Protein 7UB2 (pdb70)

Sequence (1910 aa):
APTMRKKFEKVLDKKAPQFLTSLLNLYNGDDYLQKTDPMTVVTSAMVAATLDLPIDKNLGYAWIVPYKGRAQFQLGYKGYIQLALRTGQYKSINVIEVREGELLKWNRLTEEIELDLDNNTSEKVVGYCGYFQLINGFEKTVYWTRKEIEAHKQKFSKSDFGWKKDYDAMAKKTVLRNMLSKWGILSIDMQAPTMRKKFEKVLDKKAPQFLTSLLNLYNGDDYLQKTDPMTVVTSAMVAATLDLPIDKNLGYAWIVPYKGRAQFQLGYKGYIQLALRTGQYKSINVIEVREGELLKWNRLTEEIELDLDNNTSEKVVGYCGYFQLINGFEKTVYWTRKEIEAHKQKFSKSDFGWKKDYDAMAKKTVLRNMLSKWGILSIDMQAPTMRKKFEKVLDKKAPQFLTSLLNLYNGDDYLQKTDPMTVVTSAMVAATLDLPIDKNLGYAWIVPYKGRAQFQLGYKGYIQLALRTGQYKSINVIEVREGELLKWNRLTEEIELDLDNNTSEKVVGYCGYFQLINGFEKTVYWTRKEIEAHKQKFSKSDFGWKKDYDAMAKKTVLRNMLSKWGILSIDMQAPTMRKKFEKVLDKKAPQFLTSLLNLYNGDDYLQKTDPMTVVTSAMVAATLDLPIDKNLGYAWIVPYKGRAQFQLGYKGYIQLALRTGQYKSINVIEVREGELLKWNRLTEEIELDLDNNTSEKVVGYCGYFQLINGFEKTVYWTRKEIEAHKQKFSKSDFGWKKDYDAMAKKTVLRNMLSKWGILSIDMQAPTMRKKFEKVLDKKAPQFLTSLLNLYNGDDYLQKTDPMTVVTSAMVAATLDLPIDKNLGYAWIVPYKGRAQFQLGYKGYIQLALRTGQYKSINVIEVREGELLKWNRLTEEIELDLDNNTSEKVVGYCGYFQLINGFEKTVYWTRKEIEAHKQKFSKSDFGWKKDYDAMAKKTVLRNMLSKWGILSIDMQAPTMRKKFEKVLDKKAPQFLTSLLNLYNGDDYLQKTDPMTVVTSAMVAATLDLPIDKNLGYAWIVPYKGRAQFQLGYKGYIQLALRTGQYKSINVIEVREGELLKWNRLTEEIELDLDNNTSEKVVGYCGYFQLINGFEKTVYWTRKEIEAHKQKFSKSDFGWKKDYDAMAKKTVLRNMLSKWGILSIDMQAPTMRKKFEKVLDKKAPQFLTSLLNLYNGDDYLQKTDPMTVVTSAMVAATLDLPIDKNLGYAWIVPYKGRAQFQLGYKGYIQLALRTGQYKSINVIEVREGELLKWNRLTEEIELDLDNNTSEKVVGYCGYFQLINGFEKTVYWTRKEIEAHKQKFSKSDFGWKKDYDAMAKKTVLRNMLSKWGILSIDMQAPTMRKKFEKVLDKKAPQFLTSLLNLYNGDDYLQKTDPMTVVTSAMVAATLDLPIDKNLGYAWIVPYKGRAQFQLGYKGYIQLALRTGQYKSINVIEVREGELLKWNRLTEEIELDLDNNTSEKVVGYCGYFQLINGFEKTVYWTRKEIEAHKQKFSKSDFGWKKDYDAMAKKTVLRNMLSKWGILSIDMQAPTMRKKFEKVLDKKAPQFLTSLLNLYNGDDYLQKTDPMTVVTSAMVAATLDLPIDKNLGYAWIVPYKGRAQFQLGYKGYIQLALRTGQYKSINVIEVREGELLKWNRLTEEIELDLDNNTSEKVVGYCGYFQLINGFEKTVYWTRKEIEAHKQKFSKSDFGWKKDYDAMAKKTVLRNMLSKWGILSIDMQAPTMRKKFEKVLDKKAPQFLTSLLNLYNGDDYLQKTDPMTVVTSAMVAATLDLPIDKNLGYAWIVPYKGRAQFQLGYKGYIQLALRTGQYKSINVIEVREGELLKWNRLTEEIELDLDNNTSEKVVGYCGYFQLINGFEKTVYWTRKEIEAHKQKFSKSDFGWKKDYDAMAKKTVLRNMLSKWGILSIDMQ

B-factor: mean 98.19, std 33.01, range [19.41, 207.75]

Nearest PDB structures (foldseek):
  7ub2-assembly1_E  TM=1.005E+00  e=5.328E-38  Listeria innocua Clip11262
  7ubb-assembly1_C  TM=9.781E-01  e=3.674E-18  Listeria innocua Clip11262
  4h3v-assembly1_A  TM=3.403E-01  e=5.226E+00  Kribbella flavida DSM 17836
  4r79-assembly1_B  TM=2.564E-01  e=7.937E+00  Drosophila mauritiana
  7ub2-assembly1_E  TM=1.005E+00  e=5.328E-38  Listeria innocua Clip11262

Organism: Listeria innocua serovar 6a (strain ATCC BAA-680 / CLIP 11262) (NCBI:txid272626)

InterPro domains:
  IPR004590 DNA single-strand annealing protein RecT [TIGR00616] (1-231)
  IPR018330 RecT family [PF03837] (51-241)

Structure (mmCIF, N/CA/C/O backbone):
data_7UB2
#
_entry.id   7UB2
#
_cell.length_a   1.00
_cell.length_b   1.00
_cell.length_c   1.00
_cell.angle_alpha   90.00
_cell.angle_beta   90.00
_cell.angle_gamma   90.00
#
_symmetry.space_group_name_H-M   'P 1'
#
loop_
_entity.id
_entity.type
_entity.pdbx_description
1 polymer RecT
2 polymer 'DNA (49-mer)'
3 polymer 'DNA (49-mer)'
#
loop_
_atom_site.group_PDB
_atom_site.id
_atom_site.type_symbol
_atom_site.label_atom_id
_atom_site.label_alt_id
_atom_site.label_comp_id
_atom_site.label_asym_id
_atom_site.label_entity_id
_atom_site.label_seq_id
_atom_site.pdbx_PDB_ins_code
_atom_site.Cartn_x
_atom_site.Cartn_y
_atom_site.Cartn_z
_atom_site.occupancy
_atom_site.B_iso_or_equiv
_atom_site.auth_seq_id
_atom_site.auth_comp_id
_atom_site.auth_asym_id
_atom_site.auth_atom_id
_atom_site.pdbx_PDB_model_num
ATOM 1 N N . ALA A 1 37 ? 80.494 141.635 116.099 1.00 190.00 34 ALA E N 1
ATOM 2 C CA . ALA A 1 37 ? 81.252 142.874 115.941 1.00 189.75 34 ALA E CA 1
ATOM 3 C C . ALA A 1 37 ? 82.777 142.676 116.018 1.00 191.03 34 ALA E C 1
ATOM 4 O O . ALA A 1 37 ? 83.495 143.211 115.173 1.00 190.60 34 ALA E O 1
ATOM 6 N N . PRO A 1 38 ? 83.285 141.934 117.015 1.00 196.44 35 PRO E N 1
ATOM 7 C CA . PRO A 1 38 ? 84.740 141.698 117.047 1.00 195.87 35 PRO E CA 1
ATOM 8 C C . PRO A 1 38 ? 85.263 140.962 115.826 1.00 196.18 35 PRO E C 1
ATOM 9 O O . PRO A 1 38 ? 86.403 141.204 115.408 1.00 194.52 35 PRO E O 1
ATOM 13 N N . THR A 1 39 ? 84.467 140.061 115.245 1.00 197.25 36 THR E N 1
ATOM 14 C CA . THR A 1 39 ? 84.919 139.321 114.070 1.00 196.30 36 THR E CA 1
ATOM 15 C C . THR A 1 39 ? 85.163 140.253 112.888 1.00 196.45 36 THR E C 1
ATOM 16 O O . THR A 1 39 ? 86.165 140.115 112.174 1.00 195.93 36 THR E O 1
ATOM 20 N N . MET A 1 40 ? 84.256 141.207 112.665 1.00 196.41 37 MET E N 1
ATOM 21 C CA . MET A 1 40 ? 84.446 142.156 111.574 1.00 195.83 37 MET E CA 1
ATOM 22 C C . MET A 1 40 ? 85.656 143.047 111.832 1.00 195.94 37 MET E C 1
ATOM 23 O O . MET A 1 40 ? 86.383 143.401 110.897 1.00 194.60 37 MET E O 1
ATOM 28 N N . ARG A 1 41 ? 85.904 143.397 113.098 1.00 192.47 38 ARG E N 1
ATOM 29 C CA . ARG A 1 41 ? 87.089 144.182 113.427 1.00 191.63 38 ARG E CA 1
ATOM 30 C C . ARG A 1 41 ? 88.364 143.400 113.139 1.00 192.19 38 ARG E C 1
ATOM 31 O O . ARG A 1 41 ? 89.327 143.950 112.593 1.00 191.78 38 ARG E O 1
ATOM 39 N N . LYS A 1 42 ? 88.387 142.114 113.495 1.00 188.40 39 LYS E N 1
ATOM 40 C CA . LYS A 1 42 ? 89.558 141.288 113.213 1.00 187.04 39 LYS E CA 1
ATOM 41 C C . LYS A 1 42 ? 89.779 141.140 111.713 1.00 186.83 39 LYS E C 1
ATOM 42 O O . LYS A 1 42 ? 90.918 141.213 111.234 1.00 185.78 39 LYS E O 1
ATOM 48 N N . LYS A 1 43 ? 88.701 140.927 110.954 1.00 183.39 40 LYS E N 1
ATOM 49 C CA . LYS A 1 43 ? 88.830 140.811 109.504 1.00 182.12 40 LYS E CA 1
ATOM 50 C C . LYS A 1 43 ? 89.343 142.108 108.889 1.00 182.64 40 LYS E C 1
ATOM 51 O O . LYS A 1 43 ? 90.213 142.087 108.009 1.00 182.48 40 LYS E O 1
ATOM 57 N N . PHE A 1 44 ? 88.817 143.249 109.345 1.00 185.03 41 PHE E N 1
ATOM 58 C CA . PHE A 1 44 ? 89.281 144.535 108.838 1.00 185.31 41 PHE E CA 1
ATOM 59 C C . PHE A 1 44 ? 90.747 144.764 109.181 1.00 186.34 41 PHE E C 1
ATOM 60 O O . PHE A 1 44 ? 91.510 145.276 108.356 1.00 186.58 41 PHE E O 1
ATOM 68 N N . GLU A 1 45 ? 91.158 144.393 110.396 1.00 181.27 42 GLU E N 1
ATOM 69 C CA . GLU A 1 45 ? 92.558 144.544 110.781 1.00 179.45 42 GLU E CA 1
ATOM 70 C C . GLU A 1 45 ? 93.464 143.671 109.923 1.00 179.45 42 GLU E C 1
ATOM 71 O O . GLU A 1 45 ? 94.548 144.102 109.514 1.00 179.45 42 GLU E O 1
ATOM 77 N N . LYS A 1 46 ? 93.039 142.436 109.644 1.00 177.03 43 LYS E N 1
ATOM 78 C CA . LYS A 1 46 ? 93.831 141.561 108.782 1.00 176.41 43 LYS E CA 1
ATOM 79 C C . LYS A 1 46 ? 93.951 142.136 107.375 1.00 177.39 43 LYS E C 1
ATOM 80 O O . LYS A 1 46 ? 95.038 142.128 106.781 1.00 176.08 43 LYS E O 1
ATOM 86 N N . VAL A 1 47 ? 92.845 142.651 106.832 1.00 177.40 44 VAL E N 1
ATOM 87 C CA . VAL A 1 47 ? 92.879 143.253 105.500 1.00 176.48 44 VAL E CA 1
ATOM 88 C C . VAL A 1 47 ? 93.805 144.464 105.488 1.00 174.70 44 VAL E C 1
ATOM 89 O O . VAL A 1 47 ? 94.574 144.669 104.540 1.00 173.28 44 VAL E O 1
ATOM 93 N N . LEU A 1 48 ? 93.747 145.283 106.541 1.00 170.07 45 LEU E N 1
ATOM 94 C CA . LEU A 1 48 ? 94.634 146.438 106.646 1.00 168.67 45 LEU E CA 1
ATOM 95 C C . LEU A 1 48 ? 96.097 146.017 106.685 1.00 169.14 45 LEU E C 1
ATOM 96 O O . LEU A 1 48 ? 96.939 146.614 106.004 1.00 169.25 45 LEU E O 1
ATOM 101 N N . ASP A 1 49 ? 96.418 144.993 107.479 1.00 167.24 46 ASP E N 1
ATOM 102 C CA . ASP A 1 49 ? 97.805 144.557 107.598 1.00 165.65 46 ASP E CA 1
ATOM 103 C C . ASP A 1 49 ? 98.303 143.908 106.314 1.00 164.63 46 ASP E C 1
ATOM 104 O O . ASP A 1 49 ? 99.510 143.915 106.047 1.00 164.10 46 ASP E O 1
ATOM 109 N N . LYS A 1 50 ? 97.399 143.342 105.513 1.00 157.96 47 LYS E N 1
ATOM 110 C CA . LYS A 1 50 ? 97.824 142.662 104.294 1.00 159.03 47 LYS E CA 1
ATOM 111 C C . LYS A 1 50 ? 98.330 143.630 103.229 1.00 158.44 47 LYS E C 1
ATOM 112 O O . LYS A 1 50 ? 99.109 143.226 102.358 1.00 158.26 47 LYS E O 1
ATOM 118 N N . LYS A 1 51 ? 97.915 144.895 103.273 1.00 143.72 48 LYS E N 1
ATOM 119 C CA . LYS A 1 51 ? 98.187 145.849 102.202 1.00 141.14 48 LYS E CA 1
ATOM 120 C C . LYS A 1 51 ? 98.936 147.075 102.714 1.00 140.67 48 LYS E C 1
ATOM 121 O O . LYS A 1 51 ? 98.666 148.206 102.304 1.00 139.67 48 LYS E O 1
ATOM 127 N N . ALA A 1 52 ? 99.887 146.865 103.626 1.00 134.45 49 ALA E N 1
ATOM 128 C CA . ALA A 1 52 ? 100.674 147.984 104.146 1.00 134.45 49 ALA E CA 1
ATOM 129 C C . ALA A 1 52 ? 101.552 148.654 103.092 1.00 136.83 49 ALA E C 1
ATOM 130 O O . ALA A 1 52 ? 101.561 149.899 103.034 1.00 138.24 49 ALA E O 1
ATOM 132 N N . PRO A 1 53 ? 102.322 147.930 102.260 1.00 125.86 50 PRO E N 1
ATOM 133 C CA . PRO A 1 53 ? 103.258 148.627 101.357 1.00 123.20 50 PRO E CA 1
ATOM 134 C C . PRO A 1 53 ? 102.595 149.601 100.399 1.00 125.81 50 PRO E C 1
ATOM 135 O O . PRO A 1 53 ? 103.180 150.648 100.099 1.00 127.25 50 PRO E O 1
ATOM 139 N N . GLN A 1 54 ? 101.396 149.291 99.900 1.00 127.34 51 GLN E N 1
ATOM 140 C CA . GLN A 1 54 ? 100.710 150.227 99.014 1.00 125.08 51 GLN E CA 1
ATOM 141 C C . GLN A 1 54 ? 100.373 151.524 99.739 1.00 129.68 51 GLN E C 1
ATOM 142 O O . GLN A 1 54 ? 100.559 152.619 99.192 1.00 129.50 51 GLN E O 1
ATOM 148 N N . PHE A 1 55 ? 99.881 151.418 100.975 1.00 135.13 52 PHE E N 1
ATOM 149 C CA . PHE A 1 55 ? 99.576 152.604 101.769 1.00 132.89 52 PHE E CA 1
ATOM 150 C C . PHE A 1 55 ? 100.839 153.420 102.023 1.00 130.41 52 PHE E C 1
ATOM 151 O O . PHE A 1 55 ? 100.836 154.652 101.896 1.00 130.19 52 PHE E O 1
ATOM 159 N N . LEU A 1 56 ? 101.935 152.743 102.377 1.00 128.28 53 LEU E N 1
ATOM 160 C CA . LEU A 1 56 ? 103.190 153.444 102.631 1.00 128.81 53 LEU E CA 1
ATOM 161 C C . LEU A 1 56 ? 103.683 154.165 101.383 1.00 126.85 53 LEU E C 1
ATOM 162 O O . LEU A 1 56 ? 104.116 155.322 101.450 1.00 125.72 53 LEU E O 1
ATOM 167 N N . THR A 1 57 ? 103.626 153.493 100.231 1.00 123.89 54 THR E N 1
ATOM 168 C CA . THR A 1 57 ? 104.073 154.104 98.984 1.00 121.68 54 THR E CA 1
ATOM 169 C C . THR A 1 57 ? 103.212 155.307 98.621 1.00 122.57 54 THR E C 1
ATOM 170 O O . THR A 1 57 ? 103.732 156.351 98.208 1.00 123.91 54 THR E O 1
ATOM 174 N N . SER A 1 58 ? 101.890 155.184 98.779 1.00 124.72 55 SER E N 1
ATOM 175 C CA . SER A 1 58 ? 101.004 156.303 98.476 1.00 122.19 55 SER E CA 1
ATOM 176 C C . SER A 1 58 ? 101.292 157.494 99.381 1.00 123.76 55 SER E C 1
ATOM 177 O O . SER A 1 58 ? 101.356 158.638 98.915 1.00 124.51 55 SER E O 1
ATOM 180 N N . LEU A 1 59 ? 101.479 157.243 100.680 1.00 126.49 56 LEU E N 1
ATOM 181 C CA . LEU A 1 59 ? 101.765 158.335 101.606 1.00 121.52 56 LEU E CA 1
ATOM 182 C C . LEU A 1 59 ? 103.101 158.996 101.289 1.00 121.87 56 LEU E C 1
ATOM 183 O O . LEU A 1 59 ? 103.215 160.228 101.329 1.00 121.45 56 LEU E O 1
ATOM 188 N N . LEU A 1 60 ? 104.123 158.197 100.972 1.00 119.49 57 LEU E N 1
ATOM 189 C CA . LEU A 1 60 ? 105.426 158.766 100.646 1.00 117.59 57 LEU E CA 1
ATOM 190 C C . LEU A 1 60 ? 105.366 159.593 99.367 1.00 119.44 57 LEU E C 1
ATOM 191 O O . LEU A 1 60 ? 105.969 160.670 99.288 1.00 121.24 57 LEU E O 1
ATOM 196 N N . ASN A 1 61 ? 104.642 159.107 98.355 1.00 126.02 58 ASN E N 1
ATOM 197 C CA . ASN A 1 61 ? 104.503 159.866 97.117 1.00 123.83 58 ASN E CA 1
ATOM 198 C C . ASN A 1 61 ? 103.740 161.164 97.348 1.00 124.49 58 ASN E C 1
ATOM 199 O O . ASN A 1 61 ? 104.077 162.201 96.766 1.00 127.52 58 ASN E O 1
ATOM 204 N N . LEU A 1 62 ? 102.701 161.126 98.188 1.00 128.64 59 LEU E N 1
ATOM 205 C CA . LEU A 1 62 ? 101.970 162.348 98.508 1.00 128.96 59 LEU E CA 1
ATOM 206 C C . LEU A 1 62 ? 102.859 163.347 99.238 1.00 130.93 59 LEU E C 1
ATOM 207 O O . LEU A 1 62 ? 102.806 164.552 98.966 1.00 130.94 59 LEU E O 1
ATOM 212 N N . TYR A 1 63 ? 103.679 162.864 100.176 1.00 132.82 60 TYR E N 1
ATOM 213 C CA . TYR A 1 63 ? 104.576 163.753 100.908 1.00 131.26 60 TYR E CA 1
ATOM 214 C C . TYR A 1 63 ? 105.619 164.367 99.980 1.00 129.19 60 TYR E C 1
ATOM 215 O O . TYR A 1 63 ? 105.913 165.565 100.073 1.00 129.18 60 TYR E O 1
ATOM 224 N N . ASN A 1 64 ? 106.189 163.564 99.079 1.00 130.98 61 ASN E N 1
ATOM 225 C CA . ASN A 1 64 ? 107.258 164.055 98.216 1.00 131.58 61 ASN E CA 1
ATOM 226 C C . ASN A 1 64 ? 106.749 165.028 97.159 1.00 133.19 61 ASN E C 1
ATOM 227 O O . ASN A 1 64 ? 107.550 165.747 96.554 1.00 135.28 61 ASN E O 1
ATOM 232 N N . GLY A 1 65 ? 105.440 165.072 96.926 1.00 149.49 62 GLY E N 1
ATOM 233 C CA . GLY A 1 65 ? 104.884 165.925 95.897 1.00 151.26 62 GLY E CA 1
ATOM 234 C C . GLY A 1 65 ? 104.826 167.385 96.302 1.00 152.13 62 GLY E C 1
ATOM 235 O O . GLY A 1 65 ? 105.395 167.805 97.312 1.00 151.42 62 GLY E O 1
ATOM 236 N N . ASP A 1 66 ? 104.121 168.173 95.493 1.00 170.49 63 ASP E N 1
ATOM 237 C CA . ASP A 1 66 ? 103.982 169.597 95.752 1.00 169.22 63 ASP E CA 1
ATOM 238 C C . ASP A 1 66 ? 103.035 169.831 96.929 1.00 169.56 63 ASP E C 1
ATOM 239 O O . ASP A 1 66 ? 102.411 168.908 97.460 1.00 169.22 63 ASP E O 1
ATOM 244 N N . ASP A 1 67 ? 102.927 171.093 97.339 1.00 176.94 64 ASP E N 1
ATOM 245 C CA . ASP A 1 67 ? 102.117 171.481 98.492 1.00 177.65 64 ASP E CA 1
ATOM 246 C C . ASP A 1 67 ? 100.836 172.140 97.986 1.00 176.54 64 ASP E C 1
ATOM 247 O O . ASP A 1 67 ? 100.760 173.358 97.823 1.00 176.78 64 ASP E O 1
ATOM 252 N N . TYR A 1 68 ? 99.818 171.315 97.737 1.00 172.48 65 TYR E N 1
ATOM 253 C CA . TYR A 1 68 ? 98.509 171.806 97.335 1.00 172.40 65 TYR E CA 1
ATOM 254 C C . TYR A 1 68 ? 97.376 171.247 98.183 1.00 172.16 65 TYR E C 1
ATOM 255 O O . TYR A 1 68 ? 96.223 171.640 97.981 1.00 172.30 65 TYR E O 1
ATOM 264 N N . LEU A 1 69 ? 97.666 170.344 99.119 1.00 174.41 66 LEU E N 1
ATOM 265 C CA . LEU A 1 69 ? 96.654 169.744 99.976 1.00 174.88 66 LEU E CA 1
ATOM 266 C C . LEU A 1 69 ? 96.680 170.316 101.389 1.00 176.39 66 LEU E C 1
ATOM 267 O O . LEU A 1 69 ? 96.087 169.732 102.300 1.00 177.24 66 LEU E O 1
ATOM 272 N N . GLN A 1 70 ? 97.361 171.442 101.590 1.00 178.98 67 GLN E N 1
ATOM 273 C CA . GLN A 1 70 ? 97.530 172.015 102.920 1.00 178.63 67 GLN E CA 1
ATOM 274 C C . GLN A 1 70 ? 96.302 172.770 103.412 1.00 178.44 67 GLN E C 1
ATOM 275 O O . GLN A 1 70 ? 96.271 173.173 104.579 1.00 178.48 67 GLN E O 1
ATOM 281 N N . LYS A 1 71 ? 95.299 172.975 102.561 1.00 177.86 68 LYS E N 1
ATOM 282 C CA . LYS A 1 71 ? 94.082 173.684 102.933 1.00 177.78 68 LYS E CA 1
ATOM 283 C C . LYS A 1 71 ? 92.929 172.739 103.250 1.00 179.33 68 LYS E C 1
ATOM 284 O O . LYS A 1 71 ? 91.785 173.191 103.370 1.00 180.01 68 LYS E O 1
ATOM 290 N N . THR A 1 72 ? 93.200 171.444 103.388 1.00 184.88 69 THR E N 1
ATOM 291 C CA . THR A 1 72 ? 92.165 170.449 103.616 1.00 184.83 69 THR E CA 1
ATOM 292 C C . THR A 1 72 ? 92.458 169.672 104.892 1.00 184.87 69 THR E C 1
ATOM 293 O O . THR A 1 72 ? 93.570 169.702 105.426 1.00 184.01 69 THR E O 1
ATOM 297 N N . ASP A 1 73 ? 91.438 168.976 105.378 1.00 178.36 70 ASP E N 1
ATOM 298 C CA . ASP A 1 73 ? 91.582 168.200 106.603 1.00 178.02 70 ASP E CA 1
ATOM 299 C C . ASP A 1 73 ? 92.450 166.975 106.337 1.00 177.64 70 ASP E C 1
ATOM 300 O O . ASP A 1 73 ? 92.188 166.234 105.382 1.00 177.90 70 ASP E O 1
ATOM 305 N N . PRO A 1 74 ? 93.491 166.736 107.137 1.00 174.32 71 PRO E N 1
ATOM 306 C CA . PRO A 1 74 ? 94.346 165.563 106.891 1.00 174.95 71 PRO E CA 1
ATOM 307 C C . PRO A 1 74 ? 93.618 164.235 107.012 1.00 174.74 71 PRO E C 1
ATOM 308 O O . PRO A 1 74 ? 94.037 163.259 106.377 1.00 174.45 71 PRO E O 1
ATOM 312 N N . MET A 1 75 ? 92.547 164.166 107.808 1.00 167.24 72 MET E N 1
ATOM 313 C CA . MET A 1 75 ? 91.813 162.912 107.957 1.00 165.25 72 MET E CA 1
ATOM 314 C C . MET A 1 75 ? 91.195 162.472 106.636 1.00 164.86 72 MET E C 1
ATOM 315 O O . MET A 1 75 ? 91.210 161.281 106.301 1.00 165.60 72 MET E O 1
ATOM 320 N N . THR A 1 76 ? 90.642 163.418 105.874 1.00 158.92 73 THR E N 1
ATOM 321 C CA . THR A 1 76 ? 90.077 163.081 104.572 1.00 158.85 73 THR E CA 1
ATOM 322 C C . THR A 1 76 ? 91.150 162.569 103.619 1.00 158.65 73 THR E C 1
ATOM 323 O O . THR A 1 76 ? 90.916 161.618 102.864 1.00 160.94 73 THR E O 1
ATOM 327 N N . VAL A 1 77 ? 92.332 163.189 103.636 1.00 150.01 74 VAL E N 1
ATOM 328 C CA . VAL A 1 77 ? 93.426 162.734 102.781 1.00 148.21 74 VAL E CA 1
ATOM 329 C C . VAL A 1 77 ? 93.856 161.324 103.169 1.00 148.69 74 VAL E C 1
ATOM 330 O O . VAL A 1 77 ? 94.111 160.475 102.305 1.00 150.68 74 VAL E O 1
ATOM 334 N N . VAL A 1 78 ? 93.950 161.056 104.473 1.00 146.68 75 VAL E N 1
ATOM 335 C CA . VAL A 1 78 ? 94.330 159.724 104.935 1.00 144.52 75 VAL E CA 1
ATOM 336 C C . VAL A 1 78 ? 93.293 158.694 104.506 1.00 146.57 75 VAL E C 1
ATOM 337 O O . VAL A 1 78 ? 93.638 157.602 104.043 1.00 149.34 75 VAL E O 1
ATOM 341 N N . THR A 1 79 ? 92.007 159.027 104.645 1.00 151.56 76 THR E N 1
ATOM 342 C CA . THR A 1 79 ? 90.953 158.103 104.231 1.00 151.92 76 THR E CA 1
ATOM 343 C C . THR A 1 79 ? 90.990 157.852 102.728 1.00 150.93 76 THR E C 1
ATOM 344 O O . THR A 1 79 ? 90.781 156.719 102.274 1.00 149.72 76 THR E O 1
ATOM 348 N N . SER A 1 80 ? 91.236 158.901 101.938 1.00 142.95 77 SER E N 1
ATOM 349 C CA . SER A 1 80 ? 91.315 158.739 100.490 1.00 139.44 77 SER E CA 1
ATOM 350 C C . SER A 1 80 ? 92.487 157.849 100.098 1.00 140.33 77 SER E C 1
ATOM 351 O O . SER A 1 80 ? 92.350 156.969 99.240 1.00 142.05 77 SER E O 1
ATOM 354 N N . ALA A 1 81 ? 93.649 158.058 100.722 1.00 138.86 78 ALA E N 1
ATOM 355 C CA . ALA A 1 81 ? 94.787 157.182 100.464 1.00 137.33 78 ALA E CA 1
ATOM 356 C C . ALA A 1 81 ? 94.478 155.752 100.885 1.00 137.17 78 ALA E C 1
ATOM 357 O O . ALA A 1 81 ? 94.882 154.796 100.214 1.00 140.68 78 ALA E O 1
ATOM 359 N N . MET A 1 82 ? 93.747 155.590 101.990 1.00 136.19 79 MET E N 1
ATOM 360 C CA . MET A 1 82 ? 93.368 154.261 102.457 1.00 136.29 79 MET E CA 1
ATOM 361 C C . MET A 1 82 ? 92.511 153.532 101.431 1.00 137.68 79 MET E C 1
ATOM 362 O O . MET A 1 82 ? 92.799 152.384 101.072 1.00 138.45 79 MET E O 1
ATOM 367 N N . VAL A 1 83 ? 91.449 154.182 100.945 1.00 136.72 80 VAL E N 1
ATOM 368 C CA . VAL A 1 83 ? 90.563 153.514 99.992 1.00 136.77 80 VAL E CA 1
ATOM 369 C C . VAL A 1 83 ? 91.287 153.280 98.671 1.00 136.30 80 VAL E C 1
ATOM 370 O O . VAL A 1 83 ? 91.083 152.253 98.010 1.00 134.82 80 VAL E O 1
ATOM 374 N N . ALA A 1 84 ? 92.158 154.213 98.271 1.00 131.70 81 ALA E N 1
ATOM 375 C CA . ALA A 1 84 ? 92.927 154.020 97.046 1.00 128.43 81 ALA E CA 1
ATOM 376 C C . ALA A 1 84 ? 93.853 152.814 97.156 1.00 128.46 81 ALA E C 1
ATOM 377 O O . ALA A 1 84 ? 93.979 152.032 96.207 1.00 129.47 81 ALA E O 1
ATOM 379 N N . ALA A 1 85 ? 94.511 152.646 98.306 1.00 128.96 82 ALA E N 1
ATOM 380 C CA . ALA A 1 85 ? 95.393 151.501 98.497 1.00 129.38 82 ALA E CA 1
ATOM 381 C C . ALA A 1 85 ? 94.621 150.204 98.693 1.00 128.85 82 ALA E C 1
ATOM 382 O O . ALA A 1 85 ? 95.172 149.125 98.450 1.00 127.69 82 ALA E O 1
ATOM 384 N N . THR A 1 86 ? 93.363 150.282 99.131 1.00 125.90 83 THR E N 1
ATOM 385 C CA . THR A 1 86 ? 92.567 149.072 99.316 1.00 123.99 83 THR E CA 1
ATOM 386 C C . THR A 1 86 ? 92.270 148.384 97.989 1.00 125.30 83 THR E C 1
ATOM 387 O O . THR A 1 86 ? 92.168 147.153 97.937 1.00 123.14 83 THR E O 1
ATOM 391 N N . LEU A 1 87 ? 92.125 149.154 96.913 1.00 122.96 84 LEU E N 1
ATOM 392 C CA . LEU A 1 87 ? 91.739 148.623 95.613 1.00 119.34 84 LEU E CA 1
ATOM 393 C C . LEU A 1 87 ? 92.932 148.258 94.736 1.00 119.97 84 LEU E C 1
ATOM 394 O O . LEU A 1 87 ? 92.768 148.126 93.518 1.00 121.66 84 LEU E O 1
ATOM 399 N N . ASP A 1 88 ? 94.120 148.095 95.324 1.00 122.24 85 ASP E N 1
ATOM 400 C CA . ASP A 1 88 ? 95.335 147.744 94.583 1.00 121.50 85 ASP E CA 1
ATOM 401 C C . ASP A 1 88 ? 95.630 148.758 93.480 1.00 121.48 85 ASP E C 1
ATOM 402 O O . ASP A 1 88 ? 96.058 148.404 92.381 1.00 123.51 85 ASP E O 1
ATOM 407 N N . LEU A 1 89 ? 95.399 150.033 93.778 1.00 108.53 86 LEU E N 1
ATOM 408 C CA . LEU A 1 89 ? 95.663 151.129 92.847 1.00 109.45 86 LEU E CA 1
ATOM 409 C C . LEU A 1 89 ? 96.500 152.174 93.567 1.00 111.68 86 LEU E C 1
ATOM 410 O O . LEU A 1 89 ? 95.960 153.103 94.183 1.00 115.13 86 LEU E O 1
ATOM 415 N N . PRO A 1 90 ? 97.826 152.049 93.523 1.00 116.30 87 PRO E N 1
ATOM 416 C CA . PRO A 1 90 ? 98.683 153.049 94.171 1.00 115.64 87 PRO E CA 1
ATOM 417 C C . PRO A 1 90 ? 98.514 154.419 93.531 1.00 115.78 87 PRO E C 1
ATOM 418 O O . PRO A 1 90 ? 97.899 154.577 92.475 1.00 116.95 87 PRO E O 1
ATOM 422 N N . ILE A 1 91 ? 99.087 155.426 94.184 1.00 113.37 88 ILE E N 1
ATOM 423 C CA . ILE A 1 91 ? 98.823 156.817 93.837 1.00 115.53 88 ILE E CA 1
ATOM 424 C C . ILE A 1 91 ? 100.106 157.420 93.261 1.00 119.63 88 ILE E C 1
ATOM 425 O O . ILE A 1 91 ? 100.193 158.623 92.988 1.00 122.11 88 ILE E O 1
ATOM 430 N N . ASP A 1 92 ? 101.072 156.559 92.954 1.00 125.15 89 ASP E N 1
ATOM 431 C CA . ASP A 1 92 ? 102.340 157.015 92.406 1.00 122.93 89 ASP E CA 1
ATOM 432 C C . ASP A 1 92 ? 102.133 157.637 91.029 1.00 121.50 89 ASP E C 1
ATOM 433 O O . ASP A 1 92 ? 101.263 157.223 90.258 1.00 123.98 89 ASP E O 1
ATOM 438 N N . LYS A 1 93 ? 102.941 158.656 90.732 1.00 105.35 90 LYS E N 1
ATOM 439 C CA . LYS A 1 93 ? 102.753 159.425 89.507 1.00 106.04 90 LYS E CA 1
ATOM 440 C C . LYS A 1 93 ? 103.125 158.630 88.260 1.00 105.18 90 LYS E C 1
ATOM 441 O O . LYS A 1 93 ? 102.516 158.829 87.202 1.00 102.74 90 LYS E O 1
ATOM 447 N N . ASN A 1 94 ? 104.095 157.720 88.361 1.00 102.63 91 ASN E N 1
ATOM 448 C CA . ASN A 1 94 ? 104.570 156.995 87.188 1.00 98.44 91 ASN E CA 1
ATOM 449 C C . ASN A 1 94 ? 103.514 156.074 86.589 1.00 98.33 91 ASN E C 1
ATOM 450 O O . ASN A 1 94 ? 103.660 155.659 85.434 1.00 101.57 91 ASN E O 1
ATOM 455 N N . LEU A 1 95 ? 102.460 155.745 87.334 1.00 96.84 92 LEU E N 1
ATOM 456 C CA . LEU A 1 95 ? 101.407 154.869 86.834 1.00 93.56 92 LEU E CA 1
ATOM 457 C C . LEU A 1 95 ? 100.157 155.619 86.398 1.00 94.91 92 LEU E C 1
ATOM 458 O O . LEU A 1 95 ? 99.548 155.251 85.390 1.00 96.41 92 LEU E O 1
ATOM 463 N N . GLY A 1 96 ? 99.764 156.660 87.125 1.00 91.17 93 GLY E N 1
ATOM 464 C CA . GLY A 1 96 ? 98.592 157.437 86.754 1.00 91.21 93 GLY E CA 1
ATOM 465 C C . GLY A 1 96 ? 97.288 156.673 86.818 1.00 96.60 93 GLY E C 1
ATOM 466 O O . GLY A 1 96 ? 96.456 156.794 85.910 1.00 91.78 93 GLY E O 1
ATOM 467 N N . TYR A 1 97 ? 97.086 155.885 87.873 1.00 107.13 94 TYR E N 1
ATOM 468 C CA . TYR A 1 97 ? 95.856 155.118 88.025 1.00 98.71 94 TYR E CA 1
ATOM 469 C C . TYR A 1 97 ? 94.785 155.867 88.805 1.00 97.32 94 TYR E C 1
ATOM 470 O O . TYR A 1 97 ? 93.593 155.689 88.532 1.00 93.57 94 TYR E O 1
ATOM 479 N N . ALA A 1 98 ? 95.177 156.701 89.767 1.00 107.04 95 ALA E N 1
ATOM 480 C CA . ALA A 1 98 ? 94.218 157.402 90.606 1.00 103.89 95 ALA E CA 1
ATOM 481 C C . ALA A 1 98 ? 94.827 158.714 91.076 1.00 103.55 95 ALA E C 1
ATOM 482 O O . ALA A 1 98 ? 96.044 158.910 91.025 1.00 102.64 95 ALA E O 1
ATOM 484 N N . TRP A 1 99 ? 93.961 159.615 91.536 1.00 113.12 96 TRP E N 1
ATOM 485 C CA . TRP A 1 99 ? 94.385 160.926 92.006 1.00 109.59 96 TRP E CA 1
ATOM 486 C C . TRP A 1 99 ? 93.604 161.298 93.258 1.00 109.18 96 TRP E C 1
ATOM 487 O O . TRP A 1 99 ? 92.574 160.700 93.576 1.00 114.19 96 TRP E O 1
ATOM 498 N N . ILE A 1 100 ? 94.117 162.294 93.974 1.00 126.87 97 ILE E N 1
ATOM 499 C CA . ILE A 1 100 ? 93.416 162.919 95.091 1.00 128.46 97 ILE E CA 1
ATOM 500 C C . ILE A 1 100 ? 93.222 164.386 94.745 1.00 130.39 97 ILE E C 1
ATOM 501 O O . ILE A 1 100 ? 94.201 165.121 94.560 1.00 131.29 97 ILE E O 1
ATOM 506 N N . VAL A 1 101 ? 91.967 164.813 94.661 1.00 147.02 98 VAL E N 1
ATOM 507 C CA . VAL A 1 101 ? 91.625 166.174 94.258 1.00 147.19 98 VAL E CA 1
ATOM 508 C C . VAL A 1 101 ? 90.782 166.813 95.353 1.00 150.62 98 VAL E C 1
ATOM 509 O O . VAL A 1 101 ? 89.781 166.225 95.778 1.00 152.13 98 VAL E O 1
ATOM 513 N N . PRO A 1 102 ? 91.139 168.004 95.835 1.00 169.02 99 PRO E N 1
ATOM 514 C CA . PRO A 1 102 ? 90.345 168.644 96.889 1.00 169.77 99 PRO E CA 1
ATOM 515 C C . PRO A 1 102 ? 89.189 169.457 96.330 1.00 170.44 99 PRO E C 1
ATOM 516 O O . PRO A 1 102 ? 89.350 170.246 95.395 1.00 169.63 99 PRO E O 1
ATOM 520 N N . TYR A 1 103 ? 88.010 169.261 96.913 1.00 178.74 100 TYR E N 1
ATOM 521 C CA . TYR A 1 103 ? 86.792 169.945 96.493 1.00 178.38 100 TYR E CA 1
ATOM 522 C C . TYR A 1 103 ? 86.147 170.579 97.717 1.00 179.21 100 TYR E C 1
ATOM 523 O O . TYR A 1 103 ? 85.698 169.866 98.622 1.00 179.17 100 TYR E O 1
ATOM 532 N N . LYS A 1 104 ? 86.095 171.912 97.736 1.00 181.87 101 LYS E N 1
ATOM 533 C CA . LYS A 1 104 ? 85.506 172.669 98.842 1.00 181.62 101 LYS E CA 1
ATOM 534 C C . LYS A 1 104 ? 86.147 172.280 100.175 1.00 181.29 101 LYS E C 1
ATOM 535 O O . LYS A 1 104 ? 85.471 172.090 101.189 1.00 180.76 101 LYS E O 1
ATOM 541 N N . GLY A 1 105 ? 87.471 172.151 100.165 1.00 182.16 102 GLY E N 1
ATOM 542 C CA . GLY A 1 105 ? 88.189 171.776 101.366 1.00 182.80 102 GLY E CA 1
ATOM 543 C C . GLY A 1 105 ? 88.053 170.325 101.759 1.00 183.58 102 GLY E C 1
ATOM 544 O O . GLY A 1 105 ? 88.342 169.975 102.906 1.00 183.49 102 GLY E O 1
ATOM 545 N N . ARG A 1 106 ? 87.621 169.464 100.841 1.00 181.16 103 ARG E N 1
ATOM 546 C CA . ARG A 1 106 ? 87.477 168.039 101.103 1.00 180.78 103 ARG E CA 1
ATOM 547 C C . ARG A 1 106 ? 88.198 167.261 100.015 1.00 180.32 103 ARG E C 1
ATOM 548 O O . ARG A 1 106 ? 87.957 167.486 98.825 1.00 180.55 103 ARG E O 1
ATOM 556 N N . ALA A 1 107 ? 89.076 166.348 100.421 1.00 161.87 104 ALA E N 1
ATOM 557 C CA . ALA A 1 107 ? 89.828 165.547 99.466 1.00 161.15 104 ALA E CA 1
ATOM 558 C C . ALA A 1 107 ? 88.978 164.394 98.952 1.00 160.97 104 ALA E C 1
ATOM 559 O O . ALA A 1 107 ? 88.242 163.757 99.711 1.00 159.74 104 ALA E O 1
ATOM 561 N N . GLN A 1 108 ? 89.084 164.128 97.651 1.00 146.08 105 GLN E N 1
ATOM 562 C CA . GLN A 1 108 ? 88.321 163.070 97.008 1.00 144.32 105 GLN E CA 1
ATOM 563 C C . GLN A 1 108 ? 89.252 162.188 96.192 1.00 142.91 105 GLN E C 1
ATOM 564 O O . GLN A 1 108 ? 90.162 162.679 95.517 1.00 143.33 105 GLN E O 1
ATOM 570 N N . PHE A 1 109 ? 89.006 160.881 96.256 1.00 118.36 106 PHE E N 1
ATOM 571 C CA . PHE A 1 109 ? 89.755 159.893 95.492 1.00 115.84 106 PHE E CA 1
ATOM 572 C C . PHE A 1 109 ? 89.087 159.714 94.136 1.00 120.00 106 PHE E C 1
ATOM 573 O O . PHE A 1 109 ? 87.871 159.514 94.061 1.00 124.86 106 PHE E O 1
ATOM 581 N N . GLN A 1 110 ? 89.879 159.788 93.070 1.00 112.35 107 GLN E N 1
ATOM 582 C CA . GLN A 1 110 ? 89.356 159.791 91.714 1.00 109.40 107 GLN E CA 1
ATOM 583 C C . GLN A 1 110 ? 90.098 158.780 90.853 1.00 109.71 107 GLN E C 1
ATOM 584 O O . GLN A 1 110 ? 91.298 158.550 91.031 1.00 113.84 107 GLN E O 1
ATOM 590 N N . LEU A 1 111 ? 89.370 158.189 89.909 1.00 91.15 108 LEU E N 1
ATOM 591 C CA . LEU A 1 111 ? 89.925 157.195 89.004 1.00 93.21 108 LEU E CA 1
ATOM 592 C C . LEU A 1 111 ? 90.371 157.854 87.706 1.00 96.30 108 LEU E C 1
ATOM 593 O O . LEU A 1 111 ? 89.663 158.697 87.148 1.00 99.95 108 LEU E O 1
ATOM 598 N N . GLY A 1 112 ? 91.552 157.467 87.230 1.00 89.15 109 GLY E N 1
ATOM 599 C CA . GLY A 1 112 ? 92.046 157.939 85.956 1.00 84.81 109 GLY E CA 1
ATOM 600 C C . GLY A 1 112 ? 91.473 157.145 84.799 1.00 85.79 109 GLY E C 1
ATOM 601 O O . GLY A 1 112 ? 90.636 156.257 84.960 1.00 90.74 109 GLY E O 1
ATOM 602 N N . TYR A 1 113 ? 91.943 157.478 83.599 1.00 84.51 110 TYR E N 1
ATOM 603 C CA . TYR A 1 113 ? 91.481 156.792 82.400 1.00 85.78 110 TYR E CA 1
ATOM 604 C C . TYR A 1 113 ? 92.192 155.465 82.171 1.00 88.73 110 TYR E C 1
ATOM 605 O O . TYR A 1 113 ? 91.816 154.730 81.252 1.00 86.12 110 TYR E O 1
ATOM 614 N N . LYS A 1 114 ? 93.196 155.135 82.986 1.00 82.47 111 LYS E N 1
ATOM 615 C CA . LYS A 1 114 ? 93.826 153.823 82.944 1.00 75.76 111 LYS E CA 1
ATOM 616 C C . LYS A 1 114 ? 93.300 152.875 84.013 1.00 80.87 111 LYS E C 1
ATOM 617 O O . LYS A 1 114 ? 93.476 151.658 83.883 1.00 84.07 111 LYS E O 1
ATOM 623 N N . GLY A 1 115 ? 92.655 153.400 85.057 1.00 83.28 112 GLY E N 1
ATOM 624 C CA . GLY A 1 115 ? 92.030 152.529 86.038 1.00 74.15 112 GLY E CA 1
ATOM 625 C C . GLY A 1 115 ? 90.900 151.710 85.444 1.00 77.14 112 GLY E C 1
ATOM 626 O O . GLY A 1 115 ? 90.711 150.544 85.799 1.00 90.51 112 GLY E O 1
ATOM 627 N N . TYR A 1 116 ? 90.132 152.311 84.533 1.00 86.60 113 TYR E N 1
ATOM 628 C CA . TYR A 1 116 ? 89.089 151.564 83.839 1.00 89.45 113 TYR E CA 1
ATOM 629 C C . TYR A 1 116 ? 89.687 150.438 83.007 1.00 84.40 113 TYR E C 1
ATOM 630 O O . TYR A 1 116 ? 89.146 149.327 82.973 1.00 88.59 113 TYR E O 1
ATOM 639 N N . ILE A 1 117 ? 90.807 150.706 82.330 1.00 75.35 114 ILE E N 1
ATOM 640 C CA . ILE A 1 117 ? 91.493 149.664 81.570 1.00 78.28 114 ILE E CA 1
ATOM 641 C C . ILE A 1 117 ? 91.957 148.550 82.498 1.00 74.66 114 ILE E C 1
ATOM 642 O O . ILE A 1 117 ? 91.822 147.360 82.183 1.00 77.94 114 ILE E O 1
ATOM 647 N N . GLN A 1 118 ? 92.513 148.917 83.654 1.00 73.98 115 GLN E N 1
ATOM 648 C CA . GLN A 1 118 ? 92.983 147.914 84.605 1.00 71.36 115 GLN E CA 1
ATOM 649 C C . GLN A 1 118 ? 91.837 147.039 85.097 1.00 72.72 115 GLN E C 1
ATOM 650 O O . GLN A 1 118 ? 91.964 145.812 85.163 1.00 77.85 115 GLN E O 1
ATOM 656 N N . LEU A 1 119 ? 90.703 147.654 85.442 1.00 73.82 116 LEU E N 1
ATOM 657 C CA . LEU A 1 119 ? 89.555 146.878 85.906 1.00 69.03 116 LEU E CA 1
ATOM 658 C C . LEU A 1 119 ? 89.003 145.984 84.800 1.00 72.66 116 LEU E C 1
ATOM 659 O O . LEU A 1 119 ? 88.641 144.826 85.048 1.00 76.67 116 LEU E O 1
ATOM 664 N N . ALA A 1 120 ? 88.930 146.502 83.571 1.00 77.40 117 ALA E N 1
ATOM 665 C CA . ALA A 1 120 ? 88.432 145.702 82.458 1.00 71.11 117 ALA E CA 1
ATOM 666 C C . ALA A 1 120 ? 89.332 144.502 82.194 1.00 74.01 117 ALA E C 1
ATOM 667 O O . ALA A 1 120 ? 88.846 143.400 81.918 1.00 72.15 117 ALA E O 1
ATOM 669 N N . LEU A 1 121 ? 90.651 144.697 82.268 1.00 73.12 118 LEU E N 1
ATOM 670 C CA . LEU A 1 121 ? 91.566 143.575 82.093 1.00 68.38 118 LEU E CA 1
ATOM 671 C C . LEU A 1 121 ? 91.481 142.598 83.259 1.00 70.14 118 LEU E C 1
ATOM 672 O O . LEU A 1 121 ? 91.635 141.388 83.063 1.00 75.25 118 LEU E O 1
ATOM 677 N N . ARG A 1 122 ? 91.240 143.101 84.472 1.00 80.40 119 ARG E N 1
ATOM 678 C CA . ARG A 1 122 ? 91.045 142.220 85.617 1.00 77.79 119 ARG E CA 1
ATOM 679 C C . ARG A 1 122 ? 89.778 141.389 85.472 1.00 79.79 119 ARG E C 1
ATOM 680 O O . ARG A 1 122 ? 89.695 140.284 86.019 1.00 77.44 119 ARG E O 1
ATOM 688 N N . THR A 1 123 ? 88.779 141.909 84.753 1.00 96.52 120 THR E N 1
ATOM 689 C CA . THR A 1 123 ? 87.546 141.156 84.541 1.00 91.33 120 THR E CA 1
ATOM 690 C C . THR A 1 123 ? 87.819 139.844 83.814 1.00 88.57 120 THR E C 1
ATOM 691 O O . THR A 1 123 ? 87.310 138.788 84.206 1.00 90.38 120 THR E O 1
ATOM 695 N N . GLY A 1 124 ? 88.631 139.888 82.762 1.00 93.23 121 GLY E N 1
ATOM 696 C CA . GLY A 1 124 ? 88.995 138.688 82.035 1.00 90.68 121 GLY E CA 1
ATOM 697 C C . GLY A 1 124 ? 87.985 138.206 81.021 1.00 94.11 121 GLY E C 1
ATOM 698 O O . GLY A 1 124 ? 87.980 137.015 80.693 1.00 94.94 121 GLY E O 1
ATOM 699 N N . GLN A 1 125 ? 87.128 139.089 80.508 1.00 100.85 122 GLN E N 1
ATOM 700 C CA . GLN A 1 125 ? 86.117 138.710 79.530 1.00 97.09 122 GLN E CA 1
ATOM 701 C C . GLN A 1 125 ? 86.246 139.463 78.214 1.00 95.67 122 GLN E C 1
ATOM 702 O O . GLN A 1 125 ? 85.424 139.254 77.315 1.00 100.92 122 GLN E O 1
ATOM 708 N N . TYR A 1 126 ? 87.247 140.325 78.071 1.00 91.81 123 TYR E N 1
ATOM 709 C CA . TYR A 1 126 ? 87.390 141.148 76.882 1.00 93.27 123 TYR E CA 1
ATOM 710 C C . TYR A 1 126 ? 88.184 140.415 75.806 1.00 93.72 123 TYR E C 1
ATOM 711 O O . TYR A 1 126 ? 88.893 139.442 76.073 1.00 97.08 123 TYR E O 1
ATOM 720 N N . LYS A 1 127 ? 88.054 140.900 74.573 1.00 93.74 124 LYS E N 1
ATOM 721 C CA . LYS A 1 127 ? 88.783 140.324 73.450 1.00 90.66 124 LYS E CA 1
ATOM 722 C C . LYS A 1 127 ? 89.583 141.373 72.690 1.00 98.24 124 LYS E C 1
ATOM 723 O O . LYS A 1 127 ? 90.699 141.092 72.243 1.00 97.10 124 LYS E O 1
ATOM 729 N N . SER A 1 128 ? 89.037 142.577 72.532 1.00 102.80 125 SER E N 1
ATOM 730 C CA . SER A 1 128 ? 89.740 143.614 71.789 1.00 95.17 125 SER E CA 1
ATOM 731 C C . SER A 1 128 ? 89.255 144.985 72.231 1.00 92.83 125 SER E C 1
ATOM 732 O O . SER A 1 128 ? 88.061 145.180 72.463 1.00 102.87 125 SER E O 1
ATOM 735 N N . ILE A 1 129 ? 90.190 145.927 72.348 1.00 87.15 126 ILE E N 1
ATOM 736 C CA . ILE A 1 129 ? 89.893 147.331 72.619 1.00 86.70 126 ILE E CA 1
ATOM 737 C C . ILE A 1 129 ? 90.779 148.175 71.714 1.00 86.94 126 ILE E C 1
ATOM 738 O O . ILE A 1 129 ? 91.978 147.907 71.595 1.00 92.95 126 ILE E O 1
ATOM 743 N N . ASN A 1 130 ? 90.200 149.194 71.079 1.00 103.60 127 ASN E N 1
ATOM 744 C CA . ASN A 1 130 ? 90.993 150.036 70.194 1.00 107.64 127 ASN E CA 1
ATOM 745 C C . ASN A 1 130 ? 90.322 151.391 70.027 1.00 106.20 127 ASN E C 1
ATOM 746 O O . ASN A 1 130 ? 89.112 151.539 70.220 1.00 109.75 127 ASN E O 1
ATOM 751 N N . VAL A 1 131 ? 91.135 152.376 69.649 1.00 113.85 128 VAL E N 1
ATOM 752 C CA . VAL A 1 131 ? 90.669 153.727 69.349 1.00 117.03 128 VAL E CA 1
ATOM 753 C C . VAL A 1 131 ? 91.637 154.350 68.353 1.00 118.49 128 VAL E C 1
ATOM 754 O O . VAL A 1 131 ? 92.855 154.316 68.552 1.00 119.68 128 VAL E O 1
ATOM 758 N N . ILE A 1 132 ? 91.097 154.908 67.269 1.00 134.56 129 ILE E N 1
ATOM 759 C CA . ILE A 1 132 ? 91.895 155.484 66.195 1.00 136.14 129 ILE E CA 1
ATOM 760 C C . ILE A 1 132 ? 91.323 156.845 65.815 1.00 137.90 129 ILE E C 1
ATOM 761 O O . ILE A 1 132 ? 90.252 157.250 66.272 1.00 140.27 129 ILE E O 1
ATOM 766 N N . GLU A 1 133 ? 92.060 157.548 64.960 1.00 153.08 130 GLU E N 1
ATOM 767 C CA . GLU A 1 133 ? 91.664 158.853 64.449 1.00 153.74 130 GLU E CA 1
ATOM 768 C C . GLU A 1 133 ? 91.314 158.733 62.973 1.00 154.54 130 GLU E C 1
ATOM 769 O O . GLU A 1 133 ? 92.112 158.222 62.180 1.00 154.86 130 GLU E O 1
ATOM 775 N N . VAL A 1 134 ? 90.127 159.206 62.608 1.00 171.63 131 VAL E N 1
ATOM 776 C CA . VAL A 1 134 ? 89.664 159.206 61.227 1.00 173.20 131 VAL E CA 1
ATOM 777 C C . VAL A 1 134 ? 90.017 160.556 60.621 1.00 173.33 131 VAL E C 1
ATOM 778 O O . VAL A 1 134 ? 89.568 161.603 61.107 1.00 173.66 131 VAL E O 1
ATOM 782 N N . ARG A 1 135 ? 90.814 160.532 59.558 1.00 185.12 132 ARG E N 1
ATOM 783 C CA . ARG A 1 135 ? 91.332 161.741 58.941 1.00 185.86 132 ARG E CA 1
ATOM 784 C C . ARG A 1 135 ? 90.361 162.231 57.867 1.00 187.11 132 ARG E C 1
ATOM 785 O O . ARG A 1 135 ? 89.226 161.760 57.757 1.00 186.71 132 ARG E O 1
ATOM 793 N N . GLU A 1 136 ? 90.806 163.192 57.062 1.00 196.15 133 GLU E N 1
ATOM 794 C CA . GLU A 1 136 ? 89.949 163.773 56.038 1.00 196.15 133 GLU E CA 1
ATOM 795 C C . GLU A 1 136 ? 89.774 162.799 54.878 1.00 196.11 133 GLU E C 1
ATOM 796 O O . GLU A 1 136 ? 90.749 162.249 54.359 1.00 195.92 133 GLU E O 1
ATOM 802 N N . GLY A 1 137 ? 88.526 162.592 54.472 1.00 188.53 134 GLY E N 1
ATOM 803 C CA . GLY A 1 137 ? 88.237 161.717 53.346 1.00 186.89 134 GLY E CA 1
ATOM 804 C C . GLY A 1 137 ? 88.559 160.257 53.582 1.00 187.84 134 GLY E C 1
ATOM 805 O O . GLY A 1 137 ? 89.135 159.604 52.703 1.00 188.75 134 GLY E O 1
ATOM 806 N N . GLU A 1 138 ? 88.204 159.728 54.751 1.00 193.66 135 GLU E N 1
ATOM 807 C CA . GLU A 1 138 ? 88.431 158.325 55.073 1.00 194.73 135 GLU E CA 1
ATOM 808 C C . GLU A 1 138 ? 87.136 157.544 55.230 1.00 194.89 135 GLU E C 1
ATOM 809 O O . GLU A 1 138 ? 86.953 156.515 54.572 1.00 194.90 135 GLU E O 1
ATOM 815 N N . LEU A 1 139 ? 86.229 158.004 56.087 1.00 192.98 136 LEU E N 1
ATOM 816 C CA . LEU A 1 139 ? 84.964 157.312 56.285 1.00 192.79 136 LEU E CA 1
ATOM 817 C C . LEU A 1 139 ? 84.023 157.580 55.117 1.00 192.63 136 LEU E C 1
ATOM 818 O O . LEU A 1 139 ? 84.115 158.613 54.447 1.00 192.56 136 LEU E O 1
ATOM 823 N N . LEU A 1 140 ? 83.116 156.636 54.868 1.00 190.13 137 LEU E N 1
ATOM 824 C CA . LEU A 1 140 ? 82.141 156.764 53.791 1.00 190.49 137 LEU E CA 1
ATOM 825 C C . LEU A 1 140 ? 80.754 157.120 54.314 1.00 190.02 137 LEU E C 1
ATOM 826 O O . LEU A 1 140 ? 80.154 158.105 53.874 1.00 189.74 137 LEU E O 1
ATOM 831 N N . LYS A 1 141 ? 80.233 156.333 55.253 1.00 187.23 138 LYS E N 1
ATOM 832 C CA . LYS A 1 141 ? 78.937 156.606 55.854 1.00 187.57 138 LYS E CA 1
ATOM 833 C C . LYS A 1 141 ? 78.926 156.059 57.272 1.00 187.75 138 LYS E C 1
ATOM 834 O O . LYS A 1 141 ? 79.715 155.176 57.620 1.00 187.82 138 LYS E O 1
ATOM 840 N N . TRP A 1 142 ? 78.019 156.591 58.089 1.00 176.92 139 TRP E N 1
ATOM 841 C CA . TRP A 1 142 ? 77.915 156.174 59.484 1.00 176.11 139 TRP E CA 1
ATOM 842 C C . TRP A 1 142 ? 76.524 156.511 59.993 1.00 176.76 139 TRP E C 1
ATOM 843 O O . TRP A 1 142 ? 76.105 157.671 59.927 1.00 176.37 139 TRP E O 1
ATOM 854 N N . ASN A 1 143 ? 75.813 155.504 60.493 1.00 185.95 140 ASN E N 1
ATOM 855 C CA . ASN A 1 143 ? 74.504 155.684 61.102 1.00 185.47 140 ASN E CA 1
ATOM 856 C C . ASN A 1 143 ? 74.546 155.180 62.537 1.00 185.85 140 ASN E C 1
ATOM 857 O O . ASN A 1 143 ? 75.158 154.147 62.825 1.00 185.64 140 ASN E O 1
ATOM 862 N N . ARG A 1 144 ? 73.904 155.922 63.437 1.00 188.45 141 ARG E N 1
ATOM 863 C CA . ARG A 1 144 ? 73.959 155.608 64.859 1.00 188.78 141 ARG E CA 1
ATOM 864 C C . ARG A 1 144 ? 72.971 154.527 65.276 1.00 188.18 141 ARG E C 1
ATOM 865 O O . ARG A 1 144 ? 73.014 154.088 66.430 1.00 186.51 141 ARG E O 1
ATOM 873 N N . LEU A 1 145 ? 72.087 154.089 64.379 1.00 185.78 142 LEU E N 1
ATOM 874 C CA . LEU A 1 145 ? 71.114 153.061 64.737 1.00 185.07 142 LEU E CA 1
ATOM 875 C C . LEU A 1 145 ? 71.747 151.674 64.740 1.00 185.84 142 LEU E C 1
ATOM 876 O O . LEU A 1 145 ? 71.767 150.990 65.769 1.00 185.44 142 LEU E O 1
ATOM 881 N N . THR A 1 146 ? 72.271 151.244 63.594 1.00 187.73 143 THR E N 1
ATOM 882 C CA . THR A 1 146 ? 72.869 149.922 63.467 1.00 188.04 143 THR E CA 1
ATOM 883 C C . THR A 1 146 ? 74.346 149.894 63.837 1.00 187.88 143 THR E C 1
ATOM 884 O O . THR A 1 146 ? 74.934 148.809 63.877 1.00 187.48 143 THR E O 1
ATOM 888 N N . GLU A 1 147 ? 74.949 151.053 64.111 1.00 175.26 144 GLU E N 1
ATOM 889 C CA . GLU A 1 147 ? 76.358 151.148 64.498 1.00 174.19 144 GLU E CA 1
ATOM 890 C C . GLU A 1 147 ? 77.269 150.506 63.452 1.00 175.47 144 GLU E C 1
ATOM 891 O O . GLU A 1 147 ? 78.195 149.758 63.775 1.00 175.92 144 GLU E O 1
ATOM 897 N N . GLU A 1 148 ? 77.001 150.804 62.185 1.00 183.11 145 GLU E N 1
ATOM 898 C CA . GLU A 1 148 ? 77.787 150.298 61.069 1.00 183.28 145 GLU E CA 1
ATOM 899 C C . GLU A 1 148 ? 78.568 151.445 60.445 1.00 183.79 145 GLU E C 1
ATOM 900 O O . GLU A 1 148 ? 77.986 152.471 60.078 1.00 182.42 145 GLU E O 1
ATOM 902 N N . ILE A 1 149 ? 79.882 151.270 60.328 1.00 187.00 146 ILE E N 1
ATOM 903 C CA . ILE A 1 149 ? 80.771 152.292 59.792 1.00 186.79 146 ILE E CA 1
ATOM 904 C C . ILE A 1 149 ? 81.747 151.637 58.825 1.00 186.95 146 ILE E C 1
ATOM 905 O O . ILE A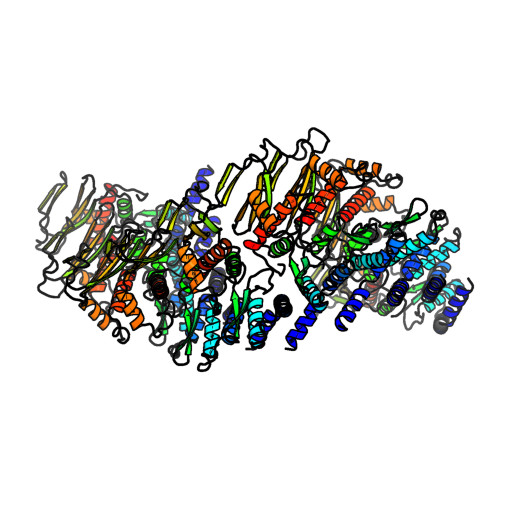 1 149 ? 82.298 150.568 59.111 1.00 186.80 146 ILE E O 1
ATOM 910 N N . GLU A 1 150 ? 81.954 152.275 57.675 1.00 195.47 147 GLU E N 1
ATOM 911 C CA . GLU A 1 150 ? 82.910 151.810 56.681 1.00 195.86 147 GLU E CA 1
ATOM 912 C C . GLU A 1 150 ? 83.877 152.934 56.343 1.00 195.66 147 GLU E C 1
ATOM 913 O O . GLU A 1 150 ? 83.484 154.102 56.253 1.00 194.90 147 GLU E O 1
ATOM 919 N N . LEU A 1 151 ? 85.147 152.577 56.166 1.00 191.76 148 LEU E N 1
ATOM 920 C CA . LEU A 1 151 ? 86.195 153.548 55.892 1.00 191.40 148 LEU E CA 1
ATOM 921 C C . LEU A 1 151 ? 87.106 153.016 54.796 1.00 191.93 148 LEU E C 1
ATOM 922 O O . LEU A 1 151 ? 87.177 151.810 54.545 1.00 191.64 148 LEU E O 1
ATOM 927 N N . ASP A 1 152 ? 87.806 153.939 54.141 1.00 197.13 149 ASP E N 1
ATOM 928 C CA . ASP A 1 152 ? 88.792 153.623 53.111 1.00 196.87 149 ASP E CA 1
ATOM 929 C C . ASP A 1 152 ? 90.138 154.143 53.608 1.00 197.15 149 ASP E C 1
ATOM 930 O O . ASP A 1 152 ? 90.528 155.275 53.313 1.00 196.26 149 ASP E O 1
ATOM 935 N N . LEU A 1 153 ? 90.846 153.308 54.364 1.00 189.76 150 LEU E N 1
ATOM 936 C CA . LEU A 1 153 ? 92.101 153.718 54.971 1.00 188.63 150 LEU E CA 1
ATOM 937 C C . LEU A 1 153 ? 93.214 153.783 53.929 1.00 188.92 150 LEU E C 1
ATOM 938 O O . LEU A 1 153 ? 93.108 153.239 52.826 1.00 188.16 150 LEU E O 1
ATOM 943 N N . ASP A 1 154 ? 94.294 154.474 54.298 1.00 194.50 151 ASP E N 1
ATOM 944 C CA . ASP A 1 154 ? 95.484 154.650 53.467 1.00 194.51 151 ASP E CA 1
ATOM 945 C C . ASP A 1 154 ? 95.179 155.358 52.151 1.00 194.14 151 ASP E C 1
ATOM 946 O O . ASP A 1 154 ? 95.922 155.204 51.176 1.00 193.83 151 ASP E O 1
ATOM 951 N N . ASN A 1 155 ? 94.097 156.133 52.102 1.00 198.00 152 ASN E N 1
ATOM 952 C CA . ASN A 1 155 ? 93.725 156.917 50.924 1.00 198.40 152 ASN E CA 1
ATOM 953 C C . ASN A 1 155 ? 93.269 158.287 51.415 1.00 198.87 152 ASN E C 1
ATOM 954 O O . ASN A 1 155 ? 92.095 158.477 51.745 1.00 198.77 152 ASN E O 1
ATOM 959 N N . ASN A 1 156 ? 94.200 159.237 51.461 1.00 201.21 153 ASN E N 1
ATOM 960 C CA . ASN A 1 156 ? 93.941 160.554 52.021 1.00 201.10 153 ASN E CA 1
ATOM 961 C C . ASN A 1 156 ? 94.333 161.636 51.025 1.00 201.96 153 ASN E C 1
ATOM 962 O O . ASN A 1 156 ? 95.211 161.441 50.179 1.00 201.74 153 ASN E O 1
ATOM 967 N N . THR A 1 157 ? 93.666 162.786 51.139 1.00 207.54 154 THR E N 1
ATOM 968 C CA . THR A 1 157 ? 93.960 163.947 50.311 1.00 207.75 154 THR E CA 1
ATOM 969 C C . THR A 1 157 ? 94.583 165.101 51.081 1.00 207.53 154 THR E C 1
ATOM 970 O O . THR A 1 157 ? 95.151 166.001 50.455 1.00 206.56 154 THR E O 1
ATOM 974 N N . SER A 1 158 ? 94.493 165.100 52.407 1.00 202.57 155 SER E N 1
ATOM 975 C CA . SER A 1 158 ? 95.067 166.154 53.234 1.00 201.06 155 SER E CA 1
ATOM 976 C C . SER A 1 158 ? 95.752 165.496 54.427 1.00 200.43 155 SER E C 1
ATOM 977 O O . SER A 1 158 ? 95.944 164.277 54.465 1.00 200.10 155 SER E O 1
ATOM 980 N N . GLU A 1 159 ? 96.131 166.309 55.414 1.00 198.97 156 GLU E N 1
ATOM 981 C CA . GLU A 1 159 ? 96.815 165.817 56.604 1.00 199.38 156 GLU E CA 1
ATOM 982 C C . GLU A 1 159 ? 96.170 166.352 57.878 1.00 198.96 156 GLU E C 1
ATOM 983 O O . GLU A 1 159 ? 96.840 166.509 58.902 1.00 198.79 156 GLU E O 1
ATOM 989 N N . LYS A 1 160 ? 94.871 166.636 57.833 1.00 193.46 157 LYS E N 1
ATOM 990 C CA . LYS A 1 160 ? 94.132 167.118 58.991 1.00 193.11 157 LYS E CA 1
ATOM 991 C C . LYS A 1 160 ? 93.092 166.083 59.401 1.00 193.20 157 LYS E C 1
ATOM 992 O O . LYS A 1 160 ? 92.503 165.407 58.552 1.00 192.75 157 LYS E O 1
ATOM 998 N N . VAL A 1 161 ? 92.885 165.951 60.709 1.00 183.46 158 VAL E N 1
ATOM 999 C CA . VAL A 1 161 ? 91.962 164.957 61.244 1.00 182.75 158 VAL E CA 1
ATOM 1000 C C . VAL A 1 161 ? 90.541 165.503 61.196 1.00 183.13 158 VAL E C 1
ATOM 1001 O O . VAL A 1 161 ? 90.312 166.717 61.220 1.00 183.47 158 VAL E O 1
ATOM 1005 N N . VAL A 1 162 ? 89.573 164.592 61.123 1.00 177.50 159 VAL E N 1
ATOM 1006 C CA . VAL A 1 162 ? 88.169 164.976 61.025 1.00 175.73 159 VAL E CA 1
ATOM 1007 C C . VAL A 1 162 ? 87.373 164.426 62.202 1.00 176.12 159 VAL E C 1
ATOM 1008 O O . VAL A 1 162 ? 86.428 165.069 62.677 1.00 174.49 159 VAL E O 1
ATOM 1012 N N . GLY A 1 163 ? 87.772 163.267 62.721 1.00 168.48 160 GLY E N 1
ATOM 1013 C CA . GLY A 1 163 ? 87.036 162.665 63.814 1.00 165.72 160 GLY E CA 1
ATOM 1014 C C . GLY A 1 163 ? 87.836 161.574 64.492 1.00 165.24 160 GLY E C 1
ATOM 1015 O O . GLY A 1 163 ? 88.997 161.327 64.164 1.00 165.49 160 GLY E O 1
ATOM 1016 N N . TYR A 1 164 ? 87.190 160.909 65.447 1.00 148.96 161 TYR E N 1
ATOM 1017 C CA . TYR A 1 164 ? 87.810 159.823 66.191 1.00 144.55 161 TYR E CA 1
ATOM 1018 C C . TYR A 1 164 ? 86.821 158.674 66.321 1.00 142.98 161 TYR E C 1
ATOM 1019 O O . TYR A 1 164 ? 85.607 158.888 66.362 1.00 148.88 161 TYR E O 1
ATOM 1028 N N . CYS A 1 165 ? 87.348 157.452 66.374 1.00 127.21 162 CYS E N 1
ATOM 1029 C CA . CYS A 1 165 ? 86.526 156.254 66.468 1.00 127.54 162 CYS E CA 1
ATOM 1030 C C . CYS A 1 165 ? 87.060 155.346 67.564 1.00 126.98 162 CYS E C 1
ATOM 1031 O O . CYS A 1 165 ? 88.271 155.264 67.781 1.00 131.46 162 CYS E O 1
ATOM 1034 N N . GLY A 1 166 ? 86.150 154.672 68.255 1.00 110.37 163 GLY E N 1
ATOM 1035 C CA . GLY A 1 166 ? 86.526 153.704 69.268 1.00 108.41 163 GLY E CA 1
ATOM 1036 C C . GLY A 1 166 ? 85.690 152.451 69.131 1.00 111.81 163 GLY E C 1
ATOM 1037 O O . GLY A 1 166 ? 84.527 152.497 68.730 1.00 119.77 163 GLY E O 1
ATOM 1038 N N . TYR A 1 167 ? 86.299 151.316 69.472 1.00 105.24 164 TYR E N 1
ATOM 1039 C CA . TYR A 1 167 ? 85.641 150.033 69.258 1.00 103.11 164 TYR E CA 1
ATOM 1040 C C . TYR A 1 167 ? 86.186 149.005 70.237 1.00 102.12 164 TYR E C 1
ATOM 1041 O O . TYR A 1 167 ? 87.405 148.826 70.336 1.00 110.75 164 TYR E O 1
ATOM 1050 N N . PHE A 1 168 ? 85.287 148.326 70.949 1.00 92.04 165 PHE E N 1
ATOM 1051 C CA . PHE A 1 168 ? 85.690 147.238 71.827 1.00 95.58 165 PHE E CA 1
ATOM 1052 C C . PHE A 1 168 ? 84.742 146.059 71.661 1.00 95.71 165 PHE E C 1
ATOM 1053 O O . PHE A 1 168 ? 83.523 146.230 71.564 1.00 103.98 165 PHE E O 1
ATOM 1061 N N . GLN A 1 169 ? 85.320 144.861 71.644 1.00 99.61 166 GLN E N 1
ATOM 1062 C CA . GLN A 1 169 ? 84.592 143.622 71.418 1.00 98.86 166 GLN E CA 1
ATOM 1063 C C . GLN A 1 169 ? 84.942 142.618 72.505 1.00 100.42 166 GLN E C 1
ATOM 1064 O O . GLN A 1 169 ? 86.118 142.449 72.849 1.00 104.29 166 GLN E O 1
ATOM 1070 N N . LEU A 1 170 ? 83.916 141.954 73.033 1.00 97.32 167 LEU E N 1
ATOM 1071 C CA . LEU A 1 170 ? 84.068 140.956 74.078 1.00 95.85 167 LEU E CA 1
ATOM 1072 C C . LEU A 1 170 ? 84.290 139.576 73.462 1.00 98.70 167 LEU E C 1
ATOM 1073 O O . LEU A 1 170 ? 84.524 139.430 72.260 1.00 103.11 167 LEU E O 1
ATOM 1078 N N . ILE A 1 171 ? 84.212 138.541 74.302 1.00 102.45 168 ILE E N 1
ATOM 1079 C CA . ILE A 1 171 ? 84.386 137.163 73.848 1.00 106.56 168 ILE E CA 1
ATOM 1080 C C . ILE A 1 171 ? 83.070 136.516 73.437 1.00 111.17 168 ILE E C 1
ATOM 1081 O O . ILE A 1 171 ? 83.045 135.757 72.455 1.00 112.58 168 ILE E O 1
ATOM 1086 N N . ASN A 1 172 ? 81.973 136.814 74.130 1.00 116.83 169 ASN E N 1
ATOM 1087 C CA . ASN A 1 172 ? 80.687 136.180 73.873 1.00 112.81 169 ASN E CA 1
ATOM 1088 C C . ASN A 1 172 ? 79.944 136.800 72.697 1.00 111.12 169 ASN E C 1
ATOM 1089 O O . ASN A 1 172 ? 78.759 136.508 72.504 1.00 112.54 169 ASN E O 1
ATOM 1094 N N . GLY A 1 173 ? 80.604 137.648 71.910 1.00 110.95 170 GLY E N 1
ATOM 1095 C CA . GLY A 1 173 ? 80.026 138.225 70.716 1.00 112.28 170 GLY E CA 1
ATOM 1096 C C . GLY A 1 173 ? 79.598 139.671 70.849 1.00 111.32 170 GLY E C 1
ATOM 1097 O O . GLY A 1 173 ? 79.317 140.312 69.829 1.00 113.46 170 GLY E O 1
ATOM 1098 N N . PHE A 1 174 ? 79.538 140.204 72.066 1.00 105.31 171 PHE E N 1
ATOM 1099 C CA . PHE A 1 174 ? 79.106 141.582 72.254 1.00 104.55 171 PHE E CA 1
ATOM 1100 C C . PHE A 1 174 ? 80.168 142.546 71.740 1.00 105.66 171 PHE E C 1
ATOM 1101 O O . PHE A 1 174 ? 81.351 142.418 72.068 1.00 111.02 171 PHE E O 1
ATOM 1109 N N . GLU A 1 175 ? 79.742 143.514 70.931 1.00 106.58 172 GLU E N 1
ATOM 1110 C CA . GLU A 1 175 ? 80.633 144.518 70.370 1.00 106.19 172 GLU E CA 1
ATOM 1111 C C . GLU A 1 175 ? 80.014 145.895 70.549 1.00 109.11 172 GLU E C 1
ATOM 1112 O O . GLU A 1 175 ? 78.793 146.038 70.647 1.00 115.55 172 GLU E O 1
ATOM 1118 N N . LYS A 1 176 ? 80.871 146.914 70.590 1.00 107.60 173 LYS E N 1
ATOM 1119 C CA . LYS A 1 176 ? 80.415 148.289 70.726 1.00 106.44 173 LYS E CA 1
ATOM 1120 C C . LYS A 1 176 ? 81.364 149.212 69.978 1.00 110.21 173 LYS E C 1
ATOM 1121 O O . LYS A 1 176 ? 82.588 149.086 70.091 1.00 113.98 173 LYS E O 1
ATOM 1127 N N . THR A 1 177 ? 80.788 150.138 69.212 1.00 122.72 174 THR E N 1
ATOM 1128 C CA . THR A 1 177 ? 81.547 151.094 68.419 1.00 122.69 174 THR E CA 1
ATOM 1129 C C . THR A 1 177 ? 80.945 152.481 68.586 1.00 123.10 174 THR E C 1
ATOM 1130 O O . THR A 1 177 ? 79.721 152.639 68.576 1.00 126.88 174 THR E O 1
ATOM 1134 N N . VAL A 1 178 ? 81.810 153.481 68.740 1.00 117.46 175 VAL E N 1
ATOM 1135 C CA . VAL A 1 178 ? 81.397 154.871 68.877 1.00 117.88 175 VAL E CA 1
ATOM 1136 C C . VAL A 1 178 ? 82.249 155.731 67.955 1.00 118.74 175 VAL E C 1
ATOM 1137 O O . VAL A 1 178 ? 83.393 155.390 67.634 1.00 123.31 175 VAL E O 1
ATOM 1141 N N . TYR A 1 179 ? 81.684 156.861 67.534 1.00 136.81 176 TYR E N 1
ATOM 1142 C CA . TYR A 1 179 ? 82.356 157.785 66.629 1.00 140.56 176 TYR E CA 1
ATOM 1143 C C . TYR A 1 179 ? 82.045 159.211 67.055 1.00 139.93 176 TYR E C 1
ATOM 1144 O O . TYR A 1 179 ? 80.874 159.574 67.199 1.00 141.42 176 TYR E O 1
ATOM 1153 N N . TRP A 1 180 ? 83.088 160.013 67.253 1.00 134.99 177 TRP E N 1
ATOM 1154 C CA . TRP A 1 180 ? 82.952 161.404 67.658 1.00 133.70 177 TRP E CA 1
ATOM 1155 C C . TRP A 1 180 ? 83.558 162.315 66.600 1.00 137.50 177 TRP E C 1
ATOM 1156 O O . TRP A 1 180 ? 84.515 161.940 65.915 1.00 141.08 177 TRP E O 1
ATOM 1167 N N . THR A 1 181 ? 82.997 163.512 66.474 1.00 151.50 178 THR E N 1
ATOM 1168 C CA . THR A 1 181 ? 83.519 164.536 65.583 1.00 151.61 178 THR E CA 1
ATOM 1169 C C . THR A 1 181 ? 84.265 165.598 66.385 1.00 154.32 178 THR E C 1
ATOM 1170 O O . THR A 1 181 ? 84.237 165.620 67.617 1.00 155.71 178 THR E O 1
ATOM 1174 N N . ARG A 1 182 ? 84.946 166.487 65.659 1.00 162.07 179 ARG E N 1
ATOM 1175 C CA . ARG A 1 182 ? 85.737 167.525 66.312 1.00 162.58 179 ARG E CA 1
ATOM 1176 C C . ARG A 1 182 ? 84.855 168.505 67.078 1.00 162.43 179 ARG E C 1
ATOM 1177 O O . ARG A 1 182 ? 85.220 168.951 68.172 1.00 163.54 179 ARG E O 1
ATOM 1185 N N . LYS A 1 183 ? 83.694 168.855 66.517 1.00 165.46 180 LYS E N 1
ATOM 1186 C CA . LYS A 1 183 ? 82.822 169.832 67.163 1.00 165.61 180 LYS E CA 1
ATOM 1187 C C . LYS A 1 183 ? 82.318 169.328 68.510 1.00 166.31 180 LYS E C 1
ATOM 1188 O O . LYS A 1 183 ? 82.289 170.080 69.491 1.00 166.98 180 LYS E O 1
ATOM 1194 N N . GLU A 1 184 ? 81.913 168.057 68.577 1.00 163.66 181 GLU E N 1
ATOM 1195 C CA . GLU A 1 184 ? 81.417 167.505 69.834 1.00 164.44 181 GLU E CA 1
ATOM 1196 C C . GLU A 1 184 ? 82.512 167.469 70.892 1.00 165.25 181 GLU E C 1
ATOM 1197 O O . GLU A 1 184 ? 82.265 167.784 72.063 1.00 165.09 181 GLU E O 1
ATOM 1203 N N . ILE A 1 185 ? 83.728 167.087 70.500 1.00 164.16 182 ILE E N 1
ATOM 1204 C CA . ILE A 1 185 ? 84.837 167.042 71.448 1.00 164.47 182 ILE E CA 1
ATOM 1205 C C . ILE A 1 185 ? 85.175 168.443 71.941 1.00 165.88 182 ILE E C 1
ATOM 1206 O O . ILE A 1 185 ? 85.440 168.650 73.132 1.00 165.94 182 ILE E O 1
ATOM 1211 N N . GLU A 1 186 ? 85.166 169.428 71.039 1.00 169.46 183 GLU E N 1
ATOM 1212 C CA . GLU A 1 186 ? 85.422 170.805 71.446 1.00 168.75 183 GLU E CA 1
ATOM 1213 C C . GLU A 1 186 ? 84.354 171.302 72.413 1.00 170.45 183 GLU E C 1
ATOM 1214 O O . GLU A 1 186 ? 84.667 171.970 73.407 1.00 171.15 183 GLU E O 1
ATOM 1220 N N . ALA A 1 187 ? 83.087 170.983 72.140 1.00 169.90 184 ALA E N 1
ATOM 1221 C CA . ALA A 1 187 ? 82.012 171.386 73.041 1.00 169.90 184 ALA E CA 1
ATOM 1222 C C . ALA A 1 187 ? 82.166 170.734 74.410 1.00 170.19 184 ALA E C 1
ATOM 1223 O O . ALA A 1 187 ? 81.979 171.389 75.442 1.00 170.16 184 ALA E O 1
ATOM 1225 N N . HIS A 1 188 ? 82.506 169.443 74.437 1.00 163.40 185 HIS E N 1
ATOM 1226 C CA . HIS A 1 188 ? 82.707 168.753 75.708 1.00 163.12 185 HIS E CA 1
ATOM 1227 C C . HIS A 1 188 ? 83.863 169.364 76.491 1.00 164.82 185 HIS E C 1
ATOM 1228 O O . HIS A 1 188 ? 83.762 169.567 77.708 1.00 164.30 185 HIS E O 1
ATOM 1235 N N . LYS A 1 189 ? 84.971 169.662 75.808 1.00 171.61 186 LYS E N 1
ATOM 1236 C CA . LYS A 1 189 ? 86.118 170.269 76.475 1.00 170.85 186 LYS E CA 1
ATOM 1237 C C . LYS A 1 189 ? 85.769 171.643 77.031 1.00 172.39 186 LYS E C 1
ATOM 1238 O O . LYS A 1 189 ? 86.161 171.985 78.153 1.00 172.17 186 LYS E O 1
ATOM 1244 N N . GLN A 1 190 ? 85.030 172.445 76.262 1.00 174.06 187 GLN E N 1
ATOM 1245 C CA . GLN A 1 190 ? 84.628 173.762 76.744 1.00 173.25 187 GLN E CA 1
ATOM 1246 C C . GLN A 1 190 ? 83.686 173.652 77.937 1.00 172.90 187 GLN E C 1
ATOM 1247 O O . GLN A 1 190 ? 83.772 174.449 78.879 1.00 171.64 187 GLN E O 1
ATOM 1253 N N . LYS A 1 191 ? 82.781 172.671 77.916 1.00 171.91 188 LYS E N 1
ATOM 1254 C CA . LYS A 1 191 ? 81.783 172.562 78.976 1.00 171.59 188 LYS E CA 1
ATOM 1255 C C . LYS A 1 191 ? 82.386 172.034 80.273 1.00 172.04 188 LYS E C 1
ATOM 1256 O O . LYS A 1 191 ? 82.086 172.552 81.355 1.00 172.76 188 LYS E O 1
ATOM 1262 N N . PHE A 1 192 ? 83.238 171.012 80.192 1.00 170.32 189 PHE E N 1
ATOM 1263 C CA . PHE A 1 192 ? 83.693 170.303 81.383 1.00 170.12 189 PHE E CA 1
ATOM 1264 C C . PHE A 1 192 ? 85.107 170.670 81.809 1.00 170.53 189 PHE E C 1
ATOM 1265 O O . PHE A 1 192 ? 85.337 170.954 82.988 1.00 170.12 189 PHE E O 1
ATOM 1273 N N . SER A 1 193 ? 86.064 170.664 80.886 1.00 181.30 190 SER E N 1
ATOM 1274 C CA . SER A 1 193 ? 87.449 170.931 81.248 1.00 182.93 190 SER E CA 1
ATOM 1275 C C . SER A 1 193 ? 87.620 172.370 81.718 1.00 183.28 190 SER E C 1
ATOM 1276 O O . SER A 1 193 ? 86.989 173.292 81.195 1.00 183.21 190 SER E O 1
ATOM 1279 N N . LYS A 1 194 ? 88.485 172.557 82.718 1.00 184.05 191 LYS E N 1
ATOM 1280 C CA . LYS A 1 194 ? 88.762 173.876 83.277 1.00 182.85 191 LYS E CA 1
ATOM 1281 C C . LYS A 1 194 ? 90.240 174.240 83.180 1.00 182.87 191 LYS E C 1
ATOM 1282 O O . LYS A 1 194 ? 90.708 175.117 83.913 1.00 182.36 191 LYS E O 1
ATOM 1288 N N . SER A 1 195 ? 90.983 173.585 82.292 1.00 181.19 192 SER E N 1
ATOM 1289 C CA . SER A 1 195 ? 92.390 173.885 82.076 1.00 181.28 192 SER E CA 1
ATOM 1290 C C . SER A 1 195 ? 92.676 173.855 80.582 1.00 182.13 192 SER E C 1
ATOM 1291 O O . SER A 1 195 ? 91.945 173.242 79.801 1.00 182.25 192 SER E O 1
ATOM 1294 N N . ASP A 1 196 ? 93.757 174.529 80.188 1.00 178.46 193 ASP E N 1
ATOM 1295 C CA . ASP A 1 196 ? 94.103 174.658 78.780 1.00 178.49 193 ASP E CA 1
ATOM 1296 C C . ASP A 1 196 ? 95.557 174.340 78.462 1.00 177.46 193 ASP E C 1
ATOM 1297 O O . ASP A 1 196 ? 95.919 174.329 77.280 1.00 178.43 193 ASP E O 1
ATOM 1302 N N . PHE A 1 197 ? 96.401 174.086 79.465 1.00 170.85 194 PHE E N 1
ATOM 1303 C CA . PHE A 1 197 ? 97.809 173.816 79.195 1.00 171.66 194 PHE E CA 1
ATOM 1304 C C . PHE A 1 197 ? 97.987 172.502 78.443 1.00 173.50 194 PHE E C 1
ATOM 1305 O O . PHE A 1 197 ? 98.701 172.441 77.436 1.00 172.55 194 PHE E O 1
ATOM 1313 N N . GLY A 1 198 ? 97.347 171.435 78.923 1.00 163.53 195 GLY E N 1
ATOM 1314 C CA . GLY A 1 198 ? 97.503 170.140 78.280 1.00 160.67 195 GLY E CA 1
ATOM 1315 C C . GLY A 1 198 ? 96.892 170.088 76.893 1.00 160.40 195 GLY E C 1
ATOM 1316 O O . GLY A 1 198 ? 97.447 169.465 75.984 1.00 159.29 195 GLY E O 1
ATOM 1317 N N . TRP A 1 199 ? 95.743 170.741 76.710 1.00 158.81 196 TRP E N 1
ATOM 1318 C CA . TRP A 1 199 ? 95.020 170.675 75.446 1.00 158.25 196 TRP E CA 1
ATOM 1319 C C . TRP A 1 199 ? 95.708 171.437 74.322 1.00 158.25 196 TRP E C 1
ATOM 1320 O O . TRP A 1 199 ? 95.291 171.306 73.166 1.00 157.56 196 TRP E O 1
ATOM 1331 N N . LYS A 1 200 ? 96.740 172.224 74.623 1.00 162.88 197 LYS E N 1
ATOM 1332 C CA . LYS A 1 200 ? 97.370 173.074 73.619 1.00 163.00 197 LYS E CA 1
ATOM 1333 C C . LYS A 1 200 ? 98.465 172.348 72.843 1.00 163.00 197 LYS E C 1
ATOM 1334 O O . LYS A 1 200 ? 98.464 172.360 71.608 1.00 161.68 197 LYS E O 1
ATOM 1340 N N . LYS A 1 201 ? 99.406 171.717 73.549 1.00 157.36 198 LYS E N 1
ATOM 1341 C CA . LYS A 1 201 ? 100.556 171.119 72.877 1.00 155.98 198 LYS E CA 1
ATOM 1342 C C . LYS A 1 201 ? 100.168 169.870 72.095 1.00 156.12 198 LYS E C 1
ATOM 1343 O O . LYS A 1 201 ? 100.690 169.634 70.999 1.00 156.58 198 LYS E O 1
ATOM 1349 N N . ASP A 1 202 ? 99.258 169.058 72.633 1.00 161.15 199 ASP E N 1
ATOM 1350 C CA . ASP A 1 202 ? 98.875 167.793 72.005 1.00 160.11 199 ASP E CA 1
ATOM 1351 C C . ASP A 1 202 ? 97.359 167.636 72.095 1.00 157.98 199 ASP E C 1
ATOM 1352 O O . ASP A 1 202 ? 96.829 167.204 73.122 1.00 156.18 199 ASP E O 1
ATOM 1357 N N . TYR A 1 203 ? 96.670 167.986 71.009 1.00 158.07 200 TYR E N 1
ATOM 1358 C CA . TYR A 1 203 ? 95.213 167.937 70.987 1.00 157.17 200 TYR E CA 1
ATOM 1359 C C . TYR A 1 203 ? 94.674 166.521 70.819 1.00 158.87 200 TYR E C 1
ATOM 1360 O O . TYR A 1 203 ? 93.586 166.216 71.321 1.00 160.36 200 TYR E O 1
ATOM 1369 N N . ASP A 1 204 ? 95.407 165.648 70.125 1.00 148.86 201 ASP E N 1
ATOM 1370 C CA . ASP A 1 204 ? 94.869 164.333 69.788 1.00 147.09 201 ASP E CA 1
ATOM 1371 C C . ASP A 1 204 ? 94.821 163.410 71.000 1.00 147.84 201 ASP E C 1
ATOM 1372 O O . ASP A 1 204 ? 93.862 162.644 71.166 1.00 146.98 201 ASP E O 1
ATOM 1377 N N . ALA A 1 205 ? 95.847 163.464 71.853 1.00 144.35 202 ALA E N 1
ATOM 1378 C CA . ALA A 1 205 ? 95.923 162.541 72.982 1.00 143.59 202 ALA E CA 1
ATOM 1379 C C . ALA A 1 205 ? 94.760 162.739 73.944 1.00 143.22 202 ALA E C 1
ATOM 1380 O O . ALA A 1 205 ? 94.169 161.764 74.423 1.00 142.07 202 ALA E O 1
ATOM 1382 N N . MET A 1 206 ? 94.415 163.994 74.240 1.00 139.61 203 MET E N 1
ATOM 1383 C CA . MET A 1 206 ? 93.310 164.260 75.155 1.00 138.10 203 MET E CA 1
ATOM 1384 C C . MET A 1 206 ? 91.982 163.784 74.576 1.00 134.24 203 MET E C 1
ATOM 1385 O O . MET A 1 206 ? 91.149 163.224 75.298 1.00 134.92 203 MET E O 1
ATOM 1390 N N . ALA A 1 207 ? 91.766 164.001 73.277 1.00 134.42 204 ALA E N 1
ATOM 1391 C CA . ALA A 1 207 ? 90.535 163.535 72.646 1.00 136.20 204 ALA E CA 1
ATOM 1392 C C . ALA A 1 207 ? 90.437 162.015 72.685 1.00 137.04 204 ALA E C 1
ATOM 1393 O O . ALA A 1 207 ? 89.372 161.458 72.989 1.00 138.03 204 ALA E O 1
ATOM 1395 N N . LYS A 1 208 ? 91.541 161.326 72.383 1.00 126.35 205 LYS E N 1
ATOM 1396 C CA . LYS A 1 208 ? 91.537 159.868 72.438 1.00 122.68 205 LYS E CA 1
ATOM 1397 C C . LYS A 1 208 ? 91.274 159.374 73.854 1.00 121.69 205 LYS E C 1
ATOM 1398 O O . LYS A 1 208 ? 90.515 158.418 74.056 1.00 124.28 205 LYS E O 1
ATOM 1404 N N . LYS A 1 209 ? 91.888 160.019 74.849 1.00 111.95 206 LYS E N 1
ATOM 1405 C CA . LYS A 1 209 ? 91.668 159.630 76.237 1.00 110.70 206 LYS E CA 1
ATOM 1406 C C . LYS A 1 209 ? 90.213 159.836 76.645 1.00 112.82 206 LYS E C 1
ATOM 1407 O O . LYS A 1 209 ? 89.633 158.992 77.338 1.00 114.55 206 LYS E O 1
ATOM 1413 N N . THR A 1 210 ? 89.600 160.940 76.209 1.00 119.78 207 THR E N 1
ATOM 1414 C CA . THR A 1 210 ? 88.206 161.192 76.561 1.00 115.69 207 THR E CA 1
ATOM 1415 C C . THR A 1 210 ? 87.292 160.155 75.925 1.00 111.83 207 THR E C 1
ATOM 1416 O O . THR A 1 210 ? 86.393 159.617 76.585 1.00 115.87 207 THR E O 1
ATOM 1420 N N . VAL A 1 211 ? 87.518 159.851 74.644 1.00 100.85 208 VAL E N 1
ATOM 1421 C CA . VAL A 1 211 ? 86.701 158.848 73.965 1.00 100.43 208 VAL E CA 1
ATOM 1422 C C . VAL A 1 211 ? 86.834 157.499 74.660 1.00 102.39 208 VAL E C 1
ATOM 1423 O O . VAL A 1 211 ? 85.835 156.824 74.943 1.00 103.51 208 VAL E O 1
ATOM 1427 N N . LEU A 1 212 ? 88.072 157.096 74.961 1.00 106.13 209 LEU E N 1
ATOM 1428 C CA . LEU A 1 212 ? 88.301 155.805 75.601 1.00 103.27 209 LEU E CA 1
ATOM 1429 C C . LEU A 1 212 ? 87.630 155.734 76.966 1.00 101.79 209 LEU E C 1
ATOM 1430 O O . LEU A 1 212 ? 86.941 154.756 77.279 1.00 106.74 209 LEU E O 1
ATOM 1435 N N . ARG A 1 213 ? 87.817 156.765 77.794 1.00 101.09 210 ARG E N 1
ATOM 1436 C CA . ARG A 1 213 ? 87.272 156.719 79.146 1.00 97.95 210 ARG E CA 1
ATOM 1437 C C . ARG A 1 213 ? 85.748 156.746 79.128 1.00 100.61 210 ARG E C 1
ATOM 1438 O O . ARG A 1 213 ? 85.107 156.024 79.899 1.00 106.52 210 ARG E O 1
ATOM 1446 N N . ASN A 1 214 ? 85.145 157.535 78.232 1.00 112.80 211 ASN E N 1
ATOM 1447 C CA . ASN A 1 214 ? 83.688 157.569 78.160 1.00 111.30 211 ASN E CA 1
ATOM 1448 C C . ASN A 1 214 ? 83.129 156.235 77.683 1.00 111.91 211 ASN E C 1
ATOM 1449 O O . ASN A 1 214 ? 82.169 155.710 78.266 1.00 112.58 211 ASN E O 1
ATOM 1454 N N . MET A 1 215 ? 83.729 155.659 76.636 1.00 107.20 212 MET E N 1
ATOM 1455 C CA . MET A 1 215 ? 83.245 154.386 76.115 1.00 104.23 212 MET E CA 1
ATOM 1456 C C . MET A 1 215 ? 83.390 153.275 77.146 1.00 103.42 212 MET E C 1
ATOM 1457 O O . MET A 1 215 ? 82.507 152.420 77.275 1.00 105.68 212 MET E O 1
ATOM 1462 N N . LEU A 1 216 ? 84.498 153.268 77.893 1.00 100.91 213 LEU E N 1
ATOM 1463 C CA . LEU A 1 216 ? 84.702 152.214 78.880 1.00 96.53 213 LEU E CA 1
ATOM 1464 C C . LEU A 1 216 ? 83.811 152.400 80.102 1.00 101.50 213 LEU E C 1
ATOM 1465 O O . LEU A 1 216 ? 83.332 151.414 80.672 1.00 102.76 213 LEU E O 1
ATOM 1470 N N . SER A 1 217 ? 83.578 153.646 80.523 1.00 114.18 214 SER E N 1
ATOM 1471 C CA . SER A 1 217 ? 82.776 153.880 81.718 1.00 114.67 214 SER E CA 1
ATOM 1472 C C . SER A 1 217 ? 81.296 153.628 81.458 1.00 117.55 214 SER E C 1
ATOM 1473 O O . SER A 1 217 ? 80.615 152.998 82.274 1.00 114.86 214 SER E O 1
ATOM 1476 N N . LYS A 1 218 ? 80.777 154.115 80.328 1.00 121.71 215 LYS E N 1
ATOM 1477 C CA . LYS A 1 218 ? 79.333 154.059 80.118 1.00 118.98 215 LYS E CA 1
ATOM 1478 C C . LYS A 1 218 ? 78.850 152.653 79.778 1.00 120.02 215 LYS E C 1
ATOM 1479 O O . LYS A 1 218 ? 77.796 152.228 80.264 1.00 121.26 215 LYS E O 1
ATOM 1485 N N . TRP A 1 219 ? 79.595 151.915 78.954 1.00 123.44 216 TRP E N 1
ATOM 1486 C CA . TRP A 1 219 ? 79.122 150.637 78.441 1.00 122.40 216 TRP E CA 1
ATOM 1487 C C . TRP A 1 219 ? 79.968 149.438 78.843 1.00 121.54 216 TRP E C 1
ATOM 1488 O O . TRP A 1 219 ? 79.543 148.303 78.601 1.00 121.78 216 TRP E O 1
ATOM 1499 N N . GLY A 1 220 ? 81.139 149.643 79.441 1.00 104.14 217 GLY E N 1
ATOM 1500 C CA . GLY A 1 220 ? 82.003 148.529 79.768 1.00 101.87 217 GLY E CA 1
ATOM 1501 C C . GLY A 1 220 ? 81.543 147.751 80.987 1.00 101.57 217 GLY E C 1
ATOM 1502 O O . GLY A 1 220 ? 80.684 148.180 81.756 1.00 103.45 217 GLY E O 1
ATOM 1503 N N . ILE A 1 221 ? 82.142 146.574 81.156 1.00 94.64 218 ILE E N 1
ATOM 1504 C CA . ILE A 1 221 ? 81.904 145.711 82.307 1.00 93.17 218 ILE E CA 1
ATOM 1505 C C . ILE A 1 221 ? 83.175 145.683 83.144 1.00 94.68 218 ILE E C 1
ATOM 1506 O O . ILE A 1 221 ? 84.256 145.368 82.634 1.00 102.56 218 ILE E O 1
ATOM 1511 N N . LEU A 1 222 ? 83.046 146.018 84.426 1.00 80.93 219 LEU E N 1
ATOM 1512 C CA . LEU A 1 222 ? 84.189 146.191 85.308 1.00 78.63 219 LEU E CA 1
ATOM 1513 C C . LEU A 1 222 ? 84.113 145.205 86.466 1.00 81.74 219 LEU E C 1
ATOM 1514 O O . LEU A 1 222 ? 83.043 144.699 86.812 1.00 88.99 219 LEU E O 1
ATOM 1519 N N . SER A 1 223 ? 85.273 144.942 87.064 1.00 90.24 220 SER E N 1
ATOM 1520 C CA . SER A 1 223 ? 85.369 144.072 88.228 1.00 93.61 220 SER E CA 1
ATOM 1521 C C . SER A 1 223 ? 86.559 144.515 89.065 1.00 90.21 220 SER E C 1
ATOM 1522 O O . SER A 1 223 ? 87.459 145.206 88.583 1.00 93.66 220 SER E O 1
ATOM 1525 N N . ILE A 1 224 ? 86.554 144.104 90.329 1.00 103.26 221 ILE E N 1
ATOM 1526 C CA . ILE A 1 224 ? 87.572 144.516 91.286 1.00 107.87 221 ILE E CA 1
ATOM 1527 C C . ILE A 1 224 ? 88.591 143.412 91.537 1.00 110.25 221 ILE E C 1
ATOM 1528 O O . ILE A 1 224 ? 89.797 143.660 91.506 1.00 110.62 221 ILE E O 1
ATOM 1533 N N . ASP A 1 225 ? 88.129 142.189 91.785 1.00 116.79 222 ASP E N 1
ATOM 1534 C CA . ASP A 1 225 ? 89.016 141.077 92.098 1.00 114.74 222 ASP E CA 1
ATOM 1535 C C . ASP A 1 225 ? 89.517 140.428 90.815 1.00 115.80 222 ASP E C 1
ATOM 1536 O O . ASP A 1 225 ? 88.728 140.123 89.915 1.00 117.05 222 ASP E O 1
ATOM 1541 N N . MET A 1 226 ? 90.829 140.219 90.736 1.00 108.02 223 MET E N 1
ATOM 1542 C CA . MET A 1 226 ? 91.419 139.572 89.574 1.00 108.42 223 MET E CA 1
ATOM 1543 C C . MET A 1 226 ? 91.051 138.093 89.541 1.00 109.12 223 MET E C 1
ATOM 1544 O O . MET A 1 226 ? 90.948 137.435 90.580 1.00 112.62 223 MET E O 1
ATOM 1549 N N . GLN A 1 227 ? 90.852 137.575 88.334 1.00 116.35 224 GLN E N 1
ATOM 1550 C CA . GLN A 1 227 ? 90.484 136.175 88.153 1.00 120.40 224 GLN E CA 1
ATOM 1551 C C . GLN A 1 227 ? 91.569 135.415 87.398 1.00 120.15 224 GLN E C 1
ATOM 1552 O O . GLN A 1 227 ? 91.834 134.246 87.682 1.00 117.60 224 GLN E O 1
ATOM 1558 N N . ALA B 1 37 ? 96.386 155.134 115.634 1.00 190.26 34 ALA F N 1
ATOM 1559 C CA . ALA B 1 37 ? 97.610 155.772 115.155 1.00 191.40 34 ALA F CA 1
ATOM 1560 C C . ALA B 1 37 ? 98.890 154.990 115.506 1.00 192.43 34 ALA F C 1
ATOM 1561 O O . ALA B 1 37 ? 99.739 154.806 114.635 1.00 191.47 34 ALA F O 1
ATOM 1563 N N . PRO B 1 38 ? 99.051 154.541 116.762 1.00 194.74 35 PRO F N 1
ATOM 1564 C CA . PRO B 1 38 ? 100.249 153.741 117.076 1.00 193.65 35 PRO F CA 1
ATOM 1565 C C . PRO B 1 38 ? 100.345 152.452 116.278 1.00 193.20 35 PRO F C 1
ATOM 1566 O O . PRO B 1 38 ? 101.457 152.009 115.963 1.00 192.02 35 PRO F O 1
ATOM 1570 N N . THR B 1 39 ? 99.210 151.829 115.949 1.00 183.68 36 THR F N 1
ATOM 1571 C CA . THR B 1 39 ? 99.242 150.584 115.186 1.00 182.41 36 THR F CA 1
ATOM 1572 C C . THR B 1 39 ? 99.831 150.801 113.797 1.00 182.60 36 THR F C 1
ATOM 1573 O O . THR B 1 39 ? 100.641 149.993 113.323 1.00 182.26 36 THR F O 1
ATOM 1577 N N . MET B 1 40 ? 99.436 151.887 113.128 1.00 178.45 37 MET F N 1
ATOM 1578 C CA . MET B 1 40 ? 99.989 152.175 111.809 1.00 177.72 37 MET F CA 1
ATOM 1579 C C . MET B 1 40 ? 101.477 152.491 111.900 1.00 178.43 37 MET F C 1
ATOM 1580 O O . MET B 1 40 ? 102.251 152.121 111.010 1.00 177.89 37 MET F O 1
ATOM 1585 N N . ARG B 1 41 ? 101.901 153.152 112.981 1.00 174.52 38 ARG F N 1
ATOM 1586 C CA . ARG B 1 41 ? 103.323 153.419 113.172 1.00 173.57 38 ARG F CA 1
ATOM 1587 C C . ARG B 1 41 ? 104.105 152.126 113.358 1.00 171.90 38 ARG F C 1
ATOM 1588 O O . ARG B 1 41 ? 105.192 151.962 112.791 1.00 171.04 38 ARG F O 1
ATOM 1596 N N . LYS B 1 42 ? 103.566 151.192 114.146 1.00 166.81 39 LYS F N 1
ATOM 1597 C CA . LYS B 1 42 ? 104.236 149.909 114.338 1.00 167.27 39 LYS F CA 1
ATOM 1598 C C . LYS B 1 42 ? 104.313 149.126 113.033 1.00 167.23 39 LYS F C 1
ATOM 1599 O O . LYS B 1 42 ? 105.348 148.522 112.722 1.00 168.02 39 LYS F O 1
ATOM 1605 N N . LYS B 1 43 ? 103.226 149.123 112.258 1.00 161.55 40 LYS F N 1
ATOM 1606 C CA . LYS B 1 43 ? 103.237 148.424 110.975 1.00 161.74 40 LYS F CA 1
ATOM 1607 C C . LYS B 1 43 ? 104.251 149.042 110.018 1.00 162.47 40 LYS F C 1
ATOM 1608 O O . LYS B 1 43 ? 104.988 148.322 109.331 1.00 163.43 40 LYS F O 1
ATOM 1614 N N . PHE B 1 44 ? 104.305 150.375 109.964 1.00 147.81 41 PHE F N 1
ATOM 1615 C CA . PHE B 1 44 ? 105.274 151.045 109.104 1.00 146.08 41 PHE F CA 1
ATOM 1616 C C . PHE B 1 44 ? 106.699 150.740 109.543 1.00 146.88 41 PHE F C 1
ATOM 1617 O O . PHE B 1 44 ? 107.580 150.526 108.704 1.00 146.20 41 PHE F O 1
ATOM 1625 N N . GLU B 1 45 ? 106.947 150.720 110.855 1.00 151.91 42 GLU F N 1
ATOM 1626 C CA . GLU B 1 45 ? 108.281 150.395 111.351 1.00 150.61 42 GLU F CA 1
ATOM 1627 C C . GLU B 1 45 ? 108.671 148.967 110.991 1.00 149.97 42 GLU F C 1
ATOM 1628 O O . GLU B 1 45 ? 109.818 148.707 110.610 1.00 152.47 42 GLU F O 1
ATOM 1634 N N . LYS B 1 46 ? 107.731 148.026 111.111 1.00 141.55 43 LYS F N 1
ATOM 1635 C CA . LYS B 1 46 ? 108.019 146.645 110.732 1.00 141.81 43 LYS F CA 1
ATOM 1636 C C . LYS B 1 46 ? 108.330 146.535 109.244 1.00 144.04 43 LYS F C 1
ATOM 1637 O O . LYS B 1 46 ? 109.278 145.843 108.847 1.00 145.48 43 LYS F O 1
ATOM 1643 N N . VAL B 1 47 ? 107.550 147.224 108.406 1.00 143.53 44 VAL F N 1
ATOM 1644 C CA . VAL B 1 47 ? 107.800 147.201 106.966 1.00 144.24 44 VAL F CA 1
ATOM 1645 C C . VAL B 1 47 ? 109.167 147.800 106.654 1.00 142.82 44 VAL F C 1
ATOM 1646 O O . VAL B 1 47 ? 109.912 147.283 105.812 1.00 141.75 44 VAL F O 1
ATOM 1650 N N . LEU B 1 48 ? 109.519 148.896 107.331 1.00 136.20 45 LEU F N 1
ATOM 1651 C CA . LEU B 1 48 ? 110.830 149.509 107.143 1.00 134.76 45 LEU F CA 1
ATOM 1652 C C . LEU B 1 48 ? 111.952 148.556 107.529 1.00 134.78 45 LEU F C 1
ATOM 1653 O O . LEU B 1 48 ? 112.947 148.432 106.805 1.00 136.14 45 LEU F O 1
ATOM 1658 N N . ASP B 1 49 ? 111.814 147.878 108.670 1.00 138.90 46 ASP F N 1
ATOM 1659 C CA . ASP B 1 49 ? 112.864 146.974 109.126 1.00 139.27 46 ASP F CA 1
ATOM 1660 C C . ASP B 1 49 ? 112.975 145.744 108.236 1.00 139.55 46 ASP F C 1
ATOM 1661 O O . ASP B 1 49 ? 114.048 145.136 108.154 1.00 141.07 46 ASP F O 1
ATOM 1666 N N . LYS B 1 50 ? 111.884 145.359 107.570 1.00 134.02 47 LYS F N 1
ATOM 1667 C CA . LYS B 1 50 ? 111.917 144.159 106.742 1.00 132.80 47 LYS F CA 1
ATOM 1668 C C . LYS B 1 50 ? 112.762 144.338 105.484 1.00 132.31 47 LYS F C 1
ATOM 1669 O O . LYS B 1 50 ? 113.247 143.345 104.929 1.00 130.93 47 LYS F O 1
ATOM 1675 N N . LYS B 1 51 ? 112.955 145.571 105.021 1.00 121.15 48 LYS F N 1
ATOM 1676 C CA . LYS B 1 51 ? 113.584 145.836 103.730 1.00 118.12 48 LYS F CA 1
ATOM 1677 C C . LYS B 1 51 ? 114.819 146.721 103.873 1.00 117.67 48 LYS F C 1
ATOM 1678 O O . LYS B 1 51 ? 115.066 147.611 103.056 1.00 116.30 48 LYS F O 1
ATOM 1684 N N . ALA B 1 52 ? 115.610 146.488 104.923 1.00 112.57 49 ALA F N 1
ATOM 1685 C CA . ALA B 1 52 ? 116.831 147.271 105.116 1.00 112.98 49 ALA F CA 1
ATOM 1686 C C . ALA B 1 52 ? 117.876 147.051 104.025 1.00 117.80 49 ALA F C 1
ATOM 1687 O O . ALA B 1 52 ? 118.436 148.050 103.533 1.00 119.05 49 ALA F O 1
ATOM 1689 N N . PRO B 1 53 ? 118.212 145.815 103.618 1.00 102.42 50 PRO F N 1
ATOM 1690 C CA . PRO B 1 53 ? 119.326 145.649 102.665 1.00 98.27 50 PRO F CA 1
ATOM 1691 C C . PRO B 1 53 ? 119.132 146.370 101.343 1.00 101.27 50 PRO F C 1
ATOM 1692 O O . PRO B 1 53 ? 120.111 146.870 100.777 1.00 105.95 50 PRO F O 1
ATOM 1696 N N . GLN B 1 54 ? 117.903 146.436 100.826 1.00 105.34 51 GLN F N 1
ATOM 1697 C CA . GLN B 1 54 ? 117.674 147.162 99.580 1.00 105.71 51 GLN F CA 1
ATOM 1698 C C . GLN B 1 54 ? 117.976 148.646 99.746 1.00 109.45 51 GLN F C 1
ATOM 1699 O O . GLN B 1 54 ? 118.610 149.262 98.879 1.00 108.66 51 GLN F O 1
ATOM 1705 N N . PHE B 1 55 ? 117.534 149.235 100.859 1.00 111.99 52 PHE F N 1
ATOM 1706 C CA . PHE B 1 55 ? 117.817 150.640 101.133 1.00 110.76 52 PHE F CA 1
ATOM 1707 C C . PHE B 1 55 ? 119.320 150.872 101.253 1.00 110.60 52 PHE F C 1
ATOM 1708 O O . PHE B 1 55 ? 119.861 151.838 100.699 1.00 109.45 52 PHE F O 1
ATOM 1716 N N . LEU B 1 56 ? 120.012 149.982 101.971 1.00 106.99 53 LEU F N 1
ATOM 1717 C CA . LEU B 1 56 ? 121.457 150.123 102.132 1.00 107.49 53 LEU F CA 1
ATOM 1718 C C . LEU B 1 56 ? 122.173 150.035 100.790 1.00 108.60 53 LEU F C 1
ATOM 1719 O O . LEU B 1 56 ? 123.078 150.828 100.503 1.00 105.30 53 LEU F O 1
ATOM 1724 N N . THR B 1 57 ? 121.780 149.070 99.954 1.00 112.18 54 THR F N 1
ATOM 1725 C CA . THR B 1 57 ? 122.407 148.913 98.646 1.00 105.74 54 THR F CA 1
ATOM 1726 C C . THR B 1 57 ? 122.158 150.131 97.766 1.00 107.27 54 THR F C 1
ATOM 1727 O O . THR B 1 57 ? 123.073 150.613 97.086 1.00 109.20 54 THR F O 1
ATOM 1731 N N . SER B 1 58 ? 120.927 150.650 97.773 1.00 110.31 55 SER F N 1
ATOM 1732 C CA . SER B 1 58 ? 120.621 151.833 96.975 1.00 108.62 55 SER F CA 1
ATOM 1733 C C . SER B 1 58 ? 121.442 153.032 97.431 1.00 105.84 55 SER F C 1
ATOM 1734 O O . SER B 1 58 ? 121.991 153.771 96.603 1.00 103.31 55 SER F O 1
ATOM 1737 N N . LEU B 1 59 ? 121.545 153.237 98.747 1.00 106.78 56 LEU F N 1
ATOM 1738 C CA . LEU B 1 59 ? 122.321 154.364 99.257 1.00 104.62 56 LEU F CA 1
ATOM 1739 C C . LEU B 1 59 ? 123.799 154.221 98.915 1.00 103.94 56 LEU F C 1
ATOM 1740 O O . LEU B 1 59 ? 124.451 155.201 98.531 1.00 105.88 56 LEU F O 1
ATOM 1745 N N . LEU B 1 60 ? 124.346 153.010 99.045 1.00 101.29 57 LEU F N 1
ATOM 1746 C CA . LEU B 1 60 ? 125.754 152.801 98.722 1.00 98.82 57 LEU F CA 1
ATOM 1747 C C . LEU B 1 60 ? 126.020 153.024 97.238 1.00 101.52 57 LEU F C 1
ATOM 1748 O O . LEU B 1 60 ? 127.037 153.624 96.867 1.00 102.66 57 LEU F O 1
ATOM 1753 N N . ASN B 1 61 ? 125.120 152.549 96.374 1.00 106.00 58 ASN F N 1
ATOM 1754 C CA . ASN B 1 61 ? 125.287 152.765 94.940 1.00 100.71 58 ASN F CA 1
ATOM 1755 C C . ASN B 1 61 ? 125.191 154.245 94.590 1.00 101.02 58 ASN F C 1
ATOM 1756 O O . ASN B 1 61 ? 125.933 154.735 93.731 1.00 99.41 58 ASN F O 1
ATOM 1761 N N . LEU B 1 62 ? 124.275 154.971 95.237 1.00 110.29 59 LEU F N 1
ATOM 1762 C CA . LEU B 1 62 ? 124.177 156.408 95.001 1.00 110.00 59 LEU F CA 1
ATOM 1763 C C . LEU B 1 62 ? 125.444 157.128 95.446 1.00 109.68 59 LEU F C 1
ATOM 1764 O O . LEU B 1 62 ? 125.923 158.039 94.760 1.00 108.15 59 LEU F O 1
ATOM 1769 N N . TYR B 1 63 ? 125.997 156.737 96.597 1.00 121.70 60 TYR F N 1
ATOM 1770 C CA . TYR B 1 63 ? 127.222 157.364 97.083 1.00 118.78 60 TYR F CA 1
ATOM 1771 C C . TYR B 1 63 ? 128.395 157.076 96.152 1.00 119.89 60 TYR F C 1
ATOM 1772 O O . TYR B 1 63 ? 129.194 157.971 95.855 1.00 118.69 60 TYR F O 1
ATOM 1781 N N . ASN B 1 64 ? 128.514 155.832 95.681 1.00 123.99 61 ASN F N 1
ATOM 1782 C CA . ASN B 1 64 ? 129.657 155.456 94.856 1.00 122.88 61 ASN F CA 1
ATOM 1783 C C . ASN B 1 64 ? 129.596 156.074 93.464 1.00 123.51 61 ASN F C 1
ATOM 1784 O O . ASN B 1 64 ? 130.611 156.097 92.761 1.00 123.71 61 ASN F O 1
ATOM 1789 N N . GLY B 1 65 ? 128.437 156.578 93.053 1.00 134.19 62 GLY F N 1
ATOM 1790 C CA . GLY B 1 65 ? 128.281 157.127 91.723 1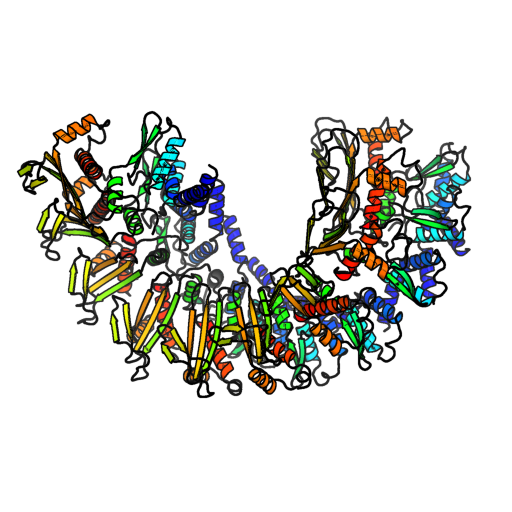.00 134.53 62 GLY F CA 1
ATOM 1791 C C . GLY B 1 65 ? 128.893 158.506 91.573 1.00 134.47 62 GLY F C 1
ATOM 1792 O O . GLY B 1 65 ? 129.627 158.991 92.438 1.00 134.00 62 GLY F O 1
ATOM 1793 N N . ASP B 1 66 ? 128.584 159.148 90.449 1.00 150.94 63 ASP F N 1
ATOM 1794 C CA . ASP B 1 66 ? 129.102 160.477 90.165 1.00 151.20 63 ASP F CA 1
ATOM 1795 C C . ASP B 1 66 ? 128.403 161.516 91.041 1.00 151.41 63 ASP F C 1
ATOM 1796 O O . ASP B 1 66 ? 127.453 161.222 91.772 1.00 150.82 63 ASP F O 1
ATOM 1801 N N . ASP B 1 67 ? 128.882 162.755 90.959 1.00 151.60 64 ASP F N 1
ATOM 1802 C CA . ASP B 1 67 ? 128.373 163.854 91.777 1.00 151.18 64 ASP F CA 1
ATOM 1803 C C . ASP B 1 67 ? 127.502 164.748 90.899 1.00 151.23 64 ASP F C 1
ATOM 1804 O O . ASP B 1 67 ? 127.970 165.721 90.307 1.00 152.84 64 ASP F O 1
ATOM 1809 N N . TYR B 1 68 ? 126.215 164.409 90.820 1.00 135.24 65 TYR F N 1
ATOM 1810 C CA . TYR B 1 68 ? 125.247 165.216 90.094 1.00 133.65 65 TYR F CA 1
ATOM 1811 C C . TYR B 1 68 ? 124.016 165.558 90.919 1.00 134.16 65 TYR F C 1
ATOM 1812 O O . TYR B 1 68 ? 123.151 166.295 90.434 1.00 134.49 65 TYR F O 1
ATOM 1821 N N . LEU B 1 69 ? 123.908 165.046 92.144 1.00 138.70 66 LEU F N 1
ATOM 1822 C CA . LEU B 1 69 ? 122.766 165.306 93.010 1.00 139.20 66 LEU F CA 1
ATOM 1823 C C . LEU B 1 69 ? 123.096 166.299 94.118 1.00 140.88 66 LEU F C 1
ATOM 1824 O O . LEU B 1 69 ? 122.339 166.415 95.086 1.00 140.84 66 LEU F O 1
ATOM 1829 N N . GLN B 1 70 ? 124.214 167.012 94.000 1.00 148.58 67 GLN F N 1
ATOM 1830 C CA . GLN B 1 70 ? 124.668 167.914 95.051 1.00 147.53 67 GLN F CA 1
ATOM 1831 C C . GLN B 1 70 ? 123.924 169.243 95.069 1.00 146.90 67 GLN F C 1
ATOM 1832 O O . GLN B 1 70 ? 124.118 170.029 96.003 1.00 148.57 67 GLN F O 1
ATOM 1838 N N . LYS B 1 71 ? 123.086 169.516 94.072 1.00 143.63 68 LYS F N 1
ATOM 1839 C CA . LYS B 1 71 ? 122.326 170.756 93.997 1.00 145.79 68 LYS F CA 1
ATOM 1840 C C . LYS B 1 71 ? 120.886 170.589 94.466 1.00 147.00 68 LYS F C 1
ATOM 1841 O O . LYS B 1 71 ? 120.068 171.492 94.259 1.00 145.56 68 LYS F O 1
ATOM 1847 N N . THR B 1 72 ? 120.557 169.461 95.089 1.00 146.90 69 THR F N 1
ATOM 1848 C CA . THR B 1 72 ? 119.197 169.168 95.509 1.00 145.50 69 THR F CA 1
ATOM 1849 C C . THR B 1 72 ? 119.160 168.886 97.004 1.00 146.25 69 THR F C 1
ATOM 1850 O O . THR B 1 72 ? 120.188 168.640 97.641 1.00 147.18 69 THR F O 1
ATOM 1854 N N . ASP B 1 73 ? 117.955 168.930 97.559 1.00 137.37 70 ASP F N 1
ATOM 1855 C CA . ASP B 1 73 ? 117.784 168.692 98.986 1.00 138.65 70 ASP F CA 1
ATOM 1856 C C . ASP B 1 73 ? 118.004 167.216 99.293 1.00 138.83 70 ASP F C 1
ATOM 1857 O O . ASP B 1 73 ? 117.406 166.357 98.636 1.00 142.50 70 ASP F O 1
ATOM 1862 N N . PRO B 1 74 ? 118.860 166.879 100.261 1.00 131.44 71 PRO F N 1
ATOM 1863 C CA . PRO B 1 74 ? 119.093 165.458 100.567 1.00 132.74 71 PRO F CA 1
ATOM 1864 C C . PRO B 1 74 ? 117.856 164.721 101.047 1.00 133.17 71 PRO F C 1
ATOM 1865 O O . PRO B 1 74 ? 117.772 163.500 100.863 1.00 133.30 71 PRO F O 1
ATOM 1869 N N . MET B 1 75 ? 116.896 165.419 101.661 1.00 132.19 72 MET F N 1
ATOM 1870 C CA . MET B 1 75 ? 115.686 164.756 102.141 1.00 132.61 72 MET F CA 1
ATOM 1871 C C . MET B 1 75 ? 114.888 164.157 100.989 1.00 133.76 72 MET F C 1
ATOM 1872 O O . MET B 1 75 ? 114.360 163.044 101.102 1.00 133.98 72 MET F O 1
ATOM 1877 N N . THR B 1 76 ? 114.787 164.883 99.873 1.00 125.68 73 THR F N 1
ATOM 1878 C CA . THR B 1 76 ? 114.084 164.353 98.709 1.00 124.63 73 THR F CA 1
ATOM 1879 C C . THR B 1 76 ? 114.781 163.116 98.157 1.00 125.82 73 THR F C 1
ATOM 1880 O O . THR B 1 76 ? 114.121 162.148 97.763 1.00 128.11 73 THR F O 1
ATOM 1884 N N . VAL B 1 77 ? 116.115 163.131 98.117 1.00 111.65 74 VAL F N 1
ATOM 1885 C CA . VAL B 1 77 ? 116.860 161.969 97.638 1.00 106.89 74 VAL F CA 1
ATOM 1886 C C . VAL B 1 77 ? 116.632 160.773 98.554 1.00 109.03 74 VAL F C 1
ATOM 1887 O O . VAL B 1 77 ? 116.450 159.639 98.090 1.00 112.05 74 VAL F O 1
ATOM 1891 N N . VAL B 1 78 ? 116.644 161.006 99.869 1.00 112.41 75 VAL F N 1
ATOM 1892 C CA . VAL B 1 78 ? 116.409 159.922 100.820 1.00 113.08 75 VAL F CA 1
ATOM 1893 C C . VAL B 1 78 ? 115.006 159.354 100.644 1.00 115.36 75 VAL F C 1
ATOM 1894 O O . VAL B 1 78 ? 114.812 158.133 100.649 1.00 118.57 75 VAL F O 1
ATOM 1898 N N . THR B 1 79 ? 114.009 160.226 100.477 1.00 114.18 76 THR F N 1
ATOM 1899 C CA . THR B 1 79 ? 112.640 159.757 100.276 1.00 113.70 76 THR F CA 1
ATOM 1900 C C . THR B 1 79 ? 112.506 158.967 98.978 1.00 115.40 76 THR F C 1
ATOM 1901 O O . THR B 1 79 ? 111.798 157.952 98.931 1.00 114.30 76 THR F O 1
ATOM 1905 N N . SER B 1 80 ? 113.164 159.427 97.911 1.00 108.28 77 SER F N 1
ATOM 1906 C CA . SER B 1 80 ? 113.110 158.713 96.639 1.00 101.61 77 SER F CA 1
ATOM 1907 C C . SER B 1 80 ? 113.748 157.335 96.753 1.00 104.30 77 SER F C 1
ATOM 1908 O O . SER B 1 80 ? 113.202 156.345 96.252 1.00 106.50 77 SER F O 1
ATOM 1911 N N . ALA B 1 81 ? 114.903 157.250 97.417 1.00 106.49 78 ALA F N 1
ATOM 1912 C CA . ALA B 1 81 ? 115.522 155.948 97.645 1.00 102.63 78 ALA F CA 1
ATOM 1913 C C . ALA B 1 81 ? 114.625 155.062 98.498 1.00 103.19 78 ALA F C 1
ATOM 1914 O O . ALA B 1 81 ? 114.536 153.850 98.271 1.00 108.04 78 ALA F O 1
ATOM 1916 N N . MET B 1 82 ? 113.939 155.656 99.476 1.00 109.28 79 MET F N 1
ATOM 1917 C CA . MET B 1 82 ? 113.026 154.900 100.326 1.00 108.22 79 MET F CA 1
ATOM 1918 C C . MET B 1 82 ? 111.897 154.277 99.516 1.00 109.53 79 MET F C 1
ATOM 1919 O O . MET B 1 82 ? 111.631 153.074 99.630 1.00 112.37 79 MET F O 1
ATOM 1924 N N . VAL B 1 83 ? 111.218 155.079 98.690 1.00 101.96 80 VAL F N 1
ATOM 1925 C CA . VAL B 1 83 ? 110.093 154.546 97.923 1.00 103.44 80 VAL F CA 1
ATOM 1926 C C . VAL B 1 83 ? 110.588 153.546 96.883 1.00 100.72 80 VAL F C 1
ATOM 1927 O O . VAL B 1 83 ? 109.925 152.539 96.606 1.00 99.97 80 VAL F O 1
ATOM 1931 N N . ALA B 1 84 ? 111.768 153.793 96.303 1.00 98.39 81 ALA F N 1
ATOM 1932 C CA . ALA B 1 84 ? 112.326 152.845 95.344 1.00 96.43 81 ALA F CA 1
ATOM 1933 C C . ALA B 1 84 ? 112.622 151.501 96.000 1.00 100.35 81 ALA F C 1
ATOM 1934 O O . ALA B 1 84 ? 112.352 150.445 95.416 1.00 99.70 81 ALA F O 1
ATOM 1936 N N . ALA B 1 85 ? 113.177 151.518 97.214 1.00 106.85 82 ALA F N 1
ATOM 1937 C CA . ALA B 1 85 ? 113.464 150.273 97.917 1.00 104.28 82 ALA F CA 1
ATOM 1938 C C . ALA B 1 85 ? 112.203 149.608 98.451 1.00 100.41 82 ALA F C 1
ATOM 1939 O O . ALA B 1 85 ? 112.207 148.394 98.683 1.00 97.62 82 ALA F O 1
ATOM 1941 N N . THR B 1 86 ? 111.128 150.372 98.655 1.00 102.24 83 THR F N 1
ATOM 1942 C CA . THR B 1 86 ? 109.885 149.785 99.144 1.00 103.65 83 THR F CA 1
ATOM 1943 C C . THR B 1 86 ? 109.264 148.843 98.119 1.00 105.92 83 THR F C 1
ATOM 1944 O O . THR B 1 86 ? 108.623 147.854 98.491 1.00 104.57 83 THR F O 1
ATOM 1948 N N . LEU B 1 87 ? 109.437 149.132 96.831 1.00 101.46 84 LEU F N 1
ATOM 1949 C CA . LEU B 1 87 ? 108.808 148.368 95.762 1.00 94.07 84 LEU F CA 1
ATOM 1950 C C . LEU B 1 87 ? 109.681 147.229 95.245 1.00 97.63 84 LEU F C 1
ATOM 1951 O O . LEU B 1 87 ? 109.431 146.731 94.143 1.00 99.77 84 LEU F O 1
ATOM 1956 N N . ASP B 1 88 ? 110.693 146.813 96.010 1.00 103.03 85 ASP F N 1
ATOM 1957 C CA . ASP B 1 88 ? 111.597 145.729 95.617 1.00 100.97 85 ASP F CA 1
ATOM 1958 C C . ASP B 1 88 ? 112.272 146.021 94.279 1.00 101.39 85 ASP F C 1
ATOM 1959 O O . ASP B 1 88 ? 112.457 145.132 93.446 1.00 102.15 85 ASP F O 1
ATOM 1964 N N . LEU B 1 89 ? 112.644 147.280 94.072 1.00 90.15 86 LEU F N 1
ATOM 1965 C CA . LEU B 1 89 ? 113.333 147.718 92.860 1.00 89.29 86 LEU F CA 1
ATOM 1966 C C . LEU B 1 89 ? 114.574 148.494 93.272 1.00 94.11 86 LEU F C 1
ATOM 1967 O O . LEU B 1 89 ? 114.527 149.721 93.438 1.00 94.38 86 LEU F O 1
ATOM 1972 N N . PRO B 1 90 ? 115.703 147.811 93.458 1.00 95.17 87 PRO F N 1
ATOM 1973 C CA . PRO B 1 90 ? 116.938 148.515 93.822 1.00 91.71 87 PRO F CA 1
ATOM 1974 C C . PRO B 1 90 ? 117.374 149.472 92.723 1.00 89.65 87 PRO F C 1
ATOM 1975 O O . PRO B 1 90 ? 116.855 149.464 91.605 1.00 94.24 87 PRO F O 1
ATOM 1979 N N . ILE B 1 91 ? 118.358 150.305 93.050 1.00 88.48 88 ILE F N 1
ATOM 1980 C CA . ILE B 1 91 ? 118.729 151.430 92.200 1.00 91.11 88 ILE F CA 1
ATOM 1981 C C . ILE B 1 91 ? 120.124 151.164 91.631 1.00 96.58 88 ILE F C 1
ATOM 1982 O O . ILE B 1 91 ? 120.727 152.013 90.965 1.00 99.51 88 ILE F O 1
ATOM 1987 N N . ASP B 1 92 ? 120.593 149.929 91.785 1.00 101.21 89 ASP F N 1
ATOM 1988 C CA . ASP B 1 92 ? 121.911 149.558 91.292 1.00 98.86 89 ASP F CA 1
ATOM 1989 C C . ASP B 1 92 ? 121.952 149.637 89.769 1.00 97.39 89 ASP F C 1
ATOM 1990 O O . ASP B 1 92 ? 120.961 149.375 89.083 1.00 100.49 89 ASP F O 1
ATOM 1995 N N . LYS B 1 93 ? 123.118 150.020 89.246 1.00 83.18 90 LYS F N 1
ATOM 1996 C CA . LYS B 1 93 ? 123.247 150.270 87.815 1.00 88.07 90 LYS F CA 1
ATOM 1997 C C . LYS B 1 93 ? 123.180 148.987 86.993 1.00 89.87 90 LYS F C 1
ATOM 1998 O O . LYS B 1 93 ? 122.686 149.010 85.860 1.00 82.63 90 LYS F O 1
ATOM 2004 N N . ASN B 1 94 ? 123.647 147.865 87.543 1.00 93.45 91 ASN F N 1
ATOM 2005 C CA . ASN B 1 94 ? 123.706 146.623 86.779 1.00 87.87 91 ASN F CA 1
ATOM 2006 C C . ASN B 1 94 ? 122.329 146.088 86.405 1.00 85.81 91 ASN F C 1
ATOM 2007 O O . ASN B 1 94 ? 122.234 145.248 85.503 1.00 89.41 91 ASN F O 1
ATOM 2012 N N . LEU B 1 95 ? 121.268 146.546 87.065 1.00 79.26 92 LEU F N 1
ATOM 2013 C CA . LEU B 1 95 ? 119.918 146.084 86.767 1.00 79.22 92 LEU F CA 1
ATOM 2014 C C . LEU B 1 95 ? 119.117 147.067 85.926 1.00 82.29 92 LEU F C 1
ATOM 2015 O O . LEU B 1 95 ? 118.371 146.642 85.039 1.00 80.56 92 LEU F O 1
ATOM 2020 N N . GLY B 1 96 ? 119.255 148.365 86.176 1.00 78.40 93 GLY F N 1
ATOM 2021 C CA . GLY B 1 96 ? 118.539 149.362 85.397 1.00 74.66 93 GLY F CA 1
ATOM 2022 C C . GLY B 1 96 ? 117.034 149.311 85.546 1.00 75.36 93 GLY F C 1
ATOM 2023 O O . GLY B 1 96 ? 116.311 149.421 84.548 1.00 78.72 93 GLY F O 1
ATOM 2024 N N . TYR B 1 97 ? 116.541 149.147 86.772 1.00 77.62 94 TYR F N 1
ATOM 2025 C CA . TYR B 1 97 ? 115.105 149.096 87.014 1.00 71.93 94 TYR F CA 1
ATOM 2026 C C . TYR B 1 97 ? 114.508 150.462 87.324 1.00 71.51 94 TYR F C 1
ATOM 2027 O O . TYR B 1 97 ? 113.352 150.718 86.969 1.00 76.64 94 TYR F O 1
ATOM 2036 N N . ALA B 1 98 ? 115.266 151.344 87.972 1.00 70.90 95 ALA F N 1
ATOM 2037 C CA . ALA B 1 98 ? 114.750 152.646 88.369 1.00 69.94 95 ALA F CA 1
ATOM 2038 C C . ALA B 1 98 ? 115.897 153.644 88.424 1.00 72.69 95 ALA F C 1
ATOM 2039 O O . ALA B 1 98 ? 117.071 153.269 88.475 1.00 75.56 95 ALA F O 1
ATOM 2041 N N . TRP B 1 99 ? 115.539 154.927 88.411 1.00 82.65 96 TRP F N 1
ATOM 2042 C CA . TRP B 1 99 ? 116.519 156.003 88.441 1.00 80.92 96 TRP F CA 1
ATOM 2043 C C . TRP B 1 99 ? 116.032 157.114 89.360 1.00 81.91 96 TRP F C 1
ATOM 2044 O O . TRP B 1 99 ? 114.856 157.180 89.723 1.00 86.60 96 TRP F O 1
ATOM 2055 N N . ILE B 1 100 ? 116.961 157.986 89.741 1.00 87.51 97 ILE F N 1
ATOM 2056 C CA . ILE B 1 100 ? 116.653 159.219 90.456 1.00 86.99 97 ILE F CA 1
ATOM 2057 C C . ILE B 1 100 ? 117.119 160.379 89.591 1.00 86.57 97 ILE F C 1
ATOM 2058 O O . ILE B 1 100 ? 118.315 160.497 89.295 1.00 89.14 97 ILE F O 1
ATOM 2063 N N . VAL B 1 101 ? 116.183 161.231 89.188 1.00 94.92 98 VAL F N 1
ATOM 2064 C CA . VAL B 1 101 ? 116.468 162.344 88.288 1.00 98.29 98 VAL F CA 1
ATOM 2065 C C . VAL B 1 101 ? 116.038 163.642 88.959 1.00 101.44 98 VAL F C 1
ATOM 2066 O O . VAL B 1 101 ? 114.897 163.743 89.422 1.00 101.60 98 VAL F O 1
ATOM 2070 N N . PRO B 1 102 ? 116.906 164.652 89.033 1.00 110.75 99 PRO F N 1
ATOM 2071 C CA . PRO B 1 102 ? 116.519 165.914 89.672 1.00 109.67 99 PRO F CA 1
ATOM 2072 C C . PRO B 1 102 ? 115.826 166.862 88.707 1.00 110.65 99 PRO F C 1
ATOM 2073 O O . PRO B 1 102 ? 116.286 167.090 87.586 1.00 108.78 99 PRO F O 1
ATOM 2077 N N . TYR B 1 103 ? 114.704 167.422 89.154 1.00 120.16 100 TYR F N 1
ATOM 2078 C CA . TYR B 1 103 ? 113.904 168.344 88.354 1.00 117.73 100 TYR F CA 1
ATOM 2079 C C . TYR B 1 103 ? 113.654 169.601 89.174 1.00 120.30 100 TYR F C 1
ATOM 2080 O O . TYR B 1 103 ? 112.968 169.548 90.201 1.00 123.60 100 TYR F O 1
ATOM 2089 N N . LYS B 1 104 ? 114.201 170.728 88.713 1.00 127.55 101 LYS F N 1
ATOM 2090 C CA . LYS B 1 104 ? 114.052 172.019 89.388 1.00 128.65 101 LYS F CA 1
ATOM 2091 C C . LYS B 1 104 ? 114.501 171.929 90.847 1.00 129.75 101 LYS F C 1
ATOM 2092 O O . LYS B 1 104 ? 113.849 172.443 91.758 1.00 129.00 101 LYS F O 1
ATOM 2098 N N . GLY B 1 105 ? 115.628 171.258 91.065 1.00 129.80 102 GLY F N 1
ATOM 2099 C CA . GLY B 1 105 ? 116.147 171.098 92.408 1.00 128.62 102 GLY F CA 1
ATOM 2100 C C . GLY B 1 105 ? 115.394 170.110 93.267 1.00 129.03 102 GLY F C 1
ATOM 2101 O O . GLY B 1 105 ? 115.539 170.133 94.491 1.00 129.54 102 GLY F O 1
ATOM 2102 N N . ARG B 1 106 ? 114.591 169.238 92.662 1.00 128.36 103 ARG F N 1
ATOM 2103 C CA . ARG B 1 106 ? 113.837 168.227 93.389 1.00 126.46 103 ARG F CA 1
ATOM 2104 C C . ARG B 1 106 ? 114.097 166.869 92.756 1.00 126.20 103 ARG F C 1
ATOM 2105 O O . ARG B 1 106 ? 113.937 166.707 91.542 1.00 128.40 103 ARG F O 1
ATOM 2113 N N . ALA B 1 107 ? 114.491 165.898 93.576 1.00 114.38 104 ALA F N 1
ATOM 2114 C CA . ALA B 1 107 ? 114.772 164.560 93.080 1.00 117.05 104 ALA F CA 1
ATOM 2115 C C . ALA B 1 107 ? 113.479 163.777 92.894 1.00 118.14 104 ALA F C 1
ATOM 2116 O O . ALA B 1 107 ? 112.565 163.852 93.721 1.00 115.55 104 ALA F O 1
ATOM 2118 N N . GLN B 1 108 ? 113.408 163.023 91.800 1.00 109.91 105 GLN F N 1
ATOM 2119 C CA . GLN B 1 108 ? 112.231 162.233 91.473 1.00 104.19 105 GLN F CA 1
ATOM 2120 C C . GLN B 1 108 ? 112.641 160.803 91.158 1.00 102.64 105 GLN F C 1
ATOM 2121 O O . GLN B 1 108 ? 113.650 160.566 90.486 1.00 106.32 105 GLN F O 1
ATOM 2127 N N . PHE B 1 109 ? 111.843 159.857 91.646 1.00 80.40 106 PHE F N 1
ATOM 2128 C CA . PHE B 1 109 ? 112.045 158.437 91.393 1.00 81.92 106 PHE F CA 1
ATOM 2129 C C . PHE B 1 109 ? 111.318 158.061 90.109 1.00 89.12 106 PHE F C 1
ATOM 2130 O O . PHE B 1 109 ? 110.137 158.384 89.942 1.00 95.30 106 PHE F O 1
ATOM 2138 N N . GLN B 1 110 ? 112.020 157.382 89.206 1.00 85.09 107 GLN F N 1
ATOM 2139 C CA . GLN B 1 110 ? 111.503 157.095 87.878 1.00 80.09 107 GLN F CA 1
ATOM 2140 C C . GLN B 1 110 ? 111.686 155.623 87.541 1.00 82.65 107 GLN F C 1
ATOM 2141 O O . GLN B 1 110 ? 112.664 154.991 87.953 1.00 86.77 107 GLN F O 1
ATOM 2147 N N . LEU B 1 111 ? 110.738 155.089 86.777 1.00 74.10 108 LEU F N 1
ATOM 2148 C CA . LEU B 1 111 ? 110.759 153.694 86.367 1.00 75.30 108 LEU F CA 1
ATOM 2149 C C . LEU B 1 111 ? 111.403 153.556 84.994 1.00 78.59 108 LEU F C 1
ATOM 2150 O O . LEU B 1 111 ? 111.124 154.340 84.083 1.00 86.81 108 LEU F O 1
ATOM 2155 N N . GLY B 1 112 ? 112.270 152.557 84.854 1.00 72.01 109 GLY F N 1
ATOM 2156 C CA . GLY B 1 112 ? 112.876 152.253 83.577 1.00 66.83 109 GLY F CA 1
ATOM 2157 C C . GLY B 1 112 ? 111.967 151.406 82.708 1.00 73.76 109 GLY F C 1
ATOM 2158 O O . GLY B 1 112 ? 110.829 151.093 83.056 1.00 83.15 109 GLY F O 1
ATOM 2159 N N . TYR B 1 113 ? 112.492 151.028 81.545 1.00 61.46 110 TYR F N 1
ATOM 2160 C CA . TYR B 1 113 ? 111.730 150.206 80.615 1.00 64.00 110 TYR F CA 1
ATOM 2161 C C . TYR B 1 113 ? 111.767 148.726 80.971 1.00 70.57 110 TYR F C 1
ATOM 2162 O O . TYR B 1 113 ? 111.070 147.934 80.328 1.00 66.54 110 TYR F O 1
ATOM 2171 N N . LYS B 1 114 ? 112.548 148.336 81.980 1.00 67.37 111 LYS F N 1
ATOM 2172 C CA . LYS B 1 114 ? 112.526 146.973 82.491 1.00 61.67 111 LYS F CA 1
ATOM 2173 C C . LYS B 1 114 ? 111.673 146.821 83.743 1.00 67.19 111 LYS F C 1
ATOM 2174 O O . LYS B 1 114 ? 111.284 145.696 84.077 1.00 70.27 111 LYS F O 1
ATOM 2180 N N . GLY B 1 115 ? 111.368 147.920 84.434 1.00 69.86 112 GLY F N 1
ATOM 2181 C CA . GLY B 1 115 ? 110.456 147.840 85.563 1.00 60.62 112 GLY F CA 1
ATOM 2182 C C . GLY B 1 115 ? 109.060 147.422 85.147 1.00 65.94 112 GLY F C 1
ATOM 2183 O O . GLY B 1 115 ? 108.385 146.677 85.862 1.00 79.39 112 GLY F O 1
ATOM 2184 N N . TYR B 1 116 ? 108.606 147.899 83.986 1.00 62.94 113 TYR F N 1
ATOM 2185 C CA . TYR B 1 116 ? 107.315 147.464 83.464 1.00 63.16 113 TYR F CA 1
ATOM 2186 C C . TYR B 1 116 ? 107.319 145.969 83.175 1.00 66.17 113 TYR F C 1
ATOM 2187 O O . TYR B 1 116 ? 106.339 145.272 83.462 1.00 76.91 113 TYR F O 1
ATOM 2196 N N . ILE B 1 117 ? 108.415 145.459 82.608 1.00 58.90 114 ILE F N 1
ATOM 2197 C CA . ILE B 1 117 ? 108.538 144.023 82.369 1.00 59.49 114 ILE F CA 1
ATOM 2198 C C . ILE B 1 117 ? 108.490 143.260 83.685 1.00 60.74 114 ILE F C 1
ATOM 2199 O O . ILE B 1 117 ? 107.829 142.220 83.796 1.00 69.26 114 ILE F O 1
ATOM 2204 N N . GLN B 1 118 ? 109.194 143.763 84.702 1.00 58.06 115 GLN F N 1
ATOM 2205 C CA . GLN B 1 118 ? 109.203 143.097 86.001 1.00 57.34 115 GLN F CA 1
ATOM 2206 C C . GLN B 1 118 ? 107.806 143.050 86.608 1.00 59.41 115 GLN F C 1
ATOM 2207 O O . GLN B 1 118 ? 107.376 142.011 87.119 1.00 65.51 115 GLN F O 1
ATOM 2213 N N . LEU B 1 119 ? 107.077 144.168 86.553 1.00 56.38 116 LEU F N 1
ATOM 2214 C CA . LEU B 1 119 ? 105.722 144.192 87.097 1.00 51.89 116 LEU F CA 1
ATOM 2215 C C . LEU B 1 119 ? 104.789 143.273 86.314 1.00 53.50 116 LEU F C 1
ATOM 2216 O O . LEU B 1 119 ? 103.960 142.568 86.903 1.00 64.40 116 LEU F O 1
ATOM 2221 N N . ALA B 1 120 ? 104.910 143.267 84.984 1.00 57.28 117 ALA F N 1
ATOM 2222 C CA . ALA B 1 120 ? 104.068 142.399 84.168 1.00 52.56 117 ALA F CA 1
ATOM 2223 C C . ALA B 1 120 ? 104.330 140.930 84.473 1.00 59.93 117 ALA F C 1
ATOM 2224 O O . ALA B 1 120 ? 103.393 140.126 84.540 1.00 60.81 117 ALA F O 1
ATOM 2226 N N . LEU B 1 121 ? 105.599 140.558 84.655 1.00 59.48 118 LEU F N 1
ATOM 2227 C CA . LEU B 1 121 ? 105.912 139.181 85.016 1.00 52.78 118 LEU F CA 1
ATOM 2228 C C . LEU B 1 121 ? 105.444 138.853 86.428 1.00 53.95 118 LEU F C 1
ATOM 2229 O O . LEU B 1 121 ? 105.036 137.718 86.696 1.00 59.91 118 LEU F O 1
ATOM 2234 N N . ARG B 1 122 ? 105.496 139.828 87.339 1.00 63.25 119 ARG F N 1
ATOM 2235 C CA . ARG B 1 122 ? 104.971 139.618 88.683 1.00 56.39 119 ARG F CA 1
ATOM 2236 C C . ARG B 1 122 ? 103.462 139.418 88.668 1.00 61.23 119 ARG F C 1
ATOM 2237 O O . ARG B 1 122 ? 102.916 138.750 89.553 1.00 65.68 119 ARG F O 1
ATOM 2245 N N . THR B 1 123 ? 102.774 139.999 87.681 1.00 80.17 120 THR F N 1
ATOM 2246 C CA . THR B 1 123 ? 101.328 139.823 87.580 1.00 74.38 120 THR F CA 1
ATOM 2247 C C . THR B 1 123 ? 100.961 138.352 87.409 1.00 72.50 120 THR F C 1
ATOM 2248 O O . THR B 1 123 ? 100.050 137.847 88.076 1.00 72.79 120 THR F O 1
ATOM 2252 N N . GLY B 1 124 ? 101.670 137.646 86.533 1.00 72.29 121 GLY F N 1
ATOM 2253 C CA . GLY B 1 124 ? 101.435 136.230 86.335 1.00 63.85 121 GLY F CA 1
ATOM 2254 C C . GLY B 1 124 ? 100.279 135.879 85.428 1.00 70.57 121 GLY F C 1
ATOM 2255 O O . GLY B 1 124 ? 99.732 134.777 85.545 1.00 68.33 121 GLY F O 1
ATOM 2256 N N . GLN B 1 125 ? 99.887 136.776 84.523 1.00 87.53 122 GLN F N 1
ATOM 2257 C CA . GLN B 1 125 ? 98.777 136.524 83.612 1.00 79.07 122 GLN F CA 1
ATOM 2258 C C . GLN B 1 125 ? 99.180 136.591 82.146 1.00 78.81 122 GLN F C 1
ATOM 2259 O O . GLN B 1 125 ? 98.318 136.429 81.275 1.00 82.85 122 GLN F O 1
ATOM 2265 N N . TYR B 1 126 ? 100.454 136.821 81.848 1.00 72.74 123 TYR F N 1
ATOM 2266 C CA . TYR B 1 126 ? 100.904 136.988 80.476 1.00 69.90 123 TYR F CA 1
ATOM 2267 C C . TYR B 1 126 ? 101.250 135.642 79.850 1.00 72.43 123 TYR F C 1
ATOM 2268 O O . TYR B 1 126 ? 101.460 134.640 80.538 1.00 78.17 123 TYR F O 1
ATOM 2277 N N . LYS B 1 127 ? 101.304 135.630 78.520 1.00 73.25 124 LYS F N 1
ATOM 2278 C CA . LYS B 1 127 ? 101.658 134.423 77.785 1.00 70.14 124 LYS F CA 1
ATOM 2279 C C . LYS B 1 127 ? 102.813 134.658 76.821 1.00 75.97 124 LYS F C 1
ATOM 2280 O O . LYS B 1 127 ? 103.670 133.784 76.661 1.00 71.06 124 LYS F O 1
ATOM 2286 N N . SER B 1 128 ? 102.854 135.821 76.173 1.00 77.24 125 SER F N 1
ATOM 2287 C CA . SER B 1 128 ? 103.918 136.095 75.217 1.00 68.50 125 SER F CA 1
ATOM 2288 C C . SER B 1 128 ? 104.111 137.597 75.074 1.00 65.68 125 SER F C 1
ATOM 2289 O O . SER B 1 128 ? 103.137 138.351 75.055 1.00 82.95 125 SER F O 1
ATOM 2292 N N . ILE B 1 129 ? 105.371 138.018 74.979 1.00 53.22 126 ILE F N 1
ATOM 2293 C CA . ILE B 1 129 ? 105.739 139.401 74.691 1.00 53.51 126 ILE F CA 1
ATOM 2294 C C . ILE B 1 129 ? 106.875 139.378 73.678 1.00 61.04 126 ILE F C 1
ATOM 2295 O O . ILE B 1 129 ? 107.824 138.603 73.828 1.00 73.46 126 ILE F O 1
ATOM 2300 N N . ASN B 1 130 ? 106.788 140.222 72.650 1.00 70.62 127 ASN F N 1
ATOM 2301 C CA . ASN B 1 130 ? 107.839 140.244 71.643 1.00 72.73 127 ASN F CA 1
ATOM 2302 C C . ASN B 1 130 ? 107.836 141.581 70.917 1.00 71.96 127 ASN F C 1
ATOM 2303 O O . ASN B 1 130 ? 106.826 142.289 70.877 1.00 78.66 127 ASN F O 1
ATOM 2308 N N . VAL B 1 131 ? 108.987 141.903 70.332 1.00 75.92 128 VAL F N 1
ATOM 2309 C CA . VAL B 1 131 ? 109.161 143.099 69.512 1.00 72.88 128 VAL F CA 1
ATOM 2310 C C . VAL B 1 131 ? 110.268 142.823 68.504 1.00 75.96 128 VAL F C 1
ATOM 2311 O O . VAL B 1 131 ? 111.350 142.354 68.869 1.00 81.68 128 VAL F O 1
ATOM 2315 N N . ILE B 1 132 ? 109.993 143.103 67.229 1.00 88.39 129 ILE F N 1
ATOM 2316 C CA . ILE B 1 132 ? 110.925 142.832 66.142 1.00 93.48 129 ILE F CA 1
ATOM 2317 C C . ILE B 1 132 ? 111.004 144.051 65.231 1.00 95.00 129 ILE F C 1
ATOM 2318 O O . ILE B 1 132 ? 110.244 145.012 65.362 1.00 100.38 129 ILE F O 1
ATOM 2323 N N . GLU B 1 133 ? 111.946 143.993 64.293 1.00 106.05 130 GLU F N 1
ATOM 2324 C CA . GLU B 1 133 ? 112.153 145.042 63.303 1.00 105.27 130 GLU F CA 1
ATOM 2325 C C . GLU B 1 133 ? 111.732 144.535 61.932 1.00 109.06 130 GLU F C 1
ATOM 2326 O O . GLU B 1 133 ? 112.190 143.475 61.489 1.00 109.94 130 GLU F O 1
ATOM 2332 N N . VAL B 1 134 ? 110.868 145.290 61.263 1.00 118.06 131 VAL F N 1
ATOM 2333 C CA . VAL B 1 134 ? 110.403 144.965 59.922 1.00 117.78 131 VAL F CA 1
ATOM 2334 C C . VAL B 1 134 ? 111.297 145.697 58.932 1.00 119.91 131 VAL F C 1
ATOM 2335 O O . VAL B 1 134 ? 111.379 146.932 58.950 1.00 127.23 131 VAL F O 1
ATOM 2339 N N . ARG B 1 135 ? 111.962 144.937 58.068 1.00 134.92 132 ARG F N 1
ATOM 2340 C CA . ARG B 1 135 ? 112.940 145.478 57.140 1.00 134.99 132 ARG F CA 1
ATOM 2341 C C . ARG B 1 135 ? 112.250 145.888 55.839 1.00 137.64 132 ARG F C 1
ATOM 2342 O O . ARG B 1 135 ? 111.021 145.941 55.748 1.00 140.28 132 ARG F O 1
ATOM 2350 N N . GLU B 1 136 ? 113.047 146.186 54.817 1.00 148.84 133 GLU F N 1
ATOM 2351 C CA . GLU B 1 136 ? 112.501 146.640 53.545 1.00 150.03 133 GLU F CA 1
ATOM 2352 C C . GLU B 1 136 ? 111.868 145.476 52.792 1.00 149.31 133 GLU F C 1
ATOM 2353 O O . GLU B 1 136 ? 112.477 144.413 52.641 1.00 149.72 133 GLU F O 1
ATOM 2359 N N . GLY B 1 137 ? 110.644 145.681 52.318 1.00 136.13 134 GLY F N 1
ATOM 2360 C CA . GLY B 1 137 ? 109.955 144.659 51.546 1.00 135.66 134 GLY F CA 1
ATOM 2361 C C . GLY B 1 137 ? 109.603 143.411 52.324 1.00 136.22 134 GLY F C 1
ATOM 2362 O O . GLY B 1 137 ? 109.794 142.296 51.822 1.00 138.15 134 GLY F O 1
ATOM 2363 N N . GLU B 1 138 ? 109.092 143.568 53.544 1.00 137.42 135 GLU F N 1
ATOM 2364 C CA . GLU B 1 138 ? 108.683 142.439 54.370 1.00 136.60 135 GLU F CA 1
ATOM 2365 C C . GLU B 1 138 ? 107.182 142.405 54.612 1.00 137.68 135 GLU F C 1
ATOM 2366 O O . GLU B 1 138 ? 106.536 141.388 54.342 1.00 138.72 135 GLU F O 1
ATOM 2372 N N . LEU B 1 139 ? 106.607 143.493 55.117 1.00 130.16 136 LEU F N 1
ATOM 2373 C CA . LEU B 1 139 ? 105.174 143.535 55.370 1.00 130.84 136 LEU F CA 1
ATOM 2374 C C . LEU B 1 139 ? 104.408 143.715 54.065 1.00 132.29 136 LEU F C 1
ATOM 2375 O O . LEU B 1 139 ? 104.926 144.272 53.093 1.00 131.60 136 LEU F O 1
ATOM 2380 N N . LEU B 1 140 ? 103.167 143.229 54.043 1.00 132.05 137 LEU F N 1
ATOM 2381 C CA . LEU B 1 140 ? 102.312 143.341 52.867 1.00 129.07 137 LEU F CA 1
ATOM 2382 C C . LEU B 1 140 ? 101.249 144.421 53.034 1.00 129.65 137 LEU F C 1
ATOM 2383 O O . LEU B 1 140 ? 101.135 145.320 52.196 1.00 129.48 137 LEU F O 1
ATOM 2388 N N . LYS B 1 141 ? 100.467 144.349 54.109 1.00 127.09 138 LYS F N 1
ATOM 2389 C CA . LYS B 1 141 ? 99.451 145.352 54.389 1.00 126.92 138 LYS F CA 1
ATOM 2390 C C . LYS B 1 141 ? 99.250 145.442 55.894 1.00 128.55 138 LYS F C 1
ATOM 2391 O O . LYS B 1 141 ? 99.576 144.512 56.636 1.00 130.23 138 LYS F O 1
ATOM 2397 N N . TRP B 1 142 ? 98.705 146.573 56.336 1.00 118.34 139 TRP F N 1
ATOM 2398 C CA . TRP B 1 142 ? 98.477 146.802 57.760 1.00 113.57 139 TRP F CA 1
ATOM 2399 C C . TRP B 1 142 ? 97.401 147.862 57.919 1.00 115.16 139 TRP F C 1
ATOM 2400 O O . TRP B 1 142 ? 97.540 148.969 57.390 1.00 120.34 139 TRP F O 1
ATOM 2411 N N . ASN B 1 143 ? 96.335 147.524 58.640 1.00 126.84 140 ASN F N 1
ATOM 2412 C CA . ASN B 1 143 ? 95.267 148.459 58.958 1.00 131.53 140 ASN F CA 1
ATOM 2413 C C . ASN B 1 143 ? 95.133 148.568 60.470 1.00 130.03 140 ASN F C 1
ATOM 2414 O O . ASN B 1 143 ? 95.231 147.567 61.187 1.00 131.76 140 ASN F O 1
ATOM 2419 N N . ARG B 1 144 ? 94.921 149.792 60.952 1.00 128.67 141 ARG F N 1
ATOM 2420 C CA . ARG B 1 144 ? 94.882 150.047 62.386 1.00 128.45 141 ARG F CA 1
ATOM 2421 C C . ARG B 1 144 ? 93.533 149.735 63.018 1.00 129.81 141 ARG F C 1
ATOM 2422 O O . ARG B 1 144 ? 93.418 149.792 64.247 1.00 130.33 141 ARG F O 1
ATOM 2430 N N . LEU B 1 145 ? 92.514 149.411 62.221 1.00 135.38 142 LEU F N 1
ATOM 2431 C CA . LEU B 1 145 ? 91.200 149.114 62.781 1.00 137.48 142 LEU F CA 1
ATOM 2432 C C . LEU B 1 145 ? 91.149 147.705 63.362 1.00 135.95 142 LEU F C 1
ATOM 2433 O O . LEU B 1 145 ? 90.899 147.522 64.558 1.00 135.26 142 LEU F O 1
ATOM 2438 N N . THR B 1 146 ? 91.384 146.695 62.526 1.00 126.76 143 THR F N 1
ATOM 2439 C CA . THR B 1 146 ? 91.325 145.306 62.958 1.00 126.70 143 THR F CA 1
ATOM 2440 C C . THR B 1 146 ? 92.648 144.796 63.515 1.00 129.32 143 THR F C 1
ATOM 2441 O O . THR B 1 146 ? 92.693 143.668 64.017 1.00 131.35 143 THR F O 1
ATOM 2445 N N . GLU B 1 147 ? 93.714 145.596 63.441 1.00 116.11 144 GLU F N 1
ATOM 2446 C CA . GLU B 1 147 ? 95.031 145.222 63.961 1.00 113.74 144 GLU F CA 1
ATOM 2447 C C . GLU B 1 147 ? 95.522 143.912 63.346 1.00 115.36 144 GLU F C 1
ATOM 2448 O O . GLU B 1 147 ? 96.029 143.026 64.037 1.00 118.68 144 GLU F O 1
ATOM 2454 N N . GLU B 1 148 ? 95.368 143.793 62.031 1.00 119.80 145 GLU F N 1
ATOM 2455 C CA . GLU B 1 148 ? 95.806 142.620 61.286 1.00 121.28 145 GLU F CA 1
ATOM 2456 C C . GLU B 1 148 ? 96.993 142.997 60.411 1.00 121.79 145 GLU F C 1
ATOM 2457 O O . GLU B 1 148 ? 96.915 143.950 59.628 1.00 123.44 145 GLU F O 1
ATOM 2459 N N . ILE B 1 149 ? 98.086 142.250 60.546 1.00 120.55 146 ILE F N 1
ATOM 2460 C CA . ILE B 1 149 ? 99.317 142.512 59.811 1.00 121.69 146 ILE F CA 1
ATOM 2461 C C . ILE B 1 149 ? 99.863 141.193 59.283 1.00 124.87 146 ILE F C 1
ATOM 2462 O O . ILE B 1 149 ? 99.891 140.187 60.001 1.00 125.09 146 ILE F O 1
ATOM 2467 N N . GLU B 1 150 ? 100.290 141.195 58.021 1.00 136.37 147 GLU F N 1
ATOM 2468 C CA . GLU B 1 150 ? 100.901 140.031 57.398 1.00 135.29 147 GLU F CA 1
ATOM 2469 C C . GLU B 1 150 ? 102.255 140.418 56.822 1.00 135.66 147 GLU F C 1
ATOM 2470 O O . GLU B 1 150 ? 102.420 141.511 56.272 1.00 132.46 147 GLU F O 1
ATOM 2476 N N . LEU B 1 151 ? 103.226 139.517 56.960 1.00 131.33 148 LEU F N 1
ATOM 2477 C CA . LEU B 1 151 ? 104.585 139.767 56.507 1.00 127.77 148 LEU F CA 1
ATOM 2478 C C . LEU B 1 151 ? 105.124 138.529 55.807 1.00 128.57 148 LEU F C 1
ATOM 2479 O O . LEU B 1 151 ? 104.641 137.412 56.012 1.00 129.90 148 LEU F O 1
ATOM 2484 N N . ASP B 1 152 ? 106.137 138.744 54.972 1.00 145.26 149 ASP F N 1
ATOM 2485 C CA . ASP B 1 152 ? 106.841 137.675 54.267 1.00 147.47 149 ASP F CA 1
ATOM 2486 C C . ASP B 1 152 ? 108.295 137.719 54.729 1.00 148.89 149 ASP F C 1
ATOM 2487 O O . ASP B 1 152 ? 109.137 138.374 54.109 1.00 149.54 149 ASP F O 1
ATOM 2492 N N . LEU B 1 153 ? 108.584 137.018 55.821 1.00 145.78 150 LEU F N 1
ATOM 2493 C CA . LEU B 1 153 ? 109.912 137.052 56.411 1.00 145.30 150 LEU F CA 1
ATOM 2494 C C . LEU B 1 153 ? 110.899 136.238 55.578 1.00 147.59 150 LEU F C 1
ATOM 2495 O O . LEU B 1 153 ? 110.521 135.419 54.735 1.00 146.96 150 LEU F O 1
ATOM 2500 N N . ASP B 1 154 ? 112.186 136.488 55.824 1.00 155.48 151 ASP F N 1
ATOM 2501 C CA . ASP B 1 154 ? 113.299 135.813 55.157 1.00 154.37 151 ASP F CA 1
ATOM 2502 C C . ASP B 1 154 ? 113.293 136.027 53.647 1.00 153.53 151 ASP F C 1
ATOM 2503 O O . ASP B 1 154 ? 113.853 135.217 52.902 1.00 152.96 151 ASP F O 1
ATOM 2508 N N . ASN B 1 155 ? 112.667 137.107 53.178 1.00 157.20 152 ASN F N 1
ATOM 2509 C CA . ASN B 1 155 ? 112.641 137.464 51.760 1.00 158.51 152 ASN F CA 1
ATOM 2510 C C . ASN B 1 155 ? 112.861 138.971 51.667 1.00 158.94 152 ASN F C 1
ATOM 2511 O O . ASN B 1 155 ? 111.907 139.750 51.742 1.00 157.27 152 ASN F O 1
ATOM 2516 N N . ASN B 1 156 ? 114.118 139.375 51.502 1.00 168.00 153 ASN F N 1
ATOM 2517 C CA . ASN B 1 156 ? 114.493 140.779 51.518 1.00 168.14 153 ASN F CA 1
ATOM 2518 C C . ASN B 1 156 ? 115.289 141.126 50.268 1.00 169.35 153 ASN F C 1
ATOM 2519 O O . ASN B 1 156 ? 115.956 140.274 49.676 1.00 169.36 153 ASN F O 1
ATOM 2524 N N . THR B 1 157 ? 115.208 142.399 49.875 1.00 171.25 154 THR F N 1
ATOM 2525 C CA . THR B 1 157 ? 115.957 142.917 48.740 1.00 170.33 154 THR F CA 1
ATOM 2526 C C . THR B 1 157 ? 117.057 143.892 49.130 1.00 170.12 154 THR F C 1
ATOM 2527 O O . THR B 1 157 ? 117.943 144.155 48.311 1.00 170.07 154 THR F O 1
ATOM 2531 N N . SER B 1 158 ? 117.024 144.431 50.345 1.00 165.33 155 SER F N 1
ATOM 2532 C CA . SER B 1 158 ? 118.037 145.367 50.816 1.00 164.75 155 SER F CA 1
ATOM 2533 C C . SER B 1 158 ? 118.401 144.985 52.247 1.00 165.07 155 SER F C 1
ATOM 2534 O O . SER B 1 158 ? 118.031 143.915 52.740 1.00 162.82 155 SER F O 1
ATOM 2537 N N . GLU B 1 159 ? 119.138 145.866 52.925 1.00 166.03 156 GLU F N 1
ATOM 2538 C CA . GLU B 1 159 ? 119.574 145.621 54.294 1.00 164.56 156 GLU F CA 1
ATOM 2539 C C . GLU B 1 159 ? 119.282 146.816 55.194 1.00 164.04 156 GLU F C 1
ATOM 2540 O O . GLU B 1 159 ? 119.989 147.047 56.179 1.00 163.84 156 GLU F O 1
ATOM 2546 N N . LYS B 1 160 ? 118.245 147.584 54.873 1.00 150.97 157 LYS F N 1
ATOM 2547 C CA . LYS B 1 160 ? 117.840 148.732 55.672 1.00 150.15 157 LYS F CA 1
ATOM 2548 C C . LYS B 1 160 ? 116.464 148.477 56.274 1.00 149.93 157 LYS F C 1
ATOM 2549 O O . LYS B 1 160 ? 115.605 147.850 55.646 1.00 150.32 157 LYS F O 1
ATOM 2555 N N . VAL B 1 161 ? 116.268 148.951 57.502 1.00 130.46 158 VAL F N 1
ATOM 2556 C CA . VAL B 1 161 ? 115.019 148.727 58.221 1.00 127.56 158 VAL F CA 1
ATOM 2557 C C . VAL B 1 161 ? 113.990 149.762 57.788 1.00 127.16 158 VAL F C 1
ATOM 2558 O O . VAL B 1 161 ? 114.325 150.866 57.349 1.00 129.86 158 VAL F O 1
ATOM 2562 N N . VAL B 1 162 ? 112.715 149.395 57.908 1.00 117.65 159 VAL F N 1
ATOM 2563 C CA . VAL B 1 162 ? 111.626 150.270 57.488 1.00 116.34 159 VAL F CA 1
ATOM 2564 C C . VAL B 1 162 ? 110.713 150.601 58.662 1.00 116.43 159 VAL F C 1
ATOM 2565 O O . VAL B 1 162 ? 110.171 151.711 58.743 1.00 115.40 159 VAL F O 1
ATOM 2569 N N . GLY B 1 163 ? 110.572 149.674 59.607 1.00 108.66 160 GLY F N 1
ATOM 2570 C CA . GLY B 1 163 ? 109.687 149.904 60.730 1.00 103.50 160 GLY F CA 1
ATOM 2571 C C . GLY B 1 163 ? 109.941 148.923 61.852 1.00 103.79 160 GLY F C 1
ATOM 2572 O O . GLY B 1 163 ? 110.858 148.103 61.796 1.00 103.83 160 GLY F O 1
ATOM 2573 N N . TYR B 1 164 ? 109.102 149.011 62.882 1.00 92.99 161 TYR F N 1
ATOM 2574 C CA . TYR B 1 164 ? 109.200 148.135 64.040 1.00 87.86 161 TYR F CA 1
ATOM 2575 C C . TYR B 1 164 ? 107.809 147.659 64.430 1.00 84.76 161 TYR F C 1
ATOM 2576 O O . TYR B 1 164 ? 106.820 148.366 64.225 1.00 92.04 161 TYR F O 1
ATOM 2585 N N . CYS B 1 165 ? 107.738 146.450 64.984 1.00 84.74 162 CYS F N 1
ATOM 2586 C CA . CYS B 1 165 ? 106.473 145.849 65.381 1.00 82.91 162 CYS F CA 1
ATOM 2587 C C . CYS B 1 165 ? 106.587 145.289 66.790 1.00 85.86 162 CYS F C 1
ATOM 2588 O O . CYS B 1 165 ? 107.643 144.789 67.186 1.00 94.49 162 CYS F O 1
ATOM 2591 N N . GLY B 1 166 ? 105.498 145.382 67.542 1.00 78.03 163 GLY F N 1
ATOM 2592 C CA . GLY B 1 166 ? 105.441 144.809 68.873 1.00 77.84 163 GLY F CA 1
ATOM 2593 C C . GLY B 1 166 ? 104.130 144.081 69.074 1.00 79.48 163 GLY F C 1
ATOM 2594 O O . GLY B 1 166 ? 103.096 144.462 68.526 1.00 90.47 163 GLY F O 1
ATOM 2595 N N . TYR B 1 167 ? 104.182 143.018 69.875 1.00 74.61 164 TYR F N 1
ATOM 2596 C CA . TYR B 1 167 ? 103.015 142.160 70.040 1.00 74.96 164 TYR F CA 1
ATOM 2597 C C . TYR B 1 167 ? 103.081 141.453 71.385 1.00 73.48 164 TYR F C 1
ATOM 2598 O O . TYR B 1 167 ? 104.095 140.826 71.708 1.00 81.59 164 TYR F O 1
ATOM 2607 N N . PHE B 1 168 ? 102.000 141.546 72.159 1.00 58.33 165 PHE F N 1
ATOM 2608 C CA . PHE B 1 168 ? 101.908 140.811 73.412 1.00 63.68 165 PHE F CA 1
ATOM 2609 C C . PHE B 1 168 ? 100.530 140.181 73.544 1.00 67.15 165 PHE F C 1
ATOM 2610 O O . PHE B 1 168 ? 99.512 140.802 73.225 1.00 76.71 165 PHE F O 1
ATOM 2618 N N . GLN B 1 169 ? 100.513 138.943 74.032 1.00 74.43 166 GLN F N 1
ATOM 2619 C CA . GLN B 1 169 ? 99.302 138.148 74.160 1.00 68.95 166 GLN F CA 1
ATOM 2620 C C . GLN B 1 169 ? 99.209 137.584 75.569 1.00 68.29 166 GLN F C 1
ATOM 2621 O O . GLN B 1 169 ? 100.197 137.075 76.110 1.00 73.80 166 GLN F O 1
ATOM 2627 N N . LEU B 1 170 ? 98.014 137.672 76.151 1.00 70.01 167 LEU F N 1
ATOM 2628 C CA . LEU B 1 170 ? 97.744 137.182 77.492 1.00 70.22 167 LEU F CA 1
ATOM 2629 C C . LEU B 1 170 ? 97.305 135.719 77.441 1.00 76.18 167 LEU F C 1
ATOM 2630 O O . LEU B 1 170 ? 97.407 135.046 76.412 1.00 82.46 167 LEU F O 1
ATOM 2635 N N . ILE B 1 171 ? 96.806 135.218 78.573 1.00 83.29 168 ILE F N 1
ATOM 2636 C CA . ILE B 1 171 ? 96.332 133.840 78.664 1.00 86.47 168 ILE F CA 1
ATOM 2637 C C . ILE B 1 171 ? 94.852 133.711 78.331 1.00 91.19 168 ILE F C 1
ATOM 2638 O O . ILE B 1 171 ? 94.455 132.726 77.687 1.00 91.69 168 ILE F O 1
ATOM 2643 N N . ASN B 1 172 ? 94.027 134.683 78.715 1.00 102.65 169 ASN F N 1
ATOM 2644 C CA . ASN B 1 172 ? 92.586 134.611 78.524 1.00 96.39 169 ASN F CA 1
ATOM 2645 C C . ASN B 1 172 ? 92.154 134.993 77.114 1.00 96.66 169 ASN F C 1
ATOM 2646 O O . ASN B 1 172 ? 90.957 135.183 76.875 1.00 99.53 169 ASN F O 1
ATOM 2651 N N . GLY B 1 173 ? 93.093 135.112 76.177 1.00 91.38 170 GLY F N 1
ATOM 2652 C CA . GLY B 1 173 ? 92.788 135.381 74.789 1.00 89.32 170 GLY F CA 1
ATOM 2653 C C . GLY B 1 173 ? 93.054 136.803 74.342 1.00 86.75 170 GLY F C 1
ATOM 2654 O O . GLY B 1 173 ? 93.051 137.065 73.132 1.00 90.45 170 GLY F O 1
ATOM 2655 N N . PHE B 1 174 ? 93.282 137.727 75.271 1.00 71.94 171 PHE F N 1
ATOM 2656 C CA . PHE B 1 174 ? 93.516 139.115 74.898 1.00 73.96 171 PHE F CA 1
ATOM 2657 C C . PHE B 1 174 ? 94.876 139.263 74.228 1.00 83.21 171 PHE F C 1
ATOM 2658 O O . PHE B 1 174 ? 95.890 138.779 74.740 1.00 91.77 171 PHE F O 1
ATOM 2666 N N . GLU B 1 175 ? 94.896 139.935 73.079 1.00 85.49 172 GLU F N 1
ATOM 2667 C CA . GLU B 1 175 ? 96.120 140.170 72.327 1.00 82.41 172 GLU F CA 1
ATOM 2668 C C . GLU B 1 175 ? 96.186 141.634 71.921 1.00 84.70 172 GLU F C 1
ATOM 2669 O O . GLU B 1 175 ? 95.160 142.307 71.792 1.00 91.90 172 GLU F O 1
ATOM 2675 N N . LYS B 1 176 ? 97.407 142.124 71.717 1.00 75.76 173 LYS F N 1
ATOM 2676 C CA . LYS B 1 176 ? 97.617 143.500 71.293 1.00 71.52 173 LYS F CA 1
ATOM 2677 C C . LYS B 1 176 ? 98.849 143.574 70.406 1.00 77.60 173 LYS F C 1
ATOM 2678 O O . LYS B 1 176 ? 99.892 142.993 70.724 1.00 83.34 173 LYS F O 1
ATOM 2684 N N . THR B 1 177 ? 98.718 144.290 69.290 1.00 88.08 174 THR F N 1
ATOM 2685 C CA . THR B 1 177 ? 99.793 144.456 68.324 1.00 89.12 174 THR F CA 1
ATOM 2686 C C . THR B 1 177 ? 99.878 145.915 67.904 1.00 85.25 174 THR F C 1
ATOM 2687 O O . THR B 1 177 ? 98.852 146.561 67.670 1.00 92.11 174 THR F O 1
ATOM 2691 N N . VAL B 1 178 ? 101.103 146.429 67.813 1.00 85.43 175 VAL F N 1
ATOM 2692 C CA . VAL B 1 178 ? 101.357 147.799 67.390 1.00 90.29 175 VAL F CA 1
ATOM 2693 C C . VAL B 1 178 ? 102.469 147.797 66.351 1.00 87.89 175 VAL F C 1
ATOM 2694 O O . VAL B 1 178 ? 103.328 146.909 66.333 1.00 95.15 175 VAL F O 1
ATOM 2698 N N . TYR B 1 179 ? 102.450 148.807 65.484 1.00 89.52 176 TYR F N 1
ATOM 2699 C CA . TYR B 1 179 ? 103.430 148.940 64.414 1.00 94.58 176 TYR F CA 1
ATOM 2700 C C . TYR B 1 179 ? 103.801 150.406 64.260 1.00 95.23 176 TYR F C 1
ATOM 2701 O O . TYR B 1 179 ? 102.920 151.257 64.103 1.00 96.01 176 TYR F O 1
ATOM 2710 N N . TRP B 1 180 ? 105.099 150.698 64.303 1.00 92.00 177 TRP F N 1
ATOM 2711 C CA . TRP B 1 180 ? 105.611 152.053 64.168 1.00 88.94 177 TRP F CA 1
ATOM 2712 C C . TRP B 1 180 ? 106.520 152.146 62.951 1.00 93.64 177 TRP F C 1
ATOM 2713 O O . TRP B 1 180 ? 107.185 151.172 62.581 1.00 98.56 177 TRP F O 1
ATOM 2724 N N . THR B 1 181 ? 106.546 153.321 62.333 1.00 102.67 178 THR F N 1
ATOM 2725 C CA . THR B 1 181 ? 107.437 153.605 61.219 1.00 102.61 178 THR F CA 1
ATOM 2726 C C . THR B 1 181 ? 108.606 154.465 61.688 1.00 102.99 178 THR F C 1
ATOM 2727 O O . THR B 1 181 ? 108.636 154.961 62.817 1.00 107.12 178 THR F O 1
ATOM 2731 N N . ARG B 1 182 ? 109.584 154.634 60.796 1.00 108.90 179 ARG F N 1
ATOM 2732 C CA . ARG B 1 182 ? 110.779 155.398 61.143 1.00 111.53 179 ARG F CA 1
ATOM 2733 C C . ARG B 1 182 ? 110.453 156.868 61.383 1.00 113.87 179 ARG F C 1
ATOM 2734 O O . ARG B 1 182 ? 111.018 157.494 62.288 1.00 117.46 179 ARG F O 1
ATOM 2742 N N . LYS B 1 183 ? 109.550 157.437 60.580 1.00 111.76 180 LYS F N 1
ATOM 2743 C CA . LYS B 1 183 ? 109.228 158.856 60.712 1.00 110.11 180 LYS F CA 1
ATOM 2744 C C . LYS B 1 183 ? 108.602 159.164 62.067 1.00 112.76 180 LYS F C 1
ATOM 2745 O O . LYS B 1 183 ? 108.947 160.166 62.705 1.00 116.45 180 LYS F O 1
ATOM 2751 N N . GLU B 1 184 ? 107.676 158.316 62.522 1.00 106.54 181 GLU F N 1
ATOM 2752 C CA . GLU B 1 184 ? 107.033 158.547 63.812 1.00 108.73 181 GLU F CA 1
ATOM 2753 C C . GLU B 1 184 ? 108.035 158.452 64.955 1.00 107.45 181 GLU F C 1
ATOM 2754 O O . GLU B 1 184 ? 107.998 159.258 65.893 1.00 109.70 181 GLU F O 1
ATOM 2760 N N . ILE B 1 185 ? 108.939 157.473 64.894 1.00 98.07 182 ILE F N 1
ATOM 2761 C CA . ILE B 1 185 ? 109.946 157.324 65.941 1.00 97.71 182 ILE F CA 1
ATOM 2762 C C . ILE B 1 185 ? 110.890 158.519 65.948 1.00 99.92 182 ILE F C 1
ATOM 2763 O O . ILE B 1 185 ? 111.263 159.027 67.013 1.00 102.28 182 ILE F O 1
ATOM 2768 N N . GLU B 1 186 ? 111.287 158.992 64.764 1.00 105.91 183 GLU F N 1
ATOM 2769 C CA . GLU B 1 186 ? 112.145 160.170 64.690 1.00 103.31 183 GLU F CA 1
ATOM 2770 C C . GLU B 1 186 ? 111.445 161.398 65.261 1.00 107.00 183 GLU F C 1
ATOM 2771 O O . GLU B 1 186 ? 112.059 162.190 65.987 1.00 112.31 183 GLU F O 1
ATOM 2777 N N . ALA B 1 187 ? 110.159 161.570 64.946 1.00 99.36 184 ALA F N 1
ATOM 2778 C CA . ALA B 1 187 ? 109.410 162.699 65.489 1.00 100.26 184 ALA F CA 1
ATOM 2779 C C . ALA B 1 187 ? 109.307 162.614 67.007 1.00 102.78 184 ALA F C 1
ATOM 2780 O O . ALA B 1 187 ? 109.470 163.622 67.704 1.00 99.16 184 ALA F O 1
ATOM 2782 N N . HIS B 1 188 ? 109.038 161.418 67.536 1.00 105.22 185 HIS F N 1
ATOM 2783 C CA . HIS B 1 188 ? 108.958 161.245 68.983 1.00 100.63 185 HIS F CA 1
ATOM 2784 C C . HIS B 1 188 ? 110.292 161.553 69.651 1.00 101.30 185 HIS F C 1
ATOM 2785 O O . HIS B 1 188 ? 110.337 162.222 70.691 1.00 99.77 185 HIS F O 1
ATOM 2792 N N . LYS B 1 189 ? 111.391 161.070 69.066 1.00 106.90 186 LYS F N 1
ATOM 2793 C CA . LYS B 1 189 ? 112.712 161.334 69.628 1.00 102.30 186 LYS F CA 1
ATOM 2794 C C . LYS B 1 189 ? 113.032 162.822 69.608 1.00 106.71 186 LYS F C 1
ATOM 2795 O O . LYS B 1 189 ? 113.576 163.361 70.579 1.00 110.59 186 LYS F O 1
ATOM 2801 N N . GLN B 1 190 ? 112.699 163.505 68.511 1.00 116.17 187 GLN F N 1
ATOM 2802 C CA . GLN B 1 190 ? 112.944 164.942 68.436 1.00 114.94 187 GLN F CA 1
ATOM 2803 C C . GLN B 1 190 ? 112.096 165.702 69.449 1.00 114.21 187 GLN F C 1
ATOM 2804 O O . GLN B 1 190 ? 112.561 166.677 70.049 1.00 112.68 187 GLN F O 1
ATOM 2810 N N . LYS B 1 191 ? 110.848 165.272 69.651 1.00 110.82 188 LYS F N 1
ATOM 2811 C CA . LYS B 1 191 ? 109.946 166.006 70.532 1.00 110.32 188 LYS F CA 1
ATOM 2812 C C . LYS B 1 191 ? 110.298 165.806 72.002 1.00 109.10 188 LYS F C 1
ATOM 2813 O O . LYS B 1 191 ? 110.300 166.768 72.779 1.00 107.12 188 LYS F O 1
ATOM 2819 N N . PHE B 1 192 ? 110.602 164.573 72.406 1.00 108.04 189 PHE F N 1
ATOM 2820 C CA . PHE B 1 192 ? 110.737 164.245 73.821 1.00 107.59 189 PHE F CA 1
ATOM 2821 C C . PHE B 1 192 ? 112.181 164.108 74.281 1.00 106.69 189 PHE F C 1
ATOM 2822 O O . PHE B 1 192 ? 112.556 164.690 75.303 1.00 107.71 189 PHE F O 1
ATOM 2830 N N . SER B 1 193 ? 113.001 163.348 73.561 1.00 115.57 190 SER F N 1
ATOM 2831 C CA . SER B 1 193 ? 114.373 163.116 73.993 1.00 117.32 190 SER F CA 1
ATOM 2832 C C . SER B 1 193 ? 115.183 164.405 73.943 1.00 119.37 190 SER F C 1
ATOM 2833 O O . SER B 1 193 ? 115.010 165.234 73.045 1.00 120.03 190 SER F O 1
ATOM 2836 N N . LYS B 1 194 ? 116.077 164.570 74.920 1.00 121.29 191 LYS F N 1
ATOM 2837 C CA . LYS B 1 194 ? 116.933 165.747 75.010 1.00 119.44 191 LYS F CA 1
ATOM 2838 C C . LYS B 1 194 ? 118.413 165.383 74.995 1.00 121.22 191 LYS F C 1
ATOM 2839 O O . LYS B 1 194 ? 119.249 166.183 75.428 1.00 122.01 191 LYS F O 1
ATOM 2845 N N . SER B 1 195 ? 118.755 164.193 74.508 1.00 125.52 192 SER F N 1
ATOM 2846 C CA . SER B 1 195 ? 120.139 163.761 74.396 1.00 122.86 192 SER F CA 1
ATOM 2847 C C . SER B 1 195 ? 120.327 163.050 73.064 1.00 124.59 192 SER F C 1
ATOM 2848 O O . SER B 1 195 ? 119.371 162.561 72.457 1.00 125.50 192 SER F O 1
ATOM 2851 N N . ASP B 1 196 ? 121.580 162.997 72.610 1.00 122.02 193 ASP F N 1
ATOM 2852 C CA . ASP B 1 196 ? 121.895 162.424 71.311 1.00 119.74 193 ASP F CA 1
ATOM 2853 C C . ASP B 1 196 ? 123.043 161.424 71.330 1.00 118.76 193 ASP F C 1
ATOM 2854 O O . ASP B 1 196 ? 123.318 160.815 70.290 1.00 120.22 193 ASP F O 1
ATOM 2859 N N . PHE B 1 197 ? 123.721 161.237 72.463 1.00 115.84 194 PHE F N 1
ATOM 2860 C CA . PHE B 1 197 ? 124.851 160.314 72.503 1.00 115.86 194 PHE F CA 1
ATOM 2861 C C . PHE B 1 197 ? 124.398 158.873 72.297 1.00 115.72 194 PHE F C 1
ATOM 2862 O O . PHE B 1 197 ? 124.973 158.140 71.485 1.00 118.49 194 PHE F O 1
ATOM 2870 N N . GLY B 1 198 ? 123.368 158.449 73.030 1.00 106.28 195 GLY F N 1
ATOM 2871 C CA . GLY B 1 198 ? 122.908 157.074 72.915 1.00 105.07 195 GLY F CA 1
ATOM 2872 C C . GLY B 1 198 ? 122.287 156.767 71.566 1.00 108.48 195 GLY F C 1
ATOM 2873 O O . GLY B 1 198 ? 122.473 155.675 71.021 1.00 108.48 195 GLY F O 1
ATOM 2874 N N . TRP B 1 199 ? 121.543 157.722 71.007 1.00 109.69 196 TRP F N 1
ATOM 2875 C CA . TRP B 1 199 ? 120.821 157.498 69.761 1.00 107.42 196 TRP F CA 1
ATOM 2876 C C . TRP B 1 199 ? 121.734 157.408 68.546 1.00 106.12 196 TRP F C 1
ATOM 2877 O O . TRP B 1 199 ? 121.260 157.041 67.466 1.00 105.16 196 TRP F O 1
ATOM 2888 N N . LYS B 1 200 ? 123.019 157.731 68.689 1.00 113.89 197 LYS F N 1
ATOM 2889 C CA . LYS B 1 200 ? 123.924 157.783 67.547 1.00 114.24 197 LYS F CA 1
ATOM 2890 C C . LYS B 1 200 ? 124.552 156.428 67.236 1.00 113.13 197 LYS F C 1
ATOM 2891 O O . LYS B 1 200 ? 124.511 155.972 66.090 1.00 113.83 197 LYS F O 1
ATOM 2897 N N . LYS B 1 201 ? 125.139 155.776 68.243 1.00 117.20 198 LYS F N 1
ATOM 2898 C CA . LYS B 1 201 ? 125.877 154.542 67.991 1.00 119.47 198 LYS F CA 1
ATOM 2899 C C . LYS B 1 201 ? 124.946 153.383 67.655 1.00 121.49 198 LYS F C 1
ATOM 2900 O O . LYS B 1 201 ? 125.268 152.553 66.797 1.00 122.38 198 LYS F O 1
ATOM 2906 N N . ASP B 1 202 ? 123.790 153.305 68.315 1.00 127.81 199 ASP F N 1
ATOM 2907 C CA . ASP B 1 202 ? 122.861 152.190 68.128 1.00 128.61 199 ASP F CA 1
ATOM 2908 C C . ASP B 1 202 ? 121.439 152.739 68.058 1.00 124.17 199 ASP F C 1
ATOM 2909 O O . ASP B 1 202 ? 120.809 152.996 69.088 1.00 121.01 199 ASP F O 1
ATOM 2914 N N . TYR B 1 203 ? 120.938 152.909 66.834 1.00 113.61 200 TYR F N 1
ATOM 2915 C CA . TYR B 1 203 ? 119.611 153.479 66.630 1.00 112.07 200 TYR F CA 1
ATOM 2916 C C . TYR B 1 203 ? 118.492 152.480 66.901 1.00 114.68 200 TYR F C 1
ATOM 2917 O O . TYR B 1 203 ? 117.402 152.880 67.323 1.00 118.23 200 TYR F O 1
ATOM 2926 N N . ASP B 1 204 ? 118.734 151.188 66.668 1.00 104.84 201 ASP F N 1
ATOM 2927 C CA . ASP B 1 204 ? 117.655 150.206 66.747 1.00 103.75 201 ASP F CA 1
ATOM 2928 C C . ASP B 1 204 ? 117.246 149.926 68.189 1.00 105.98 201 ASP F C 1
ATOM 2929 O O . ASP B 1 204 ? 116.053 149.765 68.480 1.00 110.52 201 ASP F O 1
ATOM 2934 N N . ALA B 1 205 ? 118.219 149.856 69.101 1.00 90.67 202 ALA F N 1
ATOM 2935 C CA . ALA B 1 205 ? 117.918 149.491 70.481 1.00 89.44 202 ALA F CA 1
ATOM 2936 C C . ALA B 1 205 ? 117.000 150.512 71.142 1.00 93.40 202 ALA F C 1
ATOM 2937 O O . ALA B 1 205 ? 116.055 150.141 71.847 1.00 94.50 202 ALA F O 1
ATOM 2939 N N . MET B 1 206 ? 117.262 151.803 70.924 1.00 86.55 203 MET F N 1
ATOM 2940 C CA . MET B 1 206 ? 116.424 152.837 71.523 1.00 87.99 203 MET F CA 1
ATOM 2941 C C . MET B 1 206 ? 115.004 152.790 70.973 1.00 87.99 203 MET F C 1
ATOM 2942 O O . MET B 1 206 ? 114.035 152.956 71.724 1.00 88.84 203 MET F O 1
ATOM 2947 N N . ALA B 1 207 ? 114.859 152.570 69.664 1.00 76.73 204 ALA F N 1
ATOM 2948 C CA . ALA B 1 207 ? 113.527 152.470 69.076 1.00 72.55 204 ALA F CA 1
ATOM 2949 C C . ALA B 1 207 ? 112.764 151.276 69.635 1.00 78.89 204 ALA F C 1
ATOM 2950 O O . ALA B 1 207 ? 111.575 151.386 69.967 1.00 89.97 204 ALA F O 1
ATOM 2952 N N . LYS B 1 208 ? 113.434 150.127 69.753 1.00 75.31 205 LYS F N 1
ATOM 2953 C CA . LYS B 1 208 ? 112.785 148.950 70.318 1.00 76.99 205 LYS F CA 1
ATOM 2954 C C . LYS B 1 208 ? 112.381 149.189 71.767 1.00 81.69 205 LYS F C 1
ATOM 2955 O O . LYS B 1 208 ? 111.283 148.802 72.187 1.00 85.67 205 LYS F O 1
ATOM 2961 N N . LYS B 1 209 ? 113.254 149.836 72.544 1.00 70.21 206 LYS F N 1
ATOM 2962 C CA . LYS B 1 209 ? 112.934 150.133 73.935 1.00 61.31 206 LYS F CA 1
ATOM 2963 C C . LYS B 1 209 ? 111.739 151.074 74.039 1.00 68.24 206 LYS F C 1
ATOM 2964 O O . LYS B 1 209 ? 110.870 150.889 74.899 1.00 74.56 206 LYS F O 1
ATOM 2970 N N . THR B 1 210 ? 111.666 152.080 73.161 1.00 82.49 207 THR F N 1
ATOM 2971 C CA . THR B 1 210 ? 110.544 153.011 73.205 1.00 77.89 207 THR F CA 1
ATOM 2972 C C . THR B 1 210 ? 109.241 152.306 72.857 1.00 70.21 207 THR F C 1
ATOM 2973 O O . THR B 1 210 ? 108.221 152.495 73.533 1.00 76.08 207 THR F O 1
ATOM 2977 N N . VAL B 1 211 ? 109.261 151.476 71.810 1.00 67.98 208 VAL F N 1
ATOM 2978 C CA . VAL B 1 211 ? 108.059 150.741 71.424 1.00 75.81 208 VAL F CA 1
ATOM 2979 C C . VAL B 1 211 ? 107.603 149.837 72.562 1.00 72.93 208 VAL F C 1
ATOM 2980 O O . VAL B 1 211 ? 106.419 149.813 72.925 1.00 71.02 208 VAL F O 1
ATOM 2984 N N . LEU B 1 212 ? 108.542 149.094 73.154 1.00 74.64 209 LEU F N 1
ATOM 2985 C CA . LEU B 1 212 ? 108.196 148.176 74.234 1.00 70.83 209 LEU F CA 1
ATOM 2986 C C . LEU B 1 212 ? 107.614 148.919 75.430 1.00 70.51 209 LEU F C 1
ATOM 2987 O O . LEU B 1 212 ? 106.573 148.524 75.970 1.00 73.68 209 LEU F O 1
ATOM 2992 N N . ARG B 1 213 ? 108.271 150.001 75.857 1.00 69.19 210 ARG F N 1
ATOM 2993 C CA . ARG B 1 213 ? 107.812 150.704 77.048 1.00 64.65 210 ARG F CA 1
ATOM 2994 C C . ARG B 1 213 ? 106.460 151.367 76.812 1.00 71.16 210 ARG F C 1
ATOM 2995 O O . ARG B 1 213 ? 105.593 151.337 77.692 1.00 76.38 210 ARG F O 1
ATOM 3003 N N . ASN B 1 214 ? 106.238 151.934 75.621 1.00 81.67 211 ASN F N 1
ATOM 3004 C CA . ASN B 1 214 ? 104.947 152.553 75.341 1.00 75.05 211 ASN F CA 1
ATOM 3005 C C . ASN B 1 214 ? 103.836 151.513 75.295 1.00 74.54 211 ASN F C 1
ATOM 3006 O O . ASN B 1 214 ? 102.765 151.709 75.887 1.00 74.84 211 ASN F O 1
ATOM 3011 N N . MET B 1 215 ? 104.078 150.389 74.612 1.00 74.38 212 MET F N 1
ATOM 3012 C CA . MET B 1 215 ? 103.059 149.350 74.514 1.00 69.82 212 MET F CA 1
ATOM 3013 C C . MET B 1 215 ? 102.733 148.764 75.881 1.00 63.43 212 MET F C 1
ATOM 3014 O O . MET B 1 215 ? 101.566 148.485 76.180 1.00 63.51 212 MET F O 1
ATOM 3019 N N . LEU B 1 216 ? 103.748 148.570 76.726 1.00 66.71 213 LEU F N 1
ATOM 3020 C CA . LEU B 1 216 ? 103.498 147.989 78.041 1.00 64.38 213 LEU F CA 1
ATOM 3021 C C . LEU B 1 216 ? 102.828 148.983 78.982 1.00 64.79 213 LEU F C 1
ATOM 3022 O O . LEU B 1 216 ? 101.981 148.590 79.793 1.00 63.38 213 LEU F O 1
ATOM 3027 N N . SER B 1 217 ? 103.189 150.265 78.899 1.00 80.45 214 SER F N 1
ATOM 3028 C CA . SER B 1 217 ? 102.620 151.250 79.812 1.00 79.19 214 SER F CA 1
ATOM 3029 C C . SER B 1 217 ? 101.174 151.573 79.455 1.00 80.43 214 SER F C 1
ATOM 3030 O O . SER B 1 217 ? 100.314 151.652 80.339 1.00 78.72 214 SER F O 1
ATOM 3033 N N . LYS B 1 218 ? 100.885 151.767 78.166 1.00 86.21 215 LYS F N 1
ATOM 3034 C CA . LYS B 1 218 ? 99.561 152.255 77.793 1.00 74.88 215 LYS F CA 1
ATOM 3035 C C . LYS B 1 218 ? 98.490 151.175 77.908 1.00 73.60 215 LYS F C 1
ATOM 3036 O O . LYS B 1 218 ? 97.375 151.456 78.363 1.00 75.78 215 LYS F O 1
ATOM 3042 N N . TRP B 1 219 ? 98.798 149.940 77.510 1.00 78.20 216 TRP F N 1
ATOM 3043 C CA . TRP B 1 219 ? 97.787 148.896 77.422 1.00 70.70 216 TRP F CA 1
ATOM 3044 C C . TRP B 1 219 ? 98.025 147.702 78.335 1.00 75.78 216 TRP F C 1
ATOM 3045 O O . TRP B 1 219 ? 97.131 146.857 78.454 1.00 80.04 216 TRP F O 1
ATOM 3056 N N . GLY B 1 220 ? 99.186 147.599 78.977 1.00 77.67 217 GLY F N 1
ATOM 3057 C CA . GLY B 1 220 ? 99.475 146.440 79.792 1.00 73.59 217 GLY F CA 1
ATOM 3058 C C . GLY B 1 220 ? 98.762 146.455 81.133 1.00 76.69 217 GLY F C 1
ATOM 3059 O O . GLY B 1 220 ? 98.213 147.464 81.573 1.00 76.38 217 GLY F O 1
ATOM 3060 N N . ILE B 1 221 ? 98.780 145.296 81.787 1.00 76.86 218 ILE F N 1
ATOM 3061 C CA . ILE B 1 221 ? 98.225 145.122 83.125 1.00 74.75 218 ILE F CA 1
ATOM 3062 C C . ILE B 1 221 ? 99.380 144.876 84.085 1.00 73.65 218 ILE F C 1
ATOM 3063 O O . ILE B 1 221 ? 100.189 143.964 83.873 1.00 80.74 218 ILE F O 1
ATOM 3068 N N . LEU B 1 222 ? 99.462 145.690 85.134 1.00 63.68 219 LEU F N 1
ATOM 3069 C CA . LEU B 1 222 ? 100.594 145.680 86.047 1.00 63.65 219 LEU F CA 1
ATOM 3070 C C . LEU B 1 222 ? 100.129 145.339 87.456 1.00 66.76 219 LEU F C 1
ATOM 3071 O O . LEU B 1 222 ? 98.959 145.508 87.808 1.00 72.33 219 LEU F O 1
ATOM 3076 N N . SER B 1 223 ? 101.071 144.856 88.263 1.00 77.26 220 SER F N 1
ATOM 3077 C CA . SER B 1 223 ? 100.813 144.539 89.660 1.00 77.52 220 SER F CA 1
ATOM 3078 C C . SER B 1 223 ? 102.105 144.714 90.443 1.00 76.91 220 SER F C 1
ATOM 3079 O O . SER B 1 223 ? 103.201 144.718 89.876 1.00 85.96 220 SER F O 1
ATOM 3082 N N . ILE B 1 224 ? 101.964 144.856 91.757 1.00 85.18 221 ILE F N 1
ATOM 3083 C CA . ILE B 1 224 ? 103.093 145.123 92.636 1.00 87.08 221 ILE F CA 1
ATOM 3084 C C . ILE B 1 224 ? 103.523 143.877 93.400 1.00 88.22 221 ILE F C 1
ATOM 3085 O O . ILE B 1 224 ? 104.711 143.558 93.450 1.00 86.50 221 ILE F O 1
ATOM 3090 N N . ASP B 1 225 ? 102.575 143.162 93.998 1.00 103.59 222 ASP F N 1
ATOM 3091 C CA . ASP B 1 225 ? 102.885 141.988 94.803 1.00 102.21 222 ASP F CA 1
ATOM 3092 C C . ASP B 1 225 ? 102.997 140.756 93.915 1.00 103.92 222 ASP F C 1
ATOM 3093 O O . ASP B 1 225 ? 102.122 140.500 93.081 1.00 107.46 222 ASP F O 1
ATOM 3098 N N . MET B 1 226 ? 104.075 139.998 94.096 1.00 99.60 223 MET F N 1
ATOM 3099 C CA . MET B 1 226 ? 104.273 138.776 93.332 1.00 99.53 223 MET F CA 1
ATOM 3100 C C . MET B 1 226 ? 103.284 137.703 93.774 1.00 98.58 223 MET F C 1
ATOM 3101 O O . MET B 1 226 ? 102.936 137.597 94.953 1.00 102.73 223 MET F O 1
ATOM 3106 N N . GLN B 1 227 ? 102.831 136.905 92.813 1.00 106.84 224 GLN F N 1
ATOM 3107 C CA . GLN B 1 227 ? 101.872 135.841 93.089 1.00 109.28 224 GLN F CA 1
ATOM 3108 C C . GLN B 1 227 ? 102.477 134.469 92.809 1.00 111.26 224 GLN F C 1
ATOM 3109 O O . GLN B 1 227 ? 102.204 133.503 93.522 1.00 109.16 224 GLN F O 1
ATOM 3115 N N . ALA C 1 37 ? 116.801 159.316 112.583 1.00 169.86 34 ALA G N 1
ATOM 3116 C CA . ALA C 1 37 ? 118.160 159.134 112.081 1.00 169.76 34 ALA G CA 1
ATOM 3117 C C . ALA C 1 37 ? 118.966 158.075 112.857 1.00 171.50 34 ALA G C 1
ATOM 3118 O O . ALA C 1 37 ? 119.607 157.231 112.231 1.00 171.76 34 ALA G O 1
ATOM 3120 N N . PRO C 1 38 ? 118.958 158.110 114.199 1.00 174.05 35 PRO G N 1
ATOM 3121 C CA . PRO C 1 38 ? 119.681 157.058 114.936 1.00 173.74 35 PRO G CA 1
ATOM 3122 C C . PRO C 1 38 ? 119.157 155.658 114.666 1.00 173.52 35 PRO G C 1
ATOM 3123 O O . PRO C 1 38 ? 119.939 154.698 114.684 1.00 173.04 35 PRO G O 1
ATOM 3127 N N . THR C 1 39 ? 117.851 155.510 114.428 1.00 165.12 36 THR G N 1
ATOM 3128 C CA . THR C 1 39 ? 117.292 154.187 114.166 1.00 164.77 36 THR G CA 1
ATOM 3129 C C . THR C 1 39 ? 117.859 153.588 112.885 1.00 164.60 36 THR G C 1
ATOM 3130 O O . THR C 1 39 ? 118.201 152.399 112.842 1.00 164.26 36 THR G O 1
ATOM 3134 N N . MET C 1 40 ? 117.967 154.397 111.827 1.00 159.00 37 MET G N 1
ATOM 3135 C CA . MET C 1 40 ? 118.537 153.899 110.581 1.00 158.32 37 MET G CA 1
ATOM 3136 C C . MET C 1 40 ? 120.011 153.554 110.756 1.00 158.56 37 MET G C 1
ATOM 3137 O O . MET C 1 40 ? 120.501 152.583 110.168 1.00 159.88 37 MET G O 1
ATOM 3142 N N . ARG C 1 41 ? 120.730 154.322 111.581 1.00 152.23 38 ARG G N 1
ATOM 3143 C CA . ARG C 1 41 ? 122.126 154.003 111.856 1.00 150.52 38 ARG G CA 1
ATOM 3144 C C . ARG C 1 41 ? 122.252 152.676 112.592 1.00 149.97 38 ARG G C 1
ATOM 3145 O O . ARG C 1 41 ? 123.126 151.862 112.274 1.00 150.87 38 ARG G O 1
ATOM 3153 N N . LYS C 1 42 ? 121.384 152.437 113.578 1.00 150.69 39 LYS G N 1
ATOM 3154 C CA . LYS C 1 42 ? 121.414 151.169 114.301 1.00 151.69 39 LYS G CA 1
ATOM 3155 C C . LYS C 1 42 ? 121.080 150.002 113.381 1.00 150.69 39 LYS G C 1
ATOM 3156 O O . LYS C 1 42 ? 121.720 148.944 113.447 1.00 152.08 39 LYS G O 1
ATOM 3162 N N . LYS C 1 43 ? 120.076 150.173 112.516 1.00 139.33 40 LYS G N 1
ATOM 3163 C CA . LYS C 1 43 ? 119.722 149.112 111.578 1.00 137.90 40 LYS G CA 1
ATOM 3164 C C . LYS C 1 43 ? 120.865 148.823 110.612 1.00 139.59 40 LYS G C 1
ATOM 3165 O O . LYS C 1 43 ? 121.174 147.657 110.331 1.00 140.41 40 LYS G O 1
ATOM 3171 N N . PHE C 1 44 ? 121.510 149.874 110.097 1.00 130.05 41 PHE G N 1
ATOM 3172 C CA . PHE C 1 44 ? 122.641 149.684 109.197 1.00 126.89 41 PHE G CA 1
ATOM 3173 C C . PHE C 1 44 ? 123.795 148.987 109.905 1.00 129.01 41 PHE G C 1
ATOM 3174 O O . PHE C 1 44 ? 124.452 148.117 109.325 1.00 130.65 41 PHE G O 1
ATOM 3182 N N . GLU C 1 45 ? 124.059 149.359 111.161 1.00 137.76 42 GLU G N 1
ATOM 3183 C CA . GLU C 1 45 ? 125.124 148.706 111.916 1.00 138.06 42 GLU G CA 1
ATOM 3184 C C . GLU C 1 45 ? 124.817 147.231 112.141 1.00 136.47 42 GLU G C 1
ATOM 3185 O O . GLU C 1 45 ? 125.710 146.382 112.037 1.00 139.61 42 GLU G O 1
ATOM 3191 N N . LYS C 1 46 ? 123.561 146.907 112.457 1.00 126.53 43 LYS G N 1
ATOM 3192 C CA . LYS C 1 46 ? 123.183 145.508 112.634 1.00 125.80 43 LYS G CA 1
ATOM 3193 C C . LYS C 1 46 ? 123.353 144.723 111.338 1.00 128.64 43 LYS G C 1
ATOM 3194 O O . LYS C 1 46 ? 123.872 143.598 111.344 1.00 128.81 43 LYS G O 1
ATOM 3200 N N . VAL C 1 47 ? 122.932 145.307 110.213 1.00 124.81 44 VAL G N 1
ATOM 3201 C CA . VAL C 1 47 ? 123.087 144.639 108.923 1.00 123.20 44 VAL G CA 1
ATOM 3202 C C . VAL C 1 47 ? 124.564 144.426 108.608 1.00 122.09 44 VAL G C 1
ATOM 3203 O O . VAL C 1 47 ? 124.963 143.365 108.113 1.00 119.67 44 VAL G O 1
ATOM 3207 N N . LEU C 1 48 ? 125.396 145.430 108.895 1.00 118.63 45 LEU G N 1
ATOM 3208 C CA . LEU C 1 48 ? 126.834 145.299 108.683 1.00 115.45 45 LEU G CA 1
ATOM 3209 C C . LEU C 1 48 ? 127.425 144.181 109.531 1.00 116.61 45 LEU G C 1
ATOM 3210 O O . LEU C 1 48 ? 128.228 143.380 109.039 1.00 117.25 45 LEU G O 1
ATOM 3215 N N . ASP C 1 49 ? 127.042 144.114 110.807 1.00 122.18 46 ASP G N 1
ATOM 3216 C CA . ASP C 1 49 ? 127.593 143.093 111.692 1.00 120.62 46 ASP G CA 1
ATOM 3217 C C . ASP C 1 49 ? 127.105 141.700 111.318 1.00 119.25 46 ASP G C 1
ATOM 3218 O O . ASP C 1 49 ? 127.787 140.709 111.603 1.00 118.37 46 ASP G O 1
ATOM 3223 N N . LYS C 1 50 ? 125.932 141.601 110.689 1.00 121.57 47 LYS G N 1
ATOM 3224 C CA . LYS C 1 50 ? 125.389 140.290 110.352 1.00 121.79 47 LYS G CA 1
ATOM 3225 C C . LYS C 1 50 ? 126.174 139.600 109.239 1.00 121.03 47 LYS G C 1
ATOM 3226 O O . LYS C 1 50 ? 126.140 138.368 109.142 1.00 119.44 47 LYS G O 1
ATOM 3232 N N . LYS C 1 51 ? 126.881 140.355 108.401 1.00 105.17 48 LYS G N 1
ATOM 3233 C CA . LYS C 1 51 ? 127.510 139.817 107.198 1.00 100.71 48 LYS G CA 1
ATOM 3234 C C . LYS C 1 51 ? 129.015 140.066 107.187 1.00 99.32 48 LYS G C 1
ATOM 3235 O O . LYS C 1 51 ? 129.603 140.383 106.150 1.00 97.57 48 LYS G O 1
ATOM 3241 N N . ALA C 1 52 ? 129.659 139.931 108.348 1.00 93.19 49 ALA G N 1
ATOM 3242 C CA . ALA C 1 52 ? 131.108 140.123 108.417 1.00 93.02 49 ALA G CA 1
ATOM 3243 C C . ALA C 1 52 ? 131.899 139.083 107.627 1.00 96.85 49 ALA G C 1
ATOM 3244 O O . ALA C 1 52 ? 132.827 139.477 106.896 1.00 98.45 49 ALA G O 1
ATOM 3246 N N . PRO C 1 53 ? 131.628 137.770 107.734 1.00 88.54 50 PRO G N 1
ATOM 3247 C CA . PRO C 1 53 ? 132.511 136.797 107.063 1.00 84.09 50 PRO G CA 1
ATOM 3248 C C . PRO C 1 53 ? 132.608 136.973 105.557 1.00 85.70 50 PRO G C 1
ATOM 3249 O O . PRO C 1 53 ? 133.684 136.750 104.990 1.00 89.43 50 PRO G O 1
ATOM 3253 N N . GLN C 1 54 ? 131.520 137.360 104.888 1.00 93.20 51 GLN G N 1
ATOM 3254 C CA . GLN C 1 54 ? 131.591 137.586 103.447 1.00 91.61 51 GLN G CA 1
ATOM 3255 C C . GLN C 1 54 ? 132.534 138.737 103.117 1.00 94.19 51 GLN G C 1
ATOM 3256 O O . GLN C 1 54 ? 133.341 138.643 102.183 1.00 91.69 51 GLN G O 1
ATOM 3262 N N . PHE C 1 55 ? 132.447 139.829 103.879 1.00 94.87 52 PHE G N 1
ATOM 3263 C CA . PHE C 1 55 ? 133.342 140.964 103.674 1.00 92.18 52 PHE G CA 1
ATOM 3264 C C . PHE C 1 55 ? 134.792 140.554 103.908 1.00 93.92 52 PHE G C 1
ATOM 3265 O O . PHE C 1 55 ? 135.686 140.907 103.127 1.00 95.86 52 PHE G O 1
ATOM 3273 N N . LEU C 1 56 ? 135.039 139.798 104.981 1.00 87.54 53 LEU G N 1
ATOM 3274 C CA . LEU C 1 56 ? 136.399 139.354 105.277 1.00 87.99 53 LEU G CA 1
ATOM 3275 C C . LEU C 1 56 ? 136.945 138.468 104.164 1.00 89.36 53 LEU G C 1
ATOM 3276 O O . LEU C 1 56 ? 138.098 138.623 103.742 1.00 89.72 53 LEU G O 1
ATOM 3281 N N . THR C 1 57 ? 136.129 137.530 103.678 1.00 92.28 54 THR G N 1
ATOM 3282 C CA . THR C 1 57 ? 136.565 136.639 102.609 1.00 85.66 54 THR G CA 1
ATOM 3283 C C . THR C 1 57 ? 136.855 137.414 101.330 1.00 87.52 54 THR G C 1
ATOM 3284 O O . THR C 1 57 ? 137.860 137.161 100.655 1.00 88.44 54 THR G O 1
ATOM 3288 N N . SER C 1 58 ? 135.989 138.371 100.985 1.00 94.93 55 SER G N 1
ATOM 3289 C CA . SER C 1 58 ? 136.214 139.172 99.786 1.00 94.10 55 SER G CA 1
ATOM 3290 C C . SER C 1 58 ? 137.503 139.976 99.896 1.00 92.66 55 SER G C 1
ATOM 3291 O O . SER C 1 58 ? 138.292 140.035 98.944 1.00 91.71 55 SER G O 1
ATOM 3294 N N . LEU C 1 59 ? 137.740 140.597 101.056 1.00 86.61 56 LEU G N 1
ATOM 3295 C CA . LEU C 1 59 ? 138.958 141.381 101.235 1.00 83.49 56 LEU G CA 1
ATOM 3296 C C . LEU C 1 59 ? 140.200 140.500 101.170 1.00 86.51 56 LEU G C 1
ATOM 3297 O O . LEU C 1 59 ? 141.206 140.880 100.558 1.00 86.84 56 LEU G O 1
ATOM 3302 N N . LEU C 1 60 ? 140.150 139.320 101.794 1.00 89.22 57 LEU G N 1
ATOM 3303 C CA . LEU C 1 60 ? 141.301 138.423 101.760 1.00 86.76 57 LEU G CA 1
ATOM 3304 C C . LEU C 1 60 ? 141.580 137.932 100.345 1.00 89.90 57 LEU G C 1
ATOM 3305 O O . LEU C 1 60 ? 142.741 137.848 99.928 1.00 89.61 57 LEU G O 1
ATOM 3310 N N . ASN C 1 61 ? 140.528 137.603 99.590 1.00 93.67 58 ASN G N 1
ATOM 3311 C CA . ASN C 1 61 ? 140.718 137.168 98.210 1.00 88.72 58 ASN G CA 1
ATOM 3312 C C . ASN C 1 61 ? 141.281 138.292 97.350 1.00 87.68 58 ASN G C 1
ATOM 3313 O O . ASN C 1 61 ? 142.129 138.052 96.483 1.00 89.36 58 ASN G O 1
ATOM 3318 N N . LEU C 1 62 ? 140.815 139.525 97.567 1.00 89.63 59 LEU G N 1
ATOM 3319 C CA . LEU C 1 62 ? 141.363 140.658 96.826 1.00 92.40 59 LEU G CA 1
ATOM 3320 C C . LEU C 1 62 ? 142.835 140.873 97.157 1.00 96.00 59 LEU G C 1
ATOM 3321 O O . LEU C 1 62 ? 143.644 141.157 96.265 1.00 95.05 59 LEU G O 1
ATOM 3326 N N . TYR C 1 63 ? 143.198 140.748 98.436 1.00 108.08 60 TYR G N 1
ATOM 3327 C CA . TYR C 1 63 ? 144.593 140.920 98.831 1.00 104.32 60 TYR G CA 1
ATOM 3328 C C . TYR C 1 63 ? 145.474 139.830 98.231 1.00 102.90 60 TYR G C 1
ATOM 3329 O O . TYR C 1 63 ? 146.577 140.110 97.748 1.00 98.98 60 TYR G O 1
ATOM 3338 N N . ASN C 1 64 ? 145.004 138.580 98.251 1.00 103.93 61 ASN G N 1
ATOM 3339 C CA . ASN C 1 64 ? 145.823 137.470 97.777 1.00 101.42 61 ASN G CA 1
ATOM 3340 C C . ASN C 1 64 ? 145.990 137.479 96.262 1.00 104.03 61 ASN G C 1
ATOM 3341 O O . ASN C 1 64 ? 146.879 136.797 95.741 1.00 106.49 61 ASN G O 1
ATOM 3346 N N . GLY C 1 65 ? 145.164 138.235 95.545 1.00 110.44 62 GLY G N 1
ATOM 3347 C CA . GLY C 1 65 ? 145.219 138.251 94.098 1.00 111.61 62 GLY G CA 1
ATOM 3348 C C . GLY C 1 65 ? 146.378 139.064 93.555 1.00 113.08 62 GLY G C 1
ATOM 3349 O O . GLY C 1 65 ? 147.285 139.473 94.284 1.00 113.70 62 GLY G O 1
ATOM 3350 N N . ASP C 1 66 ? 146.345 139.300 92.246 1.00 118.37 63 ASP G N 1
ATOM 3351 C CA . ASP C 1 66 ? 147.393 140.061 91.584 1.00 119.71 63 ASP G CA 1
ATOM 3352 C C . ASP C 1 66 ? 147.269 141.545 91.932 1.00 121.57 63 ASP G C 1
ATOM 3353 O O . ASP C 1 66 ? 146.318 141.986 92.583 1.00 122.18 63 ASP G O 1
ATOM 3358 N N . ASP C 1 67 ? 148.250 142.325 91.484 1.00 121.87 64 ASP G N 1
ATOM 3359 C CA . ASP C 1 67 ? 148.320 143.754 91.783 1.00 118.63 64 ASP G CA 1
ATOM 3360 C C . ASP C 1 67 ? 147.909 144.531 90.535 1.00 120.13 64 ASP G C 1
ATOM 3361 O O . ASP C 1 67 ? 148.740 144.906 89.707 1.00 120.79 64 ASP G O 1
ATOM 3366 N N . TYR C 1 68 ? 146.604 144.775 90.407 1.00 110.33 65 TYR G N 1
ATOM 3367 C CA . TYR C 1 68 ? 146.074 145.580 89.317 1.00 108.34 65 TYR G CA 1
ATOM 3368 C C . TYR C 1 68 ? 145.160 146.699 89.793 1.00 108.93 65 TYR G C 1
ATOM 3369 O O . TYR C 1 68 ? 144.700 147.493 88.965 1.00 109.20 65 TYR G O 1
ATOM 3378 N N . LEU C 1 69 ? 144.883 146.787 91.092 1.00 109.57 66 LEU G N 1
ATOM 3379 C CA . LEU C 1 69 ? 144.015 147.817 91.646 1.00 111.07 66 LEU G CA 1
ATOM 3380 C C . LEU C 1 69 ? 144.799 148.908 92.365 1.00 113.78 66 LEU G C 1
ATOM 3381 O O . LEU C 1 69 ? 144.214 149.693 93.117 1.00 114.90 66 LEU G O 1
ATOM 3386 N N . GLN C 1 70 ? 146.113 148.969 92.156 1.00 123.89 67 GLN G N 1
ATOM 3387 C CA . GLN C 1 70 ? 146.965 149.911 92.872 1.00 123.89 67 GLN G CA 1
ATOM 3388 C C . GLN C 1 70 ? 146.897 151.328 92.318 1.00 123.12 67 GLN G C 1
ATOM 3389 O O . GLN C 1 70 ? 147.460 152.241 92.931 1.00 123.50 67 GLN G O 1
ATOM 3395 N N . LYS C 1 71 ? 146.231 151.536 91.184 1.00 117.26 68 LYS G N 1
ATOM 3396 C CA . LYS C 1 71 ? 146.107 152.852 90.573 1.00 117.17 68 LYS G CA 1
ATOM 3397 C C . LYS C 1 71 ? 144.764 153.509 90.869 1.00 119.04 68 LYS G C 1
ATOM 3398 O O . LYS C 1 71 ? 144.431 154.523 90.247 1.00 117.85 68 LYS G O 1
ATOM 3404 N N . THR C 1 72 ? 143.990 152.959 91.800 1.00 119.99 69 THR G N 1
ATOM 3405 C CA . THR C 1 72 ? 142.660 153.460 92.106 1.00 118.65 69 THR G CA 1
ATOM 3406 C C . THR C 1 72 ? 142.560 153.809 93.585 1.00 119.75 69 THR G C 1
ATOM 3407 O O . THR C 1 72 ? 143.394 153.405 94.401 1.00 117.56 69 THR G O 1
ATOM 3411 N N . ASP C 1 73 ? 141.526 154.571 93.918 1.00 120.10 70 ASP G N 1
ATOM 3412 C CA . ASP C 1 73 ? 141.324 154.987 95.300 1.00 120.09 70 ASP G CA 1
ATOM 3413 C C . ASP C 1 73 ? 140.871 153.796 96.136 1.00 121.35 70 ASP G C 1
ATOM 3414 O O . ASP C 1 73 ? 139.925 153.100 95.750 1.00 124.55 70 ASP G O 1
ATOM 3419 N N . PRO C 1 74 ? 141.522 153.518 97.268 1.00 112.91 71 PRO G N 1
ATOM 3420 C CA . PRO C 1 74 ? 141.105 152.366 98.085 1.00 114.77 71 PRO G CA 1
ATOM 3421 C C . PRO C 1 74 ? 139.689 152.473 98.621 1.00 113.24 71 PRO G C 1
ATOM 3422 O O . PRO C 1 74 ? 139.059 151.437 98.872 1.00 114.02 71 PRO G O 1
ATOM 3426 N N . MET C 1 75 ? 139.169 153.690 98.812 1.00 109.49 72 MET G N 1
ATOM 3427 C CA . MET C 1 75 ? 137.811 153.845 99.325 1.00 112.43 72 MET G CA 1
ATOM 3428 C C . MET C 1 75 ? 136.784 153.262 98.362 1.00 113.17 72 MET G C 1
ATOM 3429 O O . MET C 1 75 ? 135.818 152.618 98.788 1.00 114.16 72 MET G O 1
ATOM 3434 N N . THR C 1 76 ? 136.975 153.480 97.059 1.00 105.68 73 THR G N 1
ATOM 3435 C CA . THR C 1 76 ? 136.063 152.909 96.074 1.00 106.92 73 THR G CA 1
ATOM 3436 C C . THR C 1 76 ? 136.109 151.387 96.095 1.00 107.44 73 THR G C 1
ATOM 3437 O O . THR C 1 76 ? 135.069 150.727 95.982 1.00 108.19 73 THR G O 1
ATOM 3441 N N . VAL C 1 77 ? 137.305 150.811 96.235 1.00 92.85 74 VAL G N 1
ATOM 3442 C CA . VAL C 1 77 ? 137.429 149.356 96.304 1.00 89.11 74 VAL G CA 1
ATOM 3443 C C . VAL C 1 77 ? 136.726 148.819 97.543 1.00 92.12 74 VAL G C 1
ATOM 3444 O O . VAL C 1 77 ? 136.036 147.791 97.490 1.00 96.93 74 VAL G O 1
ATOM 3448 N N . VAL C 1 78 ? 136.894 149.499 98.679 1.00 92.51 75 VAL G N 1
ATOM 3449 C CA . VAL C 1 78 ? 136.235 149.070 99.910 1.00 92.18 75 VAL G CA 1
ATOM 3450 C C . VAL C 1 78 ? 134.721 149.138 99.757 1.00 94.53 75 VAL G C 1
ATOM 3451 O O . VAL C 1 78 ? 134.000 148.222 100.167 1.00 98.75 75 VAL G O 1
ATOM 3455 N N . THR C 1 79 ? 134.215 150.219 99.158 1.00 96.85 76 THR G N 1
ATOM 3456 C CA . THR C 1 79 ? 132.775 150.347 98.951 1.00 95.03 76 THR G CA 1
ATOM 3457 C C . THR C 1 79 ? 132.248 149.266 98.012 1.00 96.92 76 THR G C 1
ATOM 3458 O O . THR C 1 79 ? 131.159 148.719 98.230 1.00 97.45 76 THR G O 1
ATOM 3462 N N . SER C 1 80 ? 133.000 148.959 96.951 1.00 92.80 77 SER G N 1
ATOM 3463 C CA . SER C 1 80 ? 132.580 147.918 96.019 1.00 88.61 77 SER G CA 1
ATOM 3464 C C . SER C 1 80 ? 132.537 146.556 96.699 1.00 91.56 77 SER G C 1
ATOM 3465 O O . SER C 1 80 ? 131.585 145.788 96.510 1.00 95.85 77 SER G O 1
ATOM 3468 N N . ALA C 1 81 ? 133.557 146.240 97.501 1.00 90.96 78 ALA G N 1
ATOM 3469 C CA . ALA C 1 81 ? 133.534 144.992 98.256 1.00 87.32 78 ALA G CA 1
ATOM 3470 C C . ALA C 1 81 ? 132.369 144.971 99.236 1.00 88.00 78 ALA G C 1
ATOM 3471 O O . ALA C 1 81 ? 131.738 143.928 99.443 1.00 93.41 78 ALA G O 1
ATOM 3473 N N . MET C 1 82 ? 132.063 146.121 99.838 1.00 94.54 79 MET G N 1
ATOM 3474 C CA . MET C 1 82 ? 130.942 146.213 100.767 1.00 95.17 79 MET G CA 1
ATOM 3475 C C . MET C 1 82 ? 129.622 145.881 100.084 1.00 96.01 79 MET G C 1
ATOM 3476 O O . MET C 1 82 ? 128.850 145.051 100.579 1.00 96.76 79 MET G O 1
ATOM 3481 N N . VAL C 1 83 ? 129.343 146.520 98.944 1.00 93.95 80 VAL G N 1
ATOM 3482 C CA . VAL C 1 83 ? 128.069 146.275 98.269 1.00 96.12 80 VAL G CA 1
ATOM 3483 C C . VAL C 1 83 ? 128.021 144.850 97.728 1.00 93.55 80 VAL G C 1
ATOM 3484 O O . VAL C 1 83 ? 126.966 144.204 97.737 1.00 92.44 80 VAL G O 1
ATOM 3488 N N . ALA C 1 84 ? 129.162 144.329 97.265 1.00 90.09 81 ALA G N 1
ATOM 3489 C CA . ALA C 1 84 ? 129.196 142.949 96.789 1.00 85.65 81 ALA G CA 1
ATOM 3490 C C . ALA C 1 84 ? 128.884 141.966 97.911 1.00 87.31 81 ALA G C 1
ATOM 3491 O O . ALA C 1 84 ? 128.146 140.996 97.707 1.00 90.34 81 ALA G O 1
ATOM 3493 N N . ALA C 1 85 ? 129.436 142.200 99.104 1.00 86.23 82 ALA G N 1
ATOM 3494 C CA . ALA C 1 85 ? 129.162 141.320 100.234 1.00 87.54 82 ALA G CA 1
ATOM 3495 C C . ALA C 1 85 ? 127.759 141.516 100.791 1.00 86.97 82 ALA G C 1
ATOM 3496 O O . ALA C 1 85 ? 127.227 140.606 101.436 1.00 85.93 82 ALA G O 1
ATOM 3498 N N . THR C 1 86 ? 127.150 142.682 100.563 1.00 83.43 83 THR G N 1
ATOM 3499 C CA . THR C 1 86 ? 125.796 142.917 101.054 1.00 83.70 83 THR G CA 1
ATOM 3500 C C . THR C 1 86 ? 124.778 142.025 100.353 1.00 88.06 83 THR G C 1
ATOM 3501 O O . THR C 1 86 ? 123.777 141.628 100.961 1.00 89.41 83 THR G O 1
ATOM 3505 N N . LEU C 1 87 ? 125.011 141.702 99.083 1.00 87.65 84 LEU G N 1
ATOM 3506 C CA . LEU C 1 87 ? 124.064 140.942 98.279 1.00 79.85 84 LEU G CA 1
ATOM 3507 C C . LEU C 1 87 ? 124.312 139.438 98.322 1.00 80.26 84 LEU G C 1
ATOM 3508 O O . LEU C 1 87 ? 123.822 138.721 97.444 1.00 78.15 84 LEU G O 1
ATOM 3513 N N . ASP C 1 88 ? 125.060 138.950 99.315 1.00 88.52 85 ASP G N 1
ATOM 3514 C CA . ASP C 1 88 ? 125.364 137.524 99.457 1.00 83.22 85 ASP G CA 1
ATOM 3515 C C . ASP C 1 88 ? 126.045 136.969 98.208 1.00 86.39 85 ASP G C 1
ATOM 3516 O O . ASP C 1 88 ? 125.778 135.847 97.777 1.00 90.31 85 ASP G O 1
ATOM 3521 N N . LEU C 1 89 ? 126.934 137.766 97.622 1.00 77.38 86 LEU G N 1
ATOM 3522 C CA . LEU C 1 89 ? 127.697 137.372 96.439 1.00 71.67 86 LEU G CA 1
ATOM 3523 C C . LEU C 1 89 ? 129.170 137.632 96.715 1.00 82.80 86 LEU G C 1
ATOM 3524 O O . LEU C 1 89 ? 129.684 138.722 96.430 1.00 87.91 86 LEU G O 1
ATOM 3529 N N . PRO C 1 90 ? 129.879 136.657 97.283 1.00 84.73 87 PRO G N 1
ATOM 3530 C CA . PRO C 1 90 ? 131.312 136.842 97.540 1.00 82.55 87 PRO G CA 1
ATOM 3531 C C . PRO C 1 90 ? 132.086 137.026 96.243 1.00 80.29 87 PRO G C 1
ATOM 3532 O O . PRO C 1 90 ? 131.575 136.821 95.141 1.00 84.00 87 PRO G O 1
ATOM 3536 N N . ILE C 1 91 ? 133.352 137.410 96.386 1.00 77.50 88 ILE G N 1
ATOM 3537 C CA . ILE C 1 91 ? 134.154 137.855 95.252 1.00 78.84 88 ILE G CA 1
ATOM 3538 C C . ILE C 1 91 ? 135.257 136.823 95.010 1.00 84.68 88 ILE G C 1
ATOM 3539 O O . ILE C 1 91 ? 136.150 137.010 94.175 1.00 87.22 88 ILE G O 1
ATOM 3544 N N . ASP C 1 92 ? 135.128 135.666 95.653 1.00 88.62 89 ASP G N 1
ATOM 3545 C CA . ASP C 1 92 ? 136.119 134.610 95.507 1.00 87.86 89 ASP G CA 1
ATOM 3546 C C . ASP C 1 92 ? 136.131 134.084 94.076 1.00 86.35 89 ASP G C 1
ATOM 3547 O O . ASP C 1 92 ? 135.101 134.036 93.398 1.00 85.32 89 ASP G O 1
ATOM 3552 N N . LYS C 1 93 ? 137.322 133.700 93.615 1.00 76.83 90 LYS G N 1
ATOM 3553 C CA . LYS C 1 93 ? 137.493 133.311 92.220 1.00 76.66 90 LYS G CA 1
ATOM 3554 C C . LYS C 1 93 ? 136.825 131.977 91.904 1.00 80.42 90 LYS G C 1
ATOM 3555 O O . LYS C 1 93 ? 136.348 131.781 90.780 1.00 77.37 90 LYS G O 1
ATOM 3561 N N . ASN C 1 94 ? 136.760 131.062 92.873 1.00 82.57 91 ASN G N 1
ATOM 3562 C CA . ASN C 1 94 ? 136.225 129.730 92.613 1.00 76.89 91 ASN G CA 1
ATOM 3563 C C . ASN C 1 94 ? 134.741 129.741 92.269 1.00 76.62 91 ASN G C 1
ATOM 3564 O O . ASN C 1 94 ? 134.243 128.753 91.718 1.00 81.09 91 ASN G O 1
ATOM 3569 N N . LEU C 1 95 ? 134.025 130.821 92.573 1.00 68.77 92 LEU G N 1
ATOM 3570 C CA . LEU C 1 95 ? 132.600 130.909 92.276 1.00 69.71 92 LEU G CA 1
ATOM 3571 C C . LEU C 1 95 ? 132.293 131.743 91.041 1.00 72.13 92 LEU G C 1
ATOM 3572 O O . LEU C 1 95 ? 131.401 131.380 90.269 1.00 76.47 92 LEU G O 1
ATOM 3577 N N . GLY C 1 96 ? 133.008 132.843 90.833 1.00 62.20 93 GLY G N 1
ATOM 3578 C CA . GLY C 1 96 ? 132.785 133.675 89.661 1.00 56.86 93 GLY G CA 1
ATOM 3579 C C . GLY C 1 96 ? 131.424 134.336 89.612 1.00 57.60 93 GLY G C 1
ATOM 3580 O O . GLY C 1 96 ? 130.789 134.360 88.551 1.00 64.75 93 GLY G O 1
ATOM 3581 N N . TYR C 1 97 ? 130.960 134.875 90.738 1.00 61.57 94 TYR G N 1
ATOM 3582 C CA . TYR C 1 97 ? 129.664 135.541 90.784 1.00 60.49 94 TYR G CA 1
ATOM 3583 C C . TYR C 1 97 ? 129.757 137.034 90.506 1.00 65.30 94 TYR G C 1
ATOM 3584 O O . TYR C 1 97 ? 128.825 137.607 89.930 1.00 75.69 94 TYR G O 1
ATOM 3593 N N . ALA C 1 98 ? 130.855 137.678 90.898 1.00 61.25 95 ALA G N 1
ATOM 3594 C CA . ALA C 1 98 ? 130.994 139.117 90.734 1.00 54.46 95 ALA G CA 1
ATOM 3595 C C . ALA C 1 98 ? 132.468 139.465 90.588 1.00 59.35 95 ALA G C 1
ATOM 3596 O O . ALA C 1 98 ? 133.350 138.672 90.928 1.00 64.89 95 ALA G O 1
ATOM 3598 N N . TRP C 1 99 ? 132.724 140.667 90.074 1.00 66.77 96 TRP G N 1
ATOM 3599 C CA . TRP C 1 99 ? 134.082 141.141 89.855 1.00 63.13 96 TRP G CA 1
ATOM 3600 C C . TRP C 1 99 ? 134.182 142.608 90.247 1.00 67.06 96 TRP G C 1
ATOM 3601 O O . TRP C 1 99 ? 133.176 143.304 90.399 1.00 73.38 96 TRP G O 1
ATOM 3612 N N . ILE C 1 100 ? 135.418 143.069 90.417 1.00 67.91 97 ILE G N 1
ATOM 3613 C CA . ILE C 1 100 ? 135.725 144.483 90.601 1.00 70.40 97 ILE G CA 1
ATOM 3614 C C . ILE C 1 100 ? 136.627 144.908 89.454 1.00 70.77 97 ILE G C 1
ATOM 3615 O O . ILE C 1 100 ? 137.736 144.381 89.302 1.00 72.86 97 ILE G O 1
ATOM 3620 N N . VAL C 1 101 ? 136.157 145.858 88.653 1.00 70.92 98 VAL G N 1
ATOM 3621 C CA . VAL C 1 101 ? 136.875 146.310 87.465 1.00 74.10 98 VAL G CA 1
ATOM 3622 C C . VAL C 1 101 ? 137.100 147.812 87.568 1.00 80.77 98 VAL G C 1
ATOM 3623 O O . VAL C 1 101 ? 136.145 148.560 87.805 1.00 83.33 98 VAL G O 1
ATOM 3627 N N . PRO C 1 102 ? 138.331 148.297 87.398 1.00 92.49 99 PRO G N 1
ATOM 3628 C CA . PRO C 1 102 ? 138.577 149.739 87.490 1.00 89.08 99 PRO G CA 1
ATOM 3629 C C . PRO C 1 102 ? 138.345 150.452 86.168 1.00 91.23 99 PRO G C 1
ATOM 3630 O O . PRO C 1 102 ? 138.814 150.018 85.112 1.00 93.84 99 PRO G O 1
ATOM 3634 N N . TYR C 1 103 ? 137.613 151.561 86.230 1.00 101.47 100 TYR G N 1
ATOM 3635 C CA . TYR C 1 103 ? 137.280 152.360 85.056 1.00 103.29 100 TYR G CA 1
ATOM 3636 C C . TYR C 1 103 ? 137.653 153.808 85.335 1.00 102.91 100 TYR G C 1
ATOM 3637 O O . TYR C 1 103 ? 137.058 154.446 86.211 1.00 102.65 100 TYR G O 1
ATOM 3646 N N . LYS C 1 104 ? 138.629 154.325 84.585 1.00 108.83 101 LYS G N 1
ATOM 3647 C CA . LYS C 1 104 ? 139.102 155.702 84.733 1.00 109.14 101 LYS G CA 1
ATOM 3648 C C . LYS C 1 104 ? 139.521 155.986 86.176 1.00 108.01 101 LYS G C 1
ATOM 3649 O O . LYS C 1 104 ? 139.205 157.031 86.749 1.00 107.88 101 LYS G O 1
ATOM 3655 N N . GLY C 1 105 ? 140.235 155.033 86.769 1.00 108.31 102 GLY G N 1
ATOM 3656 C CA . GLY C 1 105 ? 140.680 155.186 88.139 1.00 109.76 102 GLY G CA 1
ATOM 3657 C C . GLY C 1 105 ? 139.598 155.021 89.181 1.00 110.09 102 GLY G C 1
ATOM 3658 O O . GLY C 1 105 ? 139.787 155.440 90.325 1.00 110.10 102 GLY G O 1
ATOM 3659 N N . ARG C 1 106 ? 138.466 154.422 88.819 1.00 107.49 103 ARG G N 1
ATOM 3660 C CA . ARG C 1 106 ? 137.368 154.190 89.747 1.00 104.57 103 ARG G CA 1
ATOM 3661 C C . ARG C 1 106 ? 136.966 152.725 89.677 1.00 105.61 103 ARG G C 1
ATOM 3662 O O . ARG C 1 106 ? 136.702 152.204 88.589 1.00 108.07 103 ARG G O 1
ATOM 3670 N N . ALA C 1 107 ? 136.915 152.068 90.832 1.00 95.48 104 ALA G N 1
ATOM 3671 C CA . ALA C 1 107 ? 136.546 150.662 90.885 1.00 96.56 104 ALA G CA 1
ATOM 3672 C C . ALA C 1 107 ? 135.033 150.505 90.813 1.00 100.80 104 ALA G C 1
ATOM 3673 O O . ALA C 1 107 ? 134.283 151.270 91.427 1.00 99.01 104 ALA G O 1
ATOM 3675 N N . GLN C 1 108 ? 134.587 149.503 90.057 1.00 91.84 105 GLN G N 1
ATOM 3676 C CA . GLN C 1 108 ? 133.169 149.237 89.874 1.00 83.06 105 GLN G CA 1
ATOM 3677 C C . GLN C 1 108 ? 132.881 147.769 90.144 1.00 81.75 105 GLN G C 1
ATOM 3678 O O . GLN C 1 108 ? 133.649 146.888 89.743 1.00 87.15 105 GLN G O 1
ATOM 3684 N N . PHE C 1 109 ? 131.763 147.519 90.821 1.00 70.39 106 PHE G N 1
ATOM 3685 C CA . PHE C 1 109 ? 131.297 146.171 91.116 1.00 75.11 106 PHE G CA 1
ATOM 3686 C C . PHE C 1 109 ? 130.428 145.690 89.962 1.00 82.97 106 PHE G C 1
ATOM 3687 O O . PHE C 1 109 ? 129.512 146.400 89.532 1.00 88.98 106 PHE G O 1
ATOM 3695 N N . GLN C 1 110 ? 130.714 144.492 89.462 1.00 78.33 107 GLN G N 1
ATOM 3696 C CA . GLN C 1 110 ? 130.071 143.978 88.264 1.00 71.31 107 GLN G CA 1
ATOM 3697 C C . GLN C 1 110 ? 129.561 142.564 88.498 1.00 77.68 107 GLN G C 1
ATOM 3698 O O . GLN C 1 110 ? 130.167 141.781 89.236 1.00 85.65 107 GLN G O 1
ATOM 3704 N N . LEU C 1 111 ? 128.444 142.245 87.850 1.00 61.96 108 LEU G N 1
ATOM 3705 C CA . LEU C 1 111 ? 127.821 140.936 87.967 1.00 62.55 108 LEU G CA 1
ATOM 3706 C C . LEU C 1 111 ? 128.279 140.029 86.833 1.00 65.96 108 LEU G C 1
ATOM 3707 O O . LEU C 1 111 ? 128.346 140.449 85.675 1.00 72.54 108 LEU G O 1
ATOM 3712 N N . GLY C 1 112 ? 128.600 138.784 87.175 1.00 58.66 109 GLY G N 1
ATOM 3713 C CA . GLY C 1 112 ? 128.953 137.793 86.183 1.00 61.90 109 GLY G CA 1
ATOM 3714 C C . GLY C 1 112 ? 127.728 137.161 85.555 1.00 69.51 109 GLY G C 1
ATOM 3715 O O . GLY C 1 112 ? 126.584 137.523 85.832 1.00 80.71 109 GLY G O 1
ATOM 3716 N N . TYR C 1 113 ? 127.980 136.187 84.684 1.00 57.77 110 TYR G N 1
ATOM 3717 C CA . TYR C 1 113 ? 126.894 135.489 84.009 1.00 57.47 110 TYR G CA 1
ATOM 3718 C C . TYR C 1 113 ? 126.277 134.392 84.867 1.00 62.77 110 TYR G C 1
ATOM 3719 O O . TYR C 1 113 ? 125.273 133.799 84.457 1.00 64.76 110 TYR G O 1
ATOM 3728 N N . LYS C 1 114 ? 126.840 134.117 86.045 1.00 57.99 111 LYS G N 1
ATOM 3729 C CA . LYS C 1 114 ? 126.229 133.200 86.998 1.00 58.43 111 LYS G CA 1
ATOM 3730 C C . LYS C 1 114 ? 125.449 133.913 88.093 1.00 67.16 111 LYS G C 1
ATOM 3731 O O . LYS C 1 114 ? 124.611 133.282 88.748 1.00 71.44 111 LYS G O 1
ATOM 3737 N N . GLY C 1 115 ? 125.697 135.207 88.302 1.00 69.24 112 GLY G N 1
ATOM 3738 C CA . GLY C 1 115 ? 124.893 135.958 89.251 1.00 59.77 112 GLY G CA 1
ATOM 3739 C C . GLY C 1 115 ? 123.442 136.058 88.824 1.00 58.50 112 GLY G C 1
ATOM 3740 O O . GLY C 1 115 ? 122.533 136.005 89.657 1.00 68.11 112 GLY G O 1
ATOM 3741 N N . TYR C 1 116 ? 123.204 136.206 87.519 1.00 48.32 113 TYR G N 1
ATOM 3742 C CA . TYR C 1 116 ? 121.836 136.207 87.014 1.00 50.13 113 TYR G CA 1
ATOM 3743 C C . TYR C 1 116 ? 121.157 134.869 87.275 1.00 63.69 113 TYR G C 1
ATOM 3744 O O . TYR C 1 116 ? 119.981 134.826 87.654 1.00 73.55 113 TYR G O 1
ATOM 3753 N N . ILE C 1 117 ? 121.884 133.766 87.081 1.00 55.42 114 ILE G N 1
ATOM 3754 C CA . ILE C 1 117 ? 121.340 132.445 87.384 1.00 47.49 114 ILE G CA 1
ATOM 3755 C C . ILE C 1 117 ? 121.008 132.335 88.865 1.00 51.03 114 ILE G C 1
ATOM 3756 O O . ILE C 1 117 ? 119.955 131.806 89.245 1.00 58.42 114 ILE G O 1
ATOM 3761 N N . GLN C 1 118 ? 121.902 132.829 89.724 1.00 47.77 115 GLN G N 1
ATOM 3762 C CA . GLN C 1 118 ? 121.663 132.768 91.163 1.00 47.30 115 GLN G CA 1
ATOM 3763 C C . GLN C 1 118 ? 120.419 133.558 91.550 1.00 54.00 115 GLN G C 1
ATOM 3764 O O . GLN C 1 118 ? 119.589 133.082 92.333 1.00 62.13 115 GLN G O 1
ATOM 3770 N N . LEU C 1 119 ? 120.268 134.767 91.005 1.00 51.08 116 LEU G N 1
ATOM 3771 C CA . LEU C 1 119 ? 119.090 135.574 91.316 1.00 41.41 116 LEU G CA 1
ATOM 3772 C C . LEU C 1 119 ? 117.814 134.925 90.789 1.00 48.53 116 LEU G C 1
ATOM 3773 O O . LEU C 1 119 ? 116.781 134.924 91.470 1.00 62.64 116 LEU G O 1
ATOM 3778 N N . ALA C 1 120 ? 117.866 134.366 89.576 1.00 47.07 117 ALA G N 1
ATOM 3779 C CA . ALA C 1 120 ? 116.692 133.708 89.014 1.00 47.05 117 ALA G CA 1
ATOM 3780 C C . ALA C 1 120 ? 116.279 132.505 89.851 1.00 55.15 117 ALA G C 1
ATOM 3781 O O . ALA C 1 120 ? 115.085 132.272 90.069 1.00 54.62 117 ALA G O 1
ATOM 3783 N N . LEU C 1 121 ? 117.253 131.724 90.323 1.00 52.07 118 LEU G N 1
ATOM 3784 C CA . LEU C 1 121 ? 116.929 130.594 91.187 1.00 44.06 118 LEU G CA 1
ATOM 3785 C C . LEU C 1 121 ? 116.420 131.059 92.546 1.00 46.16 118 LEU G C 1
ATOM 3786 O O . LEU C 1 121 ? 115.557 130.403 93.140 1.00 55.56 118 LEU G O 1
ATOM 3791 N N . ARG C 1 122 ? 116.940 132.180 93.052 1.00 55.90 119 ARG G N 1
ATOM 3792 C CA . ARG C 1 122 ? 116.431 132.739 94.298 1.00 50.14 119 ARG G CA 1
ATOM 3793 C C . ARG C 1 122 ? 114.994 133.217 94.149 1.00 55.53 119 ARG G C 1
ATOM 3794 O O . ARG C 1 122 ? 114.242 133.236 95.129 1.00 56.21 119 ARG G O 1
ATOM 3802 N N . THR C 1 123 ? 114.600 133.617 92.937 1.00 72.50 120 THR G N 1
ATOM 3803 C CA . THR C 1 123 ? 113.226 134.055 92.709 1.00 58.52 120 THR G CA 1
ATOM 3804 C C . THR C 1 123 ? 112.232 132.941 93.020 1.00 54.39 120 THR G C 1
ATOM 3805 O O . THR C 1 123 ? 111.219 133.169 93.691 1.00 57.49 120 THR G O 1
ATOM 3809 N N . GLY C 1 124 ? 112.513 131.727 92.555 1.00 60.55 121 GLY G N 1
ATOM 3810 C CA . GLY C 1 124 ? 111.660 130.591 92.841 1.00 58.07 121 GLY G CA 1
ATOM 3811 C C . GLY C 1 124 ? 110.435 130.457 91.968 1.00 61.46 121 GLY G C 1
ATOM 3812 O O . GLY C 1 124 ? 109.457 129.832 92.392 1.00 61.67 121 GLY G O 1
ATOM 3813 N N . GLN C 1 125 ? 110.451 131.020 90.760 1.00 72.24 122 GLN G N 1
ATOM 3814 C CA . GLN C 1 125 ? 109.311 130.947 89.855 1.00 63.11 122 GLN G CA 1
ATOM 3815 C C . GLN C 1 125 ? 109.642 130.277 88.529 1.00 63.28 122 GLN G C 1
ATOM 3816 O O . GLN C 1 125 ? 108.765 130.186 87.663 1.00 75.64 122 GLN G O 1
ATOM 3822 N N . TYR C 1 126 ? 110.871 129.807 88.346 1.00 54.65 123 TYR G N 1
ATOM 3823 C CA . TYR C 1 126 ? 111.293 129.233 87.079 1.00 53.66 123 TYR G CA 1
ATOM 3824 C C . TYR C 1 126 ? 110.972 127.744 87.022 1.00 57.11 123 TYR G C 1
ATOM 3825 O O . TYR C 1 126 ? 110.739 127.091 88.042 1.00 65.78 123 TYR G O 1
ATOM 3834 N N . LYS C 1 127 ? 110.963 127.210 85.802 1.00 69.03 124 LYS G N 1
ATOM 3835 C CA . LYS C 1 127 ? 110.708 125.790 85.597 1.00 67.68 124 LYS G CA 1
ATOM 3836 C C . LYS C 1 127 ? 111.807 125.124 84.780 1.00 73.78 124 LYS G C 1
ATOM 3837 O O . LYS C 1 127 ? 112.173 123.978 85.057 1.00 69.06 124 LYS G O 1
ATOM 3843 N N . SER C 1 128 ? 112.340 125.817 83.775 1.00 70.35 125 SER G N 1
ATOM 3844 C CA . SER C 1 128 ? 113.374 125.225 82.938 1.00 61.48 125 SER G CA 1
ATOM 3845 C C . SER C 1 128 ? 114.214 126.321 82.301 1.00 66.90 125 SER G C 1
ATOM 3846 O O . SER C 1 128 ? 113.682 127.351 81.884 1.00 78.40 125 SER G O 1
ATOM 3849 N N . ILE C 1 129 ? 115.524 126.090 82.236 1.00 54.95 126 ILE G N 1
ATOM 3850 C CA . ILE C 1 129 ? 116.462 126.959 81.531 1.00 45.32 126 ILE G CA 1
ATOM 3851 C C . ILE C 1 129 ? 117.425 126.071 80.756 1.00 48.40 126 ILE G C 1
ATOM 3852 O O . ILE C 1 129 ? 117.931 125.083 81.299 1.00 59.31 126 ILE G O 1
ATOM 3857 N N . ASN C 1 130 ? 117.685 126.413 79.495 1.00 55.29 127 ASN G N 1
ATOM 3858 C CA . ASN C 1 130 ? 118.594 125.600 78.699 1.00 52.73 127 ASN G CA 1
ATOM 3859 C C . ASN C 1 130 ? 119.162 126.426 77.554 1.00 61.06 127 ASN G C 1
ATOM 3860 O O . ASN C 1 130 ? 118.576 127.426 77.128 1.00 70.67 127 ASN G O 1
ATOM 3865 N N . VAL C 1 131 ? 120.311 125.975 77.055 1.00 61.32 128 VAL G N 1
ATOM 3866 C CA . VAL C 1 131 ? 120.969 126.574 75.897 1.00 61.54 128 VAL G CA 1
ATOM 3867 C C . VAL C 1 131 ? 121.794 125.492 75.212 1.00 62.61 128 VAL G C 1
ATOM 3868 O O . VAL C 1 131 ? 122.564 124.780 75.864 1.00 65.66 128 VAL G O 1
ATOM 3872 N N . ILE C 1 132 ? 121.623 125.359 73.896 1.00 74.30 129 ILE G N 1
ATOM 3873 C CA . ILE C 1 132 ? 122.290 124.328 73.113 1.00 77.99 129 ILE G CA 1
ATOM 3874 C C . ILE C 1 132 ? 122.872 124.951 71.850 1.00 80.07 129 ILE G C 1
ATOM 3875 O O . ILE C 1 132 ? 122.629 126.115 71.528 1.00 82.36 129 ILE G O 1
ATOM 3880 N N . GLU C 1 133 ? 123.649 124.146 71.130 1.00 96.31 130 GLU G N 1
ATOM 3881 C CA . GLU C 1 133 ? 124.266 124.545 69.873 1.00 94.48 130 GLU G CA 1
ATOM 3882 C C . GLU C 1 133 ? 123.607 123.792 68.725 1.00 100.21 130 GLU G C 1
ATOM 3883 O O . GLU C 1 133 ? 123.523 122.559 68.753 1.00 102.71 130 GLU G O 1
ATOM 3889 N N . VAL C 1 134 ? 123.148 124.532 67.721 1.00 101.19 131 VAL G N 1
ATOM 3890 C CA . VAL C 1 134 ? 122.534 123.958 66.532 1.00 97.41 131 VAL G CA 1
ATOM 3891 C C . VAL C 1 134 ? 123.621 123.802 65.479 1.00 99.09 131 VAL G C 1
ATOM 3892 O O . VAL C 1 134 ? 124.249 124.788 65.070 1.00 104.50 131 VAL G O 1
ATOM 3896 N N . ARG C 1 135 ? 123.838 122.568 65.038 1.00 116.96 132 ARG G N 1
ATOM 3897 C CA . ARG C 1 135 ? 124.918 122.243 64.122 1.00 118.18 132 ARG G CA 1
ATOM 3898 C C . ARG C 1 135 ? 124.434 122.385 62.679 1.00 123.47 132 ARG G C 1
ATOM 3899 O O . ARG C 1 135 ? 123.357 122.922 62.409 1.00 126.57 132 ARG G O 1
ATOM 3907 N N . GLU C 1 136 ? 125.238 121.902 61.736 1.00 135.81 133 GLU G N 1
ATOM 3908 C CA . GLU C 1 136 ? 124.904 122.030 60.324 1.00 135.88 133 GLU G CA 1
ATOM 3909 C C . GLU C 1 136 ? 123.787 121.062 59.953 1.00 133.15 133 GLU G C 1
ATOM 3910 O O . GLU C 1 136 ? 123.847 119.871 60.272 1.00 135.02 133 GLU G O 1
ATOM 3916 N N . GLY C 1 137 ? 122.767 121.578 59.274 1.00 120.59 134 GLY G N 1
ATOM 3917 C CA . GLY C 1 137 ? 121.663 120.743 58.828 1.00 123.13 134 GLY G CA 1
ATOM 3918 C C . GLY C 1 137 ? 120.819 120.163 59.941 1.00 125.12 134 GLY G C 1
ATOM 3919 O O . GLY C 1 137 ? 120.470 118.977 59.896 1.00 126.96 134 GLY G O 1
ATOM 3920 N N . GLU C 1 138 ? 120.482 120.971 60.945 1.00 120.92 135 GLU G N 1
ATOM 3921 C CA . GLU C 1 138 ? 119.643 120.531 62.052 1.00 118.98 135 GLU G CA 1
ATOM 3922 C C . GLU C 1 138 ? 118.297 121.239 62.084 1.00 120.04 135 GLU G C 1
ATOM 3923 O O . GLU C 1 138 ? 117.253 120.579 62.106 1.00 120.31 135 GLU G O 1
ATOM 3929 N N . LEU C 1 139 ? 118.292 122.569 62.089 1.00 112.21 136 LEU G N 1
ATOM 3930 C CA . LEU C 1 139 ? 117.042 123.314 62.112 1.00 113.42 136 LEU G CA 1
ATOM 3931 C C . LEU C 1 139 ? 116.387 123.298 60.737 1.00 113.19 136 LEU G C 1
ATOM 3932 O O . LEU C 1 139 ? 117.060 123.168 59.710 1.00 112.89 136 LEU G O 1
ATOM 3937 N N . LEU C 1 140 ? 115.060 123.424 60.719 1.00 109.01 137 LEU G N 1
ATOM 3938 C CA . LEU C 1 140 ? 114.300 123.440 59.474 1.00 105.94 137 LEU G CA 1
ATOM 3939 C C . LEU C 1 140 ? 113.842 124.845 59.102 1.00 106.68 137 LEU G C 1
ATOM 3940 O O . LEU C 1 140 ? 114.110 125.316 57.993 1.00 105.87 137 LEU G O 1
ATOM 3945 N N . LYS C 1 141 ? 113.154 125.527 60.015 1.00 104.48 138 LYS G N 1
ATOM 3946 C CA . LYS C 1 141 ? 112.708 126.892 59.782 1.00 102.46 138 LYS G CA 1
ATOM 3947 C C . LYS C 1 141 ? 112.629 127.619 61.115 1.00 104.60 138 LYS G C 1
ATOM 3948 O O . LYS C 1 141 ? 112.532 126.996 62.175 1.00 104.85 138 LYS G O 1
ATOM 3954 N N . TRP C 1 142 ? 112.667 128.948 61.050 1.00 100.21 139 TRP G N 1
ATOM 3955 C CA . TRP C 1 142 ? 112.623 129.770 62.255 1.00 93.21 139 TRP G CA 1
ATOM 3956 C C . TRP C 1 142 ? 112.144 131.162 61.882 1.00 96.71 139 TRP G C 1
ATOM 3957 O O . TRP C 1 142 ? 112.744 131.812 61.020 1.00 99.67 139 TRP G O 1
ATOM 3968 N N . ASN C 1 143 ? 111.070 131.614 62.523 1.00 98.09 140 ASN G N 1
ATOM 3969 C CA . ASN C 1 143 ? 110.548 132.960 62.341 1.00 99.58 140 ASN G CA 1
ATOM 3970 C C . ASN C 1 143 ? 110.538 133.677 63.684 1.00 99.30 140 ASN G C 1
ATOM 3971 O O . ASN C 1 143 ? 110.204 133.083 64.714 1.00 104.12 140 ASN G O 1
ATOM 3976 N N . ARG C 1 144 ? 110.916 134.954 63.668 1.00 97.30 141 ARG G N 1
ATOM 3977 C CA . ARG C 1 144 ? 111.054 135.720 64.899 1.00 99.91 141 ARG G CA 1
ATOM 3978 C C . ARG C 1 144 ? 109.734 136.282 65.410 1.00 101.23 141 ARG G C 1
ATOM 3979 O O . ARG C 1 144 ? 109.706 136.840 66.512 1.00 102.49 141 ARG G O 1
ATOM 3987 N N . LEU C 1 145 ? 108.647 136.153 64.649 1.00 100.28 142 LEU G N 1
ATOM 3988 C CA . LEU C 1 145 ? 107.363 136.684 65.093 1.00 98.41 142 LEU G CA 1
ATOM 3989 C C . LEU C 1 145 ? 106.708 135.768 66.122 1.00 100.23 142 LEU G C 1
ATOM 3990 O O . LEU C 1 145 ? 106.451 136.176 67.259 1.00 101.81 142 LEU G O 1
ATOM 3995 N N . THR C 1 146 ? 106.432 134.524 65.737 1.00 100.58 143 THR G N 1
ATOM 3996 C CA . THR C 1 146 ? 105.774 133.571 66.620 1.00 101.63 143 THR G CA 1
ATOM 3997 C C . THR C 1 146 ? 106.748 132.795 67.496 1.00 103.29 143 THR G C 1
ATOM 3998 O O . THR C 1 146 ? 106.303 132.038 68.366 1.00 107.39 143 THR G O 1
ATOM 4002 N N . GLU C 1 147 ? 108.056 132.966 67.290 1.00 93.30 144 GLU G N 1
ATOM 4003 C CA . GLU C 1 147 ? 109.085 132.290 68.083 1.00 89.76 144 GLU G CA 1
ATOM 4004 C C . GLU C 1 147 ? 108.911 130.771 68.044 1.00 97.62 144 GLU G C 1
ATOM 4005 O O . GLU C 1 147 ? 108.994 130.087 69.066 1.00 103.39 144 GLU G O 1
ATOM 4011 N N . GLU C 1 148 ? 108.668 130.244 66.848 1.00 101.87 145 GLU G N 1
ATOM 4012 C CA . GLU C 1 148 ? 108.503 128.813 66.633 1.00 100.45 145 GLU G CA 1
ATOM 4013 C C . GLU C 1 148 ? 109.696 128.283 65.852 1.00 102.88 145 GLU G C 1
ATOM 4014 O O . GLU C 1 148 ? 110.023 128.804 64.780 1.00 106.08 145 GLU G O 1
ATOM 4016 N N . ILE C 1 149 ? 110.343 127.252 66.390 1.00 97.06 146 ILE G N 1
ATOM 4017 C CA . ILE C 1 149 ? 111.530 126.661 65.785 1.00 94.74 146 ILE G CA 1
ATOM 4018 C C . ILE C 1 149 ? 111.405 125.145 65.837 1.00 97.72 146 ILE G C 1
ATOM 4019 O O . ILE C 1 149 ? 111.007 124.579 66.861 1.00 98.98 146 ILE G O 1
ATOM 4024 N N . GLU C 1 150 ? 111.737 124.489 64.727 1.00 110.35 147 GLU G N 1
ATOM 4025 C CA . GLU C 1 150 ? 111.736 123.036 64.646 1.00 110.31 147 GLU G CA 1
ATOM 4026 C C . GLU C 1 150 ? 113.095 122.555 64.160 1.00 113.46 147 GLU G C 1
ATOM 4027 O O . GLU C 1 150 ? 113.711 123.175 63.287 1.00 110.75 147 GLU G O 1
ATOM 4033 N N . LEU C 1 151 ? 113.563 121.451 64.738 1.00 114.58 148 LEU G N 1
ATOM 4034 C CA . LEU C 1 151 ? 114.871 120.903 64.416 1.00 110.26 148 LEU G CA 1
ATOM 4035 C C . LEU C 1 151 ? 114.768 119.391 64.280 1.00 110.74 148 LEU G C 1
ATOM 4036 O O . LEU C 1 151 ? 113.845 118.759 64.798 1.00 113.73 148 LEU G O 1
ATOM 4041 N N . ASP C 1 152 ? 115.736 118.818 63.569 1.00 120.42 149 ASP G N 1
ATOM 4042 C CA . ASP C 1 152 ? 115.858 117.373 63.390 1.00 120.97 149 ASP G CA 1
ATOM 4043 C C . ASP C 1 152 ? 117.194 116.959 64.000 1.00 123.16 149 ASP G C 1
ATOM 4044 O O . ASP C 1 152 ? 118.214 116.902 63.310 1.00 124.15 149 ASP G O 1
ATOM 4049 N N . LEU C 1 153 ? 117.181 116.671 65.298 1.00 125.25 150 LEU G N 1
ATOM 4050 C CA . LEU C 1 153 ? 118.405 116.351 66.014 1.00 126.02 150 LEU G CA 1
ATOM 4051 C C . LEU C 1 153 ? 118.888 114.945 65.665 1.00 126.08 150 LEU G C 1
ATOM 4052 O O . LEU C 1 153 ? 118.150 114.117 65.123 1.00 123.76 150 LEU G O 1
ATOM 4057 N N . ASP C 1 154 ? 120.159 114.690 65.979 1.00 134.45 151 ASP G N 1
ATOM 4058 C CA . ASP C 1 154 ? 120.823 113.408 65.753 1.00 135.35 151 ASP G CA 1
ATOM 4059 C C . ASP C 1 154 ? 120.854 113.017 64.279 1.00 136.56 151 ASP G C 1
ATOM 4060 O O . ASP C 1 154 ? 120.961 111.831 63.952 1.00 135.63 151 ASP G O 1
ATOM 4065 N N . ASN C 1 155 ? 120.761 113.995 63.378 1.00 141.54 152 ASN G N 1
ATOM 4066 C CA . ASN C 1 155 ? 120.842 113.765 61.935 1.00 140.48 152 ASN G CA 1
ATOM 4067 C C . ASN C 1 155 ? 121.710 114.873 61.347 1.00 140.09 152 ASN G C 1
ATOM 4068 O O . ASN C 1 155 ? 121.211 115.950 61.011 1.00 139.10 152 ASN G O 1
ATOM 4073 N N . ASN C 1 156 ? 123.007 114.602 61.223 1.00 146.87 153 ASN G N 1
ATOM 4074 C CA . ASN C 1 156 ? 123.972 115.600 60.792 1.00 146.86 153 ASN G CA 1
ATOM 4075 C C . ASN C 1 156 ? 124.789 115.073 59.621 1.00 150.20 153 ASN G C 1
ATOM 4076 O O . ASN C 1 156 ? 124.979 113.863 59.465 1.00 151.27 153 ASN G O 1
ATOM 4081 N N . THR C 1 157 ? 125.272 116.004 58.796 1.00 153.66 154 THR G N 1
ATOM 4082 C CA . THR C 1 157 ? 126.128 115.680 57.665 1.00 153.80 154 THR G CA 1
ATOM 4083 C C . THR C 1 157 ? 127.563 116.155 57.831 1.00 153.95 154 THR G C 1
ATOM 4084 O O . THR C 1 157 ? 128.439 115.682 57.101 1.00 153.14 154 THR G O 1
ATOM 4088 N N . SER C 1 158 ? 127.824 117.069 58.760 1.00 146.77 155 SER G N 1
ATOM 4089 C CA . SER C 1 158 ? 129.167 117.580 59.004 1.00 144.75 155 SER G CA 1
ATOM 4090 C C . SER C 1 158 ? 129.378 117.650 60.513 1.00 144.33 155 SER G C 1
ATOM 4091 O O . SER C 1 158 ? 128.587 117.116 61.297 1.00 143.98 155 SER G O 1
ATOM 4094 N N . GLU C 1 159 ? 130.458 118.312 60.929 1.00 136.86 156 GLU G N 1
ATOM 4095 C CA . GLU C 1 159 ? 130.792 118.439 62.343 1.00 136.18 156 GLU G CA 1
ATOM 4096 C C . GLU C 1 159 ? 131.103 119.885 62.713 1.00 137.16 156 GLU G C 1
ATOM 4097 O O . GLU C 1 159 ? 131.877 120.142 63.639 1.00 137.76 156 GLU G O 1
ATOM 4103 N N . LYS C 1 160 ? 130.509 120.840 62.003 1.00 129.97 157 LYS G N 1
ATOM 4104 C CA . LYS C 1 160 ? 130.694 122.257 62.281 1.00 130.16 157 LYS G CA 1
ATOM 4105 C C . LYS C 1 160 ? 129.375 122.865 62.741 1.00 132.13 157 LYS G C 1
ATOM 4106 O O . LYS C 1 160 ? 128.302 122.483 62.264 1.00 132.33 157 LYS G O 1
ATOM 4112 N N . VAL C 1 161 ? 129.461 123.801 63.683 1.00 114.46 158 VAL G N 1
ATOM 4113 C CA . VAL C 1 161 ? 128.275 124.424 64.257 1.00 111.69 158 VAL G CA 1
ATOM 4114 C C . VAL C 1 161 ? 127.803 125.552 63.350 1.00 111.10 158 VAL G C 1
ATOM 4115 O O . VAL C 1 161 ? 128.580 126.149 62.599 1.00 110.16 158 VAL G O 1
ATOM 4119 N N . VAL C 1 162 ? 126.505 125.844 63.417 1.00 105.40 159 VAL G N 1
ATOM 4120 C CA . VAL C 1 162 ? 125.908 126.871 62.570 1.00 101.32 159 VAL G CA 1
ATOM 4121 C C . VAL C 1 162 ? 125.288 127.977 63.415 1.00 103.60 159 VAL G C 1
ATOM 4122 O O . VAL C 1 162 ? 125.305 129.151 63.024 1.00 102.71 159 VAL G O 1
ATOM 4126 N N . GLY C 1 163 ? 124.784 127.632 64.598 1.00 96.49 160 GLY G N 1
ATOM 4127 C CA . GLY C 1 163 ? 124.142 128.625 65.435 1.00 89.87 160 GLY G CA 1
ATOM 4128 C C . GLY C 1 163 ? 123.973 128.133 66.856 1.00 92.20 160 GLY G C 1
ATOM 4129 O O . GLY C 1 163 ? 124.422 127.045 67.219 1.00 90.65 160 GLY G O 1
ATOM 4130 N N . TYR C 1 164 ? 123.304 128.953 67.663 1.00 82.15 161 TYR G N 1
ATOM 4131 C CA . TYR C 1 164 ? 123.046 128.628 69.058 1.00 69.70 161 TYR G CA 1
ATOM 4132 C C . TYR C 1 164 ? 121.606 128.982 69.398 1.00 70.43 161 TYR G C 1
ATOM 4133 O O . TYR C 1 164 ? 121.031 129.910 68.823 1.00 76.47 161 TYR G O 1
ATOM 4142 N N . CYS C 1 165 ? 121.022 128.229 70.328 1.00 71.63 162 CYS G N 1
ATOM 4143 C CA . CYS C 1 165 ? 119.639 128.428 70.735 1.00 67.88 162 CYS G CA 1
ATOM 4144 C C . CYS C 1 165 ? 119.545 128.451 72.253 1.00 70.51 162 CYS G C 1
ATOM 4145 O O . CYS C 1 165 ? 120.279 127.737 72.940 1.00 77.86 162 CYS G O 1
ATOM 4148 N N . GLY C 1 166 ? 118.645 129.278 72.767 1.00 58.82 163 GLY G N 1
ATOM 4149 C CA . GLY C 1 166 ? 118.390 129.333 74.194 1.00 60.35 163 GLY G CA 1
ATOM 4150 C C . GLY C 1 166 ? 116.901 129.374 74.459 1.00 64.34 163 GLY G C 1
ATOM 4151 O O . GLY C 1 166 ? 116.126 129.924 73.676 1.00 72.85 163 GLY G O 1
ATOM 4152 N N . TYR C 1 167 ? 116.502 128.781 75.583 1.00 60.50 164 TYR G N 1
ATOM 4153 C CA . TYR C 1 167 ? 115.082 128.641 75.880 1.00 61.54 164 TYR G CA 1
ATOM 4154 C C . TYR C 1 167 ? 114.878 128.538 77.383 1.00 62.14 164 TYR G C 1
ATOM 4155 O O . TYR C 1 167 ? 115.514 127.710 78.042 1.00 64.68 164 TYR G O 1
ATOM 4164 N N . PHE C 1 168 ? 113.985 129.370 77.919 1.00 56.60 165 PHE G N 1
ATOM 4165 C CA . PHE C 1 168 ? 113.623 129.278 79.327 1.00 53.11 165 PHE G CA 1
ATOM 4166 C C . PHE C 1 168 ? 112.115 129.403 79.483 1.00 59.41 165 PHE G C 1
ATOM 4167 O O . PHE C 1 168 ? 111.472 130.229 78.830 1.00 71.56 165 PHE G O 1
ATOM 4175 N N . GLN C 1 169 ? 111.565 128.578 80.370 1.00 66.56 166 GLN G N 1
ATOM 4176 C CA . GLN C 1 169 ? 110.131 128.493 80.605 1.00 57.42 166 GLN G CA 1
ATOM 4177 C C . GLN C 1 169 ? 109.851 128.601 82.096 1.00 55.81 166 GLN G C 1
ATOM 4178 O O . GLN C 1 169 ? 110.527 127.963 82.911 1.00 64.82 166 GLN G O 1
ATOM 4184 N N . LEU C 1 170 ? 108.847 129.405 82.440 1.00 59.36 167 LEU G N 1
ATOM 4185 C CA . LEU C 1 170 ? 108.439 129.625 83.817 1.00 60.04 167 LEU G CA 1
ATOM 4186 C C . LEU C 1 170 ? 107.390 128.593 84.227 1.00 62.26 167 LEU G C 1
ATOM 4187 O O . LEU C 1 170 ? 107.137 127.609 83.527 1.00 72.62 167 LEU G O 1
ATOM 4192 N N . ILE C 1 171 ? 106.764 128.822 85.384 1.00 66.17 168 ILE G N 1
ATOM 4193 C CA . ILE C 1 171 ? 105.726 127.929 85.891 1.00 74.38 168 ILE G CA 1
ATOM 4194 C C . ILE C 1 171 ? 104.333 128.333 85.427 1.00 81.34 168 ILE G C 1
ATOM 4195 O O . ILE C 1 171 ? 103.512 127.452 85.125 1.00 83.10 168 ILE G O 1
ATOM 4200 N N . ASN C 1 172 ? 104.049 129.630 85.326 1.00 85.47 169 ASN G N 1
ATOM 4201 C CA . ASN C 1 172 ? 102.722 130.117 84.978 1.00 76.81 169 ASN G CA 1
ATOM 4202 C C . ASN C 1 172 ? 102.451 130.084 83.479 1.00 79.54 169 ASN G C 1
ATOM 4203 O O . ASN C 1 172 ? 101.458 130.664 83.028 1.00 86.43 169 ASN G O 1
ATOM 4208 N N . GLY C 1 173 ? 103.306 129.426 82.699 1.00 77.92 170 GLY G N 1
ATOM 4209 C CA . GLY C 1 173 ? 103.100 129.255 81.277 1.00 75.62 170 GLY G CA 1
ATOM 4210 C C . GLY C 1 173 ? 103.957 130.139 80.397 1.00 75.44 170 GLY G C 1
ATOM 4211 O O . GLY C 1 173 ? 104.023 129.900 79.185 1.00 82.82 170 GLY G O 1
ATOM 4212 N N . PHE C 1 174 ? 104.612 131.150 80.961 1.00 56.85 171 PHE G N 1
ATOM 4213 C CA . PHE C 1 174 ? 105.428 132.049 80.157 1.00 57.80 171 PHE G CA 1
ATOM 4214 C C . PHE C 1 174 ? 106.683 131.333 79.670 1.00 69.16 171 PHE G C 1
ATOM 4215 O O . PHE C 1 174 ? 107.391 130.694 80.454 1.00 82.15 171 PHE G O 1
ATOM 4223 N N . GLU C 1 175 ? 106.956 131.443 78.372 1.00 66.30 172 GLU G N 1
ATOM 4224 C CA . GLU C 1 175 ? 108.124 130.828 77.760 1.00 66.54 172 GLU G CA 1
ATOM 4225 C C . GLU C 1 175 ? 108.824 131.848 76.875 1.00 68.14 172 GLU G C 1
ATOM 4226 O O . GLU C 1 175 ? 108.205 132.792 76.378 1.00 76.61 172 GLU G O 1
ATOM 4232 N N . LYS C 1 176 ? 110.126 131.649 76.680 1.00 61.83 173 LYS G N 1
ATOM 4233 C CA . LYS C 1 176 ? 110.913 132.529 75.830 1.00 59.71 173 LYS G CA 1
ATOM 4234 C C . LYS C 1 176 ? 112.011 131.727 75.150 1.00 68.91 173 LYS G C 1
ATOM 4235 O O . LYS C 1 176 ? 112.695 130.922 75.792 1.00 70.65 173 LYS G O 1
ATOM 4241 N N . THR C 1 177 ? 112.171 131.951 73.847 1.00 78.70 174 THR G N 1
ATOM 4242 C CA . THR C 1 177 ? 113.167 131.261 73.041 1.00 79.38 174 THR G CA 1
ATOM 4243 C C . THR C 1 177 ? 113.880 132.264 72.148 1.00 74.37 174 THR G C 1
ATOM 4244 O O . THR C 1 177 ? 113.245 133.146 71.563 1.00 79.29 174 THR G O 1
ATOM 4248 N N . VAL C 1 178 ? 115.201 132.125 72.049 1.00 61.71 175 VAL G N 1
ATOM 4249 C CA . VAL C 1 178 ? 116.025 132.982 71.208 1.00 65.60 175 VAL G CA 1
ATOM 4250 C C . VAL C 1 178 ? 116.976 132.111 70.399 1.00 70.37 175 VAL G C 1
ATOM 4251 O O . VAL C 1 178 ? 117.344 131.007 70.813 1.00 79.73 175 VAL G O 1
ATOM 4255 N N . TYR C 1 179 ? 117.378 132.622 69.236 1.00 72.08 176 TYR G N 1
ATOM 4256 C CA . TYR C 1 179 ? 118.269 131.907 68.333 1.00 72.13 176 TYR G CA 1
ATOM 4257 C C . TYR C 1 179 ? 119.253 132.893 67.723 1.00 74.57 176 TYR G C 1
ATOM 4258 O O . TYR C 1 179 ? 118.842 133.911 67.157 1.00 80.70 176 TYR G O 1
ATOM 4267 N N . TRP C 1 180 ? 120.544 132.592 67.836 1.00 71.64 177 TRP G N 1
ATOM 4268 C CA . TRP C 1 180 ? 121.604 133.433 67.301 1.00 69.60 177 TRP G CA 1
ATOM 4269 C C . TRP C 1 180 ? 122.409 132.660 66.267 1.00 74.12 177 TRP G C 1
ATOM 4270 O O . TRP C 1 180 ? 122.551 131.437 66.360 1.00 82.71 177 TRP G O 1
ATOM 4281 N N . THR C 1 181 ? 122.934 133.382 65.283 1.00 85.23 178 THR G N 1
ATOM 4282 C CA . THR C 1 181 ? 123.813 132.813 64.273 1.00 88.12 178 THR G CA 1
ATOM 4283 C C . THR C 1 181 ? 125.261 133.194 64.562 1.00 90.66 178 THR G C 1
ATOM 4284 O O . THR C 1 181 ? 125.555 134.013 65.435 1.00 96.04 178 THR G O 1
ATOM 4288 N N . ARG C 1 182 ? 126.175 132.576 63.811 1.00 86.88 179 ARG G N 1
ATOM 4289 C CA . ARG C 1 182 ? 127.598 132.821 64.024 1.00 88.87 179 ARG G CA 1
ATOM 4290 C C . ARG C 1 182 ? 127.976 134.258 63.682 1.00 94.10 179 ARG G C 1
ATOM 4291 O O . ARG C 1 182 ? 128.797 134.870 64.376 1.00 97.12 179 ARG G O 1
ATOM 4299 N N . LYS C 1 183 ? 127.393 134.811 62.615 1.00 93.50 180 LYS G N 1
ATOM 4300 C CA . LYS C 1 183 ? 127.747 136.162 62.191 1.00 90.92 180 LYS G CA 1
ATOM 4301 C C . LYS C 1 183 ? 127.380 137.195 63.251 1.00 94.82 180 LYS G C 1
ATOM 4302 O O . LYS C 1 183 ? 128.163 138.110 63.534 1.00 99.25 180 LYS G O 1
ATOM 4308 N N . GLU C 1 184 ? 126.191 137.067 63.846 1.00 88.87 181 GLU G N 1
ATOM 4309 C CA . GLU C 1 184 ? 125.772 138.019 64.870 1.00 90.69 181 GLU G CA 1
ATOM 4310 C C . GLU C 1 184 ? 126.670 137.942 66.098 1.00 95.76 181 GLU G C 1
ATOM 4311 O O . GLU C 1 184 ? 127.035 138.973 66.676 1.00 99.32 181 GLU G O 1
ATOM 4317 N N . ILE C 1 185 ? 127.036 136.728 66.511 1.00 81.85 182 ILE G N 1
ATOM 4318 C CA . ILE C 1 185 ? 127.909 136.567 67.670 1.00 75.15 182 ILE G CA 1
ATOM 4319 C C . ILE C 1 185 ? 129.289 137.146 67.383 1.00 78.28 182 ILE G C 1
ATOM 4320 O O . ILE C 1 185 ? 129.892 137.804 68.240 1.00 83.48 182 ILE G O 1
ATOM 4325 N N . GLU C 1 186 ? 129.808 136.917 66.174 1.00 88.57 183 GLU G N 1
ATOM 4326 C CA . GLU C 1 186 ? 131.099 137.489 65.805 1.00 91.32 183 GLU G CA 1
ATOM 4327 C C . GLU C 1 186 ? 131.048 139.011 65.805 1.00 93.73 183 GLU G C 1
ATOM 4328 O O . GLU C 1 186 ? 131.980 139.672 66.281 1.00 96.93 183 GLU G O 1
ATOM 4334 N N . ALA C 1 187 ? 129.965 139.586 65.277 1.00 81.94 184 ALA G N 1
ATOM 4335 C CA . ALA C 1 187 ? 129.824 141.039 65.279 1.00 82.86 184 ALA G CA 1
ATOM 4336 C C . ALA C 1 187 ? 129.755 141.586 66.699 1.00 89.75 184 ALA G C 1
ATOM 4337 O O . ALA C 1 187 ? 130.380 142.606 67.010 1.00 90.74 184 ALA G O 1
ATOM 4339 N N . HIS C 1 188 ? 128.999 140.919 67.575 1.00 84.51 185 HIS G N 1
ATOM 4340 C CA . HIS C 1 188 ? 128.907 141.357 68.964 1.00 77.83 185 HIS G CA 1
ATOM 4341 C C . HIS C 1 188 ? 130.263 141.288 69.655 1.00 79.00 185 HIS G C 1
ATOM 4342 O O . HIS C 1 188 ? 130.645 142.210 70.388 1.00 79.27 185 HIS G O 1
ATOM 4349 N N . LYS C 1 189 ? 131.005 140.199 69.435 1.00 84.96 186 LYS G N 1
ATOM 4350 C CA . LYS C 1 189 ? 132.325 140.061 70.041 1.00 83.48 186 LYS G CA 1
ATOM 4351 C C . LYS C 1 189 ? 133.277 141.138 69.540 1.00 86.29 186 LYS G C 1
ATOM 4352 O O . LYS C 1 189 ? 134.044 141.712 70.323 1.00 89.24 186 LYS G O 1
ATOM 4358 N N . GLN C 1 190 ? 133.243 141.428 68.238 1.00 93.50 187 GLN G N 1
ATOM 4359 C CA . GLN C 1 190 ? 134.103 142.474 67.694 1.00 92.53 187 GLN G CA 1
ATOM 4360 C C . GLN C 1 190 ? 133.727 143.843 68.247 1.00 89.95 187 GLN G C 1
ATOM 4361 O O . GLN C 1 190 ? 134.604 144.670 68.522 1.00 90.91 187 GLN G O 1
ATOM 4367 N N . LYS C 1 191 ? 132.428 144.102 68.416 1.00 85.26 188 LYS G N 1
ATOM 4368 C CA . LYS C 1 191 ? 131.987 145.424 68.849 1.00 84.86 188 LYS G CA 1
ATOM 4369 C C . LYS C 1 191 ? 132.270 145.662 70.328 1.00 83.28 188 LYS G C 1
ATOM 4370 O O . LYS C 1 191 ? 132.734 146.744 70.707 1.00 83.19 188 LYS G O 1
ATOM 4376 N N . PHE C 1 192 ? 132.004 144.672 71.179 1.00 83.16 189 PHE G N 1
ATOM 4377 C CA . PHE C 1 192 ? 132.035 144.879 72.623 1.00 84.26 189 PHE G CA 1
ATOM 4378 C C . PHE C 1 192 ? 133.281 144.320 73.294 1.00 84.34 189 PHE G C 1
ATOM 4379 O O . PHE C 1 192 ? 133.917 145.021 74.086 1.00 86.53 189 PHE G O 1
ATOM 4387 N N . SER C 1 193 ? 133.643 143.072 73.009 1.00 95.95 190 SER G N 1
ATOM 4388 C CA . SER C 1 193 ? 134.781 142.456 73.678 1.00 95.76 190 SER G CA 1
ATOM 4389 C C . SER C 1 193 ? 136.081 143.147 73.286 1.00 99.01 190 SER G C 1
ATOM 4390 O O . SER C 1 193 ? 136.262 143.564 72.138 1.00 104.35 190 SER G O 1
ATOM 4393 N N . LYS C 1 194 ? 136.992 143.267 74.254 1.00 102.37 191 LYS G N 1
ATOM 4394 C CA . LYS C 1 194 ? 138.287 143.900 74.037 1.00 106.47 191 LYS G CA 1
ATOM 4395 C C . LYS C 1 194 ? 139.445 142.961 74.354 1.00 107.18 191 LYS G C 1
ATOM 4396 O O . LYS C 1 194 ? 140.568 143.421 74.585 1.00 105.60 191 LYS G O 1
ATOM 4402 N N . SER C 1 195 ? 139.197 141.653 74.371 1.00 109.84 192 SER G N 1
ATOM 4403 C CA . SER C 1 195 ? 140.234 140.662 74.608 1.00 106.15 192 SER G CA 1
ATOM 4404 C C . SER C 1 195 ? 140.031 139.496 73.652 1.00 109.70 192 SER G C 1
ATOM 4405 O O . SER C 1 195 ? 138.933 139.277 73.133 1.00 112.15 192 SER G O 1
ATOM 4408 N N . ASP C 1 196 ? 141.107 138.743 73.423 1.00 107.00 193 ASP G N 1
ATOM 4409 C CA . ASP C 1 196 ? 141.080 137.648 72.465 1.00 106.22 193 ASP G CA 1
ATOM 4410 C C . ASP C 1 196 ? 141.657 136.342 72.993 1.00 105.94 193 ASP G C 1
ATOM 4411 O O . ASP C 1 196 ? 141.588 135.333 72.283 1.00 104.18 193 ASP G O 1
ATOM 4416 N N . PHE C 1 197 ? 142.224 136.324 74.201 1.00 102.10 194 PHE G N 1
ATOM 4417 C CA . PHE C 1 197 ? 142.820 135.097 74.718 1.00 100.60 194 PHE G CA 1
ATOM 4418 C C . PHE C 1 197 ? 141.761 134.031 74.975 1.00 100.24 194 PHE G C 1
ATOM 4419 O O . PHE C 1 197 ? 141.913 132.876 74.561 1.00 100.94 194 PHE G O 1
ATOM 4427 N N . GLY C 1 198 ? 140.680 134.401 75.663 1.00 93.18 195 GLY G N 1
ATOM 4428 C CA . GLY C 1 198 ? 139.648 133.427 75.979 1.00 91.54 195 GLY G CA 1
ATOM 4429 C C . GLY C 1 198 ? 138.902 132.932 74.755 1.00 92.07 195 GLY G C 1
ATOM 4430 O O . GLY C 1 198 ? 138.557 131.751 74.662 1.00 91.72 195 GLY G O 1
ATOM 4431 N N . TRP C 1 199 ? 138.645 133.826 73.798 1.00 90.56 196 TRP G N 1
ATOM 4432 C CA . TRP C 1 199 ? 137.849 133.482 72.626 1.00 87.03 196 TRP G CA 1
ATOM 4433 C C . TRP C 1 199 ? 138.576 132.558 71.658 1.00 87.80 196 TRP G C 1
ATOM 4434 O O . TRP C 1 199 ? 137.945 132.053 70.724 1.00 88.36 196 TRP G O 1
ATOM 4445 N N . LYS C 1 200 ? 139.873 132.326 71.851 1.00 91.99 197 LYS G N 1
ATOM 4446 C CA . LYS C 1 200 ? 140.659 131.550 70.899 1.00 90.14 197 LYS G CA 1
ATOM 4447 C C . LYS C 1 200 ? 140.600 130.051 71.177 1.00 90.39 197 LYS G C 1
ATOM 4448 O O . LYS C 1 200 ? 140.313 129.262 70.272 1.00 91.73 197 LYS G O 1
ATOM 4454 N N . LYS C 1 201 ? 140.872 129.643 72.419 1.00 100.94 198 LYS G N 1
ATOM 4455 C CA . LYS C 1 201 ? 140.967 128.218 72.723 1.00 104.02 198 LYS G CA 1
ATOM 4456 C C . LYS C 1 201 ? 139.602 127.540 72.695 1.00 105.99 198 LYS G C 1
ATOM 4457 O O . LYS C 1 201 ? 139.483 126.397 72.238 1.00 106.76 198 LYS G O 1
ATOM 4463 N N . ASP C 1 202 ? 138.562 128.221 73.175 1.00 104.95 199 ASP G N 1
ATOM 4464 C CA . ASP C 1 202 ? 137.224 127.634 73.270 1.00 102.39 199 ASP G CA 1
ATOM 4465 C C . ASP C 1 202 ? 136.198 128.669 72.817 1.00 100.61 199 ASP G C 1
ATOM 4466 O O . ASP C 1 202 ? 135.792 129.538 73.593 1.00 100.84 199 ASP G O 1
ATOM 4471 N N . TYR C 1 203 ? 135.778 128.562 71.556 1.00 90.88 200 TYR G N 1
ATOM 4472 C CA . TYR C 1 203 ? 134.842 129.522 70.985 1.00 90.00 200 TYR G CA 1
ATOM 4473 C C . TYR C 1 203 ? 133.405 129.284 71.436 1.00 89.52 200 TYR G C 1
ATOM 4474 O O . TYR C 1 203 ? 132.628 130.241 71.537 1.00 93.64 200 TYR G O 1
ATOM 4483 N N . ASP C 1 204 ? 133.032 128.032 71.711 1.00 81.59 201 ASP G N 1
ATOM 4484 C CA . ASP C 1 204 ? 131.632 127.720 71.984 1.00 82.47 201 ASP G CA 1
ATOM 4485 C C . ASP C 1 204 ? 131.198 128.209 73.361 1.00 86.21 201 ASP G C 1
ATOM 4486 O O . ASP C 1 204 ? 130.073 128.699 73.525 1.00 88.08 201 ASP G O 1
ATOM 4491 N N . ALA C 1 205 ? 132.072 128.077 74.362 1.00 78.08 202 ALA G N 1
ATOM 4492 C CA . ALA C 1 205 ? 131.695 128.427 75.728 1.00 76.15 202 ALA G CA 1
ATOM 4493 C C . ALA C 1 205 ? 131.359 129.908 75.853 1.00 80.31 202 ALA G C 1
ATOM 4494 O O . ALA C 1 205 ? 130.377 130.275 76.508 1.00 84.52 202 ALA G O 1
ATOM 4496 N N . MET C 1 206 ? 132.163 130.773 75.231 1.00 73.89 203 MET G N 1
ATOM 4497 C CA . MET C 1 206 ? 131.903 132.207 75.306 1.00 76.21 203 MET G CA 1
ATOM 4498 C C . MET C 1 206 ? 130.592 132.572 74.619 1.00 77.38 203 MET G C 1
ATOM 4499 O O . MET C 1 206 ? 129.831 133.406 75.124 1.00 75.87 203 MET G O 1
ATOM 4504 N N . ALA C 1 207 ? 130.311 131.959 73.466 1.00 66.58 204 ALA G N 1
ATOM 4505 C CA . ALA C 1 207 ? 129.054 132.228 72.775 1.00 64.70 204 ALA G CA 1
ATOM 4506 C C . ALA C 1 207 ? 127.860 131.786 73.611 1.00 72.35 204 ALA G C 1
ATOM 4507 O O . ALA C 1 207 ? 126.860 132.511 73.717 1.00 83.18 204 ALA G O 1
ATOM 4509 N N . LYS C 1 208 ? 127.947 130.599 74.217 1.00 64.28 205 LYS G N 1
ATOM 4510 C CA . LYS C 1 208 ? 126.862 130.125 75.069 1.00 64.24 205 LYS G CA 1
ATOM 4511 C C . LYS C 1 208 ? 126.666 131.041 76.270 1.00 68.96 205 LYS G C 1
ATOM 4512 O O . LYS C 1 208 ? 125.529 131.352 76.646 1.00 75.29 205 LYS G O 1
ATOM 4518 N N . LYS C 1 209 ? 127.767 131.489 76.879 1.00 61.45 206 LYS G N 1
ATOM 4519 C CA . LYS C 1 209 ? 127.670 132.395 78.018 1.00 56.01 206 LYS G CA 1
ATOM 4520 C C . LYS C 1 209 ? 127.030 133.719 77.618 1.00 64.58 206 LYS G C 1
ATOM 4521 O O . LYS C 1 209 ? 126.205 134.264 78.361 1.00 70.17 206 LYS G O 1
ATOM 4527 N N . THR C 1 210 ? 127.380 134.245 76.440 1.00 67.58 207 THR G N 1
ATOM 4528 C CA . THR C 1 210 ? 126.797 135.508 75.998 1.00 66.35 207 THR G CA 1
ATOM 4529 C C . THR C 1 210 ? 125.304 135.357 75.749 1.00 63.08 207 THR G C 1
ATOM 4530 O O . THR C 1 210 ? 124.505 136.205 76.168 1.00 67.03 207 THR G O 1
ATOM 4534 N N . VAL C 1 211 ? 124.909 134.273 75.076 1.00 54.87 208 VAL G N 1
ATOM 4535 C CA . VAL C 1 211 ? 123.490 134.040 74.814 1.00 55.88 208 VAL G CA 1
ATOM 4536 C C . VAL C 1 211 ? 122.723 133.923 76.125 1.00 57.12 208 VAL G C 1
ATOM 4537 O O . VAL C 1 211 ? 121.669 134.548 76.308 1.00 57.91 208 VAL G O 1
ATOM 4541 N N . LEU C 1 212 ? 123.252 133.132 77.064 1.00 66.54 209 LEU G N 1
ATOM 4542 C CA . LEU C 1 212 ? 122.574 132.935 78.341 1.00 62.55 209 LEU G CA 1
ATOM 4543 C C . LEU C 1 212 ? 122.435 134.244 79.105 1.00 61.51 209 LEU G C 1
ATOM 4544 O O . LEU C 1 212 ? 121.350 134.571 79.603 1.00 65.86 209 LEU G O 1
ATOM 4549 N N . ARG C 1 213 ? 123.524 135.012 79.208 1.00 62.95 210 ARG G N 1
ATOM 4550 C CA . ARG C 1 213 ? 123.477 136.235 79.999 1.00 62.77 210 ARG G CA 1
ATOM 4551 C C . ARG C 1 213 ? 122.558 137.271 79.362 1.00 65.99 210 ARG G C 1
ATOM 4552 O O . ARG C 1 213 ? 121.806 137.950 80.068 1.00 71.05 210 ARG G O 1
ATOM 4560 N N . ASN C 1 214 ? 122.567 137.382 78.029 1.00 70.26 211 ASN G N 1
ATOM 4561 C CA . ASN C 1 214 ? 121.681 138.339 77.374 1.00 65.48 211 ASN G CA 1
ATOM 4562 C C . ASN C 1 214 ? 120.220 137.945 77.548 1.00 62.61 211 ASN G C 1
ATOM 4563 O O . ASN C 1 214 ? 119.376 138.789 77.881 1.00 60.32 211 ASN G O 1
ATOM 4568 N N . MET C 1 215 ? 119.905 136.661 77.347 1.00 61.31 212 MET G N 1
ATOM 4569 C CA . MET C 1 215 ? 118.525 136.209 77.484 1.00 50.83 212 MET G CA 1
ATOM 4570 C C . MET C 1 215 ? 118.025 136.383 78.911 1.00 50.69 212 MET G C 1
ATOM 4571 O O . MET C 1 215 ? 116.870 136.767 79.129 1.00 52.75 212 MET G O 1
ATOM 4576 N N . LEU C 1 216 ? 118.878 136.107 79.901 1.00 57.85 213 LEU G N 1
ATOM 4577 C CA . LEU C 1 216 ? 118.447 136.233 81.289 1.00 55.34 213 LEU G CA 1
ATOM 4578 C C . LEU C 1 216 ? 118.332 137.690 81.718 1.00 56.02 213 LEU G C 1
ATOM 4579 O O . LEU C 1 216 ? 117.432 138.037 82.491 1.00 57.11 213 LEU G O 1
ATOM 4584 N N . SER C 1 217 ? 119.227 138.557 81.237 1.00 61.70 214 SER G N 1
ATOM 4585 C CA . SER C 1 217 ? 119.196 139.953 81.655 1.00 54.39 214 SER G CA 1
ATOM 4586 C C . SER C 1 217 ? 118.036 140.705 81.014 1.00 55.93 214 SER G C 1
ATOM 4587 O O . SER C 1 217 ? 117.339 141.472 81.687 1.00 59.86 214 SER G O 1
ATOM 4590 N N . LYS C 1 218 ? 117.813 140.503 79.713 1.00 75.58 215 LYS G N 1
ATOM 4591 C CA . LYS C 1 218 ? 116.835 141.330 79.014 1.00 69.81 215 LYS G CA 1
ATOM 4592 C C . LYS C 1 218 ? 115.399 140.947 79.357 1.00 62.62 215 LYS G C 1
ATOM 4593 O O . LYS C 1 218 ? 114.549 141.828 79.527 1.00 59.80 215 LYS G O 1
ATOM 4599 N N . TRP C 1 219 ? 115.104 139.651 79.467 1.00 64.97 216 TRP G N 1
ATOM 4600 C CA . TRP C 1 219 ? 113.730 139.195 79.617 1.00 58.77 216 TRP G CA 1
ATOM 4601 C C . TRP C 1 219 ? 113.443 138.457 80.917 1.00 66.62 216 TRP G C 1
ATOM 4602 O O . TRP C 1 219 ? 112.270 138.192 81.203 1.00 68.76 216 TRP G O 1
ATOM 4613 N N . GLY C 1 220 ? 114.459 138.116 81.706 1.00 68.28 217 GLY G N 1
ATOM 4614 C CA . GLY C 1 220 ? 114.230 137.347 82.909 1.00 58.84 217 GLY G CA 1
ATOM 4615 C C . GLY C 1 220 ? 113.654 138.171 84.047 1.00 62.58 217 GLY G C 1
ATOM 4616 O O . GLY C 1 220 ? 113.633 139.401 84.023 1.00 69.10 217 GLY G O 1
ATOM 4617 N N . ILE C 1 221 ? 113.176 137.459 85.065 1.00 65.14 218 ILE G N 1
ATOM 4618 C CA . ILE C 1 221 ? 112.655 138.058 86.289 1.00 61.90 218 ILE G CA 1
ATOM 4619 C C . ILE C 1 221 ? 113.615 137.722 87.421 1.00 64.72 218 ILE G C 1
ATOM 4620 O O . ILE C 1 221 ? 113.919 136.547 87.658 1.00 68.68 218 ILE G O 1
ATOM 4625 N N . LEU C 1 222 ? 114.094 138.750 88.115 1.00 55.62 219 LEU G N 1
ATOM 4626 C CA . LEU C 1 222 ? 115.137 138.601 89.118 1.00 49.67 219 LEU G CA 1
ATOM 4627 C C . LEU C 1 222 ? 114.626 139.051 90.480 1.00 57.20 219 LEU G C 1
ATOM 4628 O O . LEU C 1 222 ? 113.670 139.824 90.586 1.00 66.32 219 LEU G O 1
ATOM 4633 N N . SER C 1 223 ? 115.282 138.554 91.526 1.00 64.59 220 SER G N 1
ATOM 4634 C CA . SER C 1 223 ? 114.965 138.931 92.895 1.00 68.03 220 SER G CA 1
ATOM 4635 C C . SER C 1 223 ? 116.228 138.815 93.734 1.00 63.99 220 SER G C 1
ATOM 4636 O O . SER C 1 223 ? 117.186 138.135 93.357 1.00 71.78 220 SER G O 1
ATOM 4639 N N . ILE C 1 224 ? 116.218 139.488 94.880 1.00 69.64 221 ILE G N 1
ATOM 4640 C CA . ILE C 1 224 ? 117.382 139.554 95.754 1.00 73.82 221 ILE G CA 1
ATOM 4641 C C . ILE C 1 224 ? 117.237 138.634 96.960 1.00 76.05 221 ILE G C 1
ATOM 4642 O O . ILE C 1 224 ? 118.156 137.881 97.281 1.00 74.40 221 ILE G O 1
ATOM 4647 N N . ASP C 1 225 ? 116.093 138.679 97.637 1.00 88.39 222 ASP G N 1
ATOM 4648 C CA . ASP C 1 225 ? 115.875 137.886 98.839 1.00 87.47 222 ASP G CA 1
ATOM 4649 C C . ASP C 1 225 ? 115.388 136.492 98.468 1.00 90.32 222 ASP G C 1
ATOM 4650 O O . ASP C 1 225 ? 114.459 136.343 97.668 1.00 96.33 222 ASP G O 1
ATOM 4655 N N . MET C 1 226 ? 116.017 135.475 99.051 1.00 87.46 223 MET G N 1
ATOM 4656 C CA . MET C 1 226 ? 115.615 134.099 98.803 1.00 87.77 223 MET G CA 1
ATOM 4657 C C . MET C 1 226 ? 114.268 133.810 99.456 1.00 87.77 223 MET G C 1
ATOM 4658 O O . MET C 1 226 ? 113.958 134.316 100.537 1.00 94.27 223 MET G O 1
ATOM 4663 N N . GLN C 1 227 ? 113.467 132.987 98.787 1.00 90.76 224 GLN G N 1
ATOM 4664 C CA . GLN C 1 227 ? 112.146 132.629 99.288 1.00 94.88 224 GLN G CA 1
ATOM 4665 C C . GLN C 1 227 ? 112.059 131.138 99.597 1.00 95.93 224 GLN G C 1
ATOM 4666 O O . GLN C 1 227 ? 111.410 130.730 100.561 1.00 90.61 224 GLN G O 1
ATOM 4672 N N . ALA D 1 37 ? 136.840 152.816 110.955 1.00 154.27 34 ALA H N 1
ATOM 4673 C CA . ALA D 1 37 ? 137.953 151.896 110.739 1.00 154.39 34 ALA H CA 1
ATOM 4674 C C . ALA D 1 37 ? 138.233 150.975 111.942 1.00 156.12 34 ALA H C 1
ATOM 4675 O O . ALA D 1 37 ? 138.404 149.772 111.751 1.00 155.89 34 ALA H O 1
ATOM 4677 N N . PRO D 1 38 ? 138.297 151.516 113.170 1.00 159.14 35 PRO H N 1
ATOM 4678 C CA . PRO D 1 38 ? 138.504 150.621 114.324 1.00 158.08 35 PRO H CA 1
ATOM 4679 C C . PRO D 1 38 ? 137.399 149.594 114.502 1.00 158.26 35 PRO H C 1
ATOM 4680 O O . PRO D 1 38 ? 137.671 148.479 114.965 1.00 158.00 35 PRO H O 1
ATOM 4684 N N . THR D 1 39 ? 136.156 149.940 114.157 1.00 154.03 36 THR H N 1
ATOM 4685 C CA . THR D 1 39 ? 135.055 148.994 114.311 1.00 153.76 36 THR H CA 1
ATOM 4686 C C . THR D 1 39 ? 135.242 147.775 113.415 1.00 153.36 36 THR H C 1
ATOM 4687 O O . THR D 1 39 ? 135.015 146.636 113.846 1.00 153.78 36 THR H O 1
ATOM 4691 N N . MET D 1 40 ? 135.656 147.993 112.164 1.00 145.31 37 MET H N 1
ATOM 4692 C CA . MET D 1 40 ? 135.892 146.869 111.266 1.00 144.93 37 MET H CA 1
ATOM 4693 C C . MET D 1 40 ? 137.064 146.022 111.749 1.00 145.10 37 MET H C 1
ATOM 4694 O O . MET D 1 40 ? 137.044 144.793 111.618 1.00 147.39 37 MET H O 1
ATOM 4699 N N . ARG D 1 41 ? 138.082 146.657 112.336 1.00 137.86 38 ARG H N 1
ATOM 4700 C CA . ARG D 1 41 ? 139.200 145.903 112.893 1.00 138.07 38 ARG H CA 1
ATOM 4701 C C . ARG D 1 41 ? 138.750 145.038 114.063 1.00 139.52 38 ARG H C 1
ATOM 4702 O O . ARG D 1 41 ? 139.156 143.875 114.176 1.00 141.42 38 ARG H O 1
ATOM 4710 N N . LYS D 1 42 ? 137.908 145.586 114.942 1.00 140.94 39 LYS H N 1
ATOM 4711 C CA . LYS D 1 42 ? 137.399 144.806 116.066 1.00 140.85 39 LYS H CA 1
ATOM 4712 C C . LYS D 1 42 ? 136.541 143.642 115.586 1.00 141.57 39 LYS H C 1
ATOM 4713 O O . LYS D 1 42 ? 136.644 142.525 116.110 1.00 143.69 39 LYS H O 1
ATOM 4719 N N . LYS D 1 43 ? 135.685 143.884 114.589 1.00 124.59 40 LYS H N 1
ATOM 4720 C CA . LYS D 1 43 ? 134.856 142.809 114.051 1.00 121.78 40 LYS H CA 1
ATOM 4721 C C . LYS D 1 43 ? 135.710 141.718 113.416 1.00 121.59 40 LYS H C 1
ATOM 4722 O O . LYS D 1 43 ? 135.454 140.522 113.613 1.00 123.39 40 LYS H O 1
ATOM 4728 N N . PHE D 1 44 ? 136.734 142.111 112.653 1.00 113.09 41 PHE H N 1
ATOM 4729 C CA . PHE D 1 44 ? 137.624 141.130 112.041 1.00 113.64 41 PHE H CA 1
ATOM 4730 C C . PHE D 1 44 ? 138.373 140.333 113.099 1.00 115.93 41 PHE H C 1
ATOM 4731 O O . PHE D 1 44 ? 138.548 139.118 112.961 1.00 117.43 41 PHE H O 1
ATOM 4739 N N . GLU D 1 45 ? 138.827 141.000 114.164 1.00 126.61 42 GLU H N 1
ATOM 4740 C CA . GLU D 1 45 ? 139.519 140.296 115.238 1.00 125.93 42 GLU H CA 1
ATOM 4741 C C . GLU D 1 45 ? 138.596 139.300 115.930 1.00 125.66 42 GLU H C 1
ATOM 4742 O O . GLU D 1 45 ? 139.010 138.182 116.256 1.00 128.98 42 GLU H O 1
ATOM 4748 N N . LYS D 1 46 ? 137.341 139.691 116.167 1.00 118.55 43 LYS H N 1
ATOM 4749 C CA . LYS D 1 46 ? 136.386 138.770 116.778 1.00 119.12 43 LYS H CA 1
ATOM 4750 C C . LYS D 1 46 ? 136.134 137.563 115.882 1.00 120.07 43 LYS H C 1
ATOM 4751 O O . LYS D 1 46 ? 136.097 136.420 116.358 1.00 118.74 43 LYS H O 1
ATOM 4757 N N . VAL D 1 47 ? 135.972 137.796 114.577 1.00 112.02 44 VAL H N 1
ATOM 4758 C CA . VAL D 1 47 ? 135.760 136.693 113.643 1.00 107.66 44 VAL H CA 1
ATOM 4759 C C . VAL D 1 47 ? 136.972 135.768 113.627 1.00 107.68 44 VAL H C 1
ATOM 4760 O O . VAL D 1 47 ? 136.835 134.539 113.600 1.00 107.32 44 VAL H O 1
ATOM 4764 N N . LEU D 1 48 ? 138.176 136.346 113.648 1.00 106.11 45 LEU H N 1
ATOM 4765 C CA . LEU D 1 48 ? 139.394 135.544 113.692 1.00 104.44 45 LEU H CA 1
ATOM 4766 C C . LEU D 1 48 ? 139.458 134.694 114.954 1.00 105.84 45 LEU H C 1
ATOM 4767 O O . LEU D 1 48 ? 139.798 133.507 114.893 1.00 106.32 45 LEU H O 1
ATOM 4772 N N . ASP D 1 49 ? 139.138 135.285 116.106 1.00 113.76 46 ASP H N 1
ATOM 4773 C CA . ASP D 1 49 ? 139.212 134.546 117.362 1.00 112.86 46 ASP H CA 1
ATOM 4774 C C . ASP D 1 49 ? 138.138 133.470 117.446 1.00 111.45 46 ASP H C 1
ATOM 4775 O O . ASP D 1 49 ? 138.318 132.473 118.154 1.00 111.92 46 ASP H O 1
ATOM 4780 N N . LYS D 1 50 ? 137.020 133.652 116.741 1.00 110.79 47 LYS H N 1
ATOM 4781 C CA . LYS D 1 50 ? 135.936 132.679 116.822 1.00 111.33 47 LYS H CA 1
ATOM 4782 C C . LYS D 1 50 ? 136.284 131.356 116.145 1.00 110.76 47 LYS H C 1
ATOM 4783 O O . LYS D 1 50 ? 135.699 130.323 116.489 1.00 106.79 47 LYS H O 1
ATOM 4789 N N . LYS D 1 51 ? 137.219 131.357 115.197 1.00 101.87 48 LYS H N 1
ATOM 4790 C CA . LYS D 1 51 ? 137.491 130.191 114.361 1.00 95.06 48 LYS H CA 1
ATOM 4791 C C . LYS D 1 51 ? 138.948 129.749 114.465 1.00 94.83 48 LYS H C 1
ATOM 4792 O O . LYS D 1 51 ? 139.571 129.365 113.473 1.00 95.05 48 LYS H O 1
ATOM 4798 N N . ALA D 1 52 ? 139.510 129.802 115.674 1.00 89.06 49 ALA H N 1
ATOM 4799 C CA . ALA D 1 52 ? 140.894 129.366 115.865 1.00 89.00 49 ALA H CA 1
ATOM 4800 C C . ALA D 1 52 ? 141.105 127.876 115.612 1.00 94.73 49 ALA H C 1
ATOM 4801 O O . ALA D 1 52 ? 142.080 127.526 114.921 1.00 98.28 49 ALA H O 1
ATOM 4803 N N . PRO D 1 53 ? 140.281 126.954 116.141 1.00 82.82 50 PRO H N 1
ATOM 4804 C CA . PRO D 1 53 ? 140.608 125.523 115.986 1.00 78.83 50 PRO H CA 1
ATOM 4805 C C . PRO D 1 53 ? 140.712 125.057 114.544 1.00 80.57 50 PRO H C 1
ATOM 4806 O O . PRO D 1 53 ? 141.551 124.200 114.244 1.00 81.69 50 PRO H O 1
ATOM 4810 N N . GLN D 1 54 ? 139.884 125.587 113.641 1.00 80.97 51 GLN H N 1
ATOM 4811 C CA . GLN D 1 54 ? 139.989 125.196 112.238 1.00 82.04 51 GLN H CA 1
ATOM 4812 C C . GLN D 1 54 ? 141.332 125.614 111.650 1.00 90.53 51 GLN H C 1
ATOM 4813 O O . GLN D 1 54 ? 141.973 124.838 110.929 1.00 91.83 51 GLN H O 1
ATOM 4819 N N . PHE D 1 55 ? 141.773 126.836 111.954 1.00 83.91 52 PHE H N 1
ATOM 4820 C CA . PHE D 1 55 ? 143.071 127.308 111.481 1.00 76.85 52 PHE H CA 1
ATOM 4821 C C . PHE D 1 55 ? 144.194 126.441 112.040 1.00 79.52 52 PHE H C 1
ATOM 4822 O O . PHE D 1 55 ? 145.119 126.052 111.314 1.00 83.74 52 PHE H O 1
ATOM 4830 N N . LEU D 1 56 ? 144.122 126.119 113.335 1.00 75.59 53 LEU H N 1
ATOM 4831 C CA . LEU D 1 56 ? 145.151 125.286 113.950 1.00 76.65 53 LEU H CA 1
ATOM 4832 C C . LEU D 1 56 ? 145.199 123.904 113.310 1.00 79.24 53 LEU H C 1
ATOM 4833 O O . LEU D 1 56 ? 146.281 123.379 113.020 1.00 78.57 53 LEU H O 1
ATOM 4838 N N . THR D 1 57 ? 144.030 123.299 113.084 1.00 84.73 54 THR H N 1
ATOM 4839 C CA . THR D 1 57 ? 143.979 121.976 112.471 1.00 80.14 54 THR H CA 1
ATOM 4840 C C . THR D 1 57 ? 144.531 122.005 111.052 1.00 80.12 54 THR H C 1
ATOM 4841 O O . THR D 1 57 ? 145.290 121.112 110.654 1.00 79.24 54 THR H O 1
ATOM 4845 N N . SER D 1 58 ? 144.170 123.031 110.275 1.00 88.63 55 SER H N 1
ATOM 4846 C CA . SER D 1 58 ? 144.680 123.138 108.912 1.00 88.13 55 SER H CA 1
ATOM 4847 C C . SER D 1 58 ? 146.196 123.289 108.902 1.00 87.49 55 SER H C 1
ATOM 4848 O O . SER D 1 58 ? 146.888 122.640 108.107 1.00 85.45 55 SER H O 1
ATOM 4851 N N . LEU D 1 59 ? 146.732 124.136 109.785 1.00 84.20 56 LEU H N 1
ATOM 4852 C CA . LEU D 1 59 ? 148.178 124.328 109.837 1.00 79.88 56 LEU H CA 1
ATOM 4853 C C . LEU D 1 59 ? 148.893 123.049 110.258 1.00 81.73 56 LEU H C 1
ATOM 4854 O O . LEU D 1 59 ? 149.936 122.699 109.693 1.00 80.02 56 LEU H O 1
ATOM 4859 N N . LEU D 1 60 ? 148.347 122.337 111.248 1.00 79.78 57 LEU H N 1
ATOM 4860 C CA . LEU D 1 60 ? 148.974 121.097 111.692 1.00 78.07 57 LEU H CA 1
ATOM 4861 C C . LEU D 1 60 ? 148.946 120.039 110.595 1.00 82.39 57 LEU H C 1
ATOM 4862 O O . LEU D 1 60 ? 149.930 119.316 110.397 1.00 84.08 57 LEU H O 1
ATOM 4867 N N . ASN D 1 61 ? 147.828 119.932 109.872 1.00 87.08 58 ASN H N 1
ATOM 4868 C CA . ASN D 1 61 ? 147.747 118.972 108.776 1.00 80.59 58 ASN H CA 1
ATOM 4869 C C . ASN D 1 61 ? 148.717 119.329 107.657 1.00 82.45 58 ASN H C 1
ATOM 4870 O O . ASN D 1 61 ? 149.332 118.441 107.055 1.00 86.05 58 ASN H O 1
ATOM 4875 N N . LEU D 1 62 ? 148.859 120.622 107.356 1.00 86.09 59 LEU H N 1
ATOM 4876 C CA . LEU D 1 62 ? 149.824 121.038 106.342 1.00 85.39 59 LEU H CA 1
ATOM 4877 C C . LEU D 1 62 ? 151.249 120.711 106.770 1.00 90.05 59 LEU H C 1
ATOM 4878 O O . LEU D 1 62 ? 152.062 120.261 105.954 1.00 88.23 59 LEU H O 1
ATOM 4883 N N . TYR D 1 63 ? 151.571 120.937 108.046 1.00 102.07 60 TYR H N 1
ATOM 4884 C CA . TYR D 1 63 ? 152.911 120.632 108.539 1.00 97.84 60 TYR H CA 1
ATOM 4885 C C . TYR D 1 63 ? 153.187 119.133 108.491 1.00 96.31 60 TYR H C 1
ATOM 4886 O O . TYR D 1 63 ? 154.279 118.709 108.094 1.00 93.88 60 TYR H O 1
ATOM 4895 N N . ASN D 1 64 ? 152.210 118.316 108.891 1.00 98.51 61 ASN H N 1
ATOM 4896 C CA . ASN D 1 64 ? 152.428 116.874 108.958 1.00 97.69 61 ASN H CA 1
ATOM 4897 C C . ASN D 1 64 ? 152.518 116.237 107.576 1.00 99.55 61 ASN H C 1
ATOM 4898 O O . ASN D 1 64 ? 152.987 115.100 107.457 1.00 101.01 61 ASN H O 1
ATOM 4903 N N . GLY D 1 65 ? 152.088 116.940 106.533 1.00 105.26 62 GLY H N 1
ATOM 4904 C CA . GLY D 1 65 ? 152.085 116.382 105.197 1.00 107.95 62 GLY H CA 1
ATOM 4905 C C . GLY D 1 65 ? 153.462 116.349 104.562 1.00 111.37 62 GLY H C 1
ATOM 4906 O O . GLY D 1 65 ? 154.485 116.573 105.213 1.00 112.83 62 GLY H O 1
ATOM 4907 N N . ASP D 1 66 ? 153.484 116.061 103.263 1.00 122.76 63 ASP H N 1
ATOM 4908 C CA . ASP D 1 66 ? 154.732 115.988 102.522 1.00 123.17 63 ASP H CA 1
ATOM 4909 C C . ASP D 1 66 ? 155.298 117.391 102.299 1.00 124.87 63 ASP H C 1
ATOM 4910 O O . ASP D 1 66 ? 154.672 118.406 102.615 1.00 126.54 63 ASP H O 1
ATOM 4915 N N . ASP D 1 67 ? 156.505 117.443 101.739 1.00 120.34 64 ASP H N 1
ATOM 4916 C CA . ASP D 1 67 ? 157.217 118.699 101.516 1.00 117.47 64 ASP H CA 1
ATOM 4917 C C . ASP D 1 67 ? 157.145 119.041 100.030 1.00 116.93 64 ASP H C 1
ATOM 4918 O O . ASP D 1 67 ? 158.022 118.680 99.244 1.00 118.56 64 ASP H O 1
ATOM 4923 N N . TYR D 1 68 ? 156.083 119.750 99.649 1.00 105.59 65 TYR H N 1
ATOM 4924 C CA . TYR D 1 68 ? 155.923 120.225 98.283 1.00 104.83 65 TYR H CA 1
ATOM 4925 C C . TYR D 1 68 ? 155.625 121.715 98.201 1.00 103.09 65 TYR H C 1
ATOM 4926 O O . TYR D 1 68 ? 155.534 122.250 97.091 1.00 105.68 65 TYR H O 1
ATOM 4935 N N . LEU D 1 69 ? 155.470 122.397 99.334 1.00 98.10 66 LEU H N 1
ATOM 4936 C CA . LEU D 1 69 ? 155.176 123.823 99.362 1.00 100.91 66 LEU H CA 1
ATOM 4937 C C . LEU D 1 69 ? 156.394 124.656 99.745 1.00 102.99 66 LEU H C 1
ATOM 4938 O O . LEU D 1 69 ? 156.252 125.835 100.082 1.00 106.25 66 LEU H O 1
ATOM 4943 N N . GLN D 1 70 ? 157.587 124.066 99.708 1.00 113.31 67 GLN H N 1
ATOM 4944 C CA . GLN D 1 70 ? 158.798 124.746 100.149 1.00 116.93 67 GLN H CA 1
ATOM 4945 C C . GLN D 1 70 ? 159.347 125.729 99.123 1.00 115.43 67 GLN H C 1
ATOM 4946 O O . GLN D 1 70 ? 160.283 126.470 99.441 1.00 115.91 67 GLN H O 1
ATOM 4952 N N . LYS D 1 71 ? 158.798 125.755 97.911 1.00 109.76 68 LYS H N 1
ATOM 4953 C CA . LYS D 1 71 ? 159.249 126.657 96.861 1.00 110.65 68 LYS H CA 1
ATOM 4954 C C . LYS D 1 71 ? 158.354 127.883 96.719 1.00 111.21 68 LYS H C 1
ATOM 4955 O O . LYS D 1 71 ? 158.483 128.623 95.738 1.00 110.50 68 LYS H O 1
ATOM 4961 N N . THR D 1 72 ? 157.454 128.114 97.671 1.00 108.19 69 THR H N 1
ATOM 4962 C CA . THR D 1 72 ? 156.502 129.210 97.597 1.00 106.00 69 THR H CA 1
ATOM 4963 C C . THR D 1 72 ? 156.629 130.099 98.827 1.00 109.80 69 THR H C 1
ATOM 4964 O O . THR D 1 72 ? 157.228 129.720 99.838 1.00 109.88 69 THR H O 1
ATOM 4968 N N . ASP D 1 73 ? 156.059 131.292 98.724 1.00 112.90 70 ASP H N 1
ATOM 4969 C CA . ASP D 1 73 ? 156.120 132.244 99.826 1.00 112.79 70 ASP H CA 1
ATOM 4970 C C . ASP D 1 73 ? 155.218 131.776 100.962 1.00 112.56 70 ASP H C 1
ATOM 4971 O O . ASP D 1 73 ? 154.046 131.462 100.725 1.00 116.24 70 ASP H O 1
ATOM 4976 N N . PRO D 1 74 ? 155.723 131.697 102.196 1.00 103.90 71 PRO H N 1
ATOM 4977 C CA . PRO D 1 74 ? 154.870 131.239 103.305 1.00 107.96 71 PRO H CA 1
ATOM 4978 C C . PRO D 1 74 ? 153.673 132.135 103.571 1.00 107.36 71 PRO H C 1
ATOM 4979 O O . PRO D 1 74 ? 152.659 131.648 104.086 1.00 110.09 71 PRO H O 1
ATOM 4983 N N . MET D 1 75 ? 153.759 133.428 103.244 1.00 101.01 72 MET H N 1
ATOM 4984 C CA . MET D 1 75 ? 152.636 134.330 103.480 1.00 104.55 72 MET H CA 1
ATOM 4985 C C . MET D 1 75 ? 151.418 133.926 102.658 1.00 103.71 72 MET H C 1
ATOM 4986 O O . MET D 1 75 ? 150.284 133.971 103.151 1.00 104.37 72 MET H O 1
ATOM 4991 N N . THR D 1 76 ? 151.632 133.530 101.402 1.00 93.16 73 THR H N 1
ATOM 4992 C CA . THR D 1 76 ? 150.522 133.078 100.571 1.00 96.23 73 THR H CA 1
ATOM 4993 C C . THR D 1 76 ? 149.884 131.816 101.138 1.00 99.47 73 THR H C 1
ATOM 4994 O O . THR D 1 76 ? 148.656 131.676 101.128 1.00 103.08 73 THR H O 1
ATOM 4998 N N . VAL D 1 77 ? 150.702 130.885 101.634 1.00 81.77 74 VAL H N 1
ATOM 4999 C CA . VAL D 1 77 ? 150.167 129.664 102.232 1.00 79.86 74 VAL H CA 1
ATOM 5000 C C . VAL D 1 77 ? 149.349 129.992 103.474 1.00 85.27 74 VAL H C 1
ATOM 5001 O O . VAL D 1 77 ? 148.272 129.423 103.698 1.00 91.53 74 VAL H O 1
ATOM 5005 N N . VAL D 1 78 ? 149.850 130.909 104.306 1.00 84.29 75 VAL H N 1
ATOM 5006 C CA . VAL D 1 78 ? 149.120 131.303 105.508 1.00 83.25 75 VAL H CA 1
ATOM 5007 C C . VAL D 1 78 ? 147.791 131.949 105.137 1.00 85.18 75 VAL H C 1
ATOM 5008 O O . VAL D 1 78 ? 146.754 131.659 105.745 1.00 90.49 75 VAL H O 1
ATOM 5012 N N . THR D 1 79 ? 147.796 132.826 104.130 1.00 86.78 76 THR H N 1
ATOM 5013 C CA . THR D 1 79 ? 146.557 133.468 103.699 1.00 86.35 76 THR H CA 1
ATOM 5014 C C . THR D 1 79 ? 145.566 132.450 103.144 1.00 89.99 76 THR H C 1
ATOM 5015 O O . THR D 1 79 ? 144.357 132.548 103.393 1.00 92.75 76 THR H O 1
ATOM 5019 N N . SER D 1 80 ? 146.057 131.475 102.374 1.00 83.21 77 SER H N 1
ATOM 5020 C CA . SER D 1 80 ? 145.179 130.447 101.826 1.00 80.59 77 SER H CA 1
ATOM 5021 C C . SER D 1 80 ? 144.560 129.604 102.933 1.00 84.13 77 SER H C 1
ATOM 5022 O O . SER D 1 80 ? 143.359 129.309 102.903 1.00 88.45 77 SER H O 1
ATOM 5025 N N . ALA D 1 81 ? 145.364 129.212 103.925 1.00 75.35 78 ALA H N 1
ATOM 5026 C CA . ALA D 1 81 ? 144.818 128.483 105.065 1.00 71.50 78 ALA H CA 1
ATOM 5027 C C . ALA D 1 81 ? 143.807 129.334 105.821 1.00 77.11 78 ALA H C 1
ATOM 5028 O O . ALA D 1 81 ? 142.786 128.826 106.298 1.00 81.72 78 ALA H O 1
ATOM 5030 N N . MET D 1 82 ? 144.072 130.638 105.927 1.00 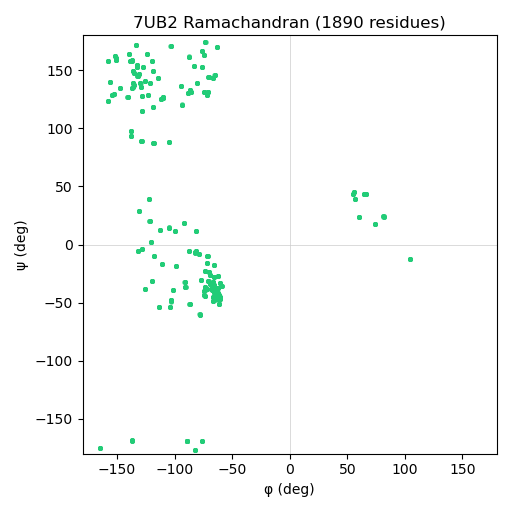86.04 79 MET H N 1
ATOM 5031 C CA . MET D 1 82 ? 143.149 131.543 106.602 1.00 83.95 79 MET H CA 1
ATOM 5032 C C . MET D 1 82 ? 141.793 131.577 105.910 1.00 82.30 79 MET H C 1
ATOM 5033 O O . MET D 1 82 ? 140.752 131.412 106.559 1.00 81.29 79 MET H O 1
ATOM 5038 N N . VAL D 1 83 ? 141.781 131.788 104.591 1.00 79.81 80 VAL H N 1
ATOM 5039 C CA . VAL D 1 83 ? 140.505 131.877 103.881 1.00 81.30 80 VAL H CA 1
ATOM 5040 C C . VAL D 1 83 ? 139.804 130.523 103.881 1.00 82.18 80 VAL H C 1
ATOM 5041 O O . VAL D 1 83 ? 138.573 130.446 103.978 1.00 85.04 80 VAL H O 1
ATOM 5045 N N . ALA D 1 84 ? 140.573 129.431 103.793 1.00 79.00 81 ALA H N 1
ATOM 5046 C CA . ALA D 1 84 ? 139.968 128.104 103.849 1.00 75.50 81 ALA H CA 1
ATOM 5047 C C . ALA D 1 84 ? 139.297 127.855 105.194 1.00 70.74 81 ALA H C 1
ATOM 5048 O O . ALA D 1 84 ? 138.195 127.296 105.251 1.00 71.75 81 ALA H O 1
ATOM 5050 N N . ALA D 1 85 ? 139.943 128.262 106.289 1.00 76.05 82 ALA H N 1
ATOM 5051 C CA . ALA D 1 85 ? 139.352 128.084 107.610 1.00 78.67 82 ALA H CA 1
ATOM 5052 C C . ALA D 1 85 ? 138.208 129.056 107.866 1.00 80.42 82 ALA H C 1
ATOM 5053 O O . ALA D 1 85 ? 137.353 128.779 108.714 1.00 78.68 82 ALA H O 1
ATOM 5055 N N . THR D 1 86 ? 138.175 130.187 107.158 1.00 74.95 83 THR H N 1
ATOM 5056 C CA . THR D 1 86 ? 137.089 131.144 107.345 1.00 70.13 83 THR H CA 1
ATOM 5057 C C . THR D 1 86 ? 135.753 130.581 106.877 1.00 78.13 83 THR H C 1
ATOM 5058 O O . THR D 1 86 ? 134.706 130.913 107.445 1.00 79.62 83 THR H O 1
ATOM 5062 N N . LEU D 1 87 ? 135.765 129.736 105.849 1.00 79.93 84 LEU H N 1
ATOM 5063 C CA . LEU D 1 87 ? 134.546 129.213 105.247 1.00 70.49 84 LEU H CA 1
ATOM 5064 C C . LEU D 1 87 ? 134.098 127.888 105.856 1.00 73.11 84 LEU H C 1
ATOM 5065 O O . LEU D 1 87 ? 133.303 127.176 105.233 1.00 76.75 84 LEU H O 1
ATOM 5070 N N . ASP D 1 88 ? 134.590 127.544 107.049 1.00 78.72 85 ASP H N 1
ATOM 5071 C CA . ASP D 1 88 ? 134.231 126.296 107.729 1.00 78.64 85 ASP H CA 1
ATOM 5072 C C . ASP D 1 88 ? 134.541 125.077 106.863 1.00 80.66 85 ASP H C 1
ATOM 5073 O O . ASP D 1 88 ? 133.784 124.106 106.828 1.00 85.75 85 ASP H O 1
ATOM 5078 N N . LEU D 1 89 ? 135.666 125.130 106.157 1.00 69.42 86 LEU H N 1
ATOM 5079 C CA . LEU D 1 89 ? 136.125 124.033 105.307 1.00 62.30 86 LEU H CA 1
ATOM 5080 C C . LEU D 1 89 ? 137.569 123.722 105.669 1.00 76.24 86 LEU H C 1
ATOM 5081 O O . LEU D 1 89 ? 138.503 124.288 105.086 1.00 85.58 86 LEU H O 1
ATOM 5086 N N . PRO D 1 90 ? 137.791 122.833 106.637 1.00 70.48 87 PRO H N 1
ATOM 5087 C CA . PRO D 1 90 ? 139.165 122.469 107.002 1.00 75.37 87 PRO H CA 1
ATOM 5088 C C . PRO D 1 90 ? 139.886 121.799 105.842 1.00 75.31 87 PRO H C 1
ATOM 5089 O O . PRO D 1 90 ? 139.293 121.432 104.827 1.00 81.83 87 PRO H O 1
ATOM 5093 N N . ILE D 1 91 ? 141.195 121.628 106.008 1.00 70.25 88 ILE H N 1
ATOM 5094 C CA . ILE D 1 91 ? 142.063 121.222 104.910 1.00 64.21 88 ILE H CA 1
ATOM 5095 C C . ILE D 1 91 ? 142.579 119.811 105.202 1.00 72.61 88 ILE H C 1
ATOM 5096 O O . ILE D 1 91 ? 143.427 119.267 104.485 1.00 77.87 88 ILE H O 1
ATOM 5101 N N . ASP D 1 92 ? 141.974 119.159 106.191 1.00 83.83 89 ASP H N 1
ATOM 5102 C CA . ASP D 1 92 ? 142.383 117.814 106.566 1.00 85.10 89 ASP H CA 1
ATOM 5103 C C . ASP D 1 92 ? 142.099 116.835 105.432 1.00 83.50 89 ASP H C 1
ATOM 5104 O O . ASP D 1 92 ? 141.129 116.979 104.682 1.00 82.19 89 ASP H O 1
ATOM 5109 N N . LYS D 1 93 ? 142.975 115.837 105.302 1.00 73.38 90 LYS H N 1
ATOM 5110 C CA . LYS D 1 93 ? 142.896 114.916 104.174 1.00 75.42 90 LYS H CA 1
ATOM 5111 C C . LYS D 1 93 ? 141.691 113.986 104.266 1.00 80.63 90 LYS H C 1
ATOM 5112 O O . LYS D 1 93 ? 141.131 113.604 103.232 1.00 78.39 90 LYS H O 1
ATOM 5118 N N . ASN D 1 94 ? 141.265 113.630 105.479 1.00 83.20 91 ASN H N 1
ATOM 5119 C CA . ASN D 1 94 ? 140.181 112.666 105.641 1.00 78.17 91 ASN H CA 1
ATOM 5120 C C . ASN D 1 94 ? 138.845 113.179 105.118 1.00 74.16 91 ASN H C 1
ATOM 5121 O O . ASN D 1 94 ? 137.936 112.372 104.893 1.00 78.37 91 ASN H O 1
ATOM 5126 N N . LEU D 1 95 ? 138.700 114.487 104.918 1.00 63.25 92 LEU H N 1
ATOM 5127 C CA . LEU D 1 95 ? 137.453 115.056 104.420 1.00 68.68 92 LEU H CA 1
ATOM 5128 C C . LEU D 1 95 ? 137.499 115.404 102.940 1.00 76.81 92 LEU H C 1
ATOM 5129 O O . LEU D 1 95 ? 136.508 115.195 102.234 1.00 75.95 92 LEU H O 1
ATOM 5134 N N . GLY D 1 96 ? 138.621 115.923 102.452 1.00 69.00 93 GLY H N 1
ATOM 5135 C CA . GLY D 1 96 ? 138.745 116.258 101.043 1.00 56.78 93 GLY H CA 1
ATOM 5136 C C . GLY D 1 96 ? 137.821 117.363 100.578 1.00 58.99 93 GLY H C 1
ATOM 5137 O O . GLY D 1 96 ? 137.220 117.254 99.502 1.00 72.44 93 GLY H O 1
ATOM 5138 N N . TYR D 1 97 ? 137.693 118.431 101.365 1.00 54.36 94 TYR H N 1
ATOM 5139 C CA . TYR D 1 97 ? 136.833 119.548 100.995 1.00 53.96 94 TYR H CA 1
ATOM 5140 C C . TYR D 1 97 ? 137.571 120.630 100.219 1.00 63.91 94 TYR H C 1
ATOM 5141 O O . TYR D 1 97 ? 136.971 121.280 99.357 1.00 78.01 94 TYR H O 1
ATOM 5150 N N . ALA D 1 98 ? 138.856 120.838 100.501 1.00 57.85 95 ALA H N 1
ATOM 5151 C CA . ALA D 1 98 ? 139.616 121.898 99.856 1.00 50.95 95 ALA H CA 1
ATOM 5152 C C . ALA D 1 98 ? 141.083 121.499 99.797 1.00 52.89 95 ALA H C 1
ATOM 5153 O O . ALA D 1 98 ? 141.532 120.600 100.512 1.00 54.92 95 ALA H O 1
ATOM 5155 N N . TRP D 1 99 ? 141.827 122.182 98.928 1.00 67.29 96 TRP H N 1
ATOM 5156 C CA . TRP D 1 99 ? 143.244 121.908 98.740 1.00 59.20 96 TRP H CA 1
ATOM 5157 C C . TRP D 1 99 ? 144.004 123.218 98.594 1.00 69.18 96 TRP H C 1
ATOM 5158 O O . TRP D 1 99 ? 143.421 124.277 98.351 1.00 71.83 96 TRP H O 1
ATOM 5169 N N . ILE D 1 100 ? 145.322 123.132 98.755 1.00 68.85 97 ILE H N 1
ATOM 5170 C CA . ILE D 1 100 ? 146.234 124.232 98.463 1.00 67.09 97 ILE H CA 1
ATOM 5171 C C . ILE D 1 100 ? 147.183 123.762 97.372 1.00 66.66 97 ILE H C 1
ATOM 5172 O O . ILE D 1 100 ? 147.933 122.797 97.569 1.00 65.42 97 ILE H O 1
ATOM 5177 N N . VAL D 1 101 ? 147.155 124.439 96.230 1.00 70.93 98 VAL H N 1
ATOM 5178 C CA . VAL D 1 101 ? 147.949 124.054 95.068 1.00 73.90 98 VAL H CA 1
ATOM 5179 C C . VAL D 1 101 ? 148.825 125.231 94.659 1.00 77.78 98 VAL H C 1
ATOM 5180 O O . VAL D 1 101 ? 148.314 126.343 94.483 1.00 75.51 98 VAL H O 1
ATOM 5184 N N . PRO D 1 102 ? 150.134 125.038 94.496 1.00 87.68 99 PRO H N 1
ATOM 5185 C CA . PRO D 1 102 ? 151.002 126.153 94.101 1.00 82.77 99 PRO H CA 1
ATOM 5186 C C . PRO D 1 102 ? 151.058 126.336 92.593 1.00 82.41 99 PRO H C 1
ATOM 5187 O O . PRO D 1 102 ? 151.240 125.381 91.834 1.00 87.11 99 PRO H O 1
ATOM 5191 N N . TYR D 1 103 ? 150.901 127.584 92.157 1.00 92.74 100 TYR H N 1
ATOM 5192 C CA . TYR D 1 103 ? 150.911 127.938 90.742 1.00 93.67 100 TYR H CA 1
ATOM 5193 C C . TYR D 1 103 ? 151.903 129.073 90.535 1.00 97.38 100 TYR H C 1
ATOM 5194 O O . TYR D 1 103 ? 151.691 130.182 91.038 1.00 97.48 100 TYR H O 1
ATOM 5203 N N . LYS D 1 104 ? 152.975 128.796 89.790 1.00 95.70 101 LYS H N 1
ATOM 5204 C CA . LYS D 1 104 ? 154.018 129.781 89.500 1.00 91.85 101 LYS H CA 1
ATOM 5205 C C . LYS D 1 104 ? 154.579 130.382 90.790 1.00 93.86 101 LYS H C 1
ATOM 5206 O O . LYS D 1 104 ? 154.787 131.591 90.905 1.00 93.97 101 LYS H O 1
ATOM 5212 N N . GLY D 1 105 ? 154.816 129.519 91.774 1.00 97.99 102 GLY H N 1
ATOM 5213 C CA . GLY D 1 105 ? 155.338 129.972 93.047 1.00 97.11 102 GLY H CA 1
ATOM 5214 C C . GLY D 1 105 ? 154.341 130.693 93.922 1.00 98.91 102 GLY H C 1
ATOM 5215 O O . GLY D 1 105 ? 154.743 131.389 94.857 1.00 101.31 102 GLY H O 1
ATOM 5216 N N . ARG D 1 106 ? 153.047 130.548 93.648 1.00 98.11 103 ARG H N 1
ATOM 5217 C CA . ARG D 1 106 ? 152.000 131.177 94.440 1.00 95.82 103 ARG H CA 1
ATOM 5218 C C . ARG D 1 106 ? 150.983 130.121 94.842 1.00 98.73 103 ARG H C 1
ATOM 5219 O O . ARG D 1 106 ? 150.470 129.393 93.986 1.00 101.17 103 ARG H O 1
ATOM 5227 N N . ALA D 1 107 ? 150.692 130.040 96.138 1.00 93.90 104 ALA H N 1
ATOM 5228 C CA . ALA D 1 107 ? 149.737 129.063 96.637 1.00 94.65 104 ALA H CA 1
ATOM 5229 C C . ALA D 1 107 ? 148.312 129.553 96.422 1.00 96.12 104 ALA H C 1
ATOM 5230 O O . ALA D 1 107 ? 148.008 130.734 96.617 1.00 97.48 104 ALA H O 1
ATOM 5232 N N . GLN D 1 108 ? 147.435 128.635 96.020 1.00 88.27 105 GLN H N 1
ATOM 5233 C CA . GLN D 1 108 ? 146.041 128.953 95.754 1.00 85.32 105 GLN H CA 1
ATOM 5234 C C . GLN D 1 108 ? 145.140 127.973 96.487 1.00 84.55 105 GLN H C 1
ATOM 5235 O O . GLN D 1 108 ? 145.416 126.769 96.533 1.00 86.68 105 GLN H O 1
ATOM 5241 N N . PHE D 1 109 ? 144.056 128.501 97.051 1.00 67.38 106 PHE H N 1
ATOM 5242 C CA . PHE D 1 109 ? 143.050 127.706 97.740 1.00 72.06 106 PHE H CA 1
ATOM 5243 C C . PHE D 1 109 ? 142.012 127.245 96.726 1.00 78.18 106 PHE H C 1
ATOM 5244 O O . PHE D 1 109 ? 141.492 128.057 95.953 1.00 84.98 106 PHE H O 1
ATOM 5252 N N . GLN D 1 110 ? 141.712 125.949 96.729 1.00 70.39 107 GLN H N 1
ATOM 5253 C CA . GLN D 1 110 ? 140.859 125.349 95.718 1.00 65.72 107 GLN H CA 1
ATOM 5254 C C . GLN D 1 110 ? 139.781 124.494 96.368 1.00 71.91 107 GLN H C 1
ATOM 5255 O O . GLN D 1 110 ? 140.004 123.872 97.411 1.00 79.53 107 GLN H O 1
ATOM 5261 N N . LEU D 1 111 ? 138.614 124.464 95.732 1.00 55.71 108 LEU H N 1
ATOM 5262 C CA . LEU D 1 111 ? 137.477 123.700 96.222 1.00 53.65 108 LEU H CA 1
ATOM 5263 C C . LEU D 1 111 ? 137.436 122.331 95.558 1.00 63.98 108 LEU H C 1
ATOM 5264 O O . LEU D 1 111 ? 137.635 122.209 94.346 1.00 71.19 108 LEU H O 1
ATOM 5269 N N . GLY D 1 112 ? 137.180 121.300 96.360 1.00 67.37 109 GLY H N 1
ATOM 5270 C CA . GLY D 1 112 ? 137.014 119.961 95.843 1.00 68.68 109 GLY H CA 1
ATOM 5271 C C . GLY D 1 112 ? 135.610 119.727 95.321 1.00 69.42 109 GLY H C 1
ATOM 5272 O O . GLY D 1 112 ? 134.761 120.618 95.295 1.00 76.52 109 GLY H O 1
ATOM 5273 N N . TYR D 1 113 ? 135.365 118.490 94.897 1.00 54.41 110 TYR H N 1
ATOM 5274 C CA . TYR D 1 113 ? 134.055 118.126 94.375 1.00 49.61 110 TYR H CA 1
ATOM 5275 C C . TYR D 1 113 ? 133.049 117.813 95.475 1.00 62.06 110 TYR H C 1
ATOM 5276 O O . TYR D 1 113 ? 131.871 117.600 95.172 1.00 68.22 110 TYR H O 1
ATOM 5285 N N . LYS D 1 114 ? 133.478 117.793 96.738 1.00 47.94 111 LYS H N 1
ATOM 5286 C CA . LYS D 1 114 ? 132.562 117.662 97.863 1.00 55.80 111 LYS H CA 1
ATOM 5287 C C . LYS D 1 114 ? 132.228 118.995 98.517 1.00 66.44 111 LYS H C 1
ATOM 5288 O O . LYS D 1 114 ? 131.224 119.083 99.233 1.00 69.41 111 LYS H O 1
ATOM 5294 N N . GLY D 1 115 ? 133.036 120.031 98.283 1.00 63.62 112 GLY H N 1
ATOM 5295 C CA . GLY D 1 115 ? 132.691 121.350 98.785 1.00 53.42 112 GLY H CA 1
ATOM 5296 C C . GLY D 1 115 ? 131.421 121.890 98.159 1.00 51.90 112 GLY H C 1
ATOM 5297 O O . GLY D 1 115 ? 130.619 122.550 98.825 1.00 58.94 112 GLY H O 1
ATOM 5298 N N . TYR D 1 116 ? 131.221 121.620 96.867 1.00 41.90 113 TYR H N 1
ATOM 5299 C CA . TYR D 1 116 ? 129.978 122.014 96.214 1.00 50.42 113 TYR H CA 1
ATOM 5300 C C . TYR D 1 116 ? 128.784 121.304 96.840 1.00 60.59 113 TYR H C 1
ATOM 5301 O O . TYR D 1 116 ? 127.729 121.914 97.047 1.00 64.49 113 TYR H O 1
ATOM 5310 N N . ILE D 1 117 ? 128.935 120.014 97.151 1.00 52.58 114 ILE H N 1
ATOM 5311 C CA . ILE D 1 117 ? 127.871 119.276 97.828 1.00 43.38 114 ILE H CA 1
ATOM 5312 C C . ILE D 1 117 ? 127.585 119.889 99.192 1.00 43.93 114 ILE H C 1
ATOM 5313 O O . ILE D 1 117 ? 126.424 120.048 99.589 1.00 57.06 114 ILE H O 1
ATOM 5318 N N . GLN D 1 118 ? 128.640 120.237 99.932 1.00 37.27 115 GLN H N 1
ATOM 5319 C CA . GLN D 1 118 ? 128.459 120.834 101.251 1.00 38.15 115 GLN H CA 1
ATOM 5320 C C . GLN D 1 118 ? 127.715 122.160 101.161 1.00 49.10 115 GLN H C 1
ATOM 5321 O O . GLN D 1 118 ? 126.794 122.420 101.941 1.00 64.56 115 GLN H O 1
ATOM 5327 N N . LEU D 1 119 ? 128.097 123.012 100.206 1.00 40.91 116 LEU H N 1
ATOM 5328 C CA . LEU D 1 119 ? 127.417 124.295 100.047 1.00 42.13 116 LEU H CA 1
ATOM 5329 C C . LEU D 1 119 ? 125.965 124.108 99.618 1.00 48.21 116 LEU H C 1
ATOM 5330 O O . LEU D 1 119 ? 125.069 124.806 100.109 1.00 55.41 116 LEU H O 1
ATOM 5335 N N . ALA D 1 120 ? 125.712 123.168 98.703 1.00 50.52 117 ALA H N 1
ATOM 5336 C CA . ALA D 1 120 ? 124.346 122.916 98.258 1.00 45.44 117 ALA H CA 1
ATOM 5337 C C . ALA D 1 120 ? 123.475 122.422 99.404 1.00 50.69 117 ALA H C 1
ATOM 5338 O O . ALA D 1 120 ? 122.312 122.823 99.528 1.00 53.39 117 ALA H O 1
ATOM 5340 N N . LEU D 1 121 ? 124.016 121.543 100.251 1.00 40.49 118 LEU H N 1
ATOM 5341 C CA . LEU D 1 121 ? 123.258 121.081 101.408 1.00 32.78 118 LEU H CA 1
ATOM 5342 C C . LEU D 1 121 ? 123.066 122.194 102.430 1.00 42.65 118 LEU H C 1
ATOM 5343 O O . LEU D 1 121 ? 122.026 122.248 103.096 1.00 51.72 118 LEU H O 1
ATOM 5348 N N . ARG D 1 122 ? 124.052 123.083 102.569 1.00 52.08 119 ARG H N 1
ATOM 5349 C CA . ARG D 1 122 ? 123.898 124.232 103.454 1.00 44.16 119 ARG H CA 1
ATOM 5350 C C . ARG D 1 122 ? 122.820 125.182 102.952 1.00 43.82 119 ARG H C 1
ATOM 5351 O O . ARG D 1 122 ? 122.197 125.890 103.750 1.00 50.30 119 ARG H O 1
ATOM 5359 N N . THR D 1 123 ? 122.597 125.220 101.635 1.00 60.60 120 THR H N 1
ATOM 5360 C CA . THR D 1 123 ? 121.554 126.081 101.083 1.00 51.54 120 THR H CA 1
ATOM 5361 C C . THR D 1 123 ? 120.182 125.708 101.634 1.00 47.62 120 THR H C 1
ATOM 5362 O O . THR D 1 123 ? 119.405 126.582 102.036 1.00 55.72 120 THR H O 1
ATOM 5366 N N . GLY D 1 124 ? 119.872 124.415 101.673 1.00 48.00 121 GLY H N 1
ATOM 5367 C CA . GLY D 1 124 ? 118.614 123.955 102.226 1.00 48.28 121 GLY H CA 1
ATOM 5368 C C . GLY D 1 124 ? 117.423 124.039 101.301 1.00 50.49 121 GLY H C 1
ATOM 5369 O O . GLY D 1 124 ? 116.287 124.103 101.784 1.00 50.61 121 GLY H O 1
ATOM 5370 N N . GLN D 1 125 ? 117.639 124.037 99.986 1.00 67.27 122 GLN H N 1
ATOM 5371 C CA . GLN D 1 125 ? 116.550 124.121 99.022 1.00 59.48 122 GLN H CA 1
ATOM 5372 C C . GLN D 1 125 ? 116.493 122.928 98.079 1.00 59.81 122 GLN H C 1
ATOM 5373 O O . GLN D 1 125 ? 115.632 122.900 97.192 1.00 67.44 122 GLN H O 1
ATOM 5379 N N . TYR D 1 126 ? 117.374 121.947 98.242 1.00 53.04 123 TYR H N 1
ATOM 5380 C CA . TYR D 1 126 ? 117.444 120.817 97.332 1.00 50.94 123 TYR H CA 1
ATOM 5381 C C . TYR D 1 126 ? 116.490 119.709 97.766 1.00 60.43 123 TYR H C 1
ATOM 5382 O O . TYR D 1 126 ? 116.031 119.659 98.910 1.00 71.84 123 TYR H O 1
ATOM 5391 N N . LYS D 1 127 ? 116.192 118.814 96.827 1.00 69.60 124 LYS H N 1
ATOM 5392 C CA . LYS D 1 127 ? 115.323 117.679 97.108 1.00 65.07 124 LYS H CA 1
ATOM 5393 C C . LYS D 1 127 ? 115.974 116.353 96.738 1.00 70.22 124 LYS H C 1
ATOM 5394 O O . LYS D 1 127 ? 115.802 115.361 97.452 1.00 69.90 124 LYS H O 1
ATOM 5400 N N . SER D 1 128 ? 116.719 116.314 95.634 1.00 67.86 125 SER H N 1
ATOM 5401 C CA . SER D 1 128 ? 117.344 115.069 95.210 1.00 60.59 125 SER H CA 1
ATOM 5402 C C . SER D 1 128 ? 118.558 115.370 94.345 1.00 67.94 125 SER H C 1
ATOM 5403 O O . SER D 1 128 ? 118.525 116.284 93.521 1.00 80.57 125 SER H O 1
ATOM 5406 N N . ILE D 1 129 ? 119.624 114.595 94.544 1.00 55.07 126 ILE H N 1
ATOM 5407 C CA . ILE D 1 129 ? 120.821 114.641 93.709 1.00 48.96 126 ILE H CA 1
ATOM 5408 C C . ILE D 1 129 ? 121.254 113.207 93.439 1.00 51.26 126 ILE H C 1
ATOM 5409 O O . ILE D 1 129 ? 121.288 112.386 94.361 1.00 66.88 126 ILE H O 1
ATOM 5414 N N . ASN D 1 130 ? 121.587 112.900 92.186 1.00 51.74 127 ASN H N 1
ATOM 5415 C CA . ASN D 1 130 ? 122.004 111.543 91.861 1.00 56.26 127 ASN H CA 1
ATOM 5416 C C . ASN D 1 130 ? 122.833 111.545 90.586 1.00 62.08 127 ASN H C 1
ATOM 5417 O O . ASN D 1 130 ? 122.738 112.455 89.757 1.00 66.43 127 ASN H O 1
ATOM 5422 N N . VAL D 1 131 ? 123.639 110.495 90.440 1.00 60.76 128 VAL H N 1
ATOM 5423 C CA . VAL D 1 131 ? 124.447 110.267 89.245 1.00 56.56 128 VAL H CA 1
ATOM 5424 C C . VAL D 1 131 ? 124.674 108.768 89.108 1.00 61.90 128 VAL H C 1
ATOM 5425 O O . VAL D 1 131 ? 125.071 108.100 90.068 1.00 64.95 128 VAL H O 1
ATOM 5429 N N . ILE D 1 132 ? 124.407 108.234 87.916 1.00 71.22 129 ILE H N 1
ATOM 5430 C CA . ILE D 1 132 ? 124.511 106.805 87.648 1.00 72.37 129 ILE H CA 1
ATOM 5431 C C . ILE D 1 132 ? 125.257 106.590 86.337 1.00 76.53 129 ILE H C 1
ATOM 5432 O O . ILE D 1 132 ? 125.546 107.529 85.593 1.00 77.50 129 ILE H O 1
ATOM 5437 N N . GLU D 1 133 ? 125.563 105.325 86.063 1.00 86.83 130 GLU H N 1
ATOM 5438 C CA . GLU D 1 133 ? 126.240 104.913 84.842 1.00 82.91 130 GLU H CA 1
ATOM 5439 C C . GLU D 1 133 ? 125.269 104.142 83.959 1.00 88.82 130 GLU H C 1
ATOM 5440 O O . GLU D 1 133 ? 124.645 103.176 84.412 1.00 95.14 130 GLU H O 1
ATOM 5446 N N . VAL D 1 134 ? 125.147 104.566 82.706 1.00 88.43 131 VAL H N 1
ATOM 5447 C CA . VAL D 1 134 ? 124.293 103.907 81.727 1.00 87.00 131 VAL H CA 1
ATOM 5448 C C . VAL D 1 134 ? 125.152 102.916 80.956 1.00 92.62 131 VAL H C 1
ATOM 5449 O O . VAL D 1 134 ? 126.136 103.303 80.312 1.00 97.23 131 VAL H O 1
ATOM 5453 N N . ARG D 1 135 ? 124.778 101.643 81.017 1.00 107.99 132 ARG H N 1
ATOM 5454 C CA . ARG D 1 135 ? 125.560 100.568 80.431 1.00 106.13 132 ARG H CA 1
ATOM 5455 C C . ARG D 1 135 ? 125.132 100.346 78.981 1.00 110.40 132 ARG H C 1
ATOM 5456 O O . ARG D 1 135 ? 124.397 101.144 78.394 1.00 114.14 132 ARG H O 1
ATOM 5464 N N . GLU D 1 136 ? 125.596 99.249 78.389 1.00 122.27 133 GLU H N 1
ATOM 5465 C CA . GLU D 1 136 ? 125.297 98.963 76.993 1.00 124.21 133 GLU H CA 1
ATOM 5466 C C . GLU D 1 136 ? 123.851 98.504 76.844 1.00 121.95 133 GLU H C 1
ATOM 5467 O O . GLU D 1 136 ? 123.386 97.621 77.570 1.00 121.53 133 GLU H O 1
ATOM 5473 N N . GLY D 1 137 ? 123.141 99.106 75.894 1.00 107.27 134 GLY H N 1
ATOM 5474 C CA . GLY D 1 137 ? 121.763 98.724 75.629 1.00 107.81 134 GLY H CA 1
ATOM 5475 C C . GLY D 1 137 ? 120.796 99.030 76.751 1.00 109.02 134 GLY H C 1
ATOM 5476 O O . GLY D 1 137 ? 119.953 98.188 77.085 1.00 111.52 134 GLY H O 1
ATOM 5477 N N . GLU D 1 138 ? 120.896 100.217 77.347 1.00 110.53 135 GLU H N 1
ATOM 5478 C CA . GLU D 1 138 ? 119.995 100.633 78.414 1.00 108.74 135 GLU H CA 1
ATOM 5479 C C . GLU D 1 138 ? 119.110 101.802 78.010 1.00 110.09 135 GLU H C 1
ATOM 5480 O O . GLU D 1 138 ? 117.883 101.714 78.123 1.00 112.21 135 GLU H O 1
ATOM 5486 N N . LEU D 1 139 ? 119.699 102.898 77.540 1.00 103.17 136 LEU H N 1
ATOM 5487 C CA . LEU D 1 139 ? 118.914 104.053 77.128 1.00 105.44 136 LEU H CA 1
ATOM 5488 C C . LEU D 1 139 ? 118.265 103.799 75.773 1.00 104.50 136 LEU H C 1
ATOM 5489 O O . LEU D 1 139 ? 118.767 103.016 74.961 1.00 103.26 136 LEU H O 1
ATOM 5494 N N . LEU D 1 140 ? 117.135 104.462 75.532 1.00 108.14 137 LEU H N 1
ATOM 5495 C CA . LEU D 1 140 ? 116.411 104.329 74.273 1.00 104.27 137 LEU H CA 1
ATOM 5496 C C . LEU D 1 140 ? 116.614 105.538 73.367 1.00 106.96 137 LEU H C 1
ATOM 5497 O O . LEU D 1 140 ? 117.017 105.390 72.210 1.00 107.68 137 LEU H O 1
ATOM 5502 N N . LYS D 1 141 ? 116.341 106.737 73.876 1.00 101.01 138 LYS H N 1
ATOM 5503 C CA . LYS D 1 141 ? 116.541 107.961 73.114 1.00 98.23 138 LYS H CA 1
ATOM 5504 C C . LYS D 1 141 ? 116.849 109.096 74.077 1.00 99.42 138 LYS H C 1
ATOM 5505 O O . LYS D 1 141 ? 116.529 109.026 75.266 1.00 99.20 138 LYS H O 1
ATOM 5511 N N . TRP D 1 142 ? 117.474 110.146 73.549 1.00 91.29 139 TRP H N 1
ATOM 5512 C CA . TRP D 1 142 ? 117.851 111.296 74.366 1.00 82.09 139 TRP H CA 1
ATOM 5513 C C . TRP D 1 142 ? 118.029 112.502 73.460 1.00 84.12 139 TRP H C 1
ATOM 5514 O O . TRP D 1 142 ? 118.820 112.454 72.512 1.00 87.60 139 TRP H O 1
ATOM 5525 N N . ASN D 1 143 ? 117.297 113.575 73.747 1.00 87.04 140 ASN H N 1
ATOM 5526 C CA . ASN D 1 143 ? 117.423 114.835 73.030 1.00 91.21 140 ASN H CA 1
ATOM 5527 C C . ASN D 1 143 ? 117.789 115.936 74.014 1.00 88.58 140 ASN H C 1
ATOM 5528 O O . ASN D 1 143 ? 117.268 115.980 75.133 1.00 90.02 140 ASN H O 1
ATOM 5533 N N . ARG D 1 144 ? 118.696 116.816 73.597 1.00 86.93 141 ARG H N 1
ATOM 5534 C CA . ARG D 1 144 ? 119.212 117.853 74.481 1.00 91.26 141 ARG H CA 1
ATOM 5535 C C . ARG D 1 144 ? 118.304 119.071 74.575 1.00 92.73 141 ARG H C 1
ATOM 5536 O O . ARG D 1 144 ? 118.573 119.959 75.392 1.00 90.73 141 ARG H O 1
ATOM 5544 N N . LEU D 1 145 ? 117.243 119.141 73.771 1.00 92.20 142 LEU H N 1
ATOM 5545 C CA . LEU D 1 145 ? 116.350 120.295 73.819 1.00 90.10 142 LEU H CA 1
ATOM 5546 C C . LEU D 1 145 ? 115.399 120.211 75.007 1.00 93.94 142 LEU H C 1
ATOM 5547 O O . LEU D 1 145 ? 115.398 121.086 75.879 1.00 96.52 142 LEU H O 1
ATOM 5552 N N . THR D 1 146 ? 114.581 119.162 75.057 1.00 94.90 143 THR H N 1
ATOM 5553 C CA . THR D 1 146 ? 113.604 118.995 76.124 1.00 95.33 143 THR H CA 1
ATOM 5554 C C . THR D 1 146 ? 114.164 118.273 77.342 1.00 96.96 143 THR H C 1
ATOM 5555 O O . THR D 1 146 ? 113.464 118.171 78.355 1.00 99.49 143 THR H O 1
ATOM 5559 N N . GLU D 1 147 ? 115.402 117.777 77.267 1.00 86.74 144 GLU H N 1
ATOM 5560 C CA . GLU D 1 147 ? 116.052 117.082 78.380 1.00 83.40 144 GLU H CA 1
ATOM 5561 C C . GLU D 1 147 ? 115.218 115.895 78.861 1.00 90.83 144 GLU H C 1
ATOM 5562 O O . GLU D 1 147 ? 115.028 115.684 80.060 1.00 93.62 144 GLU H O 1
ATOM 5568 N N . GLU D 1 148 ? 114.715 115.113 77.909 1.00 96.96 145 GLU H N 1
ATOM 5569 C CA . GLU D 1 148 ? 113.920 113.927 78.197 1.00 93.76 145 GLU H CA 1
ATOM 5570 C C . GLU D 1 148 ? 114.719 112.686 77.825 1.00 96.01 145 GLU H C 1
ATOM 5571 O O . GLU D 1 148 ? 115.199 112.569 76.693 1.00 98.43 145 GLU H O 1
ATOM 5573 N N . ILE D 1 149 ? 114.859 111.767 78.777 1.00 90.55 146 ILE H N 1
ATOM 5574 C CA . ILE D 1 149 ? 115.632 110.546 78.588 1.00 89.88 146 ILE H CA 1
ATOM 5575 C C . ILE D 1 149 ? 114.846 109.374 79.159 1.00 94.70 146 ILE H C 1
ATOM 5576 O O . ILE D 1 149 ? 114.279 109.467 80.254 1.00 95.13 146 ILE H O 1
ATOM 5581 N N . GLU D 1 150 ? 114.804 108.273 78.411 1.00 107.39 147 GLU H N 1
ATOM 5582 C CA . GLU D 1 150 ? 114.151 107.050 78.852 1.00 104.55 147 GLU H CA 1
ATOM 5583 C C . GLU D 1 150 ? 115.132 105.890 78.758 1.00 104.47 147 GLU H C 1
ATOM 5584 O O . GLU D 1 150 ? 115.923 105.806 77.813 1.00 103.48 147 GLU H O 1
ATOM 5590 N N . LEU D 1 151 ? 115.081 105.003 79.749 1.00 107.02 148 LEU H N 1
ATOM 5591 C CA . LEU D 1 151 ? 115.993 103.872 79.823 1.00 105.37 148 LEU H CA 1
ATOM 5592 C C . LEU D 1 151 ? 115.221 102.623 80.221 1.00 108.58 148 LEU H C 1
ATOM 5593 O O . LEU D 1 151 ? 114.134 102.694 80.801 1.00 111.97 148 LEU H O 1
ATOM 5598 N N . ASP D 1 152 ? 115.801 101.470 79.898 1.00 117.73 149 ASP H N 1
ATOM 5599 C CA . ASP D 1 152 ? 115.257 100.164 80.264 1.00 118.73 149 ASP H CA 1
ATOM 5600 C C . ASP D 1 152 ? 116.292 99.484 81.155 1.00 120.40 149 ASP H C 1
ATOM 5601 O O . ASP D 1 152 ? 117.151 98.739 80.676 1.00 122.09 149 ASP H O 1
ATOM 5606 N N . LEU D 1 153 ? 116.206 99.744 82.457 1.00 119.60 150 LEU H N 1
ATOM 5607 C CA . LEU D 1 153 ? 117.187 99.229 83.397 1.00 119.69 150 LEU H CA 1
ATOM 5608 C C . LEU D 1 153 ? 116.977 97.736 83.640 1.00 121.12 150 LEU H C 1
ATOM 5609 O O . LEU D 1 153 ? 115.925 97.167 83.334 1.00 120.39 150 LEU H O 1
ATOM 5614 N N . ASP D 1 154 ? 118.012 97.103 84.193 1.00 133.08 151 ASP H N 1
ATOM 5615 C CA . ASP D 1 154 ? 118.024 95.680 84.530 1.00 134.60 151 ASP H CA 1
ATOM 5616 C C . ASP D 1 154 ? 117.817 94.788 83.310 1.00 133.31 151 ASP H C 1
ATOM 5617 O O . ASP D 1 154 ? 117.369 93.645 83.444 1.00 134.17 151 ASP H O 1
ATOM 5622 N N . ASN D 1 155 ? 118.133 95.290 82.116 1.00 126.92 152 ASN H N 1
ATOM 5623 C CA . ASN D 1 155 ? 118.043 94.521 80.875 1.00 126.71 152 ASN H CA 1
ATOM 5624 C C . ASN D 1 155 ? 119.289 94.837 80.054 1.00 129.15 152 ASN H C 1
ATOM 5625 O O . ASN D 1 155 ? 119.310 95.808 79.293 1.00 129.70 152 ASN H O 1
ATOM 5630 N N . ASN D 1 156 ? 120.323 94.014 80.211 1.00 139.05 153 ASN H N 1
ATOM 5631 C CA . ASN D 1 156 ? 121.614 94.258 79.588 1.00 139.19 153 ASN H CA 1
ATOM 5632 C C . ASN D 1 156 ? 122.060 93.033 78.803 1.00 141.56 153 ASN H C 1
ATOM 5633 O O . ASN D 1 156 ? 121.684 91.899 79.115 1.00 141.36 153 ASN H O 1
ATOM 5638 N N . THR D 1 157 ? 122.874 93.279 77.774 1.00 145.26 154 THR H N 1
ATOM 5639 C CA . THR D 1 157 ? 123.448 92.219 76.959 1.00 145.72 154 THR H CA 1
ATOM 5640 C C . THR D 1 157 ? 124.950 92.059 77.137 1.00 146.41 154 THR H C 1
ATOM 5641 O O . THR D 1 157 ? 125.492 91.019 76.749 1.00 145.08 154 THR H O 1
ATOM 5645 N N . SER D 1 158 ? 125.629 93.049 77.707 1.00 137.94 155 SER H N 1
ATOM 5646 C CA . SER D 1 158 ? 127.068 92.987 77.931 1.00 136.33 155 SER H CA 1
ATOM 5647 C C . SER D 1 158 ? 127.349 93.526 79.330 1.00 135.40 155 SER H C 1
ATOM 5648 O O . SER D 1 158 ? 126.436 93.721 80.139 1.00 133.33 155 SER H O 1
ATOM 5651 N N . GLU D 1 159 ? 128.627 93.765 79.625 1.00 130.48 156 GLU H N 1
ATOM 5652 C CA . GLU D 1 159 ? 129.041 94.262 80.933 1.00 130.94 156 GLU H CA 1
ATOM 5653 C C . GLU D 1 159 ? 129.979 95.456 80.803 1.00 130.73 156 GLU H C 1
ATOM 5654 O O . GLU D 1 159 ? 130.824 95.687 81.672 1.00 130.59 156 GLU H O 1
ATOM 5660 N N . LYS D 1 160 ? 129.845 96.226 79.726 1.00 114.45 157 LYS H N 1
ATOM 5661 C CA . LYS D 1 160 ? 130.654 97.415 79.504 1.00 114.60 157 LYS H CA 1
ATOM 5662 C C . LYS D 1 160 ? 129.766 98.652 79.535 1.00 116.22 157 LYS H C 1
ATOM 5663 O O . LYS D 1 160 ? 128.616 98.616 79.085 1.00 116.71 157 LYS H O 1
ATOM 5669 N N . VAL D 1 161 ? 130.299 99.740 80.084 1.00 101.59 158 VAL H N 1
ATOM 5670 C CA . VAL D 1 161 ? 129.540 100.976 80.233 1.00 97.25 158 VAL H CA 1
ATOM 5671 C C . VAL D 1 161 ? 129.584 101.761 78.929 1.00 96.11 158 VAL H C 1
ATOM 5672 O O . VAL D 1 161 ? 130.515 101.635 78.127 1.00 97.86 158 VAL H O 1
ATOM 5676 N N . VAL D 1 162 ? 128.557 102.580 78.712 1.00 89.93 159 VAL H N 1
ATOM 5677 C CA . VAL D 1 162 ? 128.447 103.358 77.483 1.00 88.13 159 VAL H CA 1
ATOM 5678 C C . VAL D 1 162 ? 128.421 104.851 77.787 1.00 91.40 159 VAL H C 1
ATOM 5679 O O . VAL D 1 162 ? 128.944 105.660 77.010 1.00 90.69 159 VAL H O 1
ATOM 5683 N N . GLY D 1 163 ? 127.865 105.231 78.936 1.00 92.24 160 GLY H N 1
ATOM 5684 C CA . GLY D 1 163 ? 127.768 106.637 79.270 1.00 86.70 160 GLY H CA 1
ATOM 5685 C C . GLY D 1 163 ? 127.457 106.843 80.736 1.00 87.68 160 GLY H C 1
ATOM 5686 O O . GLY D 1 163 ? 127.387 105.895 81.519 1.00 90.69 160 GLY H O 1
ATOM 5687 N N . TYR D 1 164 ? 127.258 108.108 81.100 1.00 78.47 161 TYR H N 1
ATOM 5688 C CA . TYR D 1 164 ? 126.939 108.479 82.471 1.00 72.14 161 TYR H CA 1
ATOM 5689 C C . TYR D 1 164 ? 125.824 109.514 82.464 1.00 73.12 161 TYR H C 1
ATOM 5690 O O . TYR D 1 164 ? 125.700 110.304 81.525 1.00 79.26 161 TYR H O 1
ATOM 5699 N N . CYS D 1 165 ? 125.004 109.497 83.514 1.00 69.46 162 CYS H N 1
ATOM 5700 C CA . CYS D 1 165 ? 123.873 110.405 83.632 1.00 64.61 162 CYS H CA 1
ATOM 5701 C C . CYS D 1 165 ? 123.861 111.038 85.015 1.00 69.20 162 CYS H C 1
ATOM 5702 O O . CYS D 1 165 ? 124.228 110.398 86.004 1.00 75.79 162 CYS H O 1
ATOM 5705 N N . GLY D 1 166 ? 123.447 112.297 85.075 1.00 60.12 163 GLY H N 1
ATOM 5706 C CA . GLY D 1 166 ? 123.302 112.991 86.340 1.00 61.35 163 GLY H CA 1
ATOM 5707 C C . GLY D 1 166 ? 122.000 113.761 86.369 1.00 62.78 163 GLY H C 1
ATOM 5708 O O . GLY D 1 166 ? 121.521 114.247 85.345 1.00 70.53 163 GLY H O 1
ATOM 5709 N N . TYR D 1 167 ? 121.425 113.870 87.566 1.00 59.25 164 TYR H N 1
ATOM 5710 C CA . TYR D 1 167 ? 120.105 114.474 87.699 1.00 57.63 164 TYR H CA 1
ATOM 5711 C C . TYR D 1 167 ? 119.939 115.046 89.097 1.00 58.17 164 TYR H C 1
ATOM 5712 O O . TYR D 1 167 ? 120.166 114.343 90.088 1.00 69.07 164 TYR H O 1
ATOM 5721 N N . PHE D 1 168 ? 119.534 116.313 89.177 1.00 46.01 165 PHE H N 1
ATOM 5722 C CA . PHE D 1 168 ? 119.228 116.925 90.462 1.00 44.70 165 PHE H CA 1
ATOM 5723 C C . PHE D 1 168 ? 117.941 117.731 90.359 1.00 52.73 165 PHE H C 1
ATOM 5724 O O . PHE D 1 168 ? 117.708 118.437 89.374 1.00 67.53 165 PHE H O 1
ATOM 5732 N N . GLN D 1 169 ? 117.118 117.624 91.398 1.00 59.82 166 GLN H N 1
ATOM 5733 C CA . GLN D 1 169 ? 115.808 118.256 91.452 1.00 54.32 166 GLN H CA 1
ATOM 5734 C C . GLN D 1 169 ? 115.667 119.028 92.754 1.00 57.42 166 GLN H C 1
ATOM 5735 O O . GLN D 1 169 ? 116.020 118.524 93.826 1.00 69.31 166 GLN H O 1
ATOM 5741 N N . LEU D 1 170 ? 115.143 120.248 92.650 1.00 54.34 167 LEU H N 1
ATOM 5742 C CA . LEU D 1 170 ? 114.933 121.123 93.791 1.00 57.25 167 LEU H CA 1
ATOM 5743 C C . LEU D 1 170 ? 113.551 120.880 94.396 1.00 64.40 167 LEU H C 1
ATOM 5744 O O . LEU D 1 170 ? 112.857 119.915 94.064 1.00 73.14 167 LEU H O 1
ATOM 5749 N N . ILE D 1 171 ? 113.142 121.773 95.299 1.00 67.23 168 ILE H N 1
ATOM 5750 C CA . ILE D 1 171 ? 111.836 121.675 95.946 1.00 71.43 168 ILE H CA 1
ATOM 5751 C C . ILE D 1 171 ? 110.752 122.426 95.184 1.00 72.70 168 ILE H C 1
ATOM 5752 O O . ILE D 1 171 ? 109.612 121.940 95.108 1.00 81.21 168 ILE H O 1
ATOM 5757 N N . ASN D 1 172 ? 111.072 123.574 94.591 1.00 75.33 169 ASN H N 1
ATOM 5758 C CA . ASN D 1 172 ? 110.089 124.409 93.917 1.00 73.86 169 ASN H CA 1
ATOM 5759 C C . ASN D 1 172 ? 109.771 123.931 92.506 1.00 77.37 169 ASN H C 1
ATOM 5760 O O . ASN D 1 172 ? 109.123 124.661 91.749 1.00 80.44 169 ASN H O 1
ATOM 5765 N N . GLY D 1 173 ? 110.209 122.730 92.134 1.00 73.53 170 GLY H N 1
ATOM 5766 C CA . GLY D 1 173 ? 109.890 122.140 90.853 1.00 70.42 170 GLY H CA 1
ATOM 5767 C C . GLY D 1 173 ? 111.014 122.167 89.839 1.00 70.92 170 GLY H C 1
ATOM 5768 O O . GLY D 1 173 ? 110.917 121.483 88.813 1.00 78.91 170 GLY H O 1
ATOM 5769 N N . PHE D 1 174 ? 112.074 122.930 90.090 1.00 55.50 171 PHE H N 1
ATOM 5770 C CA . PHE D 1 174 ? 113.172 123.015 89.137 1.00 55.64 171 PHE H CA 1
ATOM 5771 C C . PHE D 1 174 ? 113.954 121.707 89.111 1.00 62.21 171 PHE H C 1
ATOM 5772 O O . PHE D 1 174 ? 114.334 121.177 90.158 1.00 72.36 171 PHE H O 1
ATOM 5780 N N . GLU D 1 175 ? 114.194 121.190 87.908 1.00 56.86 172 GLU H N 1
ATOM 5781 C CA . GLU D 1 175 ? 114.939 119.954 87.719 1.00 58.35 172 GLU H CA 1
ATOM 5782 C C . GLU D 1 175 ? 115.983 120.158 86.632 1.00 62.17 172 GLU H C 1
ATOM 5783 O O . GLU D 1 175 ? 115.831 121.010 85.753 1.00 71.09 172 GLU H O 1
ATOM 5789 N N . LYS D 1 176 ? 117.050 119.364 86.698 1.00 57.12 173 LYS H N 1
ATOM 5790 C CA . LYS D 1 176 ? 118.111 119.429 85.706 1.00 54.43 173 LYS H CA 1
ATOM 5791 C C . LYS D 1 176 ? 118.707 118.044 85.511 1.00 57.34 173 LYS H C 1
ATOM 5792 O O . LYS D 1 176 ? 118.986 117.334 86.483 1.00 64.25 173 LYS H O 1
ATOM 5798 N N . THR D 1 177 ? 118.896 117.666 84.247 1.00 58.62 174 THR H N 1
ATOM 5799 C CA . THR D 1 177 ? 119.446 116.369 83.882 1.00 64.27 174 THR H CA 1
ATOM 5800 C C . THR D 1 177 ? 120.495 116.550 82.796 1.00 62.18 174 THR H C 1
ATOM 5801 O O . THR D 1 177 ? 120.297 117.325 81.855 1.00 68.51 174 THR H O 1
ATOM 5805 N N . VAL D 1 178 ? 121.609 115.835 82.932 1.00 61.15 175 VAL H N 1
ATOM 5806 C CA . VAL D 1 178 ? 122.694 115.868 81.961 1.00 60.72 175 VAL H CA 1
ATOM 5807 C C . VAL D 1 178 ? 123.122 114.440 81.651 1.00 64.19 175 VAL H C 1
ATOM 5808 O O . VAL D 1 178 ? 122.975 113.533 82.476 1.00 72.86 175 VAL H O 1
ATOM 5812 N N . TYR D 1 179 ? 123.661 114.248 80.448 1.00 59.80 176 TYR H N 1
ATOM 5813 C CA . TYR D 1 179 ? 124.102 112.938 79.988 1.00 61.11 176 TYR H CA 1
ATOM 5814 C C . TYR D 1 179 ? 125.396 113.097 79.205 1.00 68.01 176 TYR H C 1
ATOM 5815 O O . TYR D 1 179 ? 125.460 113.894 78.265 1.00 75.85 176 TYR H O 1
ATOM 5824 N N . TRP D 1 180 ? 126.421 112.341 79.592 1.00 70.82 177 TRP H N 1
ATOM 5825 C CA . TRP D 1 180 ? 127.722 112.376 78.941 1.00 68.71 177 TRP H CA 1
ATOM 5826 C C . TRP D 1 180 ? 128.054 111.006 78.368 1.00 73.13 177 TRP H C 1
ATOM 5827 O O . TRP D 1 180 ? 127.639 109.976 78.909 1.00 77.66 177 TRP H O 1
ATOM 5838 N N . THR D 1 181 ? 128.805 111.002 77.273 1.00 80.76 178 THR H N 1
ATOM 5839 C CA . THR D 1 181 ? 129.295 109.777 76.660 1.00 81.51 178 THR H CA 1
ATOM 5840 C C . THR D 1 181 ? 130.771 109.580 76.988 1.00 85.66 178 THR H C 1
ATOM 5841 O O . THR D 1 181 ? 131.436 110.458 77.543 1.00 91.25 178 THR H O 1
ATOM 5845 N N . ARG D 1 182 ? 131.282 108.398 76.636 1.00 84.08 179 ARG H N 1
ATOM 5846 C CA . ARG D 1 182 ? 132.672 108.072 76.938 1.00 85.59 179 ARG H CA 1
ATOM 5847 C C . ARG D 1 182 ? 133.637 108.961 76.162 1.00 89.25 179 ARG H C 1
ATOM 5848 O O . ARG D 1 182 ? 134.673 109.375 76.696 1.00 91.04 179 ARG H O 1
ATOM 5856 N N . LYS D 1 183 ? 133.319 109.260 74.900 1.00 86.89 180 LYS H N 1
ATOM 5857 C CA . LYS D 1 183 ? 134.221 110.059 74.075 1.00 85.54 180 LYS H CA 1
ATOM 5858 C C . LYS D 1 183 ? 134.397 111.464 74.637 1.00 88.98 180 LYS H C 1
ATOM 5859 O O . LYS D 1 183 ? 135.517 111.988 74.680 1.00 91.71 180 LYS H O 1
ATOM 5865 N N . GLU D 1 184 ? 133.302 112.093 75.072 1.00 78.94 181 GLU H N 1
ATOM 5866 C CA . GLU D 1 184 ? 133.395 113.441 75.624 1.00 80.92 181 GLU H CA 1
ATOM 5867 C C . GLU D 1 184 ? 134.213 113.458 76.908 1.00 86.05 181 GLU H C 1
ATOM 5868 O O . GLU D 1 184 ? 135.024 114.368 77.125 1.00 90.55 181 GLU H O 1
ATOM 5874 N N . ILE D 1 185 ? 134.015 112.461 77.772 1.00 71.15 182 ILE H N 1
ATOM 5875 C CA . ILE D 1 185 ? 134.772 112.395 79.019 1.00 62.97 182 ILE H CA 1
ATOM 5876 C C . ILE D 1 185 ? 136.252 112.172 78.734 1.00 73.94 182 ILE H C 1
ATOM 5877 O O . ILE D 1 185 ? 137.120 112.779 79.374 1.00 80.53 182 ILE H O 1
ATOM 5882 N N . GLU D 1 186 ? 136.564 111.305 77.767 1.00 83.49 183 GLU H N 1
ATOM 5883 C CA . GLU D 1 186 ? 137.958 111.083 77.398 1.00 83.28 183 GLU H CA 1
ATOM 5884 C C . GLU D 1 186 ? 138.592 112.355 76.848 1.00 88.49 183 GLU H C 1
ATOM 5885 O O . GLU D 1 186 ? 139.740 112.679 77.179 1.00 91.42 183 GLU H O 1
ATOM 5891 N N . ALA D 1 187 ? 137.858 113.090 76.009 1.00 75.81 184 ALA H N 1
ATOM 5892 C CA . ALA D 1 187 ? 138.381 114.344 75.475 1.00 73.44 184 ALA H CA 1
ATOM 5893 C C . ALA D 1 187 ? 138.622 115.359 76.584 1.00 77.84 184 ALA H C 1
ATOM 5894 O O . ALA D 1 187 ? 139.649 116.048 76.593 1.00 79.68 184 ALA H O 1
ATOM 5896 N N . HIS D 1 188 ? 137.684 115.466 77.529 1.00 76.07 185 HIS H N 1
ATOM 5897 C CA . HIS D 1 188 ? 137.854 116.391 78.646 1.00 69.15 185 HIS H CA 1
ATOM 5898 C C . HIS D 1 188 ? 139.065 116.017 79.493 1.00 70.41 185 HIS H C 1
ATOM 5899 O O . HIS D 1 188 ? 139.848 116.888 79.893 1.00 74.00 185 HIS H O 1
ATOM 5906 N N . LYS D 1 189 ? 139.233 114.722 79.777 1.00 73.78 186 LYS H N 1
ATOM 5907 C CA . LYS D 1 189 ? 140.376 114.274 80.565 1.00 74.20 186 LYS H CA 1
ATOM 5908 C C . LYS D 1 189 ? 141.687 114.562 79.847 1.00 80.89 186 LYS H C 1
ATOM 5909 O O . LYS D 1 189 ? 142.661 115.002 80.469 1.00 85.36 186 LYS H O 1
ATOM 5915 N N . GLN D 1 190 ? 141.733 114.322 78.535 1.00 86.00 187 GLN H N 1
ATOM 5916 C CA . GLN D 1 190 ? 142.945 114.608 77.776 1.00 85.28 187 GLN H CA 1
ATOM 5917 C C . GLN D 1 190 ? 143.244 116.102 77.749 1.00 82.79 187 GLN H C 1
ATOM 5918 O O . GLN D 1 190 ? 144.408 116.510 77.827 1.00 81.80 187 GLN H O 1
ATOM 5924 N N . LYS D 1 191 ? 142.205 116.933 77.638 1.00 82.77 188 LYS H N 1
ATOM 5925 C CA . LYS D 1 191 ? 142.418 118.371 77.508 1.00 79.67 188 LYS H CA 1
ATOM 5926 C C . LYS D 1 191 ? 142.838 119.005 78.829 1.00 79.01 188 LYS H C 1
ATOM 5927 O O . LYS D 1 191 ? 143.751 119.839 78.858 1.00 79.59 188 LYS H O 1
ATOM 5933 N N . PHE D 1 192 ? 142.194 118.628 79.933 1.00 79.67 189 PHE H N 1
ATOM 5934 C CA . PHE D 1 192 ? 142.373 119.331 81.199 1.00 78.15 189 PHE H CA 1
ATOM 5935 C C . PHE D 1 192 ? 143.265 118.594 82.187 1.00 80.04 189 PHE H C 1
ATOM 5936 O O . PHE D 1 192 ? 144.179 119.197 82.755 1.00 84.97 189 PHE H O 1
ATOM 5944 N N . SER D 1 193 ? 143.020 117.307 82.416 1.00 91.99 190 SER H N 1
ATOM 5945 C CA . SER D 1 193 ? 143.790 116.567 83.407 1.00 93.53 190 SER H CA 1
ATOM 5946 C C . SER D 1 193 ? 145.244 116.431 82.974 1.00 98.79 190 SER H C 1
ATOM 5947 O O . SER D 1 193 ? 145.546 116.262 81.789 1.00 106.32 190 SER H O 1
ATOM 5950 N N . LYS D 1 194 ? 146.152 116.507 83.950 1.00 94.23 191 LYS H N 1
ATOM 5951 C CA . LYS D 1 194 ? 147.584 116.391 83.699 1.00 97.00 191 LYS H CA 1
ATOM 5952 C C . LYS D 1 194 ? 148.213 115.245 84.483 1.00 96.10 191 LYS H C 1
ATOM 5953 O O . LYS D 1 194 ? 149.431 115.231 84.685 1.00 96.44 191 LYS H O 1
ATOM 5959 N N . SER D 1 195 ? 147.408 114.284 84.930 1.00 101.78 192 SER H N 1
ATOM 5960 C CA . SER D 1 195 ? 147.903 113.117 85.643 1.00 99.33 192 SER H CA 1
ATOM 5961 C C . SER D 1 195 ? 147.161 111.884 85.146 1.00 101.29 192 SER H C 1
ATOM 5962 O O . SER D 1 195 ? 146.061 111.977 84.596 1.00 106.46 192 SER H O 1
ATOM 5965 N N . ASP D 1 196 ? 147.778 110.719 85.347 1.00 97.40 193 ASP H N 1
ATOM 5966 C CA . ASP D 1 196 ? 147.225 109.469 84.848 1.00 98.79 193 ASP H CA 1
ATOM 5967 C C . ASP D 1 196 ? 147.181 108.350 85.878 1.00 101.36 193 ASP H C 1
ATOM 5968 O O . ASP D 1 196 ? 146.639 107.282 85.572 1.00 102.61 193 ASP H O 1
ATOM 5973 N N . PHE D 1 197 ? 147.729 108.550 87.078 1.00 94.23 194 PHE H N 1
ATOM 5974 C CA . PHE D 1 197 ? 147.736 107.483 88.074 1.00 89.71 194 PHE H CA 1
ATOM 5975 C C . PHE D 1 197 ? 146.324 107.158 88.547 1.00 93.83 194 PHE H C 1
ATOM 5976 O O . PHE D 1 197 ? 145.927 105.988 88.596 1.00 97.41 194 PHE H O 1
ATOM 5984 N N . GLY D 1 198 ? 145.551 108.184 88.906 1.00 85.14 195 GLY H N 1
ATOM 5985 C CA . GLY D 1 198 ? 144.207 107.944 89.406 1.00 81.81 195 GLY H CA 1
ATOM 5986 C C . GLY D 1 198 ? 143.269 107.394 88.349 1.00 81.81 195 GLY H C 1
ATOM 5987 O O . GLY D 1 198 ? 142.430 106.537 88.636 1.00 83.61 195 GLY H O 1
ATOM 5988 N N . TRP D 1 199 ? 143.398 107.876 87.112 1.00 79.99 196 TRP H N 1
ATOM 5989 C CA . TRP D 1 199 ? 142.485 107.490 86.042 1.00 81.45 196 TRP H CA 1
ATOM 5990 C C . TRP D 1 199 ? 142.683 106.054 85.574 1.00 85.99 196 TRP H C 1
ATOM 5991 O O . TRP D 1 199 ? 141.855 105.556 84.804 1.00 85.90 196 TRP H O 1
ATOM 6002 N N . LYS D 1 200 ? 143.747 105.382 86.011 1.00 92.04 197 LYS H N 1
ATOM 6003 C CA . LYS D 1 200 ? 144.064 104.049 85.513 1.00 88.89 197 LYS H CA 1
ATOM 6004 C C . LYS D 1 200 ? 143.354 102.949 86.295 1.00 89.66 197 LYS H C 1
ATOM 6005 O O . LYS D 1 200 ? 142.708 102.081 85.700 1.00 93.92 197 LYS H O 1
ATOM 6011 N N . LYS D 1 201 ? 143.466 102.967 87.625 1.00 94.23 198 LYS H N 1
ATOM 6012 C CA . LYS D 1 201 ? 142.928 101.872 88.426 1.00 97.17 198 LYS H CA 1
ATOM 6013 C C . LYS D 1 201 ? 141.404 101.888 88.458 1.00 99.32 198 LYS H C 1
ATOM 6014 O O . LYS D 1 201 ? 140.769 100.827 88.425 1.00 103.27 198 LYS H O 1
ATOM 6020 N N . ASP D 1 202 ? 140.798 103.073 88.519 1.00 98.39 199 ASP H N 1
ATOM 6021 C CA . ASP D 1 202 ? 139.343 103.198 88.634 1.00 96.73 199 ASP H CA 1
ATOM 6022 C C . ASP D 1 202 ? 138.869 104.315 87.709 1.00 95.92 199 ASP H C 1
ATOM 6023 O O . ASP D 1 202 ? 138.927 105.496 88.062 1.00 97.26 199 ASP H O 1
ATOM 6028 N N . TYR D 1 203 ? 138.394 103.930 86.524 1.00 86.52 200 TYR H N 1
ATOM 6029 C CA . TYR D 1 203 ? 137.962 104.903 85.528 1.00 85.76 200 TYR H CA 1
ATOM 6030 C C . TYR D 1 203 ? 136.590 105.492 85.836 1.00 83.06 200 TYR H C 1
ATOM 6031 O O . TYR D 1 203 ? 136.327 106.647 85.484 1.00 87.97 200 TYR H O 1
ATOM 6040 N N . ASP D 1 204 ? 135.710 104.727 86.485 1.00 78.43 201 ASP H N 1
ATOM 6041 C CA . ASP D 1 204 ? 134.329 105.172 86.659 1.00 84.28 201 ASP H CA 1
ATOM 6042 C C . ASP D 1 204 ? 134.217 106.280 87.700 1.00 85.98 201 ASP H C 1
ATOM 6043 O O . ASP D 1 204 ? 133.436 107.225 87.525 1.00 93.20 201 ASP H O 1
ATOM 6048 N N . ALA D 1 205 ? 134.980 106.177 88.791 1.00 69.58 202 ALA H N 1
ATOM 6049 C CA . ALA D 1 205 ? 134.855 107.143 89.878 1.00 72.54 202 ALA H CA 1
ATOM 6050 C C . ALA D 1 205 ? 135.221 108.549 89.422 1.00 78.10 202 ALA H C 1
ATOM 6051 O O . ALA D 1 205 ? 134.534 109.518 89.764 1.00 86.24 202 ALA H O 1
ATOM 6053 N N . MET D 1 206 ? 136.300 108.681 88.647 1.00 68.02 203 MET H N 1
ATOM 6054 C CA . MET D 1 206 ? 136.711 109.998 88.171 1.00 73.65 203 MET H CA 1
ATOM 6055 C C . MET D 1 206 ? 135.673 110.597 87.229 1.00 72.69 203 MET H C 1
ATOM 6056 O O . MET D 1 206 ? 135.386 111.798 87.296 1.00 73.01 203 MET H O 1
ATOM 6061 N N . ALA D 1 207 ? 135.102 109.778 86.343 1.00 55.55 204 ALA H N 1
ATOM 6062 C CA . ALA D 1 207 ? 134.069 110.274 85.439 1.00 57.99 204 ALA H CA 1
ATOM 6063 C C . ALA D 1 207 ? 132.839 110.738 86.208 1.00 65.27 204 ALA H C 1
ATOM 6064 O O . ALA D 1 207 ? 132.273 111.801 85.912 1.00 78.08 204 ALA H O 1
ATOM 6066 N N . LYS D 1 208 ? 132.412 109.955 87.202 1.00 58.96 205 LYS H N 1
ATOM 6067 C CA . LYS D 1 208 ? 131.265 110.352 88.012 1.00 62.47 205 LYS H CA 1
ATOM 6068 C C . LYS D 1 208 ? 131.549 111.642 88.770 1.00 68.86 205 LYS H C 1
ATOM 6069 O O . LYS D 1 208 ? 130.686 112.526 88.853 1.00 80.27 205 LYS H O 1
ATOM 6075 N N . LYS D 1 209 ? 132.758 111.771 89.323 1.00 58.56 206 LYS H N 1
ATOM 6076 C CA . LYS D 1 209 ? 133.122 112.987 90.040 1.00 52.70 206 LYS H CA 1
ATOM 6077 C C . LYS D 1 209 ? 133.124 114.197 89.113 1.00 56.27 206 LYS H C 1
ATOM 6078 O O . LYS D 1 209 ? 132.660 115.278 89.494 1.00 62.32 206 LYS H O 1
ATOM 6084 N N . THR D 1 210 ? 133.624 114.033 87.884 1.00 61.82 207 THR H N 1
ATOM 6085 C CA . THR D 1 210 ? 133.648 115.151 86.947 1.00 58.01 207 THR H CA 1
ATOM 6086 C C . THR D 1 210 ? 132.236 115.571 86.568 1.00 55.66 207 THR H C 1
ATOM 6087 O O . THR D 1 210 ? 131.917 116.767 86.547 1.00 66.06 207 THR H O 1
ATOM 6091 N N . VAL D 1 211 ? 131.370 114.596 86.278 1.00 47.21 208 VAL H N 1
ATOM 6092 C CA . VAL D 1 211 ? 129.988 114.911 85.927 1.00 52.23 208 VAL H CA 1
ATOM 6093 C C . VAL D 1 211 ? 129.303 115.639 87.078 1.00 55.40 208 VAL H C 1
ATOM 6094 O O . VAL D 1 211 ? 128.648 116.672 86.882 1.00 51.52 208 VAL H O 1
ATOM 6098 N N . LEU D 1 212 ? 129.462 115.119 88.299 1.00 63.30 209 LEU H N 1
ATOM 6099 C CA . LEU D 1 212 ? 128.820 115.730 89.458 1.00 59.31 209 LEU H CA 1
ATOM 6100 C C . LEU D 1 212 ? 129.312 117.153 89.680 1.00 58.24 209 LEU H C 1
ATOM 6101 O O . LEU D 1 212 ? 128.509 118.074 89.877 1.00 64.42 209 LEU H O 1
ATOM 6106 N N . ARG D 1 213 ? 130.632 117.357 89.649 1.00 59.87 210 ARG H N 1
ATOM 6107 C CA . ARG D 1 213 ? 131.169 118.681 89.939 1.00 56.72 210 ARG H CA 1
ATOM 6108 C C . ARG D 1 213 ? 130.783 119.683 88.857 1.00 59.94 210 ARG H C 1
ATOM 6109 O O . ARG D 1 213 ? 130.442 120.830 89.167 1.00 66.98 210 ARG H O 1
ATOM 6117 N N . ASN D 1 214 ? 130.786 119.267 87.586 1.00 63.19 211 ASN H N 1
ATOM 6118 C CA . ASN D 1 214 ? 130.394 120.183 86.521 1.00 54.28 211 ASN H CA 1
ATOM 6119 C C . ASN D 1 214 ? 128.919 120.550 86.624 1.00 55.76 211 ASN H C 1
ATOM 6120 O O . ASN D 1 214 ? 128.555 121.729 86.517 1.00 59.62 211 ASN H O 1
ATOM 6125 N N . MET D 1 215 ? 128.056 119.554 86.852 1.00 56.06 212 MET H N 1
ATOM 6126 C CA . MET D 1 215 ? 126.627 119.823 86.954 1.00 51.15 212 MET H CA 1
ATOM 6127 C C . MET D 1 215 ? 126.316 120.720 88.145 1.00 45.30 212 MET H C 1
ATOM 6128 O O . MET D 1 215 ? 125.464 121.612 88.053 1.00 47.50 212 MET H O 1
ATOM 6133 N N . LEU D 1 216 ? 126.996 120.504 89.273 1.00 52.79 213 LEU H N 1
ATOM 6134 C CA . LEU D 1 216 ? 126.724 121.316 90.453 1.00 46.00 213 LEU H CA 1
ATOM 6135 C C . LEU D 1 216 ? 127.289 122.725 90.316 1.00 53.18 213 LEU H C 1
ATOM 6136 O O . LEU D 1 216 ? 126.671 123.686 90.786 1.00 50.72 213 LEU H O 1
ATOM 6141 N N . SER D 1 217 ? 128.456 122.872 89.683 1.00 63.69 214 SER H N 1
ATOM 6142 C CA . SER D 1 217 ? 129.069 124.190 89.569 1.00 45.35 214 SER H CA 1
ATOM 6143 C C . SER D 1 217 ? 128.341 125.060 88.552 1.00 51.17 214 SER H C 1
ATOM 6144 O O . SER D 1 217 ? 128.087 126.243 88.807 1.00 57.97 214 SER H O 1
ATOM 6147 N N . LYS D 1 218 ? 127.998 124.497 87.391 1.00 71.16 215 LYS H N 1
ATOM 6148 C CA . LYS D 1 218 ? 127.464 125.330 86.318 1.00 63.74 215 LYS H CA 1
ATOM 6149 C C . LYS D 1 218 ? 126.024 125.759 86.578 1.00 61.58 215 LYS H C 1
ATOM 6150 O O . LYS D 1 218 ? 125.663 126.910 86.306 1.00 58.80 215 LYS H O 1
ATOM 6156 N N . TRP D 1 219 ? 125.186 124.862 87.101 1.00 62.89 216 TRP H N 1
ATOM 6157 C CA . TRP D 1 219 ? 123.760 125.132 87.216 1.00 52.48 216 TRP H CA 1
ATOM 6158 C C . TRP D 1 219 ? 123.228 125.140 88.642 1.00 57.05 216 TRP H C 1
ATOM 6159 O O . TRP D 1 219 ? 122.073 125.532 88.843 1.00 60.75 216 TRP H O 1
ATOM 6170 N N . GLY D 1 220 ? 124.016 124.725 89.630 1.00 58.33 217 GLY H N 1
ATOM 6171 C CA . GLY D 1 220 ? 123.518 124.647 90.985 1.00 61.71 217 GLY H CA 1
ATOM 6172 C C . GLY D 1 220 ? 123.417 126.000 91.667 1.00 63.64 217 GLY H C 1
ATOM 6173 O O . GLY D 1 220 ? 123.947 127.009 91.204 1.00 66.52 217 GLY H O 1
ATOM 6174 N N . ILE D 1 221 ? 122.714 126.005 92.797 1.00 51.76 218 ILE H N 1
ATOM 6175 C CA . ILE D 1 221 ? 122.566 127.182 93.645 1.00 51.93 218 ILE H CA 1
ATOM 6176 C C . ILE D 1 221 ? 123.321 126.925 94.942 1.00 60.46 218 ILE H C 1
ATOM 6177 O O . ILE D 1 221 ? 123.079 125.919 95.620 1.00 63.79 218 ILE H O 1
ATOM 6182 N N . LEU D 1 222 ? 124.237 127.827 95.282 1.00 54.27 219 LEU H N 1
ATOM 6183 C CA . LEU D 1 222 ? 125.144 127.638 96.404 1.00 49.51 219 LEU H CA 1
ATOM 6184 C C . LEU D 1 222 ? 124.943 128.741 97.433 1.00 56.84 219 LEU H C 1
ATOM 6185 O O . LEU D 1 222 ? 124.439 129.825 97.127 1.00 65.51 219 LEU H O 1
ATOM 6190 N N . SER D 1 223 ? 125.351 128.449 98.666 1.00 59.93 220 SER H N 1
ATOM 6191 C CA . SER D 1 223 ? 125.292 129.412 99.755 1.00 62.43 220 SER H CA 1
ATOM 6192 C C . SER D 1 223 ? 126.405 129.094 100.743 1.00 57.71 220 SER H C 1
ATOM 6193 O O . SER D 1 223 ? 126.942 127.984 100.766 1.00 71.66 220 SER H O 1
ATOM 6196 N N . ILE D 1 224 ? 126.743 130.085 101.563 1.00 63.20 221 ILE H N 1
ATOM 6197 C CA . ILE D 1 224 ? 127.848 129.972 102.504 1.00 65.77 221 ILE H CA 1
ATOM 6198 C C . ILE D 1 224 ? 127.358 129.736 103.927 1.00 69.26 221 ILE H C 1
ATOM 6199 O O . ILE D 1 224 ? 127.857 128.845 104.616 1.00 69.31 221 ILE H O 1
ATOM 6204 N N . ASP D 1 225 ? 126.383 130.518 104.382 1.00 79.74 222 ASP H N 1
ATOM 6205 C CA . ASP D 1 225 ? 125.884 130.414 105.747 1.00 77.13 222 ASP H CA 1
ATOM 6206 C C . ASP D 1 225 ? 124.811 129.337 105.834 1.00 79.24 222 ASP H C 1
ATOM 6207 O O . ASP D 1 225 ? 123.881 129.309 105.021 1.00 86.67 222 ASP H O 1
ATOM 6212 N N . MET D 1 226 ? 124.944 128.454 106.820 1.00 81.36 223 MET H N 1
ATOM 6213 C CA . MET D 1 226 ? 123.960 127.402 107.026 1.00 84.19 223 MET H CA 1
ATOM 6214 C C . MET D 1 226 ? 122.654 127.987 107.551 1.00 85.90 223 MET H C 1
ATOM 6215 O O . MET D 1 226 ? 122.647 128.945 108.329 1.00 92.65 223 MET H O 1
ATOM 6220 N N . GLN D 1 227 ? 121.544 127.400 107.117 1.00 85.29 224 GLN H N 1
ATOM 6221 C CA . GLN D 1 227 ? 120.223 127.861 107.529 1.00 87.53 224 GLN H CA 1
ATOM 6222 C C . GLN D 1 227 ? 119.493 126.791 108.333 1.00 91.85 224 GLN H C 1
ATOM 6223 O O . GLN D 1 227 ? 118.770 127.098 109.282 1.00 85.69 224 GLN H O 1
ATOM 6229 N N . ALA E 1 37 ? 151.704 138.359 114.585 1.00 144.52 34 ALA I N 1
ATOM 6230 C CA . ALA E 1 37 ? 152.284 137.046 114.857 1.00 145.76 34 ALA I CA 1
ATOM 6231 C C . ALA E 1 37 ? 152.175 136.620 116.334 1.00 146.32 34 ALA I C 1
ATOM 6232 O O . ALA E 1 37 ? 151.786 135.483 116.604 1.00 147.29 34 ALA I O 1
ATOM 6234 N N . PRO E 1 38 ? 152.523 137.497 117.289 1.00 141.20 35 PRO I N 1
ATOM 6235 C CA . PRO E 1 38 ? 152.359 137.105 118.700 1.00 141.65 35 PRO I CA 1
ATOM 6236 C C . PRO E 1 38 ? 150.922 136.795 119.082 1.00 144.43 35 PRO I C 1
ATOM 6237 O O . PRO E 1 38 ? 150.689 135.935 119.940 1.00 145.33 35 PRO I O 1
ATOM 6241 N N . THR E 1 39 ? 149.948 137.480 118.476 1.00 140.69 36 THR I N 1
ATOM 6242 C CA . THR E 1 39 ? 148.549 137.227 118.806 1.00 140.03 36 THR I CA 1
ATOM 6243 C C . THR E 1 39 ? 148.139 135.808 118.432 1.00 139.60 36 THR I C 1
ATOM 6244 O O . THR E 1 39 ? 147.448 135.128 119.202 1.00 139.81 36 THR I O 1
ATOM 6248 N N . MET E 1 40 ? 148.554 135.342 117.251 1.00 135.03 37 MET I N 1
ATOM 6249 C CA . MET E 1 40 ? 148.230 133.979 116.847 1.00 134.90 37 MET I CA 1
ATOM 6250 C C . MET E 1 40 ? 148.923 132.964 117.749 1.00 136.43 37 MET I C 1
ATOM 6251 O O . MET E 1 40 ? 148.354 131.911 118.059 1.00 138.98 37 MET I O 1
ATOM 6256 N N . ARG E 1 41 ? 150.141 133.274 118.203 1.00 131.52 38 ARG I N 1
ATOM 6257 C CA . ARG E 1 41 ? 150.830 132.386 119.133 1.00 131.32 38 ARG I CA 1
ATOM 6258 C C . ARG E 1 41 ? 150.091 132.303 120.462 1.00 132.66 38 ARG I C 1
ATOM 6259 O O . ARG E 1 41 ? 149.943 131.215 121.031 1.00 135.45 38 ARG I O 1
ATOM 6267 N N . LYS E 1 42 ? 149.617 133.443 120.971 1.00 129.43 39 LYS I N 1
ATOM 6268 C CA . LYS E 1 42 ? 148.861 133.438 122.221 1.00 128.39 39 LYS I CA 1
ATOM 6269 C C . LYS E 1 42 ? 147.557 132.664 122.073 1.00 130.25 39 LYS I C 1
ATOM 6270 O O . LYS E 1 42 ? 147.176 131.896 122.966 1.00 132.19 39 LYS I O 1
ATOM 6276 N N . LYS E 1 43 ? 146.857 132.854 120.951 1.00 119.12 40 LYS I N 1
ATOM 6277 C CA . LYS E 1 43 ? 145.616 132.120 120.723 1.00 116.63 40 LYS I CA 1
ATOM 6278 C C . LYS E 1 43 ? 145.870 130.619 120.632 1.00 117.58 40 LYS I C 1
ATOM 6279 O O . LYS E 1 43 ? 145.118 129.817 121.203 1.00 116.94 40 LYS I O 1
ATOM 6285 N N . PHE E 1 44 ? 146.929 130.221 119.922 1.00 109.58 41 PHE I N 1
ATOM 6286 C CA . PHE E 1 44 ? 147.266 128.806 119.819 1.00 107.32 41 PHE I CA 1
ATOM 6287 C C . PHE E 1 44 ? 147.627 128.227 121.180 1.00 110.96 41 PHE I C 1
ATOM 6288 O O . PHE E 1 44 ? 147.239 127.100 121.504 1.00 113.99 41 PHE I O 1
ATOM 6296 N N . GLU E 1 45 ? 148.373 128.983 121.991 1.00 125.61 42 GLU I N 1
ATOM 6297 C CA . GLU E 1 45 ? 148.723 128.510 123.326 1.00 125.34 42 GLU I CA 1
ATOM 6298 C C . GLU E 1 45 ? 147.484 128.342 124.196 1.00 127.20 42 GLU I C 1
ATOM 6299 O O . GLU E 1 45 ? 147.372 127.367 124.948 1.00 129.78 42 GLU I O 1
ATOM 6305 N N . LYS E 1 46 ? 146.544 129.287 124.112 1.00 117.40 43 LYS I N 1
ATOM 6306 C CA . LYS E 1 46 ? 145.305 129.163 124.877 1.00 115.37 43 LYS I CA 1
ATOM 6307 C C . LYS E 1 46 ? 144.507 127.941 124.439 1.00 115.71 43 LYS I C 1
ATOM 6308 O O . LYS E 1 46 ? 143.987 127.193 125.279 1.00 115.02 43 LYS I O 1
ATOM 6314 N N . VAL E 1 47 ? 144.412 127.713 123.127 1.00 111.78 44 VAL I N 1
ATOM 6315 C CA . VAL E 1 47 ? 143.694 126.544 122.623 1.00 110.92 44 VAL I CA 1
ATOM 6316 C C . VAL E 1 47 ? 144.368 125.261 123.095 1.00 109.74 44 VAL I C 1
ATOM 6317 O O . VAL E 1 47 ? 143.699 124.297 123.486 1.00 109.20 44 VAL I O 1
ATOM 6321 N N . LEU E 1 48 ? 145.703 125.232 123.070 1.00 107.09 45 LEU I N 1
ATOM 6322 C CA . LEU E 1 48 ? 146.440 124.069 123.555 1.00 107.35 45 LEU I CA 1
ATOM 6323 C C . LEU E 1 48 ? 146.172 123.815 125.032 1.00 109.23 45 LEU I C 1
ATOM 6324 O O . LEU E 1 48 ? 145.947 122.670 125.440 1.00 110.21 45 LEU I O 1
ATOM 6329 N N . ASP E 1 49 ? 146.196 124.870 125.849 1.00 116.01 46 ASP I N 1
ATOM 6330 C CA . ASP E 1 49 ? 145.985 124.701 127.282 1.00 116.21 46 ASP I CA 1
ATOM 6331 C C . ASP E 1 49 ? 144.550 124.303 127.598 1.00 114.59 46 ASP I C 1
ATOM 6332 O O . ASP E 1 49 ? 144.298 123.670 128.630 1.00 112.30 46 ASP I O 1
ATOM 6337 N N . LYS E 1 50 ? 143.601 124.665 126.733 1.00 115.00 47 LYS I N 1
ATOM 6338 C CA . LYS E 1 50 ? 142.202 124.355 127.008 1.00 114.45 47 LYS I CA 1
ATOM 6339 C C . LYS E 1 50 ? 141.898 122.864 126.894 1.00 112.10 47 LYS I C 1
ATOM 6340 O O . LYS E 1 50 ? 140.931 122.390 127.500 1.00 110.05 47 LYS I O 1
ATOM 6346 N N . LYS E 1 51 ? 142.697 122.111 126.139 1.00 100.48 48 LYS I N 1
ATOM 6347 C CA . LYS E 1 51 ? 142.389 120.722 125.813 1.00 96.75 48 LYS I CA 1
ATOM 6348 C C . LYS E 1 51 ? 143.501 119.776 126.258 1.00 97.17 48 LYS I C 1
ATOM 6349 O O . LYS E 1 51 ? 143.848 118.823 125.557 1.00 96.93 48 LYS I O 1
ATOM 6355 N N . ALA E 1 52 ? 144.078 120.034 127.433 1.00 94.88 49 ALA I N 1
ATOM 6356 C CA . ALA E 1 52 ? 145.131 119.157 127.947 1.00 92.91 49 ALA I CA 1
ATOM 6357 C C . ALA E 1 52 ? 144.648 117.745 128.267 1.00 98.28 49 ALA I C 1
ATOM 6358 O O . ALA E 1 52 ? 145.337 116.783 127.879 1.00 102.50 49 ALA I O 1
ATOM 6360 N N . PRO E 1 53 ? 143.523 117.535 128.973 1.00 85.04 50 PRO I N 1
ATOM 6361 C CA . PRO E 1 53 ? 143.175 116.159 129.378 1.00 80.89 50 PRO I CA 1
ATOM 6362 C C . PRO E 1 53 ? 143.002 115.191 128.221 1.00 80.34 50 PRO I C 1
ATOM 6363 O O . PRO E 1 53 ? 143.360 114.015 128.357 1.00 78.77 50 PRO I O 1
ATOM 6367 N N . GLN E 1 54 ? 142.458 115.640 127.087 1.00 83.74 51 GLN I N 1
ATOM 6368 C CA . GLN E 1 54 ? 142.322 114.748 125.940 1.00 84.25 51 GLN I CA 1
ATOM 6369 C C . GLN E 1 54 ? 143.684 114.300 125.426 1.00 89.21 51 GLN I C 1
ATOM 6370 O O . GLN E 1 54 ? 143.885 113.119 125.117 1.00 94.91 51 GLN I O 1
ATOM 6376 N N . PHE E 1 55 ? 144.635 115.233 125.335 1.00 82.65 52 PHE I N 1
ATOM 6377 C CA . PHE E 1 55 ? 145.986 114.893 124.902 1.00 81.95 52 PHE I CA 1
ATOM 6378 C C . PHE E 1 55 ? 146.630 113.910 125.874 1.00 84.53 52 PHE I C 1
ATOM 6379 O O . PHE E 1 55 ? 147.255 112.924 125.461 1.00 84.17 52 PHE I O 1
ATOM 6387 N N . LEU E 1 56 ? 146.476 114.161 127.177 1.00 83.32 53 LEU I N 1
ATOM 6388 C CA . LEU E 1 56 ? 147.053 113.268 128.178 1.00 81.95 53 LEU I CA 1
ATOM 6389 C C . LEU E 1 56 ? 146.456 111.869 128.079 1.00 86.21 53 LEU I C 1
ATOM 6390 O O . LEU E 1 56 ? 147.180 110.867 128.139 1.00 84.52 53 LEU I O 1
ATOM 6395 N N . THR E 1 57 ? 145.132 111.783 127.928 1.00 85.49 54 THR I N 1
ATOM 6396 C CA . THR E 1 57 ? 144.474 110.485 127.821 1.00 77.76 54 THR I CA 1
ATOM 6397 C C . THR E 1 57 ? 144.923 109.743 126.569 1.00 76.18 54 THR I C 1
ATOM 6398 O O . THR E 1 57 ? 145.189 108.535 126.617 1.00 78.64 54 THR I O 1
ATOM 6402 N N . SER E 1 58 ? 145.022 110.450 125.440 1.00 85.18 55 SER I N 1
ATOM 6403 C CA . SER E 1 58 ? 145.470 109.811 124.207 1.00 87.28 55 SER I CA 1
ATOM 6404 C C . SER E 1 58 ? 146.894 109.287 124.345 1.00 84.80 55 SER I C 1
ATOM 6405 O O . SER E 1 58 ? 147.193 108.160 123.929 1.00 81.57 55 SER I O 1
ATOM 6408 N N . LEU E 1 59 ? 147.786 110.087 124.935 1.00 85.75 56 LEU I N 1
ATOM 6409 C CA . LEU E 1 59 ? 149.168 109.649 125.106 1.00 84.55 56 LEU I CA 1
ATOM 6410 C C . LEU E 1 59 ? 149.258 108.449 126.042 1.00 85.42 56 LEU I C 1
ATOM 6411 O O . LEU E 1 59 ? 150.013 107.505 125.781 1.00 83.62 56 LEU I O 1
ATOM 6416 N N . LEU E 1 60 ? 148.494 108.466 127.138 1.00 86.38 57 LEU I N 1
ATOM 6417 C CA . LEU E 1 60 ? 148.523 107.343 128.070 1.00 84.86 57 LEU I CA 1
ATOM 6418 C C . LEU E 1 60 ? 147.984 106.073 127.424 1.00 86.87 57 LEU I C 1
ATOM 6419 O O . LEU E 1 60 ? 148.536 104.985 127.626 1.00 84.43 57 LEU I O 1
ATOM 6424 N N . ASN E 1 61 ? 146.905 106.190 126.645 1.00 88.72 58 ASN I N 1
ATOM 6425 C CA . ASN E 1 61 ? 146.362 105.023 125.958 1.00 78.37 58 ASN I CA 1
ATOM 6426 C C . ASN E 1 61 ? 147.342 104.485 124.924 1.00 81.38 58 ASN I C 1
ATOM 6427 O O . ASN E 1 61 ? 147.475 103.266 124.761 1.00 86.45 58 ASN I O 1
ATOM 6432 N N . LEU E 1 62 ? 148.032 105.377 124.207 1.00 86.15 59 LEU I N 1
ATOM 6433 C CA . LEU E 1 62 ? 149.038 104.929 123.249 1.00 88.50 59 LEU I CA 1
ATOM 6434 C C . LEU E 1 62 ? 150.186 104.213 123.949 1.00 90.04 59 LEU I C 1
ATOM 6435 O O . LEU E 1 62 ? 150.681 103.191 123.460 1.00 88.81 59 LEU I O 1
ATOM 6440 N N . TYR E 1 63 ? 150.627 104.741 125.094 1.00 101.49 60 TYR I N 1
ATOM 6441 C CA . TYR E 1 63 ? 151.712 104.104 125.835 1.00 99.22 60 TYR I CA 1
ATOM 6442 C C . TYR E 1 63 ? 151.292 102.734 126.357 1.00 99.09 60 TYR I C 1
ATOM 6443 O O . TYR E 1 63 ? 152.064 101.771 126.283 1.00 97.61 60 TYR I O 1
ATOM 6452 N N . ASN E 1 64 ? 150.071 102.626 126.886 1.00 104.66 61 ASN I N 1
ATOM 6453 C CA . ASN E 1 64 ? 149.629 101.371 127.486 1.00 103.63 61 ASN I CA 1
ATOM 6454 C C . ASN E 1 64 ? 149.370 100.290 126.443 1.00 104.86 61 ASN I C 1
ATOM 6455 O O . ASN E 1 64 ? 149.280 99.110 126.796 1.00 105.36 61 ASN I O 1
ATOM 6460 N N . GLY E 1 65 ? 149.254 100.661 125.172 1.00 111.87 62 GLY I N 1
ATOM 6461 C CA . GLY E 1 65 ? 148.949 99.702 124.131 1.00 112.45 62 GLY I CA 1
ATOM 6462 C C . GLY E 1 65 ? 150.140 98.851 123.737 1.00 114.51 62 GLY I C 1
ATOM 6463 O O . GLY E 1 65 ? 151.183 98.845 124.396 1.00 116.91 62 GLY I O 1
ATOM 6464 N N . ASP E 1 66 ? 149.979 98.118 122.638 1.00 125.12 63 ASP I N 1
ATOM 6465 C CA . ASP E 1 66 ? 151.034 97.249 122.142 1.00 125.50 63 ASP I CA 1
ATOM 6466 C C . ASP E 1 66 ? 152.154 98.080 121.516 1.00 126.84 63 ASP I C 1
ATOM 6467 O O . ASP E 1 66 ? 152.056 99.301 121.367 1.00 128.05 63 ASP I O 1
ATOM 6472 N N . ASP E 1 67 ? 153.233 97.399 121.138 1.00 126.07 64 ASP I N 1
ATOM 6473 C CA . ASP E 1 67 ? 154.420 98.048 120.583 1.00 125.37 64 ASP I CA 1
ATOM 6474 C C . ASP E 1 67 ? 154.446 97.803 119.077 1.00 125.05 64 ASP I C 1
ATOM 6475 O O . ASP E 1 67 ? 155.038 96.838 118.591 1.00 127.30 64 ASP I O 1
ATOM 6480 N N . TYR E 1 68 ? 153.793 98.696 118.332 1.00 107.54 65 TYR I N 1
ATOM 6481 C CA . TYR E 1 68 ? 153.805 98.644 116.878 1.00 107.13 65 TYR I CA 1
ATOM 6482 C C . TYR E 1 68 ? 154.196 99.967 116.237 1.00 106.91 65 TYR I C 1
ATOM 6483 O O . TYR E 1 68 ? 154.306 100.031 115.008 1.00 109.04 65 TYR I O 1
ATOM 6492 N N . LEU E 1 69 ? 154.406 101.020 117.025 1.00 102.87 66 LEU I N 1
ATOM 6493 C CA . LEU E 1 69 ? 154.777 102.330 116.509 1.00 105.59 66 LEU I CA 1
ATOM 6494 C C . LEU E 1 69 ? 156.253 102.641 116.731 1.00 106.92 66 LEU I C 1
ATOM 6495 O O . LEU E 1 69 ? 156.662 103.799 116.607 1.00 108.46 66 LEU I O 1
ATOM 6500 N N . GLN E 1 70 ? 157.057 101.634 117.062 1.00 124.21 67 GLN I N 1
ATOM 6501 C CA . GLN E 1 70 ? 158.461 101.843 117.391 1.00 125.81 67 GLN I CA 1
ATOM 6502 C C . GLN E 1 70 ? 159.347 102.036 116.167 1.00 124.21 67 GLN I C 1
ATOM 6503 O O . GLN E 1 70 ? 160.527 102.367 116.323 1.00 124.12 67 GLN I O 1
ATOM 6509 N N . LYS E 1 71 ? 158.817 101.836 114.962 1.00 116.64 68 LYS I N 1
ATOM 6510 C CA . LYS E 1 71 ? 159.578 101.994 113.731 1.00 116.58 68 LYS I CA 1
ATOM 6511 C C . LYS E 1 71 ? 159.315 103.331 113.049 1.00 117.43 68 LYS I C 1
ATOM 6512 O O . LYS E 1 71 ? 159.718 103.518 111.896 1.00 115.21 68 LYS I O 1
ATOM 6518 N N . THR E 1 72 ? 158.651 104.262 113.729 1.00 117.28 69 THR I N 1
ATOM 6519 C CA . THR E 1 72 ? 158.282 105.541 113.148 1.00 114.69 69 THR I CA 1
ATOM 6520 C C . THR E 1 72 ? 158.840 106.680 113.990 1.00 114.43 69 THR I C 1
ATOM 6521 O O . THR E 1 72 ? 159.250 106.492 115.139 1.00 116.80 69 THR I O 1
ATOM 6525 N N . ASP E 1 73 ? 158.855 107.868 113.398 1.00 108.26 70 ASP I N 1
ATOM 6526 C CA . ASP E 1 73 ? 159.378 109.038 114.091 1.00 110.02 70 ASP I CA 1
ATOM 6527 C C . ASP E 1 73 ? 158.410 109.462 115.189 1.00 111.45 70 ASP I C 1
ATOM 6528 O O . ASP E 1 73 ? 157.211 109.614 114.925 1.00 111.92 70 ASP I O 1
ATOM 6533 N N . PRO E 1 74 ? 158.877 109.645 116.426 1.00 103.49 71 PRO I N 1
ATOM 6534 C CA . PRO E 1 74 ? 157.956 110.046 117.503 1.00 103.53 71 PRO I CA 1
ATOM 6535 C C . PRO E 1 74 ? 157.293 111.393 117.275 1.00 104.34 71 PRO I C 1
ATOM 6536 O O . PRO E 1 74 ? 156.190 111.617 117.789 1.00 107.78 71 PRO I O 1
ATOM 6540 N N . MET E 1 75 ? 157.931 112.299 116.527 1.00 99.99 72 MET I N 1
ATOM 6541 C CA . MET E 1 75 ? 157.335 113.609 116.278 1.00 102.12 72 MET I CA 1
ATOM 6542 C C . MET E 1 75 ? 156.031 113.486 115.498 1.00 101.42 72 MET I C 1
ATOM 6543 O O . MET E 1 75 ? 155.057 114.190 115.789 1.00 102.03 72 MET I O 1
ATOM 6548 N N . THR E 1 76 ? 155.996 112.598 114.502 1.00 88.20 73 THR I N 1
ATOM 6549 C CA . THR E 1 76 ? 154.767 112.386 113.745 1.00 91.67 73 THR I CA 1
ATOM 6550 C C . THR E 1 76 ? 153.659 111.831 114.632 1.00 95.19 73 THR I C 1
ATOM 6551 O O . THR E 1 76 ? 152.497 112.234 114.510 1.00 98.59 73 THR I O 1
ATOM 6555 N N . VAL E 1 77 ? 153.999 110.902 115.528 1.00 81.45 74 VAL I N 1
ATOM 6556 C CA . VAL E 1 77 ? 153.003 110.347 116.442 1.00 76.55 74 VAL I CA 1
ATOM 6557 C C . VAL E 1 77 ? 152.468 111.431 117.369 1.00 79.69 74 VAL I C 1
ATOM 6558 O O . VAL E 1 77 ? 151.260 111.505 117.634 1.00 85.00 74 VAL I O 1
ATOM 6562 N N . VAL E 1 78 ? 153.357 112.285 117.881 1.00 78.38 75 VAL I N 1
ATOM 6563 C CA . VAL E 1 78 ? 152.928 113.371 118.759 1.00 80.73 75 VAL I CA 1
ATOM 6564 C C . VAL E 1 78 ? 152.009 114.330 118.012 1.00 82.59 75 VAL I C 1
ATOM 6565 O O . VAL E 1 78 ? 150.978 114.760 118.540 1.00 87.37 75 VAL I O 1
ATOM 6569 N N . THR E 1 79 ? 152.362 114.673 116.771 1.00 80.02 76 THR I N 1
ATOM 6570 C CA . THR E 1 79 ? 151.519 115.567 115.981 1.00 80.62 76 THR I CA 1
ATOM 6571 C C . THR E 1 79 ? 150.158 114.942 115.694 1.00 83.69 76 THR I C 1
ATOM 6572 O O . THR E 1 79 ? 149.129 115.631 115.731 1.00 87.15 76 THR I O 1
ATOM 6576 N N . SER E 1 80 ? 150.133 113.642 115.390 1.00 78.61 77 SER I N 1
ATOM 6577 C CA . SER E 1 80 ? 148.868 112.963 115.130 1.00 74.05 77 SER I CA 1
ATOM 6578 C C . SER E 1 80 ? 147.986 112.947 116.371 1.00 79.04 77 SER I C 1
ATOM 6579 O O . SER E 1 80 ? 146.778 113.204 116.288 1.00 79.45 77 SER I O 1
ATOM 6582 N N . ALA E 1 81 ? 148.572 112.654 117.534 1.00 77.79 78 ALA I N 1
ATOM 6583 C CA . ALA E 1 81 ? 147.807 112.713 118.775 1.00 74.49 78 ALA I CA 1
ATOM 6584 C C . ALA E 1 81 ? 147.311 114.127 119.041 1.00 75.99 78 ALA I C 1
ATOM 6585 O O . ALA E 1 81 ? 146.191 114.322 119.527 1.00 80.79 78 ALA I O 1
ATOM 6587 N N . MET E 1 82 ? 148.130 115.128 118.714 1.00 75.47 79 MET I N 1
ATOM 6588 C CA . MET E 1 82 ? 147.734 116.520 118.898 1.00 69.81 79 MET I CA 1
ATOM 6589 C C . MET E 1 82 ? 146.506 116.865 118.065 1.00 69.49 79 MET I C 1
ATOM 6590 O O . MET E 1 82 ? 145.528 117.416 118.586 1.00 70.79 79 MET I O 1
ATOM 6595 N N . VAL E 1 83 ? 146.536 116.550 116.768 1.00 71.55 80 VAL I N 1
ATOM 6596 C CA . VAL E 1 83 ? 145.403 116.900 115.910 1.00 72.49 80 VAL I CA 1
ATOM 6597 C C . VAL E 1 83 ? 144.175 116.083 116.295 1.00 77.13 80 VAL I C 1
ATOM 6598 O O . VAL E 1 83 ? 143.043 116.580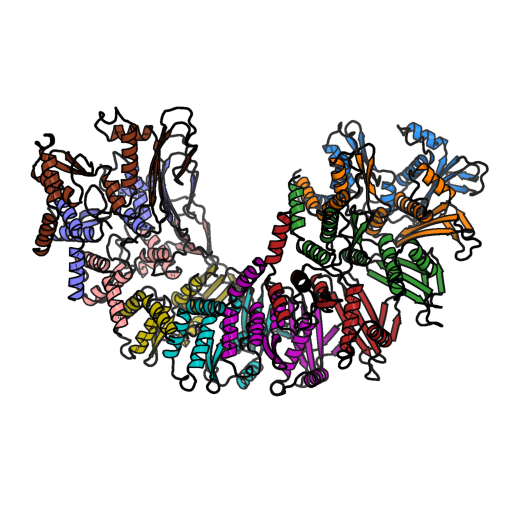 116.249 1.00 77.75 80 VAL I O 1
ATOM 6602 N N . ALA E 1 84 ? 144.375 114.824 116.701 1.00 82.08 81 ALA I N 1
ATOM 6603 C CA . ALA E 1 84 ? 143.247 114.009 117.141 1.00 79.17 81 ALA I CA 1
ATOM 6604 C C . ALA E 1 84 ? 142.591 114.593 118.385 1.00 71.24 81 ALA I C 1
ATOM 6605 O O . ALA E 1 84 ? 141.359 114.623 118.490 1.00 71.32 81 ALA I O 1
ATOM 6607 N N . ALA E 1 85 ? 143.395 115.064 119.342 1.00 72.23 82 ALA I N 1
ATOM 6608 C CA . ALA E 1 85 ? 142.842 115.664 120.549 1.00 73.95 82 ALA I CA 1
ATOM 6609 C C . ALA E 1 85 ? 142.259 117.047 120.292 1.00 73.58 82 ALA I C 1
ATOM 6610 O O . ALA E 1 85 ? 141.406 117.501 121.062 1.00 76.14 82 ALA I O 1
ATOM 6612 N N . THR E 1 86 ? 142.702 117.727 119.233 1.00 69.83 83 THR I N 1
ATOM 6613 C CA . THR E 1 86 ? 142.163 119.048 118.924 1.00 69.33 83 THR I CA 1
ATOM 6614 C C . THR E 1 86 ? 140.697 118.978 118.513 1.00 75.88 83 THR I C 1
ATOM 6615 O O . THR E 1 86 ? 139.931 119.909 118.783 1.00 75.33 83 THR I O 1
ATOM 6619 N N . LEU E 1 87 ? 140.290 117.891 117.861 1.00 75.89 84 LEU I N 1
ATOM 6620 C CA . LEU E 1 87 ? 138.942 117.753 117.327 1.00 69.18 84 LEU I CA 1
ATOM 6621 C C . LEU E 1 87 ? 137.979 117.081 118.299 1.00 72.08 84 LEU I C 1
ATOM 6622 O O . LEU E 1 87 ? 136.926 116.599 117.868 1.00 74.75 84 LEU I O 1
ATOM 6627 N N . ASP E 1 88 ? 138.315 117.035 119.590 1.00 80.81 85 ASP I N 1
ATOM 6628 C CA . ASP E 1 88 ? 137.469 116.415 120.614 1.00 81.81 85 ASP I CA 1
ATOM 6629 C C . ASP E 1 88 ? 137.170 114.955 120.283 1.00 81.15 85 ASP I C 1
ATOM 6630 O O . ASP E 1 88 ? 136.059 114.463 120.493 1.00 84.18 85 ASP I O 1
ATOM 6635 N N . LEU E 1 89 ? 138.172 114.254 119.760 1.00 63.77 86 LEU I N 1
ATOM 6636 C CA . LEU E 1 89 ? 138.060 112.837 119.420 1.00 54.41 86 LEU I CA 1
ATOM 6637 C C . LEU E 1 89 ? 139.229 112.102 120.056 1.00 69.78 86 LEU I C 1
ATOM 6638 O O . LEU E 1 89 ? 140.294 111.953 119.440 1.00 77.05 86 LEU I O 1
ATOM 6643 N N . PRO E 1 90 ? 139.074 111.638 121.296 1.00 68.90 87 PRO I N 1
ATOM 6644 C CA . PRO E 1 90 ? 140.158 110.891 121.944 1.00 73.56 87 PRO I CA 1
ATOM 6645 C C . PRO E 1 90 ? 140.458 109.597 121.202 1.00 74.96 87 PRO I C 1
ATOM 6646 O O . PRO E 1 90 ? 139.722 109.167 120.312 1.00 75.33 87 PRO I O 1
ATOM 6650 N N . ILE E 1 91 ? 141.560 108.961 121.589 1.00 77.96 88 ILE I N 1
ATOM 6651 C CA . ILE E 1 91 ? 142.113 107.846 120.830 1.00 71.84 88 ILE I CA 1
ATOM 6652 C C . ILE E 1 91 ? 141.961 106.574 121.667 1.00 78.12 88 ILE I C 1
ATOM 6653 O O . ILE E 1 91 ? 142.449 105.496 121.307 1.00 81.39 88 ILE I O 1
ATOM 6658 N N . ASP E 1 92 ? 141.171 106.664 122.734 1.00 85.24 89 ASP I N 1
ATOM 6659 C CA . ASP E 1 92 ? 140.955 105.523 123.609 1.00 83.92 89 ASP I CA 1
ATOM 6660 C C . ASP E 1 92 ? 140.220 104.412 122.867 1.00 80.95 89 ASP I C 1
ATOM 6661 O O . ASP E 1 92 ? 139.385 104.663 121.994 1.00 78.38 89 ASP I O 1
ATOM 6666 N N . LYS E 1 93 ? 140.555 103.169 123.216 1.00 72.35 90 LYS I N 1
ATOM 6667 C CA . LYS E 1 93 ? 140.030 102.021 122.485 1.00 70.04 90 LYS I CA 1
ATOM 6668 C C . LYS E 1 93 ? 138.542 101.803 122.739 1.00 74.85 90 LYS I C 1
ATOM 6669 O O . LYS E 1 93 ? 137.829 101.339 121.842 1.00 75.32 90 LYS I O 1
ATOM 6675 N N . ASN E 1 94 ? 138.053 102.145 123.932 1.00 80.97 91 ASN I N 1
ATOM 6676 C CA . ASN E 1 94 ? 136.662 101.873 124.279 1.00 76.33 91 ASN I CA 1
ATOM 6677 C C . ASN E 1 94 ? 135.671 102.668 123.437 1.00 71.33 91 ASN I C 1
ATOM 6678 O O . ASN E 1 94 ? 134.491 102.306 123.393 1.00 78.73 91 ASN I O 1
ATOM 6683 N N . LEU E 1 95 ? 136.114 103.733 122.770 1.00 54.62 92 LEU I N 1
ATOM 6684 C CA . LEU E 1 95 ? 135.229 104.545 121.943 1.00 56.86 92 LEU I CA 1
ATOM 6685 C C . LEU E 1 95 ? 135.364 104.257 120.455 1.00 64.10 92 LEU I C 1
ATOM 6686 O O . LEU E 1 95 ? 134.355 104.242 119.744 1.00 65.48 92 LEU I O 1
ATOM 6691 N N . GLY E 1 96 ? 136.579 104.025 119.969 1.00 64.39 93 GLY I N 1
ATOM 6692 C CA . GLY E 1 96 ? 136.780 103.720 118.561 1.00 57.38 93 GLY I CA 1
ATOM 6693 C C . GLY E 1 96 ? 136.425 104.849 117.619 1.00 54.53 93 GLY I C 1
ATOM 6694 O O . GLY E 1 96 ? 135.793 104.612 116.581 1.00 68.76 93 GLY I O 1
ATOM 6695 N N . TYR E 1 97 ? 136.815 106.078 117.954 1.00 37.19 94 TYR I N 1
ATOM 6696 C CA . TYR E 1 97 ? 136.527 107.226 117.103 1.00 33.82 94 TYR I CA 1
ATOM 6697 C C . TYR E 1 97 ? 137.636 107.512 116.100 1.00 47.14 94 TYR I C 1
ATOM 6698 O O . TYR E 1 97 ? 137.351 107.980 114.992 1.00 66.13 94 TYR I O 1
ATOM 6707 N N . ALA E 1 98 ? 138.889 107.242 116.458 1.00 46.83 95 ALA I N 1
ATOM 6708 C CA . ALA E 1 98 ? 140.014 107.550 115.587 1.00 44.84 95 ALA I CA 1
ATOM 6709 C C . ALA E 1 98 ? 141.147 106.575 115.867 1.00 45.16 95 ALA I C 1
ATOM 6710 O O . ALA E 1 98 ? 141.179 105.912 116.906 1.00 45.96 95 ALA I O 1
ATOM 6712 N N . TRP E 1 99 ? 142.080 106.496 114.920 1.00 55.62 96 TRP I N 1
ATOM 6713 C CA . TRP E 1 99 ? 143.219 105.596 115.030 1.00 51.27 96 TRP I CA 1
ATOM 6714 C C . TRP E 1 99 ? 144.475 106.297 114.533 1.00 64.19 96 TRP I C 1
ATOM 6715 O O . TRP E 1 99 ? 144.413 107.326 113.857 1.00 68.35 96 TRP I O 1
ATOM 6726 N N . ILE E 1 100 ? 145.624 105.726 114.886 1.00 66.79 97 ILE I N 1
ATOM 6727 C CA . ILE E 1 100 ? 146.917 106.135 114.348 1.00 64.40 97 ILE I CA 1
ATOM 6728 C C . ILE E 1 100 ? 147.513 104.935 113.629 1.00 61.80 97 ILE I C 1
ATOM 6729 O O . ILE E 1 100 ? 147.764 103.895 114.252 1.00 65.72 97 ILE I O 1
ATOM 6734 N N . VAL E 1 101 ? 147.740 105.077 112.329 1.00 68.50 98 VAL I N 1
ATOM 6735 C CA . VAL E 1 101 ? 148.233 103.986 111.493 1.00 70.92 98 VAL I CA 1
ATOM 6736 C C . VAL E 1 101 ? 149.522 104.429 110.816 1.00 78.06 98 VAL I C 1
ATOM 6737 O O . VAL E 1 101 ? 149.551 105.496 110.192 1.00 80.79 98 VAL I O 1
ATOM 6741 N N . PRO E 1 102 ? 150.602 103.652 110.905 1.00 84.63 99 PRO I N 1
ATOM 6742 C CA . PRO E 1 102 ? 151.857 104.053 110.261 1.00 81.04 99 PRO I CA 1
ATOM 6743 C C . PRO E 1 102 ? 151.927 103.616 108.807 1.00 81.93 99 PRO I C 1
ATOM 6744 O O . PRO E 1 102 ? 151.634 102.467 108.466 1.00 86.52 99 PRO I O 1
ATOM 6748 N N . TYR E 1 103 ? 152.322 104.547 107.942 1.00 90.70 100 TYR I N 1
ATOM 6749 C CA . TYR E 1 103 ? 152.429 104.303 106.507 1.00 91.10 100 TYR I CA 1
ATOM 6750 C C . TYR E 1 103 ? 153.813 104.739 106.047 1.00 96.95 100 TYR I C 1
ATOM 6751 O O . TYR E 1 103 ? 154.136 105.931 106.093 1.00 98.48 100 TYR I O 1
ATOM 6760 N N . LYS E 1 104 ? 154.619 103.776 105.596 1.00 96.71 101 LYS I N 1
ATOM 6761 C CA . LYS E 1 104 ? 155.978 104.035 105.118 1.00 93.59 101 LYS I CA 1
ATOM 6762 C C . LYS E 1 104 ? 156.799 104.774 106.174 1.00 94.56 101 LYS I C 1
ATOM 6763 O O . LYS E 1 104 ? 157.527 105.725 105.882 1.00 95.28 101 LYS I O 1
ATOM 6769 N N . GLY E 1 105 ? 156.669 104.331 107.423 1.00 98.72 102 GLY I N 1
ATOM 6770 C CA . GLY E 1 105 ? 157.390 104.959 108.510 1.00 99.56 102 GLY I CA 1
ATOM 6771 C C . GLY E 1 105 ? 156.854 106.305 108.935 1.00 99.94 102 GLY I C 1
ATOM 6772 O O . GLY E 1 105 ? 157.561 107.058 109.608 1.00 100.46 102 GLY I O 1
ATOM 6773 N N . ARG E 1 106 ? 155.620 106.634 108.561 1.00 98.76 103 ARG I N 1
ATOM 6774 C CA . ARG E 1 106 ? 154.994 107.895 108.934 1.00 97.25 103 ARG I CA 1
ATOM 6775 C C . ARG E 1 106 ? 153.632 107.607 109.545 1.00 97.15 103 ARG I C 1
ATOM 6776 O O . ARG E 1 106 ? 152.814 106.906 108.941 1.00 99.89 103 ARG I O 1
ATOM 6784 N N . ALA E 1 107 ? 153.389 108.150 110.734 1.00 88.36 104 ALA I N 1
ATOM 6785 C CA . ALA E 1 107 ? 152.120 107.939 111.415 1.00 90.71 104 ALA I CA 1
ATOM 6786 C C . ALA E 1 107 ? 151.053 108.869 110.855 1.00 94.43 104 ALA I C 1
ATOM 6787 O O . ALA E 1 107 ? 151.313 110.043 110.578 1.00 94.13 104 ALA I O 1
ATOM 6789 N N . GLN E 1 108 ? 149.845 108.335 110.690 1.00 86.62 105 GLN I N 1
ATOM 6790 C CA . GLN E 1 108 ? 148.727 109.090 110.147 1.00 77.80 105 GLN I CA 1
ATOM 6791 C C . GLN E 1 108 ? 147.515 108.941 111.053 1.00 80.63 105 GLN I C 1
ATOM 6792 O O . GLN E 1 108 ? 147.231 107.850 111.557 1.00 84.77 105 GLN I O 1
ATOM 6798 N N . PHE E 1 109 ? 146.803 110.049 111.245 1.00 64.44 106 PHE I N 1
ATOM 6799 C CA . PHE E 1 109 ? 145.577 110.080 112.031 1.00 67.41 106 PHE I CA 1
ATOM 6800 C C . PHE E 1 109 ? 144.402 109.763 111.117 1.00 72.99 106 PHE I C 1
ATOM 6801 O O . PHE E 1 109 ? 144.265 110.362 110.046 1.00 77.01 106 PHE I O 1
ATOM 6809 N N . GLN E 1 110 ? 143.559 108.824 111.538 1.00 69.26 107 GLN I N 1
ATOM 6810 C CA . GLN E 1 110 ? 142.487 108.313 110.700 1.00 66.27 107 GLN I CA 1
ATOM 6811 C C . GLN E 1 110 ? 141.169 108.312 111.461 1.00 70.39 107 GLN I C 1
ATOM 6812 O O . GLN E 1 110 ? 141.136 108.095 112.677 1.00 75.41 107 GLN I O 1
ATOM 6818 N N . LEU E 1 111 ? 140.085 108.545 110.728 1.00 51.15 108 LEU I N 1
ATOM 6819 C CA . LEU E 1 111 ? 138.749 108.583 111.301 1.00 53.99 108 LEU I CA 1
ATOM 6820 C C . LEU E 1 111 ? 138.077 107.224 111.164 1.00 61.43 108 LEU I C 1
ATOM 6821 O O . LEU E 1 111 ? 138.151 106.584 110.111 1.00 71.73 108 LEU I O 1
ATOM 6826 N N . GLY E 1 112 ? 137.424 106.784 112.237 1.00 56.41 109 GLY I N 1
ATOM 6827 C CA . GLY E 1 112 ? 136.660 105.558 112.209 1.00 58.30 109 GLY I CA 1
ATOM 6828 C C . GLY E 1 112 ? 135.278 105.767 111.623 1.00 60.44 109 GLY I C 1
ATOM 6829 O O . GLY E 1 112 ? 134.911 106.852 111.171 1.00 73.42 109 GLY I O 1
ATOM 6830 N N . TYR E 1 113 ? 134.492 104.693 111.634 1.00 42.04 110 TYR I N 1
ATOM 6831 C CA . TYR E 1 113 ? 133.136 104.755 111.106 1.00 44.29 110 TYR I CA 1
ATOM 6832 C C . TYR E 1 113 ? 132.142 105.338 112.102 1.00 55.18 110 TYR I C 1
ATOM 6833 O O . TYR E 1 113 ? 130.980 105.550 111.740 1.00 62.63 110 TYR I O 1
ATOM 6842 N N . LYS E 1 114 ? 132.569 105.612 113.336 1.00 45.72 111 LYS I N 1
ATOM 6843 C CA . LYS E 1 114 ? 131.737 106.315 114.303 1.00 48.04 111 LYS I CA 1
ATOM 6844 C C . LYS E 1 114 ? 132.057 107.801 114.393 1.00 58.21 111 LYS I C 1
ATOM 6845 O O . LYS E 1 114 ? 131.226 108.569 114.893 1.00 67.89 111 LYS I O 1
ATOM 6851 N N . GLY E 1 115 ? 133.230 108.222 113.918 1.00 48.87 112 GLY I N 1
ATOM 6852 C CA . GLY E 1 115 ? 133.527 109.644 113.872 1.00 45.97 112 GLY I CA 1
ATOM 6853 C C . GLY E 1 115 ? 132.604 110.395 112.933 1.00 56.37 112 GLY I C 1
ATOM 6854 O O . GLY E 1 115 ? 132.206 111.529 113.210 1.00 65.90 112 GLY I O 1
ATOM 6855 N N . TYR E 1 116 ? 132.252 109.773 111.805 1.00 42.96 113 TYR I N 1
ATOM 6856 C CA . TYR E 1 116 ? 131.286 110.382 110.898 1.00 46.83 113 TYR I CA 1
ATOM 6857 C C . TYR E 1 116 ? 129.929 110.540 111.570 1.00 58.58 113 TYR I C 1
ATOM 6858 O O . TYR E 1 116 ? 129.264 111.569 111.406 1.00 65.24 113 TYR I O 1
ATOM 6867 N N . ILE E 1 117 ? 129.504 109.530 112.333 1.00 46.77 114 ILE I N 1
ATOM 6868 C CA . ILE E 1 117 ? 128.252 109.628 113.080 1.00 19.41 114 ILE I CA 1
ATOM 6869 C C . ILE E 1 117 ? 128.325 110.766 114.089 1.00 29.71 114 ILE I C 1
ATOM 6870 O O . ILE E 1 117 ? 127.372 111.540 114.247 1.00 41.73 114 ILE I O 1
ATOM 6875 N N . GLN E 1 118 ? 129.454 110.881 114.791 1.00 33.54 115 GLN I N 1
ATOM 6876 C CA . GLN E 1 118 ? 129.611 111.944 115.779 1.00 35.42 115 GLN I CA 1
ATOM 6877 C C . GLN E 1 118 ? 129.530 113.319 115.127 1.00 38.54 115 GLN I C 1
ATOM 6878 O O . GLN E 1 118 ? 128.852 114.218 115.637 1.00 56.69 115 GLN I O 1
ATOM 6884 N N . LEU E 1 119 ? 130.210 113.500 113.993 1.00 32.26 116 LEU I N 1
ATOM 6885 C CA . LEU E 1 119 ? 130.164 114.787 113.303 1.00 34.81 116 LEU I CA 1
ATOM 6886 C C . LEU E 1 119 ? 128.764 115.090 112.780 1.00 45.07 116 LEU I C 1
ATOM 6887 O O . LEU E 1 119 ? 128.292 116.231 112.869 1.00 54.21 116 LEU I O 1
ATOM 6892 N N . ALA E 1 120 ? 128.083 114.081 112.230 1.00 51.77 117 ALA I N 1
ATOM 6893 C CA . ALA E 1 120 ? 126.730 114.288 111.726 1.00 36.93 117 ALA I CA 1
ATOM 6894 C C . ALA E 1 120 ? 125.777 114.681 112.848 1.00 36.93 117 ALA I C 1
ATOM 6895 O O . ALA E 1 120 ? 124.919 115.552 112.667 1.00 39.14 117 ALA I O 1
ATOM 6897 N N . LEU E 1 121 ? 125.907 114.044 114.013 1.00 31.04 118 LEU I N 1
ATOM 6898 C CA . LEU E 1 121 ? 125.071 114.419 115.148 1.00 36.19 118 LEU I CA 1
ATOM 6899 C C . LEU E 1 121 ? 125.435 115.801 115.676 1.00 37.24 118 LEU I C 1
ATOM 6900 O O . LEU E 1 121 ? 124.556 116.538 116.136 1.00 47.41 118 LEU I O 1
ATOM 6905 N N . ARG E 1 122 ? 126.718 116.166 115.622 1.00 42.86 119 ARG I N 1
ATOM 6906 C CA . ARG E 1 122 ? 127.127 117.510 116.016 1.00 38.52 119 ARG I CA 1
ATOM 6907 C C . ARG E 1 122 ? 126.562 118.562 115.072 1.00 45.54 119 ARG I C 1
ATOM 6908 O O . ARG E 1 122 ? 126.352 119.710 115.479 1.00 55.71 119 ARG I O 1
ATOM 6916 N N . THR E 1 123 ? 126.325 118.195 113.810 1.00 56.62 120 THR I N 1
ATOM 6917 C CA . THR E 1 123 ? 125.751 119.141 112.856 1.00 46.59 120 THR I CA 1
ATOM 6918 C C . THR E 1 123 ? 124.380 119.625 113.316 1.00 45.68 120 THR I C 1
ATOM 6919 O O . THR E 1 123 ? 124.089 120.826 113.277 1.00 49.90 120 THR I O 1
ATOM 6923 N N . GLY E 1 124 ? 123.530 118.707 113.768 1.00 51.67 121 GLY I N 1
ATOM 6924 C CA . GLY E 1 124 ? 122.223 119.070 114.277 1.00 46.79 121 GLY I CA 1
ATOM 6925 C C . GLY E 1 124 ? 121.155 119.299 113.233 1.00 52.79 121 GLY I C 1
ATOM 6926 O O . GLY E 1 124 ? 120.187 120.016 113.507 1.00 52.53 121 GLY I O 1
ATOM 6927 N N . GLN E 1 125 ? 121.294 118.712 112.043 1.00 63.00 122 GLN I N 1
ATOM 6928 C CA . GLN E 1 125 ? 120.317 118.884 110.977 1.00 52.18 122 GLN I CA 1
ATOM 6929 C C . GLN E 1 125 ? 119.697 117.572 110.517 1.00 58.27 122 GLN I C 1
ATOM 6930 O O . GLN E 1 125 ? 118.878 117.582 109.591 1.00 66.59 122 GLN I O 1
ATOM 6936 N N . TYR E 1 126 ? 120.057 116.451 111.131 1.00 52.01 123 TYR I N 1
ATOM 6937 C CA . TYR E 1 126 ? 119.581 115.148 110.696 1.00 43.77 123 TYR I CA 1
ATOM 6938 C C . TYR E 1 126 ? 118.253 114.805 111.363 1.00 46.99 123 TYR I C 1
ATOM 6939 O O . TYR E 1 126 ? 117.868 115.387 112.380 1.00 59.89 123 TYR I O 1
ATOM 6948 N N . LYS E 1 127 ? 117.551 113.842 110.770 1.00 63.31 124 LYS I N 1
ATOM 6949 C CA . LYS E 1 127 ? 116.280 113.382 111.317 1.00 64.25 124 LYS I CA 1
ATOM 6950 C C . LYS E 1 127 ? 116.260 111.874 111.527 1.00 66.74 124 LYS I C 1
ATOM 6951 O O . LYS E 1 127 ? 115.695 111.398 112.516 1.00 60.75 124 LYS I O 1
ATOM 6957 N N . SER E 1 128 ? 116.864 111.112 110.617 1.00 63.17 125 SER I N 1
ATOM 6958 C CA . SER E 1 128 ? 116.854 109.661 110.747 1.00 52.80 125 SER I CA 1
ATOM 6959 C C . SER E 1 128 ? 118.038 109.068 110.000 1.00 63.93 125 SER I C 1
ATOM 6960 O O . SER E 1 128 ? 118.381 109.527 108.910 1.00 76.42 125 SER I O 1
ATOM 6963 N N . ILE E 1 129 ? 118.657 108.051 110.599 1.00 51.17 126 ILE I N 1
ATOM 6964 C CA . ILE E 1 129 ? 119.715 107.267 109.968 1.00 38.34 126 ILE I CA 1
ATOM 6965 C C . ILE E 1 129 ? 119.455 105.800 110.281 1.00 44.49 126 ILE I C 1
ATOM 6966 O O . ILE E 1 129 ? 119.159 105.454 111.430 1.00 59.48 126 ILE I O 1
ATOM 6971 N N . ASN E 1 130 ? 119.565 104.936 109.273 1.00 50.54 127 ASN I N 1
ATOM 6972 C CA . ASN E 1 130 ? 119.323 103.519 109.507 1.00 44.48 127 ASN I CA 1
ATOM 6973 C C . ASN E 1 130 ? 120.013 102.690 108.434 1.00 53.75 127 ASN I C 1
ATOM 6974 O O . ASN E 1 130 ? 120.298 103.169 107.333 1.00 68.10 127 ASN I O 1
ATOM 6979 N N . VAL E 1 131 ? 120.263 101.428 108.776 1.00 50.64 128 VAL I N 1
ATOM 6980 C CA . VAL E 1 131 ? 120.836 100.448 107.857 1.00 54.85 128 VAL I CA 1
ATOM 6981 C C . VAL E 1 131 ? 120.368 99.065 108.290 1.00 65.59 128 VAL I C 1
ATOM 6982 O O . VAL E 1 131 ? 120.467 98.706 109.467 1.00 68.04 128 VAL I O 1
ATOM 6986 N N . ILE E 1 132 ? 119.843 98.292 107.338 1.00 69.75 129 ILE I N 1
ATOM 6987 C CA . ILE E 1 132 ? 119.291 96.971 107.609 1.00 64.20 129 ILE I CA 1
ATOM 6988 C C . ILE E 1 132 ? 119.810 95.985 106.569 1.00 70.94 129 ILE I C 1
ATOM 6989 O O . ILE E 1 132 ? 120.454 96.356 105.586 1.00 75.58 129 ILE I O 1
ATOM 6994 N N . GLU E 1 133 ? 119.511 94.710 106.803 1.00 83.42 130 GLU I N 1
ATOM 6995 C CA . GLU E 1 133 ? 119.884 93.625 105.906 1.00 81.38 130 GLU I CA 1
ATOM 6996 C C . GLU E 1 133 ? 118.636 93.072 105.233 1.00 83.23 130 GLU I C 1
ATOM 6997 O O . GLU E 1 133 ? 117.668 92.712 105.910 1.00 86.26 130 GLU I O 1
ATOM 7003 N N . VAL E 1 134 ? 118.663 93.004 103.906 1.00 78.39 131 VAL I N 1
ATOM 7004 C CA . VAL E 1 134 ? 117.566 92.458 103.118 1.00 77.40 131 VAL I CA 1
ATOM 7005 C C . VAL E 1 134 ? 117.864 90.987 102.868 1.00 84.87 131 VAL I C 1
ATOM 7006 O O . VAL E 1 134 ? 118.890 90.645 102.265 1.00 86.35 131 VAL I O 1
ATOM 7010 N N . ARG E 1 135 ? 116.966 90.120 103.325 1.00 105.04 132 ARG I N 1
ATOM 7011 C CA . ARG E 1 135 ? 117.166 88.682 103.265 1.00 101.30 132 ARG I CA 1
ATOM 7012 C C . ARG E 1 135 ? 116.623 88.138 101.944 1.00 103.38 132 ARG I C 1
ATOM 7013 O O . ARG E 1 135 ? 116.296 88.889 101.021 1.00 107.33 132 ARG I O 1
ATOM 7021 N N . GLU E 1 136 ? 116.528 86.815 101.844 1.00 112.44 133 GLU I N 1
ATOM 7022 C CA . GLU E 1 136 ? 116.076 86.184 100.612 1.00 114.69 133 GLU I CA 1
ATOM 7023 C C . GLU E 1 136 ? 114.572 86.365 100.444 1.00 115.20 133 GLU I C 1
ATOM 7024 O O . GLU E 1 136 ? 113.794 86.108 101.368 1.00 115.79 133 GLU I O 1
ATOM 7030 N N . GLY E 1 137 ? 114.165 86.808 99.259 1.00 103.38 134 GLY I N 1
ATOM 7031 C CA . GLY E 1 137 ? 112.751 86.980 98.966 1.00 101.33 134 GLY I CA 1
ATOM 7032 C C . GLY E 1 137 ? 112.066 88.064 99.769 1.00 103.97 134 GLY I C 1
ATOM 7033 O O . GLY E 1 137 ? 110.952 87.854 100.264 1.00 106.19 134 GLY I O 1
ATOM 7034 N N . GLU E 1 138 ? 112.707 89.221 99.915 1.00 109.09 135 GLU I N 1
ATOM 7035 C CA . GLU E 1 138 ? 112.130 90.348 100.637 1.00 107.81 135 GLU I CA 1
ATOM 7036 C C . GLU E 1 138 ? 111.839 91.536 99.733 1.00 109.51 135 GLU I C 1
ATOM 7037 O O . GLU E 1 138 ? 110.706 92.028 99.707 1.00 112.53 135 GLU I O 1
ATOM 7043 N N . LEU E 1 139 ? 112.833 92.012 98.988 1.00 103.91 136 LEU I N 1
ATOM 7044 C CA . LEU E 1 139 ? 112.626 93.143 98.095 1.00 107.23 136 LEU I CA 1
ATOM 7045 C C . LEU E 1 139 ? 111.877 92.702 96.844 1.00 107.14 136 LEU I C 1
ATOM 7046 O O . LEU E 1 139 ? 111.945 91.539 96.435 1.00 107.47 136 LEU I O 1
ATOM 7051 N N . LEU E 1 140 ? 111.149 93.639 96.238 1.00 102.55 137 LEU I N 1
ATOM 7052 C CA . LEU E 1 140 ? 110.390 93.366 95.023 1.00 97.08 137 LEU I CA 1
ATOM 7053 C C . LEU E 1 140 ? 111.071 93.936 93.783 1.00 100.19 137 LEU I C 1
ATOM 7054 O O . LEU E 1 140 ? 111.319 93.209 92.817 1.00 102.23 137 LEU I O 1
ATOM 7059 N N . LYS E 1 141 ? 111.379 95.230 93.795 1.00 94.29 138 LYS I N 1
ATOM 7060 C CA . LYS E 1 141 ? 112.070 95.867 92.684 1.00 93.96 138 LYS I CA 1
ATOM 7061 C C . LYS E 1 141 ? 112.889 97.032 93.216 1.00 95.91 138 LYS I C 1
ATOM 7062 O O . LYS E 1 141 ? 112.621 97.557 94.300 1.00 95.50 138 LYS I O 1
ATOM 7068 N N . TRP E 1 142 ? 113.893 97.433 92.439 1.00 88.31 139 TRP I N 1
ATOM 7069 C CA . TRP E 1 142 ? 114.774 98.526 92.840 1.00 82.47 139 TRP I CA 1
ATOM 7070 C C . TRP E 1 142 ? 115.432 99.105 91.598 1.00 83.58 139 TRP I C 1
ATOM 7071 O O . TRP E 1 142 ? 116.079 98.373 90.843 1.00 91.86 139 TRP I O 1
ATOM 7082 N N . ASN E 1 143 ? 115.264 100.408 91.389 1.00 81.45 140 ASN I N 1
ATOM 7083 C CA . ASN E 1 143 ? 115.906 101.123 90.296 1.00 87.51 140 ASN I CA 1
ATOM 7084 C C . ASN E 1 143 ? 116.763 102.243 90.868 1.00 85.76 140 ASN I C 1
ATOM 7085 O O . ASN E 1 143 ? 116.363 102.921 91.820 1.00 89.48 140 ASN I O 1
ATOM 7090 N N . ARG E 1 144 ? 117.949 102.426 90.291 1.00 84.69 141 ARG I N 1
ATOM 7091 C CA . ARG E 1 144 ? 118.907 103.391 90.812 1.00 88.03 141 ARG I CA 1
ATOM 7092 C C . ARG E 1 144 ? 118.638 104.817 90.349 1.00 90.76 141 ARG I C 1
ATOM 7093 O O . ARG E 1 144 ? 119.307 105.739 90.828 1.00 92.15 141 ARG I O 1
ATOM 7101 N N . LEU E 1 145 ? 117.687 105.024 89.439 1.00 87.75 142 LEU I N 1
ATOM 7102 C CA . LEU E 1 145 ? 117.401 106.372 88.958 1.00 85.60 142 LEU I CA 1
ATOM 7103 C C . LEU E 1 145 ? 116.561 107.154 89.962 1.00 89.29 142 LEU I C 1
ATOM 7104 O O . LEU E 1 145 ? 116.985 108.202 90.461 1.00 94.39 142 LEU I O 1
ATOM 7109 N N . THR E 1 146 ? 115.366 106.656 90.271 1.00 86.97 143 THR I N 1
ATOM 7110 C CA . THR E 1 146 ? 114.461 107.335 91.188 1.00 88.73 143 THR I CA 1
ATOM 7111 C C . THR E 1 146 ? 114.692 106.957 92.645 1.00 91.61 143 THR I C 1
ATOM 7112 O O . THR E 1 146 ? 114.062 107.551 93.527 1.00 94.31 143 THR I O 1
ATOM 7116 N N . GLU E 1 147 ? 115.577 105.994 92.915 1.00 86.47 144 GLU I N 1
ATOM 7117 C CA . GLU E 1 147 ? 115.896 105.562 94.277 1.00 86.27 144 GLU I CA 1
ATOM 7118 C C . GLU E 1 147 ? 114.643 105.119 95.031 1.00 90.77 144 GLU I C 1
ATOM 7119 O O . GLU E 1 147 ? 114.429 105.476 96.191 1.00 93.43 144 GLU I O 1
ATOM 7125 N N . GLU E 1 148 ? 113.807 104.333 94.359 1.00 88.75 145 GLU I N 1
ATOM 7126 C CA . GLU E 1 148 ? 112.581 103.802 94.940 1.00 87.00 145 GLU I CA 1
ATOM 7127 C C . GLU E 1 148 ? 112.730 102.301 95.138 1.00 89.20 145 GLU I C 1
ATOM 7128 O O . GLU E 1 148 ? 113.061 101.575 94.195 1.00 91.71 145 GLU I O 1
ATOM 7130 N N . ILE E 1 149 ? 112.487 101.840 96.363 1.00 81.92 146 ILE I N 1
ATOM 7131 C CA . ILE E 1 149 ? 112.629 100.435 96.722 1.00 80.27 146 ILE I CA 1
ATOM 7132 C C . ILE E 1 149 ? 111.429 100.019 97.560 1.00 86.04 146 ILE I C 1
ATOM 7133 O O . ILE E 1 149 ? 111.008 100.746 98.466 1.00 88.59 146 ILE I O 1
ATOM 7138 N N . GLU E 1 150 ? 110.872 98.849 97.250 1.00 101.13 147 GLU I N 1
ATOM 7139 C CA . GLU E 1 150 ? 109.763 98.284 98.005 1.00 98.69 147 GLU I CA 1
ATOM 7140 C C . GLU E 1 150 ? 110.123 96.877 98.457 1.00 96.77 147 GLU I C 1
ATOM 7141 O O . GLU E 1 150 ? 110.754 96.116 97.716 1.00 96.15 147 GLU I O 1
ATOM 7147 N N . LEU E 1 151 ? 109.724 96.538 99.681 1.00 98.15 148 LEU I N 1
ATOM 7148 C CA . LEU E 1 151 ? 110.042 95.247 100.270 1.00 99.60 148 LEU I CA 1
ATOM 7149 C C . LEU E 1 151 ? 108.813 94.695 100.976 1.00 104.27 148 LEU I C 1
ATOM 7150 O O . LEU E 1 151 ? 107.896 95.434 101.344 1.00 105.20 148 LEU I O 1
ATOM 7155 N N . ASP E 1 152 ? 108.807 93.378 101.161 1.00 117.94 149 ASP I N 1
ATOM 7156 C CA . ASP E 1 152 ? 107.756 92.670 101.889 1.00 117.65 149 ASP I CA 1
ATOM 7157 C C . ASP E 1 152 ? 108.417 92.004 103.092 1.00 120.49 149 ASP I C 1
ATOM 7158 O O . ASP E 1 152 ? 108.836 90.846 103.024 1.00 122.59 149 ASP I O 1
ATOM 7163 N N . LEU E 1 153 ? 108.509 92.743 104.194 1.00 112.56 150 LEU I N 1
ATOM 7164 C CA . LEU E 1 153 ? 109.197 92.253 105.377 1.00 110.38 150 LEU I CA 1
ATOM 7165 C C . LEU E 1 153 ? 108.357 91.204 106.101 1.00 112.05 150 LEU I C 1
ATOM 7166 O O . LEU E 1 153 ? 107.151 91.068 105.879 1.00 112.32 150 LEU I O 1
ATOM 7171 N N . ASP E 1 154 ? 109.026 90.449 106.974 1.00 128.09 151 ASP I N 1
ATOM 7172 C CA . ASP E 1 154 ? 108.419 89.399 107.789 1.00 130.28 151 ASP I CA 1
ATOM 7173 C C . ASP E 1 154 ? 107.788 88.295 106.947 1.00 131.58 151 ASP I C 1
ATOM 7174 O O . ASP E 1 154 ? 106.885 87.594 107.416 1.00 133.09 151 ASP I O 1
ATOM 7179 N N . ASN E 1 155 ? 108.244 88.126 105.706 1.00 127.22 152 ASN I N 1
ATOM 7180 C CA . ASN E 1 155 ? 107.772 87.066 104.816 1.00 125.17 152 ASN I CA 1
ATOM 7181 C C . ASN E 1 155 ? 108.993 86.489 104.109 1.00 126.52 152 ASN I C 1
ATOM 7182 O O . ASN E 1 155 ? 109.412 86.994 103.064 1.00 127.61 152 ASN I O 1
ATOM 7187 N N . ASN E 1 156 ? 109.560 85.430 104.682 1.00 132.13 153 ASN I N 1
ATOM 7188 C CA . ASN E 1 156 ? 110.798 84.848 104.189 1.00 133.84 153 ASN I CA 1
ATOM 7189 C C . ASN E 1 156 ? 110.622 83.354 103.954 1.00 136.80 153 ASN I C 1
ATOM 7190 O O . ASN E 1 156 ? 109.795 82.698 104.593 1.00 137.54 153 ASN I O 1
ATOM 7195 N N . THR E 1 157 ? 111.417 82.825 103.021 1.00 136.87 154 THR I N 1
ATOM 7196 C CA . THR E 1 157 ? 111.427 81.403 102.717 1.00 136.43 154 THR I CA 1
ATOM 7197 C C . THR E 1 157 ? 112.708 80.698 103.137 1.00 137.20 154 THR I C 1
ATOM 7198 O O . THR E 1 157 ? 112.716 79.466 103.216 1.00 138.19 154 THR I O 1
ATOM 7202 N N . SER E 1 158 ? 113.779 81.439 103.405 1.00 129.11 155 SER I N 1
ATOM 7203 C CA . SER E 1 158 ? 115.049 80.860 103.825 1.00 128.73 155 SER I CA 1
ATOM 7204 C C . SER E 1 158 ? 115.597 81.708 104.968 1.00 128.25 155 SER I C 1
ATOM 7205 O O . SER E 1 158 ? 114.900 82.560 105.527 1.00 126.88 155 SER I O 1
ATOM 7208 N N . GLU E 1 159 ? 116.860 81.472 105.326 1.00 124.93 156 GLU I N 1
ATOM 7209 C CA . GLU E 1 159 ? 117.504 82.195 106.416 1.00 124.42 156 GLU I CA 1
ATOM 7210 C C . GLU E 1 159 ? 118.869 82.730 105.998 1.00 125.57 156 GLU I C 1
ATOM 7211 O O . GLU E 1 159 ? 119.763 82.887 106.833 1.00 126.76 156 GLU I O 1
ATOM 7217 N N . LYS E 1 160 ? 119.046 83.018 104.712 1.00 110.22 157 LYS I N 1
ATOM 7218 C CA . LYS E 1 160 ? 120.289 83.570 104.193 1.00 110.04 157 LYS I CA 1
ATOM 7219 C C . LYS E 1 160 ? 120.043 84.978 103.667 1.00 112.97 157 LYS I C 1
ATOM 7220 O O . LYS E 1 160 ? 118.980 85.270 103.111 1.00 112.76 157 LYS I O 1
ATOM 7226 N N . VAL E 1 161 ? 121.026 85.854 103.863 1.00 101.02 158 VAL I N 1
ATOM 7227 C CA . VAL E 1 161 ? 120.902 87.251 103.464 1.00 94.11 158 VAL I CA 1
ATOM 7228 C C . VAL E 1 161 ? 121.235 87.390 101.985 1.00 93.70 158 VAL I C 1
ATOM 7229 O O . VAL E 1 161 ? 121.979 86.589 101.410 1.00 95.31 158 VAL I O 1
ATOM 7233 N N . VAL E 1 162 ? 120.670 88.420 101.359 1.00 90.61 159 VAL I N 1
ATOM 7234 C CA . VAL E 1 162 ? 120.867 88.647 99.932 1.00 89.98 159 VAL I CA 1
ATOM 7235 C C . VAL E 1 162 ? 121.518 90.002 99.682 1.00 93.39 159 VAL I C 1
ATOM 7236 O O . VAL E 1 162 ? 122.313 90.155 98.747 1.00 96.32 159 VAL I O 1
ATOM 7240 N N . GLY E 1 163 ? 121.236 90.982 100.539 1.00 87.74 160 GLY I N 1
ATOM 7241 C CA . GLY E 1 163 ? 121.787 92.307 100.339 1.00 84.58 160 GLY I CA 1
ATOM 7242 C C . GLY E 1 163 ? 121.660 93.158 101.583 1.00 85.63 160 GLY I C 1
ATOM 7243 O O . GLY E 1 163 ? 121.210 92.701 102.634 1.00 89.88 160 GLY I O 1
ATOM 7244 N N . TYR E 1 164 ? 122.058 94.421 101.447 1.00 71.16 161 TYR I N 1
ATOM 7245 C CA . TYR E 1 164 ? 121.994 95.376 102.543 1.00 61.72 161 TYR I CA 1
ATOM 7246 C C . TYR E 1 164 ? 121.454 96.700 102.025 1.00 68.71 161 TYR I C 1
ATOM 7247 O O . TYR E 1 164 ? 121.656 97.052 100.860 1.00 75.94 161 TYR I O 1
ATOM 7256 N N . CYS E 1 165 ? 120.756 97.429 102.894 1.00 71.58 162 CYS I N 1
ATOM 7257 C CA . CYS E 1 165 ? 120.152 98.703 102.534 1.00 63.09 162 CYS I CA 1
ATOM 7258 C C . CYS E 1 165 ? 120.479 99.747 103.590 1.00 68.05 162 CYS I C 1
ATOM 7259 O O . CYS E 1 165 ? 120.564 99.435 104.780 1.00 71.68 162 CYS I O 1
ATOM 7262 N N . GLY E 1 166 ? 120.669 100.982 103.146 1.00 65.61 163 GLY I N 1
ATOM 7263 C CA . GLY E 1 166 ? 120.900 102.090 104.053 1.00 60.62 163 GLY I CA 1
ATOM 7264 C C . GLY E 1 166 ? 120.077 103.289 103.636 1.00 59.81 163 GLY I C 1
ATOM 7265 O O . GLY E 1 166 ? 119.822 103.510 102.453 1.00 69.19 163 GLY I O 1
ATOM 7266 N N . TYR E 1 167 ? 119.660 104.072 104.631 1.00 57.32 164 TYR I N 1
ATOM 7267 C CA . TYR E 1 167 ? 118.752 105.181 104.365 1.00 52.17 164 TYR I CA 1
ATOM 7268 C C . TYR E 1 167 ? 118.914 106.247 105.437 1.00 54.69 164 TYR I C 1
ATOM 7269 O O . TYR E 1 167 ? 118.846 105.943 106.632 1.00 62.53 164 TYR I O 1
ATOM 7278 N N . PHE E 1 168 ? 119.117 107.493 105.010 1.00 45.42 165 PHE I N 1
ATOM 7279 C CA . PHE E 1 168 ? 119.168 108.609 105.943 1.00 45.34 165 PHE I CA 1
ATOM 7280 C C . PHE E 1 168 ? 118.369 109.782 105.393 1.00 56.59 165 PHE I C 1
ATOM 7281 O O . PHE E 1 168 ? 118.434 110.093 104.201 1.00 70.15 165 PHE I O 1
ATOM 7289 N N . GLN E 1 169 ? 117.628 110.434 106.285 1.00 60.92 166 GLN I N 1
ATOM 7290 C CA . GLN E 1 169 ? 116.738 111.531 105.938 1.00 49.14 166 GLN I CA 1
ATOM 7291 C C . GLN E 1 169 ? 117.008 112.716 106.853 1.00 54.66 166 GLN I C 1
ATOM 7292 O O . GLN E 1 169 ? 117.144 112.552 108.070 1.00 71.42 166 GLN I O 1
ATOM 7298 N N . LEU E 1 170 ? 117.075 113.904 106.257 1.00 51.45 167 LEU I N 1
ATOM 7299 C CA . LEU E 1 170 ? 117.323 115.142 106.976 1.00 48.08 167 LEU I CA 1
ATOM 7300 C C . LEU E 1 170 ? 116.003 115.756 107.439 1.00 61.10 167 LEU I C 1
ATOM 7301 O O . LEU E 1 170 ? 114.940 115.133 107.381 1.00 69.08 167 LEU I O 1
ATOM 7306 N N . ILE E 1 171 ? 116.070 117.005 107.907 1.00 63.49 168 ILE I N 1
ATOM 7307 C CA . ILE E 1 171 ? 114.884 117.722 108.368 1.00 65.93 168 ILE I CA 1
ATOM 7308 C C . ILE E 1 171 ? 114.215 118.517 107.254 1.00 68.99 168 ILE I C 1
ATOM 7309 O O . ILE E 1 171 ? 112.976 118.573 107.204 1.00 78.05 168 ILE I O 1
ATOM 7314 N N . ASN E 1 172 ? 114.987 119.104 106.341 1.00 67.35 169 ASN I N 1
ATOM 7315 C CA . ASN E 1 172 ? 114.450 119.958 105.292 1.00 62.30 169 ASN I CA 1
ATOM 7316 C C . ASN E 1 172 ? 113.895 119.171 104.111 1.00 69.60 169 ASN I C 1
ATOM 7317 O O . ASN E 1 172 ? 113.608 119.763 103.067 1.00 77.01 169 ASN I O 1
ATOM 7322 N N . GLY E 1 173 ? 113.739 117.855 104.249 1.00 70.98 170 GLY I N 1
ATOM 7323 C CA . GLY E 1 173 ? 113.138 117.025 103.228 1.00 68.13 170 GLY I CA 1
ATOM 7324 C C . GLY E 1 173 ? 114.115 116.189 102.429 1.00 72.08 170 GLY I C 1
ATOM 7325 O O . GLY E 1 173 ? 113.682 115.282 101.707 1.00 78.22 170 GLY I O 1
ATOM 7326 N N . PHE E 1 174 ? 115.413 116.460 102.532 1.00 57.35 171 PHE I N 1
ATOM 7327 C CA . PHE E 1 174 ? 116.394 115.706 101.765 1.00 56.14 171 PHE I CA 1
ATOM 7328 C C . PHE E 1 174 ? 116.513 114.286 102.306 1.00 58.30 171 PHE I C 1
ATOM 7329 O O . PHE E 1 174 ? 116.661 114.080 103.514 1.00 73.66 171 PHE I O 1
ATOM 7337 N N . GLU E 1 175 ? 116.449 113.307 101.406 1.00 54.52 172 GLU I N 1
ATOM 7338 C CA . GLU E 1 175 ? 116.559 111.901 101.766 1.00 58.36 172 GLU I CA 1
ATOM 7339 C C . GLU E 1 175 ? 117.540 111.217 100.826 1.00 60.57 172 GLU I C 1
ATOM 7340 O O . GLU E 1 175 ? 117.745 111.655 99.691 1.00 68.00 172 GLU I O 1
ATOM 7346 N N . LYS E 1 176 ? 118.146 110.134 101.308 1.00 53.83 173 LYS I N 1
ATOM 7347 C CA . LYS E 1 176 ? 119.083 109.364 100.506 1.00 47.72 173 LYS I CA 1
ATOM 7348 C C . LYS E 1 176 ? 118.994 107.897 100.894 1.00 54.87 173 LYS I C 1
ATOM 7349 O O . LYS E 1 176 ? 118.969 107.558 102.082 1.00 63.64 173 LYS I O 1
ATOM 7355 N N . THR E 1 177 ? 118.944 107.032 99.882 1.00 51.99 174 THR I N 1
ATOM 7356 C CA . THR E 1 177 ? 118.845 105.592 100.074 1.00 56.04 174 THR I CA 1
ATOM 7357 C C . THR E 1 177 ? 119.820 104.889 99.143 1.00 56.94 174 THR I C 1
ATOM 7358 O O . THR E 1 177 ? 119.947 105.258 97.972 1.00 55.83 174 THR I O 1
ATOM 7362 N N . VAL E 1 178 ? 120.506 103.876 99.669 1.00 60.54 175 VAL I N 1
ATOM 7363 C CA . VAL E 1 178 ? 121.452 103.077 98.901 1.00 54.41 175 VAL I CA 1
ATOM 7364 C C . VAL E 1 178 ? 121.188 101.604 99.175 1.00 60.99 175 VAL I C 1
ATOM 7365 O O . VAL E 1 178 ? 120.688 101.228 100.240 1.00 68.54 175 VAL I O 1
ATOM 7369 N N . TYR E 1 179 ? 121.536 100.765 98.200 1.00 63.07 176 TYR I N 1
ATOM 7370 C CA . TYR E 1 179 ? 121.331 99.325 98.294 1.00 61.32 176 TYR I CA 1
ATOM 7371 C C . TYR E 1 179 ? 122.528 98.613 97.685 1.00 63.99 176 TYR I C 1
ATOM 7372 O O . TYR E 1 179 ? 122.899 98.889 96.541 1.00 70.33 176 TYR I O 1
ATOM 7381 N N . TRP E 1 180 ? 123.125 97.699 98.446 1.00 69.81 177 TRP I N 1
ATOM 7382 C CA . TRP E 1 180 ? 124.279 96.930 98.003 1.00 65.60 177 TRP I CA 1
ATOM 7383 C C . TRP E 1 180 ? 123.944 95.446 97.999 1.00 73.04 177 TRP I C 1
ATOM 7384 O O . TRP E 1 180 ? 123.138 94.976 98.809 1.00 76.52 177 TRP I O 1
ATOM 7395 N N . THR E 1 181 ? 124.570 94.712 97.086 1.00 78.25 178 THR I N 1
ATOM 7396 C CA . THR E 1 181 ? 124.439 93.265 97.016 1.00 78.09 178 THR I CA 1
ATOM 7397 C C . THR E 1 181 ? 125.688 92.598 97.584 1.00 81.76 178 THR I C 1
ATOM 7398 O O . THR E 1 181 ? 126.695 93.246 97.876 1.00 91.04 178 THR I O 1
ATOM 7402 N N . ARG E 1 182 ? 125.605 91.275 97.743 1.00 79.93 179 ARG I N 1
ATOM 7403 C CA . ARG E 1 182 ? 126.718 90.528 98.322 1.00 84.27 179 ARG I CA 1
ATOM 7404 C C . ARG E 1 182 ? 127.945 90.559 97.416 1.00 87.94 179 ARG I C 1
ATOM 7405 O O . ARG E 1 182 ? 129.078 90.659 97.902 1.00 91.69 179 ARG I O 1
ATOM 7413 N N . LYS E 1 183 ? 127.740 90.468 96.100 1.00 81.49 180 LYS I N 1
ATOM 7414 C CA . LYS E 1 183 ? 128.868 90.432 95.173 1.00 80.13 180 LYS I CA 1
ATOM 7415 C C . LYS E 1 183 ? 129.673 91.726 95.222 1.00 85.84 180 LYS I C 1
ATOM 7416 O O . LYS E 1 183 ? 130.910 91.696 95.224 1.00 90.08 180 LYS I O 1
ATOM 7422 N N . GLU E 1 184 ? 128.989 92.872 95.258 1.00 81.04 181 GLU I N 1
ATOM 7423 C CA . GLU E 1 184 ? 129.693 94.151 95.305 1.00 81.10 181 GLU I CA 1
ATOM 7424 C C . GLU E 1 184 ? 130.487 94.298 96.597 1.00 85.04 181 GLU I C 1
ATOM 7425 O O . GLU E 1 184 ? 131.624 94.783 96.584 1.00 88.01 181 GLU I O 1
ATOM 7431 N N . ILE E 1 185 ? 129.903 93.885 97.723 1.00 73.78 182 ILE I N 1
ATOM 7432 C CA . ILE E 1 185 ? 130.602 93.975 99.001 1.00 69.77 182 ILE I CA 1
ATOM 7433 C C . ILE E 1 185 ? 131.816 93.055 99.011 1.00 78.13 182 ILE I C 1
ATOM 7434 O O . ILE E 1 185 ? 132.889 93.425 99.505 1.00 82.85 182 ILE I O 1
ATOM 7439 N N . GLU E 1 186 ? 131.671 91.846 98.463 1.00 83.83 183 GLU I N 1
ATOM 7440 C CA . GLU E 1 186 ? 132.805 90.931 98.384 1.00 82.72 183 GLU I CA 1
ATOM 7441 C C . GLU E 1 186 ? 133.915 91.503 97.510 1.00 85.91 183 GLU I C 1
ATOM 7442 O O . GLU E 1 186 ? 135.099 91.406 97.854 1.00 88.87 183 GLU I O 1
ATOM 7448 N N . ALA E 1 187 ? 133.549 92.107 96.376 1.00 73.69 184 ALA I N 1
ATOM 7449 C CA . ALA E 1 187 ? 134.551 92.716 95.508 1.00 72.01 184 ALA I CA 1
ATOM 7450 C C . ALA E 1 187 ? 135.263 93.867 96.209 1.00 75.36 184 ALA I C 1
ATOM 7451 O O . ALA E 1 187 ? 136.488 94.000 96.110 1.00 78.90 184 ALA I O 1
ATOM 7453 N N . HIS E 1 188 ? 134.510 94.708 96.922 1.00 70.84 185 HIS I N 1
ATOM 7454 C CA . HIS E 1 188 ? 135.119 95.815 97.653 1.00 68.37 185 HIS I CA 1
ATOM 7455 C C . HIS E 1 188 ? 136.072 95.309 98.729 1.00 71.37 185 HIS I C 1
ATOM 7456 O O . HIS E 1 188 ? 137.175 95.844 98.897 1.00 72.70 185 HIS I O 1
ATOM 7463 N N . LYS E 1 189 ? 135.659 94.278 99.471 1.00 72.85 186 LYS I N 1
ATOM 7464 C CA . LYS E 1 189 ? 136.516 93.718 100.511 1.00 68.74 186 LYS I CA 1
ATOM 7465 C C . LYS E 1 189 ? 137.789 93.128 99.918 1.00 73.87 186 LYS I C 1
ATOM 7466 O O . LYS E 1 189 ? 138.881 93.309 100.468 1.00 77.48 186 LYS I O 1
ATOM 7472 N N . GLN E 1 190 ? 137.668 92.419 98.793 1.00 83.04 187 GLN I N 1
ATOM 7473 C CA . GLN E 1 190 ? 138.849 91.854 98.150 1.00 80.57 187 GLN I CA 1
ATOM 7474 C C . GLN E 1 190 ? 139.778 92.948 97.637 1.00 77.33 187 GLN I C 1
ATOM 7475 O O . GLN E 1 190 ? 141.005 92.818 97.720 1.00 79.56 187 GLN I O 1
ATOM 7481 N N . LYS E 1 191 ? 139.213 94.033 97.103 1.00 77.37 188 LYS I N 1
ATOM 7482 C CA . LYS E 1 191 ? 140.036 95.078 96.504 1.00 77.63 188 LYS I CA 1
ATOM 7483 C C . LYS E 1 191 ? 140.748 95.917 97.559 1.00 75.06 188 LYS I C 1
ATOM 7484 O O . LYS E 1 191 ? 141.937 96.226 97.412 1.00 74.83 188 LYS I O 1
ATOM 7490 N N . PHE E 1 192 ? 140.050 96.294 98.629 1.00 74.12 189 PHE I N 1
ATOM 7491 C CA . PHE E 1 192 ? 140.574 97.271 99.577 1.00 70.75 189 PHE I CA 1
ATOM 7492 C C . PHE E 1 192 ? 141.086 96.654 100.870 1.00 73.98 189 PHE I C 1
ATOM 7493 O O . PHE E 1 192 ? 142.196 96.975 101.305 1.00 76.73 189 PHE I O 1
ATOM 7501 N N . SER E 1 193 ? 140.305 95.784 101.504 1.00 82.49 190 SER I N 1
ATOM 7502 C CA . SER E 1 193 ? 140.707 95.219 102.786 1.00 81.29 190 SER I CA 1
ATOM 7503 C C . SER E 1 193 ? 141.931 94.326 102.625 1.00 85.44 190 SER I C 1
ATOM 7504 O O . SER E 1 193 ? 142.076 93.614 101.628 1.00 92.26 190 SER I O 1
ATOM 7507 N N . LYS E 1 194 ? 142.817 94.368 103.622 1.00 87.19 191 LYS I N 1
ATOM 7508 C CA . LYS E 1 194 ? 144.037 93.569 103.620 1.00 90.51 191 LYS I CA 1
ATOM 7509 C C . LYS E 1 194 ? 144.124 92.651 104.835 1.00 91.65 191 LYS I C 1
ATOM 7510 O O . LYS E 1 194 ? 145.217 92.196 105.187 1.00 93.11 191 LYS I O 1
ATOM 7516 N N . SER E 1 195 ? 142.996 92.369 105.481 1.00 93.72 192 SER I N 1
ATOM 7517 C CA . SER E 1 195 ? 142.950 91.464 106.619 1.00 90.93 192 SER I CA 1
ATOM 7518 C C . SER E 1 195 ? 141.719 90.579 106.496 1.00 95.18 192 SER I C 1
ATOM 7519 O O . SER E 1 195 ? 140.752 90.917 105.808 1.00 100.19 192 SER I O 1
ATOM 7522 N N . ASP E 1 196 ? 141.763 89.432 107.174 1.00 95.42 193 ASP I N 1
ATOM 7523 C CA . ASP E 1 196 ? 140.693 88.450 107.080 1.00 95.33 193 ASP I CA 1
ATOM 7524 C C . ASP E 1 196 ? 140.198 87.934 108.424 1.00 96.79 193 ASP I C 1
ATOM 7525 O O . ASP E 1 196 ? 139.227 87.170 108.446 1.00 99.34 193 ASP I O 1
ATOM 7530 N N . PHE E 1 197 ? 140.828 88.315 109.537 1.00 85.90 194 PHE I N 1
ATOM 7531 C CA . PHE E 1 197 ? 140.401 87.806 110.837 1.00 84.65 194 PHE I CA 1
ATOM 7532 C C . PHE E 1 197 ? 139.012 88.316 111.203 1.00 87.67 194 PHE I C 1
ATOM 7533 O O . PHE E 1 197 ? 138.140 87.540 111.609 1.00 91.20 194 PHE I O 1
ATOM 7541 N N . GLY E 1 198 ? 138.790 89.625 111.071 1.00 79.23 195 GLY I N 1
ATOM 7542 C CA . GLY E 1 198 ? 137.501 90.187 111.441 1.00 81.82 195 GLY I CA 1
ATOM 7543 C C . GLY E 1 198 ? 136.374 89.736 110.532 1.00 78.23 195 GLY I C 1
ATOM 7544 O O . GLY E 1 198 ? 135.254 89.495 110.990 1.00 74.29 195 GLY I O 1
ATOM 7545 N N . TRP E 1 199 ? 136.652 89.615 109.233 1.00 71.36 196 TRP I N 1
ATOM 7546 C CA . TRP E 1 199 ? 135.620 89.285 108.258 1.00 69.45 196 TRP I CA 1
ATOM 7547 C C . TRP E 1 199 ? 135.141 87.842 108.358 1.00 77.78 196 TRP I C 1
ATOM 7548 O O . TRP E 1 199 ? 134.147 87.496 107.711 1.00 83.11 196 TRP I O 1
ATOM 7559 N N . LYS E 1 200 ? 135.813 87.000 109.140 1.00 84.55 197 LYS I N 1
ATOM 7560 C CA . LYS E 1 200 ? 135.485 85.580 109.191 1.00 79.46 197 LYS I CA 1
ATOM 7561 C C . LYS E 1 200 ? 134.393 85.269 110.210 1.00 76.28 197 LYS I C 1
ATOM 7562 O O . LYS E 1 200 ? 133.405 84.606 109.880 1.00 80.57 197 LYS I O 1
ATOM 7568 N N . LYS E 1 201 ? 134.556 85.735 111.451 1.00 80.87 198 LYS I N 1
ATOM 7569 C CA . LYS E 1 201 ? 133.622 85.362 112.508 1.00 87.12 198 LYS I CA 1
ATOM 7570 C C . LYS E 1 201 ? 132.265 86.035 112.330 1.00 90.34 198 LYS I C 1
ATOM 7571 O O . LYS E 1 201 ? 131.225 85.420 112.590 1.00 94.55 198 LYS I O 1
ATOM 7577 N N . ASP E 1 202 ? 132.251 87.293 111.888 1.00 93.54 199 ASP I N 1
ATOM 7578 C CA . ASP E 1 202 ? 131.010 88.058 111.758 1.00 95.53 199 ASP I CA 1
ATOM 7579 C C . ASP E 1 202 ? 131.043 88.833 110.444 1.00 92.06 199 ASP I C 1
ATOM 7580 O O . ASP E 1 202 ? 131.633 89.914 110.362 1.00 93.94 199 ASP I O 1
ATOM 7585 N N . TYR E 1 203 ? 130.398 88.273 109.420 1.00 80.83 200 TYR I N 1
ATOM 7586 C CA . TYR E 1 203 ? 130.402 88.885 108.096 1.00 80.55 200 TYR I CA 1
ATOM 7587 C C . TYR E 1 203 ? 129.447 90.069 107.992 1.00 83.83 200 TYR I C 1
ATOM 7588 O O . TYR E 1 203 ? 129.710 91.001 107.223 1.00 90.54 200 TYR I O 1
ATOM 7597 N N . ASP E 1 204 ? 128.346 90.057 108.747 1.00 74.51 201 ASP I N 1
ATOM 7598 C CA . ASP E 1 204 ? 127.316 91.077 108.568 1.00 76.35 201 ASP I CA 1
ATOM 7599 C C . ASP E 1 204 ? 127.749 92.427 109.127 1.00 80.18 201 ASP I C 1
ATOM 7600 O O . ASP E 1 204 ? 127.462 93.473 108.528 1.00 85.47 201 ASP I O 1
ATOM 7605 N N . ALA E 1 205 ? 128.432 92.427 110.274 1.00 62.53 202 ALA I N 1
ATOM 7606 C CA . ALA E 1 205 ? 128.793 93.683 110.924 1.00 61.23 202 ALA I CA 1
ATOM 7607 C C . ALA E 1 205 ? 129.726 94.514 110.053 1.00 69.14 202 ALA I C 1
ATOM 7608 O O . ALA E 1 205 ? 129.555 95.734 109.937 1.00 75.32 202 ALA I O 1
ATOM 7610 N N . MET E 1 206 ? 130.719 93.874 109.432 1.00 62.69 203 MET I N 1
ATOM 7611 C CA . MET E 1 206 ? 131.651 94.605 108.580 1.00 67.32 203 MET I CA 1
ATOM 7612 C C . MET E 1 206 ? 130.949 95.188 107.359 1.00 63.64 203 MET I C 1
ATOM 7613 O O . MET E 1 206 ? 131.228 96.324 106.959 1.00 64.13 203 MET I O 1
ATOM 7618 N N . ALA E 1 207 ? 130.038 94.424 106.752 1.00 48.26 204 ALA I N 1
ATOM 7619 C CA . ALA E 1 207 ? 129.296 94.933 105.603 1.00 54.85 204 ALA I CA 1
ATOM 7620 C C . ALA E 1 207 ? 128.432 96.127 105.988 1.00 63.11 204 ALA I C 1
ATOM 7621 O O . ALA E 1 207 ? 128.385 97.132 105.264 1.00 81.24 204 ALA I O 1
ATOM 7623 N N . LYS E 1 208 ? 127.744 96.036 107.129 1.00 51.56 205 LYS I N 1
ATOM 7624 C CA . LYS E 1 208 ? 126.927 97.155 107.587 1.00 60.26 205 LYS I CA 1
ATOM 7625 C C . LYS E 1 208 ? 127.784 98.381 107.872 1.00 70.16 205 LYS I C 1
ATOM 7626 O O . LYS E 1 208 ? 127.407 99.507 107.523 1.00 74.57 205 LYS I O 1
ATOM 7632 N N . LYS E 1 209 ? 128.946 98.179 108.498 1.00 63.43 206 LYS I N 1
ATOM 7633 C CA . LYS E 1 209 ? 129.842 99.295 108.782 1.00 51.22 206 LYS I CA 1
ATOM 7634 C C . LYS E 1 209 ? 130.342 99.943 107.496 1.00 48.76 206 LYS I C 1
ATOM 7635 O O . LYS E 1 209 ? 130.422 101.174 107.406 1.00 54.31 206 LYS I O 1
ATOM 7641 N N . THR E 1 210 ? 130.666 99.135 106.481 1.00 51.26 207 THR I N 1
ATOM 7642 C CA . THR E 1 210 ? 131.145 99.695 105.222 1.00 48.01 207 THR I CA 1
ATOM 7643 C C . THR E 1 210 ? 130.052 100.500 104.536 1.00 52.37 207 THR I C 1
ATOM 7644 O O . THR E 1 210 ? 130.296 101.612 104.052 1.00 66.88 207 THR I O 1
ATOM 7648 N N . VAL E 1 211 ? 128.832 99.956 104.497 1.00 42.31 208 VAL I N 1
ATOM 7649 C CA . VAL E 1 211 ? 127.720 100.672 103.878 1.00 41.77 208 VAL I CA 1
ATOM 7650 C C . VAL E 1 211 ? 127.478 101.994 104.596 1.00 49.99 208 VAL I C 1
ATOM 7651 O O . VAL E 1 211 ? 127.341 103.050 103.964 1.00 48.40 208 VAL I O 1
ATOM 7655 N N . LEU E 1 212 ? 127.439 101.956 105.932 1.00 59.77 209 LEU I N 1
ATOM 7656 C CA . LEU E 1 212 ? 127.184 103.167 106.705 1.00 50.42 209 LEU I CA 1
ATOM 7657 C C . LEU E 1 212 ? 128.265 104.213 106.473 1.00 51.16 209 LEU I C 1
ATOM 7658 O O . LEU E 1 212 ? 127.962 105.387 106.225 1.00 53.87 209 LEU I O 1
ATOM 7663 N N . ARG E 1 213 ? 129.536 103.808 106.547 1.00 52.63 210 ARG I N 1
ATOM 7664 C CA . ARG E 1 213 ? 130.616 104.778 106.419 1.00 48.91 210 ARG I CA 1
ATOM 7665 C C . ARG E 1 213 ? 130.670 105.363 105.012 1.00 51.54 210 ARG I C 1
ATOM 7666 O O . ARG E 1 213 ? 130.887 106.568 104.850 1.00 59.09 210 ARG I O 1
ATOM 7674 N N . ASN E 1 214 ? 130.436 104.542 103.983 1.00 55.99 211 ASN I N 1
ATOM 7675 C CA . ASN E 1 214 ? 130.448 105.065 102.620 1.00 51.28 211 ASN I CA 1
ATOM 7676 C C . ASN E 1 214 ? 129.294 106.033 102.392 1.00 52.78 211 ASN I C 1
ATOM 7677 O O . ASN E 1 214 ? 129.487 107.119 101.828 1.00 58.37 211 ASN I O 1
ATOM 7682 N N . MET E 1 215 ? 128.089 105.665 102.840 1.00 57.17 212 MET I N 1
ATOM 7683 C CA . MET E 1 215 ? 126.933 106.534 102.650 1.00 50.79 212 MET I CA 1
ATOM 7684 C C . MET E 1 215 ? 127.102 107.851 103.395 1.00 52.01 212 MET I C 1
ATOM 7685 O O . MET E 1 215 ? 126.731 108.913 102.883 1.00 48.51 212 MET I O 1
ATOM 7690 N N . LEU E 1 216 ? 127.661 107.806 104.607 1.00 58.17 213 LEU I N 1
ATOM 7691 C CA . LEU E 1 216 ? 127.827 109.033 105.377 1.00 48.32 213 LEU I CA 1
ATOM 7692 C C . LEU E 1 216 ? 128.952 109.901 104.827 1.00 54.73 213 LEU I C 1
ATOM 7693 O O . LEU E 1 216 ? 128.845 111.133 104.841 1.00 55.96 213 LEU I O 1
ATOM 7698 N N . SER E 1 217 ? 130.036 109.289 104.344 1.00 61.97 214 SER I N 1
ATOM 7699 C CA . SER E 1 217 ? 131.165 110.071 103.854 1.00 44.62 214 SER I CA 1
ATOM 7700 C C . SER E 1 217 ? 130.857 110.717 102.509 1.00 47.32 214 SER I C 1
ATOM 7701 O O . SER E 1 217 ? 131.165 111.894 102.294 1.00 52.23 214 SER I O 1
ATOM 7704 N N . LYS E 1 218 ? 130.252 109.964 101.587 1.00 65.40 215 LYS I N 1
ATOM 7705 C CA . LYS E 1 218 ? 130.100 110.475 100.228 1.00 56.41 215 LYS I CA 1
ATOM 7706 C C . LYS E 1 218 ? 129.011 111.538 100.126 1.00 56.13 215 LYS I C 1
ATOM 7707 O O . LYS E 1 218 ? 129.188 112.538 99.421 1.00 57.45 215 LYS I O 1
ATOM 7713 N N . TRP E 1 219 ? 127.885 111.352 100.816 1.00 54.84 216 TRP I N 1
ATOM 7714 C CA . TRP E 1 219 ? 126.733 112.224 100.640 1.00 42.40 216 TRP I CA 1
ATOM 7715 C C . TRP E 1 219 ? 126.319 112.992 101.887 1.00 58.17 216 TRP I C 1
ATOM 7716 O O . TRP E 1 219 ? 125.467 113.881 101.782 1.00 67.18 216 TRP I O 1
ATOM 7727 N N . GLY E 1 220 ? 126.881 112.684 103.053 1.00 57.76 217 GLY I N 1
ATOM 7728 C CA . GLY E 1 220 ? 126.456 113.340 104.270 1.00 56.81 217 GLY I CA 1
ATOM 7729 C C . GLY E 1 220 ? 126.994 114.753 104.410 1.00 56.68 217 GLY I C 1
ATOM 7730 O O . GLY E 1 220 ? 127.897 115.186 103.695 1.00 60.65 217 GLY I O 1
ATOM 7731 N N . ILE E 1 221 ? 126.414 115.480 105.362 1.00 48.87 218 ILE I N 1
ATOM 7732 C CA . ILE E 1 221 ? 126.839 116.830 105.712 1.00 47.84 218 ILE I CA 1
ATOM 7733 C C . ILE E 1 221 ? 127.454 116.783 107.104 1.00 53.69 218 ILE I C 1
ATOM 7734 O O . ILE E 1 221 ? 126.818 116.312 108.055 1.00 54.56 218 ILE I O 1
ATOM 7739 N N . LEU E 1 222 ? 128.688 117.264 107.222 1.00 53.45 219 LEU I N 1
ATOM 7740 C CA . LEU E 1 222 ? 129.462 117.143 108.448 1.00 41.86 219 LEU I CA 1
ATOM 7741 C C . LEU E 1 222 ? 129.815 118.523 108.985 1.00 51.21 219 LEU I C 1
ATOM 7742 O O . LEU E 1 222 ? 129.831 119.515 108.252 1.00 65.60 219 LEU I O 1
ATOM 7747 N N . SER E 1 223 ? 130.101 118.570 110.284 1.00 53.66 220 SER I N 1
ATOM 7748 C CA . SER E 1 223 ? 130.521 119.797 110.945 1.00 57.17 220 SER I CA 1
ATOM 7749 C C . SER E 1 223 ? 131.416 119.432 112.119 1.00 56.15 220 SER I C 1
ATOM 7750 O O . SER E 1 223 ? 131.405 118.298 112.604 1.00 70.97 220 SER I O 1
ATOM 7753 N N . ILE E 1 224 ? 132.192 120.411 112.574 1.00 58.08 221 ILE I N 1
ATOM 7754 C CA . ILE E 1 224 ? 133.171 120.201 113.632 1.00 59.15 221 ILE I CA 1
ATOM 7755 C C . ILE E 1 224 ? 132.686 120.748 114.968 1.00 64.90 221 ILE I C 1
ATOM 7756 O O . ILE E 1 224 ? 132.766 120.060 115.987 1.00 66.65 221 ILE I O 1
ATOM 7761 N N . ASP E 1 225 ? 132.179 121.977 114.985 1.00 78.32 222 ASP I N 1
ATOM 7762 C CA . ASP E 1 225 ? 131.742 122.615 116.219 1.00 74.67 222 ASP I CA 1
ATOM 7763 C C . ASP E 1 225 ? 130.307 122.218 116.538 1.00 79.36 222 ASP I C 1
ATOM 7764 O O . ASP E 1 225 ? 129.429 122.286 115.672 1.00 86.05 222 ASP I O 1
ATOM 7769 N N . MET E 1 226 ? 130.075 121.803 117.781 1.00 82.51 223 MET I N 1
ATOM 7770 C CA . MET E 1 226 ? 128.736 121.433 118.212 1.00 85.30 223 MET I CA 1
ATOM 7771 C C . MET E 1 226 ? 127.848 122.667 118.319 1.00 82.66 223 MET I C 1
ATOM 7772 O O . MET E 1 226 ? 128.299 123.750 118.701 1.00 90.02 223 MET I O 1
ATOM 7777 N N . GLN E 1 227 ? 126.575 122.494 117.978 1.00 75.32 224 GLN I N 1
ATOM 7778 C CA . GLN E 1 227 ? 125.615 123.590 118.022 1.00 83.22 224 GLN I CA 1
ATOM 7779 C C . GLN E 1 227 ? 124.519 123.320 119.048 1.00 86.41 224 GLN I C 1
ATOM 7780 O O . GLN E 1 227 ? 124.048 124.236 119.723 1.00 81.00 224 GLN I O 1
ATOM 7786 N N . ALA F 1 37 ? 158.793 121.383 124.909 1.00 140.87 34 ALA J N 1
ATOM 7787 C CA . ALA F 1 37 ? 158.735 120.162 125.708 1.00 141.99 34 ALA J CA 1
ATOM 7788 C C . ALA F 1 37 ? 158.510 120.418 127.210 1.00 142.91 34 ALA J C 1
ATOM 7789 O O . ALA F 1 37 ? 157.665 119.756 127.813 1.00 144.27 34 ALA J O 1
ATOM 7791 N N . PRO F 1 38 ? 159.254 121.351 127.826 1.00 138.13 35 PRO J N 1
ATOM 7792 C CA . PRO F 1 38 ? 158.991 121.635 129.249 1.00 139.47 35 PRO J CA 1
ATOM 7793 C C . PRO F 1 38 ? 157.585 122.142 129.518 1.00 141.53 35 PRO J C 1
ATOM 7794 O O . PRO F 1 38 ? 157.028 121.862 130.587 1.00 141.06 35 PRO J O 1
ATOM 7798 N N . THR F 1 39 ? 156.996 122.891 128.582 1.00 139.00 36 THR J N 1
ATOM 7799 C CA . THR F 1 39 ? 155.646 123.409 128.789 1.00 138.47 36 THR J CA 1
ATOM 7800 C C . THR F 1 39 ? 154.630 122.279 128.894 1.00 138.84 36 THR J C 1
ATOM 7801 O O . THR F 1 39 ? 153.741 122.310 129.756 1.00 139.58 36 THR J O 1
ATOM 7805 N N . MET F 1 40 ? 154.743 121.272 128.025 1.00 134.34 37 MET J N 1
ATOM 7806 C CA . MET F 1 40 ? 153.826 120.140 128.095 1.00 133.60 37 MET J CA 1
ATOM 7807 C C . MET F 1 40 ? 154.029 119.352 129.384 1.00 135.10 37 MET J C 1
ATOM 7808 O O . MET F 1 40 ? 153.063 118.850 129.969 1.00 137.44 37 MET J O 1
ATOM 7813 N N . ARG F 1 41 ? 155.275 119.256 129.857 1.00 128.16 38 ARG J N 1
ATOM 7814 C CA . ARG F 1 41 ? 155.532 118.586 131.127 1.00 128.21 38 ARG J CA 1
ATOM 7815 C C . ARG F 1 41 ? 154.892 119.338 132.286 1.00 129.13 38 ARG J C 1
ATOM 7816 O O . ARG F 1 41 ? 154.297 118.726 133.180 1.00 131.13 38 ARG J O 1
ATOM 7824 N N . LYS F 1 42 ? 155.000 120.669 132.285 1.00 125.25 39 LYS J N 1
ATOM 7825 C CA . LYS F 1 42 ? 154.375 121.463 133.340 1.00 125.76 39 LYS J CA 1
ATOM 7826 C C . LYS F 1 42 ? 152.857 121.331 133.304 1.00 127.12 39 LYS J C 1
ATOM 7827 O O . LYS F 1 42 ? 152.211 121.204 134.352 1.00 129.25 39 LYS J O 1
ATOM 7833 N N . LYS F 1 43 ? 152.270 121.362 132.104 1.00 115.39 40 LYS J N 1
ATOM 7834 C CA . LYS F 1 43 ? 150.823 121.205 131.988 1.00 113.07 40 LYS J CA 1
ATOM 7835 C C . LYS F 1 43 ? 150.375 119.832 132.474 1.00 115.03 40 LYS J C 1
ATOM 7836 O O . LYS F 1 43 ? 149.368 119.713 133.186 1.00 116.60 40 LYS J O 1
ATOM 7842 N N . PHE F 1 44 ? 151.113 118.782 132.103 1.00 105.79 41 PHE J N 1
ATOM 7843 C CA . PHE F 1 44 ? 150.776 117.438 132.558 1.00 104.03 41 PHE J CA 1
ATOM 7844 C C . PHE F 1 44 ? 150.897 117.325 134.072 1.00 106.86 41 PHE J C 1
ATOM 7845 O O . PHE F 1 44 ? 150.059 116.690 134.721 1.00 109.33 41 PHE J O 1
ATOM 7853 N N . GLU F 1 45 ? 151.935 117.932 134.652 1.00 119.15 42 GLU J N 1
ATOM 7854 C CA . GLU F 1 45 ? 152.094 117.901 136.102 1.00 119.45 42 GLU J CA 1
ATOM 7855 C C . GLU F 1 45 ? 150.948 118.624 136.799 1.00 120.54 42 GLU J C 1
ATOM 7856 O O . GLU F 1 45 ? 150.444 118.158 137.827 1.00 125.98 42 GLU J O 1
ATOM 7862 N N . LYS F 1 46 ? 150.527 119.770 136.257 1.00 107.00 43 LYS J N 1
ATOM 7863 C CA . LYS F 1 46 ? 149.398 120.490 136.841 1.00 106.32 43 LYS J CA 1
ATOM 7864 C C . LYS F 1 46 ? 148.120 119.663 136.765 1.00 108.56 43 LYS J C 1
ATOM 7865 O O . LYS F 1 46 ? 147.356 119.592 137.738 1.00 108.45 43 LYS J O 1
ATOM 7871 N N . VAL F 1 47 ? 147.878 119.020 135.620 1.00 105.07 44 VAL J N 1
ATOM 7872 C CA . VAL F 1 47 ? 146.692 118.178 135.475 1.00 103.32 44 VAL J CA 1
ATOM 7873 C C . VAL F 1 47 ? 146.740 117.016 136.461 1.00 104.77 44 VAL J C 1
ATOM 7874 O O . VAL F 1 47 ? 145.727 116.660 137.076 1.00 104.59 44 VAL J O 1
ATOM 7878 N N . LEU F 1 48 ? 147.918 116.410 136.628 1.00 105.30 45 LEU J N 1
ATOM 7879 C CA . LEU F 1 48 ? 148.077 115.325 137.591 1.00 102.94 45 LEU J CA 1
ATOM 7880 C C . LEU F 1 48 ? 147.786 115.792 139.010 1.00 104.01 45 LEU J C 1
ATOM 7881 O O . LEU F 1 48 ? 147.090 115.103 139.766 1.00 104.58 45 LEU J O 1
ATOM 7886 N N . ASP F 1 49 ? 148.314 116.957 139.392 1.00 109.32 46 ASP J N 1
ATOM 7887 C CA . ASP F 1 49 ? 148.111 117.451 140.749 1.00 107.34 46 ASP J CA 1
ATOM 7888 C C . ASP F 1 49 ? 146.665 117.860 140.989 1.00 107.77 46 ASP J C 1
ATOM 7889 O O . ASP F 1 49 ? 146.199 117.841 142.134 1.00 107.54 46 ASP J O 1
ATOM 7894 N N . LYS F 1 50 ? 145.941 118.236 139.932 1.00 106.92 47 LYS J N 1
ATOM 7895 C CA . LYS F 1 50 ? 144.565 118.686 140.109 1.00 105.38 47 LYS J CA 1
ATOM 7896 C C . LYS F 1 50 ? 143.622 117.550 140.494 1.00 104.60 47 LYS J C 1
ATOM 7897 O O . LYS F 1 50 ? 142.571 117.806 141.093 1.00 103.70 47 LYS J O 1
ATOM 7903 N N . LYS F 1 51 ? 143.966 116.304 140.173 1.00 95.77 48 LYS J N 1
ATOM 7904 C CA . LYS F 1 51 ? 143.055 115.173 140.325 1.00 91.97 48 LYS J CA 1
ATOM 7905 C C . LYS F 1 51 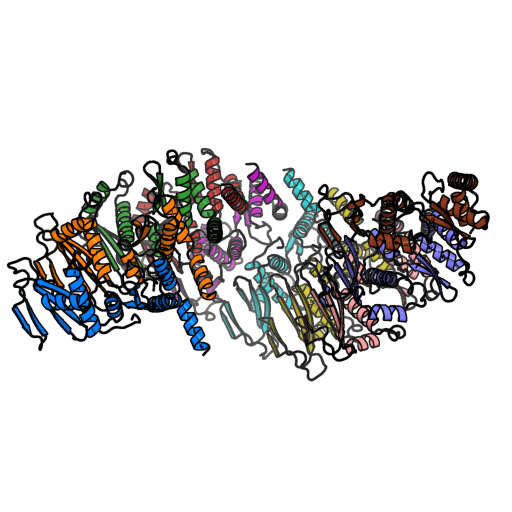? 143.644 114.090 141.224 1.00 93.20 48 LYS J C 1
ATOM 7906 O O . LYS F 1 51 ? 143.498 112.894 140.963 1.00 91.94 48 LYS J O 1
ATOM 7912 N N . ALA F 1 52 ? 144.325 114.499 142.297 1.00 90.86 49 ALA J N 1
ATOM 7913 C CA . ALA F 1 52 ? 144.896 113.524 143.227 1.00 90.84 49 ALA J CA 1
ATOM 7914 C C . ALA F 1 52 ? 143.846 112.695 143.961 1.00 97.46 49 ALA J C 1
ATOM 7915 O O . ALA F 1 52 ? 144.014 111.463 144.039 1.00 99.58 49 ALA J O 1
ATOM 7917 N N . PRO F 1 53 ? 142.777 113.272 144.538 1.00 84.46 50 PRO J N 1
ATOM 7918 C CA . PRO F 1 53 ? 141.867 112.447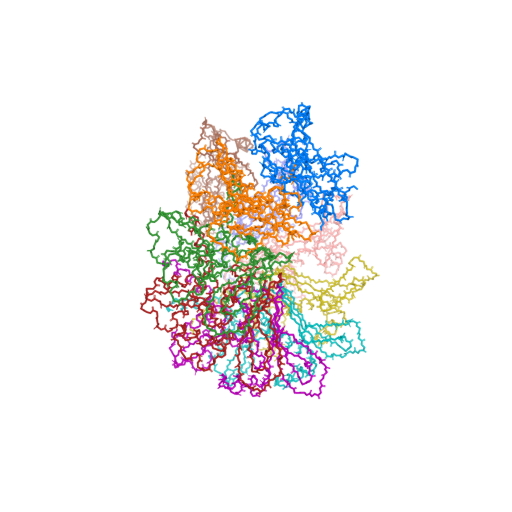 145.356 1.00 79.41 50 PRO J CA 1
ATOM 7919 C C . PRO F 1 53 ? 141.230 111.288 144.608 1.00 79.22 50 PRO J C 1
ATOM 7920 O O . PRO F 1 53 ? 141.030 110.222 145.202 1.00 81.42 50 PRO J O 1
ATOM 7924 N N . GLN F 1 54 ? 140.898 111.460 143.327 1.00 79.87 51 GLN J N 1
ATOM 7925 C CA . GLN F 1 54 ? 140.328 110.352 142.566 1.00 81.50 51 GLN J CA 1
ATOM 7926 C C . GLN F 1 54 ? 141.323 109.206 142.435 1.00 85.51 51 GLN J C 1
ATOM 7927 O O . GLN F 1 54 ? 140.960 108.033 142.598 1.00 87.31 51 GLN J O 1
ATOM 7933 N N . PHE F 1 55 ? 142.586 109.529 142.145 1.00 81.12 52 PHE J N 1
ATOM 7934 C CA . PHE F 1 55 ? 143.622 108.506 142.049 1.00 80.07 52 PHE J CA 1
ATOM 7935 C C . PHE F 1 55 ? 143.798 107.792 143.386 1.00 87.37 52 PHE J C 1
ATOM 7936 O O . PHE F 1 55 ? 143.899 106.559 143.440 1.00 86.43 52 PHE J O 1
ATOM 7944 N N . LEU F 1 56 ? 143.829 108.558 144.480 1.00 85.87 53 LEU J N 1
ATOM 7945 C CA . LEU F 1 56 ? 143.987 107.958 145.801 1.00 83.43 53 LEU J CA 1
ATOM 7946 C C . LEU F 1 56 ? 142.823 107.029 146.129 1.00 86.47 53 LEU J C 1
ATOM 7947 O O . LEU F 1 56 ? 143.024 105.921 146.639 1.00 84.51 53 LEU J O 1
ATOM 7952 N N . THR F 1 57 ? 141.596 107.469 145.842 1.00 89.99 54 THR J N 1
ATOM 7953 C CA . THR F 1 57 ? 140.423 106.647 146.117 1.00 82.65 54 THR J CA 1
ATOM 7954 C C . THR F 1 57 ? 140.438 105.371 145.285 1.00 82.13 54 THR J C 1
ATOM 7955 O O . THR F 1 57 ? 140.138 104.285 145.796 1.00 84.73 54 THR J O 1
ATOM 7959 N N . SER F 1 58 ? 140.796 105.480 144.003 1.00 80.85 55 SER J N 1
ATOM 7960 C CA . SER F 1 58 ? 140.858 104.296 143.151 1.00 83.08 55 SER J CA 1
ATOM 7961 C C . SER F 1 58 ? 141.901 103.308 143.658 1.00 85.13 55 SER J C 1
ATOM 7962 O O . SER F 1 58 ? 141.646 102.099 143.717 1.00 82.75 55 SER J O 1
ATOM 7965 N N . LEU F 1 59 ? 143.081 103.806 144.038 1.00 88.57 56 LEU J N 1
ATOM 7966 C CA . LEU F 1 59 ? 144.126 102.919 144.540 1.00 86.49 56 LEU J CA 1
ATOM 7967 C C . LEU F 1 59 ? 143.710 102.252 145.845 1.00 85.37 56 LEU J C 1
ATOM 7968 O O . LEU F 1 59 ? 143.951 101.055 146.042 1.00 83.74 56 LEU J O 1
ATOM 7973 N N . LEU F 1 60 ? 143.081 103.009 146.749 1.00 83.86 57 LEU J N 1
ATOM 7974 C CA . LEU F 1 60 ? 142.645 102.429 148.015 1.00 82.98 57 LEU J CA 1
ATOM 7975 C C . LEU F 1 60 ? 141.567 101.374 147.799 1.00 85.49 57 LEU J C 1
ATOM 7976 O O . LEU F 1 60 ? 141.581 100.321 148.448 1.00 85.41 57 LEU J O 1
ATOM 7981 N N . ASN F 1 61 ? 140.623 101.636 146.891 1.00 89.21 58 ASN J N 1
ATOM 7982 C CA . ASN F 1 61 ? 139.586 100.652 146.599 1.00 84.13 58 ASN J CA 1
ATOM 7983 C C . ASN F 1 61 ? 140.177 99.398 145.967 1.00 85.58 58 ASN J C 1
ATOM 7984 O O . ASN F 1 61 ? 139.743 98.280 146.270 1.00 85.35 58 ASN J O 1
ATOM 7989 N N . LEU F 1 62 ? 141.162 99.562 145.080 1.00 91.68 59 LEU J N 1
ATOM 7990 C CA . LEU F 1 62 ? 141.820 98.400 144.490 1.00 90.79 59 LEU J CA 1
ATOM 7991 C C . LEU F 1 62 ? 142.555 97.587 145.547 1.00 90.78 59 LEU J C 1
ATOM 7992 O O . LEU F 1 62 ? 142.519 96.351 145.527 1.00 85.74 59 LEU J O 1
ATOM 7997 N N . TYR F 1 63 ? 143.234 98.264 146.477 1.00 104.60 60 TYR J N 1
ATOM 7998 C CA . TYR F 1 63 ? 143.949 97.558 147.536 1.00 102.12 60 TYR J CA 1
ATOM 7999 C C . TYR F 1 63 ? 142.983 96.813 148.450 1.00 104.39 60 TYR J C 1
ATOM 8000 O O . TYR F 1 63 ? 143.239 95.664 148.830 1.00 103.21 60 TYR J O 1
ATOM 8009 N N . ASN F 1 64 ? 141.866 97.448 148.813 1.00 109.06 61 ASN J N 1
ATOM 8010 C CA . ASN F 1 64 ? 140.935 96.837 149.756 1.00 106.33 61 ASN J CA 1
ATOM 8011 C C . ASN F 1 64 ? 140.176 95.666 149.143 1.00 107.57 61 ASN J C 1
ATOM 8012 O O . ASN F 1 64 ? 139.583 94.870 149.879 1.00 108.57 61 ASN J O 1
ATOM 8017 N N . GLY F 1 65 ? 140.185 95.537 147.820 1.00 115.05 62 GLY J N 1
ATOM 8018 C CA . GLY F 1 65 ? 139.439 94.487 147.158 1.00 117.59 62 GLY J CA 1
ATOM 8019 C C . GLY F 1 65 ? 140.106 93.129 147.259 1.00 119.33 62 GLY J C 1
ATOM 8020 O O . GLY F 1 65 ? 141.062 92.927 148.011 1.00 120.09 62 GLY J O 1
ATOM 8021 N N . ASP F 1 66 ? 139.587 92.180 146.483 1.00 129.13 63 ASP J N 1
ATOM 8022 C CA . ASP F 1 66 ? 140.119 90.827 146.478 1.00 128.43 63 ASP J CA 1
ATOM 8023 C C . ASP F 1 66 ? 141.465 90.791 145.753 1.00 130.69 63 ASP J C 1
ATOM 8024 O O . ASP F 1 66 ? 141.918 91.778 145.167 1.00 134.18 63 ASP J O 1
ATOM 8029 N N . ASP F 1 67 ? 142.109 89.627 145.793 1.00 128.85 64 ASP J N 1
ATOM 8030 C CA . ASP F 1 67 ? 143.435 89.439 145.208 1.00 129.96 64 ASP J CA 1
ATOM 8031 C C . ASP F 1 67 ? 143.285 88.656 143.906 1.00 130.34 64 ASP J C 1
ATOM 8032 O O . ASP F 1 67 ? 143.362 87.428 143.882 1.00 129.99 64 ASP J O 1
ATOM 8037 N N . TYR F 1 68 ? 143.071 89.386 142.812 1.00 118.26 65 TYR J N 1
ATOM 8038 C CA . TYR F 1 68 ? 142.996 88.787 141.488 1.00 115.91 65 TYR J CA 1
ATOM 8039 C C . TYR F 1 68 ? 143.910 89.461 140.476 1.00 114.68 65 TYR J C 1
ATOM 8040 O O . TYR F 1 68 ? 143.985 89.000 139.332 1.00 117.76 65 TYR J O 1
ATOM 8049 N N . LEU F 1 69 ? 144.603 90.533 140.857 1.00 105.90 66 LEU J N 1
ATOM 8050 C CA . LEU F 1 69 ? 145.499 91.252 139.962 1.00 108.04 66 LEU J CA 1
ATOM 8051 C C . LEU F 1 69 ? 146.965 90.959 140.255 1.00 111.64 66 LEU J C 1
ATOM 8052 O O . LEU F 1 69 ? 147.844 91.686 139.783 1.00 114.72 66 LEU J O 1
ATOM 8057 N N . GLN F 1 70 ? 147.247 89.914 141.030 1.00 124.00 67 GLN J N 1
ATOM 8058 C CA . GLN F 1 70 ? 148.609 89.609 141.449 1.00 124.57 67 GLN J CA 1
ATOM 8059 C C . GLN F 1 70 ? 149.434 88.922 140.368 1.00 123.32 67 GLN J C 1
ATOM 8060 O O . GLN F 1 70 ? 150.643 88.747 140.554 1.00 123.25 67 GLN J O 1
ATOM 8066 N N . LYS F 1 71 ? 148.820 88.529 139.254 1.00 118.22 68 LYS J N 1
ATOM 8067 C CA . LYS F 1 71 ? 149.518 87.865 138.162 1.00 118.33 68 LYS J CA 1
ATOM 8068 C C . LYS F 1 71 ? 149.853 88.816 137.019 1.00 118.44 68 LYS J C 1
ATOM 8069 O O . LYS F 1 71 ? 150.248 88.359 135.941 1.00 118.32 68 LYS J O 1
ATOM 8075 N N . THR F 1 72 ? 149.705 90.122 137.226 1.00 117.48 69 THR J N 1
ATOM 8076 C CA . THR F 1 72 ? 149.924 91.109 136.182 1.00 117.05 69 THR J CA 1
ATOM 8077 C C . THR F 1 72 ? 150.968 92.122 136.630 1.00 118.86 69 THR J C 1
ATOM 8078 O O . THR F 1 72 ? 151.298 92.229 137.814 1.00 120.72 69 THR J O 1
ATOM 8082 N N . ASP F 1 73 ? 151.487 92.865 135.660 1.00 112.68 70 ASP J N 1
ATOM 8083 C CA . ASP F 1 73 ? 152.507 93.864 135.954 1.00 111.70 70 ASP J CA 1
ATOM 8084 C C . ASP F 1 73 ? 151.878 95.043 136.687 1.00 112.36 70 ASP J C 1
ATOM 8085 O O . ASP F 1 73 ? 150.865 95.581 136.227 1.00 115.96 70 ASP J O 1
ATOM 8090 N N . PRO F 1 74 ? 152.430 95.461 137.828 1.00 102.49 71 PRO J N 1
ATOM 8091 C CA . PRO F 1 74 ? 151.833 96.593 138.555 1.00 106.25 71 PRO J CA 1
ATOM 8092 C C . PRO F 1 74 ? 151.834 97.896 137.775 1.00 108.45 71 PRO J C 1
ATOM 8093 O O . PRO F 1 74 ? 150.970 98.747 138.022 1.00 112.21 71 PRO J O 1
ATOM 8097 N N . MET F 1 75 ? 152.777 98.081 136.846 1.00 103.38 72 MET J N 1
ATOM 8098 C CA . MET F 1 75 ? 152.820 99.317 136.068 1.00 104.20 72 MET J CA 1
ATOM 8099 C C . MET F 1 75 ? 151.568 99.479 135.216 1.00 104.46 72 MET J C 1
ATOM 8100 O O . MET F 1 75 ? 151.024 100.585 135.101 1.00 104.17 72 MET J O 1
ATOM 8105 N N . THR F 1 76 ? 151.096 98.389 134.607 1.00 94.81 73 THR J N 1
ATOM 8106 C CA . THR F 1 76 ? 149.872 98.455 133.817 1.00 95.91 73 THR J CA 1
ATOM 8107 C C . THR F 1 76 ? 148.672 98.811 134.685 1.00 96.81 73 THR J C 1
ATOM 8108 O O . THR F 1 76 ? 147.809 99.593 134.271 1.00 100.36 73 THR J O 1
ATOM 8112 N N . VAL F 1 77 ? 148.597 98.243 135.891 1.00 78.81 74 VAL J N 1
ATOM 8113 C CA . VAL F 1 77 ? 147.498 98.562 136.799 1.00 78.23 74 VAL J CA 1
ATOM 8114 C C . VAL F 1 77 ? 147.544 100.032 137.197 1.00 83.15 74 VAL J C 1
ATOM 8115 O O . VAL F 1 77 ? 146.509 100.710 137.253 1.00 90.61 74 VAL J O 1
ATOM 8119 N N . VAL F 1 78 ? 148.742 100.545 137.486 1.00 82.72 75 VAL J N 1
ATOM 8120 C CA . VAL F 1 78 ? 148.882 101.952 137.851 1.00 84.17 75 VAL J CA 1
ATOM 8121 C C . VAL F 1 78 ? 148.458 102.849 136.695 1.00 87.33 75 VAL J C 1
ATOM 8122 O O . VAL F 1 78 ? 147.752 103.844 136.890 1.00 90.55 75 VAL J O 1
ATOM 8126 N N . THR F 1 79 ? 148.875 102.508 135.473 1.00 84.97 76 THR J N 1
ATOM 8127 C CA . THR F 1 79 ? 148.489 103.303 134.309 1.00 82.44 76 THR J CA 1
ATOM 8128 C C . THR F 1 79 ? 146.981 103.266 134.084 1.00 85.54 76 THR J C 1
ATOM 8129 O O . THR F 1 79 ? 146.372 104.286 133.733 1.00 88.92 76 THR J O 1
ATOM 8133 N N . SER F 1 80 ? 146.364 102.095 134.264 1.00 78.64 77 SER J N 1
ATOM 8134 C CA . SER F 1 80 ? 144.919 101.982 134.095 1.00 75.95 77 SER J CA 1
ATOM 8135 C C . SER F 1 80 ? 144.176 102.817 135.129 1.00 77.57 77 SER J C 1
ATOM 8136 O O . SER F 1 80 ? 143.209 103.515 134.797 1.00 77.91 77 SER J O 1
ATOM 8139 N N . ALA F 1 81 ? 144.619 102.767 136.387 1.00 78.58 78 ALA J N 1
ATOM 8140 C CA . ALA F 1 81 ? 144.013 103.614 137.410 1.00 75.14 78 ALA J CA 1
ATOM 8141 C C . ALA F 1 81 ? 144.215 105.088 137.084 1.00 78.06 78 ALA J C 1
ATOM 8142 O O . ALA F 1 81 ? 143.322 105.912 137.313 1.00 84.66 78 ALA J O 1
ATOM 8144 N N . MET F 1 82 ? 145.381 105.433 136.535 1.00 77.84 79 MET J N 1
ATOM 8145 C CA . MET F 1 82 ? 145.657 106.813 136.155 1.00 71.62 79 MET J CA 1
ATOM 8146 C C . MET F 1 82 ? 144.679 107.307 135.096 1.00 76.56 79 MET J C 1
ATOM 8147 O O . MET F 1 82 ? 144.074 108.376 135.250 1.00 80.10 79 MET J O 1
ATOM 8152 N N . VAL F 1 83 ? 144.510 106.544 134.013 1.00 73.21 80 VAL J N 1
ATOM 8153 C CA . VAL F 1 83 ? 143.619 106.991 132.943 1.00 71.84 80 VAL J CA 1
ATOM 8154 C C . VAL F 1 83 ? 142.172 106.994 133.425 1.00 69.81 80 VAL J C 1
ATOM 8155 O O . VAL F 1 83 ? 141.381 107.869 133.052 1.00 65.13 80 VAL J O 1
ATOM 8159 N N . ALA F 1 84 ? 141.805 106.030 134.276 1.00 77.83 81 ALA J N 1
ATOM 8160 C CA . ALA F 1 84 ? 140.451 106.012 134.821 1.00 74.13 81 ALA J CA 1
ATOM 8161 C C . ALA F 1 84 ? 140.179 107.245 135.675 1.00 65.38 81 ALA J C 1
ATOM 8162 O O . ALA F 1 84 ? 139.097 107.837 135.595 1.00 68.74 81 ALA J O 1
ATOM 8164 N N . ALA F 1 85 ? 141.149 107.648 136.499 1.00 69.74 82 ALA J N 1
ATOM 8165 C CA . ALA F 1 85 ? 140.974 108.836 137.327 1.00 70.45 82 ALA J CA 1
ATOM 8166 C C . ALA F 1 85 ? 141.061 110.122 136.517 1.00 72.88 82 ALA J C 1
ATOM 8167 O O . ALA F 1 85 ? 140.535 111.152 136.952 1.00 73.79 82 ALA J O 1
ATOM 8169 N N . THR F 1 86 ? 141.716 110.088 135.354 1.00 73.92 83 THR J N 1
ATOM 8170 C CA . THR F 1 86 ? 141.813 111.285 134.525 1.00 68.23 83 THR J CA 1
ATOM 8171 C C . THR F 1 86 ? 140.455 111.700 133.972 1.00 74.73 83 THR J C 1
ATOM 8172 O O . THR F 1 86 ? 140.198 112.895 133.786 1.00 76.17 83 THR J O 1
ATOM 8176 N N . LEU F 1 87 ? 139.577 110.736 133.702 1.00 73.67 84 LEU J N 1
ATOM 8177 C CA . LEU F 1 87 ? 138.289 110.998 133.076 1.00 65.22 84 LEU J CA 1
ATOM 8178 C C . LEU F 1 87 ? 137.168 111.229 134.085 1.00 71.08 84 LEU J C 1
ATOM 8179 O O . LEU F 1 87 ? 135.994 111.121 133.716 1.00 77.13 84 LEU J O 1
ATOM 8184 N N . ASP F 1 88 ? 137.503 111.537 135.340 1.00 77.44 85 ASP J N 1
ATOM 8185 C CA . ASP F 1 88 ? 136.513 111.779 136.393 1.00 77.29 85 ASP J CA 1
ATOM 8186 C C . ASP F 1 88 ? 135.578 110.584 136.568 1.00 76.59 85 ASP J C 1
ATOM 8187 O O . ASP F 1 88 ? 134.376 110.737 136.788 1.00 78.39 85 ASP J O 1
ATOM 8192 N N . LEU F 1 89 ? 136.138 109.382 136.470 1.00 62.53 86 LEU J N 1
ATOM 8193 C CA . LEU F 1 89 ? 135.390 108.139 136.646 1.00 51.34 86 LEU J CA 1
ATOM 8194 C C . LEU F 1 89 ? 136.132 107.276 137.655 1.00 66.33 86 LEU J C 1
ATOM 8195 O O . LEU F 1 89 ? 136.990 106.464 137.282 1.00 75.07 86 LEU J O 1
ATOM 8200 N N . PRO F 1 90 ? 135.838 107.433 138.945 1.00 72.48 87 PRO J N 1
ATOM 8201 C CA . PRO F 1 90 ? 136.500 106.601 139.958 1.00 70.64 87 PRO J CA 1
ATOM 8202 C C . PRO F 1 90 ? 136.158 105.130 139.773 1.00 73.69 87 PRO J C 1
ATOM 8203 O O . PRO F 1 90 ? 135.270 104.755 139.005 1.00 78.48 87 PRO J O 1
ATOM 8207 N N . ILE F 1 91 ? 136.874 104.283 140.507 1.00 77.28 88 ILE J N 1
ATOM 8208 C CA . ILE F 1 91 ? 136.836 102.844 140.279 1.00 75.36 88 ILE J CA 1
ATOM 8209 C C . ILE F 1 91 ? 136.167 102.183 141.486 1.00 80.95 88 ILE J C 1
ATOM 8210 O O . ILE F 1 91 ? 136.105 100.954 141.603 1.00 85.61 88 ILE J O 1
ATOM 8215 N N . ASP F 1 92 ? 135.547 103.001 142.332 1.00 89.47 89 ASP J N 1
ATOM 8216 C CA . ASP F 1 92 ? 134.880 102.490 143.520 1.00 89.91 89 ASP J CA 1
ATOM 8217 C C . ASP F 1 92 ? 133.695 101.612 143.131 1.00 84.12 89 ASP J C 1
ATOM 8218 O O . ASP F 1 92 ? 133.024 101.845 142.122 1.00 79.03 89 ASP J O 1
ATOM 8223 N N . LYS F 1 93 ? 133.454 100.581 143.942 1.00 72.76 90 LYS J N 1
ATOM 8224 C CA . LYS F 1 93 ? 132.439 99.588 143.606 1.00 73.65 90 LYS J CA 1
ATOM 8225 C C . LYS F 1 93 ? 131.024 100.143 143.718 1.00 77.22 90 LYS J C 1
ATOM 8226 O O . LYS F 1 93 ? 130.141 99.729 142.958 1.00 73.76 90 LYS J O 1
ATOM 8232 N N . ASN F 1 94 ? 130.790 101.086 144.632 1.00 83.80 91 ASN J N 1
ATOM 8233 C CA . ASN F 1 94 ? 129.441 101.591 144.862 1.00 80.45 91 ASN J CA 1
ATOM 8234 C C . ASN F 1 94 ? 128.876 102.348 143.666 1.00 75.14 91 ASN J C 1
ATOM 8235 O O . ASN F 1 94 ? 127.657 102.541 143.596 1.00 80.49 91 ASN J O 1
ATOM 8240 N N . LEU F 1 95 ? 129.719 102.779 142.730 1.00 60.89 92 LEU J N 1
ATOM 8241 C CA . LEU F 1 95 ? 129.257 103.510 141.556 1.00 60.02 92 LEU J CA 1
ATOM 8242 C C . LEU F 1 95 ? 129.186 102.652 140.302 1.00 65.28 92 LEU J C 1
ATOM 8243 O O . LEU F 1 95 ? 128.248 102.803 139.514 1.00 65.89 92 LEU J O 1
ATOM 8248 N N . GLY F 1 96 ? 130.147 101.756 140.099 1.00 63.33 93 GLY J N 1
ATOM 8249 C CA . GLY F 1 96 ? 130.130 100.887 138.934 1.00 50.43 93 GLY J CA 1
ATOM 8250 C C . GLY F 1 96 ? 130.278 101.607 137.612 1.00 51.39 93 GLY J C 1
ATOM 8251 O O . GLY F 1 96 ? 129.564 101.290 136.653 1.00 64.48 93 GLY J O 1
ATOM 8252 N N . TYR F 1 97 ? 131.191 102.574 137.536 1.00 38.94 94 TYR J N 1
ATOM 8253 C CA . TYR F 1 97 ? 131.411 103.317 136.301 1.00 29.66 94 TYR J CA 1
ATOM 8254 C C . TYR F 1 97 ? 132.487 102.696 135.421 1.00 48.49 94 TYR J C 1
ATOM 8255 O O . TYR F 1 97 ? 132.395 102.781 134.192 1.00 64.84 94 TYR J O 1
ATOM 8264 N N . ALA F 1 98 ? 133.502 102.072 136.017 1.00 51.87 95 ALA J N 1
ATOM 8265 C CA . ALA F 1 98 ? 134.607 101.513 135.254 1.00 44.85 95 ALA J CA 1
ATOM 8266 C C . ALA F 1 98 ? 135.195 100.333 136.014 1.00 41.60 95 ALA J C 1
ATOM 8267 O O . ALA F 1 98 ? 134.971 100.170 137.216 1.00 49.05 95 ALA J O 1
ATOM 8269 N N . TRP F 1 99 ? 135.953 99.509 135.293 1.00 55.77 96 TRP J N 1
ATOM 8270 C CA . TRP F 1 99 ? 136.573 98.325 135.869 1.00 59.78 96 TRP J CA 1
ATOM 8271 C C . TRP F 1 99 ? 137.987 98.173 135.329 1.00 68.52 96 TRP J C 1
ATOM 8272 O O . TRP F 1 99 ? 138.364 98.787 134.329 1.00 69.81 96 TRP J O 1
ATOM 8283 N N . ILE F 1 100 ? 138.773 97.346 136.014 1.00 70.29 97 ILE J N 1
ATOM 8284 C CA . ILE F 1 100 ? 140.087 96.923 135.546 1.00 69.15 97 ILE J CA 1
ATOM 8285 C C . ILE F 1 100 ? 140.053 95.411 135.390 1.00 66.35 97 ILE J C 1
ATOM 8286 O O . ILE F 1 100 ? 139.838 94.686 136.371 1.00 70.80 97 ILE J O 1
ATOM 8291 N N . VAL F 1 101 ? 140.265 94.936 134.168 1.00 65.33 98 VAL J N 1
ATOM 8292 C CA . VAL F 1 101 ? 140.181 93.514 133.852 1.00 64.02 98 VAL J CA 1
ATOM 8293 C C . VAL F 1 101 ? 141.502 93.068 133.241 1.00 72.94 98 VAL J C 1
ATOM 8294 O O . VAL F 1 101 ? 141.979 93.694 132.288 1.00 81.27 98 VAL J O 1
ATOM 8298 N N . PRO F 1 102 ? 142.123 92.002 133.747 1.00 80.62 99 PRO J N 1
ATOM 8299 C CA . PRO F 1 102 ? 143.396 91.548 133.178 1.00 80.38 99 PRO J CA 1
ATOM 8300 C C . PRO F 1 102 ? 143.201 90.608 132.000 1.00 81.66 99 PRO J C 1
ATOM 8301 O O . PRO F 1 102 ? 142.411 89.662 132.054 1.00 85.44 99 PRO J O 1
ATOM 8305 N N . TYR F 1 103 ? 143.934 90.874 130.921 1.00 91.67 100 TYR J N 1
ATOM 8306 C CA . TYR F 1 103 ? 143.860 90.084 129.696 1.00 89.35 100 TYR J CA 1
ATOM 8307 C C . TYR F 1 103 ? 145.272 89.674 129.301 1.00 96.32 100 TYR J C 1
ATOM 8308 O O . TYR F 1 103 ? 146.096 90.530 128.962 1.00 98.17 100 TYR J O 1
ATOM 8317 N N . LYS F 1 104 ? 145.541 88.367 129.337 1.00 96.63 101 LYS J N 1
ATOM 8318 C CA . LYS F 1 104 ? 146.851 87.815 128.986 1.00 93.66 101 LYS J CA 1
ATOM 8319 C C . LYS F 1 104 ? 147.960 88.470 129.810 1.00 93.52 101 LYS J C 1
ATOM 8320 O O . LYS F 1 104 ? 149.024 88.827 129.299 1.00 94.44 101 LYS J O 1
ATOM 8326 N N . GLY F 1 105 ? 147.699 88.636 131.105 1.00 95.42 102 GLY J N 1
ATOM 8327 C CA . GLY F 1 105 ? 148.670 89.255 131.983 1.00 97.49 102 GLY J CA 1
ATOM 8328 C C . GLY F 1 105 ? 148.812 90.749 131.822 1.00 96.63 102 GLY J C 1
ATOM 8329 O O . GLY F 1 105 ? 149.809 91.319 132.272 1.00 97.41 102 GLY J O 1
ATOM 8330 N N . ARG F 1 106 ? 147.840 91.406 131.193 1.00 92.65 103 ARG J N 1
ATOM 8331 C CA . ARG F 1 106 ? 147.861 92.850 131.003 1.00 91.75 103 ARG J CA 1
ATOM 8332 C C . ARG F 1 106 ? 146.542 93.430 131.487 1.00 92.20 103 ARG J C 1
ATOM 8333 O O . ARG F 1 106 ? 145.472 92.976 131.069 1.00 96.42 103 ARG J O 1
ATOM 8341 N N . ALA F 1 107 ? 146.618 94.431 132.360 1.00 83.12 104 ALA J N 1
ATOM 8342 C CA . ALA F 1 107 ? 145.419 95.059 132.893 1.00 87.01 104 ALA J CA 1
ATOM 8343 C C . ALA F 1 107 ? 144.858 96.066 131.899 1.00 85.63 104 ALA J C 1
ATOM 8344 O O . ALA F 1 107 ? 145.604 96.813 131.259 1.00 86.61 104 ALA J O 1
ATOM 8346 N N . GLN F 1 108 ? 143.533 96.084 131.774 1.00 79.42 105 GLN J N 1
ATOM 8347 C CA . GLN F 1 108 ? 142.849 96.977 130.852 1.00 73.67 105 GLN J CA 1
ATOM 8348 C C . GLN F 1 108 ? 141.738 97.718 131.579 1.00 79.24 105 GLN J C 1
ATOM 8349 O O . GLN F 1 108 ? 141.017 97.136 132.396 1.00 85.39 105 GLN J O 1
ATOM 8355 N N . PHE F 1 109 ? 141.606 99.004 131.265 1.00 66.13 106 PHE J N 1
ATOM 8356 C CA . PHE F 1 109 ? 140.558 99.853 131.816 1.00 70.55 106 PHE J CA 1
ATOM 8357 C C . PHE F 1 109 ? 139.327 99.751 130.925 1.00 75.47 106 PHE J C 1
ATOM 8358 O O . PHE F 1 109 ? 139.428 99.895 129.703 1.00 79.04 106 PHE J O 1
ATOM 8366 N N . GLN F 1 110 ? 138.172 99.501 131.535 1.00 71.23 107 GLN J N 1
ATOM 8367 C CA . GLN F 1 110 ? 136.950 99.225 130.799 1.00 68.00 107 GLN J CA 1
ATOM 8368 C C . GLN F 1 110 ? 135.805 100.077 131.325 1.00 73.33 107 GLN J C 1
ATOM 8369 O O . GLN F 1 110 ? 135.730 100.375 132.521 1.00 75.68 107 GLN J O 1
ATOM 8375 N N . LEU F 1 111 ? 134.910 100.455 130.417 1.00 52.73 108 LEU J N 1
ATOM 8376 C CA . LEU F 1 111 ? 133.757 101.277 130.753 1.00 49.60 108 LEU J CA 1
ATOM 8377 C C . LEU F 1 111 ? 132.543 100.398 131.021 1.00 59.75 108 LEU J C 1
ATOM 8378 O O . LEU F 1 111 ? 132.278 99.443 130.286 1.00 71.07 108 LEU J O 1
ATOM 8383 N N . GLY F 1 112 ? 131.809 100.725 132.082 1.00 55.34 109 GLY J N 1
ATOM 8384 C CA . GLY F 1 112 ? 130.576 100.036 132.391 1.00 53.25 109 GLY J CA 1
ATOM 8385 C C . GLY F 1 112 ? 129.411 100.578 131.587 1.00 61.27 109 GLY J C 1
ATOM 8386 O O . GLY F 1 112 ? 129.550 101.453 130.733 1.00 71.02 109 GLY J O 1
ATOM 8387 N N . TYR F 1 113 ? 128.228 100.038 131.875 1.00 47.77 110 TYR J N 1
ATOM 8388 C CA . TYR F 1 113 ? 127.023 100.470 131.181 1.00 41.79 110 TYR J CA 1
ATOM 8389 C C . TYR F 1 113 ? 126.438 101.752 131.760 1.00 47.34 110 TYR J C 1
ATOM 8390 O O . TYR F 1 113 ? 125.479 102.287 131.193 1.00 58.68 110 TYR J O 1
ATOM 8399 N N . LYS F 1 114 ? 126.994 102.262 132.860 1.00 39.02 111 LYS J N 1
ATOM 8400 C CA . LYS F 1 114 ? 126.606 103.561 133.391 1.00 41.95 111 LYS J CA 1
ATOM 8401 C C . LYS F 1 114 ? 127.560 104.677 132.988 1.00 57.02 111 LYS J C 1
ATOM 8402 O O . LYS F 1 114 ? 127.184 105.852 133.063 1.00 61.62 111 LYS J O 1
ATOM 8408 N N . GLY F 1 115 ? 128.777 104.340 132.556 1.00 55.61 112 GLY J N 1
ATOM 8409 C CA . GLY F 1 115 ? 129.676 105.360 132.046 1.00 46.73 112 GLY J CA 1
ATOM 8410 C C . GLY F 1 115 ? 129.148 106.016 130.785 1.00 54.40 112 GLY J C 1
ATOM 8411 O O . GLY F 1 115 ? 129.312 107.221 130.584 1.00 62.10 112 GLY J O 1
ATOM 8412 N N . TYR F 1 116 ? 128.507 105.229 129.918 1.00 41.58 113 TYR J N 1
ATOM 8413 C CA . TYR F 1 116 ? 127.879 105.798 128.731 1.00 37.49 113 TYR J CA 1
ATOM 8414 C C . TYR F 1 116 ? 126.766 106.765 129.113 1.00 48.13 113 TYR J C 1
ATOM 8415 O O . TYR F 1 116 ? 126.625 107.831 128.504 1.00 63.24 113 TYR J O 1
ATOM 8424 N N . ILE F 1 117 ? 125.967 106.408 130.121 1.00 42.66 114 ILE J N 1
ATOM 8425 C CA . ILE F 1 117 ? 124.924 107.308 130.607 1.00 29.69 114 ILE J CA 1
ATOM 8426 C C . ILE F 1 117 ? 125.540 108.593 131.145 1.00 43.98 114 ILE J C 1
ATOM 8427 O O . ILE F 1 117 ? 125.042 109.696 130.885 1.00 51.41 114 ILE J O 1
ATOM 8432 N N . GLN F 1 118 ? 126.630 108.469 131.904 1.00 45.31 115 GLN J N 1
ATOM 8433 C CA . GLN F 1 118 ? 127.288 109.648 132.459 1.00 42.68 115 GLN J CA 1
ATOM 8434 C C . GLN F 1 118 ? 127.804 110.564 131.355 1.00 41.51 115 GLN J C 1
ATOM 8435 O O . GLN F 1 118 ? 127.622 111.784 131.414 1.00 57.08 115 GLN J O 1
ATOM 8441 N N . LEU F 1 119 ? 128.444 109.990 130.334 1.00 21.36 116 LEU J N 1
ATOM 8442 C CA . LEU F 1 119 ? 128.950 110.803 129.230 1.00 33.77 116 LEU J CA 1
ATOM 8443 C C . LEU F 1 119 ? 127.812 111.454 128.450 1.00 41.19 116 LEU J C 1
ATOM 8444 O O . LEU F 1 119 ? 127.905 112.626 128.062 1.00 57.89 116 LEU J O 1
ATOM 8449 N N . ALA F 1 120 ? 126.729 110.710 128.210 1.00 33.49 117 ALA J N 1
ATOM 8450 C CA . ALA F 1 120 ? 125.592 111.269 127.488 1.00 24.89 117 ALA J CA 1
ATOM 8451 C C . ALA F 1 120 ? 124.964 112.424 128.256 1.00 29.68 117 ALA J C 1
ATOM 8452 O O . ALA F 1 120 ? 124.580 113.438 127.661 1.00 41.37 117 ALA J O 1
ATOM 8454 N N . LEU F 1 121 ? 124.844 112.289 129.578 1.00 32.69 118 LEU J N 1
ATOM 8455 C CA . LEU F 1 121 ? 124.313 113.385 130.380 1.00 37.05 118 LEU J CA 1
ATOM 8456 C C . LEU F 1 121 ? 125.279 114.562 130.424 1.00 34.27 118 LEU J C 1
ATOM 8457 O O . LEU F 1 121 ? 124.843 115.718 130.468 1.00 38.45 118 LEU J O 1
ATOM 8462 N N . ARG F 1 122 ? 126.587 114.291 130.417 1.00 47.34 119 ARG J N 1
ATOM 8463 C CA . ARG F 1 122 ? 127.569 115.367 130.356 1.00 42.80 119 ARG J CA 1
ATOM 8464 C C . ARG F 1 122 ? 127.496 116.114 129.032 1.00 45.32 119 ARG J C 1
ATOM 8465 O O . ARG F 1 122 ? 127.839 117.300 128.970 1.00 54.39 119 ARG J O 1
ATOM 8473 N N . THR F 1 123 ? 127.067 115.436 127.965 1.00 57.12 120 THR J N 1
ATOM 8474 C CA . THR F 1 123 ? 126.937 116.096 126.668 1.00 42.77 120 THR J CA 1
ATOM 8475 C C . THR F 1 123 ? 125.947 117.255 126.736 1.00 42.54 120 THR J C 1
ATOM 8476 O O . THR F 1 123 ? 126.224 118.350 126.232 1.00 51.19 120 THR J O 1
ATOM 8480 N N . GLY F 1 124 ? 124.797 117.038 127.367 1.00 45.13 121 GLY J N 1
ATOM 8481 C CA . GLY F 1 124 ? 123.813 118.089 127.530 1.00 40.67 121 GLY J CA 1
ATOM 8482 C C . GLY F 1 124 ? 122.918 118.338 126.339 1.00 50.14 121 GLY J C 1
ATOM 8483 O O . GLY F 1 124 ? 122.386 119.445 126.206 1.00 53.42 121 GLY J O 1
ATOM 8484 N N . GLN F 1 125 ? 122.729 117.347 125.468 1.00 63.97 122 GLN J N 1
ATOM 8485 C CA . GLN F 1 125 ? 121.888 117.502 124.289 1.00 54.79 122 GLN J CA 1
ATOM 8486 C C . GLN F 1 125 ? 120.727 116.518 124.249 1.00 59.40 122 GLN J C 1
ATOM 8487 O O . GLN F 1 125 ? 119.961 116.527 123.279 1.00 64.50 122 GLN J O 1
ATOM 8493 N N . TYR F 1 126 ? 120.574 115.677 125.265 1.00 50.09 123 TYR J N 1
ATOM 8494 C CA . TYR F 1 126 ? 119.547 114.648 125.264 1.00 39.04 123 TYR J CA 1
ATOM 8495 C C . TYR F 1 126 ? 118.236 115.189 125.824 1.00 45.45 123 TYR J C 1
ATOM 8496 O O . TYR F 1 126 ? 118.195 116.217 126.503 1.00 61.91 123 TYR J O 1
ATOM 8505 N N . LYS F 1 127 ? 117.152 114.475 125.525 1.00 56.48 124 LYS J N 1
ATOM 8506 C CA . LYS F 1 127 ? 115.834 114.850 126.022 1.00 55.78 124 LYS J CA 1
ATOM 8507 C C . LYS F 1 127 ? 115.151 113.702 126.752 1.00 58.84 124 LYS J C 1
ATOM 8508 O O . LYS F 1 127 ? 114.475 113.929 127.760 1.00 55.39 124 LYS J O 1
ATOM 8514 N N . SER F 1 128 ? 115.310 112.473 126.265 1.00 63.69 125 SER J N 1
ATOM 8515 C CA . SER F 1 128 ? 114.658 111.337 126.902 1.00 58.20 125 SER J CA 1
ATOM 8516 C C . SER F 1 128 ? 115.419 110.060 126.583 1.00 65.32 125 SER J C 1
ATOM 8517 O O . SER F 1 128 ? 115.884 109.876 125.457 1.00 76.76 125 SER J O 1
ATOM 8520 N N . ILE F 1 129 ? 115.542 109.188 127.582 1.00 45.68 126 ILE J N 1
ATOM 8521 C CA . ILE F 1 129 ? 116.109 107.852 127.422 1.00 41.11 126 ILE J CA 1
ATOM 8522 C C . ILE F 1 129 ? 115.234 106.880 128.200 1.00 50.66 126 ILE J C 1
ATOM 8523 O O . ILE F 1 129 ? 114.863 107.158 129.345 1.00 67.12 126 ILE J O 1
ATOM 8528 N N . ASN F 1 130 ? 114.903 105.741 127.591 1.00 48.40 127 ASN J N 1
ATOM 8529 C CA . ASN F 1 130 ? 114.063 104.772 128.280 1.00 47.22 127 ASN J CA 1
ATOM 8530 C C . ASN F 1 130 ? 114.263 103.389 127.678 1.00 57.70 127 ASN J C 1
ATOM 8531 O O . ASN F 1 130 ? 114.685 103.243 126.528 1.00 71.16 127 ASN J O 1
ATOM 8536 N N . VAL F 1 131 ? 113.935 102.377 128.479 1.00 46.36 128 VAL J N 1
ATOM 8537 C CA . VAL F 1 131 ? 113.970 100.980 128.056 1.00 51.04 128 VAL J CA 1
ATOM 8538 C C . VAL F 1 131 ? 112.952 100.210 128.887 1.00 58.79 128 VAL J C 1
ATOM 8539 O O . VAL F 1 131 ? 112.929 100.320 130.116 1.00 59.81 128 VAL J O 1
ATOM 8543 N N . ILE F 1 132 ? 112.096 99.440 128.212 1.00 69.22 129 ILE J N 1
ATOM 8544 C CA . ILE F 1 132 ? 111.024 98.696 128.859 1.00 61.11 129 ILE J CA 1
ATOM 8545 C C . ILE F 1 132 ? 111.002 97.271 128.320 1.00 67.60 129 ILE J C 1
ATOM 8546 O O . ILE F 1 132 ? 111.702 96.926 127.366 1.00 79.49 129 ILE J O 1
ATOM 8551 N N . GLU F 1 133 ? 110.174 96.442 128.951 1.00 76.36 130 GLU J N 1
ATOM 8552 C CA . GLU F 1 133 ? 109.984 95.052 128.560 1.00 80.81 130 GLU J CA 1
ATOM 8553 C C . GLU F 1 133 ? 108.593 94.879 127.966 1.00 81.87 130 GLU J C 1
ATOM 8554 O O . GLU F 1 133 ? 107.596 95.256 128.590 1.00 85.35 130 GLU J O 1
ATOM 8560 N N . VAL F 1 134 ? 108.531 94.308 126.768 1.00 81.04 131 VAL J N 1
ATOM 8561 C CA . VAL F 1 134 ? 107.273 94.032 126.087 1.00 79.82 131 VAL J CA 1
ATOM 8562 C C . VAL F 1 134 ? 106.870 92.603 126.420 1.00 86.51 131 VAL J C 1
ATOM 8563 O O . VAL F 1 134 ? 107.608 91.654 126.124 1.00 90.85 131 VAL J O 1
ATOM 8567 N N . ARG F 1 135 ? 105.700 92.451 127.031 1.00 106.74 132 ARG J N 1
ATOM 8568 C CA . ARG F 1 135 ? 105.232 91.164 127.516 1.00 105.69 132 ARG J CA 1
ATOM 8569 C C . ARG F 1 135 ? 104.448 90.449 126.416 1.00 107.94 132 ARG J C 1
ATOM 8570 O O . ARG F 1 135 ? 104.453 90.855 125.251 1.00 113.24 132 ARG J O 1
ATOM 8578 N N . GLU F 1 136 ? 103.767 89.367 126.783 1.00 115.34 133 GLU J N 1
ATOM 8579 C CA . GLU F 1 136 ? 103.028 88.576 125.808 1.00 116.78 133 GLU J CA 1
ATOM 8580 C C . GLU F 1 136 ? 101.759 89.306 125.385 1.00 115.64 133 GLU J C 1
ATOM 8581 O O . GLU F 1 136 ? 100.988 89.779 126.226 1.00 116.41 133 GLU J O 1
ATOM 8587 N N . GLY F 1 137 ? 101.543 89.394 124.077 1.00 104.70 134 GLY J N 1
ATOM 8588 C CA . GLY F 1 137 ? 100.344 90.030 123.553 1.00 105.17 134 GLY J CA 1
ATOM 8589 C C . GLY F 1 137 ? 100.252 91.517 123.817 1.00 109.23 134 GLY J C 1
ATOM 8590 O O . GLY F 1 137 ? 99.183 92.010 124.198 1.00 110.71 134 GLY J O 1
ATOM 8591 N N . GLU F 1 138 ? 101.349 92.247 123.625 1.00 111.18 135 GLU J N 1
ATOM 8592 C CA . GLU F 1 138 ? 101.367 93.692 123.812 1.00 109.71 135 GLU J CA 1
ATOM 8593 C C . GLU F 1 138 ? 101.601 94.447 122.513 1.00 108.73 135 GLU J C 1
ATOM 8594 O O . GLU F 1 138 ? 100.808 95.327 122.161 1.00 110.73 135 GLU J O 1
ATOM 8600 N N . LEU F 1 139 ? 102.671 94.129 121.790 1.00 99.52 136 LEU J N 1
ATOM 8601 C CA . LEU F 1 139 ? 102.954 94.807 120.532 1.00 103.24 136 LEU J CA 1
ATOM 8602 C C . LEU F 1 139 ? 102.034 94.292 119.432 1.00 101.65 136 LEU J C 1
ATOM 8603 O O . LEU F 1 139 ? 101.557 93.155 119.478 1.00 101.31 136 LEU J O 1
ATOM 8608 N N . LEU F 1 140 ? 101.778 95.143 118.439 1.00 101.55 137 LEU J N 1
ATOM 8609 C CA . LEU F 1 140 ? 100.926 94.783 117.311 1.00 97.85 137 LEU J CA 1
ATOM 8610 C C . LEU F 1 140 ? 101.737 94.489 116.054 1.00 99.50 137 LEU J C 1
ATOM 8611 O O . LEU F 1 140 ? 101.592 93.420 115.454 1.00 100.42 137 LEU J O 1
ATOM 8616 N N . LYS F 1 141 ? 102.592 95.422 115.644 1.00 96.76 138 LYS J N 1
ATOM 8617 C CA . LYS F 1 141 ? 103.447 95.227 114.483 1.00 96.83 138 LYS J CA 1
ATOM 8618 C C . LYS F 1 141 ? 104.723 96.033 114.670 1.00 98.19 138 LYS J C 1
ATOM 8619 O O . LYS F 1 141 ? 104.764 96.989 115.448 1.00 99.74 138 LYS J O 1
ATOM 8625 N N . TRP F 1 142 ? 105.766 95.637 113.944 1.00 87.23 139 TRP J N 1
ATOM 8626 C CA . TRP F 1 142 ? 107.059 96.307 114.043 1.00 81.41 139 TRP J CA 1
ATOM 8627 C C . TRP F 1 142 ? 107.853 96.029 112.777 1.00 81.92 139 TRP J C 1
ATOM 8628 O O . TRP F 1 142 ? 108.072 94.865 112.427 1.00 89.16 139 TRP J O 1
ATOM 8639 N N . ASN F 1 143 ? 108.277 97.090 112.096 1.00 82.03 140 ASN J N 1
ATOM 8640 C CA . ASN F 1 143 ? 109.124 96.987 110.918 1.00 86.88 140 ASN J CA 1
ATOM 8641 C C . ASN F 1 143 ? 110.415 97.755 111.162 1.00 85.83 140 ASN J C 1
ATOM 8642 O O . ASN F 1 143 ? 110.401 98.843 111.746 1.00 88.86 140 ASN J O 1
ATOM 8647 N N . ARG F 1 144 ? 111.532 97.177 110.723 1.00 84.58 141 ARG J N 1
ATOM 8648 C CA . ARG F 1 144 ? 112.842 97.756 110.990 1.00 86.87 141 ARG J CA 1
ATOM 8649 C C . ARG F 1 144 ? 113.220 98.864 110.017 1.00 88.68 141 ARG J C 1
ATOM 8650 O O . ARG F 1 144 ? 114.251 99.515 110.221 1.00 90.01 141 ARG J O 1
ATOM 8658 N N . LEU F 1 145 ? 112.424 99.097 108.973 1.00 80.63 142 LEU J N 1
ATOM 8659 C CA . LEU F 1 145 ? 112.752 100.142 108.009 1.00 78.84 142 LEU J CA 1
ATOM 8660 C C . LEU F 1 145 ? 112.394 101.524 108.545 1.00 82.52 142 LEU J C 1
ATOM 8661 O O . LEU F 1 145 ? 113.263 102.391 108.689 1.00 82.77 142 LEU J O 1
ATOM 8666 N N . THR F 1 146 ? 111.117 101.746 108.846 1.00 83.87 143 THR J N 1
ATOM 8667 C CA . THR F 1 146 ? 110.651 103.038 109.330 1.00 82.86 143 THR J CA 1
ATOM 8668 C C . THR F 1 146 ? 110.750 103.182 110.843 1.00 84.32 143 THR J C 1
ATOM 8669 O O . THR F 1 146 ? 110.490 104.274 111.361 1.00 85.99 143 THR J O 1
ATOM 8673 N N . GLU F 1 147 ? 111.121 102.115 111.555 1.00 82.92 144 GLU J N 1
ATOM 8674 C CA . GLU F 1 147 ? 111.271 102.140 113.012 1.00 81.63 144 GLU J CA 1
ATOM 8675 C C . GLU F 1 147 ? 109.985 102.601 113.697 1.00 86.10 144 GLU J C 1
ATOM 8676 O O . GLU F 1 147 ? 110.002 103.425 114.614 1.00 89.23 144 GLU J O 1
ATOM 8682 N N . GLU F 1 148 ? 108.858 102.059 113.245 1.00 88.69 145 GLU J N 1
ATOM 8683 C CA . GLU F 1 148 ? 107.550 102.370 113.805 1.00 87.36 145 GLU J CA 1
ATOM 8684 C C . GLU F 1 148 ? 107.019 101.150 114.545 1.00 88.87 145 GLU J C 1
ATOM 8685 O O . GLU F 1 148 ? 106.951 100.056 113.976 1.00 90.15 145 GLU J O 1
ATOM 8687 N N . ILE F 1 149 ? 106.648 101.342 115.808 1.00 83.38 146 ILE J N 1
ATOM 8688 C CA . ILE F 1 149 ? 106.162 100.265 116.660 1.00 79.76 146 ILE J CA 1
ATOM 8689 C C . ILE F 1 149 ? 104.938 100.755 117.422 1.00 87.38 146 ILE J C 1
ATOM 8690 O O . ILE F 1 149 ? 104.926 101.876 117.943 1.00 91.60 146 ILE J O 1
ATOM 8695 N N . GLU F 1 150 ? 103.905 99.917 117.478 1.00 100.45 147 GLU J N 1
ATOM 8696 C CA . GLU F 1 150 ? 102.693 100.216 118.227 1.00 98.83 147 GLU J CA 1
ATOM 8697 C C . GLU F 1 150 ? 102.404 99.079 119.196 1.00 98.88 147 GLU J C 1
ATOM 8698 O O . GLU F 1 150 ? 102.596 97.904 118.867 1.00 97.10 147 GLU J O 1
ATOM 8704 N N . LEU F 1 151 ? 101.948 99.436 120.394 1.00 104.16 148 LEU J N 1
ATOM 8705 C CA . LEU F 1 151 ? 101.679 98.465 121.442 1.00 104.70 148 LEU J CA 1
ATOM 8706 C C . LEU F 1 151 ? 100.364 98.808 122.126 1.00 108.42 148 LEU J C 1
ATOM 8707 O O . LEU F 1 151 ? 99.891 99.946 122.079 1.00 107.06 148 LEU J O 1
ATOM 8712 N N . ASP F 1 152 ? 99.777 97.800 122.767 1.00 119.63 149 ASP J N 1
ATOM 8713 C CA . ASP F 1 152 ? 98.552 97.946 123.550 1.00 116.95 149 ASP J CA 1
ATOM 8714 C C . ASP F 1 152 ? 98.896 97.573 124.989 1.00 117.56 149 ASP J C 1
ATOM 8715 O O . ASP F 1 152 ? 98.749 96.418 125.396 1.00 117.74 149 ASP J O 1
ATOM 8720 N N . LEU F 1 153 ? 99.355 98.557 125.757 1.00 115.68 150 LEU J N 1
ATOM 8721 C CA . LEU F 1 153 ? 99.801 98.309 127.118 1.00 117.17 150 LEU J CA 1
ATOM 8722 C C . LEU F 1 153 ? 98.612 98.083 128.048 1.00 116.29 150 LEU J C 1
ATOM 8723 O O . LEU F 1 153 ? 97.464 98.405 127.729 1.00 115.15 150 LEU J O 1
ATOM 8728 N N . ASP F 1 154 ? 98.909 97.509 129.215 1.00 128.76 151 ASP J N 1
ATOM 8729 C CA . ASP F 1 154 ? 97.931 97.217 130.262 1.00 129.28 151 ASP J CA 1
ATOM 8730 C C . ASP F 1 154 ? 96.838 96.263 129.792 1.00 130.01 151 ASP J C 1
ATOM 8731 O O . ASP F 1 154 ? 95.738 96.253 130.353 1.00 131.21 151 ASP J O 1
ATOM 8736 N N . ASN F 1 155 ? 97.117 95.459 128.766 1.00 127.43 152 ASN J N 1
ATOM 8737 C CA . ASN F 1 155 ? 96.183 94.454 128.258 1.00 125.76 152 ASN J CA 1
ATOM 8738 C C . ASN F 1 155 ? 96.986 93.189 127.976 1.00 126.30 152 ASN J C 1
ATOM 8739 O O . ASN F 1 155 ? 97.541 93.027 126.886 1.00 126.95 152 ASN J O 1
ATOM 8744 N N . ASN F 1 156 ? 97.043 92.294 128.959 1.00 134.11 153 ASN J N 1
ATOM 8745 C CA . ASN F 1 156 ? 97.867 91.100 128.879 1.00 135.57 153 ASN J CA 1
ATOM 8746 C C . ASN F 1 156 ? 97.032 89.862 129.171 1.00 138.44 153 ASN J C 1
ATOM 8747 O O . ASN F 1 156 ? 96.026 89.921 129.884 1.00 138.96 153 ASN J O 1
ATOM 8752 N N . THR F 1 157 ? 97.466 88.733 128.605 1.00 141.67 154 THR J N 1
ATOM 8753 C CA . THR F 1 157 ? 96.825 87.447 128.833 1.00 141.08 154 THR J CA 1
ATOM 8754 C C . THR F 1 157 ? 97.672 86.480 129.645 1.00 141.41 154 THR J C 1
ATOM 8755 O O . THR F 1 157 ? 97.131 85.496 130.159 1.00 142.46 154 THR J O 1
ATOM 8759 N N . SER F 1 158 ? 98.971 86.729 129.773 1.00 131.91 155 SER J N 1
ATOM 8760 C CA . SER F 1 158 ? 99.864 85.869 130.540 1.00 129.21 155 SER J CA 1
ATOM 8761 C C . SER F 1 158 ? 100.782 86.763 131.367 1.00 129.74 155 SER J C 1
ATOM 8762 O O . SER F 1 158 ? 100.564 87.973 131.486 1.00 127.71 155 SER J O 1
ATOM 8765 N N . GLU F 1 159 ? 101.820 86.164 131.953 1.00 126.24 156 GLU J N 1
ATOM 8766 C CA . GLU F 1 159 ? 102.765 86.894 132.789 1.00 125.15 156 GLU J CA 1
ATOM 8767 C C . GLU F 1 159 ? 104.206 86.590 132.396 1.00 125.69 156 GLU J C 1
ATOM 8768 O O . GLU F 1 159 ? 105.111 86.651 133.233 1.00 127.61 156 GLU J O 1
ATOM 8774 N N . LYS F 1 160 ? 104.438 86.261 131.128 1.00 111.50 157 LYS J N 1
ATOM 8775 C CA . LYS F 1 160 ? 105.774 85.985 130.620 1.00 111.76 157 LYS J CA 1
ATOM 8776 C C . LYS F 1 160 ? 106.163 87.045 129.598 1.00 113.72 157 LYS J C 1
ATOM 8777 O O . LYS F 1 160 ? 105.319 87.529 128.836 1.00 113.76 157 LYS J O 1
ATOM 8783 N N . VAL F 1 161 ? 107.440 87.416 129.599 1.00 101.66 158 VAL J N 1
ATOM 8784 C CA . VAL F 1 161 ? 107.937 88.464 128.715 1.00 95.86 158 VAL J CA 1
ATOM 8785 C C . VAL F 1 161 ? 108.235 87.874 127.343 1.00 96.50 158 VAL J C 1
ATOM 8786 O O . VAL F 1 161 ? 108.517 86.680 127.198 1.00 97.67 158 VAL J O 1
ATOM 8790 N N . VAL F 1 162 ? 108.165 88.724 126.320 1.00 91.78 159 VAL J N 1
ATOM 8791 C CA . VAL F 1 162 ? 108.381 88.284 124.946 1.00 89.98 159 VAL J CA 1
ATOM 8792 C C . VAL F 1 162 ? 109.559 89.022 124.320 1.00 92.34 159 VAL J C 1
ATOM 8793 O O . VAL F 1 162 ? 110.298 88.451 123.508 1.00 95.03 159 VAL J O 1
ATOM 8797 N N . GLY F 1 163 ? 109.782 90.270 124.724 1.00 84.91 160 GLY J N 1
ATOM 8798 C CA . GLY F 1 163 ? 110.859 91.045 124.141 1.00 81.64 160 GLY J CA 1
ATOM 8799 C C . GLY F 1 163 ? 111.178 92.269 124.970 1.00 81.52 160 GLY J C 1
ATOM 8800 O O . GLY F 1 163 ? 110.616 92.486 126.044 1.00 84.77 160 GLY J O 1
ATOM 8801 N N . TYR F 1 164 ? 112.094 93.083 124.447 1.00 65.32 161 TYR J N 1
ATOM 8802 C CA . TYR F 1 164 ? 112.510 94.309 125.111 1.00 60.39 161 TYR J CA 1
ATOM 8803 C C . TYR F 1 164 ? 112.599 95.429 124.086 1.00 63.23 161 TYR J C 1
ATOM 8804 O O . TYR F 1 164 ? 112.886 95.189 122.911 1.00 71.77 161 TYR J O 1
ATOM 8813 N N . CYS F 1 165 ? 112.338 96.656 124.536 1.00 62.90 162 CYS J N 1
ATOM 8814 C CA . CYS F 1 165 ? 112.352 97.823 123.666 1.00 58.23 162 CYS J CA 1
ATOM 8815 C C . CYS F 1 165 ? 113.157 98.939 124.313 1.00 65.56 162 CYS J C 1
ATOM 8816 O O . CYS F 1 165 ? 113.144 99.098 125.537 1.00 70.96 162 CYS J O 1
ATOM 8819 N N . GLY F 1 166 ? 113.861 99.702 123.488 1.00 58.38 163 GLY J N 1
ATOM 8820 C CA . GLY F 1 166 ? 114.601 100.856 123.963 1.00 52.07 163 GLY J CA 1
ATOM 8821 C C . GLY F 1 166 ? 114.385 102.034 123.038 1.00 56.53 163 GLY J C 1
ATOM 8822 O O . GLY F 1 166 ? 114.205 101.875 121.831 1.00 65.22 163 GLY J O 1
ATOM 8823 N N . TYR F 1 167 ? 114.405 103.232 123.621 1.00 50.56 164 TYR J N 1
ATOM 8824 C CA . TYR F 1 167 ? 114.078 104.430 122.858 1.00 46.90 164 TYR J CA 1
ATOM 8825 C C . TYR F 1 167 ? 114.746 105.641 123.490 1.00 51.02 164 TYR J C 1
ATOM 8826 O O . TYR F 1 167 ? 114.599 105.873 124.694 1.00 67.42 164 TYR J O 1
ATOM 8835 N N . PHE F 1 168 ? 115.466 106.413 122.677 1.00 44.58 165 PHE J N 1
ATOM 8836 C CA . PHE F 1 168 ? 116.050 107.661 123.149 1.00 41.76 165 PHE J CA 1
ATOM 8837 C C . PHE F 1 168 ? 115.839 108.756 122.114 1.00 45.47 165 PHE J C 1
ATOM 8838 O O . PHE F 1 168 ? 115.985 108.532 120.909 1.00 61.99 165 PHE J O 1
ATOM 8846 N N . GLN F 1 169 ? 115.506 109.947 122.605 1.00 51.74 166 GLN J N 1
ATOM 8847 C CA . GLN F 1 169 ? 115.187 111.097 121.773 1.00 50.26 166 GLN J CA 1
ATOM 8848 C C . GLN F 1 169 ? 115.997 112.299 122.232 1.00 50.48 166 GLN J C 1
ATOM 8849 O O . GLN F 1 169 ? 116.097 112.568 123.435 1.00 65.25 166 GLN J O 1
ATOM 8855 N N . LEU F 1 170 ? 116.564 113.019 121.266 1.00 50.48 167 LEU J N 1
ATOM 8856 C CA . LEU F 1 170 ? 117.369 114.201 121.523 1.00 53.79 167 LEU J CA 1
ATOM 8857 C C . LEU F 1 170 ? 116.485 115.446 121.554 1.00 63.07 167 LEU J C 1
ATOM 8858 O O . LEU F 1 170 ? 115.254 115.368 121.579 1.00 67.70 167 LEU J O 1
ATOM 8863 N N . ILE F 1 171 ? 117.123 116.618 121.549 1.00 67.33 168 ILE J N 1
ATOM 8864 C CA . ILE F 1 171 ? 116.404 117.889 121.559 1.00 68.94 168 ILE J CA 1
ATOM 8865 C C . ILE F 1 171 ? 116.115 118.405 120.155 1.00 71.52 168 ILE J C 1
ATOM 8866 O O . ILE F 1 171 ? 115.031 118.963 119.922 1.00 76.08 168 ILE J O 1
ATOM 8871 N N . ASN F 1 172 ? 117.029 118.210 119.207 1.00 72.75 169 ASN J N 1
ATOM 8872 C CA . ASN F 1 172 ? 116.886 118.742 117.859 1.00 67.53 169 ASN J CA 1
ATOM 8873 C C . ASN F 1 172 ? 115.988 117.887 116.974 1.00 73.64 169 ASN J C 1
ATOM 8874 O O . ASN F 1 172 ? 115.953 118.100 115.758 1.00 78.78 169 ASN J O 1
ATOM 8879 N N . GLY F 1 173 ? 115.267 116.927 117.550 1.00 65.74 170 GLY J N 1
ATOM 8880 C CA . GLY F 1 173 ? 114.315 116.117 116.822 1.00 63.83 170 GLY J CA 1
ATOM 8881 C C . GLY F 1 173 ? 114.780 114.709 116.513 1.00 69.65 170 GLY J C 1
ATOM 8882 O O . GLY F 1 173 ? 113.957 113.878 116.111 1.00 78.85 170 GLY J O 1
ATOM 8883 N N . PHE F 1 174 ? 116.065 114.415 116.687 1.00 49.23 171 PHE J N 1
ATOM 8884 C CA . PHE F 1 174 ? 116.571 113.084 116.379 1.00 50.44 171 PHE J CA 1
ATOM 8885 C C . PHE F 1 174 ? 116.065 112.075 117.402 1.00 57.64 171 PHE J C 1
ATOM 8886 O O . PHE F 1 174 ? 116.156 112.300 118.612 1.00 68.27 171 PHE J O 1
ATOM 8894 N N . GLU F 1 175 ? 115.531 110.958 116.911 1.00 54.71 172 GLU J N 1
ATOM 8895 C CA . GLU F 1 175 ? 115.016 109.894 117.760 1.00 52.04 172 GLU J CA 1
ATOM 8896 C C . GLU F 1 175 ? 115.547 108.557 117.268 1.00 54.01 172 GLU J C 1
ATOM 8897 O O . GLU F 1 175 ? 115.878 108.397 116.090 1.00 64.23 172 GLU J O 1
ATOM 8903 N N . LYS F 1 176 ? 115.624 107.592 118.182 1.00 47.54 173 LYS J N 1
ATOM 8904 C CA . LYS F 1 176 ? 116.083 106.254 117.842 1.00 45.88 173 LYS J CA 1
ATOM 8905 C C . LYS F 1 176 ? 115.363 105.236 118.712 1.00 53.39 173 LYS J C 1
ATOM 8906 O O . LYS F 1 176 ? 115.239 105.420 119.928 1.00 67.43 173 LYS J O 1
ATOM 8912 N N . THR F 1 177 ? 114.888 104.165 118.079 1.00 51.34 174 THR J N 1
ATOM 8913 C CA . THR F 1 177 ? 114.164 103.100 118.757 1.00 56.27 174 THR J CA 1
ATOM 8914 C C . THR F 1 177 ? 114.680 101.752 118.279 1.00 51.99 174 THR J C 1
ATOM 8915 O O . THR F 1 177 ? 114.910 101.556 117.082 1.00 53.24 174 THR J O 1
ATOM 8919 N N . VAL F 1 178 ? 114.862 100.827 119.220 1.00 58.05 175 VAL J N 1
ATOM 8920 C CA . VAL F 1 178 ? 115.317 99.475 118.923 1.00 59.62 175 VAL J CA 1
ATOM 8921 C C . VAL F 1 178 ? 114.434 98.483 119.666 1.00 64.80 175 VAL J C 1
ATOM 8922 O O . VAL F 1 178 ? 113.864 98.793 120.718 1.00 67.92 175 VAL J O 1
ATOM 8926 N N . TYR F 1 179 ? 114.329 97.277 119.111 1.00 62.10 176 TYR J N 1
ATOM 8927 C CA . TYR F 1 179 ? 113.505 96.220 119.684 1.00 57.24 176 TYR J CA 1
ATOM 8928 C C . TYR F 1 179 ? 114.229 94.892 119.537 1.00 60.35 176 TYR J C 1
ATOM 8929 O O . TYR F 1 179 ? 114.636 94.525 118.431 1.00 69.69 176 TYR J O 1
ATOM 8938 N N . TRP F 1 180 ? 114.386 94.175 120.647 1.00 65.59 177 TRP J N 1
ATOM 8939 C CA . TRP F 1 180 ? 115.054 92.882 120.668 1.00 64.80 177 TRP J CA 1
ATOM 8940 C C . TRP F 1 180 ? 114.091 91.807 121.149 1.00 72.21 177 TRP J C 1
ATOM 8941 O O . TRP F 1 180 ? 113.195 92.074 121.956 1.00 73.50 177 TRP J O 1
ATOM 8952 N N . THR F 1 181 ? 114.283 90.590 120.651 1.00 80.63 178 THR J N 1
ATOM 8953 C CA . THR F 1 181 ? 113.516 89.433 121.085 1.00 79.17 178 THR J CA 1
ATOM 8954 C C . THR F 1 181 ? 114.356 88.566 122.017 1.00 84.62 178 THR J C 1
ATOM 8955 O O . THR F 1 181 ? 115.559 88.777 122.192 1.00 92.50 178 THR J O 1
ATOM 8959 N N . ARG F 1 182 ? 113.698 87.577 122.625 1.00 82.44 179 ARG J N 1
ATOM 8960 C CA . ARG F 1 182 ? 114.382 86.707 123.577 1.00 87.68 179 ARG J CA 1
ATOM 8961 C C . ARG F 1 182 ? 115.453 85.863 122.894 1.00 91.48 179 ARG J C 1
ATOM 8962 O O . ARG F 1 182 ? 116.531 85.644 123.461 1.00 93.11 179 ARG J O 1
ATOM 8970 N N . LYS F 1 183 ? 115.174 85.377 121.682 1.00 85.19 180 LYS J N 1
ATOM 8971 C CA . LYS F 1 183 ? 116.126 84.513 120.991 1.00 83.31 180 LYS J CA 1
ATOM 8972 C C . LYS F 1 183 ? 117.426 85.247 120.683 1.00 87.64 180 LYS J C 1
ATOM 8973 O O . LYS F 1 183 ? 118.518 84.693 120.862 1.00 93.27 180 LYS J O 1
ATOM 8979 N N . GLU F 1 184 ? 117.330 86.494 120.214 1.00 79.21 181 GLU J N 1
ATOM 8980 C CA . GLU F 1 184 ? 118.533 87.258 119.897 1.00 82.33 181 GLU J CA 1
ATOM 8981 C C . GLU F 1 184 ? 119.362 87.529 121.145 1.00 86.67 181 GLU J C 1
ATOM 8982 O O . GLU F 1 184 ? 120.595 87.434 121.114 1.00 87.34 181 GLU J O 1
ATOM 8988 N N . ILE F 1 185 ? 118.703 87.867 122.255 1.00 70.58 182 ILE J N 1
ATOM 8989 C CA . ILE F 1 185 ? 119.422 88.126 123.498 1.00 60.35 182 ILE J CA 1
ATOM 8990 C C . ILE F 1 185 ? 120.096 86.855 124.000 1.00 71.22 182 ILE J C 1
ATOM 8991 O O . ILE F 1 185 ? 121.240 86.886 124.469 1.00 77.88 182 ILE J O 1
ATOM 8996 N N . GLU F 1 186 ? 119.402 85.718 123.906 1.00 80.64 183 GLU J N 1
ATOM 8997 C CA . GLU F 1 186 ? 120.002 84.451 124.312 1.00 82.94 183 GLU J CA 1
ATOM 8998 C C . GLU F 1 186 ? 121.212 84.113 123.450 1.00 85.57 183 GLU J C 1
ATOM 8999 O O . GLU F 1 186 ? 122.242 83.656 123.962 1.00 90.48 183 GLU J O 1
ATOM 9005 N N . ALA F 1 187 ? 121.108 84.335 122.137 1.00 74.40 184 ALA J N 1
ATOM 9006 C CA . ALA F 1 187 ? 122.239 84.076 121.252 1.00 76.55 184 ALA J CA 1
ATOM 9007 C C . ALA F 1 187 ? 123.419 84.980 121.585 1.00 79.87 184 ALA J C 1
ATOM 9008 O O . ALA F 1 187 ? 124.570 84.527 121.612 1.00 83.95 184 ALA J O 1
ATOM 9010 N N . HIS F 1 188 ? 123.154 86.263 121.843 1.00 70.07 185 HIS J N 1
ATOM 9011 C CA . HIS F 1 188 ? 124.224 87.188 122.205 1.00 65.44 185 HIS J CA 1
ATOM 9012 C C . HIS F 1 188 ? 124.894 86.772 123.509 1.00 64.79 185 HIS J C 1
ATOM 9013 O O . HIS F 1 188 ? 126.126 86.801 123.622 1.00 65.46 185 HIS J O 1
ATOM 9020 N N . LYS F 1 189 ? 124.095 86.385 124.507 1.00 67.85 186 LYS J N 1
ATOM 9021 C CA . LYS F 1 189 ? 124.654 85.953 125.784 1.00 70.13 186 LYS J CA 1
ATOM 9022 C C . LYS F 1 189 ? 125.502 84.698 125.618 1.00 73.87 186 LYS J C 1
ATOM 9023 O O . LYS F 1 189 ? 126.582 84.587 126.209 1.00 78.30 186 LYS J O 1
ATOM 9029 N N . GLN F 1 190 ? 125.030 83.742 124.816 1.00 83.73 187 GLN J N 1
ATOM 9030 C CA . GLN F 1 190 ? 125.805 82.528 124.582 1.00 87.25 187 GLN J CA 1
ATOM 9031 C C . GLN F 1 190 ? 127.102 82.833 123.843 1.00 83.36 187 GLN J C 1
ATOM 9032 O O . GLN F 1 190 ? 128.144 82.232 124.131 1.00 78.10 187 GLN J O 1
ATOM 9038 N N . LYS F 1 191 ? 127.060 83.763 122.886 1.00 80.30 188 LYS J N 1
ATOM 9039 C CA . LYS F 1 191 ? 128.238 84.039 122.070 1.00 74.09 188 LYS J CA 1
ATOM 9040 C C . LYS F 1 191 ? 129.294 84.822 122.842 1.00 75.47 188 LYS J C 1
ATOM 9041 O O . LYS F 1 191 ? 130.487 84.510 122.756 1.00 80.25 188 LYS J O 1
ATOM 9047 N N . PHE F 1 192 ? 128.884 85.836 123.602 1.00 70.69 189 PHE J N 1
ATOM 9048 C CA . PHE F 1 192 ? 129.829 86.772 124.200 1.00 68.47 189 PHE J CA 1
ATOM 9049 C C . PHE F 1 192 ? 130.066 86.538 125.685 1.00 69.39 189 PHE J C 1
ATOM 9050 O O . PHE F 1 192 ? 131.219 86.490 126.122 1.00 71.28 189 PHE J O 1
ATOM 9058 N N . SER F 1 193 ? 129.006 86.399 126.476 1.00 85.58 190 SER J N 1
ATOM 9059 C CA . SER F 1 193 ? 129.166 86.249 127.916 1.00 84.15 190 SER J CA 1
ATOM 9060 C C . SER F 1 193 ? 129.853 84.931 128.252 1.00 89.15 190 SER J C 1
ATOM 9061 O O . SER F 1 193 ? 129.622 83.907 127.604 1.00 96.11 190 SER J O 1
ATOM 9064 N N . LYS F 1 194 ? 130.706 84.964 129.278 1.00 89.90 191 LYS J N 1
ATOM 9065 C CA . LYS F 1 194 ? 131.438 83.785 129.727 1.00 90.87 191 LYS J CA 1
ATOM 9066 C C . LYS F 1 194 ? 131.156 83.455 131.188 1.00 91.36 191 LYS J C 1
ATOM 9067 O O . LYS F 1 194 ? 131.944 82.748 131.824 1.00 90.84 191 LYS J O 1
ATOM 9073 N N . SER F 1 195 ? 130.050 83.953 131.734 1.00 98.90 192 SER J N 1
ATOM 9074 C CA . SER F 1 195 ? 129.652 83.662 133.102 1.00 97.95 192 SER J CA 1
ATOM 9075 C C . SER F 1 195 ? 128.151 83.418 133.139 1.00 99.00 192 SER J C 1
ATOM 9076 O O . SER F 1 195 ? 127.410 83.848 132.252 1.00 103.31 192 SER J O 1
ATOM 9079 N N . ASP F 1 196 ? 127.706 82.716 134.181 1.00 98.08 193 ASP J N 1
ATOM 9080 C CA . ASP F 1 196 ? 126.307 82.334 134.300 1.00 97.97 193 ASP J CA 1
ATOM 9081 C C . ASP F 1 196 ? 125.691 82.632 135.660 1.00 99.67 193 ASP J C 1
ATOM 9082 O O . ASP F 1 196 ? 124.482 82.430 135.821 1.00 101.24 193 ASP J O 1
ATOM 9087 N N . PHE F 1 197 ? 126.471 83.097 136.638 1.00 89.20 194 PHE J N 1
ATOM 9088 C CA . PHE F 1 197 ? 125.917 83.355 137.963 1.00 86.06 194 PHE J CA 1
ATOM 9089 C C . PHE F 1 197 ? 124.920 84.508 137.932 1.00 88.73 194 PHE J C 1
ATOM 9090 O O . PHE F 1 197 ? 123.811 84.399 138.467 1.00 93.82 194 PHE J O 1
ATOM 9098 N N . GLY F 1 198 ? 125.302 85.626 137.313 1.00 76.89 195 GLY J N 1
ATOM 9099 C CA . GLY F 1 198 ? 124.418 86.780 137.281 1.00 81.83 195 GLY J CA 1
ATOM 9100 C C . GLY F 1 198 ? 123.170 86.549 136.449 1.00 79.15 195 GLY J C 1
ATOM 9101 O O . GLY F 1 198 ? 122.082 87.005 136.807 1.00 75.35 195 GLY J O 1
ATOM 9102 N N . TRP F 1 199 ? 123.309 85.837 135.329 1.00 75.31 196 TRP J N 1
ATOM 9103 C CA . TRP F 1 199 ? 122.198 85.640 134.407 1.00 72.20 196 TRP J CA 1
ATOM 9104 C C . TRP F 1 199 ? 121.129 84.700 134.948 1.00 76.89 196 TRP J C 1
ATOM 9105 O O . TRP F 1 199 ? 120.059 84.597 134.341 1.00 81.37 196 TRP J O 1
ATOM 9116 N N . LYS F 1 200 ? 121.386 84.018 136.063 1.00 83.75 197 LYS J N 1
ATOM 9117 C CA . LYS F 1 200 ? 120.460 83.014 136.573 1.00 81.19 197 LYS J CA 1
ATOM 9118 C C . LYS F 1 200 ? 119.388 83.613 137.479 1.00 81.00 197 LYS J C 1
ATOM 9119 O O . LYS F 1 200 ? 118.195 83.368 137.277 1.00 87.58 197 LYS J O 1
ATOM 9125 N N . LYS F 1 201 ? 119.795 84.396 138.481 1.00 83.23 198 LYS J N 1
ATOM 9126 C CA . LYS F 1 201 ? 118.838 84.892 139.465 1.00 89.27 198 LYS J CA 1
ATOM 9127 C C . LYS F 1 201 ? 117.920 85.957 138.877 1.00 92.72 198 LYS J C 1
ATOM 9128 O O . LYS F 1 201 ? 116.727 85.998 139.197 1.00 95.43 198 LYS J O 1
ATOM 9134 N N . ASP F 1 202 ? 118.452 86.827 138.018 1.00 94.03 199 ASP J N 1
ATOM 9135 C CA . ASP F 1 202 ? 117.679 87.938 137.458 1.00 94.80 199 ASP J CA 1
ATOM 9136 C C . ASP F 1 202 ? 118.000 88.061 135.971 1.00 93.77 199 ASP J C 1
ATOM 9137 O O . ASP F 1 202 ? 119.007 88.663 135.589 1.00 96.85 199 ASP J O 1
ATOM 9142 N N . TYR F 1 203 ? 117.130 87.490 135.136 1.00 77.46 200 TYR J N 1
ATOM 9143 C CA . TYR F 1 203 ? 117.351 87.488 133.695 1.00 74.04 200 TYR J CA 1
ATOM 9144 C C . TYR F 1 203 ? 117.024 88.829 133.047 1.00 78.53 200 TYR J C 1
ATOM 9145 O O . TYR F 1 203 ? 117.643 89.188 132.040 1.00 85.34 200 TYR J O 1
ATOM 9154 N N . ASP F 1 204 ? 116.067 89.577 133.601 1.00 77.77 201 ASP J N 1
ATOM 9155 C CA . ASP F 1 204 ? 115.595 90.787 132.933 1.00 82.22 201 ASP J CA 1
ATOM 9156 C C . ASP F 1 204 ? 116.611 91.920 133.025 1.00 83.68 201 ASP J C 1
ATOM 9157 O O . ASP F 1 204 ? 116.796 92.673 132.060 1.00 89.02 201 ASP J O 1
ATOM 9162 N N . ALA F 1 205 ? 117.269 92.062 134.179 1.00 67.43 202 ALA J N 1
ATOM 9163 C CA . ALA F 1 205 ? 118.181 93.184 134.379 1.00 71.08 202 ALA J CA 1
ATOM 9164 C C . ALA F 1 205 ? 119.349 93.135 133.403 1.00 76.07 202 ALA J C 1
ATOM 9165 O O . ALA F 1 205 ? 119.738 94.164 132.838 1.00 79.49 202 ALA J O 1
ATOM 9167 N N . MET F 1 206 ? 119.923 91.949 133.192 1.00 62.74 203 MET J N 1
ATOM 9168 C CA . MET F 1 206 ? 121.047 91.826 132.270 1.00 65.41 203 MET J CA 1
ATOM 9169 C C . MET F 1 206 ? 120.629 92.141 130.838 1.00 64.88 203 MET J C 1
ATOM 9170 O O . MET F 1 206 ? 121.370 92.802 130.100 1.00 65.99 203 MET J O 1
ATOM 9175 N N . ALA F 1 207 ? 119.448 91.676 130.427 1.00 46.00 204 ALA J N 1
ATOM 9176 C CA . ALA F 1 207 ? 118.964 91.975 129.083 1.00 54.11 204 ALA J CA 1
ATOM 9177 C C . ALA F 1 207 ? 118.743 93.471 128.896 1.00 56.76 204 ALA J C 1
ATOM 9178 O O . ALA F 1 207 ? 119.120 94.041 127.862 1.00 69.42 204 ALA J O 1
ATOM 9180 N N . LYS F 1 208 ? 118.136 94.124 129.890 1.00 46.40 205 LYS J N 1
ATOM 9181 C CA . LYS F 1 208 ? 117.926 95.565 129.804 1.00 51.27 205 LYS J CA 1
ATOM 9182 C C . LYS F 1 208 ? 119.252 96.311 129.745 1.00 59.64 205 LYS J C 1
ATOM 9183 O O . LYS F 1 208 ? 119.405 97.263 128.970 1.00 69.69 205 LYS J O 1
ATOM 9189 N N . LYS F 1 209 ? 120.227 95.885 130.553 1.00 56.59 206 LYS J N 1
ATOM 9190 C CA . LYS F 1 209 ? 121.538 96.524 130.538 1.00 45.32 206 LYS J CA 1
ATOM 9191 C C . LYS F 1 209 ? 122.221 96.353 129.185 1.00 44.94 206 LYS J C 1
ATOM 9192 O O . LYS F 1 209 ? 122.839 97.294 128.674 1.00 60.67 206 LYS J O 1
ATOM 9198 N N . THR F 1 210 ? 122.105 95.167 128.580 1.00 52.41 207 THR J N 1
ATOM 9199 C CA . THR F 1 210 ? 122.731 94.943 127.281 1.00 45.37 207 THR J CA 1
ATOM 9200 C C . THR F 1 210 ? 122.085 95.811 126.211 1.00 41.43 207 THR J C 1
ATOM 9201 O O . THR F 1 210 ? 122.781 96.435 125.400 1.00 58.75 207 THR J O 1
ATOM 9205 N N . VAL F 1 211 ? 120.751 95.873 126.206 1.00 29.94 208 VAL J N 1
ATOM 9206 C CA . VAL F 1 211 ? 120.051 96.703 125.227 1.00 29.41 208 VAL J CA 1
ATOM 9207 C C . VAL F 1 211 ? 120.457 98.163 125.386 1.00 47.06 208 VAL J C 1
ATOM 9208 O O . VAL F 1 211 ? 120.781 98.848 124.406 1.00 48.64 208 VAL J O 1
ATOM 9212 N N . LEU F 1 212 ? 120.462 98.655 126.629 1.00 63.83 209 LEU J N 1
ATOM 9213 C CA . LEU F 1 212 ? 120.808 100.050 126.877 1.00 50.98 209 LEU J CA 1
ATOM 9214 C C . LEU F 1 212 ? 122.232 100.357 126.435 1.00 40.27 209 LEU J C 1
ATOM 9215 O O . LEU F 1 212 ? 122.477 101.355 125.746 1.00 48.01 209 LEU J O 1
ATOM 9220 N N . ARG F 1 213 ? 123.189 99.508 126.820 1.00 47.42 210 ARG J N 1
ATOM 9221 C CA . ARG F 1 213 ? 124.583 99.792 126.501 1.00 35.79 210 ARG J CA 1
ATOM 9222 C C . ARG F 1 213 ? 124.833 99.715 124.999 1.00 43.37 210 ARG J C 1
ATOM 9223 O O . ARG F 1 213 ? 125.559 100.549 124.448 1.00 60.15 210 ARG J O 1
ATOM 9231 N N . ASN F 1 214 ? 124.213 98.751 124.309 1.00 54.40 211 ASN J N 1
ATOM 9232 C CA . ASN F 1 214 ? 124.400 98.658 122.865 1.00 50.69 211 ASN J CA 1
ATOM 9233 C C . ASN F 1 214 ? 123.793 99.860 122.152 1.00 50.56 211 ASN J C 1
ATOM 9234 O O . ASN F 1 214 ? 124.427 100.455 121.269 1.00 53.35 211 ASN J O 1
ATOM 9239 N N . MET F 1 215 ? 122.571 100.245 122.535 1.00 50.44 212 MET J N 1
ATOM 9240 C CA . MET F 1 215 ? 121.919 101.381 121.894 1.00 38.60 212 MET J CA 1
ATOM 9241 C C . MET F 1 215 ? 122.691 102.671 122.135 1.00 40.82 212 MET J C 1
ATOM 9242 O O . MET F 1 215 ? 122.813 103.507 121.232 1.00 49.58 212 MET J O 1
ATOM 9247 N N . LEU F 1 216 ? 123.222 102.854 123.347 1.00 53.31 213 LEU J N 1
ATOM 9248 C CA . LEU F 1 216 ? 123.951 104.082 123.643 1.00 35.02 213 LEU J CA 1
ATOM 9249 C C . LEU F 1 216 ? 125.322 104.103 122.977 1.00 46.05 213 LEU J C 1
ATOM 9250 O O . LEU F 1 216 ? 125.778 105.163 122.536 1.00 53.02 213 LEU J O 1
ATOM 9255 N N . SER F 1 217 ? 125.996 102.953 122.895 1.00 56.36 214 SER J N 1
ATOM 9256 C CA . SER F 1 217 ? 127.333 102.924 122.315 1.00 41.99 214 SER J CA 1
ATOM 9257 C C . SER F 1 217 ? 127.290 103.075 120.800 1.00 45.00 214 SER J C 1
ATOM 9258 O O . SER F 1 217 ? 128.084 103.827 120.222 1.00 42.87 214 SER J O 1
ATOM 9261 N N . LYS F 1 218 ? 126.374 102.367 120.134 1.00 61.62 215 LYS J N 1
ATOM 9262 C CA . LYS F 1 218 ? 126.409 102.337 118.676 1.00 51.38 215 LYS J CA 1
ATOM 9263 C C . LYS F 1 218 ? 125.908 103.637 118.055 1.00 53.41 215 LYS J C 1
ATOM 9264 O O . LYS F 1 218 ? 126.483 104.113 117.070 1.00 59.16 215 LYS J O 1
ATOM 9270 N N . TRP F 1 219 ? 124.848 104.229 118.607 1.00 48.95 216 TRP J N 1
ATOM 9271 C CA . TRP F 1 219 ? 124.202 105.370 117.977 1.00 30.86 216 TRP J CA 1
ATOM 9272 C C . TRP F 1 219 ? 124.228 106.650 118.800 1.00 49.02 216 TRP J C 1
ATOM 9273 O O . TRP F 1 219 ? 123.860 107.705 118.271 1.00 56.96 216 TRP J O 1
ATOM 9284 N N . GLY F 1 220 ? 124.642 106.599 120.064 1.00 49.47 217 GLY J N 1
ATOM 9285 C CA . GLY F 1 220 ? 124.608 107.781 120.897 1.00 48.59 217 GLY J CA 1
ATOM 9286 C C . GLY F 1 220 ? 125.726 108.762 120.595 1.00 50.54 217 GLY J C 1
ATOM 9287 O O . GLY F 1 220 ? 126.696 108.459 119.902 1.00 59.44 217 GLY J O 1
ATOM 9288 N N . ILE F 1 221 ? 125.573 109.968 121.137 1.00 47.48 218 ILE J N 1
ATOM 9289 C CA . ILE F 1 221 ? 126.572 111.026 121.036 1.00 46.03 218 ILE J CA 1
ATOM 9290 C C . ILE F 1 221 ? 127.159 111.251 122.423 1.00 49.90 218 ILE J C 1
ATOM 9291 O O . ILE F 1 221 ? 126.421 111.498 123.384 1.00 53.45 218 ILE J O 1
ATOM 9296 N N . LEU F 1 222 ? 128.482 111.161 122.527 1.00 50.71 219 LEU J N 1
ATOM 9297 C CA . LEU F 1 222 ? 129.171 111.195 123.807 1.00 49.77 219 LEU J CA 1
ATOM 9298 C C . LEU F 1 222 ? 130.126 112.379 123.859 1.00 54.09 219 LEU J C 1
ATOM 9299 O O . LEU F 1 222 ? 130.554 112.908 122.830 1.00 68.56 219 LEU J O 1
ATOM 9304 N N . SER F 1 223 ? 130.458 112.788 125.082 1.00 50.14 220 SER J N 1
ATOM 9305 C CA . SER F 1 223 ? 131.410 113.865 125.311 1.00 56.80 220 SER J CA 1
ATOM 9306 C C . SER F 1 223 ? 132.097 113.626 126.648 1.00 57.53 220 SER J C 1
ATOM 9307 O O . SER F 1 223 ? 131.600 112.885 127.499 1.00 69.28 220 SER J O 1
ATOM 9310 N N . ILE F 1 224 ? 133.247 114.269 126.823 1.00 63.51 221 ILE J N 1
ATOM 9311 C CA . ILE F 1 224 ? 134.072 114.078 128.008 1.00 62.54 221 ILE J CA 1
ATOM 9312 C C . ILE F 1 224 ? 133.940 115.242 128.983 1.00 64.89 221 ILE J C 1
ATOM 9313 O O . ILE F 1 224 ? 133.747 115.030 130.181 1.00 67.49 221 ILE J O 1
ATOM 9318 N N . ASP F 1 225 ? 134.038 116.474 128.491 1.00 83.81 222 ASP J N 1
ATOM 9319 C CA . ASP F 1 225 ? 133.986 117.652 129.345 1.00 83.53 222 ASP J CA 1
ATOM 9320 C C . ASP F 1 225 ? 132.539 118.062 129.588 1.00 88.74 222 ASP J C 1
ATOM 9321 O O . ASP F 1 225 ? 131.749 118.166 128.645 1.00 95.46 222 ASP J O 1
ATOM 9326 N N . MET F 1 226 ? 132.199 118.293 130.853 1.00 87.14 223 MET J N 1
ATOM 9327 C CA . MET F 1 226 ? 130.855 118.727 131.204 1.00 88.12 223 MET J CA 1
ATOM 9328 C C . MET F 1 226 ? 130.619 120.160 130.742 1.00 88.40 223 MET J C 1
ATOM 9329 O O . MET F 1 226 ? 131.522 121.000 130.769 1.00 93.32 223 MET J O 1
ATOM 9334 N N . GLN F 1 227 ? 129.390 120.434 130.317 1.00 89.21 224 GLN J N 1
ATOM 9335 C CA . GLN F 1 227 ? 129.025 121.761 129.837 1.00 95.15 224 GLN J CA 1
ATOM 9336 C C . GLN F 1 227 ? 127.968 122.399 130.733 1.00 96.24 224 GLN J C 1
ATOM 9337 O O . GLN F 1 227 ? 127.986 123.608 130.967 1.00 93.19 224 GLN J O 1
ATOM 9343 N N . ALA G 1 37 ? 157.918 108.492 141.470 1.00 141.57 34 ALA K N 1
ATOM 9344 C CA . ALA G 1 37 ? 157.354 107.818 142.636 1.00 142.84 34 ALA K CA 1
ATOM 9345 C C . ALA G 1 37 ? 157.330 108.694 143.903 1.00 143.32 34 ALA K C 1
ATOM 9346 O O . ALA G 1 37 ? 156.304 108.740 144.582 1.00 143.03 34 ALA K O 1
ATOM 9348 N N . PRO G 1 38 ? 158.437 109.376 144.240 1.00 144.33 35 PRO K N 1
ATOM 9349 C CA . PRO G 1 38 ? 158.388 110.261 145.419 1.00 145.23 35 PRO K CA 1
ATOM 9350 C C . PRO G 1 38 ? 157.368 111.380 145.296 1.00 147.26 35 PRO K C 1
ATOM 9351 O O . PRO G 1 38 ? 156.789 111.793 146.309 1.00 146.21 35 PRO K O 1
ATOM 9355 N N . THR G 1 39 ? 157.137 111.891 144.084 1.00 146.82 36 THR K N 1
ATOM 9356 C CA . THR G 1 39 ? 156.170 112.971 143.908 1.00 145.95 36 THR K CA 1
ATOM 9357 C C . THR G 1 39 ? 154.761 112.518 144.272 1.00 144.82 36 THR K C 1
ATOM 9358 O O . THR G 1 39 ? 154.016 113.250 144.937 1.00 144.17 36 THR K O 1
ATOM 9362 N N . MET G 1 40 ? 154.376 111.313 143.843 1.00 133.38 37 MET K N 1
ATOM 9363 C CA . MET G 1 40 ? 153.055 110.802 144.187 1.00 132.38 37 MET K CA 1
ATOM 9364 C C . MET G 1 40 ? 152.938 110.558 145.687 1.00 134.48 37 MET K C 1
ATOM 9365 O O . MET G 1 40 ? 151.875 110.781 146.276 1.00 136.23 37 MET K O 1
ATOM 9370 N N . ARG G 1 41 ? 154.029 110.127 146.327 1.00 136.31 38 ARG K N 1
ATOM 9371 C CA . ARG G 1 41 ? 154.012 109.948 147.775 1.00 135.49 38 ARG K CA 1
ATOM 9372 C C . ARG G 1 41 ? 153.824 111.279 148.491 1.00 136.28 38 ARG K C 1
ATOM 9373 O O . ARG G 1 41 ? 153.056 111.369 149.455 1.00 137.81 38 ARG K O 1
ATOM 9381 N N . LYS G 1 42 ? 154.514 112.325 148.030 1.00 131.73 39 LYS K N 1
ATOM 9382 C CA . LYS G 1 42 ? 154.353 113.643 148.638 1.00 131.59 39 LYS K CA 1
ATOM 9383 C C . LYS G 1 42 ? 152.936 114.169 148.446 1.00 132.25 39 LYS K C 1
ATOM 9384 O O . LYS G 1 42 ? 152.345 114.739 149.372 1.00 132.76 39 LYS K O 1
ATOM 9390 N N . LYS G 1 43 ? 152.375 113.991 147.247 1.00 120.50 40 LYS K N 1
ATOM 9391 C CA . LYS G 1 43 ? 151.007 114.436 146.999 1.00 117.33 40 LYS K CA 1
ATOM 9392 C C . LYS G 1 43 ? 150.013 113.685 147.878 1.00 117.33 40 LYS K C 1
ATOM 9393 O O . LYS G 1 43 ? 149.090 114.287 148.443 1.00 119.37 40 LYS K O 1
ATOM 9399 N N . PHE G 1 44 ? 150.190 112.367 148.009 1.00 107.06 41 PHE K N 1
ATOM 9400 C CA . PHE G 1 44 ? 149.308 111.581 148.864 1.00 106.13 41 PHE K CA 1
ATOM 9401 C C . PHE G 1 44 ? 149.428 112.010 150.320 1.00 111.60 41 PHE K C 1
ATOM 9402 O O . PHE G 1 44 ? 148.423 112.093 151.034 1.00 114.36 41 PHE K O 1
ATOM 9410 N N . GLU G 1 45 ? 150.651 112.285 150.780 1.00 126.67 42 GLU K N 1
ATOM 9411 C CA . GLU G 1 45 ? 150.839 112.742 152.153 1.00 126.33 42 GLU K CA 1
ATOM 9412 C C . GLU G 1 45 ? 150.167 114.089 152.384 1.00 126.95 42 GLU K C 1
ATOM 9413 O O . GLU G 1 45 ? 149.551 114.312 153.433 1.00 130.77 42 GLU K O 1
ATOM 9419 N N . LYS G 1 46 ? 150.280 115.004 151.418 1.00 113.04 43 LYS K N 1
ATOM 9420 C CA . LYS G 1 46 ? 149.615 116.298 151.548 1.00 113.61 43 LYS K CA 1
ATOM 9421 C C . LYS G 1 46 ? 148.100 116.138 151.600 1.00 115.18 43 LYS K C 1
ATOM 9422 O O . LYS G 1 46 ? 147.426 116.775 152.421 1.00 113.42 43 LYS K O 1
ATOM 9428 N N . VAL G 1 47 ? 147.549 115.278 150.739 1.00 113.52 44 VAL K N 1
ATOM 9429 C CA . VAL G 1 47 ? 146.108 115.039 150.744 1.00 113.03 44 VAL K CA 1
ATOM 9430 C C . VAL G 1 47 ? 145.673 114.439 152.076 1.00 113.84 44 VAL K C 1
ATOM 9431 O O . VAL G 1 47 ? 144.635 114.813 152.635 1.00 112.87 44 VAL K O 1
ATOM 9435 N N . LEU G 1 48 ? 146.463 113.502 152.606 1.00 111.79 45 LEU K N 1
ATOM 9436 C CA . LEU G 1 48 ? 146.161 112.908 153.905 1.00 110.44 45 LEU K CA 1
ATOM 9437 C C . LEU G 1 48 ? 146.168 113.954 155.012 1.00 110.71 45 LEU K C 1
ATOM 9438 O O . LEU G 1 48 ? 145.270 113.973 155.862 1.00 109.56 45 LEU K O 1
ATOM 9443 N N . ASP G 1 49 ? 147.175 114.829 155.020 1.00 119.64 46 ASP K N 1
ATOM 9444 C CA . ASP G 1 49 ? 147.271 115.837 156.070 1.00 119.34 46 ASP K CA 1
ATOM 9445 C C . ASP G 1 49 ? 146.170 116.881 155.951 1.00 119.12 46 ASP K C 1
ATOM 9446 O O . ASP G 1 49 ? 145.793 117.499 156.954 1.00 119.51 46 ASP K O 1
ATOM 9451 N N . LYS G 1 50 ? 145.647 117.098 154.742 1.00 111.40 47 LYS K N 1
ATOM 9452 C CA . LYS G 1 50 ? 144.625 118.122 154.559 1.00 110.14 47 LYS K CA 1
ATOM 9453 C C . LYS G 1 50 ? 143.291 117.739 155.193 1.00 109.53 47 LYS K C 1
ATOM 9454 O O . LYS G 1 50 ? 142.491 118.625 155.513 1.00 109.80 47 LYS K O 1
ATOM 9460 N N . LYS G 1 51 ? 143.029 116.447 155.387 1.00 103.26 48 LYS K N 1
ATOM 9461 C CA . LYS G 1 51 ? 141.717 115.966 155.808 1.00 99.56 48 LYS K CA 1
ATOM 9462 C C . LYS G 1 51 ? 141.798 115.166 157.106 1.00 101.46 48 LYS K C 1
ATOM 9463 O O . LYS G 1 51 ? 141.123 114.148 157.271 1.00 100.60 48 LYS K O 1
ATOM 9469 N N . ALA G 1 52 ? 142.633 115.618 158.043 1.00 99.97 49 ALA K N 1
ATOM 9470 C CA . ALA G 1 52 ? 142.747 114.927 159.327 1.00 98.02 49 ALA K CA 1
ATOM 9471 C C . ALA G 1 52 ? 141.468 114.973 160.160 1.00 102.20 49 ALA K C 1
ATOM 9472 O O . ALA G 1 52 ? 141.073 113.920 160.695 1.00 104.02 49 ALA K O 1
ATOM 9474 N N . PRO G 1 53 ? 140.794 116.122 160.342 1.00 97.51 50 PRO K N 1
ATOM 9475 C CA . PRO G 1 53 ? 139.647 116.144 161.270 1.00 93.57 50 PRO K CA 1
ATOM 9476 C C . PRO G 1 53 ? 138.530 115.181 160.907 1.00 93.98 50 PRO K C 1
ATOM 9477 O O . PRO G 1 53 ? 137.899 114.618 161.808 1.00 94.21 50 PRO K O 1
ATOM 9481 N N . GLN G 1 54 ? 138.256 114.979 159.616 1.00 88.94 51 GLN K N 1
ATOM 9482 C CA . GLN G 1 54 ? 137.220 114.024 159.231 1.00 88.14 51 GLN K CA 1
ATOM 9483 C C . GLN G 1 54 ? 137.593 112.608 159.653 1.00 91.87 51 GLN K C 1
ATOM 9484 O O . GLN G 1 54 ? 136.753 111.863 160.173 1.00 91.94 51 GLN K O 1
ATOM 9490 N N . PHE G 1 55 ? 138.854 112.224 159.441 1.00 88.79 52 PHE K N 1
ATOM 9491 C CA . PHE G 1 55 ? 139.320 110.906 159.857 1.00 87.15 52 PHE K CA 1
ATOM 9492 C C . PHE G 1 55 ? 139.215 110.752 161.371 1.00 93.55 52 PHE K C 1
ATOM 9493 O O . PHE G 1 55 ? 138.757 109.717 161.874 1.00 94.73 52 PHE K O 1
ATOM 9501 N N . LEU G 1 56 ? 139.630 111.782 162.113 1.00 96.24 53 LEU K N 1
ATOM 9502 C CA . LEU G 1 56 ? 139.558 111.723 163.570 1.00 91.83 53 LEU K CA 1
ATOM 9503 C C . LEU G 1 56 ? 138.117 111.582 164.047 1.00 94.62 53 LEU K C 1
ATOM 9504 O O . LEU G 1 56 ? 137.823 110.780 164.941 1.00 92.87 53 LEU K O 1
ATOM 9509 N N . THR G 1 57 ? 137.204 112.359 163.459 1.00 90.13 54 THR K N 1
ATOM 9510 C CA . THR G 1 57 ? 135.800 112.289 163.848 1.00 84.97 54 THR K CA 1
ATOM 9511 C C . THR G 1 57 ? 135.209 110.920 163.537 1.00 87.51 54 THR K C 1
ATOM 9512 O O . THR G 1 57 ? 134.477 110.351 164.356 1.00 88.24 54 THR K O 1
ATOM 9516 N N . SER G 1 58 ? 135.525 110.370 162.360 1.00 89.56 55 SER K N 1
ATOM 9517 C CA . SER G 1 58 ? 135.017 109.049 162.004 1.00 87.31 55 SER K CA 1
ATOM 9518 C C . SER G 1 58 ? 135.529 107.985 162.966 1.00 85.82 55 SER K C 1
ATOM 9519 O O . SER G 1 58 ? 134.764 107.124 163.417 1.00 84.06 55 SER K O 1
ATOM 9522 N N . LEU G 1 59 ? 136.822 108.034 163.299 1.00 90.12 56 LEU K N 1
ATOM 9523 C CA . LEU G 1 59 ? 137.382 107.050 164.221 1.00 88.64 56 LEU K CA 1
ATOM 9524 C C . LEU G 1 59 ? 136.766 107.175 165.609 1.00 88.37 56 LEU K C 1
ATOM 9525 O O . LEU G 1 59 ? 136.456 106.164 166.251 1.00 89.23 56 LEU K O 1
ATOM 9530 N N . LEU G 1 60 ? 136.579 108.407 166.090 1.00 88.98 57 LEU K N 1
ATOM 9531 C CA . LEU G 1 60 ? 135.983 108.599 167.408 1.00 88.08 57 LEU K CA 1
ATOM 9532 C C . LEU G 1 60 ? 134.540 108.111 167.438 1.00 92.19 57 LEU K C 1
ATOM 9533 O O . LEU G 1 60 ? 134.110 107.487 168.416 1.00 92.21 57 LEU K O 1
ATOM 9538 N N . ASN G 1 61 ? 133.775 108.385 166.378 1.00 96.04 58 ASN K N 1
ATOM 9539 C CA . ASN G 1 61 ? 132.397 107.909 166.319 1.00 85.45 58 ASN K CA 1
ATOM 9540 C C . ASN G 1 61 ? 132.340 106.388 166.263 1.00 86.91 58 ASN K C 1
ATOM 9541 O O . ASN G 1 61 ? 131.466 105.771 166.883 1.00 87.15 58 ASN K O 1
ATOM 9546 N N . LEU G 1 62 ? 133.256 105.765 165.517 1.00 94.04 59 LEU K N 1
ATOM 9547 C CA . LEU G 1 62 ? 133.301 104.307 165.475 1.00 93.35 59 LEU K CA 1
ATOM 9548 C C . LEU G 1 62 ? 133.640 103.727 166.842 1.00 93.95 59 LEU K C 1
ATOM 9549 O O . LEU G 1 62 ? 133.055 102.720 167.259 1.00 90.06 59 LEU K O 1
ATOM 9554 N N . TYR G 1 63 ? 134.587 104.345 167.551 1.00 113.49 60 TYR K N 1
ATOM 9555 C CA . TYR G 1 63 ? 134.955 103.862 168.879 1.00 111.05 60 TYR K CA 1
ATOM 9556 C C . TYR G 1 63 ? 133.797 104.009 169.859 1.00 111.75 60 TYR K C 1
ATOM 9557 O O . TYR G 1 63 ? 133.530 103.101 170.655 1.00 112.07 60 TYR K O 1
ATOM 9566 N N . ASN G 1 64 ? 133.098 105.146 169.817 1.00 117.01 61 ASN K N 1
ATOM 9567 C CA . ASN G 1 64 ? 132.032 105.399 170.781 1.00 116.59 61 ASN K CA 1
ATOM 9568 C C . ASN G 1 64 ? 130.805 104.530 170.530 1.00 117.44 61 ASN K C 1
ATOM 9569 O O . ASN G 1 64 ? 129.950 104.409 171.414 1.00 119.68 61 ASN K O 1
ATOM 9574 N N . GLY G 1 65 ? 130.700 103.919 169.354 1.00 121.64 62 GLY K N 1
ATOM 9575 C CA . GLY G 1 65 ? 129.538 103.125 169.016 1.00 123.57 62 GLY K CA 1
ATOM 9576 C C . GLY G 1 65 ? 129.532 101.763 169.684 1.00 126.38 62 GLY K C 1
ATOM 9577 O O . GLY G 1 65 ? 130.328 101.474 170.580 1.00 127.89 62 GLY K O 1
ATOM 9578 N N . ASP G 1 66 ? 128.613 100.912 169.234 1.00 141.17 63 ASP K N 1
ATOM 9579 C CA . ASP G 1 66 ? 128.485 99.572 169.784 1.00 140.59 63 ASP K CA 1
ATOM 9580 C C . ASP G 1 66 ? 129.642 98.693 169.310 1.00 142.15 63 ASP K C 1
ATOM 9581 O O . ASP G 1 66 ? 130.463 99.087 168.477 1.00 144.13 63 ASP K O 1
ATOM 9586 N N . ASP G 1 67 ? 129.700 97.477 169.849 1.00 139.35 64 ASP K N 1
ATOM 9587 C CA . ASP G 1 67 ? 130.778 96.535 169.555 1.00 139.71 64 ASP K CA 1
ATOM 9588 C C . ASP G 1 67 ? 130.240 95.463 168.610 1.00 139.83 64 ASP K C 1
ATOM 9589 O O . ASP G 1 67 ? 129.759 94.412 169.037 1.00 143.05 64 ASP K O 1
ATOM 9594 N N . TYR G 1 68 ? 130.328 95.738 167.309 1.00 126.10 65 TYR K N 1
ATOM 9595 C CA . TYR G 1 68 ? 129.940 94.776 166.289 1.00 125.84 65 TYR K CA 1
ATOM 9596 C C . TYR G 1 68 ? 131.016 94.555 165.237 1.00 125.08 65 TYR K C 1
ATOM 9597 O O . TYR G 1 68 ? 130.829 93.711 164.354 1.00 127.12 65 TYR K O 1
ATOM 9606 N N . LEU G 1 69 ? 132.129 95.283 165.300 1.00 119.33 66 LEU K N 1
ATOM 9607 C CA . LEU G 1 69 ? 133.213 95.151 164.337 1.00 120.72 66 LEU K CA 1
ATOM 9608 C C . LEU G 1 69 ? 134.406 94.396 164.911 1.00 123.17 66 LEU K C 1
ATOM 9609 O O . LEU G 1 69 ? 135.496 94.438 164.334 1.00 123.49 66 LEU K O 1
ATOM 9614 N N . GLN G 1 70 ? 134.224 93.711 166.038 1.00 135.88 67 GLN K N 1
ATOM 9615 C CA . GLN G 1 70 ? 135.323 93.038 166.719 1.00 137.18 67 GLN K CA 1
ATOM 9616 C C . GLN G 1 70 ? 135.709 91.712 166.076 1.00 136.05 67 GLN K C 1
ATOM 9617 O O . GLN G 1 70 ? 136.720 91.122 166.474 1.00 135.59 67 GLN K O 1
ATOM 9623 N N . LYS G 1 71 ? 134.939 91.229 165.104 1.00 127.90 68 LYS K N 1
ATOM 9624 C CA . LYS G 1 71 ? 135.221 89.971 164.425 1.00 127.58 68 LYS K CA 1
ATOM 9625 C C . LYS G 1 71 ? 135.897 90.175 163.075 1.00 128.58 68 LYS K C 1
ATOM 9626 O O . LYS G 1 71 ? 136.002 89.223 162.295 1.00 128.33 68 LYS K O 1
ATOM 9632 N N . THR G 1 72 ? 136.356 91.389 162.781 1.00 125.83 69 THR K N 1
ATOM 9633 C CA . THR G 1 72 ? 136.949 91.709 161.493 1.00 124.58 69 THR K CA 1
ATOM 9634 C C . THR G 1 72 ? 138.353 92.265 161.686 1.00 124.68 69 THR K C 1
ATOM 9635 O O . THR G 1 72 ? 138.745 92.660 162.788 1.00 126.62 69 THR K O 1
ATOM 9639 N N . ASP G 1 73 ? 139.109 92.285 160.595 1.00 116.24 70 ASP K N 1
ATOM 9640 C CA . ASP G 1 73 ? 140.478 92.780 160.648 1.00 116.07 70 ASP K CA 1
ATOM 9641 C C . ASP G 1 73 ? 140.472 94.295 160.820 1.00 116.76 70 ASP K C 1
ATOM 9642 O O . ASP G 1 73 ? 139.787 94.995 160.066 1.00 117.56 70 ASP K O 1
ATOM 9647 N N . PRO G 1 74 ? 141.200 94.835 161.800 1.00 107.64 71 PRO K N 1
ATOM 9648 C CA . PRO G 1 74 ? 141.201 96.296 161.988 1.00 108.09 71 PRO K CA 1
ATOM 9649 C C . PRO G 1 74 ? 141.750 97.068 160.802 1.00 109.60 71 PRO K C 1
ATOM 9650 O O . PRO G 1 74 ? 141.368 98.230 160.609 1.00 113.70 71 PRO K O 1
ATOM 9654 N N . MET G 1 75 ? 142.638 96.465 160.004 1.00 105.28 72 MET K N 1
ATOM 9655 C CA . MET G 1 75 ? 143.195 97.166 158.850 1.00 107.62 72 MET K CA 1
ATOM 9656 C C . MET G 1 75 ? 142.113 97.511 157.835 1.00 108.54 72 MET K C 1
ATOM 9657 O O . MET G 1 75 ? 142.116 98.607 157.262 1.00 104.98 72 MET K O 1
ATOM 9662 N N . THR G 1 76 ? 141.180 96.586 157.598 1.00 101.06 73 THR K N 1
ATOM 9663 C CA . THR G 1 76 ? 140.082 96.864 156.678 1.00 101.54 73 THR K CA 1
ATOM 9664 C C . THR G 1 76 ? 139.204 97.998 157.192 1.00 102.13 73 THR K C 1
ATOM 9665 O O . THR G 1 76 ? 138.764 98.852 156.414 1.00 105.37 73 THR K O 1
ATOM 9669 N N . VAL G 1 77 ? 138.934 98.021 158.499 1.00 87.73 74 VAL K N 1
ATOM 9670 C CA . VAL G 1 77 ? 138.131 99.097 159.076 1.00 85.06 74 VAL K CA 1
ATOM 9671 C C . VAL G 1 77 ? 138.845 100.435 158.925 1.00 87.46 74 VAL K C 1
ATOM 9672 O O . VAL G 1 77 ? 138.225 101.455 158.595 1.00 94.03 74 VAL K O 1
ATOM 9676 N N . VAL G 1 78 ? 140.157 100.453 159.171 1.00 85.56 75 VAL K N 1
ATOM 9677 C CA . VAL G 1 78 ? 140.925 101.687 159.026 1.00 87.64 75 VAL K CA 1
ATOM 9678 C C . VAL G 1 78 ? 140.898 102.166 157.580 1.00 89.50 75 VAL K C 1
ATOM 9679 O O . VAL G 1 78 ? 140.719 103.358 157.310 1.00 89.63 75 VAL K O 1
ATOM 9683 N N . THR G 1 79 ? 141.067 101.245 156.628 1.00 90.24 76 THR K N 1
ATOM 9684 C CA . THR G 1 79 ? 141.029 101.621 155.217 1.00 88.49 76 THR K CA 1
ATOM 9685 C C . THR G 1 79 ? 139.655 102.149 154.818 1.00 91.78 76 THR K C 1
ATOM 9686 O O . THR G 1 79 ? 139.551 103.113 154.047 1.00 96.07 76 THR K O 1
ATOM 9690 N N . SER G 1 80 ? 138.588 101.519 155.319 1.00 83.88 77 SER K N 1
ATOM 9691 C CA . SER G 1 80 ? 137.239 101.980 155.007 1.00 78.01 77 SER K CA 1
ATOM 9692 C C . SER G 1 80 ? 136.991 103.375 155.565 1.00 80.48 77 SER K C 1
ATOM 9693 O O . SER G 1 80 ? 136.424 104.235 154.879 1.00 83.84 77 SER K O 1
ATOM 9696 N N . ALA G 1 81 ? 137.416 103.623 156.806 1.00 83.04 78 ALA K N 1
ATOM 9697 C CA . ALA G 1 81 ? 137.295 104.964 157.367 1.00 79.39 78 ALA K CA 1
ATOM 9698 C C . ALA G 1 81 ? 138.120 105.964 156.568 1.00 81.87 78 ALA K C 1
ATOM 9699 O O . ALA G 1 81 ? 137.699 107.108 156.364 1.00 85.50 78 ALA K O 1
ATOM 9701 N N . MET G 1 82 ? 139.293 105.540 156.094 1.00 86.34 79 MET K N 1
ATOM 9702 C CA . MET G 1 82 ? 140.140 106.411 155.288 1.00 84.97 79 MET K CA 1
ATOM 9703 C C . MET G 1 82 ? 139.443 106.833 154.001 1.00 84.07 79 MET K C 1
ATOM 9704 O O . MET G 1 82 ? 139.385 108.027 153.680 1.00 87.07 79 MET K O 1
ATOM 9709 N N . VAL G 1 83 ? 138.906 105.868 153.249 1.00 74.66 80 VAL K N 1
ATOM 9710 C CA . VAL G 1 83 ? 138.264 106.210 151.980 1.00 74.93 80 VAL K CA 1
ATOM 9711 C C . VAL G 1 83 ? 136.992 107.013 152.229 1.00 73.77 80 VAL K C 1
ATOM 9712 O O . VAL G 1 83 ? 136.660 107.928 151.464 1.00 69.47 80 VAL K O 1
ATOM 9716 N N . ALA G 1 84 ? 136.269 106.701 153.310 1.00 82.71 81 ALA K N 1
ATOM 9717 C CA . ALA G 1 84 ? 135.073 107.472 153.637 1.00 78.17 81 ALA K CA 1
ATOM 9718 C C . ALA G 1 84 ? 135.415 108.924 153.949 1.00 75.49 81 ALA K C 1
ATOM 9719 O O . ALA G 1 84 ? 134.709 109.842 153.518 1.00 76.55 81 ALA K O 1
ATOM 9721 N N . ALA G 1 85 ? 136.497 109.153 154.699 1.00 76.78 82 ALA K N 1
ATOM 9722 C CA . ALA G 1 85 ? 136.904 110.516 155.016 1.00 74.03 82 ALA K CA 1
ATOM 9723 C C . ALA G 1 85 ? 137.523 111.227 153.820 1.00 72.69 82 ALA K C 1
ATOM 9724 O O . ALA G 1 85 ? 137.530 112.462 153.784 1.00 69.33 82 ALA K O 1
ATOM 9726 N N . THR G 1 86 ? 138.045 110.479 152.847 1.00 76.15 83 THR K N 1
ATOM 9727 C CA . THR G 1 86 ? 138.631 111.106 151.666 1.00 72.51 83 THR K CA 1
ATOM 9728 C C . THR G 1 86 ? 137.579 111.817 150.823 1.00 82.94 83 THR K C 1
ATOM 9729 O O . THR G 1 86 ? 137.875 112.836 150.190 1.00 84.95 83 THR K O 1
ATOM 9733 N N . LEU G 1 87 ? 136.353 111.298 150.799 1.00 85.03 84 LEU K N 1
ATOM 9734 C CA . LEU G 1 87 ? 135.293 111.826 149.953 1.00 73.45 84 LEU K CA 1
ATOM 9735 C C . LEU G 1 87 ? 134.436 112.876 150.651 1.00 76.41 84 LEU K C 1
ATOM 9736 O O . LEU G 1 87 ? 133.323 113.151 150.190 1.00 83.33 84 LEU K O 1
ATOM 9741 N N . ASP G 1 88 ? 134.925 113.462 151.747 1.00 81.12 85 ASP K N 1
ATOM 9742 C CA . ASP G 1 88 ? 134.191 114.484 152.500 1.00 78.69 85 ASP K CA 1
ATOM 9743 C C . ASP G 1 88 ? 132.830 113.969 152.962 1.00 77.01 85 ASP K C 1
ATOM 9744 O O . ASP G 1 88 ? 131.832 114.692 152.947 1.00 80.10 85 ASP K O 1
ATOM 9749 N N . LEU G 1 89 ? 132.789 112.706 153.375 1.00 64.77 86 LEU K N 1
ATOM 9750 C CA . LEU G 1 89 ? 131.573 112.072 153.881 1.00 61.03 86 LEU K CA 1
ATOM 9751 C C . LEU G 1 89 ? 131.894 111.429 155.221 1.00 70.55 86 LEU K C 1
ATOM 9752 O O . LEU G 1 89 ? 132.283 110.255 155.282 1.00 73.48 86 LEU K O 1
ATOM 9757 N N . PRO G 1 90 ? 131.754 112.173 156.318 1.00 78.22 87 PRO K N 1
ATOM 9758 C CA . PRO G 1 90 ? 132.017 111.592 157.640 1.00 77.05 87 PRO K CA 1
ATOM 9759 C C . PRO G 1 90 ? 131.047 110.460 157.949 1.00 78.17 87 PRO K C 1
ATOM 9760 O O . PRO G 1 90 ? 130.054 110.241 157.253 1.00 84.49 87 PRO K O 1
ATOM 9764 N N . ILE G 1 91 ? 131.340 109.738 159.026 1.00 76.10 88 ILE K N 1
ATOM 9765 C CA . ILE G 1 91 ? 130.654 108.486 159.323 1.00 74.78 88 ILE K CA 1
ATOM 9766 C C . ILE G 1 91 ? 129.811 108.688 160.584 1.00 78.14 88 ILE K C 1
ATOM 9767 O O . ILE G 1 91 ? 129.213 107.749 161.123 1.00 78.54 88 ILE K O 1
ATOM 9772 N N . ASP G 1 92 ? 129.657 109.945 160.991 1.00 92.31 89 ASP K N 1
ATOM 9773 C CA . ASP G 1 92 ? 128.882 110.260 162.181 1.00 91.94 89 ASP K CA 1
ATOM 9774 C C . ASP G 1 92 ? 127.415 109.899 161.975 1.00 89.47 89 ASP K C 1
ATOM 9775 O O . ASP G 1 92 ? 126.877 109.993 160.868 1.00 88.44 89 ASP K O 1
ATOM 9780 N N . LYS G 1 93 ? 126.773 109.463 163.060 1.00 79.65 90 LYS K N 1
ATOM 9781 C CA . LYS G 1 93 ? 125.409 108.954 162.966 1.00 84.26 90 LYS K CA 1
ATOM 9782 C C . LYS G 1 93 ? 124.396 110.057 162.680 1.00 86.56 90 LYS K C 1
ATOM 9783 O O . LYS G 1 93 ? 123.390 109.806 162.007 1.00 84.95 90 LYS K O 1
ATOM 9789 N N . ASN G 1 94 ? 124.646 111.278 163.157 1.00 86.27 91 ASN K N 1
ATOM 9790 C CA . ASN G 1 94 ? 123.674 112.355 163.007 1.00 81.41 91 ASN K CA 1
ATOM 9791 C C . ASN G 1 94 ? 123.457 112.765 161.555 1.00 80.76 91 ASN K C 1
ATOM 9792 O O . ASN G 1 94 ? 122.451 113.417 161.256 1.00 85.95 91 ASN K O 1
ATOM 9797 N N . LEU G 1 95 ? 124.364 112.403 160.650 1.00 67.06 92 LEU K N 1
ATOM 9798 C CA . LEU G 1 95 ? 124.229 112.755 159.242 1.00 66.97 92 LEU K CA 1
ATOM 9799 C C . LEU G 1 95 ? 123.731 111.606 158.379 1.00 69.33 92 LEU K C 1
ATOM 9800 O O . LEU G 1 95 ? 122.927 111.831 157.470 1.00 69.22 92 LEU K O 1
ATOM 9805 N N . GLY G 1 96 ? 124.181 110.383 158.641 1.00 66.63 93 GLY K N 1
ATOM 9806 C CA . GLY G 1 96 ? 123.731 109.235 157.872 1.00 58.18 93 GLY K CA 1
ATOM 9807 C C . GLY G 1 96 ? 124.129 109.261 156.413 1.00 54.51 93 GLY K C 1
ATOM 9808 O O . GLY G 1 96 ? 123.309 108.942 155.543 1.00 64.95 93 GLY K O 1
ATOM 9809 N N . TYR G 1 97 ? 125.374 109.636 156.121 1.00 47.35 94 TYR K N 1
ATOM 9810 C CA . TYR G 1 97 ? 125.851 109.683 154.744 1.00 50.79 94 TYR K CA 1
ATOM 9811 C C . TYR G 1 97 ? 126.499 108.380 154.298 1.00 57.56 94 TYR K C 1
ATOM 9812 O O . TYR G 1 97 ? 126.404 108.023 153.119 1.00 67.16 94 TYR K O 1
ATOM 9821 N N . ALA G 1 98 ? 127.152 107.661 155.209 1.00 56.33 95 ALA K N 1
ATOM 9822 C CA . ALA G 1 98 ? 127.859 106.440 154.852 1.00 58.09 95 ALA K CA 1
ATOM 9823 C C . ALA G 1 98 ? 127.890 105.509 156.055 1.00 61.60 95 ALA K C 1
ATOM 9824 O O . ALA G 1 98 ? 127.667 105.926 157.194 1.00 61.29 95 ALA K O 1
ATOM 9826 N N . TRP G 1 99 ? 128.170 104.235 155.785 1.00 62.34 96 TRP K N 1
ATOM 9827 C CA . TRP G 1 99 ? 128.220 103.217 156.824 1.00 59.18 96 TRP K CA 1
ATOM 9828 C C . TRP G 1 99 ? 129.394 102.283 156.570 1.00 69.27 96 TRP K C 1
ATOM 9829 O O . TRP G 1 99 ? 129.963 102.247 155.477 1.00 74.75 96 TRP K O 1
ATOM 9840 N N . ILE G 1 100 ? 129.756 101.529 157.605 1.00 72.86 97 ILE K N 1
ATOM 9841 C CA . ILE G 1 100 ? 130.723 100.442 157.500 1.00 74.74 97 ILE K CA 1
ATOM 9842 C C . ILE G 1 100 ? 130.011 99.157 157.892 1.00 74.42 97 ILE K C 1
ATOM 9843 O O . ILE G 1 100 ? 129.536 99.026 159.027 1.00 75.14 97 ILE K O 1
ATOM 9848 N N . VAL G 1 101 ? 129.938 98.214 156.960 1.00 74.19 98 VAL K N 1
ATOM 9849 C CA . VAL G 1 101 ? 129.215 96.962 157.164 1.00 69.64 98 VAL K CA 1
ATOM 9850 C C . VAL G 1 101 ? 130.172 95.800 156.937 1.00 77.06 98 VAL K C 1
ATOM 9851 O O . VAL G 1 101 ? 130.838 95.748 155.897 1.00 86.34 98 VAL K O 1
ATOM 9855 N N . PRO G 1 102 ? 130.273 94.851 157.869 1.00 85.86 99 PRO K N 1
ATOM 9856 C CA . PRO G 1 102 ? 131.185 93.719 157.677 1.00 83.93 99 PRO K CA 1
ATOM 9857 C C . PRO G 1 102 ? 130.542 92.584 156.897 1.00 84.66 99 PRO K C 1
ATOM 9858 O O . PRO G 1 102 ? 129.416 92.166 157.178 1.00 84.87 99 PRO K O 1
ATOM 9862 N N . TYR G 1 103 ? 131.271 92.080 155.904 1.00 97.42 100 TYR K N 1
ATOM 9863 C CA . TYR G 1 103 ? 130.802 90.999 155.044 1.00 93.00 100 TYR K CA 1
ATOM 9864 C C . TYR G 1 103 ? 131.864 89.910 155.016 1.00 101.15 100 TYR K C 1
ATOM 9865 O O . TYR G 1 103 ? 132.969 90.132 154.508 1.00 102.45 100 TYR K O 1
ATOM 9874 N N . LYS G 1 104 ? 131.524 88.735 155.552 1.00 107.98 101 LYS K N 1
ATOM 9875 C CA . LYS G 1 104 ? 132.434 87.590 155.601 1.00 106.14 101 LYS K CA 1
ATOM 9876 C C . LYS G 1 104 ? 133.752 87.966 156.279 1.00 104.65 101 LYS K C 1
ATOM 9877 O O . LYS G 1 104 ? 134.841 87.611 155.823 1.00 103.43 101 LYS K O 1
ATOM 9883 N N . GLY G 1 105 ? 133.646 88.705 157.381 1.00 106.23 102 GLY K N 1
ATOM 9884 C CA . GLY G 1 105 ? 134.827 89.131 158.104 1.00 106.12 102 GLY K CA 1
ATOM 9885 C C . GLY G 1 105 ? 135.613 90.236 157.441 1.00 106.67 102 GLY K C 1
ATOM 9886 O O . GLY G 1 105 ? 136.777 90.448 157.788 1.00 108.33 102 GLY K O 1
ATOM 9887 N N . ARG G 1 106 ? 135.012 90.951 156.493 1.00 103.84 103 ARG K N 1
ATOM 9888 C CA . ARG G 1 106 ? 135.667 92.056 155.806 1.00 100.71 103 ARG K CA 1
ATOM 9889 C C . ARG G 1 106 ? 134.766 93.279 155.867 1.00 101.97 103 ARG K C 1
ATOM 9890 O O . ARG G 1 106 ? 133.590 93.204 155.498 1.00 104.61 103 ARG K O 1
ATOM 9898 N N . ALA G 1 107 ? 135.317 94.398 156.328 1.00 93.56 104 ALA K N 1
ATOM 9899 C CA . ALA G 1 107 ? 134.548 95.629 156.435 1.00 93.37 104 ALA K CA 1
ATOM 9900 C C . ALA G 1 107 ? 134.454 96.318 155.081 1.00 92.66 104 ALA K C 1
ATOM 9901 O O . ALA G 1 107 ? 135.428 96.369 154.323 1.00 93.68 104 ALA K O 1
ATOM 9903 N N . GLN G 1 108 ? 133.272 96.852 154.780 1.00 83.41 105 GLN K N 1
ATOM 9904 C CA . GLN G 1 108 ? 133.021 97.526 153.516 1.00 78.59 105 GLN K CA 1
ATOM 9905 C C . GLN G 1 108 ? 132.389 98.885 153.774 1.00 84.16 105 GLN K C 1
ATOM 9906 O O . GLN G 1 108 ? 131.519 99.026 154.639 1.00 88.83 105 GLN K O 1
ATOM 9912 N N . PHE G 1 109 ? 132.831 99.878 153.007 1.00 65.37 106 PHE K N 1
ATOM 9913 C CA . PHE G 1 109 ? 132.297 101.231 153.071 1.00 65.14 106 PHE K CA 1
ATOM 9914 C C . PHE G 1 109 ? 131.114 101.335 152.118 1.00 71.12 106 PHE K C 1
ATOM 9915 O O . PHE G 1 109 ? 131.217 100.947 150.950 1.00 72.99 106 PHE K O 1
ATOM 9923 N N . GLN G 1 110 ? 129.995 101.856 152.614 1.00 72.70 107 GLN K N 1
ATOM 9924 C CA . GLN G 1 110 ? 128.749 101.871 151.867 1.00 68.37 107 GLN K CA 1
ATOM 9925 C C . GLN G 1 110 ? 128.127 103.259 151.895 1.00 73.75 107 GLN K C 1
ATOM 9926 O O . GLN G 1 110 ? 128.242 103.990 152.884 1.00 76.08 107 GLN K O 1
ATOM 9932 N N . LEU G 1 111 ? 127.458 103.608 150.800 1.00 55.55 108 LEU K N 1
ATOM 9933 C CA . LEU G 1 111 ? 126.808 104.902 150.661 1.00 52.96 108 LEU K CA 1
ATOM 9934 C C . LEU G 1 111 ? 125.341 104.802 151.058 1.00 59.89 108 LEU K C 1
ATOM 9935 O O . LEU G 1 111 ? 124.648 103.852 150.684 1.00 65.30 108 LEU K O 1
ATOM 9940 N N . GLY G 1 112 ? 124.875 105.786 151.823 1.00 63.36 109 GLY K N 1
ATOM 9941 C CA . GLY G 1 112 ? 123.478 105.864 152.187 1.00 60.81 109 GLY K CA 1
ATOM 9942 C C . GLY G 1 112 ? 122.645 106.502 151.094 1.00 62.67 109 GLY K C 1
ATOM 9943 O O . GLY G 1 112 ? 123.124 106.837 150.011 1.00 69.54 109 GLY K O 1
ATOM 9944 N N . TYR G 1 113 ? 121.359 106.673 151.392 1.00 43.65 110 TYR K N 1
ATOM 9945 C CA . TYR G 1 113 ? 120.445 107.280 150.434 1.00 46.33 110 TYR K CA 1
ATOM 9946 C C . TYR G 1 113 ? 120.518 108.801 150.433 1.00 56.37 110 TYR K C 1
ATOM 9947 O O . TYR G 1 113 ? 119.876 109.435 149.588 1.00 60.87 110 TYR K O 1
ATOM 9956 N N . LYS G 1 114 ? 121.288 109.399 151.343 1.00 51.19 111 LYS K N 1
ATOM 9957 C CA . LYS G 1 114 ? 121.544 110.833 151.317 1.00 49.64 111 LYS K CA 1
ATOM 9958 C C . LYS G 1 114 ? 122.877 111.188 150.676 1.00 56.57 111 LYS K C 1
ATOM 9959 O O . LYS G 1 114 ? 123.068 112.342 150.275 1.00 63.29 111 LYS K O 1
ATOM 9965 N N . GLY G 1 115 ? 123.797 110.228 150.562 1.00 57.61 112 GLY K N 1
ATOM 9966 C CA . GLY G 1 115 ? 125.035 110.488 149.848 1.00 59.79 112 GLY K CA 1
ATOM 9967 C C . GLY G 1 115 ? 124.803 110.773 148.377 1.00 63.69 112 GLY K C 1
ATOM 9968 O O . GLY G 1 115 ? 125.479 111.616 147.782 1.00 66.36 112 GLY K O 1
ATOM 9969 N N . TYR G 1 116 ? 123.843 110.072 147.769 1.00 43.16 113 TYR K N 1
ATOM 9970 C CA . TYR G 1 116 ? 123.486 110.357 146.384 1.00 39.29 113 TYR K CA 1
ATOM 9971 C C . TYR G 1 116 ? 122.938 111.771 146.242 1.00 51.73 113 TYR K C 1
ATOM 9972 O O . TYR G 1 116 ? 123.263 112.476 145.280 1.00 70.51 113 TYR K O 1
ATOM 9981 N N . ILE G 1 117 ? 122.106 112.202 147.193 1.00 44.52 114 ILE K N 1
ATOM 9982 C CA . ILE G 1 117 ? 121.596 113.571 147.180 1.00 44.31 114 ILE K CA 1
ATOM 9983 C C . ILE G 1 117 ? 122.742 114.566 147.302 1.00 48.36 114 ILE K C 1
ATOM 9984 O O . ILE G 1 117 ? 122.779 115.586 146.601 1.00 53.50 114 ILE K O 1
ATOM 9989 N N . GLN G 1 118 ? 123.693 114.286 148.196 1.00 52.05 115 GLN K N 1
ATOM 9990 C CA . GLN G 1 118 ? 124.830 115.183 148.377 1.00 51.30 115 GLN K CA 1
ATOM 9991 C C . GLN G 1 118 ? 125.654 115.296 147.100 1.00 53.59 115 GLN K C 1
ATOM 9992 O O . GLN G 1 118 ? 126.039 116.398 146.693 1.00 64.33 115 GLN K O 1
ATOM 9998 N N . LEU G 1 119 ? 125.928 114.164 146.447 1.00 36.82 116 LEU K N 1
ATOM 9999 C CA . LEU G 1 119 ? 126.697 114.197 145.205 1.00 39.45 116 LEU K CA 1
ATOM 10000 C C . LEU G 1 119 ? 125.938 114.921 144.098 1.00 49.24 116 LEU K C 1
ATOM 10001 O O . LEU G 1 119 ? 126.527 115.696 143.333 1.00 60.54 116 LEU K O 1
ATOM 10006 N N . ALA G 1 120 ? 124.628 114.682 143.995 1.00 43.12 117 ALA K N 1
ATOM 10007 C CA . ALA G 1 120 ? 123.830 115.353 142.974 1.00 34.32 117 ALA K CA 1
ATOM 10008 C C . ALA G 1 120 ? 123.817 116.861 143.186 1.00 41.09 117 ALA K C 1
ATOM 10009 O O . ALA G 1 120 ? 123.901 117.632 142.224 1.00 53.52 117 ALA K O 1
ATOM 10011 N N . LEU G 1 121 ? 123.704 117.302 144.441 1.00 40.12 118 LEU K N 1
ATOM 10012 C CA . LEU G 1 121 ? 123.752 118.733 144.719 1.00 40.58 118 LEU K CA 1
ATOM 10013 C C . LEU G 1 121 ? 125.142 119.304 144.471 1.00 40.52 118 LEU K C 1
ATOM 10014 O O . LEU G 1 121 ? 125.270 120.455 144.040 1.00 44.79 118 LEU K O 1
ATOM 10019 N N . ARG G 1 122 ? 126.190 118.519 144.738 1.00 51.50 119 ARG K N 1
ATOM 10020 C CA . ARG G 1 122 ? 127.546 118.960 144.430 1.00 45.56 119 ARG K CA 1
ATOM 10021 C C . ARG G 1 122 ? 127.759 119.102 142.930 1.00 50.22 119 ARG K C 1
ATOM 10022 O O . ARG G 1 122 ? 128.592 119.906 142.496 1.00 56.24 119 ARG K O 1
ATOM 10030 N N . THR G 1 123 ? 127.028 118.324 142.127 1.00 65.00 120 THR K N 1
ATOM 10031 C CA . THR G 1 123 ? 127.153 118.430 140.676 1.00 53.65 120 THR K CA 1
ATOM 10032 C C . THR G 1 123 ? 126.788 119.829 140.191 1.00 49.80 120 THR K C 1
ATOM 10033 O O . THR G 1 123 ? 127.503 120.419 139.372 1.00 53.74 120 THR K O 1
ATOM 10037 N N . GLY G 1 124 ? 125.689 120.382 140.696 1.00 53.32 121 GLY K N 1
ATOM 10038 C CA . GLY G 1 124 ? 125.286 121.727 140.339 1.00 49.68 121 GLY K CA 1
ATOM 10039 C C . GLY G 1 124 ? 124.547 121.862 139.029 1.00 56.68 121 GLY K C 1
ATOM 10040 O O . GLY G 1 124 ? 124.559 122.948 138.438 1.00 56.20 121 GLY K O 1
ATOM 10041 N N . GLN G 1 125 ? 123.900 120.799 138.551 1.00 68.33 122 GLN K N 1
ATOM 10042 C CA . GLN G 1 125 ? 123.168 120.838 137.292 1.00 56.82 122 GLN K CA 1
ATOM 10043 C C . GLN G 1 125 ? 121.690 120.511 137.449 1.00 59.85 122 GLN K C 1
ATOM 10044 O O . GLN G 1 125 ? 120.968 120.478 136.446 1.00 67.94 122 GLN K O 1
ATOM 10050 N N . TYR G 1 126 ? 121.219 120.272 138.668 1.00 51.61 123 TYR K N 1
ATOM 10051 C CA . TYR G 1 126 ? 119.842 119.866 138.895 1.00 48.21 123 TYR K CA 1
ATOM 10052 C C . TYR G 1 126 ? 118.934 121.082 139.043 1.00 48.28 123 TYR K C 1
ATOM 10053 O O . TYR G 1 126 ? 119.385 122.201 139.298 1.00 61.97 123 TYR K O 1
ATOM 10062 N N . LYS G 1 127 ? 117.635 120.846 138.874 1.00 63.66 124 LYS K N 1
ATOM 10063 C CA . LYS G 1 127 ? 116.645 121.905 139.022 1.00 59.85 124 LYS K CA 1
ATOM 10064 C C . LYS G 1 127 ? 115.552 121.532 140.014 1.00 65.02 124 LYS K C 1
ATOM 10065 O O . LYS G 1 127 ? 115.090 122.389 140.774 1.00 59.41 124 LYS K O 1
ATOM 10071 N N . SER G 1 128 ? 115.126 120.270 140.023 1.00 71.24 125 SER K N 1
ATOM 10072 C CA . SER G 1 128 ? 114.062 119.858 140.929 1.00 58.40 125 SER K CA 1
ATOM 10073 C C . SER G 1 128 ? 114.159 118.364 141.193 1.00 66.40 125 SER K C 1
ATOM 10074 O O . SER G 1 128 ? 114.446 117.587 140.282 1.00 76.96 125 SER K O 1
ATOM 10077 N N . ILE G 1 129 ? 113.922 117.975 142.445 1.00 54.49 126 ILE K N 1
ATOM 10078 C CA . ILE G 1 129 ? 113.826 116.575 142.850 1.00 45.18 126 ILE K CA 1
ATOM 10079 C C . ILE G 1 129 ? 112.642 116.446 143.798 1.00 44.46 126 ILE K C 1
ATOM 10080 O O . ILE G 1 129 ? 112.483 117.267 144.706 1.00 58.17 126 ILE K O 1
ATOM 10085 N N . ASN G 1 130 ? 111.813 115.422 143.597 1.00 51.19 127 ASN K N 1
ATOM 10086 C CA . ASN G 1 130 ? 110.658 115.247 144.466 1.00 51.31 127 ASN K CA 1
ATOM 10087 C C . ASN G 1 130 ? 110.195 113.798 144.430 1.00 61.27 127 ASN K C 1
ATOM 10088 O O . ASN G 1 130 ? 110.460 113.061 143.476 1.00 67.39 127 ASN K O 1
ATOM 10093 N N . VAL G 1 131 ? 109.484 113.411 145.486 1.00 56.87 128 VAL K N 1
ATOM 10094 C CA . VAL G 1 131 ? 108.874 112.089 145.599 1.00 56.28 128 VAL K CA 1
ATOM 10095 C C . VAL G 1 131 ? 107.655 112.207 146.503 1.00 61.06 128 VAL K C 1
ATOM 10096 O O . VAL G 1 131 ? 107.734 112.773 147.598 1.00 67.39 128 VAL K O 1
ATOM 10100 N N . ILE G 1 132 ? 106.519 111.685 146.039 1.00 68.26 129 ILE K N 1
ATOM 10101 C CA . ILE G 1 132 ? 105.254 111.778 146.758 1.00 67.73 129 ILE K CA 1
ATOM 10102 C C . ILE G 1 132 ? 104.577 110.413 146.765 1.00 72.35 129 ILE K C 1
ATOM 10103 O O . ILE G 1 132 ? 105.009 109.469 146.101 1.00 75.34 129 ILE K O 1
ATOM 10108 N N . GLU G 1 133 ? 103.493 110.326 147.532 1.00 85.46 130 GLU K N 1
ATOM 10109 C CA . GLU G 1 133 ? 102.687 109.118 147.640 1.00 82.44 130 GLU K CA 1
ATOM 10110 C C . GLU G 1 133 ? 101.342 109.344 146.965 1.00 81.38 130 GLU K C 1
ATOM 10111 O O . GLU G 1 133 ? 100.644 110.317 147.273 1.00 82.55 130 GLU K O 1
ATOM 10117 N N . VAL G 1 134 ? 100.981 108.448 146.053 1.00 81.37 131 VAL K N 1
ATOM 10118 C CA . VAL G 1 134 ? 99.705 108.500 145.352 1.00 82.57 131 VAL K CA 1
ATOM 10119 C C . VAL G 1 134 ? 98.722 107.626 146.116 1.00 89.03 131 VAL K C 1
ATOM 10120 O O . VAL G 1 134 ? 98.946 106.420 146.280 1.00 91.58 131 VAL K O 1
ATOM 10124 N N . ARG G 1 135 ? 97.633 108.233 146.576 1.00 106.67 132 ARG K N 1
ATOM 10125 C CA . ARG G 1 135 ? 96.660 107.560 147.420 1.00 105.40 132 ARG K CA 1
ATOM 10126 C C . ARG G 1 135 ? 95.595 106.891 146.553 1.00 105.55 132 ARG K C 1
ATOM 10127 O O . ARG G 1 135 ? 95.732 106.781 145.331 1.00 109.33 132 ARG K O 1
ATOM 10135 N N . GLU G 1 136 ? 94.518 106.433 147.186 1.00 111.27 133 GLU K N 1
ATOM 10136 C CA . GLU G 1 136 ? 93.465 105.731 146.468 1.00 111.40 133 GLU K CA 1
ATOM 10137 C C . GLU G 1 136 ? 92.638 106.712 145.644 1.00 109.56 133 GLU K C 1
ATOM 10138 O O . GLU G 1 136 ? 92.195 107.747 146.148 1.00 110.66 133 GLU K O 1
ATOM 10144 N N . GLY G 1 137 ? 92.430 106.379 144.374 1.00 103.73 134 GLY K N 1
ATOM 10145 C CA . GLY G 1 137 ? 91.620 107.215 143.502 1.00 105.71 134 GLY K CA 1
ATOM 10146 C C . GLY G 1 137 ? 92.212 108.575 143.202 1.00 108.47 134 GLY K C 1
ATOM 10147 O O . GLY G 1 137 ? 91.493 109.581 143.234 1.00 111.33 134 GLY K O 1
ATOM 10148 N N . GLU G 1 138 ? 93.511 108.632 142.912 1.00 108.11 135 GLU K N 1
ATOM 10149 C CA . GLU G 1 138 ? 94.180 109.882 142.573 1.00 107.78 135 GLU K CA 1
ATOM 10150 C C . GLU G 1 138 ? 94.672 109.909 141.134 1.00 106.86 135 GLU K C 1
ATOM 10151 O O . GLU G 1 138 ? 94.341 110.836 140.387 1.00 107.52 135 GLU K O 1
ATOM 10157 N N . LEU G 1 139 ? 95.456 108.917 140.723 1.00 99.01 136 LEU K N 1
ATOM 10158 C CA . LEU G 1 139 ? 95.960 108.875 139.358 1.00 100.71 136 LEU K CA 1
ATOM 10159 C C . LEU G 1 139 ? 94.862 108.428 138.400 1.00 98.50 136 LEU K C 1
ATOM 10160 O O . LEU G 1 139 ? 93.930 107.716 138.784 1.00 100.31 136 LEU K O 1
ATOM 10165 N N . LEU G 1 140 ? 94.971 108.859 137.143 1.00 94.79 137 LEU K N 1
ATOM 10166 C CA . LEU G 1 140 ? 94.002 108.500 136.114 1.00 91.61 137 LEU K CA 1
ATOM 10167 C C . LEU G 1 140 ? 94.544 107.435 135.166 1.00 94.80 137 LEU K C 1
ATOM 10168 O O . LEU G 1 140 ? 93.913 106.392 134.974 1.00 97.90 137 LEU K O 1
ATOM 10173 N N . LYS G 1 141 ? 95.708 107.681 134.571 1.00 96.18 138 LYS K N 1
ATOM 10174 C CA . LYS G 1 141 ? 96.337 106.715 133.683 1.00 97.01 138 LYS K CA 1
ATOM 10175 C C . LYS G 1 141 ? 97.845 106.902 133.740 1.00 99.51 138 LYS K C 1
ATOM 10176 O O . LYS G 1 141 ? 98.340 107.965 134.124 1.00 101.98 138 LYS K O 1
ATOM 10182 N N . TRP G 1 142 ? 98.571 105.856 133.351 1.00 89.74 139 TRP K N 1
ATOM 10183 C CA . TRP G 1 142 ? 100.030 105.891 133.378 1.00 82.82 139 TRP K CA 1
ATOM 10184 C C . TRP G 1 142 ? 100.563 104.844 132.416 1.00 85.63 139 TRP K C 1
ATOM 10185 O O . TRP G 1 142 ? 100.225 103.662 132.537 1.00 91.19 139 TRP K O 1
ATOM 10196 N N . ASN G 1 143 ? 101.387 105.275 131.465 1.00 84.65 140 ASN K N 1
ATOM 10197 C CA . ASN G 1 143 ? 102.050 104.381 130.527 1.00 88.69 140 ASN K CA 1
ATOM 10198 C C . ASN G 1 143 ? 103.556 104.553 130.653 1.00 84.54 140 ASN K C 1
ATOM 10199 O O . ASN G 1 143 ? 104.054 105.673 130.803 1.00 86.49 140 ASN K O 1
ATOM 10204 N N . ARG G 1 144 ? 104.279 103.435 130.605 1.00 81.17 141 ARG K N 1
ATOM 10205 C CA . ARG G 1 144 ? 105.719 103.452 130.821 1.00 85.88 141 ARG K CA 1
ATOM 10206 C C . ARG G 1 144 ? 106.512 103.831 129.578 1.00 90.01 141 ARG K C 1
ATOM 10207 O O . ARG G 1 144 ? 107.732 104.002 129.673 1.00 91.19 141 ARG K O 1
ATOM 10215 N N . LEU G 1 145 ? 105.861 103.966 128.422 1.00 82.65 142 LEU K N 1
ATOM 10216 C CA . LEU G 1 145 ? 106.580 104.318 127.202 1.00 80.15 142 LEU K CA 1
ATOM 10217 C C . LEU G 1 145 ? 106.899 105.809 127.156 1.00 82.72 142 LEU K C 1
ATOM 10218 O O . LEU G 1 145 ? 108.068 106.204 127.098 1.00 86.09 142 LEU K O 1
ATOM 10223 N N . THR G 1 146 ? 105.868 106.651 127.183 1.00 83.61 143 THR K N 1
ATOM 10224 C CA . THR G 1 146 ? 106.048 108.094 127.107 1.00 83.24 143 THR K CA 1
ATOM 10225 C C . THR G 1 146 ? 106.264 108.743 128.467 1.00 84.50 143 THR K C 1
ATOM 10226 O O . THR G 1 146 ? 106.540 109.947 128.521 1.00 84.17 143 THR K O 1
ATOM 10230 N N . GLU G 1 147 ? 106.149 107.979 129.556 1.00 78.37 144 GLU K N 1
ATOM 10231 C CA . GLU G 1 147 ? 106.355 108.489 130.914 1.00 77.63 144 GLU K CA 1
ATOM 10232 C C . GLU G 1 147 ? 105.439 109.676 131.209 1.00 81.93 144 GLU K C 1
ATOM 10233 O O . GLU G 1 147 ? 105.860 110.692 131.765 1.00 87.94 144 GLU K O 1
ATOM 10239 N N . GLU G 1 148 ? 104.171 109.541 130.831 1.00 81.72 145 GLU K N 1
ATOM 10240 C CA . GLU G 1 148 ? 103.164 110.567 131.062 1.00 80.44 145 GLU K CA 1
ATOM 10241 C C . GLU G 1 148 ? 102.176 110.074 132.109 1.00 85.70 145 GLU K C 1
ATOM 10242 O O . GLU G 1 148 ? 101.603 108.989 131.965 1.00 89.57 145 GLU K O 1
ATOM 10244 N N . ILE G 1 149 ? 101.982 110.868 133.158 1.00 83.34 146 ILE K N 1
ATOM 10245 C CA . ILE G 1 149 ? 101.102 110.515 134.265 1.00 83.24 146 ILE K CA 1
ATOM 10246 C C . ILE G 1 149 ? 100.259 111.730 134.628 1.00 90.63 146 ILE K C 1
ATOM 10247 O O . ILE G 1 149 ? 100.769 112.852 134.709 1.00 96.73 146 ILE K O 1
ATOM 10252 N N . GLU G 1 150 ? 98.963 111.505 134.839 1.00 103.93 147 GLU K N 1
ATOM 10253 C CA . GLU G 1 150 ? 98.044 112.551 135.261 1.00 101.70 147 GLU K CA 1
ATOM 10254 C C . GLU G 1 150 ? 97.318 112.110 136.523 1.00 102.17 147 GLU K C 1
ATOM 10255 O O . GLU G 1 150 ? 96.952 110.938 136.665 1.00 102.19 147 GLU K O 1
ATOM 10261 N N . LEU G 1 151 ? 97.120 113.052 137.442 1.00 104.54 148 LEU K N 1
ATOM 10262 C CA . LEU G 1 151 ? 96.489 112.767 138.721 1.00 106.81 148 LEU K CA 1
ATOM 10263 C C . LEU G 1 151 ? 95.495 113.870 139.053 1.00 108.79 148 LEU K C 1
ATOM 10264 O O . LEU G 1 151 ? 95.578 114.988 138.540 1.00 108.47 148 LEU K O 1
ATOM 10269 N N . ASP G 1 152 ? 94.548 113.536 139.926 1.00 118.60 149 ASP K N 1
ATOM 10270 C CA . ASP G 1 152 ? 93.551 114.477 140.432 1.00 118.64 149 ASP K CA 1
ATOM 10271 C C . ASP G 1 152 ? 93.751 114.569 141.942 1.00 119.34 149 ASP K C 1
ATOM 10272 O O . ASP G 1 152 ? 93.121 113.838 142.710 1.00 120.24 149 ASP K O 1
ATOM 10277 N N . LEU G 1 153 ? 94.632 115.472 142.362 1.00 113.79 150 LEU K N 1
ATOM 10278 C CA . LEU G 1 153 ? 94.977 115.594 143.769 1.00 113.46 150 LEU K CA 1
ATOM 10279 C C . LEU G 1 153 ? 93.852 116.270 144.548 1.00 112.77 150 LEU K C 1
ATOM 10280 O O . LEU G 1 153 ? 92.956 116.903 143.983 1.00 111.62 150 LEU K O 1
ATOM 10285 N N . ASP G 1 154 ? 93.909 116.114 145.872 1.00 125.66 151 ASP K N 1
ATOM 10286 C CA . ASP G 1 154 ? 92.948 116.689 146.812 1.00 128.29 151 ASP K CA 1
ATOM 10287 C C . ASP G 1 154 ? 91.525 116.195 146.570 1.00 128.48 151 ASP K C 1
ATOM 10288 O O . ASP G 1 154 ? 90.561 116.870 146.944 1.00 129.61 151 ASP K O 1
ATOM 10293 N N . ASN G 1 155 ? 91.374 115.026 145.947 1.00 124.67 152 ASN K N 1
ATOM 10294 C CA . ASN G 1 155 ? 90.069 114.408 145.709 1.00 124.05 152 ASN K CA 1
ATOM 10295 C C . ASN G 1 155 ? 90.211 112.920 146.008 1.00 123.43 152 ASN K C 1
ATOM 10296 O O . ASN G 1 155 ? 90.590 112.136 145.133 1.00 123.63 152 ASN K O 1
ATOM 10301 N N . ASN G 1 156 ? 89.903 112.535 147.244 1.00 129.27 153 ASN K N 1
ATOM 10302 C CA . ASN G 1 156 ? 90.104 111.171 147.708 1.00 131.23 153 ASN K CA 1
ATOM 10303 C C . ASN G 1 156 ? 88.817 110.623 148.306 1.00 133.58 153 ASN K C 1
ATOM 10304 O O . ASN G 1 156 ? 87.974 111.371 148.809 1.00 133.59 153 ASN K O 1
ATOM 10309 N N . THR G 1 157 ? 88.678 109.297 148.245 1.00 134.20 154 THR K N 1
ATOM 10310 C CA . THR G 1 157 ? 87.541 108.601 148.827 1.00 133.15 154 THR K CA 1
ATOM 10311 C C . THR G 1 157 ? 87.900 107.753 150.038 1.00 132.85 154 THR K C 1
ATOM 10312 O O . THR G 1 157 ? 86.999 107.372 150.791 1.00 133.39 154 THR K O 1
ATOM 10316 N N . SER G 1 158 ? 89.178 107.451 150.243 1.00 126.23 155 SER K N 1
ATOM 10317 C CA . SER G 1 158 ? 89.625 106.655 151.379 1.00 125.46 155 SER K CA 1
ATOM 10318 C C . SER G 1 158 ? 90.878 107.310 151.949 1.00 126.43 155 SER K C 1
ATOM 10319 O O . SER G 1 158 ? 91.228 108.441 151.597 1.00 124.09 155 SER K O 1
ATOM 10322 N N . GLU G 1 159 ? 91.563 106.598 152.844 1.00 125.37 156 GLU K N 1
ATOM 10323 C CA . GLU G 1 159 ? 92.768 107.110 153.485 1.00 124.58 156 GLU K CA 1
ATOM 10324 C C . GLU G 1 159 ? 93.905 106.096 153.425 1.00 123.78 156 GLU K C 1
ATOM 10325 O O . GLU G 1 159 ? 94.775 106.077 154.299 1.00 123.92 156 GLU K O 1
ATOM 10331 N N . LYS G 1 160 ? 93.913 105.246 152.402 1.00 107.41 157 LYS K N 1
ATOM 10332 C CA . LYS G 1 160 ? 94.962 104.256 152.211 1.00 108.21 157 LYS K CA 1
ATOM 10333 C C . LYS G 1 160 ? 95.741 104.573 150.940 1.00 110.35 157 LYS K C 1
ATOM 10334 O O . LYS G 1 160 ? 95.171 105.041 149.949 1.00 110.94 157 LYS K O 1
ATOM 10340 N N . VAL G 1 161 ? 97.049 104.331 150.982 1.00 99.89 158 VAL K N 1
ATOM 10341 C CA . VAL G 1 161 ? 97.924 104.644 149.858 1.00 92.98 158 VAL K CA 1
ATOM 10342 C C . VAL G 1 161 ? 97.870 103.512 148.841 1.00 93.64 158 VAL K C 1
ATOM 10343 O O . VAL G 1 161 ? 97.583 102.356 149.170 1.00 97.84 158 VAL K O 1
ATOM 10347 N N . VAL G 1 162 ? 98.144 103.851 147.582 1.00 87.82 159 VAL K N 1
ATOM 10348 C CA . VAL G 1 162 ? 98.084 102.877 146.499 1.00 87.40 159 VAL K CA 1
ATOM 10349 C C . VAL G 1 162 ? 99.440 102.742 145.816 1.00 90.15 159 VAL K C 1
ATOM 10350 O O . VAL G 1 162 ? 99.812 101.650 145.369 1.00 94.65 159 VAL K O 1
ATOM 10354 N N . GLY G 1 163 ? 100.213 103.825 145.774 1.00 86.92 160 GLY K N 1
ATOM 10355 C CA . GLY G 1 163 ? 101.497 103.779 145.104 1.00 83.91 160 GLY K CA 1
ATOM 10356 C C . GLY G 1 163 ? 102.364 104.961 145.477 1.00 83.18 160 GLY K C 1
ATOM 10357 O O . GLY G 1 163 ? 102.002 105.787 146.316 1.00 87.27 160 GLY K O 1
ATOM 10358 N N . TYR G 1 164 ? 103.523 105.040 144.827 1.00 67.63 161 TYR K N 1
ATOM 10359 C CA . TYR G 1 164 ? 104.471 106.120 145.059 1.00 64.71 161 TYR K CA 1
ATOM 10360 C C . TYR G 1 164 ? 105.007 106.614 143.724 1.00 68.86 161 TYR K C 1
ATOM 10361 O O . TYR G 1 164 ? 105.108 105.848 142.763 1.00 73.57 161 TYR K O 1
ATOM 10370 N N . CYS G 1 165 ? 105.339 107.902 143.667 1.00 66.15 162 CYS K N 1
ATOM 10371 C CA . CYS G 1 165 ? 105.837 108.524 142.449 1.00 54.48 162 CYS K CA 1
ATOM 10372 C C . CYS G 1 165 ? 107.082 109.342 142.758 1.00 63.56 162 CYS K C 1
ATOM 10373 O O . CYS G 1 165 ? 107.191 109.942 143.830 1.00 69.61 162 CYS K O 1
ATOM 10376 N N . GLY G 1 166 ? 108.017 109.355 141.817 1.00 62.96 163 GLY K N 1
ATOM 10377 C CA . GLY G 1 166 ? 109.213 110.165 141.944 1.00 60.39 163 GLY K CA 1
ATOM 10378 C C . GLY G 1 166 ? 109.507 110.874 140.641 1.00 54.37 163 GLY K C 1
ATOM 10379 O O . GLY G 1 166 ? 109.226 110.362 139.557 1.00 60.80 163 GLY K O 1
ATOM 10380 N N . TYR G 1 167 ? 110.083 112.069 140.755 1.00 50.86 164 TYR K N 1
ATOM 10381 C CA . TYR G 1 167 ? 110.294 112.902 139.578 1.00 50.60 164 TYR K CA 1
ATOM 10382 C C . TYR G 1 167 ? 111.458 113.851 139.820 1.00 53.08 164 TYR K C 1
ATOM 10383 O O . TYR G 1 167 ? 111.480 114.561 140.830 1.00 62.71 164 TYR K O 1
ATOM 10392 N N . PHE G 1 168 ? 112.413 113.869 138.891 1.00 40.94 165 PHE K N 1
ATOM 10393 C CA . PHE G 1 168 ? 113.511 114.822 138.961 1.00 35.79 165 PHE K CA 1
ATOM 10394 C C . PHE G 1 168 ? 113.768 115.419 137.585 1.00 50.35 165 PHE K C 1
ATOM 10395 O O . PHE G 1 168 ? 113.748 114.715 136.571 1.00 67.91 165 PHE K O 1
ATOM 10403 N N . GLN G 1 169 ? 114.021 116.725 137.569 1.00 58.96 166 GLN K N 1
ATOM 10404 C CA . GLN G 1 169 ? 114.215 117.489 136.346 1.00 55.33 166 GLN K CA 1
ATOM 10405 C C . GLN G 1 169 ? 115.495 118.304 136.451 1.00 55.27 166 GLN K C 1
ATOM 10406 O O . GLN G 1 169 ? 115.754 118.938 137.480 1.00 69.07 166 GLN K O 1
ATOM 10412 N N . LEU G 1 170 ? 116.283 118.286 135.378 1.00 59.08 167 LEU K N 1
ATOM 10413 C CA . LEU G 1 170 ? 117.541 119.010 135.302 1.00 61.99 167 LEU K CA 1
ATOM 10414 C C . LEU G 1 170 ? 117.307 120.421 134.767 1.00 66.57 167 LEU K C 1
ATOM 10415 O O . LEU G 1 170 ? 116.173 120.893 134.652 1.00 71.54 167 LEU K O 1
ATOM 10420 N N . ILE G 1 171 ? 118.400 121.109 134.431 1.00 60.96 168 ILE K N 1
ATOM 10421 C CA . ILE G 1 171 ? 118.325 122.463 133.889 1.00 61.68 168 ILE K CA 1
ATOM 10422 C C . ILE G 1 171 ? 118.239 122.478 132.369 1.00 70.97 168 ILE K C 1
ATOM 10423 O O . ILE G 1 171 ? 117.509 123.310 131.807 1.00 77.75 168 ILE K O 1
ATOM 10428 N N . ASN G 1 172 ? 118.929 121.567 131.685 1.00 74.81 169 ASN K N 1
ATOM 10429 C CA . ASN G 1 172 ? 118.983 121.554 130.230 1.00 67.64 169 ASN K CA 1
ATOM 10430 C C . ASN G 1 172 ? 117.762 120.900 129.596 1.00 72.81 169 ASN K C 1
ATOM 10431 O O . ASN G 1 172 ? 117.775 120.629 128.391 1.00 77.94 169 ASN K O 1
ATOM 10436 N N . GLY G 1 173 ? 116.713 120.639 130.373 1.00 67.84 170 GLY K N 1
ATOM 10437 C CA . GLY G 1 173 ? 115.471 120.104 129.860 1.00 64.53 170 GLY K CA 1
ATOM 10438 C C . GLY G 1 173 ? 115.245 118.634 130.140 1.00 67.46 170 GLY K C 1
ATOM 10439 O O . GLY G 1 173 ? 114.121 118.150 129.954 1.00 78.53 170 GLY K O 1
ATOM 10440 N N . PHE G 1 174 ? 116.270 117.908 130.579 1.00 45.77 171 PHE K N 1
ATOM 10441 C CA . PHE G 1 174 ? 116.116 116.483 130.838 1.00 50.79 171 PHE K CA 1
ATOM 10442 C C . PHE G 1 174 ? 115.256 116.259 132.075 1.00 56.76 171 PHE K C 1
ATOM 10443 O O . PHE G 1 174 ? 115.488 116.864 133.126 1.00 68.83 171 PHE K O 1
ATOM 10451 N N . GLU G 1 175 ? 114.260 115.384 131.948 1.00 53.50 172 GLU K N 1
ATOM 10452 C CA . GLU G 1 175 ? 113.360 115.054 133.043 1.00 53.88 172 GLU K CA 1
ATOM 10453 C C . GLU G 1 175 ? 113.217 113.542 133.136 1.00 56.36 172 GLU K C 1
ATOM 10454 O O . GLU G 1 175 ? 113.392 112.823 132.150 1.00 67.43 172 GLU K O 1
ATOM 10460 N N . LYS G 1 176 ? 112.893 113.064 134.336 1.00 49.51 173 LYS K N 1
ATOM 10461 C CA . LYS G 1 176 ? 112.692 111.641 134.562 1.00 44.91 173 LYS K CA 1
ATOM 10462 C C . LYS G 1 176 ? 111.631 111.443 135.632 1.00 55.45 173 LYS K C 1
ATOM 10463 O O . LYS G 1 176 ? 111.652 112.108 136.673 1.00 64.96 173 LYS K O 1
ATOM 10469 N N . THR G 1 177 ? 110.702 110.526 135.364 1.00 57.82 174 THR K N 1
ATOM 10470 C CA . THR G 1 177 ? 109.607 110.219 136.273 1.00 60.74 174 THR K CA 1
ATOM 10471 C C . THR G 1 177 ? 109.448 108.711 136.382 1.00 55.11 174 THR K C 1
ATOM 10472 O O . THR G 1 177 ? 109.516 107.998 135.377 1.00 58.89 174 THR K O 1
ATOM 10476 N N . VAL G 1 178 ? 109.237 108.231 137.606 1.00 60.03 175 VAL K N 1
ATOM 10477 C CA . VAL G 1 178 ? 109.028 106.814 137.875 1.00 59.71 175 VAL K CA 1
ATOM 10478 C C . VAL G 1 178 ? 107.827 106.659 138.797 1.00 65.73 175 VAL K C 1
ATOM 10479 O O . VAL G 1 178 ? 107.500 107.556 139.581 1.00 69.82 175 VAL K O 1
ATOM 10483 N N . TYR G 1 179 ? 107.171 105.504 138.700 1.00 68.91 176 TYR K N 1
ATOM 10484 C CA . TYR G 1 179 ? 105.987 105.206 139.496 1.00 67.97 176 TYR K CA 1
ATOM 10485 C C . TYR G 1 179 ? 106.036 103.750 139.932 1.00 65.02 176 TYR K C 1
ATOM 10486 O O . TYR G 1 179 ? 106.191 102.856 139.095 1.00 73.50 176 TYR K O 1
ATOM 10495 N N . TRP G 1 180 ? 105.902 103.516 141.235 1.00 62.61 177 TRP K N 1
ATOM 10496 C CA . TRP G 1 180 ? 105.924 102.177 141.805 1.00 61.72 177 TRP K CA 1
ATOM 10497 C C . TRP G 1 180 ? 104.603 101.889 142.504 1.00 73.65 177 TRP K C 1
ATOM 10498 O O . TRP G 1 180 ? 103.955 102.797 143.033 1.00 78.87 177 TRP K O 1
ATOM 10509 N N . THR G 1 181 ? 104.211 100.620 142.503 1.00 79.19 178 THR K N 1
ATOM 10510 C CA . THR G 1 181 ? 103.027 100.162 143.213 1.00 72.51 178 THR K CA 1
ATOM 10511 C C . THR G 1 181 ? 103.430 99.445 144.498 1.00 78.95 178 THR K C 1
ATOM 10512 O O . THR G 1 181 ? 104.606 99.171 144.747 1.00 89.83 178 THR K O 1
ATOM 10516 N N . ARG G 1 182 ? 102.426 99.145 145.324 1.00 77.00 179 ARG K N 1
ATOM 10517 C CA . ARG G 1 182 ? 102.688 98.500 146.606 1.00 85.04 179 ARG K CA 1
ATOM 10518 C C . ARG G 1 182 ? 103.241 97.091 146.422 1.00 90.91 179 ARG K C 1
ATOM 10519 O O . ARG G 1 182 ? 104.130 96.665 147.169 1.00 94.53 179 ARG K O 1
ATOM 10527 N N . LYS G 1 183 ? 102.724 96.351 145.437 1.00 87.19 180 LYS K N 1
ATOM 10528 C CA . LYS G 1 183 ? 103.162 94.973 145.235 1.00 83.82 180 LYS K CA 1
ATOM 10529 C C . LYS G 1 183 ? 104.638 94.903 144.864 1.00 86.84 180 LYS K C 1
ATOM 10530 O O . LYS G 1 183 ? 105.375 94.050 145.375 1.00 91.25 180 LYS K O 1
ATOM 10536 N N . GLU G 1 184 ? 105.089 95.790 143.973 1.00 77.12 181 GLU K N 1
ATOM 10537 C CA . GLU G 1 184 ? 106.492 95.783 143.570 1.00 79.25 181 GLU K CA 1
ATOM 10538 C C . GLU G 1 184 ? 107.406 96.124 144.739 1.00 82.64 181 GLU K C 1
ATOM 10539 O O . GLU G 1 184 ? 108.465 95.508 144.910 1.00 87.42 181 GLU K O 1
ATOM 10545 N N . ILE G 1 185 ? 107.014 97.104 145.555 1.00 68.15 182 ILE K N 1
ATOM 10546 C CA . ILE G 1 185 ? 107.824 97.481 146.709 1.00 65.74 182 ILE K CA 1
ATOM 10547 C C . ILE G 1 185 ? 107.880 96.341 147.717 1.00 72.09 182 ILE K C 1
ATOM 10548 O O . ILE G 1 185 ? 108.937 96.055 148.295 1.00 76.91 182 ILE K O 1
ATOM 10553 N N . GLU G 1 186 ? 106.748 95.668 147.942 1.00 82.84 183 GLU K N 1
ATOM 10554 C CA . GLU G 1 186 ? 106.737 94.526 148.851 1.00 84.92 183 GLU K CA 1
ATOM 10555 C C . GLU G 1 186 ? 107.632 93.405 148.338 1.00 89.26 183 GLU K C 1
ATOM 10556 O O . GLU G 1 186 ? 108.370 92.784 149.114 1.00 94.78 183 GLU K O 1
ATOM 10562 N N . ALA G 1 187 ? 107.584 93.133 147.031 1.00 76.90 184 ALA K N 1
ATOM 10563 C CA . ALA G 1 187 ? 108.443 92.102 146.458 1.00 77.69 184 ALA K CA 1
ATOM 10564 C C . ALA G 1 187 ? 109.915 92.466 146.604 1.00 79.14 184 ALA K C 1
ATOM 10565 O O . ALA G 1 187 ? 110.742 91.612 146.945 1.00 79.60 184 ALA K O 1
ATOM 10567 N N . HIS G 1 188 ? 110.260 93.730 146.348 1.00 69.19 185 HIS K N 1
ATOM 10568 C CA . HIS G 1 188 ? 111.645 94.169 146.498 1.00 65.75 185 HIS K CA 1
ATOM 10569 C C . HIS G 1 188 ? 112.112 94.037 147.942 1.00 72.48 185 HIS K C 1
ATOM 10570 O O . HIS G 1 188 ? 113.231 93.576 148.203 1.00 72.78 185 HIS K O 1
ATOM 10577 N N . LYS G 1 189 ? 111.267 94.439 148.895 1.00 73.74 186 LYS K N 1
ATOM 10578 C CA . LYS G 1 189 ? 111.627 94.329 150.305 1.00 71.46 186 LYS K CA 1
ATOM 10579 C C . LYS G 1 189 ? 111.818 92.875 150.714 1.00 78.99 186 LYS K C 1
ATOM 10580 O O . LYS G 1 189 ? 112.759 92.546 151.446 1.00 84.89 186 LYS K O 1
ATOM 10586 N N . GLN G 1 190 ? 110.936 91.987 150.249 1.00 77.72 187 GLN K N 1
ATOM 10587 C CA . GLN G 1 190 ? 111.077 90.571 150.571 1.00 77.83 187 GLN K CA 1
ATOM 10588 C C . GLN G 1 190 ? 112.343 89.986 149.955 1.00 82.03 187 GLN K C 1
ATOM 10589 O O . GLN G 1 190 ? 113.017 89.157 150.576 1.00 81.76 187 GLN K O 1
ATOM 10595 N N . LYS G 1 191 ? 112.680 90.405 148.732 1.00 83.74 188 LYS K N 1
ATOM 10596 C CA . LYS G 1 191 ? 113.823 89.819 148.039 1.00 79.62 188 LYS K CA 1
ATOM 10597 C C . LYS G 1 191 ? 115.148 90.303 148.616 1.00 78.14 188 LYS K C 1
ATOM 10598 O O . LYS G 1 191 ? 116.072 89.504 148.809 1.00 77.09 188 LYS K O 1
ATOM 10604 N N . PHE G 1 192 ? 115.265 91.599 148.902 1.00 76.56 189 PHE K N 1
ATOM 10605 C CA . PHE G 1 192 ? 116.553 92.190 149.248 1.00 75.70 189 PHE K CA 1
ATOM 10606 C C . PHE G 1 192 ? 116.721 92.460 150.736 1.00 75.09 189 PHE K C 1
ATOM 10607 O O . PHE G 1 192 ? 117.749 92.093 151.313 1.00 74.62 189 PHE K O 1
ATOM 10615 N N . SER G 1 193 ? 115.745 93.099 151.374 1.00 85.56 190 SER K N 1
ATOM 10616 C CA . SER G 1 193 ? 115.881 93.454 152.780 1.00 85.68 190 SER K CA 1
ATOM 10617 C C . SER G 1 193 ? 115.921 92.206 153.653 1.00 90.83 190 SER K C 1
ATOM 10618 O O . SER G 1 193 ? 115.231 91.218 153.388 1.00 96.55 190 SER K O 1
ATOM 10621 N N . LYS G 1 194 ? 116.740 92.258 154.706 1.00 92.18 191 LYS K N 1
ATOM 10622 C CA . LYS G 1 194 ? 116.888 91.147 155.640 1.00 93.50 191 LYS K CA 1
ATOM 10623 C C . LYS G 1 194 ? 116.549 91.552 157.070 1.00 93.40 191 LYS K C 1
ATOM 10624 O O . LYS G 1 194 ? 116.964 90.875 158.017 1.00 95.35 191 LYS K O 1
ATOM 10630 N N . SER G 1 195 ? 115.805 92.640 157.247 1.00 102.97 192 SER K N 1
ATOM 10631 C CA . SER G 1 195 ? 115.376 93.090 158.562 1.00 103.12 192 SER K CA 1
ATOM 10632 C C . SER G 1 195 ? 113.927 93.544 158.480 1.00 105.83 192 SER K C 1
ATOM 10633 O O . SER G 1 195 ? 113.419 93.878 157.407 1.00 107.83 192 SER K O 1
ATOM 10636 N N . ASP G 1 196 ? 113.258 93.554 159.634 1.00 107.78 193 ASP K N 1
ATOM 10637 C CA . ASP G 1 196 ? 111.842 93.883 159.691 1.00 105.09 193 ASP K CA 1
ATOM 10638 C C . ASP G 1 196 ? 111.481 94.906 160.758 1.00 105.75 193 ASP K C 1
ATOM 10639 O O . ASP G 1 196 ? 110.317 95.319 160.816 1.00 105.96 193 ASP K O 1
ATOM 10644 N N . PHE G 1 197 ? 112.426 95.326 161.602 1.00 100.47 194 PHE K N 1
ATOM 10645 C CA . PHE G 1 197 ? 112.102 96.277 162.660 1.00 97.81 194 PHE K CA 1
ATOM 10646 C C . PHE G 1 197 ? 111.724 97.638 162.085 1.00 98.62 194 PHE K C 1
ATOM 10647 O O . PHE G 1 197 ? 110.705 98.225 162.469 1.00 102.64 194 PHE K O 1
ATOM 10655 N N . GLY G 1 198 ? 112.538 98.157 161.166 1.00 82.71 195 GLY K N 1
ATOM 10656 C CA . GLY G 1 198 ? 112.261 99.470 160.605 1.00 84.01 195 GLY K CA 1
ATOM 10657 C C . GLY G 1 198 ? 111.008 99.497 159.749 1.00 83.51 195 GLY K C 1
ATOM 10658 O O . GLY G 1 198 ? 110.253 100.473 159.771 1.00 84.31 195 GLY K O 1
ATOM 10659 N N . TRP G 1 199 ? 110.769 98.430 158.987 1.00 76.59 196 TRP K N 1
ATOM 10660 C CA . TRP G 1 199 ? 109.649 98.392 158.055 1.00 75.79 196 TRP K CA 1
ATOM 10661 C C . TRP G 1 199 ? 108.296 98.283 158.746 1.00 81.63 196 TRP K C 1
ATOM 10662 O O . TRP G 1 199 ? 107.268 98.425 158.077 1.00 84.28 196 TRP K O 1
ATOM 10673 N N . LYS G 1 200 ? 108.267 98.036 160.055 1.00 92.28 197 LYS K N 1
ATOM 10674 C CA . LYS G 1 200 ? 107.013 97.801 160.759 1.00 89.61 197 LYS K CA 1
ATOM 10675 C C . LYS G 1 200 ? 106.360 99.094 161.238 1.00 92.46 197 LYS K C 1
ATOM 10676 O O . LYS G 1 200 ? 105.175 99.326 160.977 1.00 95.71 197 LYS K O 1
ATOM 10682 N N . LYS G 1 201 ? 107.114 99.943 161.940 1.00 96.36 198 LYS K N 1
ATOM 10683 C CA . LYS G 1 201 ? 106.521 101.132 162.543 1.00 99.94 198 LYS K CA 1
ATOM 10684 C C . LYS G 1 201 ? 106.152 102.176 161.495 1.00 102.60 198 LYS K C 1
ATOM 10685 O O . LYS G 1 201 ? 105.116 102.840 161.615 1.00 106.59 198 LYS K O 1
ATOM 10691 N N . ASP G 1 202 ? 106.979 102.337 160.462 1.00 95.21 199 ASP K N 1
ATOM 10692 C CA . ASP G 1 202 ? 106.761 103.366 159.444 1.00 96.33 199 ASP K CA 1
ATOM 10693 C C . ASP G 1 202 ? 107.041 102.766 158.069 1.00 96.24 199 ASP K C 1
ATOM 10694 O O . ASP G 1 202 ? 108.194 102.685 157.637 1.00 97.46 199 ASP K O 1
ATOM 10699 N N . TYR G 1 203 ? 105.974 102.352 157.384 1.00 82.87 200 TYR K N 1
ATOM 10700 C CA . TYR G 1 203 ? 106.111 101.710 156.082 1.00 78.41 200 TYR K CA 1
ATOM 10701 C C . TYR G 1 203 ? 106.390 102.704 154.961 1.00 80.06 200 TYR K C 1
ATOM 10702 O O . TYR G 1 203 ? 107.062 102.353 153.985 1.00 85.26 200 TYR K O 1
ATOM 10711 N N . ASP G 1 204 ? 105.891 103.937 155.076 1.00 78.27 201 ASP K N 1
ATOM 10712 C CA . ASP G 1 204 ? 105.981 104.879 153.963 1.00 82.28 201 ASP K CA 1
ATOM 10713 C C . ASP G 1 204 ? 107.398 105.410 153.782 1.00 86.33 201 ASP K C 1
ATOM 10714 O O . ASP G 1 204 ? 107.861 105.583 152.646 1.00 92.38 201 ASP K O 1
ATOM 10719 N N . ALA G 1 205 ? 108.098 105.683 154.886 1.00 68.15 202 ALA K N 1
ATOM 10720 C CA . ALA G 1 205 ? 109.422 106.290 154.795 1.00 64.80 202 ALA K CA 1
ATOM 10721 C C . ALA G 1 205 ? 110.405 105.381 154.068 1.00 70.80 202 ALA K C 1
ATOM 10722 O O . ALA G 1 205 ? 111.188 105.845 153.231 1.00 76.26 202 ALA K O 1
ATOM 10724 N N . MET G 1 206 ? 110.379 104.082 154.373 1.00 60.32 203 MET K N 1
ATOM 10725 C CA . MET G 1 206 ? 111.291 103.151 153.717 1.00 61.92 203 MET K CA 1
ATOM 10726 C C . MET G 1 206 ? 110.999 103.045 152.225 1.00 64.90 203 MET K C 1
ATOM 10727 O O . MET G 1 206 ? 111.925 102.991 151.407 1.00 69.66 203 MET K O 1
ATOM 10732 N N . ALA G 1 207 ? 109.718 103.012 151.850 1.00 45.52 204 ALA K N 1
ATOM 10733 C CA . ALA G 1 207 ? 109.364 102.954 150.436 1.00 46.53 204 ALA K CA 1
ATOM 10734 C C . ALA G 1 207 ? 109.826 104.205 149.700 1.00 54.31 204 ALA K C 1
ATOM 10735 O O . ALA G 1 207 ? 110.374 104.120 148.591 1.00 71.48 204 ALA K O 1
ATOM 10737 N N . LYS G 1 208 ? 109.616 105.378 150.304 1.00 53.16 205 LYS K N 1
ATOM 10738 C CA . LYS G 1 208 ? 110.067 106.618 149.681 1.00 57.15 205 LYS K CA 1
ATOM 10739 C C . LYS G 1 208 ? 111.583 106.641 149.540 1.00 62.66 205 LYS K C 1
ATOM 10740 O O . LYS G 1 208 ? 112.112 107.063 148.504 1.00 72.65 205 LYS K O 1
ATOM 10746 N N . LYS G 1 209 ? 112.298 106.182 150.570 1.00 59.03 206 LYS K N 1
ATOM 10747 C CA . LYS G 1 209 ? 113.754 106.140 150.506 1.00 49.08 206 LYS K CA 1
ATOM 10748 C C . LYS G 1 209 ? 114.232 105.195 149.409 1.00 47.64 206 LYS K C 1
ATOM 10749 O O . LYS G 1 209 ? 115.183 105.509 148.684 1.00 61.38 206 LYS K O 1
ATOM 10755 N N . THR G 1 210 ? 113.575 104.041 149.257 1.00 47.81 207 THR K N 1
ATOM 10756 C CA . THR G 1 210 ? 113.980 103.097 148.221 1.00 46.81 207 THR K CA 1
ATOM 10757 C C . THR G 1 210 ? 113.746 103.680 146.835 1.00 46.03 207 THR K C 1
ATOM 10758 O O . THR G 1 210 ? 114.613 103.588 145.956 1.00 62.87 207 THR K O 1
ATOM 10762 N N . VAL G 1 211 ? 112.581 104.299 146.627 1.00 39.88 208 VAL K N 1
ATOM 10763 C CA . VAL G 1 211 ? 112.285 104.908 145.332 1.00 38.53 208 VAL K CA 1
ATOM 10764 C C . VAL G 1 211 ? 113.306 105.993 145.013 1.00 43.15 208 VAL K C 1
ATOM 10765 O O . VAL G 1 211 ? 113.860 106.045 143.907 1.00 49.96 208 VAL K O 1
ATOM 10769 N N . LEU G 1 212 ? 113.581 106.866 145.987 1.00 53.36 209 LEU K N 1
ATOM 10770 C CA . LEU G 1 212 ? 114.523 107.958 145.765 1.00 45.58 209 LEU K CA 1
ATOM 10771 C C . LEU G 1 212 ? 115.915 107.433 145.440 1.00 46.57 209 LEU K C 1
ATOM 10772 O O . LEU G 1 212 ? 116.550 107.887 144.480 1.00 52.55 209 LEU K O 1
ATOM 10777 N N . ARG G 1 213 ? 116.408 106.473 146.228 1.00 46.11 210 ARG K N 1
ATOM 10778 C CA . ARG G 1 213 ? 117.768 105.990 146.020 1.00 38.89 210 ARG K CA 1
ATOM 10779 C C . ARG G 1 213 ? 117.894 105.250 144.694 1.00 45.83 210 ARG K C 1
ATOM 10780 O O . ARG G 1 213 ? 118.893 105.415 143.985 1.00 61.71 210 ARG K O 1
ATOM 10788 N N . ASN G 1 214 ? 116.881 104.463 144.315 1.00 51.64 211 ASN K N 1
ATOM 10789 C CA . ASN G 1 214 ? 116.947 103.759 143.039 1.00 47.84 211 ASN K CA 1
ATOM 10790 C C . ASN G 1 214 ? 116.911 104.734 141.869 1.00 49.44 211 ASN K C 1
ATOM 10791 O O . ASN G 1 214 ? 117.707 104.616 140.927 1.00 59.34 211 ASN K O 1
ATOM 10796 N N . MET G 1 215 ? 116.007 105.718 141.921 1.00 47.85 212 MET K N 1
ATOM 10797 C CA . MET G 1 215 ? 115.904 106.685 140.834 1.00 41.23 212 MET K CA 1
ATOM 10798 C C . MET G 1 215 ? 117.179 107.506 140.701 1.00 47.31 212 MET K C 1
ATOM 10799 O O . MET G 1 215 ? 117.624 107.797 139.585 1.00 50.88 212 MET K O 1
ATOM 10804 N N . LEU G 1 216 ? 117.786 107.889 141.828 1.00 53.44 213 LEU K N 1
ATOM 10805 C CA . LEU G 1 216 ? 118.998 108.697 141.762 1.00 35.98 213 LEU K CA 1
ATOM 10806 C C . LEU G 1 216 ? 120.205 107.876 141.324 1.00 45.48 213 LEU K C 1
ATOM 10807 O O . LEU G 1 216 ? 121.068 108.384 140.600 1.00 55.84 213 LEU K O 1
ATOM 10812 N N . SER G 1 217 ? 120.291 106.613 141.750 1.00 53.16 214 SER K N 1
ATOM 10813 C CA . SER G 1 217 ? 121.450 105.798 141.405 1.00 47.69 214 SER K CA 1
ATOM 10814 C C . SER G 1 217 ? 121.416 105.366 139.945 1.00 49.68 214 SER K C 1
ATOM 10815 O O . SER G 1 217 ? 122.437 105.425 139.250 1.00 56.39 214 SER K O 1
ATOM 10818 N N . LYS G 1 218 ? 120.253 104.924 139.458 1.00 63.70 215 LYS K N 1
ATOM 10819 C CA . LYS G 1 218 ? 120.211 104.330 138.126 1.00 61.85 215 LYS K CA 1
ATOM 10820 C C . LYS G 1 218 ? 120.317 105.376 137.020 1.00 61.13 215 LYS K C 1
ATOM 10821 O O . LYS G 1 218 ? 121.003 105.148 136.018 1.00 62.61 215 LYS K O 1
ATOM 10827 N N . TRP G 1 219 ? 119.657 106.524 137.177 1.00 52.86 216 TRP K N 1
ATOM 10828 C CA . TRP G 1 219 ? 119.562 107.499 136.099 1.00 44.16 216 TRP K CA 1
ATOM 10829 C C . TRP G 1 219 ? 120.190 108.850 136.407 1.00 58.05 216 TRP K C 1
ATOM 10830 O O . TRP G 1 219 ? 120.311 109.672 135.492 1.00 62.04 216 TRP K O 1
ATOM 10841 N N . GLY G 1 220 ? 120.590 109.111 137.649 1.00 54.09 217 GLY K N 1
ATOM 10842 C CA . GLY G 1 220 ? 121.121 110.411 137.993 1.00 43.61 217 GLY K CA 1
ATOM 10843 C C . GLY G 1 220 ? 122.546 110.624 137.515 1.00 50.91 217 GLY K C 1
ATOM 10844 O O . GLY G 1 220 ? 123.250 109.698 137.114 1.00 64.82 217 GLY K O 1
ATOM 10845 N N . ILE G 1 221 ? 122.970 111.884 137.565 1.00 40.87 218 ILE K N 1
ATOM 10846 C CA . ILE G 1 221 ? 124.331 112.288 137.230 1.00 42.25 218 ILE K CA 1
ATOM 10847 C C . ILE G 1 221 ? 125.014 112.748 138.510 1.00 51.93 218 ILE K C 1
ATOM 10848 O O . ILE G 1 221 ? 124.504 113.630 139.211 1.00 58.13 218 ILE K O 1
ATOM 10853 N N . LEU G 1 222 ? 126.161 112.148 138.817 1.00 48.20 219 LEU K N 1
ATOM 10854 C CA . LEU G 1 222 ? 126.845 112.367 140.082 1.00 48.22 219 LEU K CA 1
ATOM 10855 C C . LEU G 1 222 ? 128.229 112.951 139.837 1.00 53.92 219 LEU K C 1
ATOM 10856 O O . LEU G 1 222 ? 128.805 112.811 138.754 1.00 71.17 219 LEU K O 1
ATOM 10861 N N . SER G 1 223 ? 128.759 113.608 140.866 1.00 55.72 220 SER K N 1
ATOM 10862 C CA . SER G 1 223 ? 130.100 114.172 140.823 1.00 60.94 220 SER K CA 1
ATOM 10863 C C . SER G 1 223 ? 130.663 114.190 142.236 1.00 62.13 220 SER K C 1
ATOM 10864 O O . SER G 1 223 ? 129.923 114.117 143.220 1.00 72.13 220 SER K O 1
ATOM 10867 N N . ILE G 1 224 ? 131.985 114.293 142.324 1.00 68.90 221 ILE K N 1
ATOM 10868 C CA . ILE G 1 224 ? 132.687 114.233 143.599 1.00 66.71 221 ILE K CA 1
ATOM 10869 C C . ILE G 1 224 ? 133.128 115.614 144.067 1.00 67.27 221 ILE K C 1
ATOM 10870 O O . ILE G 1 224 ? 132.911 115.977 145.223 1.00 68.44 221 ILE K O 1
ATOM 10875 N N . ASP G 1 225 ? 133.745 116.397 143.186 1.00 87.45 222 ASP K N 1
ATOM 10876 C CA . ASP G 1 225 ? 134.260 117.711 143.548 1.00 84.79 222 ASP K CA 1
ATOM 10877 C C . ASP G 1 225 ? 133.160 118.757 143.431 1.00 88.41 222 ASP K C 1
ATOM 10878 O O . ASP G 1 225 ? 132.460 118.823 142.415 1.00 92.77 222 ASP K O 1
ATOM 10883 N N . MET G 1 226 ? 133.011 119.572 144.472 1.00 88.06 223 MET K N 1
ATOM 10884 C CA . MET G 1 226 ? 132.018 120.635 144.459 1.00 90.15 223 MET K CA 1
ATOM 10885 C C . MET G 1 226 ? 132.427 121.737 143.490 1.00 89.01 223 MET K C 1
ATOM 10886 O O . MET G 1 226 ? 133.611 122.051 143.337 1.00 94.50 223 MET K O 1
ATOM 10891 N N . GLN G 1 227 ? 131.433 122.326 142.832 1.00 88.57 224 GLN K N 1
ATOM 10892 C CA . GLN G 1 227 ? 131.678 123.389 141.866 1.00 92.37 224 GLN K CA 1
ATOM 10893 C C . GLN G 1 227 ? 131.056 124.704 142.324 1.00 92.98 224 GLN K C 1
ATOM 10894 O O . GLN G 1 227 ? 131.621 125.777 142.111 1.00 86.66 224 GLN K O 1
ATOM 10900 N N . ALA H 1 37 ? 152.009 104.603 161.308 1.00 152.12 34 ALA L N 1
ATOM 10901 C CA . ALA H 1 37 ? 151.251 104.735 162.549 1.00 153.10 34 ALA L CA 1
ATOM 10902 C C . ALA H 1 37 ? 151.672 105.947 163.402 1.00 153.20 34 ALA L C 1
ATOM 10903 O O . ALA H 1 37 ? 150.803 106.680 163.873 1.00 153.45 34 ALA L O 1
ATOM 10905 N N . PRO H 1 38 ? 152.979 106.163 163.621 1.00 151.09 35 PRO L N 1
ATOM 10906 C CA . PRO H 1 38 ? 153.378 107.359 164.385 1.00 151.78 35 PRO L CA 1
ATOM 10907 C C . PRO H 1 38 ? 152.959 108.665 163.733 1.00 152.25 35 PRO L C 1
ATOM 10908 O O . PRO H 1 38 ? 152.667 109.636 164.442 1.00 152.53 35 PRO L O 1
ATOM 10912 N N . THR H 1 39 ? 152.931 108.721 162.398 1.00 150.52 36 THR L N 1
ATOM 10913 C CA . THR H 1 39 ? 152.540 109.952 161.718 1.00 151.37 36 THR L CA 1
ATOM 10914 C C . THR H 1 39 ? 151.093 110.319 162.023 1.00 151.79 36 THR L C 1
ATOM 10915 O O . THR H 1 39 ? 150.780 111.491 162.274 1.00 151.45 36 THR L O 1
ATOM 10919 N N . MET H 1 40 ? 150.195 109.331 162.006 1.00 142.04 37 MET L N 1
ATOM 10920 C CA . MET H 1 40 ? 148.799 109.606 162.327 1.00 139.30 37 MET L CA 1
ATOM 10921 C C . MET H 1 40 ? 148.647 110.027 163.784 1.00 140.27 37 MET L C 1
ATOM 10922 O O . MET H 1 40 ? 147.820 110.888 164.103 1.00 142.76 37 MET L O 1
ATOM 10927 N N . ARG H 1 41 ? 149.457 109.452 164.678 1.00 139.15 38 ARG L N 1
ATOM 10928 C CA . ARG H 1 41 ? 149.421 109.864 166.077 1.00 138.54 38 ARG L CA 1
ATOM 10929 C C . ARG H 1 41 ? 149.875 111.309 166.236 1.00 138.31 38 ARG L C 1
ATOM 10930 O O . ARG H 1 41 ? 149.267 112.078 166.990 1.00 139.09 38 ARG L O 1
ATOM 10938 N N . LYS H 1 42 ? 150.940 111.698 165.530 1.00 135.23 39 LYS L N 1
ATOM 10939 C CA . LYS H 1 42 ? 151.408 113.079 165.597 1.00 135.14 39 LYS L CA 1
ATOM 10940 C C . LYS H 1 42 ? 150.368 114.042 165.038 1.00 135.48 39 LYS L C 1
ATOM 10941 O O . LYS H 1 42 ? 150.131 115.114 165.610 1.00 136.81 39 LYS L O 1
ATOM 10947 N N . LYS H 1 43 ? 149.737 113.678 163.918 1.00 122.90 40 LYS L N 1
ATOM 10948 C CA . LYS H 1 43 ? 148.702 114.532 163.344 1.00 119.88 40 LYS L CA 1
ATOM 10949 C C . LYS H 1 43 ? 147.515 114.674 164.289 1.00 120.22 40 LYS L C 1
ATOM 10950 O O . LYS H 1 43 ? 146.981 115.777 164.469 1.00 121.02 40 LYS L O 1
ATOM 10956 N N . PHE H 1 44 ? 147.090 113.568 164.906 1.00 117.33 41 PHE L N 1
ATOM 10957 C CA . PHE H 1 44 ? 145.986 113.624 165.857 1.00 117.33 41 PHE L CA 1
ATOM 10958 C C . PHE H 1 44 ? 146.344 114.480 167.064 1.00 120.08 41 PHE L C 1
ATOM 10959 O O . PHE H 1 44 ? 145.511 115.248 167.557 1.00 120.41 41 PHE L O 1
ATOM 10967 N N . GLU H 1 45 ? 147.579 114.359 167.558 1.00 133.40 42 GLU L N 1
ATOM 10968 C CA . GLU H 1 45 ? 148.007 115.177 168.688 1.00 131.23 42 GLU L CA 1
ATOM 10969 C C . GLU H 1 45 ? 148.015 116.657 168.327 1.00 132.38 42 GLU L C 1
ATOM 10970 O O . GLU H 1 45 ? 147.606 117.502 169.132 1.00 135.32 42 GLU L O 1
ATOM 10976 N N . LYS H 1 46 ? 148.484 116.991 167.122 1.00 125.54 43 LYS L N 1
ATOM 10977 C CA . LYS H 1 46 ? 148.472 118.386 166.688 1.00 123.62 43 LYS L CA 1
ATOM 10978 C C . LYS H 1 46 ? 147.048 118.920 166.588 1.00 123.06 43 LYS L C 1
ATOM 10979 O O . LYS H 1 46 ? 146.763 120.043 167.026 1.00 121.79 43 LYS L O 1
ATOM 10985 N N . VAL H 1 47 ? 146.137 118.121 166.025 1.00 118.64 44 VAL L N 1
ATOM 10986 C CA . VAL H 1 47 ? 144.742 118.542 165.919 1.00 117.18 44 VAL L CA 1
ATOM 10987 C C . VAL H 1 47 ? 144.140 118.742 167.305 1.00 116.96 44 VAL L C 1
ATOM 10988 O O . VAL H 1 47 ? 143.400 119.704 167.546 1.00 113.43 44 VAL L O 1
ATOM 10992 N N . LEU H 1 48 ? 144.450 117.838 168.238 1.00 119.26 45 LEU L N 1
ATOM 10993 C CA . LEU H 1 48 ? 143.968 117.975 169.609 1.00 117.56 45 LEU L CA 1
ATOM 10994 C C . LEU H 1 48 ? 144.486 119.252 170.257 1.00 117.78 45 LEU L C 1
ATOM 10995 O O . LEU H 1 48 ? 143.726 119.974 170.913 1.00 119.73 45 LEU L O 1
ATOM 11000 N N . ASP H 1 49 ? 145.777 119.543 170.089 1.00 125.42 46 ASP L N 1
ATOM 11001 C CA . ASP H 1 49 ? 146.354 120.730 170.712 1.00 125.29 46 ASP L CA 1
ATOM 11002 C C . ASP H 1 49 ? 145.830 122.011 170.077 1.00 124.32 46 ASP L C 1
ATOM 11003 O O . ASP H 1 49 ? 145.809 123.060 170.731 1.00 125.13 46 ASP L O 1
ATOM 11008 N N . LYS H 1 50 ? 145.410 121.950 168.812 1.00 117.77 47 LYS L N 1
ATOM 11009 C CA . LYS H 1 50 ? 144.944 123.157 168.136 1.00 116.79 47 LYS L CA 1
ATOM 11010 C C . LYS H 1 50 ? 143.607 123.652 168.677 1.00 115.05 47 LYS L C 1
ATOM 11011 O O . LYS H 1 50 ? 143.299 124.842 168.546 1.00 114.95 47 LYS L O 1
ATOM 11017 N N . LYS H 1 51 ? 142.805 122.778 169.283 1.00 109.07 48 LYS L N 1
ATOM 11018 C CA . LYS H 1 51 ? 141.434 123.103 169.666 1.00 106.71 48 LYS L CA 1
ATOM 11019 C C . LYS H 1 51 ? 141.203 122.907 171.161 1.00 106.97 48 LYS L C 1
ATOM 11020 O O . LYS H 1 51 ? 140.152 122.422 171.587 1.00 106.61 48 LYS L O 1
ATOM 11026 N N . ALA H 1 52 ? 142.190 123.278 171.979 1.00 103.10 49 ALA L N 1
ATOM 11027 C CA . ALA H 1 52 ? 142.036 123.152 173.429 1.00 101.49 49 ALA L CA 1
ATOM 11028 C C . ALA H 1 52 ? 140.947 124.052 174.007 1.00 104.96 49 ALA L C 1
ATOM 11029 O O . ALA H 1 52 ? 140.145 123.560 174.824 1.00 107.02 49 ALA L O 1
ATOM 11031 N N . PRO H 1 53 ? 140.863 125.352 173.672 1.00 98.95 50 PRO L N 1
ATOM 11032 C CA . PRO H 1 53 ? 139.885 126.212 174.365 1.00 97.52 50 PRO L CA 1
ATOM 11033 C C . PRO H 1 53 ? 138.442 125.760 174.221 1.00 100.34 50 PRO L C 1
ATOM 11034 O O . PRO H 1 53 ? 137.664 125.909 175.170 1.00 101.39 50 PRO L O 1
ATOM 11038 N N . GLN H 1 54 ? 138.054 125.218 173.064 1.00 94.08 51 GLN L N 1
ATOM 11039 C CA . GLN H 1 54 ? 136.687 124.730 172.909 1.00 91.36 51 GLN L CA 1
ATOM 11040 C C . GLN H 1 54 ? 136.407 123.570 173.857 1.00 92.92 51 GLN L C 1
ATOM 11041 O O . GLN H 1 54 ? 135.344 123.515 174.489 1.00 90.41 51 GLN L O 1
ATOM 11047 N N . PHE H 1 55 ? 137.355 122.637 173.971 1.00 92.11 52 PHE L N 1
ATOM 11048 C CA . PHE H 1 55 ? 137.201 121.515 174.891 1.00 91.78 52 PHE L CA 1
ATOM 11049 C C . PHE H 1 55 ? 137.100 122.010 176.330 1.00 95.56 52 PHE L C 1
ATOM 11050 O O . PHE H 1 55 ? 136.250 121.548 177.103 1.00 97.97 52 PHE L O 1
ATOM 11058 N N . LEU H 1 56 ? 137.960 122.962 176.703 1.00 97.24 53 LEU L N 1
ATOM 11059 C CA . LEU H 1 56 ? 137.929 123.499 178.060 1.00 94.71 53 LEU L CA 1
ATOM 11060 C C . LEU H 1 56 ? 136.597 124.179 178.354 1.00 98.95 53 LEU L C 1
ATOM 11061 O O . LEU H 1 56 ? 136.013 123.987 179.428 1.00 97.31 53 LEU L O 1
ATOM 11066 N N . THR H 1 57 ? 136.103 124.982 177.408 1.00 97.01 54 THR L N 1
ATOM 11067 C CA . THR H 1 57 ? 134.832 125.671 177.601 1.00 89.85 54 THR L CA 1
ATOM 11068 C C . THR H 1 57 ? 133.681 124.681 177.724 1.00 90.80 54 THR L C 1
ATOM 11069 O O . THR H 1 57 ? 132.806 124.837 178.584 1.00 93.49 54 THR L O 1
ATOM 11073 N N . SER H 1 58 ? 133.670 123.647 176.877 1.00 94.50 55 SER L N 1
ATOM 11074 C CA . SER H 1 58 ? 132.613 122.644 176.952 1.00 94.45 55 SER L CA 1
ATOM 11075 C C . SER H 1 58 ? 132.636 121.919 178.291 1.00 92.97 55 SER L C 1
ATOM 11076 O O . SER H 1 58 ? 131.586 121.710 178.912 1.00 89.23 55 SER L O 1
ATOM 11079 N N . LEU H 1 59 ? 133.828 121.535 178.758 1.00 94.93 56 LEU L N 1
ATOM 11080 C CA . LEU H 1 59 ? 133.927 120.840 180.038 1.00 90.82 56 LEU L CA 1
ATOM 11081 C C . LEU H 1 59 ? 133.489 121.734 181.191 1.00 91.81 56 LEU L C 1
ATOM 11082 O O . LEU H 1 59 ? 132.787 121.281 182.104 1.00 92.04 56 LEU L O 1
ATOM 11087 N N . LEU H 1 60 ? 133.890 123.008 181.169 1.00 90.18 57 LEU L N 1
ATOM 11088 C CA . LEU H 1 60 ? 133.496 123.921 182.236 1.00 87.39 57 LEU L CA 1
ATOM 11089 C C . LEU H 1 60 ? 131.989 124.148 182.242 1.00 92.87 57 LEU L C 1
ATOM 11090 O O . LEU H 1 60 ? 131.366 124.192 183.310 1.00 93.18 57 LEU L O 1
ATOM 11095 N N . ASN H 1 61 ? 131.384 124.294 181.060 1.00 102.46 58 ASN L N 1
ATOM 11096 C CA . ASN H 1 61 ? 129.938 124.469 180.988 1.00 94.28 58 ASN L CA 1
ATOM 11097 C C . ASN H 1 61 ? 129.206 123.224 181.473 1.00 92.22 58 ASN L C 1
ATOM 11098 O O . ASN H 1 61 ? 128.175 123.326 182.148 1.00 94.09 58 ASN L O 1
ATOM 11103 N N . LEU H 1 62 ? 129.718 122.038 181.132 1.00 97.82 59 LEU L N 1
ATOM 11104 C CA . LEU H 1 62 ? 129.107 120.806 181.622 1.00 97.20 59 LEU L CA 1
ATOM 11105 C C . LEU H 1 62 ? 129.206 120.707 183.139 1.00 98.97 59 LEU L C 1
ATOM 11106 O O . LEU H 1 62 ? 128.252 120.289 183.805 1.00 97.78 59 LEU L O 1
ATOM 11111 N N . TYR H 1 63 ? 130.358 121.081 183.702 1.00 116.21 60 TYR L N 1
ATOM 11112 C CA . TYR H 1 63 ? 130.526 121.033 185.151 1.00 114.34 60 TYR L CA 1
ATOM 11113 C C . TYR H 1 63 ? 129.596 122.021 185.846 1.00 116.45 60 TYR L C 1
ATOM 11114 O O . TYR H 1 63 ? 128.985 121.694 186.870 1.00 117.90 60 TYR L O 1
ATOM 11123 N N . ASN H 1 64 ? 129.475 123.236 185.305 1.00 123.09 61 ASN L N 1
ATOM 11124 C CA . ASN H 1 64 ? 128.674 124.265 185.959 1.00 122.13 61 ASN L CA 1
ATOM 11125 C C . ASN H 1 64 ? 127.180 123.979 185.871 1.00 123.40 61 ASN L C 1
ATOM 11126 O O . ASN H 1 64 ? 126.397 124.581 186.614 1.00 124.42 61 ASN L O 1
ATOM 11131 N N . GLY H 1 65 ? 126.766 123.074 184.989 1.00 127.67 62 GLY L N 1
ATOM 11132 C CA . GLY H 1 65 ? 125.358 122.789 184.803 1.00 128.47 62 GLY L CA 1
ATOM 11133 C C . GLY H 1 65 ? 124.774 121.929 185.906 1.00 131.70 62 GLY L C 1
ATOM 11134 O O . GLY H 1 65 ? 125.393 121.694 186.947 1.00 132.79 62 GLY L O 1
ATOM 11135 N N . ASP H 1 66 ? 123.554 121.451 185.671 1.00 147.28 63 ASP L N 1
ATOM 11136 C CA . ASP H 1 66 ? 122.865 120.616 186.642 1.00 147.70 63 ASP L CA 1
ATOM 11137 C C . ASP H 1 66 ? 123.488 119.220 186.676 1.00 147.77 63 ASP L C 1
ATOM 11138 O O . ASP H 1 66 ? 124.365 118.876 185.877 1.00 148.32 63 ASP L O 1
ATOM 11143 N N . ASP H 1 67 ? 123.021 118.404 187.617 1.00 142.97 64 ASP L N 1
ATOM 11144 C CA . ASP H 1 67 ? 123.553 117.059 187.830 1.00 141.39 64 ASP L CA 1
ATOM 11145 C C . ASP H 1 67 ? 122.556 116.049 187.268 1.00 141.19 64 ASP L C 1
ATOM 11146 O O . ASP H 1 67 ? 121.675 115.554 187.973 1.00 143.74 64 ASP L O 1
ATOM 11151 N N . TYR H 1 68 ? 122.704 115.741 185.979 1.00 125.39 65 TYR L N 1
ATOM 11152 C CA . TYR H 1 68 ? 121.886 114.729 185.329 1.00 127.49 65 TYR L CA 1
ATOM 11153 C C . TYR H 1 68 ? 122.707 113.688 184.583 1.00 125.88 65 TYR L C 1
ATOM 11154 O O . TYR H 1 68 ? 122.128 112.738 184.044 1.00 127.16 65 TYR L O 1
ATOM 11163 N N . LEU H 1 69 ? 124.030 113.836 184.532 1.00 122.90 66 LEU L N 1
ATOM 11164 C CA . LEU H 1 69 ? 124.902 112.898 183.838 1.00 124.72 66 LEU L CA 1
ATOM 11165 C C . LEU H 1 69 ? 125.655 111.989 184.801 1.00 127.06 66 LEU L C 1
ATOM 11166 O O . LEU H 1 69 ? 126.626 111.339 184.402 1.00 128.62 66 LEU L O 1
ATOM 11171 N N . GLN H 1 70 ? 125.233 111.934 186.063 1.00 136.13 67 GLN L N 1
ATOM 11172 C CA . GLN H 1 70 ? 125.943 111.172 187.082 1.00 135.98 67 GLN L CA 1
ATOM 11173 C C . GLN H 1 70 ? 125.672 109.675 187.016 1.00 135.35 67 GLN L C 1
ATOM 11174 O O . GLN H 1 70 ? 126.329 108.912 187.732 1.00 134.47 67 GLN L O 1
ATOM 11180 N N . LYS H 1 71 ? 124.728 109.236 186.186 1.00 131.14 68 LYS L N 1
ATOM 11181 C CA . LYS H 1 71 ? 124.393 107.826 186.048 1.00 130.49 68 LYS L CA 1
ATOM 11182 C C . LYS H 1 71 ? 125.033 107.190 184.820 1.00 130.61 68 LYS L C 1
ATOM 11183 O O . LYS H 1 71 ? 124.671 106.067 184.455 1.00 131.43 68 LYS L O 1
ATOM 11189 N N . THR H 1 72 ? 125.973 107.878 184.176 1.00 126.12 69 THR L N 1
ATOM 11190 C CA . THR H 1 72 ? 126.593 107.398 182.953 1.00 124.40 69 THR L CA 1
ATOM 11191 C C . THR H 1 72 ? 128.104 107.330 183.123 1.00 125.68 69 THR L C 1
ATOM 11192 O O . THR H 1 72 ? 128.676 107.906 184.053 1.00 127.42 69 THR L O 1
ATOM 11196 N N . ASP H 1 73 ? 128.745 106.608 182.212 1.00 124.72 70 ASP L N 1
ATOM 11197 C CA . ASP H 1 73 ? 130.192 106.451 182.270 1.00 126.75 70 ASP L CA 1
ATOM 11198 C C . ASP H 1 73 ? 130.869 107.762 181.886 1.00 128.16 70 ASP L C 1
ATOM 11199 O O . ASP H 1 73 ? 130.537 108.341 180.845 1.00 128.93 70 ASP L O 1
ATOM 11204 N N . PRO H 1 74 ? 131.800 108.269 182.697 1.00 115.96 71 PRO L N 1
ATOM 11205 C CA . PRO H 1 74 ? 132.459 109.538 182.347 1.00 115.86 71 PRO L CA 1
ATOM 11206 C C . PRO H 1 74 ? 133.247 109.485 181.050 1.00 116.29 71 PRO L C 1
ATOM 11207 O O . PRO H 1 74 ? 133.415 110.528 180.404 1.00 118.74 71 PRO L O 1
ATOM 11211 N N . MET H 1 75 ? 133.739 108.309 180.650 1.00 112.92 72 MET L N 1
ATOM 11212 C CA . MET H 1 75 ? 134.503 108.206 179.410 1.00 114.84 72 MET L CA 1
ATOM 11213 C C . MET H 1 75 ? 133.647 108.564 178.201 1.00 115.88 72 MET L C 1
ATOM 11214 O O . MET H 1 75 ? 134.115 109.243 177.279 1.00 115.97 72 MET L O 1
ATOM 11219 N N . THR H 1 76 ? 132.391 108.112 178.186 1.00 104.84 73 THR L N 1
ATOM 11220 C CA . THR H 1 76 ? 131.496 108.458 177.087 1.00 105.23 73 THR L CA 1
ATOM 11221 C C . THR H 1 76 ? 131.237 109.958 177.035 1.00 108.75 73 THR L C 1
ATOM 11222 O O . THR H 1 76 ? 131.193 110.550 175.951 1.00 113.90 73 THR L O 1
ATOM 11226 N N . VAL H 1 77 ? 131.059 110.591 178.198 1.00 97.14 74 VAL L N 1
ATOM 11227 C CA . VAL H 1 77 ? 130.844 112.035 178.236 1.00 95.19 74 VAL L CA 1
ATOM 11228 C C . VAL H 1 77 ? 132.072 112.771 177.715 1.00 98.12 74 VAL L C 1
ATOM 11229 O O . VAL H 1 77 ? 131.958 113.747 176.960 1.00 101.09 74 VAL L O 1
ATOM 11233 N N . VAL H 1 78 ? 133.264 112.321 178.114 1.00 95.95 75 VAL L N 1
ATOM 11234 C CA . VAL H 1 78 ? 134.494 112.951 177.643 1.00 96.63 75 VAL L CA 1
ATOM 11235 C C . VAL H 1 78 ? 134.625 112.804 176.133 1.00 98.19 75 VAL L C 1
ATOM 11236 O O . VAL H 1 78 ? 134.985 113.756 175.432 1.00 101.54 75 VAL L O 1
ATOM 11240 N N . THR H 1 79 ? 134.327 111.613 175.606 1.00 94.36 76 THR L N 1
ATOM 11241 C CA . THR H 1 79 ? 134.403 111.401 174.163 1.00 91.54 76 THR L CA 1
ATOM 11242 C C . THR H 1 79 ? 133.393 112.268 173.418 1.00 95.28 76 THR L C 1
ATOM 11243 O O . THR H 1 79 ? 133.698 112.809 172.347 1.00 99.79 76 THR L O 1
ATOM 11247 N N . SER H 1 80 ? 132.179 112.396 173.960 1.00 88.96 77 SER L N 1
ATOM 11248 C CA . SER H 1 80 ? 131.165 113.230 173.324 1.00 85.54 77 SER L CA 1
ATOM 11249 C C . SER H 1 80 ? 131.587 114.693 173.305 1.00 89.15 77 SER L C 1
ATOM 11250 O O . SER H 1 80 ? 131.436 115.379 172.286 1.00 93.96 77 SER L O 1
ATOM 11253 N N . ALA H 1 81 ? 132.129 115.188 174.421 1.00 87.28 78 ALA L N 1
ATOM 11254 C CA . ALA H 1 81 ? 132.641 116.554 174.443 1.00 85.46 78 ALA L CA 1
ATOM 11255 C C . ALA H 1 81 ? 133.791 116.718 173.458 1.00 87.58 78 ALA L C 1
ATOM 11256 O O . ALA H 1 81 ? 133.916 117.759 172.803 1.00 94.54 78 ALA L O 1
ATOM 11258 N N . MET H 1 82 ? 134.633 115.691 173.333 1.00 89.79 79 MET L N 1
ATOM 11259 C CA . MET H 1 82 ? 135.746 115.737 172.391 1.00 89.91 79 MET L CA 1
ATOM 11260 C C . MET H 1 82 ? 135.257 115.890 170.957 1.00 93.72 79 MET L C 1
ATOM 11261 O O . MET H 1 82 ? 135.724 116.771 170.225 1.00 96.55 79 MET L O 1
ATOM 11266 N N . VAL H 1 83 ? 134.317 115.041 170.535 1.00 88.45 80 VAL L N 1
ATOM 11267 C CA . VAL H 1 83 ? 133.844 115.111 169.152 1.00 83.05 80 VAL L CA 1
ATOM 11268 C C . VAL H 1 83 ? 133.074 116.407 168.921 1.00 81.18 80 VAL L C 1
ATOM 11269 O O . VAL H 1 83 ? 133.153 117.008 167.842 1.00 78.35 80 VAL L O 1
ATOM 11273 N N . ALA H 1 84 ? 132.332 116.871 169.933 1.00 90.80 81 ALA L N 1
ATOM 11274 C CA . ALA H 1 84 ? 131.619 118.138 169.796 1.00 87.29 81 ALA L CA 1
ATOM 11275 C C . ALA H 1 84 ? 132.585 119.302 169.611 1.00 86.82 81 ALA L C 1
ATOM 11276 O O . ALA H 1 84 ? 132.344 120.192 168.788 1.00 89.77 81 ALA L O 1
ATOM 11278 N N . ALA H 1 85 ? 133.685 119.315 170.369 1.00 85.84 82 ALA L N 1
ATOM 11279 C CA . ALA H 1 85 ? 134.670 120.381 170.229 1.00 83.55 82 ALA L CA 1
ATOM 11280 C C . ALA H 1 85 ? 135.491 120.245 168.954 1.00 83.68 82 ALA L C 1
ATOM 11281 O O . ALA H 1 85 ? 136.046 121.241 168.479 1.00 80.91 82 ALA L O 1
ATOM 11283 N N . THR H 1 86 ? 135.585 119.037 168.394 1.00 84.25 83 THR L N 1
ATOM 11284 C CA . THR H 1 86 ? 136.340 118.852 167.159 1.00 81.75 83 THR L CA 1
ATOM 11285 C C . THR H 1 86 ? 135.682 119.562 165.983 1.00 84.84 83 THR L C 1
ATOM 11286 O O . THR H 1 86 ? 136.375 120.031 165.073 1.00 86.46 83 THR L O 1
ATOM 11290 N N . LEU H 1 87 ? 134.354 119.650 165.979 1.00 83.75 84 LEU L N 1
ATOM 11291 C CA . LEU H 1 87 ? 133.606 120.213 164.863 1.00 79.58 84 LEU L CA 1
ATOM 11292 C C . LEU H 1 87 ? 133.336 121.706 165.016 1.00 80.55 84 LEU L C 1
ATOM 11293 O O . LEU H 1 87 ? 132.444 122.230 164.340 1.00 82.10 84 LEU L O 1
ATOM 11298 N N . ASP H 1 88 ? 134.079 122.396 165.885 1.00 90.42 85 ASP L N 1
ATOM 11299 C CA . ASP H 1 88 ? 133.909 123.833 166.114 1.00 90.93 85 ASP L CA 1
ATOM 11300 C C . ASP H 1 88 ? 132.481 124.167 166.540 1.00 92.40 85 ASP L C 1
ATOM 11301 O O . ASP H 1 88 ? 131.910 125.180 166.131 1.00 91.34 85 ASP L O 1
ATOM 11306 N N . LEU H 1 89 ? 131.899 123.306 167.368 1.00 80.65 86 LEU L N 1
ATOM 11307 C CA . LEU H 1 89 ? 130.549 123.497 167.896 1.00 71.78 86 LEU L CA 1
ATOM 11308 C C . LEU H 1 89 ? 130.604 123.343 169.408 1.00 78.65 86 LEU L C 1
ATOM 11309 O O . LEU H 1 89 ? 130.431 122.237 169.939 1.00 88.88 86 LEU L O 1
ATOM 11314 N N . PRO H 1 90 ? 130.855 124.430 170.136 1.00 77.51 87 PRO L N 1
ATOM 11315 C CA . PRO H 1 90 ? 130.885 124.346 171.602 1.00 78.08 87 PRO L CA 1
ATOM 11316 C C . PRO H 1 90 ? 129.526 123.948 172.159 1.00 82.75 87 PRO L C 1
ATOM 11317 O O . PRO H 1 90 ? 128.512 123.926 171.459 1.00 87.34 87 PRO L O 1
ATOM 11321 N N . ILE H 1 91 ? 129.510 123.641 173.453 1.00 87.34 88 ILE L N 1
ATOM 11322 C CA . ILE H 1 91 ? 128.351 123.019 174.083 1.00 85.73 88 ILE L CA 1
ATOM 11323 C C . ILE H 1 91 ? 127.738 124.024 175.060 1.00 88.76 88 ILE L C 1
ATOM 11324 O O . ILE H 1 91 ? 126.807 123.715 175.812 1.00 90.61 88 ILE L O 1
ATOM 11329 N N . ASP H 1 92 ? 128.177 125.277 174.965 1.00 93.86 89 ASP L N 1
ATOM 11330 C CA . ASP H 1 92 ? 127.673 126.319 175.845 1.00 94.32 89 ASP L CA 1
ATOM 11331 C C . ASP H 1 92 ? 126.192 126.569 175.584 1.00 95.05 89 ASP L C 1
ATOM 11332 O O . ASP H 1 92 ? 125.708 126.455 174.455 1.00 96.39 89 ASP L O 1
ATOM 11337 N N . LYS H 1 93 ? 125.467 126.899 176.654 1.00 85.69 90 LYS L N 1
ATOM 11338 C CA . LYS H 1 93 ? 124.017 127.027 176.564 1.00 88.13 90 LYS L CA 1
ATOM 11339 C C . LYS H 1 93 ? 123.591 128.254 175.767 1.00 91.32 90 LYS L C 1
ATOM 11340 O O . LYS H 1 93 ? 122.552 128.221 175.098 1.00 90.10 90 LYS L O 1
ATOM 11346 N N . ASN H 1 94 ? 124.378 129.331 175.805 1.00 92.94 91 ASN L N 1
ATOM 11347 C CA . ASN H 1 94 ? 123.983 130.573 175.148 1.00 88.38 91 ASN L CA 1
ATOM 11348 C C . ASN H 1 94 ? 123.912 130.448 173.630 1.00 88.26 91 ASN L C 1
ATOM 11349 O O . ASN H 1 94 ? 123.290 131.297 172.984 1.00 90.86 91 ASN L O 1
ATOM 11354 N N . LEU H 1 95 ? 124.525 129.419 173.048 1.00 71.60 92 LEU L N 1
ATOM 11355 C CA . LEU H 1 95 ? 124.504 129.229 171.602 1.00 68.66 92 LEU L CA 1
ATOM 11356 C C . LEU H 1 95 ? 123.511 128.170 171.149 1.00 70.36 92 LEU L C 1
ATOM 11357 O O . LEU H 1 95 ? 122.855 128.351 170.119 1.00 73.83 92 LEU L O 1
ATOM 11362 N N . GLY H 1 96 ? 123.380 127.074 171.890 1.00 66.02 93 GLY L N 1
ATOM 11363 C CA . GLY H 1 96 ? 122.433 126.031 171.530 1.00 60.20 93 GLY L CA 1
ATOM 11364 C C . GLY H 1 96 ? 122.742 125.327 170.227 1.00 56.87 93 GLY L C 1
ATOM 11365 O O . GLY H 1 96 ? 121.832 125.083 169.426 1.00 62.36 93 GLY L O 1
ATOM 11366 N N . TYR H 1 97 ? 124.011 124.993 169.993 1.00 57.36 94 TYR L N 1
ATOM 11367 C CA . TYR H 1 97 ? 124.402 124.304 168.769 1.00 56.69 94 TYR L CA 1
ATOM 11368 C C . TYR H 1 97 ? 124.383 122.789 168.912 1.00 60.07 94 TYR L C 1
ATOM 11369 O O . TYR H 1 97 ? 124.091 122.087 167.937 1.00 70.25 94 TYR L O 1
ATOM 11378 N N . ALA H 1 98 ? 124.684 122.267 170.100 1.00 55.77 95 ALA L N 1
ATOM 11379 C CA . ALA H 1 98 ? 124.757 120.828 170.304 1.00 54.08 95 ALA L CA 1
ATOM 11380 C C . ALA H 1 98 ? 124.419 120.509 171.753 1.00 59.52 95 ALA L C 1
ATOM 11381 O O . ALA H 1 98 ? 124.452 121.381 172.625 1.00 65.65 95 ALA L O 1
ATOM 11383 N N . TRP H 1 99 ? 124.091 119.242 171.998 1.00 69.84 96 TRP L N 1
ATOM 11384 C CA . TRP H 1 99 ? 123.724 118.782 173.329 1.00 64.80 96 TRP L CA 1
ATOM 11385 C C . TRP H 1 99 ? 124.348 117.418 173.589 1.00 70.98 96 TRP L C 1
ATOM 11386 O O . TRP H 1 99 ? 124.796 116.729 172.670 1.00 80.26 96 TRP L O 1
ATOM 11397 N N . ILE H 1 100 ? 124.378 117.039 174.864 1.00 80.19 97 ILE L N 1
ATOM 11398 C CA . ILE H 1 100 ? 124.754 115.696 175.289 1.00 84.91 97 ILE L CA 1
ATOM 11399 C C . ILE H 1 100 ? 123.560 115.094 176.013 1.00 81.02 97 ILE L C 1
ATOM 11400 O O . ILE H 1 100 ? 123.124 115.621 177.044 1.00 85.89 97 ILE L O 1
ATOM 11405 N N . VAL H 1 101 ? 123.037 113.996 175.480 1.00 72.89 98 VAL L N 1
ATOM 11406 C CA . VAL H 1 101 ? 121.841 113.354 176.018 1.00 74.99 98 VAL L CA 1
ATOM 11407 C C . VAL H 1 101 ? 122.170 111.907 176.355 1.00 80.58 98 VAL L C 1
ATOM 11408 O O . VAL H 1 101 ? 122.700 111.184 175.504 1.00 87.31 98 VAL L O 1
ATOM 11412 N N . PRO H 1 102 ? 121.875 111.441 177.570 1.00 89.86 99 PRO L N 1
ATOM 11413 C CA . PRO H 1 102 ? 122.178 110.050 177.922 1.00 88.75 99 PRO L CA 1
ATOM 11414 C C . PRO H 1 102 ? 121.066 109.095 177.520 1.00 90.03 99 PRO L C 1
ATOM 11415 O O . PRO H 1 102 ? 119.884 109.339 177.777 1.00 93.74 99 PRO L O 1
ATOM 11419 N N . TYR H 1 103 ? 121.453 107.993 176.883 1.00 97.83 100 TYR L N 1
ATOM 11420 C CA . TYR H 1 103 ? 120.517 106.978 176.412 1.00 96.95 100 TYR L CA 1
ATOM 11421 C C . TYR H 1 103 ? 120.980 105.620 176.921 1.00 103.57 100 TYR L C 1
ATOM 11422 O O . TYR H 1 103 ? 122.047 105.139 176.523 1.00 106.66 100 TYR L O 1
ATOM 11431 N N . LYS H 1 104 ? 120.174 105.006 177.790 1.00 108.98 101 LYS L N 1
ATOM 11432 C CA . LYS H 1 104 ? 120.480 103.697 178.370 1.00 107.72 101 LYS L CA 1
ATOM 11433 C C . LYS H 1 104 ? 121.854 103.703 179.041 1.00 109.60 101 LYS L C 1
ATOM 11434 O O . LYS H 1 104 ? 122.651 102.773 178.896 1.00 111.56 101 LYS L O 1
ATOM 11440 N N . GLY H 1 105 ? 122.133 104.774 179.780 1.00 109.27 102 GLY L N 1
ATOM 11441 C CA . GLY H 1 105 ? 123.408 104.895 180.456 1.00 108.70 102 GLY L CA 1
ATOM 11442 C C . GLY H 1 105 ? 124.577 105.215 179.555 1.00 110.46 102 GLY L C 1
ATOM 11443 O O . GLY H 1 105 ? 125.727 105.025 179.959 1.00 114.18 102 GLY L O 1
ATOM 11444 N N . ARG H 1 106 ? 124.320 105.697 178.342 1.00 107.04 103 ARG L N 1
ATOM 11445 C CA . ARG H 1 106 ? 125.369 106.062 177.401 1.00 105.99 103 ARG L CA 1
ATOM 11446 C C . ARG H 1 106 ? 125.111 107.473 176.897 1.00 107.76 103 ARG L C 1
ATOM 11447 O O . ARG H 1 106 ? 124.011 107.772 176.422 1.00 109.73 103 ARG L O 1
ATOM 11455 N N . ALA H 1 107 ? 126.122 108.332 176.996 1.00 99.20 104 ALA L N 1
ATOM 11456 C CA . ALA H 1 107 ? 125.986 109.710 176.549 1.00 97.93 104 ALA L CA 1
ATOM 11457 C C . ALA H 1 107 ? 126.155 109.800 175.039 1.00 97.39 104 ALA L C 1
ATOM 11458 O O . ALA H 1 107 ? 127.018 109.138 174.454 1.00 96.48 104 ALA L O 1
ATOM 11460 N N . GLN H 1 108 ? 125.323 110.626 174.409 1.00 93.05 105 GLN L N 1
ATOM 11461 C CA . GLN H 1 108 ? 125.348 110.806 172.966 1.00 86.89 105 GLN L CA 1
ATOM 11462 C C . GLN H 1 108 ? 125.398 112.288 172.631 1.00 89.92 105 GLN L C 1
ATOM 11463 O O . GLN H 1 108 ? 124.718 113.104 173.261 1.00 93.24 105 GLN L O 1
ATOM 11469 N N . PHE H 1 109 ? 126.205 112.622 171.627 1.00 70.92 106 PHE L N 1
ATOM 11470 C CA . PHE H 1 109 ? 126.333 113.985 171.129 1.00 70.82 106 PHE L CA 1
ATOM 11471 C C . PHE H 1 109 ? 125.282 114.211 170.050 1.00 78.21 106 PHE L C 1
ATOM 11472 O O . PHE H 1 109 ? 125.154 113.403 169.125 1.00 84.71 106 PHE L O 1
ATOM 11480 N N . GLN H 1 110 ? 124.534 115.304 170.170 1.00 73.85 107 GLN L N 1
ATOM 11481 C CA . GLN H 1 110 ? 123.396 115.563 169.304 1.00 71.61 107 GLN L CA 1
ATOM 11482 C C . GLN H 1 110 ? 123.459 116.978 168.748 1.00 76.20 107 GLN L C 1
ATOM 11483 O O . GLN H 1 110 ? 123.928 117.905 169.416 1.00 80.10 107 GLN L O 1
ATOM 11489 N N . LEU H 1 111 ? 122.972 117.132 167.520 1.00 60.23 108 LEU L N 1
ATOM 11490 C CA . LEU H 1 111 ? 122.961 118.418 166.841 1.00 57.05 108 LEU L CA 1
ATOM 11491 C C . LEU H 1 111 ? 121.621 119.112 167.043 1.00 62.12 108 LEU L C 1
ATOM 11492 O O . LEU H 1 111 ? 120.563 118.485 166.943 1.00 66.70 108 LEU L O 1
ATOM 11497 N N . GLY H 1 112 ? 121.674 120.409 167.334 1.00 62.51 109 GLY L N 1
ATOM 11498 C CA . GLY H 1 112 ? 120.475 121.207 167.451 1.00 62.96 109 GLY L CA 1
ATOM 11499 C C . GLY H 1 112 ? 119.969 121.669 166.099 1.00 69.61 109 GLY L C 1
ATOM 11500 O O . GLY H 1 112 ? 120.503 121.327 165.044 1.00 75.61 109 GLY L O 1
ATOM 11501 N N . TYR H 1 113 ? 118.907 122.472 166.139 1.00 55.08 110 TYR L N 1
ATOM 11502 C CA . TYR H 1 113 ? 118.321 122.993 164.912 1.00 54.08 110 TYR L CA 1
ATOM 11503 C C . TYR H 1 113 ? 119.064 124.210 164.376 1.00 59.07 110 TYR L C 1
ATOM 11504 O O . TYR H 1 113 ? 118.738 124.682 163.281 1.00 65.33 110 TYR L O 1
ATOM 11513 N N . LYS H 1 114 ? 120.057 124.719 165.107 1.00 50.71 111 LYS L N 1
ATOM 11514 C CA . LYS H 1 114 ? 120.923 125.777 164.605 1.00 53.43 111 LYS L CA 1
ATOM 11515 C C . LYS H 1 114 ? 122.248 125.255 164.067 1.00 66.31 111 LYS L C 1
ATOM 11516 O O . LYS H 1 114 ? 122.916 125.969 163.310 1.00 69.99 111 LYS L O 1
ATOM 11522 N N . GLY H 1 115 ? 122.637 124.033 164.431 1.00 63.65 112 GLY L N 1
ATOM 11523 C CA . GLY H 1 115 ? 123.832 123.446 163.847 1.00 58.11 112 GLY L CA 1
ATOM 11524 C C . GLY H 1 115 ? 123.691 123.219 162.355 1.00 61.83 112 GLY L C 1
ATOM 11525 O O . GLY H 1 115 ? 124.648 123.395 161.596 1.00 67.16 112 GLY L O 1
ATOM 11526 N N . TYR H 1 116 ? 122.496 122.821 161.914 1.00 50.25 113 TYR L N 1
ATOM 11527 C CA . TYR H 1 116 ? 122.247 122.679 160.483 1.00 54.20 113 TYR L CA 1
ATOM 11528 C C . TYR H 1 116 ? 122.381 124.019 159.771 1.00 60.38 113 TYR L C 1
ATOM 11529 O O . TYR H 1 116 ? 122.947 124.092 158.674 1.00 67.53 113 TYR L O 1
ATOM 11538 N N . ILE H 1 117 ? 121.868 125.090 160.382 1.00 52.63 114 ILE L N 1
ATOM 11539 C CA . ILE H 1 117 ? 122.021 126.425 159.810 1.00 50.62 114 ILE L CA 1
ATOM 11540 C C . ILE H 1 117 ? 123.495 126.799 159.723 1.00 59.38 114 ILE L C 1
ATOM 11541 O O . ILE H 1 117 ? 123.953 127.353 158.715 1.00 60.67 114 ILE L O 1
ATOM 11546 N N . GLN H 1 118 ? 124.257 126.505 160.778 1.00 58.11 115 GLN L N 1
ATOM 11547 C CA . GLN H 1 118 ? 125.681 126.826 160.779 1.00 50.87 115 GLN L CA 1
ATOM 11548 C C . GLN H 1 118 ? 126.416 126.081 159.671 1.00 50.71 115 GLN L C 1
ATOM 11549 O O . GLN H 1 118 ? 127.234 126.666 158.954 1.00 59.06 115 GLN L O 1
ATOM 11555 N N . LEU H 1 119 ? 126.130 124.786 159.511 1.00 43.52 116 LEU L N 1
ATOM 11556 C CA . LEU H 1 119 ? 126.782 124.012 158.457 1.00 47.94 116 LEU L CA 1
ATOM 11557 C C . LEU H 1 119 ? 126.380 124.508 157.071 1.00 55.88 116 LEU L C 1
ATOM 11558 O O . LEU H 1 119 ? 127.222 124.601 156.168 1.00 68.02 116 LEU L O 1
ATOM 11563 N N . ALA H 1 120 ? 125.098 124.831 156.883 1.00 49.37 117 ALA L N 1
ATOM 11564 C CA . ALA H 1 120 ? 124.643 125.333 155.591 1.00 43.46 117 ALA L CA 1
ATOM 11565 C C . ALA H 1 120 ? 125.311 126.656 155.246 1.00 48.28 117 ALA L C 1
ATOM 11566 O O . ALA H 1 120 ? 125.691 126.886 154.092 1.00 57.00 117 ALA L O 1
ATOM 11568 N N . LEU H 1 121 ? 125.458 127.545 156.231 1.00 47.70 118 LEU L N 1
ATOM 11569 C CA . LEU H 1 121 ? 126.149 128.804 155.982 1.00 47.88 118 LEU L CA 1
ATOM 11570 C C . LEU H 1 121 ? 127.637 128.585 155.738 1.00 51.25 118 LEU L C 1
ATOM 11571 O O . LEU H 1 121 ? 128.247 129.311 154.945 1.00 52.83 118 LEU L O 1
ATOM 11576 N N . ARG H 1 122 ? 128.235 127.597 156.408 1.00 62.50 119 ARG L N 1
ATOM 11577 C CA . ARG H 1 122 ? 129.632 127.263 156.152 1.00 53.56 119 ARG L CA 1
ATOM 11578 C C . ARG H 1 122 ? 129.825 126.718 154.744 1.00 55.64 119 ARG L C 1
ATOM 11579 O O . ARG H 1 122 ? 130.910 126.856 154.169 1.00 56.85 119 ARG L O 1
ATOM 11587 N N . THR H 1 123 ? 128.792 126.085 154.181 1.00 67.03 120 THR L N 1
ATOM 11588 C CA . THR H 1 123 ? 128.891 125.565 152.820 1.00 57.46 120 THR L CA 1
ATOM 11589 C C . THR H 1 123 ? 129.169 126.684 151.821 1.00 56.43 120 THR L C 1
ATOM 11590 O O . THR H 1 123 ? 130.037 126.551 150.951 1.00 58.73 120 THR L O 1
ATOM 11594 N N . GLY H 1 124 ? 128.453 127.798 151.940 1.00 60.14 121 GLY L N 1
ATOM 11595 C CA . GLY H 1 124 ? 128.676 128.938 151.074 1.00 52.74 121 GLY L CA 1
ATOM 11596 C C . GLY H 1 124 ? 128.023 128.864 149.714 1.00 61.26 121 GLY L C 1
ATOM 11597 O O . GLY H 1 124 ? 128.494 129.525 148.782 1.00 60.65 121 GLY L O 1
ATOM 11598 N N . GLN H 1 125 ? 126.951 128.086 149.565 1.00 73.35 122 GLN L N 1
ATOM 11599 C CA . GLN H 1 125 ? 126.263 127.951 148.289 1.00 62.70 122 GLN L CA 1
ATOM 11600 C C . GLN H 1 125 ? 124.801 128.372 148.350 1.00 64.99 122 GLN L C 1
ATOM 11601 O O . GLN H 1 125 ? 124.100 128.270 147.336 1.00 69.62 122 GLN L O 1
ATOM 11607 N N . TYR H 1 126 ? 124.324 128.841 149.497 1.00 63.53 123 TYR L N 1
ATOM 11608 C CA . TYR H 1 126 ? 122.920 129.181 149.664 1.00 62.87 123 TYR L CA 1
ATOM 11609 C C . TYR H 1 126 ? 122.657 130.622 149.241 1.00 60.49 123 TYR L C 1
ATOM 11610 O O . TYR H 1 126 ? 123.568 131.445 149.138 1.00 64.45 123 TYR L O 1
ATOM 11619 N N . LYS H 1 127 ? 121.382 130.917 148.993 1.00 71.28 124 LYS L N 1
ATOM 11620 C CA . LYS H 1 127 ? 120.975 132.265 148.615 1.00 63.30 124 LYS L CA 1
ATOM 11621 C C . LYS H 1 127 ? 119.872 132.802 149.516 1.00 69.85 124 LYS L C 1
ATOM 11622 O O . LYS H 1 127 ? 119.871 133.992 149.848 1.00 65.86 124 LYS L O 1
ATOM 11628 N N . SER H 1 128 ? 118.929 131.952 149.918 1.00 78.83 125 SER L N 1
ATOM 11629 C CA . SER H 1 128 ? 117.831 132.413 150.758 1.00 69.88 125 SER L CA 1
ATOM 11630 C C . SER H 1 128 ? 117.262 131.245 151.550 1.00 75.15 125 SER L C 1
ATOM 11631 O O . SER H 1 128 ? 117.136 130.138 151.025 1.00 82.04 125 SER L O 1
ATOM 11634 N N . ILE H 1 129 ? 116.927 131.505 152.813 1.00 64.61 126 ILE L N 1
ATOM 11635 C CA . ILE H 1 129 ? 116.235 130.551 153.676 1.00 57.22 126 ILE L CA 1
ATOM 11636 C C . ILE H 1 129 ? 115.157 131.311 154.435 1.00 56.56 126 ILE L C 1
ATOM 11637 O O . ILE H 1 129 ? 115.417 132.399 154.959 1.00 69.08 126 ILE L O 1
ATOM 11642 N N . ASN H 1 130 ? 113.951 130.747 154.503 1.00 57.91 127 ASN L N 1
ATOM 11643 C CA . ASN H 1 130 ? 112.875 131.427 155.211 1.00 56.19 127 ASN L CA 1
ATOM 11644 C C . ASN H 1 130 ? 111.814 130.422 155.634 1.00 62.69 127 ASN L C 1
ATOM 11645 O O . ASN H 1 130 ? 111.684 129.341 155.052 1.00 74.37 127 ASN L O 1
ATOM 11650 N N . VAL H 1 131 ? 111.049 130.810 156.651 1.00 61.84 128 VAL L N 1
ATOM 11651 C CA . VAL H 1 131 ? 109.919 130.028 157.145 1.00 67.67 128 VAL L CA 1
ATOM 11652 C C . VAL H 1 131 ? 108.918 130.990 157.772 1.00 67.89 128 VAL L C 1
ATOM 11653 O O . VAL H 1 131 ? 109.286 131.837 158.591 1.00 72.00 128 VAL L O 1
ATOM 11657 N N . ILE H 1 132 ? 107.651 130.868 157.376 1.00 69.23 129 ILE L N 1
ATOM 11658 C CA . ILE H 1 132 ? 106.591 131.757 157.834 1.00 68.70 129 ILE L CA 1
ATOM 11659 C C . ILE H 1 132 ? 105.377 130.929 158.236 1.00 75.98 129 ILE L C 1
ATOM 11660 O O . ILE H 1 132 ? 105.316 129.717 158.020 1.00 82.61 129 ILE L O 1
ATOM 11665 N N . GLU H 1 133 ? 104.400 131.611 158.829 1.00 86.32 130 GLU L N 1
ATOM 11666 C CA . GLU H 1 133 ? 103.145 131.005 159.251 1.00 84.45 130 GLU L CA 1
ATOM 11667 C C . GLU H 1 133 ? 102.016 131.507 158.363 1.00 85.29 130 GLU L C 1
ATOM 11668 O O . GLU H 1 133 ? 101.837 132.719 158.204 1.00 86.77 130 GLU L O 1
ATOM 11674 N N . VAL H 1 134 ? 101.257 130.578 157.792 1.00 89.71 131 VAL L N 1
ATOM 11675 C CA . VAL H 1 134 ? 100.111 130.897 156.952 1.00 88.19 131 VAL L CA 1
ATOM 11676 C C . VAL H 1 134 ? 98.872 130.890 157.836 1.00 94.26 131 VAL L C 1
ATOM 11677 O O . VAL H 1 134 ? 98.542 129.867 158.451 1.00 100.46 131 VAL L O 1
ATOM 11681 N N . ARG H 1 135 ? 98.187 132.027 157.896 1.00 108.39 132 ARG L N 1
ATOM 11682 C CA . ARG H 1 135 ? 97.053 132.212 158.784 1.00 108.23 132 ARG L CA 1
ATOM 11683 C C . ARG H 1 135 ? 95.766 131.786 158.077 1.00 112.04 132 ARG L C 1
ATOM 11684 O O . ARG H 1 135 ? 95.790 131.172 157.007 1.00 114.82 132 ARG L O 1
ATOM 11692 N N . GLU H 1 136 ? 94.625 132.110 158.679 1.00 124.30 133 GLU L N 1
ATOM 11693 C CA . GLU H 1 136 ? 93.340 131.709 158.124 1.00 123.73 133 GLU L CA 1
ATOM 11694 C C . GLU H 1 136 ? 93.005 132.553 156.899 1.00 123.65 133 GLU L C 1
ATOM 11695 O O . GLU H 1 136 ? 93.091 133.783 156.933 1.00 124.85 133 GLU L O 1
ATOM 11701 N N . GLY H 1 137 ? 92.619 131.885 155.816 1.00 110.07 134 GLY L N 1
ATOM 11702 C CA . GLY H 1 137 ? 92.232 132.583 154.601 1.00 109.98 134 GLY L CA 1
ATOM 11703 C C . GLY H 1 137 ? 93.355 133.332 153.918 1.00 113.92 134 GLY L C 1
ATOM 11704 O O . GLY H 1 137 ? 93.161 134.477 153.489 1.00 115.33 134 GLY L O 1
ATOM 11705 N N . GLU H 1 138 ? 94.530 132.716 153.807 1.00 117.98 135 GLU L N 1
ATOM 11706 C CA . GLU H 1 138 ? 95.671 133.326 153.137 1.00 116.56 135 GLU L CA 1
ATOM 11707 C C . GLU H 1 138 ? 96.065 132.591 151.865 1.00 116.89 135 GLU L C 1
ATOM 11708 O O . GLU H 1 138 ? 96.152 133.208 150.798 1.00 117.05 135 GLU L O 1
ATOM 11714 N N . LEU H 1 139 ? 96.307 131.286 151.948 1.00 108.34 136 LEU L N 1
ATOM 11715 C CA . LEU H 1 139 ? 96.683 130.517 150.771 1.00 108.79 136 LEU L CA 1
ATOM 11716 C C . LEU H 1 139 ? 95.464 130.253 149.896 1.00 106.13 136 LEU L C 1
ATOM 11717 O O . LEU H 1 139 ? 94.329 130.212 150.379 1.00 106.66 136 LEU L O 1
ATOM 11722 N N . LEU H 1 140 ? 95.702 130.081 148.596 1.00 105.16 137 LEU L N 1
ATOM 11723 C CA . LEU H 1 140 ? 94.634 129.807 147.642 1.00 103.67 137 LEU L CA 1
ATOM 11724 C C . LEU H 1 140 ? 94.605 128.342 147.222 1.00 105.90 137 LEU L C 1
ATOM 11725 O O . LEU H 1 140 ? 93.568 127.682 147.331 1.00 105.72 137 LEU L O 1
ATOM 11730 N N . LYS H 1 141 ? 95.731 127.820 146.742 1.00 102.72 138 LYS L N 1
ATOM 11731 C CA . LYS H 1 141 ? 95.827 126.421 146.354 1.00 100.65 138 LYS L CA 1
ATOM 11732 C C . LYS H 1 141 ? 97.261 125.954 146.546 1.00 100.67 138 LYS L C 1
ATOM 11733 O O . LYS H 1 141 ? 98.194 126.761 146.587 1.00 99.22 138 LYS L O 1
ATOM 11739 N N . TRP H 1 142 ? 97.429 124.639 146.660 1.00 92.60 139 TRP L N 1
ATOM 11740 C CA . TRP H 1 142 ? 98.750 124.056 146.871 1.00 85.33 139 TRP L CA 1
ATOM 11741 C C . TRP H 1 142 ? 98.721 122.603 146.429 1.00 82.60 139 TRP L C 1
ATOM 11742 O O . TRP H 1 142 ? 97.897 121.824 146.919 1.00 88.31 139 TRP L O 1
ATOM 11753 N N . ASN H 1 143 ? 99.611 122.243 145.509 1.00 77.15 140 ASN L N 1
ATOM 11754 C CA . ASN H 1 143 ? 99.768 120.870 145.053 1.00 83.75 140 ASN L CA 1
ATOM 11755 C C . ASN H 1 143 ? 101.197 120.417 145.314 1.00 81.20 140 ASN L C 1
ATOM 11756 O O . ASN H 1 143 ? 102.147 121.181 145.119 1.00 83.69 140 ASN L O 1
ATOM 11761 N N . ARG H 1 144 ? 101.343 119.173 145.768 1.00 74.14 141 ARG L N 1
ATOM 11762 C CA . ARG H 1 144 ? 102.647 118.655 146.159 1.00 80.07 141 ARG L CA 1
ATOM 11763 C C . ARG H 1 144 ? 103.474 118.155 144.982 1.00 84.92 141 ARG L C 1
ATOM 11764 O O . ARG H 1 144 ? 104.646 117.812 145.175 1.00 84.89 141 ARG L O 1
ATOM 11772 N N . LEU H 1 145 ? 102.906 118.103 143.778 1.00 82.73 142 LEU L N 1
ATOM 11773 C CA . LEU H 1 145 ? 103.656 117.620 142.623 1.00 79.96 142 LEU L CA 1
ATOM 11774 C C . LEU H 1 145 ? 104.603 118.690 142.090 1.00 81.00 142 LEU L C 1
ATOM 11775 O O . LEU H 1 145 ? 105.823 118.494 142.054 1.00 88.26 142 LEU L O 1
ATOM 11780 N N . THR H 1 146 ? 104.058 119.831 141.673 1.00 74.22 143 THR L N 1
ATOM 11781 C CA . THR H 1 146 ? 104.859 120.909 141.110 1.00 75.67 143 THR L CA 1
ATOM 11782 C C . THR H 1 146 ? 105.396 121.868 142.164 1.00 81.00 143 THR L C 1
ATOM 11783 O O . THR H 1 146 ? 106.182 122.758 141.820 1.00 84.78 143 THR L O 1
ATOM 11787 N N . GLU H 1 147 ? 104.998 121.705 143.427 1.00 82.59 144 GLU L N 1
ATOM 11788 C CA . GLU H 1 147 ? 105.464 122.552 144.527 1.00 80.68 144 GLU L CA 1
ATOM 11789 C C . GLU H 1 147 ? 105.186 124.030 144.250 1.00 85.81 144 GLU L C 1
ATOM 11790 O O . GLU H 1 147 ? 106.038 124.896 144.456 1.00 90.75 144 GLU L O 1
ATOM 11796 N N . GLU H 1 148 ? 103.977 124.315 143.776 1.00 87.96 145 GLU L N 1
ATOM 11797 C CA . GLU H 1 148 ? 103.542 125.675 143.484 1.00 85.69 145 GLU L CA 1
ATOM 11798 C C . GLU H 1 148 ? 102.481 126.089 144.494 1.00 87.69 145 GLU L C 1
ATOM 11799 O O . GLU H 1 148 ? 101.479 125.388 144.671 1.00 90.18 145 GLU L O 1
ATOM 11801 N N . ILE H 1 149 ? 102.705 127.224 145.152 1.00 87.28 146 ILE L N 1
ATOM 11802 C CA . ILE H 1 149 ? 101.806 127.731 146.180 1.00 89.75 146 ILE L CA 1
ATOM 11803 C C . ILE H 1 149 ? 101.607 129.225 145.966 1.00 92.73 146 ILE L C 1
ATOM 11804 O O . ILE H 1 149 ? 102.567 129.959 145.708 1.00 95.16 146 ILE L O 1
ATOM 11809 N N . GLU H 1 150 ? 100.357 129.673 146.065 1.00 105.46 147 GLU L N 1
ATOM 11810 C CA . GLU H 1 150 ? 100.019 131.084 145.955 1.00 104.14 147 GLU L CA 1
ATOM 11811 C C . GLU H 1 150 ? 99.224 131.512 147.179 1.00 107.08 147 GLU L C 1
ATOM 11812 O O . GLU H 1 150 ? 98.381 130.761 147.680 1.00 104.60 147 GLU L O 1
ATOM 11818 N N . LEU H 1 151 ? 99.505 132.720 147.664 1.00 113.92 148 LEU L N 1
ATOM 11819 C CA . LEU H 1 151 ? 98.865 133.242 148.861 1.00 112.89 148 LEU L CA 1
ATOM 11820 C C . LEU H 1 151 ? 98.481 134.697 148.638 1.00 113.88 148 LEU L C 1
ATOM 11821 O O . LEU H 1 151 ? 99.033 135.384 147.774 1.00 114.31 148 LEU L O 1
ATOM 11826 N N . ASP H 1 152 ? 97.521 135.159 149.434 1.00 124.50 149 ASP L N 1
ATOM 11827 C CA . ASP H 1 152 ? 97.069 136.549 149.428 1.00 125.67 149 ASP L CA 1
ATOM 11828 C C . ASP H 1 152 ? 97.350 137.115 150.817 1.00 126.04 149 ASP L C 1
ATOM 11829 O O . ASP H 1 152 ? 96.493 137.076 151.703 1.00 126.34 149 ASP L O 1
ATOM 11834 N N . LEU H 1 153 ? 98.558 137.640 151.002 1.00 119.50 150 LEU L N 1
ATOM 11835 C CA . LEU H 1 153 ? 98.978 138.129 152.305 1.00 117.94 150 LEU L CA 1
ATOM 11836 C C . LEU H 1 153 ? 98.305 139.460 152.630 1.00 116.77 150 LEU L C 1
ATOM 11837 O O . LEU H 1 153 ? 97.763 140.147 151.758 1.00 116.40 150 LEU L O 1
ATOM 11842 N N . ASP H 1 154 ? 98.340 139.812 153.916 1.00 122.10 151 ASP L N 1
ATOM 11843 C CA . ASP H 1 154 ? 97.775 141.052 154.447 1.00 123.89 151 ASP L CA 1
ATOM 11844 C C . ASP H 1 154 ? 96.273 141.161 154.206 1.00 127.07 151 ASP L C 1
ATOM 11845 O O . ASP H 1 154 ? 95.726 142.268 154.179 1.00 128.30 151 ASP L O 1
ATOM 11850 N N . ASN H 1 155 ? 95.592 140.029 154.029 1.00 127.15 152 ASN L N 1
ATOM 11851 C CA . ASN H 1 155 ? 94.140 139.987 153.853 1.00 125.09 152 ASN L CA 1
ATOM 11852 C C . ASN H 1 155 ? 93.615 138.819 154.681 1.00 125.67 152 ASN L C 1
ATOM 11853 O O . ASN H 1 155 ? 93.570 137.682 154.205 1.00 125.93 152 ASN L O 1
ATOM 11858 N N . ASN H 1 156 ? 93.219 139.106 155.919 1.00 133.78 153 ASN L N 1
ATOM 11859 C CA . ASN H 1 156 ? 92.810 138.078 156.863 1.00 134.63 153 ASN L CA 1
ATOM 11860 C C . ASN H 1 156 ? 91.439 138.405 157.436 1.00 136.74 153 ASN L C 1
ATOM 11861 O O . ASN H 1 156 ? 91.039 139.569 157.517 1.00 136.71 153 ASN L O 1
ATOM 11866 N N . THR H 1 157 ? 90.721 137.352 157.835 1.00 141.22 154 THR L N 1
ATOM 11867 C CA . THR H 1 157 ? 89.418 137.488 158.467 1.00 141.18 154 THR L CA 1
ATOM 11868 C C . THR H 1 157 ? 89.411 137.101 159.938 1.00 140.17 154 THR L C 1
ATOM 11869 O O . THR H 1 157 ? 88.466 137.459 160.648 1.00 138.25 154 THR L O 1
ATOM 11873 N N . SER H 1 158 ? 90.428 136.386 160.410 1.00 134.79 155 SER L N 1
ATOM 11874 C CA . SER H 1 158 ? 90.518 135.975 161.805 1.00 132.72 155 SER L CA 1
ATOM 11875 C C . SER H 1 158 ? 91.955 136.196 162.268 1.00 133.68 155 SER L C 1
ATOM 11876 O O . SER H 1 158 ? 92.757 136.841 161.586 1.00 131.38 155 SER L O 1
ATOM 11879 N N . GLU H 1 159 ? 92.286 135.661 163.444 1.00 128.08 156 GLU L N 1
ATOM 11880 C CA . GLU H 1 159 ? 93.618 135.811 164.016 1.00 125.35 156 GLU L CA 1
ATOM 11881 C C . GLU H 1 159 ? 94.180 134.472 164.479 1.00 125.02 156 GLU L C 1
ATOM 11882 O O . GLU H 1 159 ? 94.986 134.419 165.412 1.00 126.12 156 GLU L O 1
ATOM 11888 N N . LYS H 1 160 ? 93.767 133.382 163.839 1.00 113.62 157 LYS L N 1
ATOM 11889 C CA . LYS H 1 160 ? 94.257 132.049 164.161 1.00 114.79 157 LYS L CA 1
ATOM 11890 C C . LYS H 1 160 ? 95.042 131.493 162.980 1.00 116.27 157 LYS L C 1
ATOM 11891 O O . LYS H 1 160 ? 94.701 131.743 161.819 1.00 117.89 157 LYS L O 1
ATOM 11897 N N . VAL H 1 161 ? 96.106 130.754 163.283 1.00 100.14 158 VAL L N 1
ATOM 11898 C CA . VAL H 1 161 ? 96.982 130.209 162.253 1.00 93.65 158 VAL L CA 1
ATOM 11899 C C . VAL H 1 161 ? 96.388 128.916 161.711 1.00 96.08 158 VAL L C 1
ATOM 11900 O O . VAL H 1 161 ? 95.630 128.215 162.390 1.00 98.92 158 VAL L O 1
ATOM 11904 N N . VAL H 1 162 ? 96.733 128.598 160.464 1.00 90.71 159 VAL L N 1
ATOM 11905 C CA . VAL H 1 162 ? 96.202 127.411 159.804 1.00 89.19 159 VAL L CA 1
ATOM 11906 C C . VAL H 1 162 ? 97.326 126.462 159.407 1.00 93.60 159 VAL L C 1
ATOM 11907 O O . VAL H 1 162 ? 97.154 125.237 159.436 1.00 95.29 159 VAL L O 1
ATOM 11911 N N . GLY H 1 163 ? 98.499 127.005 159.086 1.00 85.67 160 GLY L N 1
ATOM 11912 C CA . GLY H 1 163 ? 99.599 126.165 158.658 1.00 81.36 160 GLY L CA 1
ATOM 11913 C C . GLY H 1 163 ? 100.916 126.908 158.697 1.00 81.47 160 GLY L C 1
ATOM 11914 O O . GLY H 1 163 ? 100.995 128.059 159.128 1.00 83.13 160 GLY L O 1
ATOM 11915 N N . TYR H 1 164 ? 101.962 126.231 158.227 1.00 70.66 161 TYR L N 1
ATOM 11916 C CA . TYR H 1 164 ? 103.300 126.802 158.184 1.00 63.04 161 TYR L CA 1
ATOM 11917 C C . TYR H 1 164 ? 103.945 126.470 156.847 1.00 64.77 161 TYR L C 1
ATOM 11918 O O . TYR H 1 164 ? 103.655 125.431 156.247 1.00 69.27 161 TYR L O 1
ATOM 11927 N N . CYS H 1 165 ? 104.814 127.363 156.378 1.00 61.92 162 CYS L N 1
ATOM 11928 C CA . CYS H 1 165 ? 105.487 127.197 155.098 1.00 56.12 162 CYS L CA 1
ATOM 11929 C C . CYS H 1 165 ? 106.976 127.456 155.260 1.00 63.42 162 CYS L C 1
ATOM 11930 O O . CYS H 1 165 ? 107.385 128.310 156.051 1.00 72.17 162 CYS L O 1
ATOM 11933 N N . GLY H 1 166 ? 107.780 126.709 154.515 1.00 67.14 163 GLY L N 1
ATOM 11934 C CA . GLY H 1 166 ? 109.216 126.913 154.505 1.00 64.02 163 GLY L CA 1
ATOM 11935 C C . GLY H 1 166 ? 109.742 126.872 153.087 1.00 66.09 163 GLY L C 1
ATOM 11936 O O . GLY H 1 166 ? 109.218 126.159 152.231 1.00 70.74 163 GLY L O 1
ATOM 11937 N N . TYR H 1 167 ? 110.795 127.651 152.843 1.00 63.15 164 TYR L N 1
ATOM 11938 C CA . TYR H 1 167 ? 111.307 127.796 151.486 1.00 61.09 164 TYR L CA 1
ATOM 11939 C C . TYR H 1 167 ? 112.780 128.171 151.529 1.00 62.28 164 TYR L C 1
ATOM 11940 O O . TYR H 1 167 ? 113.158 129.129 152.211 1.00 74.41 164 TYR L O 1
ATOM 11949 N N . PHE H 1 168 ? 113.604 127.425 150.795 1.00 52.19 165 PHE L N 1
ATOM 11950 C CA . PHE H 1 168 ? 115.014 127.766 150.667 1.00 48.27 165 PHE L CA 1
ATOM 11951 C C . PHE H 1 168 ? 115.453 127.622 149.218 1.00 49.37 165 PHE L C 1
ATOM 11952 O O . PHE H 1 168 ? 115.081 126.666 148.531 1.00 64.49 165 PHE L O 1
ATOM 11960 N N . GLN H 1 169 ? 116.261 128.579 148.770 1.00 59.83 166 GLN L N 1
ATOM 11961 C CA . GLN H 1 169 ? 116.726 128.657 147.393 1.00 61.02 166 GLN L CA 1
ATOM 11962 C C . GLN H 1 169 ? 118.237 128.821 147.373 1.00 61.17 166 GLN L C 1
ATOM 11963 O O . GLN H 1 169 ? 118.794 129.622 148.132 1.00 71.10 166 GLN L O 1
ATOM 11969 N N . LEU H 1 170 ? 118.890 128.061 146.496 1.00 66.96 167 LEU L N 1
ATOM 11970 C CA . LEU H 1 170 ? 120.334 128.090 146.338 1.00 69.26 167 LEU L CA 1
ATOM 11971 C C . LEU H 1 170 ? 120.732 129.144 145.306 1.00 72.52 167 LEU L C 1
ATOM 11972 O O . LEU H 1 170 ? 119.924 129.970 144.877 1.00 79.59 167 LEU L O 1
ATOM 11977 N N . ILE H 1 171 ? 122.003 129.114 144.899 1.00 76.75 168 ILE L N 1
ATOM 11978 C CA . ILE H 1 171 ? 122.517 130.051 143.903 1.00 80.65 168 ILE L CA 1
ATOM 11979 C C . ILE H 1 171 ? 122.385 129.520 142.482 1.00 86.61 168 ILE L C 1
ATOM 11980 O O . ILE H 1 171 ? 122.080 130.301 141.566 1.00 90.23 168 ILE L O 1
ATOM 11985 N N . ASN H 1 172 ? 122.568 128.219 142.271 1.00 87.57 169 ASN L N 1
ATOM 11986 C CA . ASN H 1 172 ? 122.552 127.631 140.939 1.00 79.50 169 ASN L CA 1
ATOM 11987 C C . ASN H 1 172 ? 121.142 127.372 140.421 1.00 85.30 169 ASN L C 1
ATOM 11988 O O . ASN H 1 172 ? 120.984 126.685 139.407 1.00 90.54 169 ASN L O 1
ATOM 11993 N N . GLY H 1 173 ? 120.119 127.902 141.089 1.00 79.03 170 GLY L N 1
ATOM 11994 C CA . GLY H 1 173 ? 118.749 127.797 140.637 1.00 78.66 170 GLY L CA 1
ATOM 11995 C C . GLY H 1 173 ? 117.903 126.793 141.392 1.00 75.66 170 GLY L C 1
ATOM 11996 O O . GLY H 1 173 ? 116.675 126.804 141.240 1.00 85.00 170 GLY L O 1
ATOM 11997 N N . PHE H 1 174 ? 118.515 125.929 142.197 1.00 54.08 171 PHE L N 1
ATOM 11998 C CA . PHE H 1 174 ? 117.753 124.924 142.925 1.00 57.24 171 PHE L CA 1
ATOM 11999 C C . PHE H 1 174 ? 116.934 125.577 144.031 1.00 63.46 171 PHE L C 1
ATOM 12000 O O . PHE H 1 174 ? 117.453 126.375 144.817 1.00 74.32 171 PHE L O 1
ATOM 12008 N N . GLU H 1 175 ? 115.648 125.236 144.091 1.00 59.72 172 GLU L N 1
ATOM 12009 C CA . GLU H 1 175 ? 114.740 125.765 145.098 1.00 57.39 172 GLU L CA 1
ATOM 12010 C C . GLU H 1 175 ? 113.943 124.622 145.706 1.00 61.76 172 GLU L C 1
ATOM 12011 O O . GLU H 1 175 ? 113.739 123.581 145.076 1.00 75.72 172 GLU L O 1
ATOM 12017 N N . LYS H 1 176 ? 113.489 124.824 146.941 1.00 52.30 173 LYS L N 1
ATOM 12018 C CA . LYS H 1 176 ? 112.685 123.829 147.632 1.00 51.28 173 LYS L CA 1
ATOM 12019 C C . LYS H 1 176 ? 111.691 124.526 148.546 1.00 56.53 173 LYS L C 1
ATOM 12020 O O . LYS H 1 176 ? 112.049 125.459 149.273 1.00 71.07 173 LYS L O 1
ATOM 12026 N N . THR H 1 177 ? 110.441 124.068 148.501 1.00 56.88 174 THR L N 1
ATOM 12027 C CA . THR H 1 177 ? 109.362 124.628 149.301 1.00 60.83 174 THR L CA 1
ATOM 12028 C C . THR H 1 177 ? 108.552 123.500 149.920 1.00 56.48 174 THR L C 1
ATOM 12029 O O . THR H 1 177 ? 108.254 122.503 149.256 1.00 58.88 174 THR L O 1
ATOM 12033 N N . VAL H 1 178 ? 108.199 123.663 151.194 1.00 56.82 175 VAL L N 1
ATOM 12034 C CA . VAL H 1 178 ? 107.392 122.692 151.921 1.00 57.63 175 VAL L CA 1
ATOM 12035 C C . VAL H 1 178 ? 106.286 123.428 152.664 1.00 65.80 175 VAL L C 1
ATOM 12036 O O . VAL H 1 178 ? 106.425 124.602 153.023 1.00 71.39 175 VAL L O 1
ATOM 12040 N N . TYR H 1 179 ? 105.181 122.722 152.900 1.00 68.32 176 TYR L N 1
ATOM 12041 C CA . TYR H 1 179 ? 104.022 123.286 153.579 1.00 63.76 176 TYR L CA 1
ATOM 12042 C C . TYR H 1 179 ? 103.434 122.237 154.510 1.00 64.99 176 TYR L C 1
ATOM 12043 O O . TYR H 1 179 ? 103.140 121.118 154.078 1.00 73.65 176 TYR L O 1
ATOM 12052 N N . TRP H 1 180 ? 103.264 122.597 155.780 1.00 64.75 177 TRP L N 1
ATOM 12053 C CA . TRP H 1 180 ? 102.710 121.707 156.789 1.00 67.01 177 TRP L CA 1
ATOM 12054 C C . TRP H 1 180 ? 101.428 122.300 157.357 1.00 74.52 177 TRP L C 1
ATOM 12055 O O . TRP H 1 180 ? 101.275 123.523 157.432 1.00 79.27 177 TRP L O 1
ATOM 12066 N N . THR H 1 181 ? 100.512 121.425 157.757 1.00 81.98 178 THR L N 1
ATOM 12067 C CA . THR H 1 181 ? 99.278 121.825 158.416 1.00 79.65 178 THR L CA 1
ATOM 12068 C C . THR H 1 181 ? 99.372 121.554 159.914 1.00 84.11 178 THR L C 1
ATOM 12069 O O . THR H 1 181 ? 100.312 120.923 160.403 1.00 90.95 178 THR L O 1
ATOM 12073 N N . ARG H 1 182 ? 98.373 122.051 160.647 1.00 82.42 179 ARG L N 1
ATOM 12074 C CA . ARG H 1 182 ? 98.373 121.898 162.099 1.00 87.26 179 ARG L CA 1
ATOM 12075 C C . ARG H 1 182 ? 98.232 120.436 162.508 1.00 92.80 179 ARG L C 1
ATOM 12076 O O . ARG H 1 182 ? 98.868 119.993 163.472 1.00 100.44 179 ARG L O 1
ATOM 12084 N N . LYS H 1 183 ? 97.400 119.675 161.793 1.00 88.74 180 LYS L N 1
ATOM 12085 C CA . LYS H 1 183 ? 97.169 118.280 162.160 1.00 88.28 180 LYS L CA 1
ATOM 12086 C C . LYS H 1 183 ? 98.443 117.452 162.043 1.00 95.72 180 LYS L C 1
ATOM 12087 O O . LYS H 1 183 ? 98.743 116.634 162.921 1.00 100.26 180 LYS L O 1
ATOM 12093 N N . GLU H 1 184 ? 99.206 117.649 160.964 1.00 86.92 181 GLU L N 1
ATOM 12094 C CA . GLU H 1 184 ? 100.441 116.891 160.785 1.00 84.03 181 GLU L CA 1
ATOM 12095 C C . GLU H 1 184 ? 101.458 117.227 161.868 1.00 82.99 181 GLU L C 1
ATOM 12096 O O . GLU H 1 184 ? 102.137 116.335 162.392 1.00 88.47 181 GLU L O 1
ATOM 12102 N N . ILE H 1 185 ? 101.577 118.509 162.217 1.00 72.43 182 ILE L N 1
ATOM 12103 C CA . ILE H 1 185 ? 102.516 118.913 163.259 1.00 72.85 182 ILE L CA 1
ATOM 12104 C C . ILE H 1 185 ? 102.099 118.338 164.606 1.00 77.57 182 ILE L C 1
ATOM 12105 O O . ILE H 1 185 ? 102.940 117.873 165.386 1.00 83.42 182 ILE L O 1
ATOM 12110 N N . GLU H 1 186 ? 100.797 118.354 164.901 1.00 87.42 183 GLU L N 1
ATOM 12111 C CA . GLU H 1 186 ? 100.315 117.768 166.147 1.00 87.89 183 GLU L CA 1
ATOM 12112 C C . GLU H 1 186 ? 100.595 116.271 166.197 1.00 88.21 183 GLU L C 1
ATOM 12113 O O . GLU H 1 186 ? 101.009 115.743 167.236 1.00 92.62 183 GLU L O 1
ATOM 12119 N N . ALA H 1 187 ? 100.377 115.571 165.081 1.00 81.22 184 ALA L N 1
ATOM 12120 C CA . ALA H 1 187 ? 100.662 114.141 165.038 1.00 85.66 184 ALA L CA 1
ATOM 12121 C C . ALA H 1 187 ? 102.147 113.867 165.243 1.00 89.99 184 ALA L C 1
ATOM 12122 O O . ALA H 1 187 ? 102.520 112.945 165.977 1.00 91.70 184 ALA L O 1
ATOM 12124 N N . HIS H 1 188 ? 103.009 114.660 164.601 1.00 81.23 185 HIS L N 1
ATOM 12125 C CA . HIS H 1 188 ? 104.449 114.487 164.771 1.00 73.68 185 HIS L CA 1
ATOM 12126 C C . HIS H 1 188 ? 104.867 114.729 166.216 1.00 77.54 185 HIS L C 1
ATOM 12127 O O . HIS H 1 188 ? 105.673 113.974 166.774 1.00 81.72 185 HIS L O 1
ATOM 12134 N N . LYS H 1 189 ? 104.329 115.782 166.837 1.00 76.58 186 LYS L N 1
ATOM 12135 C CA . LYS H 1 189 ? 104.659 116.076 168.228 1.00 75.33 186 LYS L CA 1
ATOM 12136 C C . LYS H 1 189 ? 104.199 114.957 169.152 1.00 79.10 186 LYS L C 1
ATOM 12137 O O . LYS H 1 189 ? 104.923 114.566 170.074 1.00 82.24 186 LYS L O 1
ATOM 12143 N N . GLN H 1 190 ? 102.996 114.428 168.920 1.00 86.05 187 GLN L N 1
ATOM 12144 C CA . GLN H 1 190 ? 102.504 113.329 169.744 1.00 87.88 187 GLN L CA 1
ATOM 12145 C C . GLN H 1 190 ? 103.350 112.075 169.557 1.00 87.91 187 GLN L C 1
ATOM 12146 O O . GLN H 1 190 ? 103.609 111.344 170.520 1.00 86.65 187 GLN L O 1
ATOM 12152 N N . LYS H 1 191 ? 103.788 111.808 168.324 1.00 86.95 188 LYS L N 1
ATOM 12153 C CA . LYS H 1 191 ? 104.521 110.577 168.049 1.00 84.85 188 LYS L CA 1
ATOM 12154 C C . LYS H 1 191 ? 105.945 110.629 168.590 1.00 83.77 188 LYS L C 1
ATOM 12155 O O . LYS H 1 191 ? 106.424 109.653 169.180 1.00 85.13 188 LYS L O 1
ATOM 12161 N N . PHE H 1 192 ? 106.639 111.751 168.405 1.00 83.26 189 PHE L N 1
ATOM 12162 C CA . PHE H 1 192 ? 108.069 111.819 168.689 1.00 78.15 189 PHE L CA 1
ATOM 12163 C C . PHE H 1 192 ? 108.400 112.536 169.990 1.00 76.96 189 PHE L C 1
ATOM 12164 O O . PHE H 1 192 ? 109.179 112.017 170.794 1.00 79.84 189 PHE L O 1
ATOM 12172 N N . SER H 1 193 ? 107.837 113.720 170.217 1.00 92.67 190 SER L N 1
ATOM 12173 C CA . SER H 1 193 ? 108.175 114.488 171.407 1.00 94.36 190 SER L CA 1
ATOM 12174 C C . SER H 1 193 ? 107.690 113.780 172.666 1.00 96.07 190 SER L C 1
ATOM 12175 O O . SER H 1 193 ? 106.621 113.163 172.681 1.00 101.26 190 SER L O 1
ATOM 12178 N N . LYS H 1 194 ? 108.488 113.875 173.732 1.00 95.64 191 LYS L N 1
ATOM 12179 C CA . LYS H 1 194 ? 108.163 113.256 175.012 1.00 98.97 191 LYS L CA 1
ATOM 12180 C C . LYS H 1 194 ? 108.099 114.277 176.142 1.00 98.83 191 LYS L C 1
ATOM 12181 O O . LYS H 1 194 ? 108.208 113.906 177.315 1.00 99.99 191 LYS L O 1
ATOM 12187 N N . SER H 1 195 ? 107.926 115.555 175.815 1.00 102.40 192 SER L N 1
ATOM 12188 C CA . SER H 1 195 ? 107.796 116.608 176.810 1.00 101.72 192 SER L CA 1
ATOM 12189 C C . SER H 1 195 ? 106.699 117.567 176.373 1.00 105.04 192 SER L C 1
ATOM 12190 O O . SER H 1 195 ? 106.350 117.648 175.193 1.00 106.36 192 SER L O 1
ATOM 12193 N N . ASP H 1 196 ? 106.153 118.300 177.345 1.00 104.61 193 ASP L N 1
ATOM 12194 C CA . ASP H 1 196 ? 105.035 119.195 177.086 1.00 101.34 193 ASP L CA 1
ATOM 12195 C C . ASP H 1 196 ? 105.212 120.595 177.657 1.00 101.13 193 ASP L C 1
ATOM 12196 O O . ASP H 1 196 ? 104.357 121.451 177.404 1.00 102.86 193 ASP L O 1
ATOM 12201 N N . PHE H 1 197 ? 106.278 120.858 178.414 1.00 98.41 194 PHE L N 1
ATOM 12202 C CA . PHE H 1 197 ? 106.455 122.180 179.007 1.00 94.52 194 PHE L CA 1
ATOM 12203 C C . PHE H 1 197 ? 106.700 123.238 177.937 1.00 93.24 194 PHE L C 1
ATOM 12204 O O . PHE H 1 197 ? 106.066 124.300 177.942 1.00 99.35 194 PHE L O 1
ATOM 12212 N N . GLY H 1 198 ? 107.622 122.967 177.013 1.00 80.59 195 GLY L N 1
ATOM 12213 C CA . GLY H 1 198 ? 107.936 123.948 175.987 1.00 85.40 195 GLY L CA 1
ATOM 12214 C C . GLY H 1 198 ? 106.794 124.179 175.016 1.00 82.26 195 GLY L C 1
ATOM 12215 O O . GLY H 1 198 ? 106.554 125.309 174.583 1.00 83.02 195 GLY L O 1
ATOM 12216 N N . TRP H 1 199 ? 106.072 123.115 174.662 1.00 78.92 196 TRP L N 1
ATOM 12217 C CA . TRP H 1 199 ? 105.016 123.206 173.661 1.00 78.40 196 TRP L CA 1
ATOM 12218 C C . TRP H 1 199 ? 103.786 123.956 174.154 1.00 85.84 196 TRP L C 1
ATOM 12219 O O . TRP H 1 199 ? 102.902 124.256 173.345 1.00 87.14 196 TRP L O 1
ATOM 12230 N N . LYS H 1 200 ? 103.704 124.265 175.448 1.00 96.13 197 LYS L N 1
ATOM 12231 C CA . LYS H 1 200 ? 102.506 124.874 176.011 1.00 91.63 197 LYS L CA 1
ATOM 12232 C C . LYS H 1 200 ? 102.517 126.396 175.901 1.00 92.61 197 LYS L C 1
ATOM 12233 O O . LYS H 1 200 ? 101.551 126.992 175.416 1.00 95.27 197 LYS L O 1
ATOM 12239 N N . LYS H 1 201 ? 103.599 127.038 176.348 1.00 97.36 198 LYS L N 1
ATOM 12240 C CA . LYS H 1 201 ? 103.622 128.497 176.399 1.00 102.68 198 LYS L CA 1
ATOM 12241 C C . LYS H 1 201 ? 103.715 129.112 175.007 1.00 102.81 198 LYS L C 1
ATOM 12242 O O . LYS H 1 201 ? 103.089 130.144 174.739 1.00 105.11 198 LYS L O 1
ATOM 12248 N N . ASP H 1 202 ? 104.484 128.497 174.108 1.00 99.41 199 ASP L N 1
ATOM 12249 C CA . ASP H 1 202 ? 104.706 129.047 172.770 1.00 99.18 199 ASP L CA 1
ATOM 12250 C C . ASP H 1 202 ? 104.633 127.911 171.752 1.00 99.44 199 ASP L C 1
ATOM 12251 O O . ASP H 1 202 ? 105.611 127.189 171.540 1.00 100.60 199 ASP L O 1
ATOM 12256 N N . TYR H 1 203 ? 103.467 127.766 171.122 1.00 87.81 200 TYR L N 1
ATOM 12257 C CA . TYR H 1 203 ? 103.250 126.684 170.169 1.00 85.40 200 TYR L CA 1
ATOM 12258 C C . TYR H 1 203 ? 103.897 126.954 168.815 1.00 86.40 200 TYR L C 1
ATOM 12259 O O . TYR H 1 203 ? 104.302 126.008 168.131 1.00 91.97 200 TYR L O 1
ATOM 12268 N N . ASP H 1 204 ? 104.005 128.222 168.412 1.00 78.70 201 ASP L N 1
ATOM 12269 C CA . ASP H 1 204 ? 104.460 128.532 167.059 1.00 79.74 201 ASP L CA 1
ATOM 12270 C C . ASP H 1 204 ? 105.957 128.295 166.894 1.00 87.72 201 ASP L C 1
ATOM 12271 O O . ASP H 1 204 ? 106.401 127.807 165.846 1.00 95.52 201 ASP L O 1
ATOM 12276 N N . ALA H 1 205 ? 106.749 128.641 167.912 1.00 77.67 202 ALA L N 1
ATOM 12277 C CA . ALA H 1 205 ? 108.200 128.540 167.791 1.00 73.51 202 ALA L CA 1
ATOM 12278 C C . ALA H 1 205 ? 108.644 127.099 167.579 1.00 76.39 202 ALA L C 1
ATOM 12279 O O . ALA H 1 205 ? 109.517 126.827 166.746 1.00 82.59 202 ALA L O 1
ATOM 12281 N N . MET H 1 206 ? 108.055 126.160 168.323 1.00 61.30 203 MET L N 1
ATOM 12282 C CA . MET H 1 206 ? 108.429 124.757 168.174 1.00 64.33 203 MET L CA 1
ATOM 12283 C C . MET H 1 206 ? 108.060 124.227 166.794 1.00 67.29 203 MET L C 1
ATOM 12284 O O . MET H 1 206 ? 108.831 123.476 166.184 1.00 69.23 203 MET L O 1
ATOM 12289 N N . ALA H 1 207 ? 106.884 124.603 166.285 1.00 50.91 204 ALA L N 1
ATOM 12290 C CA . ALA H 1 207 ? 106.483 124.167 164.951 1.00 53.47 204 ALA L CA 1
ATOM 12291 C C . ALA H 1 207 ? 107.424 124.717 163.886 1.00 58.57 204 ALA L C 1
ATOM 12292 O O . ALA H 1 207 ? 107.832 123.991 162.968 1.00 74.98 204 ALA L O 1
ATOM 12294 N N . LYS H 1 208 ? 107.784 125.999 163.995 1.00 52.68 205 LYS L N 1
ATOM 12295 C CA . LYS H 1 208 ? 108.714 126.586 163.038 1.00 59.34 205 LYS L CA 1
ATOM 12296 C C . LYS H 1 208 ? 110.075 125.905 163.106 1.00 67.15 205 LYS L C 1
ATOM 12297 O O . LYS H 1 208 ? 110.694 125.632 162.070 1.00 72.48 205 LYS L O 1
ATOM 12303 N N . LYS H 1 209 ? 110.551 125.616 164.320 1.00 62.81 206 LYS L N 1
ATOM 12304 C CA . LYS H 1 209 ? 111.832 124.937 164.474 1.00 58.16 206 LYS L CA 1
ATOM 12305 C C . LYS H 1 209 ? 111.794 123.540 163.864 1.00 59.68 206 LYS L C 1
ATOM 12306 O O . LYS H 1 209 ? 112.755 123.116 163.212 1.00 73.85 206 LYS L O 1
ATOM 12312 N N . THR H 1 210 ? 110.686 122.815 164.047 1.00 60.89 207 THR L N 1
ATOM 12313 C CA . THR H 1 210 ? 110.586 121.473 163.483 1.00 62.70 207 THR L CA 1
ATOM 12314 C C . THR H 1 210 ? 110.580 121.524 161.963 1.00 56.88 207 THR L C 1
ATOM 12315 O O . THR H 1 210 ? 111.278 120.743 161.302 1.00 68.17 207 THR L O 1
ATOM 12319 N N . VAL H 1 211 ? 109.805 122.449 161.390 1.00 48.21 208 VAL L N 1
ATOM 12320 C CA . VAL H 1 211 ? 109.759 122.581 159.936 1.00 52.54 208 VAL L CA 1
ATOM 12321 C C . VAL H 1 211 ? 111.142 122.915 159.392 1.00 51.95 208 VAL L C 1
ATOM 12322 O O . VAL H 1 211 ? 111.616 122.300 158.427 1.00 55.67 208 VAL L O 1
ATOM 12326 N N . LEU H 1 212 ? 111.818 123.885 160.016 1.00 53.71 209 LEU L N 1
ATOM 12327 C CA . LEU H 1 212 ? 113.138 124.295 159.549 1.00 56.73 209 LEU L CA 1
ATOM 12328 C C . LEU H 1 212 ? 114.135 123.147 159.626 1.00 54.01 209 LEU L C 1
ATOM 12329 O O . LEU H 1 212 ? 114.866 122.882 158.663 1.00 63.06 209 LEU L O 1
ATOM 12334 N N . ARG H 1 213 ? 114.180 122.450 160.765 1.00 57.03 210 ARG L N 1
ATOM 12335 C CA . ARG H 1 213 ? 115.172 121.395 160.931 1.00 47.92 210 ARG L CA 1
ATOM 12336 C C . ARG H 1 213 ? 114.902 120.228 159.988 1.00 49.35 210 ARG L C 1
ATOM 12337 O O . ARG H 1 213 ? 115.840 119.668 159.411 1.00 66.12 210 ARG L O 1
ATOM 12345 N N . ASN H 1 214 ? 113.630 119.869 159.783 1.00 56.35 211 ASN L N 1
ATOM 12346 C CA . ASN H 1 214 ? 113.323 118.777 158.865 1.00 57.55 211 ASN L CA 1
ATOM 12347 C C . ASN H 1 214 ? 113.678 119.148 157.430 1.00 57.38 211 ASN L C 1
ATOM 12348 O O . ASN H 1 214 ? 114.299 118.353 156.710 1.00 62.04 211 ASN L O 1
ATOM 12353 N N . MET H 1 215 ? 113.309 120.360 157.002 1.00 60.33 212 MET L N 1
ATOM 12354 C CA . MET H 1 215 ? 113.604 120.783 155.638 1.00 56.09 212 MET L CA 1
ATOM 12355 C C . MET H 1 215 ? 115.105 120.862 155.395 1.00 57.94 212 MET L C 1
ATOM 12356 O O . MET H 1 215 ? 115.587 120.486 154.321 1.00 61.47 212 MET L O 1
ATOM 12361 N N . LEU H 1 216 ? 115.864 121.347 156.381 1.00 64.75 213 LEU L N 1
ATOM 12362 C CA . LEU H 1 216 ? 117.305 121.469 156.197 1.00 54.23 213 LEU L CA 1
ATOM 12363 C C . LEU H 1 216 ? 118.001 120.114 156.251 1.00 56.40 213 LEU L C 1
ATOM 12364 O O . LEU H 1 216 ? 118.970 119.887 155.517 1.00 62.52 213 LEU L O 1
ATOM 12369 N N . SER H 1 217 ? 117.533 119.203 157.108 1.00 65.89 214 SER L N 1
ATOM 12370 C CA . SER H 1 217 ? 118.192 117.910 157.239 1.00 62.47 214 SER L CA 1
ATOM 12371 C C . SER H 1 217 ? 117.909 117.013 156.041 1.00 62.39 214 SER L C 1
ATOM 12372 O O . SER H 1 217 ? 118.821 116.362 155.517 1.00 58.50 214 SER L O 1
ATOM 12375 N N . LYS H 1 218 ? 116.653 116.960 155.591 1.00 73.17 215 LYS L N 1
ATOM 12376 C CA . LYS H 1 218 ? 116.296 115.984 154.567 1.00 62.63 215 LYS L CA 1
ATOM 12377 C C . LYS H 1 218 ? 116.812 116.375 153.186 1.00 62.48 215 LYS L C 1
ATOM 12378 O O . LYS H 1 218 ? 117.283 115.514 152.435 1.00 64.71 215 LYS L O 1
ATOM 12384 N N . TRP H 1 219 ? 116.740 117.658 152.829 1.00 61.03 216 TRP L N 1
ATOM 12385 C CA . TRP H 1 219 ? 117.045 118.088 151.472 1.00 55.01 216 TRP L CA 1
ATOM 12386 C C . TRP H 1 219 ? 118.222 119.046 151.358 1.00 69.37 216 TRP L C 1
ATOM 12387 O O . TRP H 1 219 ? 118.658 119.320 150.235 1.00 72.37 216 TRP L O 1
ATOM 12398 N N . GLY H 1 220 ? 118.746 119.562 152.466 1.00 66.54 217 GLY L N 1
ATOM 12399 C CA . GLY H 1 220 ? 119.815 120.534 152.391 1.00 57.78 217 GLY L CA 1
ATOM 12400 C C . GLY H 1 220 ? 121.164 119.919 152.068 1.00 62.33 217 GLY L C 1
ATOM 12401 O O . GLY H 1 220 ? 121.365 118.707 152.125 1.00 72.17 217 GLY L O 1
ATOM 12402 N N . ILE H 1 221 ? 122.107 120.792 151.721 1.00 52.68 218 ILE L N 1
ATOM 12403 C CA . ILE H 1 221 ? 123.490 120.415 151.452 1.00 51.47 218 ILE L CA 1
ATOM 12404 C C . ILE H 1 221 ? 124.358 120.990 152.562 1.00 56.82 218 ILE L C 1
ATOM 12405 O O . ILE H 1 221 ? 124.324 122.198 152.824 1.00 60.49 218 ILE L O 1
ATOM 12410 N N . LEU H 1 222 ? 125.129 120.126 153.217 1.00 48.56 219 LEU L N 1
ATOM 12411 C CA . LEU H 1 222 ? 125.890 120.496 154.401 1.00 47.80 219 LEU L CA 1
ATOM 12412 C C . LEU H 1 222 ? 127.378 120.291 154.154 1.00 56.97 219 LEU L C 1
ATOM 12413 O O . LEU H 1 222 ? 127.787 119.519 153.282 1.00 71.14 219 LEU L O 1
ATOM 12418 N N . SER H 1 223 ? 128.187 120.997 154.941 1.00 60.26 220 SER L N 1
ATOM 12419 C CA . SER H 1 223 ? 129.636 120.872 154.882 1.00 64.08 220 SER L CA 1
ATOM 12420 C C . SER H 1 223 ? 130.205 121.185 156.257 1.00 63.72 220 SER L C 1
ATOM 12421 O O . SER H 1 223 ? 129.550 121.815 157.092 1.00 71.92 220 SER L O 1
ATOM 12424 N N . ILE H 1 224 ? 131.436 120.740 156.483 1.00 77.12 221 ILE L N 1
ATOM 12425 C CA . ILE H 1 224 ? 132.089 120.877 157.777 1.00 73.60 221 ILE L CA 1
ATOM 12426 C C . ILE H 1 224 ? 133.119 122.001 157.775 1.00 72.89 221 ILE L C 1
ATOM 12427 O O . ILE H 1 224 ? 133.133 122.832 158.684 1.00 77.00 221 ILE L O 1
ATOM 12432 N N . ASP H 1 225 ? 133.983 122.045 156.765 1.00 88.87 222 ASP L N 1
ATOM 12433 C CA . ASP H 1 225 ? 135.043 123.041 156.700 1.00 86.58 222 ASP L CA 1
ATOM 12434 C C . ASP H 1 225 ? 134.521 124.324 156.066 1.00 90.79 222 ASP L C 1
ATOM 12435 O O . ASP H 1 225 ? 133.883 124.288 155.009 1.00 96.62 222 ASP L O 1
ATOM 12440 N N . MET H 1 226 ? 134.794 125.452 156.716 1.00 90.41 223 MET L N 1
ATOM 12441 C CA . MET H 1 226 ? 134.379 126.743 156.189 1.00 91.40 223 MET L CA 1
ATOM 12442 C C . MET H 1 226 ? 135.196 127.104 154.954 1.00 91.77 223 MET L C 1
ATOM 12443 O O . MET H 1 226 ? 136.388 126.798 154.862 1.00 95.21 223 MET L O 1
ATOM 12448 N N . GLN H 1 227 ? 134.543 127.759 154.000 1.00 91.56 224 GLN L N 1
ATOM 12449 C CA . GLN H 1 227 ? 135.197 128.159 152.760 1.00 94.26 224 GLN L CA 1
ATOM 12450 C C . GLN H 1 227 ? 135.244 129.678 152.628 1.00 95.58 224 GLN L C 1
ATOM 12451 O O . GLN H 1 227 ? 136.219 130.237 152.124 1.00 90.89 224 GLN L O 1
ATOM 12457 N N . ALA I 1 37 ? 145.703 111.523 180.308 1.00 162.30 34 ALA M N 1
ATOM 12458 C CA . ALA I 1 37 ? 145.135 112.429 181.303 1.00 163.74 34 ALA M CA 1
ATOM 12459 C C . ALA I 1 37 ? 146.086 113.568 181.714 1.00 164.29 34 ALA M C 1
ATOM 12460 O O . ALA I 1 37 ? 145.656 114.720 181.767 1.00 163.54 34 ALA M O 1
ATOM 12462 N N . PRO I 1 38 ? 147.360 113.270 182.019 1.00 164.66 35 PRO M N 1
ATOM 12463 C CA . PRO I 1 38 ? 148.281 114.372 182.352 1.00 164.92 35 PRO M CA 1
ATOM 12464 C C . PRO I 1 38 ? 148.465 115.372 181.223 1.00 165.00 35 PRO M C 1
ATOM 12465 O O . PRO I 1 38 ? 148.667 116.564 181.489 1.00 164.65 35 PRO M O 1
ATOM 12469 N N . THR I 1 39 ? 148.412 114.921 179.967 1.00 163.99 36 THR M N 1
ATOM 12470 C CA . THR I 1 39 ? 148.586 115.837 178.843 1.00 164.66 36 THR M CA 1
ATOM 12471 C C . THR I 1 39 ? 147.469 116.872 178.794 1.00 164.29 36 THR M C 1
ATOM 12472 O O . THR I 1 39 ? 147.723 118.062 178.563 1.00 163.13 36 THR M O 1
ATOM 12476 N N . MET I 1 40 ? 146.224 116.440 179.009 1.00 158.54 37 MET M N 1
ATOM 12477 C CA . MET I 1 40 ? 145.113 117.384 179.014 1.00 156.30 37 MET M CA 1
ATOM 12478 C C . MET I 1 40 ? 145.223 118.350 180.187 1.00 156.93 37 MET M C 1
ATOM 12479 O O . MET I 1 40 ? 144.881 119.531 180.060 1.00 159.38 37 MET M O 1
ATOM 12484 N N . ARG I 1 41 ? 145.725 117.874 181.331 1.00 150.79 38 ARG M N 1
ATOM 12485 C CA . ARG I 1 41 ? 145.934 118.762 182.470 1.00 150.73 38 ARG M CA 1
ATOM 12486 C C . ARG I 1 41 ? 146.992 119.813 182.162 1.00 149.94 38 ARG M C 1
ATOM 12487 O O . ARG I 1 41 ? 146.823 120.991 182.498 1.00 151.10 38 ARG M O 1
ATOM 12495 N N . LYS I 1 42 ? 148.089 119.408 181.517 1.00 146.91 39 LYS M N 1
ATOM 12496 C CA . LYS I 1 42 ? 149.127 120.365 181.149 1.00 147.72 39 LYS M CA 1
ATOM 12497 C C . LYS I 1 42 ? 148.606 121.385 180.144 1.00 148.12 39 LYS M C 1
ATOM 12498 O O . LYS I 1 42 ? 148.896 122.583 180.255 1.00 148.98 39 LYS M O 1
ATOM 12504 N N . LYS I 1 43 ? 147.835 120.928 179.154 1.00 141.33 40 LYS M N 1
ATOM 12505 C CA . LYS I 1 43 ? 147.269 121.851 178.174 1.00 139.76 40 LYS M CA 1
ATOM 12506 C C . LYS I 1 43 ? 146.309 122.836 178.832 1.00 139.50 40 LYS M C 1
ATOM 12507 O O . LYS I 1 43 ? 146.332 124.036 178.530 1.00 140.04 40 LYS M O 1
ATOM 12513 N N . PHE I 1 44 ? 145.460 122.346 179.740 1.00 134.56 41 PHE M N 1
ATOM 12514 C CA . PHE I 1 44 ? 144.536 123.227 180.445 1.00 133.15 41 PHE M CA 1
ATOM 12515 C C . PHE I 1 44 ? 145.287 124.236 181.303 1.00 134.70 41 PHE M C 1
ATOM 12516 O O . PHE I 1 44 ? 144.906 125.409 181.367 1.00 136.37 41 PHE M O 1
ATOM 12524 N N . GLU I 1 45 ? 146.357 123.798 181.972 1.00 145.17 42 GLU M N 1
ATOM 12525 C CA . GLU I 1 45 ? 147.150 124.717 182.782 1.00 143.38 42 GLU M CA 1
ATOM 12526 C C . GLU I 1 45 ? 147.804 125.789 181.920 1.00 142.79 42 GLU M C 1
ATOM 12527 O O . GLU I 1 45 ? 147.849 126.963 182.304 1.00 143.12 42 GLU M O 1
ATOM 12533 N N . LYS I 1 46 ? 148.325 125.403 180.752 1.00 137.02 43 LYS M N 1
ATOM 12534 C CA . LYS I 1 46 ? 148.920 126.385 179.850 1.00 134.42 43 LYS M CA 1
ATOM 12535 C C . LYS I 1 46 ? 147.882 127.392 179.369 1.00 133.86 43 LYS M C 1
ATOM 12536 O O . LYS I 1 46 ? 148.147 128.602 179.332 1.00 134.42 43 LYS M O 1
ATOM 12542 N N . VAL I 1 47 ? 146.689 126.912 179.010 1.00 129.22 44 VAL M N 1
ATOM 12543 C CA . VAL I 1 47 ? 145.625 127.812 178.569 1.00 128.60 44 VAL M CA 1
ATOM 12544 C C . VAL I 1 47 ? 145.233 128.763 179.694 1.00 127.05 44 VAL M C 1
ATOM 12545 O O . VAL I 1 47 ? 145.012 129.959 179.469 1.00 125.95 44 VAL M O 1
ATOM 12549 N N . LEU I 1 48 ? 145.143 128.246 180.922 1.00 129.82 45 LEU M N 1
ATOM 12550 C CA . LEU I 1 48 ? 144.829 129.087 182.072 1.00 128.80 45 LEU M CA 1
ATOM 12551 C C . LEU I 1 48 ? 145.888 130.160 182.285 1.00 129.29 45 LEU M C 1
ATOM 12552 O O . LEU I 1 48 ? 145.558 131.327 182.527 1.00 130.00 45 LEU M O 1
ATOM 12557 N N . ASP I 1 49 ? 147.165 129.783 182.203 1.00 138.02 46 ASP M N 1
ATOM 12558 C CA . ASP I 1 49 ? 148.236 130.747 182.432 1.00 138.14 46 ASP M CA 1
ATOM 12559 C C . ASP I 1 49 ? 148.316 131.778 181.316 1.00 138.33 46 ASP M C 1
ATOM 12560 O O . ASP I 1 49 ? 148.792 132.897 181.540 1.00 139.20 46 ASP M O 1
ATOM 12565 N N . LYS I 1 50 ? 147.862 131.425 180.111 1.00 132.72 47 LYS M N 1
ATOM 12566 C CA . LYS I 1 50 ? 147.959 132.354 178.990 1.00 130.14 47 LYS M CA 1
ATOM 12567 C C . LYS I 1 50 ? 147.007 133.539 179.128 1.00 129.18 47 LYS M C 1
ATOM 12568 O O . LYS I 1 50 ? 147.258 134.595 178.538 1.00 126.98 47 LYS M O 1
ATOM 12574 N N . LYS I 1 51 ? 145.923 133.396 179.890 1.00 122.53 48 LYS M N 1
ATOM 12575 C CA . LYS I 1 51 ? 144.859 134.394 179.937 1.00 119.75 48 LYS M CA 1
ATOM 12576 C C . LYS I 1 51 ? 144.625 134.903 181.357 1.00 121.24 48 LYS M C 1
ATOM 12577 O O . LYS I 1 51 ? 143.486 135.117 181.779 1.00 121.61 48 LYS M O 1
ATOM 12583 N N . ALA I 1 52 ? 145.705 135.098 182.115 1.00 122.13 49 ALA M N 1
ATOM 12584 C CA . ALA I 1 52 ? 145.569 135.615 183.477 1.00 119.95 49 ALA M CA 1
ATOM 12585 C C . ALA I 1 52 ? 145.022 137.038 183.539 1.00 122.69 49 ALA M C 1
ATOM 12586 O O . ALA I 1 52 ? 144.118 137.289 184.359 1.00 125.76 49 ALA M O 1
ATOM 12588 N N . PRO I 1 53 ? 145.515 138.011 182.752 1.00 118.33 50 PRO M N 1
ATOM 12589 C CA . PRO I 1 53 ? 145.053 139.399 182.948 1.00 117.71 50 PRO M CA 1
ATOM 12590 C C . PRO I 1 53 ? 143.555 139.590 182.779 1.00 118.79 50 PRO M C 1
ATOM 12591 O O . PRO I 1 53 ? 142.965 140.407 183.494 1.00 115.93 50 PRO M O 1
ATOM 12595 N N . GLN I 1 54 ? 142.920 138.869 181.851 1.00 115.80 51 GLN M N 1
ATOM 12596 C CA . GLN I 1 54 ? 141.474 138.994 181.695 1.00 112.64 51 GLN M CA 1
ATOM 12597 C C . GLN I 1 54 ? 140.743 138.525 182.947 1.00 115.54 51 GLN M C 1
ATOM 12598 O O . GLN I 1 54 ? 139.794 139.175 183.404 1.00 114.45 51 GLN M O 1
ATOM 12604 N N . PHE I 1 55 ? 141.178 137.399 183.517 1.00 118.22 52 PHE M N 1
ATOM 12605 C CA . PHE I 1 55 ? 140.575 136.896 184.747 1.00 115.28 52 PHE M CA 1
ATOM 12606 C C . PHE I 1 55 ? 140.764 137.895 185.885 1.00 117.28 52 PHE M C 1
ATOM 12607 O O . PHE I 1 55 ? 139.829 138.175 186.646 1.00 117.13 52 PHE M O 1
ATOM 12615 N N . LEU I 1 56 ? 141.973 138.450 186.006 1.00 121.10 53 LEU M N 1
ATOM 12616 C CA . LEU I 1 56 ? 142.239 139.422 187.063 1.00 120.80 53 LEU M CA 1
ATOM 12617 C C . LEU I 1 56 ? 141.365 140.660 186.907 1.00 123.46 53 LEU M C 1
ATOM 12618 O O . LEU I 1 56 ? 140.801 141.163 187.886 1.00 122.40 53 LEU M O 1
ATOM 12623 N N . THR I 1 57 ? 141.244 141.168 185.678 1.00 114.55 54 THR M N 1
ATOM 12624 C CA . THR I 1 57 ? 140.425 142.350 185.434 1.00 107.88 54 THR M CA 1
ATOM 12625 C C . THR I 1 57 ? 138.959 142.076 185.743 1.00 110.16 54 THR M C 1
ATOM 12626 O O . THR I 1 57 ? 138.281 142.907 186.360 1.00 110.69 54 THR M O 1
ATOM 12630 N N . SER I 1 58 ? 138.453 140.910 185.330 1.00 112.20 55 SER M N 1
ATOM 12631 C CA . SER I 1 58 ? 137.063 140.568 185.613 1.00 109.00 55 SER M CA 1
ATOM 12632 C C . SER I 1 58 ? 136.813 140.476 187.112 1.00 109.51 55 SER M C 1
ATOM 12633 O O . SER I 1 58 ? 135.806 140.990 187.616 1.00 108.80 55 SER M O 1
ATOM 12636 N N . LEU I 1 59 ? 137.724 139.830 187.845 1.00 113.30 56 LEU M N 1
ATOM 12637 C CA . LEU I 1 59 ? 137.554 139.707 189.290 1.00 111.27 56 LEU M CA 1
ATOM 12638 C C . LEU I 1 59 ? 137.608 141.068 189.974 1.00 112.40 56 LEU M C 1
ATOM 12639 O O . LEU I 1 59 ? 136.815 141.345 190.882 1.00 112.44 56 LEU M O 1
ATOM 12644 N N . LEU I 1 60 ? 138.535 141.931 189.552 1.00 110.57 57 LEU M N 1
ATOM 12645 C CA . LEU I 1 60 ? 138.634 143.256 190.156 1.00 108.25 57 LEU M CA 1
ATOM 12646 C C . LEU I 1 60 ? 137.389 144.088 189.872 1.00 110.92 57 LEU M C 1
ATOM 12647 O O . LEU I 1 60 ? 136.895 144.798 190.757 1.00 112.10 57 LEU M O 1
ATOM 12652 N N . ASN I 1 61 ? 136.867 144.015 188.645 1.00 121.17 58 ASN M N 1
ATOM 12653 C CA . ASN I 1 61 ? 135.649 144.749 188.316 1.00 115.24 58 ASN M CA 1
ATOM 12654 C C . ASN I 1 61 ? 134.459 144.226 189.109 1.00 115.56 58 ASN M C 1
ATOM 12655 O O . ASN I 1 61 ? 133.609 145.008 189.553 1.00 117.16 58 ASN M O 1
ATOM 12660 N N . LEU I 1 62 ? 134.372 142.905 189.290 1.00 118.66 59 LEU M N 1
ATOM 12661 C CA . LEU I 1 62 ? 133.295 142.344 190.099 1.00 118.54 59 LEU M CA 1
ATOM 12662 C C . LEU I 1 62 ? 133.400 142.799 191.549 1.00 119.89 59 LEU M C 1
ATOM 12663 O O . LEU I 1 62 ? 132.386 143.118 192.183 1.00 119.25 59 LEU M O 1
ATOM 12668 N N . TYR I 1 63 ? 134.619 142.828 192.094 1.00 134.84 60 TYR M N 1
ATOM 12669 C CA . TYR I 1 63 ? 134.805 143.271 193.473 1.00 134.46 60 TYR M CA 1
ATOM 12670 C C . TYR I 1 63 ? 134.444 144.743 193.632 1.00 134.50 60 TYR M C 1
ATOM 12671 O O . TYR I 1 63 ? 133.792 145.127 194.610 1.00 133.89 60 TYR M O 1
ATOM 12680 N N . ASN I 1 64 ? 134.857 145.584 192.680 1.00 138.99 61 ASN M N 1
ATOM 12681 C CA . ASN I 1 64 ? 134.628 147.019 192.805 1.00 137.71 61 ASN M CA 1
ATOM 12682 C C . ASN I 1 64 ? 133.161 147.389 192.620 1.00 138.29 61 ASN M C 1
ATOM 12683 O O . ASN I 1 64 ? 132.761 148.501 192.982 1.00 138.31 61 ASN M O 1
ATOM 12688 N N . GLY I 1 65 ? 132.351 146.488 192.073 1.00 145.73 62 GLY M N 1
ATOM 12689 C CA . GLY I 1 65 ? 130.959 146.785 191.808 1.00 146.29 62 GLY M CA 1
ATOM 12690 C C . GLY I 1 65 ? 130.096 146.751 193.055 1.00 146.10 62 GLY M C 1
ATOM 12691 O O . GLY I 1 65 ? 130.586 146.691 194.185 1.00 145.69 62 GLY M O 1
ATOM 12692 N N . ASP I 1 66 ? 128.783 146.790 192.841 1.00 164.33 63 ASP M N 1
ATOM 12693 C CA . ASP I 1 66 ? 127.833 146.770 193.941 1.00 166.10 63 ASP M CA 1
ATOM 12694 C C . ASP I 1 66 ? 127.767 145.374 194.559 1.00 166.34 63 ASP M C 1
ATOM 12695 O O . ASP I 1 66 ? 128.364 144.413 194.066 1.00 167.41 63 ASP M O 1
ATOM 12700 N N . ASP I 1 67 ? 127.022 145.264 195.656 1.00 163.95 64 ASP M N 1
ATOM 12701 C CA . ASP I 1 67 ? 126.904 144.016 196.407 1.00 163.02 64 ASP M CA 1
ATOM 12702 C C . ASP I 1 67 ? 125.539 143.399 196.113 1.00 162.95 64 ASP M C 1
ATOM 12703 O O . ASP I 1 67 ? 124.559 143.639 196.820 1.00 164.79 64 ASP M O 1
ATOM 12708 N N . TYR I 1 68 ? 125.483 142.591 195.054 1.00 145.54 65 TYR M N 1
ATOM 12709 C CA . TYR I 1 68 ? 124.274 141.863 194.703 1.00 146.68 65 TYR M CA 1
ATOM 12710 C C . TYR I 1 68 ? 124.512 140.374 194.501 1.00 145.13 65 TYR M C 1
ATOM 12711 O O . TYR I 1 68 ? 123.549 139.637 194.264 1.00 147.21 65 TYR M O 1
ATOM 12720 N N . LEU I 1 69 ? 125.758 139.910 194.584 1.00 141.50 66 LEU M N 1
ATOM 12721 C CA . LEU I 1 69 ? 126.090 138.505 194.399 1.00 142.47 66 LEU M CA 1
ATOM 12722 C C . LEU I 1 69 ? 126.395 137.805 195.718 1.00 144.89 66 LEU M C 1
ATOM 12723 O O . LEU I 1 69 ? 126.956 136.706 195.716 1.00 145.09 66 LEU M O 1
ATOM 12728 N N . GLN I 1 70 ? 126.044 138.423 196.844 1.00 156.82 67 GLN M N 1
ATOM 12729 C CA . GLN I 1 70 ? 126.379 137.884 198.157 1.00 156.73 67 GLN M CA 1
ATOM 12730 C C . GLN I 1 70 ? 125.464 136.747 198.595 1.00 156.41 67 GLN M C 1
ATOM 12731 O O . GLN I 1 70 ? 125.739 136.115 199.620 1.00 156.30 67 GLN M O 1
ATOM 12737 N N . LYS I 1 71 ? 124.392 136.474 197.855 1.00 150.92 68 LYS M N 1
ATOM 12738 C CA . LYS I 1 71 ? 123.456 135.409 198.187 1.00 149.80 68 LYS M CA 1
ATOM 12739 C C . LYS I 1 71 ? 123.695 134.145 197.369 1.00 151.47 68 LYS M C 1
ATOM 12740 O O . LYS I 1 71 ? 122.854 133.240 197.384 1.00 151.53 68 LYS M O 1
ATOM 12746 N N . THR I 1 72 ? 124.816 134.062 196.658 1.00 143.89 69 THR M N 1
ATOM 12747 C CA . THR I 1 72 ? 125.107 132.937 195.786 1.00 142.19 69 THR M CA 1
ATOM 12748 C C . THR I 1 72 ? 126.433 132.300 196.176 1.00 143.14 69 THR M C 1
ATOM 12749 O O . THR I 1 72 ? 127.239 132.884 196.907 1.00 143.10 69 THR M O 1
ATOM 12753 N N . ASP I 1 73 ? 126.647 131.087 195.682 1.00 138.71 70 ASP M N 1
ATOM 12754 C CA . ASP I 1 73 ? 127.872 130.362 195.991 1.00 138.49 70 ASP M CA 1
ATOM 12755 C C . ASP I 1 73 ? 129.047 131.001 195.260 1.00 138.10 70 ASP M C 1
ATOM 12756 O O . ASP I 1 73 ? 128.969 131.219 194.046 1.00 140.60 70 ASP M O 1
ATOM 12761 N N . PRO I 1 74 ? 130.139 131.328 195.956 1.00 127.34 71 PRO M N 1
ATOM 12762 C CA . PRO I 1 74 ? 131.282 131.953 195.269 1.00 127.37 71 PRO M CA 1
ATOM 12763 C C . PRO I 1 74 ? 131.910 131.078 194.199 1.00 126.85 71 PRO M C 1
ATOM 12764 O O . PRO I 1 74 ? 132.500 131.615 193.252 1.00 129.47 71 PRO M O 1
ATOM 12768 N N . MET I 1 75 ? 131.808 129.751 194.319 1.00 128.07 72 MET M N 1
ATOM 12769 C CA . MET I 1 75 ? 132.395 128.867 193.316 1.00 130.72 72 MET M CA 1
ATOM 12770 C C . MET I 1 75 ? 131.742 129.064 191.954 1.00 132.32 72 MET M C 1
ATOM 12771 O O . MET I 1 75 ? 132.426 129.069 190.924 1.00 131.80 72 MET M O 1
ATOM 12776 N N . THR I 1 76 ? 130.417 129.225 191.928 1.00 120.21 73 THR M N 1
ATOM 12777 C CA . THR I 1 76 ? 129.727 129.471 190.666 1.00 117.25 73 THR M CA 1
ATOM 12778 C C . THR I 1 76 ? 130.164 130.792 190.045 1.00 119.40 73 THR M C 1
ATOM 12779 O O . THR I 1 76 ? 130.346 130.881 188.826 1.00 123.76 73 THR M O 1
ATOM 12783 N N . VAL I 1 77 ? 130.334 131.830 190.867 1.00 109.81 74 VAL M N 1
ATOM 12784 C CA . VAL I 1 77 ? 130.790 133.120 190.356 1.00 108.55 74 VAL M CA 1
ATOM 12785 C C . VAL I 1 77 ? 132.196 133.000 189.780 1.00 109.73 74 VAL M C 1
ATOM 12786 O O . VAL I 1 77 ? 132.500 133.559 188.718 1.00 113.81 74 VAL M O 1
ATOM 12790 N N . VAL I 1 78 ? 133.075 132.274 190.475 1.00 109.45 75 VAL M N 1
ATOM 12791 C CA . VAL I 1 78 ? 134.438 132.085 189.984 1.00 108.56 75 VAL M CA 1
ATOM 12792 C C . VAL I 1 78 ? 134.428 131.331 188.660 1.00 109.44 75 VAL M C 1
ATOM 12793 O O . VAL I 1 78 ? 135.148 131.690 187.721 1.00 112.43 75 VAL M O 1
ATOM 12797 N N . THR I 1 79 ? 133.609 130.282 188.559 1.00 105.68 76 THR M N 1
ATOM 12798 C CA . THR I 1 79 ? 133.524 129.524 187.313 1.00 105.10 76 THR M CA 1
ATOM 12799 C C . THR I 1 79 ? 132.979 130.382 186.175 1.00 109.66 76 THR M C 1
ATOM 12800 O O . THR I 1 79 ? 133.451 130.286 185.034 1.00 111.94 76 THR M O 1
ATOM 12804 N N . SER I 1 80 ? 131.974 131.213 186.462 1.00 100.53 77 SER M N 1
ATOM 12805 C CA . SER I 1 80 ? 131.415 132.086 185.436 1.00 93.75 77 SER M CA 1
ATOM 12806 C C . SER I 1 80 ? 132.446 133.098 184.953 1.00 94.90 77 SER M C 1
ATOM 12807 O O . SER I 1 80 ? 132.576 133.336 183.745 1.00 98.00 77 SER M O 1
ATOM 12810 N N . ALA I 1 81 ? 133.195 133.698 185.880 1.00 101.54 78 ALA M N 1
ATOM 12811 C CA . ALA I 1 81 ? 134.264 134.607 185.482 1.00 98.87 78 ALA M CA 1
ATOM 12812 C C . ALA I 1 81 ? 135.326 133.875 184.673 1.00 99.17 78 ALA M C 1
ATOM 12813 O O . ALA I 1 81 ? 135.877 134.424 183.712 1.00 106.35 78 ALA M O 1
ATOM 12815 N N . MET I 1 82 ? 135.614 132.625 185.041 1.00 103.44 79 MET M N 1
ATOM 12816 C CA . MET I 1 82 ? 136.591 131.828 184.309 1.00 104.33 79 MET M CA 1
ATOM 12817 C C . MET I 1 82 ? 136.166 131.614 182.862 1.00 106.30 79 MET M C 1
ATOM 12818 O O . MET I 1 82 ? 136.948 131.857 181.935 1.00 108.65 79 MET M O 1
ATOM 12823 N N . VAL I 1 83 ? 134.929 131.158 182.647 1.00 101.26 80 VAL M N 1
ATOM 12824 C CA . VAL I 1 83 ? 134.482 130.890 181.280 1.00 99.23 80 VAL M CA 1
ATOM 12825 C C . VAL I 1 83 ? 134.365 132.193 180.496 1.00 96.21 80 VAL M C 1
ATOM 12826 O O . VAL I 1 83 ? 134.661 132.240 179.295 1.00 94.96 80 VAL M O 1
ATOM 12830 N N . ALA I 1 84 ? 133.950 133.277 181.161 1.00 98.32 81 ALA M N 1
ATOM 12831 C CA . ALA I 1 84 ? 133.874 134.567 180.483 1.00 93.81 81 ALA M CA 1
ATOM 12832 C C . ALA I 1 84 ? 135.250 135.038 180.028 1.00 93.73 81 ALA M C 1
ATOM 12833 O O . ALA I 1 84 ? 135.400 135.556 178.916 1.00 95.68 81 ALA M O 1
ATOM 12835 N N . ALA I 1 85 ? 136.269 134.868 180.875 1.00 96.20 82 ALA M N 1
ATOM 12836 C CA . ALA I 1 85 ? 137.620 135.268 180.500 1.00 94.63 82 ALA M CA 1
ATOM 12837 C C . ALA I 1 85 ? 138.242 134.319 179.485 1.00 92.68 82 ALA M C 1
ATOM 12838 O O . ALA I 1 85 ? 139.165 134.717 178.766 1.00 93.07 82 ALA M O 1
ATOM 12840 N N . THR I 1 86 ? 137.764 133.075 179.414 1.00 92.78 83 THR M N 1
ATOM 12841 C CA . THR I 1 86 ? 138.306 132.129 178.444 1.00 92.51 83 THR M CA 1
ATOM 12842 C C . THR I 1 86 ? 137.989 132.543 177.012 1.00 96.41 83 THR M C 1
ATOM 12843 O O . THR I 1 86 ? 138.782 132.284 176.100 1.00 95.56 83 THR M O 1
ATOM 12847 N N . LEU I 1 87 ? 136.841 133.181 176.794 1.00 97.75 84 LEU M N 1
ATOM 12848 C CA . LEU I 1 87 ? 136.380 133.535 175.459 1.00 90.59 84 LEU M CA 1
ATOM 12849 C C . LEU I 1 87 ? 136.812 134.933 175.027 1.00 92.05 84 LEU M C 1
ATOM 12850 O O . LEU I 1 87 ? 136.222 135.485 174.092 1.00 91.99 84 LEU M O 1
ATOM 12855 N N . ASP I 1 88 ? 137.819 135.513 175.685 1.00 100.67 85 ASP M N 1
ATOM 12856 C CA . ASP I 1 88 ? 138.319 136.851 175.358 1.00 99.68 85 ASP M CA 1
ATOM 12857 C C . ASP I 1 88 ? 137.209 137.897 175.434 1.00 99.38 85 ASP M C 1
ATOM 12858 O O . ASP I 1 88 ? 137.135 138.815 174.616 1.00 99.12 85 ASP M O 1
ATOM 12863 N N . LEU I 1 89 ? 136.337 137.756 176.428 1.00 84.23 86 LEU M N 1
ATOM 12864 C CA . LEU I 1 89 ? 135.238 138.690 176.661 1.00 79.56 86 LEU M CA 1
ATOM 12865 C C . LEU I 1 89 ? 135.279 139.119 178.120 1.00 83.48 86 LEU M C 1
ATOM 12866 O O . LEU I 1 89 ? 134.651 138.489 178.982 1.00 89.46 86 LEU M O 1
ATOM 12871 N N . PRO I 1 90 ? 136.018 140.181 178.437 1.00 89.68 87 PRO M N 1
ATOM 12872 C CA . PRO I 1 90 ? 136.065 140.658 179.824 1.00 90.32 87 PRO M CA 1
ATOM 12873 C C . PRO I 1 90 ? 134.696 141.126 180.294 1.00 92.21 87 PRO M C 1
ATOM 12874 O O . PRO I 1 90 ? 133.752 141.274 179.516 1.00 96.18 87 PRO M O 1
ATOM 12878 N N . ILE I 1 91 ? 134.596 141.375 181.597 1.00 92.69 88 ILE M N 1
ATOM 12879 C CA . ILE I 1 91 ? 133.307 141.601 182.241 1.00 91.08 88 ILE M CA 1
ATOM 12880 C C . ILE I 1 91 ? 133.248 143.060 182.698 1.00 92.64 88 ILE M C 1
ATOM 12881 O O . ILE I 1 91 ? 132.307 143.491 183.375 1.00 92.54 88 ILE M O 1
ATOM 12886 N N . ASP I 1 92 ? 134.196 143.862 182.222 1.00 100.34 89 ASP M N 1
ATOM 12887 C CA . ASP I 1 92 ? 134.248 145.268 182.592 1.00 99.25 89 ASP M CA 1
ATOM 12888 C C . ASP I 1 92 ? 133.025 146.006 182.057 1.00 100.38 89 ASP M C 1
ATOM 12889 O O . ASP I 1 92 ? 132.496 145.687 180.988 1.00 99.47 89 ASP M O 1
ATOM 12894 N N . LYS I 1 93 ? 132.568 146.995 182.827 1.00 88.86 90 LYS M N 1
ATOM 12895 C CA . LYS I 1 93 ? 131.326 147.684 182.498 1.00 87.93 90 LYS M CA 1
ATOM 12896 C C . LYS I 1 93 ? 131.462 148.568 181.263 1.00 88.93 90 LYS M C 1
ATOM 12897 O O . LYS I 1 93 ? 130.491 148.729 180.514 1.00 89.38 90 LYS M O 1
ATOM 12903 N N . ASN I 1 94 ? 132.648 149.129 181.021 1.00 91.19 91 ASN M N 1
ATOM 12904 C CA . ASN I 1 94 ? 132.823 150.064 179.915 1.00 88.60 91 ASN M CA 1
ATOM 12905 C C . ASN I 1 94 ? 132.644 149.413 178.549 1.00 89.36 91 ASN M C 1
ATOM 12906 O O . ASN I 1 94 ? 132.442 150.128 177.561 1.00 95.25 91 ASN M O 1
ATOM 12911 N N . LEU I 1 95 ? 132.709 148.085 178.464 1.00 74.54 92 LEU M N 1
ATOM 12912 C CA . LEU I 1 95 ? 132.547 147.387 177.194 1.00 74.02 92 LEU M CA 1
ATOM 12913 C C . LEU I 1 95 ? 131.168 146.769 177.018 1.00 76.71 92 LEU M C 1
ATOM 12914 O O . LEU I 1 95 ? 130.622 146.804 175.912 1.00 76.19 92 LEU M O 1
ATOM 12919 N N . GLY I 1 96 ? 130.591 146.211 178.077 1.00 70.14 93 GLY M N 1
ATOM 12920 C CA . GLY I 1 96 ? 129.264 145.622 177.988 1.00 66.37 93 GLY M CA 1
ATOM 12921 C C . GLY I 1 96 ? 129.173 144.415 177.079 1.00 64.81 93 GLY M C 1
ATOM 12922 O O . GLY I 1 96 ? 128.218 144.299 176.302 1.00 72.30 93 GLY M O 1
ATOM 12923 N N . TYR I 1 97 ? 130.148 143.511 177.158 1.00 64.16 94 TYR M N 1
ATOM 12924 C CA . TYR I 1 97 ? 130.140 142.311 176.329 1.00 64.27 94 TYR M CA 1
ATOM 12925 C C . TYR I 1 97 ? 129.452 141.132 177.002 1.00 67.58 94 TYR M C 1
ATOM 12926 O O . TYR I 1 97 ? 128.838 140.310 176.313 1.00 77.80 94 TYR M O 1
ATOM 12935 N N . ALA I 1 98 ? 129.535 141.030 178.327 1.00 69.00 95 ALA M N 1
ATOM 12936 C CA . ALA I 1 98 ? 128.966 139.897 179.041 1.00 69.02 95 ALA M CA 1
ATOM 12937 C C . ALA I 1 98 ? 128.579 140.333 180.446 1.00 69.19 95 ALA M C 1
ATOM 12938 O O . ALA I 1 98 ? 129.032 141.367 180.944 1.00 68.82 95 ALA M O 1
ATOM 12940 N N . TRP I 1 99 ? 127.729 139.529 181.081 1.00 76.38 96 TRP M N 1
ATOM 12941 C CA . TRP I 1 99 ? 127.248 139.816 182.425 1.00 75.54 96 TRP M CA 1
ATOM 12942 C C . TRP I 1 99 ? 127.206 138.532 183.240 1.00 79.77 96 TRP M C 1
ATOM 12943 O O . TRP I 1 99 ? 127.262 137.425 182.700 1.00 79.47 96 TRP M O 1
ATOM 12954 N N . ILE I 1 100 ? 127.114 138.695 184.556 1.00 97.37 97 ILE M N 1
ATOM 12955 C CA . ILE I 1 100 ? 126.867 137.596 185.482 1.00 99.42 97 ILE M CA 1
ATOM 12956 C C . ILE I 1 100 ? 125.560 137.889 186.202 1.00 101.16 97 ILE M C 1
ATOM 12957 O O . ILE I 1 100 ? 125.447 138.901 186.905 1.00 103.11 97 ILE M O 1
ATOM 12962 N N . VAL I 1 101 ? 124.580 137.009 186.031 1.00 90.03 98 VAL M N 1
ATOM 12963 C CA . VAL I 1 101 ? 123.246 137.200 186.593 1.00 88.54 98 VAL M CA 1
ATOM 12964 C C . VAL I 1 101 ? 122.906 136.002 187.468 1.00 96.65 98 VAL M C 1
ATOM 12965 O O . VAL I 1 101 ? 123.023 134.858 187.014 1.00 99.68 98 VAL M O 1
ATOM 12969 N N . PRO I 1 102 ? 122.483 136.209 188.716 1.00 109.66 99 PRO M N 1
ATOM 12970 C CA . PRO I 1 102 ? 122.146 135.074 189.581 1.00 105.63 99 PRO M CA 1
ATOM 12971 C C . PRO I 1 102 ? 120.709 134.614 189.399 1.00 102.46 99 PRO M C 1
ATOM 12972 O O . PRO I 1 102 ? 119.773 135.416 189.385 1.00 105.81 99 PRO M O 1
ATOM 12976 N N . TYR I 1 103 ? 120.537 133.302 189.259 1.00 107.87 100 TYR M N 1
ATOM 12977 C CA . TYR I 1 103 ? 119.228 132.689 189.059 1.00 110.25 100 TYR M CA 1
ATOM 12978 C C . TYR I 1 103 ? 119.055 131.574 190.079 1.00 114.17 100 TYR M C 1
ATOM 12979 O O . TYR I 1 103 ? 119.777 130.572 190.032 1.00 117.53 100 TYR M O 1
ATOM 12988 N N . LYS I 1 104 ? 118.095 131.747 190.990 1.00 113.43 101 LYS M N 1
ATOM 12989 C CA . LYS I 1 104 ? 117.806 130.765 192.037 1.00 110.74 101 LYS M CA 1
ATOM 12990 C C . LYS I 1 104 ? 119.063 130.439 192.844 1.00 114.05 101 LYS M C 1
ATOM 12991 O O . LYS I 1 104 ? 119.354 129.281 193.153 1.00 112.89 101 LYS M O 1
ATOM 12997 N N . GLY I 1 105 ? 119.821 131.479 193.181 1.00 118.18 102 GLY M N 1
ATOM 12998 C CA . GLY I 1 105 ? 121.042 131.293 193.938 1.00 117.98 102 GLY M CA 1
ATOM 12999 C C . GLY I 1 105 ? 122.193 130.711 193.153 1.00 117.61 102 GLY M C 1
ATOM 13000 O O . GLY I 1 105 ? 123.152 130.218 193.752 1.00 119.74 102 GLY M O 1
ATOM 13001 N N . ARG I 1 106 ? 122.130 130.753 191.824 1.00 111.82 103 ARG M N 1
ATOM 13002 C CA . ARG I 1 106 ? 123.194 130.244 190.969 1.00 109.65 103 ARG M CA 1
ATOM 13003 C C . ARG I 1 106 ? 123.574 131.318 189.963 1.00 112.76 103 ARG M C 1
ATOM 13004 O O . ARG I 1 106 ? 122.706 131.852 189.265 1.00 113.44 103 ARG M O 1
ATOM 13012 N N . ALA I 1 107 ? 124.865 131.629 189.886 1.00 106.27 104 ALA M N 1
ATOM 13013 C CA . ALA I 1 107 ? 125.342 132.645 188.961 1.00 102.73 104 ALA M CA 1
ATOM 13014 C C . ALA I 1 107 ? 125.473 132.070 187.558 1.00 104.04 104 ALA M C 1
ATOM 13015 O O . ALA I 1 107 ? 125.924 130.936 187.374 1.00 101.54 104 ALA M O 1
ATOM 13017 N N . GLN I 1 108 ? 125.074 132.862 186.565 1.00 103.09 105 GLN M N 1
ATOM 13018 C CA . GLN I 1 108 ? 125.118 132.447 185.171 1.00 99.28 105 GLN M CA 1
ATOM 13019 C C . GLN I 1 108 ? 125.813 133.513 184.338 1.00 98.36 105 GLN M C 1
ATOM 13020 O O . GLN I 1 108 ? 125.595 134.713 184.534 1.00 97.59 105 GLN M O 1
ATOM 13026 N N . PHE I 1 109 ? 126.643 133.059 183.403 1.00 75.94 106 PHE M N 1
ATOM 13027 C CA . PHE I 1 109 ? 127.346 133.931 182.472 1.00 76.45 106 PHE M CA 1
ATOM 13028 C C . PHE I 1 109 ? 126.466 134.153 181.250 1.00 84.72 106 PHE M C 1
ATOM 13029 O O . PHE I 1 109 ? 125.953 133.192 180.667 1.00 91.73 106 PHE M O 1
ATOM 13037 N N . GLN I 1 110 ? 126.290 135.414 180.866 1.00 75.98 107 GLN M N 1
ATOM 13038 C CA . GLN I 1 110 ? 125.355 135.782 179.817 1.00 74.25 107 GLN M CA 1
ATOM 13039 C C . GLN I 1 110 ? 126.022 136.701 178.805 1.00 81.04 107 GLN M C 1
ATOM 13040 O O . GLN I 1 110 ? 126.882 137.516 179.154 1.00 88.01 107 GLN M O 1
ATOM 13046 N N . LEU I 1 111 ? 125.606 136.567 177.549 1.00 62.99 108 LEU M N 1
ATOM 13047 C CA . LEU I 1 111 ? 126.144 137.366 176.459 1.00 61.68 108 LEU M CA 1
ATOM 13048 C C . LEU I 1 111 ? 125.265 138.585 176.213 1.00 66.78 108 LEU M C 1
ATOM 13049 O O . LEU I 1 111 ? 124.035 138.485 176.199 1.00 73.24 108 LEU M O 1
ATOM 13054 N N . GLY I 1 112 ? 125.904 139.736 176.023 1.00 65.50 109 GLY M N 1
ATOM 13055 C CA . GLY I 1 112 ? 125.194 140.948 175.680 1.00 65.54 109 GLY M CA 1
ATOM 13056 C C . GLY I 1 112 ? 124.894 141.026 174.196 1.00 72.76 109 GLY M C 1
ATOM 13057 O O . GLY I 1 112 ? 125.176 140.115 173.419 1.00 75.42 109 GLY M O 1
ATOM 13058 N N . TYR I 1 113 ? 124.306 142.152 173.799 1.00 66.19 110 TYR M N 1
ATOM 13059 C CA . TYR I 1 113 ? 123.967 142.362 172.398 1.00 67.97 110 TYR M CA 1
ATOM 13060 C C . TYR I 1 113 ? 125.153 142.837 171.570 1.00 71.21 110 TYR M C 1
ATOM 13061 O O . TYR I 1 113 ? 125.029 142.945 170.345 1.00 64.82 110 TYR M O 1
ATOM 13070 N N . LYS I 1 114 ? 126.297 143.110 172.200 1.00 63.25 111 LYS M N 1
ATOM 13071 C CA . LYS I 1 114 ? 127.524 143.415 171.476 1.00 58.40 111 LYS M CA 1
ATOM 13072 C C . LYS I 1 114 ? 128.453 142.216 171.349 1.00 66.56 111 LYS M C 1
ATOM 13073 O O . LYS I 1 114 ? 129.339 142.226 170.487 1.00 69.64 111 LYS M O 1
ATOM 13079 N N . GLY I 1 115 ? 128.269 141.186 172.178 1.00 62.28 112 GLY M N 1
ATOM 13080 C CA . GLY I 1 115 ? 129.050 139.972 172.013 1.00 56.71 112 GLY M CA 1
ATOM 13081 C C . GLY I 1 115 ? 128.764 139.276 170.697 1.00 66.33 112 GLY M C 1
ATOM 13082 O O . GLY I 1 115 ? 129.667 138.723 170.065 1.00 75.64 112 GLY M O 1
ATOM 13083 N N . TYR I 1 116 ? 127.500 139.292 170.268 1.00 56.60 113 TYR M N 1
ATOM 13084 C CA . TYR I 1 116 ? 127.158 138.736 168.964 1.00 52.57 113 TYR M CA 1
ATOM 13085 C C . TYR I 1 116 ? 127.847 139.504 167.844 1.00 64.63 113 TYR M C 1
ATOM 13086 O O . TYR I 1 116 ? 128.342 138.904 166.883 1.00 70.79 113 TYR M O 1
ATOM 13095 N N . ILE I 1 117 ? 127.892 140.835 167.954 1.00 58.83 114 ILE M N 1
ATOM 13096 C CA . ILE I 1 117 ? 128.603 141.645 166.969 1.00 56.87 114 ILE M CA 1
ATOM 13097 C C . ILE I 1 117 ? 130.084 141.289 166.957 1.00 61.98 114 ILE M C 1
ATOM 13098 O O . ILE I 1 117 ? 130.701 141.163 165.891 1.00 60.41 114 ILE M O 1
ATOM 13103 N N . GLN I 1 118 ? 130.676 141.126 168.142 1.00 61.92 115 GLN M N 1
ATOM 13104 C CA . GLN I 1 118 ? 132.092 140.781 168.224 1.00 46.96 115 GLN M CA 1
ATOM 13105 C C . GLN I 1 118 ? 132.371 139.433 167.570 1.00 52.31 115 GLN M C 1
ATOM 13106 O O . GLN I 1 118 ? 133.335 139.289 166.811 1.00 65.14 115 GLN M O 1
ATOM 13112 N N . LEU I 1 119 ? 131.530 138.433 167.846 1.00 42.11 116 LEU M N 1
ATOM 13113 C CA . LEU I 1 119 ? 131.725 137.118 167.240 1.00 45.90 116 LEU M CA 1
ATOM 13114 C C . LEU I 1 119 ? 131.532 137.166 165.728 1.00 56.18 116 LEU M C 1
ATOM 13115 O O . LEU I 1 119 ? 132.290 136.538 164.976 1.00 70.15 116 LEU M O 1
ATOM 13120 N N . ALA I 1 120 ? 130.523 137.907 165.262 1.00 46.84 117 ALA M N 1
ATOM 13121 C CA . ALA I 1 120 ? 130.289 138.019 163.826 1.00 39.50 117 ALA M CA 1
ATOM 13122 C C . ALA I 1 120 ? 131.464 138.687 163.125 1.00 48.57 117 ALA M C 1
ATOM 13123 O O . ALA I 1 120 ? 131.860 138.272 162.030 1.00 52.26 117 ALA M O 1
ATOM 13125 N N . LEU I 1 121 ? 132.031 139.728 163.737 1.00 51.49 118 LEU M N 1
ATOM 13126 C CA . LEU I 1 121 ? 133.203 140.370 163.151 1.00 50.89 118 LEU M CA 1
ATOM 13127 C C . LEU I 1 121 ? 134.424 139.462 163.210 1.00 57.08 118 LEU M C 1
ATOM 13128 O O . LEU I 1 121 ? 135.262 139.493 162.301 1.00 59.27 118 LEU M O 1
ATOM 13133 N N . ARG I 1 122 ? 134.544 138.652 164.265 1.00 62.80 119 ARG M N 1
ATOM 13134 C CA . ARG I 1 122 ? 135.632 137.684 164.340 1.00 53.94 119 ARG M CA 1
ATOM 13135 C C . ARG I 1 122 ? 135.505 136.617 163.263 1.00 54.65 119 ARG M C 1
ATOM 13136 O O . ARG I 1 122 ? 136.513 136.048 162.832 1.00 60.16 119 ARG M O 1
ATOM 13144 N N . THR I 1 123 ? 134.276 136.325 162.827 1.00 67.00 120 THR M N 1
ATOM 13145 C CA . THR I 1 123 ? 134.078 135.337 161.770 1.00 62.92 120 THR M CA 1
ATOM 13146 C C . THR I 1 123 ? 134.787 135.754 160.485 1.00 53.83 120 THR M C 1
ATOM 13147 O O . THR I 1 123 ? 135.468 134.942 159.849 1.00 56.79 120 THR M O 1
ATOM 13151 N N . GLY I 1 124 ? 134.650 137.018 160.097 1.00 61.86 121 GLY M N 1
ATOM 13152 C CA . GLY I 1 124 ? 135.325 137.526 158.920 1.00 60.23 121 GLY M CA 1
ATOM 13153 C C . GLY I 1 124 ? 134.653 137.225 157.600 1.00 63.55 121 GLY M C 1
ATOM 13154 O O . GLY I 1 124 ? 135.332 137.210 156.568 1.00 62.78 121 GLY M O 1
ATOM 13155 N N . GLN I 1 125 ? 133.342 136.989 157.594 1.00 76.73 122 GLN M N 1
ATOM 13156 C CA . GLN I 1 125 ? 132.615 136.684 156.369 1.00 68.14 122 GLN M CA 1
ATOM 13157 C C . GLN I 1 125 ? 131.500 137.677 156.072 1.00 68.63 122 GLN M C 1
ATOM 13158 O O . GLN I 1 125 ? 130.787 137.505 155.077 1.00 72.83 122 GLN M O 1
ATOM 13164 N N . TYR I 1 126 ? 131.328 138.703 156.898 1.00 64.96 123 TYR M N 1
ATOM 13165 C CA . TYR I 1 126 ? 130.233 139.645 156.737 1.00 67.01 123 TYR M CA 1
ATOM 13166 C C . TYR I 1 126 ? 130.625 140.777 155.793 1.00 69.15 123 TYR M C 1
ATOM 13167 O O . TYR I 1 126 ? 131.804 141.023 155.529 1.00 72.84 123 TYR M O 1
ATOM 13176 N N . LYS I 1 127 ? 129.608 141.469 155.282 1.00 74.39 124 LYS M N 1
ATOM 13177 C CA . LYS I 1 127 ? 129.832 142.603 154.395 1.00 65.57 124 LYS M CA 1
ATOM 13178 C C . LYS I 1 127 ? 129.122 143.859 154.882 1.00 73.13 124 LYS M C 1
ATOM 13179 O O . LYS I 1 127 ? 129.667 144.961 154.762 1.00 71.30 124 LYS M O 1
ATOM 13185 N N . SER I 1 128 ? 127.916 143.719 155.428 1.00 76.45 125 SER M N 1
ATOM 13186 C CA . SER I 1 128 ? 127.174 144.885 155.886 1.00 65.05 125 SER M CA 1
ATOM 13187 C C . SER I 1 128 ? 126.176 144.474 156.957 1.00 69.53 125 SER M C 1
ATOM 13188 O O . SER I 1 128 ? 125.547 143.421 156.852 1.00 80.03 125 SER M O 1
ATOM 13191 N N . ILE I 1 129 ? 126.043 145.312 157.984 1.00 60.90 126 ILE M N 1
ATOM 13192 C CA . ILE I 1 129 ? 125.032 145.156 159.027 1.00 59.71 126 ILE M CA 1
ATOM 13193 C C . ILE I 1 129 ? 124.439 146.529 159.308 1.00 58.11 126 ILE M C 1
ATOM 13194 O O . ILE I 1 129 ? 125.179 147.510 159.437 1.00 68.04 126 ILE M O 1
ATOM 13199 N N . ASN I 1 130 ? 123.112 146.608 159.406 1.00 61.65 127 ASN M N 1
ATOM 13200 C CA . ASN I 1 130 ? 122.483 147.896 159.668 1.00 62.66 127 ASN M CA 1
ATOM 13201 C C . ASN I 1 130 ? 121.103 147.686 160.271 1.00 68.46 127 ASN M C 1
ATOM 13202 O O . ASN I 1 130 ? 120.479 146.634 160.104 1.00 79.06 127 ASN M O 1
ATOM 13207 N N . VAL I 1 131 ? 120.633 148.720 160.967 1.00 69.24 128 VAL M N 1
ATOM 13208 C CA . VAL I 1 131 ? 119.294 148.750 161.547 1.00 72.14 128 VAL M CA 1
ATOM 13209 C C . VAL I 1 131 ? 118.854 150.205 161.643 1.00 72.86 128 VAL M C 1
ATOM 13210 O O . VAL I 1 131 ? 119.595 151.055 162.147 1.00 76.42 128 VAL M O 1
ATOM 13214 N N . ILE I 1 132 ? 117.651 150.496 161.146 1.00 78.87 129 ILE M N 1
ATOM 13215 C CA . ILE I 1 132 ? 117.120 151.852 161.104 1.00 76.74 129 ILE M CA 1
ATOM 13216 C C . ILE I 1 132 ? 115.680 151.845 161.605 1.00 86.72 129 ILE M C 1
ATOM 13217 O O . ILE I 1 132 ? 115.076 150.796 161.831 1.00 93.51 129 ILE M O 1
ATOM 13222 N N . GLU I 1 133 ? 115.137 153.048 161.772 1.00 98.12 130 GLU M N 1
ATOM 13223 C CA . GLU I 1 133 ? 113.761 153.249 162.207 1.00 95.88 130 GLU M CA 1
ATOM 13224 C C . GLU I 1 133 ? 112.941 153.804 161.051 1.00 96.29 130 GLU M C 1
ATOM 13225 O O . GLU I 1 133 ? 113.317 154.812 160.445 1.00 98.49 130 GLU M O 1
ATOM 13231 N N . VAL I 1 134 ? 111.824 153.148 160.752 1.00 101.31 131 VAL M N 1
ATOM 13232 C CA . VAL I 1 134 ? 110.909 153.579 159.704 1.00 100.79 131 VAL M CA 1
ATOM 13233 C C . VAL I 1 134 ? 109.835 154.439 160.352 1.00 104.20 131 VAL M C 1
ATOM 13234 O O . VAL I 1 134 ? 109.107 153.977 161.240 1.00 110.81 131 VAL M O 1
ATOM 13238 N N . ARG I 1 135 ? 109.734 155.687 159.905 1.00 115.94 132 ARG M N 1
ATOM 13239 C CA . ARG I 1 135 ? 108.838 156.662 160.502 1.00 115.83 132 ARG M CA 1
ATOM 13240 C C . ARG I 1 135 ? 107.470 156.592 159.824 1.00 121.11 132 ARG M C 1
ATOM 13241 O O . ARG I 1 135 ? 107.173 155.670 159.060 1.00 124.29 132 ARG M O 1
ATOM 13249 N N . GLU I 1 136 ? 106.619 157.575 160.107 1.00 129.88 133 GLU M N 1
ATOM 13250 C CA . GLU I 1 136 ? 105.270 157.583 159.560 1.00 129.98 133 GLU M CA 1
ATOM 13251 C C . GLU I 1 136 ? 105.298 157.950 158.081 1.00 128.31 133 GLU M C 1
ATOM 13252 O O . GLU I 1 136 ? 105.926 158.935 157.684 1.00 127.76 133 GLU M O 1
ATOM 13258 N N . GLY I 1 137 ? 104.611 157.154 157.268 1.00 113.11 134 GLY M N 1
ATOM 13259 C CA . GLY I 1 137 ? 104.529 157.428 155.842 1.00 113.04 134 GLY M CA 1
ATOM 13260 C C . GLY I 1 137 ? 105.840 157.301 155.097 1.00 114.60 134 GLY M C 1
ATOM 13261 O O . GLY I 1 137 ? 106.161 158.158 154.265 1.00 117.42 134 GLY M O 1
ATOM 13262 N N . GLU I 1 138 ? 106.610 156.252 155.378 1.00 118.77 135 GLU M N 1
ATOM 13263 C CA . GLU I 1 138 ? 107.876 156.009 154.698 1.00 120.64 135 GLU M CA 1
ATOM 13264 C C . GLU I 1 138 ? 107.848 154.752 153.841 1.00 121.47 135 GLU M C 1
ATOM 13265 O O . GLU I 1 138 ? 108.159 154.813 152.647 1.00 121.53 135 GLU M O 1
ATOM 13271 N N . LEU I 1 139 ? 107.485 153.611 154.419 1.00 109.75 136 LEU M N 1
ATOM 13272 C CA . LEU I 1 139 ? 107.430 152.370 153.659 1.00 107.35 136 LEU M CA 1
ATOM 13273 C C . LEU I 1 139 ? 106.187 152.341 152.778 1.00 104.61 136 LEU M C 1
ATOM 13274 O O . LEU I 1 139 ? 105.174 152.977 153.082 1.00 108.31 136 LEU M O 1
ATOM 13279 N N . LEU I 1 140 ? 106.271 151.602 151.673 1.00 103.92 137 LEU M N 1
ATOM 13280 C CA . LEU I 1 140 ? 105.156 151.469 150.742 1.00 103.12 137 LEU M CA 1
ATOM 13281 C C . LEU I 1 140 ? 104.458 150.120 150.875 1.00 104.08 137 LEU M C 1
ATOM 13282 O O . LEU I 1 140 ? 103.241 150.064 151.070 1.00 104.63 137 LEU M O 1
ATOM 13287 N N . LYS I 1 141 ? 105.212 149.028 150.775 1.00 106.09 138 LYS M N 1
ATOM 13288 C CA . LYS I 1 141 ? 104.657 147.692 150.931 1.00 106.29 138 LYS M CA 1
ATOM 13289 C C . LYS I 1 141 ? 105.738 146.770 151.473 1.00 108.01 138 LYS M C 1
ATOM 13290 O O . LYS I 1 141 ? 106.933 147.049 151.350 1.00 109.08 138 LYS M O 1
ATOM 13296 N N . TRP I 1 142 ? 105.303 145.664 152.073 1.00 93.65 139 TRP M N 1
ATOM 13297 C CA . TRP I 1 142 ? 106.232 144.703 152.660 1.00 84.86 139 TRP M CA 1
ATOM 13298 C C . TRP I 1 142 ? 105.539 143.356 152.768 1.00 85.84 139 TRP M C 1
ATOM 13299 O O . TRP I 1 142 ? 104.473 143.256 153.385 1.00 94.74 139 TRP M O 1
ATOM 13310 N N . ASN I 1 143 ? 106.136 142.329 152.170 1.00 82.25 140 ASN M N 1
ATOM 13311 C CA . ASN I 1 143 ? 105.644 140.963 152.263 1.00 89.29 140 ASN M CA 1
ATOM 13312 C C . ASN I 1 143 ? 106.729 140.081 152.863 1.00 86.93 140 ASN M C 1
ATOM 13313 O O . ASN I 1 143 ? 107.912 140.226 152.540 1.00 91.66 140 ASN M O 1
ATOM 13318 N N . ARG I 1 144 ? 106.322 139.172 153.748 1.00 81.34 141 ARG M N 1
ATOM 13319 C CA . ARG I 1 144 ? 107.271 138.340 154.474 1.00 85.61 141 ARG M CA 1
ATOM 13320 C C . ARG I 1 144 ? 107.740 137.127 153.682 1.00 89.71 141 ARG M C 1
ATOM 13321 O O . ARG I 1 144 ? 108.641 136.420 154.144 1.00 92.11 141 ARG M O 1
ATOM 13329 N N . LEU I 1 145 ? 107.160 136.868 152.510 1.00 85.09 142 LEU M N 1
ATOM 13330 C CA . LEU I 1 145 ? 107.569 135.710 151.720 1.00 84.52 142 LEU M CA 1
ATOM 13331 C C . LEU I 1 145 ? 108.872 135.979 150.975 1.00 85.33 142 LEU M C 1
ATOM 13332 O O . LEU I 1 145 ? 109.872 135.283 151.180 1.00 89.12 142 LEU M O 1
ATOM 13337 N N . THR I 1 146 ? 108.878 136.987 150.106 1.00 84.46 143 THR M N 1
ATOM 13338 C CA . THR I 1 146 ? 110.053 137.314 149.310 1.00 81.68 143 THR M CA 1
ATOM 13339 C C . THR I 1 146 ? 111.004 138.273 150.014 1.00 83.17 143 THR M C 1
ATOM 13340 O O . THR I 1 146 ? 112.091 138.535 149.486 1.00 84.64 143 THR M O 1
ATOM 13344 N N . GLU I 1 147 ? 110.626 138.792 151.184 1.00 85.58 144 GLU M N 1
ATOM 13345 C CA . GLU I 1 147 ? 111.465 139.708 151.960 1.00 85.70 144 GLU M CA 1
ATOM 13346 C C . GLU I 1 147 ? 111.866 140.931 151.136 1.00 89.40 144 GLU M C 1
ATOM 13347 O O . GLU I 1 147 ? 113.023 141.356 151.134 1.00 89.60 144 GLU M O 1
ATOM 13353 N N . GLU I 1 148 ? 110.895 141.501 150.430 1.00 92.69 145 GLU M N 1
ATOM 13354 C CA . GLU I 1 148 ? 111.102 142.689 149.613 1.00 90.16 145 GLU M CA 1
ATOM 13355 C C . GLU I 1 148 ? 110.380 143.868 150.250 1.00 94.86 145 GLU M C 1
ATOM 13356 O O . GLU I 1 148 ? 109.179 143.789 150.527 1.00 95.03 145 GLU M O 1
ATOM 13358 N N . ILE I 1 149 ? 111.113 144.953 150.482 1.00 97.02 146 ILE M N 1
ATOM 13359 C CA . ILE I 1 149 ? 110.578 146.146 151.126 1.00 93.24 146 ILE M CA 1
ATOM 13360 C C . ILE I 1 149 ? 111.060 147.373 150.365 1.00 97.72 146 ILE M C 1
ATOM 13361 O O . ILE I 1 149 ? 112.236 147.466 149.997 1.00 98.68 146 ILE M O 1
ATOM 13366 N N . GLU I 1 150 ? 110.147 148.312 150.124 1.00 109.29 147 GLU M N 1
ATOM 13367 C CA . GLU I 1 150 ? 110.472 149.571 149.470 1.00 107.97 147 GLU M CA 1
ATOM 13368 C C . GLU I 1 150 ? 110.002 150.729 150.338 1.00 108.41 147 GLU M C 1
ATOM 13369 O O . GLU I 1 150 ? 108.932 150.665 150.953 1.00 105.70 147 GLU M O 1
ATOM 13375 N N . LEU I 1 151 ? 110.812 151.784 150.391 1.00 117.07 148 LEU M N 1
ATOM 13376 C CA . LEU I 1 151 ? 110.522 152.942 151.221 1.00 116.78 148 LEU M CA 1
ATOM 13377 C C . LEU I 1 151 ? 110.820 154.213 150.440 1.00 119.02 148 LEU M C 1
ATOM 13378 O O . LEU I 1 151 ? 111.585 154.211 149.473 1.00 120.51 148 LEU M O 1
ATOM 13383 N N . ASP I 1 152 ? 110.200 155.307 150.877 1.00 130.32 149 ASP M N 1
ATOM 13384 C CA . ASP I 1 152 ? 110.417 156.637 150.312 1.00 131.55 149 ASP M CA 1
ATOM 13385 C C . ASP I 1 152 ? 110.978 157.510 151.430 1.00 130.53 149 ASP M C 1
ATOM 13386 O O . ASP I 1 152 ? 110.230 158.183 152.144 1.00 131.07 149 ASP M O 1
ATOM 13391 N N . LEU I 1 153 ? 112.299 157.496 151.580 1.00 126.28 150 LEU M N 1
ATOM 13392 C CA . LEU I 1 153 ? 112.945 158.215 152.665 1.00 126.04 150 LEU M CA 1
ATOM 13393 C C . LEU I 1 153 ? 112.951 159.717 152.395 1.00 126.45 150 LEU M C 1
ATOM 13394 O O . LEU I 1 153 ? 112.739 160.179 151.270 1.00 126.06 150 LEU M O 1
ATOM 13399 N N . ASP I 1 154 ? 113.192 160.482 153.461 1.00 133.81 151 ASP M N 1
ATOM 13400 C CA . ASP I 1 154 ? 113.263 161.942 153.430 1.00 135.22 151 ASP M CA 1
ATOM 13401 C C . ASP I 1 154 ? 111.960 162.580 152.961 1.00 137.80 151 ASP M C 1
ATOM 13402 O O . ASP I 1 154 ? 111.965 163.711 152.464 1.00 140.03 151 ASP M O 1
ATOM 13407 N N . ASN I 1 155 ? 110.837 161.877 153.109 1.00 135.99 152 ASN M N 1
ATOM 13408 C CA . ASN I 1 155 ? 109.515 162.395 152.761 1.00 134.54 152 ASN M CA 1
ATOM 13409 C C . ASN I 1 155 ? 108.557 161.979 153.872 1.00 133.33 152 ASN M C 1
ATOM 13410 O O . ASN I 1 155 ? 107.988 160.884 153.834 1.00 135.22 152 ASN M O 1
ATOM 13415 N N . ASN I 1 156 ? 108.380 162.855 154.857 1.00 139.43 153 ASN M N 1
ATOM 13416 C CA . ASN I 1 156 ? 107.593 162.548 156.041 1.00 141.35 153 ASN M CA 1
ATOM 13417 C C . ASN I 1 156 ? 106.537 163.620 156.264 1.00 142.95 153 ASN M C 1
ATOM 13418 O O . ASN I 1 156 ? 106.703 164.777 155.867 1.00 143.25 153 ASN M O 1
ATOM 13423 N N . THR I 1 157 ? 105.441 163.217 156.911 1.00 145.37 154 THR M N 1
ATOM 13424 C CA . THR I 1 157 ? 104.362 164.126 157.266 1.00 145.40 154 THR M CA 1
ATOM 13425 C C . THR I 1 157 ? 104.241 164.374 158.762 1.00 145.11 154 THR M C 1
ATOM 13426 O O . THR I 1 157 ? 103.585 165.342 159.158 1.00 144.55 154 THR M O 1
ATOM 13430 N N . SER I 1 158 ? 104.849 163.534 159.593 1.00 139.69 155 SER M N 1
ATOM 13431 C CA . SER I 1 158 ? 104.802 163.691 161.042 1.00 137.96 155 SER M CA 1
ATOM 13432 C C . SER I 1 158 ? 106.203 163.435 161.588 1.00 136.90 155 SER M C 1
ATOM 13433 O O . SER I 1 158 ? 107.181 163.360 160.838 1.00 135.96 155 SER M O 1
ATOM 13436 N N . GLU I 1 159 ? 106.307 163.304 162.911 1.00 135.41 156 GLU M N 1
ATOM 13437 C CA . GLU I 1 159 ? 107.588 163.077 163.570 1.00 136.65 156 GLU M CA 1
ATOM 13438 C C . GLU I 1 159 ? 107.509 161.916 164.554 1.00 136.34 156 GLU M C 1
ATOM 13439 O O . GLU I 1 159 ? 108.243 161.884 165.546 1.00 135.17 156 GLU M O 1
ATOM 13445 N N . LYS I 1 160 ? 106.627 160.954 164.297 1.00 124.67 157 LYS M N 1
ATOM 13446 C CA . LYS I 1 160 ? 106.482 159.776 165.139 1.00 123.46 157 LYS M CA 1
ATOM 13447 C C . LYS I 1 160 ? 106.888 158.534 164.357 1.00 125.09 157 LYS M C 1
ATOM 13448 O O . LYS I 1 160 ? 106.648 158.441 163.148 1.00 123.53 157 LYS M O 1
ATOM 13454 N N . VAL I 1 161 ? 107.520 157.589 165.048 1.00 115.80 158 VAL M N 1
ATOM 13455 C CA . VAL I 1 161 ? 108.018 156.375 164.413 1.00 109.83 158 VAL M CA 1
ATOM 13456 C C . VAL I 1 161 ? 106.888 155.362 164.294 1.00 110.55 158 VAL M C 1
ATOM 13457 O O . VAL I 1 161 ? 105.924 155.371 165.068 1.00 111.28 158 VAL M O 1
ATOM 13461 N N . VAL I 1 162 ? 107.004 154.478 163.304 1.00 105.82 159 VAL M N 1
ATOM 13462 C CA . VAL I 1 162 ? 105.972 153.480 163.047 1.00 102.38 159 VAL M CA 1
ATOM 13463 C C . VAL I 1 162 ? 106.537 152.070 163.175 1.00 104.75 159 VAL M C 1
ATOM 13464 O O . VAL I 1 162 ? 105.836 151.151 163.617 1.00 105.28 159 VAL M O 1
ATOM 13468 N N . GLY I 1 163 ? 107.814 151.892 162.846 1.00 97.30 160 GLY M N 1
ATOM 13469 C CA . GLY I 1 163 ? 108.405 150.570 162.904 1.00 91.74 160 GLY M CA 1
ATOM 13470 C C . GLY I 1 163 ? 109.915 150.631 162.856 1.00 89.66 160 GLY M C 1
ATOM 13471 O O . GLY I 1 163 ? 110.518 151.706 162.851 1.00 92.02 160 GLY M O 1
ATOM 13472 N N . TYR I 1 164 ? 110.528 149.450 162.809 1.00 78.97 161 TYR M N 1
ATOM 13473 C CA . TYR I 1 164 ? 111.978 149.331 162.749 1.00 73.07 161 TYR M CA 1
ATOM 13474 C C . TYR I 1 164 ? 112.352 148.272 161.723 1.00 75.69 161 TYR M C 1
ATOM 13475 O O . TYR I 1 164 ? 111.605 147.316 161.500 1.00 81.52 161 TYR M O 1
ATOM 13484 N N . CYS I 1 165 ? 113.509 148.454 161.089 1.00 69.43 162 CYS M N 1
ATOM 13485 C CA . CYS I 1 165 ? 113.985 147.542 160.060 1.00 64.60 162 CYS M CA 1
ATOM 13486 C C . CYS I 1 165 ? 115.438 147.179 160.322 1.00 68.21 162 CYS M C 1
ATOM 13487 O O . CYS I 1 165 ? 116.217 148.006 160.802 1.00 77.33 162 CYS M O 1
ATOM 13490 N N . GLY I 1 166 ? 115.793 145.939 160.012 1.00 67.01 163 GLY M N 1
ATOM 13491 C CA . GLY I 1 166 ? 117.167 145.489 160.128 1.00 67.66 163 GLY M CA 1
ATOM 13492 C C . GLY I 1 166 ? 117.562 144.690 158.906 1.00 66.38 163 GLY M C 1
ATOM 13493 O O . GLY I 1 166 ? 116.741 144.002 158.299 1.00 76.37 163 GLY M O 1
ATOM 13494 N N . TYR I 1 167 ? 118.841 144.785 158.547 1.00 56.06 164 TYR M N 1
ATOM 13495 C CA . TYR I 1 167 ? 119.309 144.167 157.313 1.00 59.48 164 TYR M CA 1
ATOM 13496 C C . TYR I 1 167 ? 120.795 143.862 157.421 1.00 63.73 164 TYR M C 1
ATOM 13497 O O . TYR I 1 167 ? 121.588 144.746 157.760 1.00 72.20 164 TYR M O 1
ATOM 13506 N N . PHE I 1 168 ? 121.168 142.617 157.124 1.00 58.19 165 PHE M N 1
ATOM 13507 C CA . PHE I 1 168 ? 122.575 142.246 157.079 1.00 54.03 165 PHE M CA 1
ATOM 13508 C C . PHE I 1 168 ? 122.846 141.387 155.853 1.00 57.89 165 PHE M C 1
ATOM 13509 O O . PHE I 1 168 ? 122.058 140.500 155.510 1.00 73.84 165 PHE M O 1
ATOM 13517 N N . GLN I 1 169 ? 123.978 141.655 155.208 1.00 59.07 166 GLN M N 1
ATOM 13518 C CA . GLN I 1 169 ? 124.373 140.995 153.973 1.00 58.93 166 GLN M CA 1
ATOM 13519 C C . GLN I 1 169 ? 125.796 140.476 154.104 1.00 58.40 166 GLN M C 1
ATOM 13520 O O . GLN I 1 169 ? 126.682 141.185 154.595 1.00 69.55 166 GLN M O 1
ATOM 13526 N N . LEU I 1 170 ? 126.005 139.239 153.656 1.00 69.31 167 LEU M N 1
ATOM 13527 C CA . LEU I 1 170 ? 127.302 138.586 153.700 1.00 69.82 167 LEU M CA 1
ATOM 13528 C C . LEU I 1 170 ? 128.087 138.886 152.424 1.00 72.06 167 LEU M C 1
ATOM 13529 O O . LEU I 1 170 ? 127.717 139.744 151.620 1.00 78.55 167 LEU M O 1
ATOM 13534 N N . ILE I 1 171 ? 129.193 138.163 152.234 1.00 75.13 168 ILE M N 1
ATOM 13535 C CA . ILE I 1 171 ? 130.032 138.331 151.050 1.00 80.18 168 ILE M CA 1
ATOM 13536 C C . ILE I 1 171 ? 129.619 137.410 149.910 1.00 84.93 168 ILE M C 1
ATOM 13537 O O . ILE I 1 171 ? 129.659 137.829 148.742 1.00 87.83 168 ILE M O 1
ATOM 13542 N N . ASN I 1 172 ? 129.193 136.184 150.206 1.00 91.29 169 ASN M N 1
ATOM 13543 C CA . ASN I 1 172 ? 128.862 135.200 149.185 1.00 85.73 169 ASN M CA 1
ATOM 13544 C C . ASN I 1 172 ? 127.466 135.393 148.605 1.00 91.13 169 ASN M C 1
ATOM 13545 O O . ASN I 1 172 ? 126.977 134.510 147.893 1.00 95.53 169 ASN M O 1
ATOM 13550 N N . GLY I 1 173 ? 126.815 136.518 148.891 1.00 89.92 170 GLY M N 1
ATOM 13551 C CA . GLY I 1 173 ? 125.526 136.846 148.322 1.00 87.66 170 GLY M CA 1
ATOM 13552 C C . GLY I 1 173 ? 124.352 136.672 149.262 1.00 87.87 170 GLY M C 1
ATOM 13553 O O . GLY I 1 173 ? 123.253 137.148 148.948 1.00 96.22 170 GLY M O 1
ATOM 13554 N N . PHE I 1 174 ? 124.544 136.010 150.400 1.00 64.40 171 PHE M N 1
ATOM 13555 C CA . PHE I 1 174 ? 123.442 135.790 151.327 1.00 65.50 171 PHE M CA 1
ATOM 13556 C C . PHE I 1 174 ? 123.047 137.098 152.001 1.00 67.99 171 PHE M C 1
ATOM 13557 O O . PHE I 1 174 ? 123.900 137.830 152.512 1.00 78.03 171 PHE M O 1
ATOM 13565 N N . GLU I 1 175 ? 121.748 137.390 152.001 1.00 67.43 172 GLU M N 1
ATOM 13566 C CA . GLU I 1 175 ? 121.214 138.596 152.616 1.00 70.22 172 GLU M CA 1
ATOM 13567 C C . GLU I 1 175 ? 120.014 138.232 153.477 1.00 72.46 172 GLU M C 1
ATOM 13568 O O . GLU I 1 175 ? 119.342 137.225 153.240 1.00 80.91 172 GLU M O 1
ATOM 13574 N N . LYS I 1 176 ? 119.749 139.064 154.482 1.00 57.96 173 LYS M N 1
ATOM 13575 C CA . LYS I 1 176 ? 118.613 138.855 155.366 1.00 56.92 173 LYS M CA 1
ATOM 13576 C C . LYS I 1 176 ? 118.073 140.200 155.823 1.00 63.12 173 LYS M C 1
ATOM 13577 O O . LYS I 1 176 ? 118.839 141.090 156.209 1.00 65.78 173 LYS M O 1
ATOM 13583 N N . THR I 1 177 ? 116.749 140.341 155.773 1.00 68.23 174 THR M N 1
ATOM 13584 C CA . THR I 1 177 ? 116.068 141.567 156.162 1.00 68.08 174 THR M CA 1
ATOM 13585 C C . THR I 1 177 ? 114.864 141.225 157.026 1.00 58.99 174 THR M C 1
ATOM 13586 O O . THR I 1 177 ? 114.126 140.281 156.729 1.00 56.58 174 THR M O 1
ATOM 13590 N N . VAL I 1 178 ? 114.672 141.995 158.095 1.00 60.03 175 VAL M N 1
ATOM 13591 C CA . VAL I 1 178 ? 113.546 141.822 159.004 1.00 62.93 175 VAL M CA 1
ATOM 13592 C C . VAL I 1 178 ? 112.917 143.181 159.273 1.00 69.18 175 VAL M C 1
ATOM 13593 O O . VAL I 1 178 ? 113.580 144.221 159.203 1.00 74.10 175 VAL M O 1
ATOM 13597 N N . TYR I 1 179 ? 111.624 143.165 159.591 1.00 70.42 176 TYR M N 1
ATOM 13598 C CA . TYR I 1 179 ? 110.867 144.381 159.857 1.00 69.47 176 TYR M CA 1
ATOM 13599 C C . TYR I 1 179 ? 109.910 144.128 161.011 1.00 71.31 176 TYR M C 1
ATOM 13600 O O . TYR I 1 179 ? 109.130 143.172 160.972 1.00 78.13 176 TYR M O 1
ATOM 13609 N N . TRP I 1 180 ? 109.969 144.982 162.030 1.00 69.51 177 TRP M N 1
ATOM 13610 C CA . TRP I 1 180 ? 109.117 144.874 163.204 1.00 69.39 177 TRP M CA 1
ATOM 13611 C C . TRP I 1 180 ? 108.259 146.124 163.340 1.00 79.33 177 TRP M C 1
ATOM 13612 O O . TRP I 1 180 ? 108.672 147.221 162.950 1.00 84.20 177 TRP M O 1
ATOM 13623 N N . THR I 1 181 ? 107.066 145.952 163.897 1.00 89.19 178 THR M N 1
ATOM 13624 C CA . THR I 1 181 ? 106.168 147.058 164.191 1.00 87.53 178 THR M CA 1
ATOM 13625 C C . THR I 1 181 ? 106.191 147.368 165.685 1.00 88.78 178 THR M C 1
ATOM 13626 O O . THR I 1 181 ? 106.767 146.636 166.492 1.00 93.79 178 THR M O 1
ATOM 13630 N N . ARG I 1 182 ? 105.550 148.482 166.046 1.00 85.65 179 ARG M N 1
ATOM 13631 C CA . ARG I 1 182 ? 105.539 148.911 167.441 1.00 91.10 179 ARG M CA 1
ATOM 13632 C C . ARG I 1 182 ? 104.776 147.929 168.323 1.00 95.38 179 ARG M C 1
ATOM 13633 O O . ARG I 1 182 ? 105.185 147.662 169.460 1.00 99.43 179 ARG M O 1
ATOM 13641 N N . LYS I 1 183 ? 103.663 147.387 167.821 1.00 90.25 180 LYS M N 1
ATOM 13642 C CA . LYS I 1 183 ? 102.848 146.483 168.627 1.00 90.63 180 LYS M CA 1
ATOM 13643 C C . LYS I 1 183 ? 103.612 145.216 168.992 1.00 94.87 180 LYS M C 1
ATOM 13644 O O . LYS I 1 183 ? 103.549 144.752 170.137 1.00 99.20 180 LYS M O 1
ATOM 13650 N N . GLU I 1 184 ? 104.338 144.639 168.031 1.00 85.87 181 GLU M N 1
ATOM 13651 C CA . GLU I 1 184 ? 105.096 143.422 168.308 1.00 84.81 181 GLU M CA 1
ATOM 13652 C C . GLU I 1 184 ? 106.198 143.677 169.328 1.00 86.75 181 GLU M C 1
ATOM 13653 O O . GLU I 1 184 ? 106.427 142.856 170.224 1.00 85.15 181 GLU M O 1
ATOM 13659 N N . ILE I 1 185 ? 106.892 144.810 169.207 1.00 81.22 182 ILE M N 1
ATOM 13660 C CA . ILE I 1 185 ? 107.953 145.138 170.153 1.00 78.77 182 ILE M CA 1
ATOM 13661 C C . ILE I 1 185 ? 107.377 145.359 171.546 1.00 84.62 182 ILE M C 1
ATOM 13662 O O . ILE I 1 185 ? 107.952 144.916 172.549 1.00 87.57 182 ILE M O 1
ATOM 13667 N N . GLU I 1 186 ? 106.232 146.041 171.632 1.00 91.13 183 GLU M N 1
ATOM 13668 C CA . GLU I 1 186 ? 105.589 146.242 172.927 1.00 88.87 183 GLU M CA 1
ATOM 13669 C C . GLU I 1 186 ? 105.172 144.915 173.548 1.00 88.95 183 GLU M C 1
ATOM 13670 O O . GLU I 1 186 ? 105.348 144.702 174.754 1.00 97.99 183 GLU M O 1
ATOM 13676 N N . ALA I 1 187 ? 104.620 144.008 172.738 1.00 78.26 184 ALA M N 1
ATOM 13677 C CA . ALA I 1 187 ? 104.234 142.697 173.250 1.00 85.57 184 ALA M CA 1
ATOM 13678 C C . ALA I 1 187 ? 105.446 141.917 173.742 1.00 89.49 184 ALA M C 1
ATOM 13679 O O . ALA I 1 187 ? 105.397 141.282 174.802 1.00 88.59 184 ALA M O 1
ATOM 13681 N N . HIS I 1 188 ? 106.545 141.954 172.984 1.00 83.12 185 HIS M N 1
ATOM 13682 C CA . HIS I 1 188 ? 107.761 141.262 173.402 1.00 78.10 185 HIS M CA 1
ATOM 13683 C C . HIS I 1 188 ? 108.301 141.834 174.707 1.00 77.75 185 HIS M C 1
ATOM 13684 O O . HIS I 1 188 ? 108.706 141.084 175.604 1.00 81.65 185 HIS M O 1
ATOM 13691 N N . LYS I 1 189 ? 108.316 143.164 174.829 1.00 81.40 186 LYS M N 1
ATOM 13692 C CA . LYS I 1 189 ? 108.798 143.795 176.053 1.00 80.73 186 LYS M CA 1
ATOM 13693 C C . LYS I 1 189 ? 107.923 143.427 177.244 1.00 84.21 186 LYS M C 1
ATOM 13694 O O . LYS I 1 189 ? 108.433 143.149 178.336 1.00 87.87 186 LYS M O 1
ATOM 13700 N N . GLN I 1 190 ? 106.602 143.419 177.054 1.00 87.08 187 GLN M N 1
ATOM 13701 C CA . GLN I 1 190 ? 105.705 143.043 178.141 1.00 87.60 187 GLN M CA 1
ATOM 13702 C C . GLN I 1 190 ? 105.892 141.582 178.534 1.00 90.13 187 GLN M C 1
ATOM 13703 O O . GLN I 1 190 ? 105.836 141.240 179.721 1.00 88.58 187 GLN M O 1
ATOM 13709 N N . LYS I 1 191 ? 106.116 140.706 177.552 1.00 91.50 188 LYS M N 1
ATOM 13710 C CA . LYS I 1 191 ? 106.209 139.278 177.840 1.00 87.35 188 LYS M CA 1
ATOM 13711 C C . LYS I 1 191 ? 107.526 138.919 178.517 1.00 86.87 188 LYS M C 1
ATOM 13712 O O . LYS I 1 191 ? 107.541 138.141 179.478 1.00 88.45 188 LYS M O 1
ATOM 13718 N N . PHE I 1 192 ? 108.641 139.472 178.040 1.00 86.90 189 PHE M N 1
ATOM 13719 C CA . PHE I 1 192 ? 109.960 139.026 178.475 1.00 83.63 189 PHE M CA 1
ATOM 13720 C C . PHE I 1 192 ? 110.628 139.968 179.465 1.00 84.13 189 PHE M C 1
ATOM 13721 O O . PHE I 1 192 ? 111.125 139.517 180.501 1.00 88.10 189 PHE M O 1
ATOM 13729 N N . SER I 1 193 ? 110.664 141.265 179.173 1.00 95.45 190 SER M N 1
ATOM 13730 C CA . SER I 1 193 ? 111.357 142.206 180.043 1.00 97.39 190 SER M CA 1
ATOM 13731 C C . SER I 1 193 ? 110.657 142.313 181.393 1.00 100.30 190 SER M C 1
ATOM 13732 O O . SER I 1 193 ? 109.427 142.269 181.480 1.00 103.37 190 SER M O 1
ATOM 13735 N N . LYS I 1 194 ? 111.456 142.457 182.453 1.00 103.03 191 LYS M N 1
ATOM 13736 C CA . LYS I 1 194 ? 110.940 142.578 183.812 1.00 106.06 191 LYS M CA 1
ATOM 13737 C C . LYS I 1 194 ? 111.384 143.874 184.481 1.00 106.99 191 LYS M C 1
ATOM 13738 O O . LYS I 1 194 ? 111.362 143.971 185.712 1.00 106.87 191 LYS M O 1
ATOM 13744 N N . SER I 1 195 ? 111.787 144.870 183.696 1.00 109.59 192 SER M N 1
ATOM 13745 C CA . SER I 1 195 ? 112.183 146.168 184.220 1.00 107.58 192 SER M CA 1
ATOM 13746 C C . SER I 1 195 ? 111.613 147.256 183.322 1.00 110.11 192 SER M C 1
ATOM 13747 O O . SER I 1 195 ? 111.291 147.021 182.155 1.00 110.24 192 SER M O 1
ATOM 13750 N N . ASP I 1 196 ? 111.491 148.461 183.881 1.00 110.80 193 ASP M N 1
ATOM 13751 C CA . ASP I 1 196 ? 110.883 149.573 183.167 1.00 109.60 193 ASP M CA 1
ATOM 13752 C C . ASP I 1 196 ? 111.689 150.863 183.216 1.00 110.43 193 ASP M C 1
ATOM 13753 O O . ASP I 1 196 ? 111.298 151.833 182.558 1.00 112.51 193 ASP M O 1
ATOM 13758 N N . PHE I 1 197 ? 112.790 150.912 183.969 1.00 107.44 194 PHE M N 1
ATOM 13759 C CA . PHE I 1 197 ? 113.563 152.147 184.067 1.00 103.63 194 PHE M CA 1
ATOM 13760 C C . PHE I 1 197 ? 114.212 152.501 182.734 1.00 105.34 194 PHE M C 1
ATOM 13761 O O . PHE I 1 197 ? 114.121 153.644 182.270 1.00 108.81 194 PHE M O 1
ATOM 13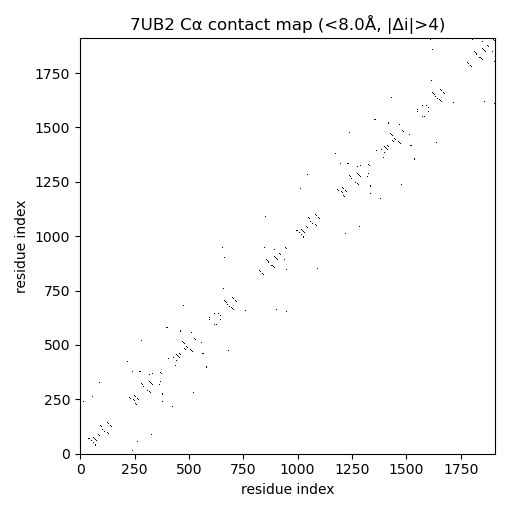769 N N . GLY I 1 198 ? 114.878 151.532 182.104 1.00 96.16 195 GLY M N 1
ATOM 13770 C CA . GLY I 1 198 ? 115.556 151.810 180.849 1.00 95.29 195 GLY M CA 1
ATOM 13771 C C . GLY I 1 198 ? 114.600 152.116 179.712 1.00 93.13 195 GLY M C 1
ATOM 13772 O O . GLY I 1 198 ? 114.874 152.980 178.875 1.00 92.54 195 GLY M O 1
ATOM 13773 N N . TRP I 1 199 ? 113.465 151.417 179.667 1.00 84.68 196 TRP M N 1
ATOM 13774 C CA . TRP I 1 199 ? 112.522 151.560 178.565 1.00 83.49 196 TRP M CA 1
ATOM 13775 C C . TRP I 1 199 ? 111.778 152.889 178.582 1.00 88.54 196 TRP M C 1
ATOM 13776 O O . TRP I 1 199 ? 111.090 153.203 177.605 1.00 88.70 196 TRP M O 1
ATOM 13787 N N . LYS I 1 200 ? 111.894 153.671 179.654 1.00 101.57 197 LYS M N 1
ATOM 13788 C CA . LYS I 1 200 ? 111.119 154.898 179.791 1.00 100.92 197 LYS M CA 1
ATOM 13789 C C . LYS I 1 200 ? 111.805 156.098 179.145 1.00 103.33 197 LYS M C 1
ATOM 13790 O O . LYS I 1 200 ? 111.188 156.814 178.350 1.00 107.32 197 LYS M O 1
ATOM 13796 N N . LYS I 1 201 ? 113.077 156.333 179.477 1.00 109.34 198 LYS M N 1
ATOM 13797 C CA . LYS I 1 201 ? 113.752 157.538 179.005 1.00 111.86 198 LYS M CA 1
ATOM 13798 C C . LYS I 1 201 ? 114.054 157.471 177.512 1.00 112.41 198 LYS M C 1
ATOM 13799 O O . LYS I 1 201 ? 113.945 158.481 176.808 1.00 114.89 198 LYS M O 1
ATOM 13805 N N . ASP I 1 202 ? 114.430 156.295 177.008 1.00 110.90 199 ASP M N 1
ATOM 13806 C CA . ASP I 1 202 ? 114.821 156.139 175.606 1.00 111.99 199 ASP M CA 1
ATOM 13807 C C . ASP I 1 202 ? 114.207 154.852 175.063 1.00 110.81 199 ASP M C 1
ATOM 13808 O O . ASP I 1 202 ? 114.749 153.761 175.261 1.00 113.20 199 ASP M O 1
ATOM 13813 N N . TYR I 1 203 ? 113.075 154.990 174.373 1.00 91.29 200 TYR M N 1
ATOM 13814 C CA . TYR I 1 203 ? 112.360 153.832 173.850 1.00 88.14 200 TYR M CA 1
ATOM 13815 C C . TYR I 1 203 ? 113.004 153.260 172.593 1.00 89.80 200 TYR M C 1
ATOM 13816 O O . TYR I 1 203 ? 112.915 152.050 172.356 1.00 95.52 200 TYR M O 1
ATOM 13825 N N . ASP I 1 204 ? 113.651 154.098 171.781 1.00 91.38 201 ASP M N 1
ATOM 13826 C CA . ASP I 1 204 ? 114.142 153.642 170.483 1.00 91.90 201 ASP M CA 1
ATOM 13827 C C . ASP I 1 204 ? 115.368 152.745 170.623 1.00 94.02 201 ASP M C 1
ATOM 13828 O O . ASP I 1 204 ? 115.504 151.755 169.891 1.00 100.03 201 ASP M O 1
ATOM 13833 N N . ALA I 1 205 ? 116.271 153.079 171.548 1.00 79.81 202 ALA M N 1
ATOM 13834 C CA . ALA I 1 205 ? 117.517 152.331 171.673 1.00 77.74 202 ALA M CA 1
ATOM 13835 C C . ALA I 1 205 ? 117.261 150.879 172.055 1.00 81.28 202 ALA M C 1
ATOM 13836 O O . ALA I 1 205 ? 117.886 149.965 171.503 1.00 88.05 202 ALA M O 1
ATOM 13838 N N . MET I 1 206 ? 116.345 150.645 172.997 1.00 68.98 203 MET M N 1
ATOM 13839 C CA . MET I 1 206 ? 116.046 149.279 173.413 1.00 73.52 203 MET M CA 1
ATOM 13840 C C . MET I 1 206 ? 115.424 148.474 172.278 1.00 73.70 203 MET M C 1
ATOM 13841 O O . MET I 1 206 ? 115.752 147.297 172.091 1.00 75.35 203 MET M O 1
ATOM 13846 N N . ALA I 1 207 ? 114.521 149.091 171.512 1.00 60.69 204 ALA M N 1
ATOM 13847 C CA . ALA I 1 207 ? 113.915 148.396 170.381 1.00 62.26 204 ALA M CA 1
ATOM 13848 C C . ALA I 1 207 ? 114.959 148.037 169.330 1.00 64.30 204 ALA M C 1
ATOM 13849 O O . ALA I 1 207 ? 114.961 146.917 168.798 1.00 76.96 204 ALA M O 1
ATOM 13851 N N . LYS I 1 208 ? 115.858 148.976 169.021 1.00 60.57 205 LYS M N 1
ATOM 13852 C CA . LYS I 1 208 ? 116.914 148.694 168.055 1.00 67.04 205 LYS M CA 1
ATOM 13853 C C . LYS I 1 208 ? 117.827 147.581 168.550 1.00 70.39 205 LYS M C 1
ATOM 13854 O O . LYS I 1 208 ? 118.217 146.697 167.777 1.00 71.95 205 LYS M O 1
ATOM 13860 N N . LYS I 1 209 ? 118.173 147.604 169.839 1.00 66.36 206 LYS M N 1
ATOM 13861 C CA . LYS I 1 209 ? 119.020 146.559 170.402 1.00 61.03 206 LYS M CA 1
ATOM 13862 C C . LYS I 1 209 ? 118.337 145.198 170.334 1.00 65.21 206 LYS M C 1
ATOM 13863 O O . LYS I 1 209 ? 118.980 144.191 170.017 1.00 74.18 206 LYS M O 1
ATOM 13869 N N . THR I 1 210 ? 117.030 145.147 170.610 1.00 63.12 207 THR M N 1
ATOM 13870 C CA . THR I 1 210 ? 116.318 143.875 170.557 1.00 63.74 207 THR M CA 1
ATOM 13871 C C . THR I 1 210 ? 116.274 143.338 169.133 1.00 64.84 207 THR M C 1
ATOM 13872 O O . THR I 1 210 ? 116.522 142.148 168.900 1.00 68.98 207 THR M O 1
ATOM 13876 N N . VAL I 1 211 ? 115.972 144.208 168.166 1.00 61.58 208 VAL M N 1
ATOM 13877 C CA . VAL I 1 211 ? 115.932 143.781 166.770 1.00 56.15 208 VAL M CA 1
ATOM 13878 C C . VAL I 1 211 ? 117.296 143.256 166.339 1.00 58.87 208 VAL M C 1
ATOM 13879 O O . VAL I 1 211 ? 117.406 142.181 165.733 1.00 63.80 208 VAL M O 1
ATOM 13883 N N . LEU I 1 212 ? 118.358 144.001 166.661 1.00 65.70 209 LEU M N 1
ATOM 13884 C CA . LEU I 1 212 ? 119.702 143.594 166.265 1.00 60.53 209 LEU M CA 1
ATOM 13885 C C . LEU I 1 212 ? 120.083 142.257 166.885 1.00 55.82 209 LEU M C 1
ATOM 13886 O O . LEU I 1 212 ? 120.580 141.360 166.192 1.00 62.03 209 LEU M O 1
ATOM 13891 N N . ARG I 1 213 ? 119.857 142.101 168.192 1.00 58.85 210 ARG M N 1
ATOM 13892 C CA . ARG I 1 213 ? 120.279 140.876 168.861 1.00 59.79 210 ARG M CA 1
ATOM 13893 C C . ARG I 1 213 ? 119.478 139.675 168.371 1.00 58.63 210 ARG M C 1
ATOM 13894 O O . ARG I 1 213 ? 120.042 138.596 168.168 1.00 68.92 210 ARG M O 1
ATOM 13902 N N . ASN I 1 214 ? 118.173 139.847 168.134 1.00 64.61 211 ASN M N 1
ATOM 13903 C CA . ASN I 1 214 ? 117.373 138.732 167.636 1.00 60.49 211 ASN M CA 1
ATOM 13904 C C . ASN I 1 214 ? 117.799 138.336 166.228 1.00 60.95 211 ASN M C 1
ATOM 13905 O O . ASN I 1 214 ? 117.969 137.145 165.933 1.00 65.62 211 ASN M O 1
ATOM 13910 N N . MET I 1 215 ? 117.994 139.324 165.347 1.00 64.46 212 MET M N 1
ATOM 13911 C CA . MET I 1 215 ? 118.392 139.024 163.977 1.00 56.59 212 MET M CA 1
ATOM 13912 C C . MET I 1 215 ? 119.759 138.355 163.931 1.00 56.99 212 MET M C 1
ATOM 13913 O O . MET I 1 215 ? 119.979 137.430 163.140 1.00 51.73 212 MET M O 1
ATOM 13918 N N . LEU I 1 216 ? 120.694 138.805 164.773 1.00 68.41 213 LEU M N 1
ATOM 13919 C CA . LEU I 1 216 ? 122.029 138.218 164.758 1.00 60.65 213 LEU M CA 1
ATOM 13920 C C . LEU I 1 216 ? 122.047 136.831 165.389 1.00 57.42 213 LEU M C 1
ATOM 13921 O O . LEU I 1 216 ? 122.782 135.952 164.926 1.00 58.63 213 LEU M O 1
ATOM 13926 N N . SER I 1 217 ? 121.255 136.612 166.442 1.00 60.96 214 SER M N 1
ATOM 13927 C CA . SER I 1 217 ? 121.271 135.320 167.118 1.00 58.14 214 SER M CA 1
ATOM 13928 C C . SER I 1 217 ? 120.570 134.248 166.293 1.00 60.99 214 SER M C 1
ATOM 13929 O O . SER I 1 217 ? 121.072 133.125 166.169 1.00 61.91 214 SER M O 1
ATOM 13932 N N . LYS I 1 218 ? 119.406 134.570 165.724 1.00 73.74 215 LYS M N 1
ATOM 13933 C CA . LYS I 1 218 ? 118.610 133.531 165.079 1.00 64.64 215 LYS M CA 1
ATOM 13934 C C . LYS I 1 218 ? 119.191 133.104 163.735 1.00 58.18 215 LYS M C 1
ATOM 13935 O O . LYS I 1 218 ? 119.196 131.910 163.415 1.00 49.43 215 LYS M O 1
ATOM 13941 N N . TRP I 1 219 ? 119.685 134.051 162.935 1.00 66.43 216 TRP M N 1
ATOM 13942 C CA . TRP I 1 219 ? 120.096 133.754 161.571 1.00 59.16 216 TRP M CA 1
ATOM 13943 C C . TRP I 1 219 ? 121.571 133.993 161.284 1.00 73.12 216 TRP M C 1
ATOM 13944 O O . TRP I 1 219 ? 122.039 133.602 160.209 1.00 79.93 216 TRP M O 1
ATOM 13955 N N . GLY I 1 220 ? 122.315 134.615 162.195 1.00 70.25 217 GLY M N 1
ATOM 13956 C CA . GLY I 1 220 ? 123.701 134.927 161.924 1.00 67.28 217 GLY M CA 1
ATOM 13957 C C . GLY I 1 220 ? 124.619 133.723 162.033 1.00 70.63 217 GLY M C 1
ATOM 13958 O O . GLY I 1 220 ? 124.258 132.665 162.547 1.00 73.01 217 GLY M O 1
ATOM 13959 N N . ILE I 1 221 ? 125.838 133.903 161.529 1.00 55.95 218 ILE M N 1
ATOM 13960 C CA . ILE I 1 221 ? 126.895 132.901 161.607 1.00 48.95 218 ILE M CA 1
ATOM 13961 C C . ILE I 1 221 ? 127.972 133.425 162.546 1.00 52.72 218 ILE M C 1
ATOM 13962 O O . ILE I 1 221 ? 128.492 134.530 162.351 1.00 58.01 218 ILE M O 1
ATOM 13967 N N . LEU I 1 222 ? 128.300 132.638 163.567 1.00 52.84 219 LEU M N 1
ATOM 13968 C CA . LEU I 1 222 ? 129.193 133.068 164.632 1.00 55.00 219 LEU M CA 1
ATOM 13969 C C . LEU I 1 222 ? 130.422 132.170 164.683 1.00 62.19 219 LEU M C 1
ATOM 13970 O O . LEU I 1 222 ? 130.407 131.030 164.211 1.00 71.70 219 LEU M O 1
ATOM 13975 N N . SER I 1 223 ? 131.491 132.704 165.268 1.00 69.85 220 SER M N 1
ATOM 13976 C CA . SER I 1 223 ? 132.728 131.960 165.459 1.00 73.42 220 SER M CA 1
ATOM 13977 C C . SER I 1 223 ? 133.431 132.499 166.695 1.00 74.25 220 SER M C 1
ATOM 13978 O O . SER I 1 223 ? 133.162 133.613 167.149 1.00 78.00 220 SER M O 1
ATOM 13981 N N . ILE I 1 224 ? 134.342 131.693 167.233 1.00 80.93 221 ILE M N 1
ATOM 13982 C CA . ILE I 1 224 ? 135.038 132.022 168.468 1.00 75.07 221 ILE M CA 1
ATOM 13983 C C . ILE I 1 224 ? 136.460 132.502 168.206 1.00 78.82 221 ILE M C 1
ATOM 13984 O O . ILE I 1 224 ? 136.881 133.524 168.749 1.00 83.60 221 ILE M O 1
ATOM 13989 N N . ASP I 1 225 ? 137.212 131.783 167.377 1.00 94.68 222 ASP M N 1
ATOM 13990 C CA . ASP I 1 225 ? 138.602 132.122 167.106 1.00 93.09 222 ASP M CA 1
ATOM 13991 C C . ASP I 1 225 ? 138.684 133.154 165.989 1.00 94.01 222 ASP M C 1
ATOM 13992 O O . ASP I 1 225 ? 138.056 132.994 164.938 1.00 95.30 222 ASP M O 1
ATOM 13997 N N . MET I 1 226 ? 139.458 134.210 166.223 1.00 93.47 223 MET M N 1
ATOM 13998 C CA . MET I 1 226 ? 139.643 135.244 165.216 1.00 94.39 223 MET M CA 1
ATOM 13999 C C . MET I 1 226 ? 140.485 134.719 164.059 1.00 95.45 223 MET M C 1
ATOM 14000 O O . MET I 1 226 ? 141.410 133.925 164.248 1.00 100.85 223 MET M O 1
ATOM 14005 N N . GLN I 1 227 ? 140.157 135.172 162.853 1.00 94.57 224 GLN M N 1
ATOM 14006 C CA . GLN I 1 227 ? 140.870 134.746 161.655 1.00 96.95 224 GLN M CA 1
ATOM 14007 C C . GLN I 1 227 ? 141.587 135.920 160.996 1.00 99.61 224 GLN M C 1
ATOM 14008 O O . GLN I 1 227 ? 142.687 135.769 160.464 1.00 99.05 224 GLN M O 1
ATOM 14014 N N . ALA J 1 37 ? 143.888 127.056 194.553 1.00 180.96 34 ALA N N 1
ATOM 14015 C CA . ALA J 1 37 ? 143.820 128.419 195.074 1.00 180.98 34 ALA N CA 1
ATOM 14016 C C . ALA J 1 37 ? 145.195 129.107 195.179 1.00 181.03 34 ALA N C 1
ATOM 14017 O O . ALA J 1 37 ? 145.324 130.257 194.760 1.00 181.63 34 ALA N O 1
ATOM 14019 N N . PRO J 1 38 ? 146.214 128.436 195.740 1.00 180.61 35 PRO N N 1
ATOM 14020 C CA . PRO J 1 38 ? 147.541 129.076 195.782 1.00 181.41 35 PRO N CA 1
ATOM 14021 C C . PRO J 1 38 ? 148.106 129.394 194.408 1.00 181.42 35 PRO N C 1
ATOM 14022 O O . PRO J 1 38 ? 148.827 130.388 194.258 1.00 180.28 35 PRO N O 1
ATOM 14026 N N . THR J 1 39 ? 147.809 128.570 193.399 1.00 178.87 36 THR N N 1
ATOM 14027 C CA . THR J 1 39 ? 148.328 128.824 192.059 1.00 177.35 36 THR N CA 1
ATOM 14028 C C . THR J 1 39 ? 147.787 130.131 191.493 1.00 177.07 36 THR N C 1
ATOM 14029 O O . THR J 1 39 ? 148.534 130.914 190.891 1.00 177.00 36 THR N O 1
ATOM 14033 N N . MET J 1 40 ? 146.489 130.386 191.675 1.00 172.88 37 MET N N 1
ATOM 14034 C CA . MET J 1 40 ? 145.914 131.636 191.193 1.00 171.36 37 MET N CA 1
ATOM 14035 C C . MET J 1 40 ? 146.489 132.828 191.950 1.00 170.60 37 MET N C 1
ATOM 14036 O O . MET J 1 40 ? 146.703 133.896 191.367 1.00 170.92 37 MET N O 1
ATOM 14041 N N . ARG J 1 41 ? 146.771 132.656 193.245 1.00 172.87 38 ARG N N 1
ATOM 14042 C CA . ARG J 1 41 ? 147.396 133.728 194.012 1.00 172.61 38 ARG N CA 1
ATOM 14043 C C . ARG J 1 41 ? 148.798 134.027 193.498 1.00 173.21 38 ARG N C 1
ATOM 14044 O O . ARG J 1 41 ? 149.184 135.194 193.368 1.00 172.77 38 ARG N O 1
ATOM 14052 N N . LYS J 1 42 ? 149.575 132.983 193.195 1.00 175.36 39 LYS N N 1
ATOM 14053 C CA . LYS J 1 42 ? 150.916 133.190 192.656 1.00 174.64 39 LYS N CA 1
ATOM 14054 C C . LYS J 1 42 ? 150.863 133.870 191.294 1.00 175.46 39 LYS N C 1
ATOM 14055 O O . LYS J 1 42 ? 151.660 134.774 191.010 1.00 174.21 39 LYS N O 1
ATOM 14061 N N . LYS J 1 43 ? 149.932 133.447 190.435 1.00 168.96 40 LYS N N 1
ATOM 14062 C CA . LYS J 1 43 ? 149.797 134.076 189.124 1.00 166.08 40 LYS N CA 1
ATOM 14063 C C . LYS J 1 43 ? 149.401 135.542 189.252 1.00 166.04 40 LYS N C 1
ATOM 14064 O O . LYS J 1 43 ? 149.944 136.405 188.549 1.00 166.24 40 LYS N O 1
ATOM 14070 N N . PHE J 1 44 ? 148.459 135.844 190.150 1.00 159.97 41 PHE N N 1
ATOM 14071 C CA . PHE J 1 44 ? 148.052 137.228 190.364 1.00 160.17 41 PHE N CA 1
ATOM 14072 C C . PHE J 1 44 ? 149.206 138.063 190.901 1.00 160.12 41 PHE N C 1
ATOM 14073 O O . PHE J 1 44 ? 149.389 139.214 190.492 1.00 159.00 41 PHE N O 1
ATOM 14081 N N . GLU J 1 45 ? 149.994 137.502 191.821 1.00 168.32 42 GLU N N 1
ATOM 14082 C CA . GLU J 1 45 ? 151.144 138.227 192.351 1.00 168.01 42 GLU N CA 1
ATOM 14083 C C . GLU J 1 45 ? 152.173 138.504 191.262 1.00 168.32 42 GLU N C 1
ATOM 14084 O O . GLU J 1 45 ? 152.750 139.596 191.206 1.00 168.48 42 GLU N O 1
ATOM 14090 N N . LYS J 1 46 ? 152.422 137.523 190.390 1.00 167.32 43 LYS N N 1
ATOM 14091 C CA . LYS J 1 46 ? 153.356 137.736 189.288 1.00 166.85 43 LYS N CA 1
ATOM 14092 C C . LYS J 1 46 ? 152.856 138.824 188.344 1.00 167.61 43 LYS N C 1
ATOM 14093 O O . LYS J 1 46 ? 153.629 139.692 187.917 1.00 167.44 43 LYS N O 1
ATOM 14099 N N . VAL J 1 47 ? 151.561 138.800 188.020 1.00 164.86 44 VAL N N 1
ATOM 14100 C CA . VAL J 1 47 ? 150.992 139.825 187.148 1.00 164.39 44 VAL N CA 1
ATOM 14101 C C . VAL J 1 47 ? 151.107 141.200 187.797 1.00 163.46 44 VAL N C 1
ATOM 14102 O O . VAL J 1 47 ? 151.432 142.193 187.134 1.00 160.37 44 VAL N O 1
ATOM 14106 N N . LEU J 1 48 ? 150.845 141.277 189.104 1.00 163.93 45 LEU N N 1
ATOM 14107 C CA . LEU J 1 48 ? 150.982 142.538 189.826 1.00 163.49 45 LEU N CA 1
ATOM 14108 C C . LEU J 1 48 ? 152.415 143.051 189.786 1.00 164.47 45 LEU N C 1
ATOM 14109 O O . LEU J 1 48 ? 152.648 144.242 189.551 1.00 163.54 45 LEU N O 1
ATOM 14114 N N . ASP J 1 49 ? 153.388 142.167 190.018 1.00 171.83 46 ASP N N 1
ATOM 14115 C CA . ASP J 1 49 ? 154.784 142.591 190.034 1.00 171.55 46 ASP N CA 1
ATOM 14116 C C . ASP J 1 49 ? 155.270 142.983 188.646 1.00 171.41 46 ASP N C 1
ATOM 14117 O O . ASP J 1 49 ? 156.202 143.785 188.521 1.00 170.56 46 ASP N O 1
ATOM 14122 N N . LYS J 1 50 ? 154.660 142.429 187.595 1.00 169.55 47 LYS N N 1
ATOM 14123 C CA . LYS J 1 50 ? 155.116 142.729 186.242 1.00 169.34 47 LYS N CA 1
ATOM 14124 C C . LYS J 1 50 ? 154.796 144.159 185.819 1.00 168.96 47 LYS N C 1
ATOM 14125 O O . LYS J 1 50 ? 155.468 144.698 184.932 1.00 167.09 47 LYS N O 1
ATOM 14131 N N . LYS J 1 51 ? 153.792 144.790 186.427 1.00 162.56 48 LYS N N 1
ATOM 14132 C CA . LYS J 1 51 ? 153.286 146.081 185.972 1.00 161.24 48 LYS N CA 1
ATOM 14133 C C . LYS J 1 51 ? 153.357 147.137 187.071 1.00 161.51 48 LYS N C 1
ATOM 14134 O O . LYS J 1 51 ? 152.450 147.956 187.231 1.00 160.57 48 LYS N O 1
ATOM 14140 N N . ALA J 1 52 ? 154.441 147.125 187.850 1.00 160.84 49 ALA N N 1
ATOM 14141 C CA . ALA J 1 52 ? 154.601 148.123 188.909 1.00 160.80 49 ALA N CA 1
ATOM 14142 C C . ALA J 1 52 ? 154.747 149.549 188.385 1.00 161.00 49 ALA N C 1
ATOM 14143 O O . ALA J 1 52 ? 154.082 150.450 188.931 1.00 159.83 49 ALA N O 1
ATOM 14145 N N . PRO J 1 53 ? 155.590 149.842 187.379 1.00 158.17 50 PRO N N 1
ATOM 14146 C CA . PRO J 1 53 ? 155.801 151.254 187.005 1.00 156.48 50 PRO N CA 1
ATOM 14147 C C . PRO J 1 53 ? 154.539 151.983 186.576 1.00 157.09 50 PRO N C 1
ATOM 14148 O O . PRO J 1 53 ? 154.402 153.177 186.867 1.00 155.12 50 PRO N O 1
ATOM 14152 N N . GLN J 1 54 ? 153.615 151.310 185.888 1.00 154.06 51 GLN N N 1
ATOM 14153 C CA . GLN J 1 54 ? 152.370 151.967 185.502 1.00 151.41 51 GLN N CA 1
ATOM 14154 C C . GLN J 1 54 ? 151.556 152.366 186.727 1.00 152.17 51 GLN N C 1
ATOM 14155 O O . GLN J 1 54 ? 151.014 153.477 186.789 1.00 152.14 51 GLN N O 1
ATOM 14161 N N . PHE J 1 55 ? 151.466 151.471 187.713 1.00 150.27 52 PHE N N 1
ATOM 14162 C CA . PHE J 1 55 ? 150.752 151.780 188.947 1.00 150.28 52 PHE N CA 1
ATOM 14163 C C . PHE J 1 55 ? 151.409 152.951 189.670 1.00 150.79 52 PHE N C 1
ATOM 14164 O O . PHE J 1 55 ? 150.726 153.867 190.148 1.00 151.36 52 PHE N O 1
ATOM 14172 N N . LEU J 1 56 ? 152.742 152.940 189.751 1.00 152.32 53 LEU N N 1
ATOM 14173 C CA . LEU J 1 56 ? 153.454 154.026 190.418 1.00 150.76 53 LEU N CA 1
ATOM 14174 C C . LEU J 1 56 ? 153.216 155.357 189.715 1.00 150.83 53 LEU N C 1
ATOM 14175 O O . LEU J 1 56 ? 152.972 156.380 190.366 1.00 150.69 53 LEU N O 1
ATOM 14180 N N . THR J 1 57 ? 153.286 155.360 188.382 1.00 153.20 54 THR N N 1
ATOM 14181 C CA . THR J 1 57 ? 153.068 156.588 187.625 1.00 153.57 54 THR N CA 1
ATOM 14182 C C . THR J 1 57 ? 151.646 157.103 187.808 1.00 155.11 54 THR N C 1
ATOM 14183 O O . THR J 1 57 ? 151.434 158.308 187.992 1.00 155.65 54 THR N O 1
ATOM 14187 N N . SER J 1 58 ? 150.659 156.203 187.771 1.00 151.71 55 SER N N 1
ATOM 14188 C CA . SER J 1 58 ? 149.274 156.620 187.965 1.00 150.05 55 SER N CA 1
ATOM 14189 C C . SER J 1 58 ? 149.068 157.217 189.351 1.00 150.61 55 SER N C 1
ATOM 14190 O O . SER J 1 58 ? 148.415 158.259 189.497 1.00 149.65 55 SER N O 1
ATOM 14193 N N . LEU J 1 59 ? 149.625 156.576 190.382 1.00 158.70 56 LEU N N 1
ATOM 14194 C CA . LEU J 1 59 ? 149.474 157.094 191.739 1.00 159.96 56 LEU N CA 1
ATOM 14195 C C . LEU J 1 59 ? 150.154 158.449 191.895 1.00 160.67 56 LEU N C 1
ATOM 14196 O O . LEU J 1 59 ? 149.603 159.357 192.529 1.00 159.06 56 LEU N O 1
ATOM 14201 N N . LEU J 1 60 ? 151.352 158.605 191.325 1.00 163.03 57 LEU N N 1
ATOM 14202 C CA . LEU J 1 60 ? 152.052 159.881 191.426 1.00 161.72 57 LEU N CA 1
ATOM 14203 C C . LEU J 1 60 ? 151.297 160.987 190.699 1.00 163.05 57 LEU N C 1
ATOM 14204 O O . LEU J 1 60 ? 151.205 162.115 191.198 1.00 162.21 57 LEU N O 1
ATOM 14209 N N . ASN J 1 61 ? 150.750 160.684 189.519 1.00 161.58 58 ASN N N 1
ATOM 14210 C CA . ASN J 1 61 ? 149.973 161.681 188.788 1.00 159.75 58 ASN N CA 1
ATOM 14211 C C . ASN J 1 61 ? 148.706 162.057 189.545 1.00 159.85 58 ASN N C 1
ATOM 14212 O O . ASN J 1 61 ? 148.311 163.229 189.562 1.00 160.35 58 ASN N O 1
ATOM 14217 N N . LEU J 1 62 ? 148.049 161.076 190.170 1.00 163.81 59 LEU N N 1
ATOM 14218 C CA . LEU J 1 62 ? 146.867 161.378 190.971 1.00 164.81 59 LEU N CA 1
ATOM 14219 C C . LEU J 1 62 ? 147.219 162.257 192.164 1.00 165.20 59 LEU N C 1
ATOM 14220 O O . LEU J 1 62 ? 146.479 163.190 192.499 1.00 164.09 59 LEU N O 1
ATOM 14225 N N . TYR J 1 63 ? 148.344 161.969 192.824 1.00 176.49 60 TYR N N 1
ATOM 14226 C CA . TYR J 1 63 ? 148.762 162.775 193.967 1.00 177.34 60 TYR N CA 1
ATOM 14227 C C . TYR J 1 63 ? 149.099 164.200 193.542 1.00 177.14 60 TYR N C 1
ATOM 14228 O O . TYR J 1 63 ? 148.725 165.163 194.221 1.00 175.68 60 TYR N O 1
ATOM 14237 N N . ASN J 1 64 ? 149.806 164.355 192.419 1.00 182.13 61 ASN N N 1
ATOM 14238 C CA . ASN J 1 64 ? 150.243 165.681 191.993 1.00 182.37 61 ASN N CA 1
ATOM 14239 C C . ASN J 1 64 ? 149.088 166.538 191.491 1.00 182.20 61 ASN N C 1
ATOM 14240 O O . ASN J 1 64 ? 149.238 167.760 191.377 1.00 182.98 61 ASN N O 1
ATOM 14245 N N . GLY J 1 65 ? 147.941 165.934 191.195 1.00 177.44 62 GLY N N 1
ATOM 14246 C CA . GLY J 1 65 ? 146.817 166.670 190.656 1.00 177.33 62 GLY N CA 1
ATOM 14247 C C . GLY J 1 65 ? 146.078 167.480 191.703 1.00 178.96 62 GLY N C 1
ATOM 14248 O O . GLY J 1 65 ? 146.534 167.651 192.836 1.00 178.92 62 GLY N O 1
ATOM 14249 N N . ASP J 1 66 ? 144.913 167.990 191.312 1.00 188.48 63 ASP N N 1
ATOM 14250 C CA . ASP J 1 66 ? 144.096 168.794 192.207 1.00 188.42 63 ASP N CA 1
ATOM 14251 C C . ASP J 1 66 ? 143.441 167.907 193.266 1.00 188.35 63 ASP N C 1
ATOM 14252 O O . ASP J 1 66 ? 143.529 166.676 193.233 1.00 187.91 63 ASP N O 1
ATOM 14257 N N . ASP J 1 67 ? 142.767 168.548 194.218 1.00 188.87 64 ASP N N 1
ATOM 14258 C CA . ASP J 1 67 ? 142.137 167.856 195.340 1.00 188.79 64 ASP N CA 1
ATOM 14259 C C . ASP J 1 67 ? 140.630 167.818 195.102 1.00 188.28 64 ASP N C 1
ATOM 14260 O O . ASP J 1 67 ? 139.887 168.699 195.536 1.00 187.82 64 ASP N O 1
ATOM 14265 N N . TYR J 1 68 ? 140.179 166.777 194.401 1.00 174.33 65 TYR N N 1
ATOM 14266 C CA . TYR J 1 68 ? 138.759 166.559 194.171 1.00 173.98 65 TYR N CA 1
ATOM 14267 C C . TYR J 1 68 ? 138.302 165.157 194.545 1.00 174.49 65 TYR N C 1
ATOM 14268 O O . TYR J 1 68 ? 137.104 164.870 194.456 1.00 174.04 65 TYR N O 1
ATOM 14277 N N . LEU J 1 69 ? 139.215 164.278 194.956 1.00 170.59 66 LEU N N 1
ATOM 14278 C CA . LEU J 1 69 ? 138.880 162.910 195.329 1.00 170.48 66 LEU N CA 1
ATOM 14279 C C . LEU J 1 69 ? 138.893 162.705 196.839 1.00 170.40 66 LEU N C 1
ATOM 14280 O O . LEU J 1 69 ? 138.906 161.562 197.305 1.00 170.13 66 LEU N O 1
ATOM 14285 N N . GLN J 1 70 ? 138.897 163.788 197.614 1.00 175.81 67 GLN N N 1
ATOM 14286 C CA . GLN J 1 70 ? 139.009 163.699 199.064 1.00 176.20 67 GLN N CA 1
ATOM 14287 C C . GLN J 1 70 ? 137.702 163.319 199.748 1.00 176.50 67 GLN N C 1
ATOM 14288 O O . GLN J 1 70 ? 137.707 163.070 200.959 1.00 175.99 67 GLN N O 1
ATOM 14294 N N . LYS J 1 71 ? 136.592 163.270 199.015 1.00 167.79 68 LYS N N 1
ATOM 14295 C CA . LYS J 1 71 ? 135.294 162.917 199.573 1.00 165.94 68 LYS N CA 1
ATOM 14296 C C . LYS J 1 71 ? 134.914 161.467 199.298 1.00 166.63 68 LYS N C 1
ATOM 14297 O O . LYS J 1 71 ? 133.760 161.086 199.519 1.00 165.67 68 LYS N O 1
ATOM 14303 N N . THR J 1 72 ? 135.853 160.654 198.823 1.00 167.01 69 THR N N 1
ATOM 14304 C CA . THR J 1 72 ? 135.579 159.274 198.456 1.00 166.18 69 THR N CA 1
ATOM 14305 C C . THR J 1 72 ? 136.498 158.335 199.224 1.00 164.69 69 THR N C 1
ATOM 14306 O O . THR J 1 72 ? 137.507 158.749 199.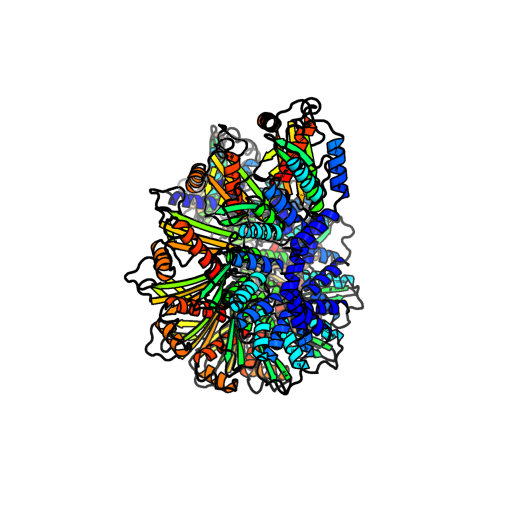802 1.00 163.85 69 THR N O 1
ATOM 14310 N N . ASP J 1 73 ? 136.131 157.060 199.226 1.00 160.57 70 ASP N N 1
ATOM 14311 C CA . ASP J 1 73 ? 136.917 156.060 199.937 1.00 162.69 70 ASP N CA 1
ATOM 14312 C C . ASP J 1 73 ? 138.224 155.809 199.194 1.00 162.11 70 ASP N C 1
ATOM 14313 O O . ASP J 1 73 ? 138.203 155.563 197.983 1.00 162.71 70 ASP N O 1
ATOM 14318 N N . PRO J 1 74 ? 139.373 155.877 199.870 1.00 153.47 71 PRO N N 1
ATOM 14319 C CA . PRO J 1 74 ? 140.647 155.646 199.168 1.00 152.79 71 PRO N CA 1
ATOM 14320 C C . PRO J 1 74 ? 140.778 154.255 198.575 1.00 153.88 71 PRO N C 1
ATOM 14321 O O . PRO J 1 74 ? 141.508 154.086 197.589 1.00 154.25 71 PRO N O 1
ATOM 14325 N N . MET J 1 75 ? 140.102 153.252 199.144 1.00 150.27 72 MET N N 1
ATOM 14326 C CA . MET J 1 75 ? 140.195 151.896 198.610 1.00 149.32 72 MET N CA 1
ATOM 14327 C C . MET J 1 75 ? 139.645 151.820 197.191 1.00 148.28 72 MET N C 1
ATOM 14328 O O . MET J 1 75 ? 140.220 151.144 196.330 1.00 147.99 72 MET N O 1
ATOM 14333 N N . THR J 1 76 ? 138.530 152.505 196.930 1.00 144.51 73 THR N N 1
ATOM 14334 C CA . THR J 1 76 ? 137.973 152.524 195.581 1.00 144.43 73 THR N CA 1
ATOM 14335 C C . THR J 1 76 ? 138.927 153.189 194.597 1.00 145.22 73 THR N C 1
ATOM 14336 O O . THR J 1 76 ? 139.082 152.724 193.463 1.00 148.60 73 THR N O 1
ATOM 14340 N N . VAL J 1 77 ? 139.573 154.281 195.012 1.00 136.08 74 VAL N N 1
ATOM 14341 C CA . VAL J 1 77 ? 140.535 154.955 194.143 1.00 135.35 74 VAL N CA 1
ATOM 14342 C C . VAL J 1 77 ? 141.716 154.041 193.845 1.00 136.95 74 VAL N C 1
ATOM 14343 O O . VAL J 1 77 ? 142.196 153.970 192.705 1.00 138.72 74 VAL N O 1
ATOM 14347 N N . VAL J 1 78 ? 142.208 153.333 194.865 1.00 136.51 75 VAL N N 1
ATOM 14348 C CA . VAL J 1 78 ? 143.324 152.413 194.663 1.00 135.05 75 VAL N CA 1
ATOM 14349 C C . VAL J 1 78 ? 142.929 151.296 193.705 1.00 137.49 75 VAL N C 1
ATOM 14350 O O . VAL J 1 78 ? 143.696 150.930 192.808 1.00 139.59 75 VAL N O 1
ATOM 14354 N N . THR J 1 79 ? 141.725 150.744 193.873 1.00 132.64 76 THR N N 1
ATOM 14355 C CA . THR J 1 79 ? 141.264 149.685 192.978 1.00 129.51 76 THR N CA 1
ATOM 14356 C C . THR J 1 79 ? 141.114 150.191 191.547 1.00 132.28 76 THR N C 1
ATOM 14357 O O . THR J 1 79 ? 141.449 149.480 190.590 1.00 134.15 76 THR N O 1
ATOM 14361 N N . SER J 1 80 ? 140.594 151.410 191.381 1.00 125.52 77 SER N N 1
ATOM 14362 C CA . SER J 1 80 ? 140.443 151.978 190.045 1.00 122.30 77 SER N CA 1
ATOM 14363 C C . SER J 1 80 ? 141.796 152.189 189.379 1.00 124.53 77 SER N C 1
ATOM 14364 O O . SER J 1 80 ? 141.971 151.872 188.196 1.00 123.61 77 SER N O 1
ATOM 14367 N N . ALA J 1 81 ? 142.769 152.715 190.126 1.00 130.01 78 ALA N N 1
ATOM 14368 C CA . ALA J 1 81 ? 144.115 152.857 189.580 1.00 126.21 78 ALA N CA 1
ATOM 14369 C C . ALA J 1 81 ? 144.708 151.497 189.237 1.00 126.59 78 ALA N C 1
ATOM 14370 O O . ALA J 1 81 ? 145.408 151.351 188.228 1.00 129.26 78 ALA N O 1
ATOM 14372 N N . MET J 1 82 ? 144.424 150.487 190.061 1.00 128.69 79 MET N N 1
ATOM 14373 C CA . MET J 1 82 ? 144.916 149.139 189.800 1.00 129.32 79 MET N CA 1
ATOM 14374 C C . MET J 1 82 ? 144.384 148.596 188.480 1.00 129.73 79 MET N C 1
ATOM 14375 O O . MET J 1 82 ? 145.156 148.113 187.642 1.00 129.14 79 MET N O 1
ATOM 14380 N N . VAL J 1 83 ? 143.066 148.666 188.274 1.00 121.32 80 VAL N N 1
ATOM 14381 C CA . VAL J 1 83 ? 142.494 148.118 187.044 1.00 118.73 80 VAL N CA 1
ATOM 14382 C C . VAL J 1 83 ? 142.937 148.943 185.840 1.00 117.17 80 VAL N C 1
ATOM 14383 O O . VAL J 1 83 ? 143.177 148.401 184.754 1.00 116.37 80 VAL N O 1
ATOM 14387 N N . ALA J 1 84 ? 143.074 150.262 186.014 1.00 118.59 81 ALA N N 1
ATOM 14388 C CA . ALA J 1 84 ? 143.553 151.099 184.918 1.00 117.59 81 ALA N CA 1
ATOM 14389 C C . ALA J 1 84 ? 144.976 150.729 184.518 1.00 116.27 81 ALA N C 1
ATOM 14390 O O . ALA J 1 84 ? 145.297 150.670 183.326 1.00 115.16 81 ALA N O 1
ATOM 14392 N N . ALA J 1 85 ? 145.845 150.477 185.500 1.00 122.48 82 ALA N N 1
ATOM 14393 C CA . ALA J 1 85 ? 147.217 150.089 185.196 1.00 120.61 82 ALA N CA 1
ATOM 14394 C C . ALA J 1 85 ? 147.313 148.661 184.678 1.00 120.52 82 ALA N C 1
ATOM 14395 O O . ALA J 1 85 ? 148.287 148.323 183.998 1.00 118.84 82 ALA N O 1
ATOM 14397 N N . THR J 1 86 ? 146.329 147.814 184.989 1.00 122.43 83 THR N N 1
ATOM 14398 C CA . THR J 1 86 ? 146.356 146.438 184.502 1.00 119.03 83 THR N CA 1
ATOM 14399 C C . THR J 1 86 ? 146.201 146.372 182.988 1.00 118.73 83 THR N C 1
ATOM 14400 O O . THR J 1 86 ? 146.759 145.477 182.344 1.00 119.52 83 THR N O 1
ATOM 14404 N N . LEU J 1 87 ? 145.448 147.302 182.403 1.00 112.68 84 LEU N N 1
ATOM 14405 C CA . LEU J 1 87 ? 145.141 147.284 180.980 1.00 108.12 84 LEU N CA 1
ATOM 14406 C C . LEU J 1 87 ? 146.132 148.086 180.143 1.00 112.47 84 LEU N C 1
ATOM 14407 O O . LEU J 1 87 ? 145.814 148.437 179.002 1.00 112.42 84 LEU N O 1
ATOM 14412 N N . ASP J 1 88 ? 147.317 148.384 180.682 1.00 122.40 85 ASP N N 1
ATOM 14413 C CA . ASP J 1 88 ? 148.347 149.149 179.973 1.00 118.38 85 ASP N CA 1
ATOM 14414 C C . ASP J 1 88 ? 147.822 150.509 179.521 1.00 116.49 85 ASP N C 1
ATOM 14415 O O . ASP J 1 88 ? 148.132 150.986 178.428 1.00 116.40 85 ASP N O 1
ATOM 14420 N N . LEU J 1 89 ? 147.017 151.140 180.371 1.00 100.71 86 LEU N N 1
ATOM 14421 C CA . LEU J 1 89 ? 146.458 152.463 180.105 1.00 97.27 86 LEU N CA 1
ATOM 14422 C C . LEU J 1 89 ? 146.742 153.350 181.307 1.00 101.66 86 LEU N C 1
ATOM 14423 O O . LEU J 1 89 ? 145.933 153.425 182.243 1.00 105.68 86 LEU N O 1
ATOM 14428 N N . PRO J 1 90 ? 147.888 154.029 181.324 1.00 107.40 87 PRO N N 1
ATOM 14429 C CA . PRO J 1 90 ? 148.196 154.927 182.444 1.00 103.47 87 PRO N CA 1
ATOM 14430 C C . PRO J 1 90 ? 147.197 156.071 182.526 1.00 105.51 87 PRO N C 1
ATOM 14431 O O . PRO J 1 90 ? 146.388 156.299 181.625 1.00 107.42 87 PRO N O 1
ATOM 14435 N N . ILE J 1 91 ? 147.269 156.812 183.629 1.00 117.40 88 ILE N N 1
ATOM 14436 C CA . ILE J 1 91 ? 146.241 157.789 183.968 1.00 119.53 88 ILE N CA 1
ATOM 14437 C C . ILE J 1 91 ? 146.855 159.186 183.866 1.00 122.12 88 ILE N C 1
ATOM 14438 O O . ILE J 1 91 ? 146.231 160.197 184.210 1.00 121.60 88 ILE N O 1
ATOM 14443 N N . ASP J 1 92 ? 148.042 159.263 183.269 1.00 131.72 89 ASP N N 1
ATOM 14444 C CA . ASP J 1 92 ? 148.727 160.538 183.119 1.00 129.53 89 ASP N CA 1
ATOM 14445 C C . ASP J 1 92 ? 147.940 161.461 182.196 1.00 127.74 89 ASP N C 1
ATOM 14446 O O . ASP J 1 92 ? 147.284 161.020 181.248 1.00 126.23 89 ASP N O 1
ATOM 14451 N N . LYS J 1 93 ? 148.001 162.760 182.494 1.00 123.57 90 LYS N N 1
ATOM 14452 C CA . LYS J 1 93 ? 147.183 163.730 181.776 1.00 126.67 90 LYS N CA 1
ATOM 14453 C C . LYS J 1 93 ? 147.649 163.932 180.338 1.00 125.45 90 LYS N C 1
ATOM 14454 O O . LYS J 1 93 ? 146.823 164.193 179.456 1.00 124.07 90 LYS N O 1
ATOM 14460 N N . ASN J 1 94 ? 148.951 163.798 180.076 1.00 122.30 91 ASN N N 1
ATOM 14461 C CA . ASN J 1 94 ? 149.480 164.073 178.745 1.00 121.10 91 ASN N CA 1
ATOM 14462 C C . ASN J 1 94 ? 148.977 163.097 177.689 1.00 119.51 91 ASN N C 1
ATOM 14463 O O . ASN J 1 94 ? 149.076 163.397 176.495 1.00 121.82 91 ASN N O 1
ATOM 14468 N N . LEU J 1 95 ? 148.441 161.946 178.091 1.00 100.48 92 LEU N N 1
ATOM 14469 C CA . LEU J 1 95 ? 147.937 160.960 177.143 1.00 99.21 92 LEU N CA 1
ATOM 14470 C C . LEU J 1 95 ? 146.421 160.972 177.012 1.00 98.40 92 LEU N C 1
ATOM 14471 O O . LEU J 1 95 ? 145.905 160.814 175.902 1.00 96.16 92 LEU N O 1
ATOM 14476 N N . GLY J 1 96 ? 145.698 161.158 178.111 1.00 84.21 93 GLY N N 1
ATOM 14477 C CA . GLY J 1 96 ? 144.245 161.204 178.056 1.00 77.70 93 GLY N CA 1
ATOM 14478 C C . GLY J 1 96 ? 143.592 159.907 177.632 1.00 77.25 93 GLY N C 1
ATOM 14479 O O . GLY J 1 96 ? 142.655 159.923 176.825 1.00 78.36 93 GLY N O 1
ATOM 14480 N N . TYR J 1 97 ? 144.065 158.778 178.159 1.00 77.93 94 TYR N N 1
ATOM 14481 C CA . TYR J 1 97 ? 143.493 157.482 177.818 1.00 73.63 94 TYR N CA 1
ATOM 14482 C C . TYR J 1 97 ? 142.379 157.059 178.765 1.00 75.64 94 TYR N C 1
ATOM 14483 O O . TYR J 1 97 ? 141.437 156.383 178.336 1.00 81.97 94 TYR N O 1
ATOM 14492 N N . ALA J 1 98 ? 142.459 157.441 180.038 1.00 83.92 95 ALA N N 1
ATOM 14493 C CA . ALA J 1 98 ? 141.474 157.022 181.023 1.00 83.01 95 ALA N CA 1
ATOM 14494 C C . ALA J 1 98 ? 141.377 158.077 182.115 1.00 83.46 95 ALA N C 1
ATOM 14495 O O . ALA J 1 98 ? 142.261 158.922 182.270 1.00 86.48 95 ALA N O 1
ATOM 14497 N N . TRP J 1 99 ? 140.283 158.017 182.872 1.00 87.46 96 TRP N N 1
ATOM 14498 C CA . TRP J 1 99 ? 140.033 158.966 183.947 1.00 88.36 96 TRP N CA 1
ATOM 14499 C C . TRP J 1 99 ? 139.456 158.236 185.151 1.00 89.25 96 TRP N C 1
ATOM 14500 O O . TRP J 1 99 ? 138.993 157.098 185.053 1.00 88.91 96 TRP N O 1
ATOM 14511 N N . ILE J 1 100 ? 139.498 158.908 186.299 1.00 110.69 97 ILE N N 1
ATOM 14512 C CA . ILE J 1 100 ? 138.824 158.459 187.512 1.00 112.74 97 ILE N CA 1
ATOM 14513 C C . ILE J 1 100 ? 137.813 159.527 187.895 1.00 113.56 97 ILE N C 1
ATOM 14514 O O . ILE J 1 100 ? 138.189 160.674 188.171 1.00 116.35 97 ILE N O 1
ATOM 14519 N N . VAL J 1 101 ? 136.538 159.156 187.916 1.00 111.10 98 VAL N N 1
ATOM 14520 C CA . VAL J 1 101 ? 135.451 160.092 188.186 1.00 113.18 98 VAL N CA 1
ATOM 14521 C C . VAL J 1 101 ? 134.648 159.583 189.375 1.00 113.25 98 VAL N C 1
ATOM 14522 O O . VAL J 1 101 ? 134.226 158.420 189.378 1.00 113.96 98 VAL N O 1
ATOM 14526 N N . PRO J 1 102 ? 134.410 160.405 190.397 1.00 124.81 99 PRO N N 1
ATOM 14527 C CA . PRO J 1 102 ? 133.638 159.943 191.555 1.00 124.07 99 PRO N CA 1
ATOM 14528 C C . PRO J 1 102 ? 132.140 160.105 191.355 1.00 125.16 99 PRO N C 1
ATOM 14529 O O . PRO J 1 102 ? 131.658 161.158 190.929 1.00 127.32 99 PRO N O 1
ATOM 14533 N N . TYR J 1 103 ? 131.397 159.047 191.668 1.00 125.97 100 TYR N N 1
ATOM 14534 C CA . TYR J 1 103 ? 129.945 159.024 191.521 1.00 124.80 100 TYR N CA 1
ATOM 14535 C C . TYR J 1 103 ? 129.335 158.566 192.838 1.00 127.29 100 TYR N C 1
ATOM 14536 O O . TYR J 1 103 ? 129.533 157.417 193.248 1.00 131.36 100 TYR N O 1
ATOM 14545 N N . LYS J 1 104 ? 128.588 159.461 193.489 1.00 132.24 101 LYS N N 1
ATOM 14546 C CA . LYS J 1 104 ? 127.934 159.172 194.766 1.00 133.10 101 LYS N CA 1
ATOM 14547 C C . LYS J 1 104 ? 128.945 158.676 195.800 1.00 134.63 101 LYS N C 1
ATOM 14548 O O . LYS J 1 104 ? 128.702 157.717 196.536 1.00 136.63 101 LYS N O 1
ATOM 14554 N N . GLY J 1 105 ? 130.099 159.337 195.845 1.00 133.48 102 GLY N N 1
ATOM 14555 C CA . GLY J 1 105 ? 131.138 158.951 196.777 1.00 134.42 102 GLY N CA 1
ATOM 14556 C C . GLY J 1 105 ? 131.879 157.686 196.415 1.00 132.37 102 GLY N C 1
ATOM 14557 O O . GLY J 1 105 ? 132.541 157.100 197.274 1.00 132.14 102 GLY N O 1
ATOM 14558 N N . ARG J 1 106 ? 131.790 157.244 195.162 1.00 130.06 103 ARG N N 1
ATOM 14559 C CA . ARG J 1 106 ? 132.482 156.050 194.697 1.00 129.12 103 ARG N CA 1
ATOM 14560 C C . ARG J 1 106 ? 133.260 156.391 193.437 1.00 129.84 103 ARG N C 1
ATOM 14561 O O . ARG J 1 106 ? 132.694 156.936 192.484 1.00 128.17 103 ARG N O 1
ATOM 14569 N N . ALA J 1 107 ? 134.551 156.069 193.431 1.00 126.18 104 ALA N N 1
ATOM 14570 C CA . ALA J 1 107 ? 135.394 156.352 192.280 1.00 125.06 104 ALA N CA 1
ATOM 14571 C C . ALA J 1 107 ? 135.200 155.293 191.204 1.00 125.32 104 ALA N C 1
ATOM 14572 O O . ALA J 1 107 ? 135.093 154.098 191.498 1.00 124.54 104 ALA N O 1
ATOM 14574 N N . GLN J 1 108 ? 135.157 155.738 189.950 1.00 118.09 105 GLN N N 1
ATOM 14575 C CA . GLN J 1 108 ? 134.958 154.851 188.815 1.00 113.56 105 GLN N CA 1
ATOM 14576 C C . GLN J 1 108 ? 136.020 155.117 187.760 1.00 112.65 105 GLN N C 1
ATOM 14577 O O . GLN J 1 108 ? 136.367 156.270 187.485 1.00 114.69 105 GLN N O 1
ATOM 14583 N N . PHE J 1 109 ? 136.525 154.036 187.170 1.00 88.72 106 PHE N N 1
ATOM 14584 C CA . PHE J 1 109 ? 137.506 154.102 186.095 1.00 88.31 106 PHE N CA 1
ATOM 14585 C C . PHE J 1 109 ? 136.769 154.197 184.766 1.00 96.85 106 PHE N C 1
ATOM 14586 O O . PHE J 1 109 ? 135.860 153.404 184.498 1.00 103.83 106 PHE N O 1
ATOM 14594 N N . GLN J 1 110 ? 137.158 155.163 183.939 1.00 90.27 107 GLN N N 1
ATOM 14595 C CA . GLN J 1 110 ? 136.443 155.466 182.710 1.00 84.64 107 GLN N CA 1
ATOM 14596 C C . GLN J 1 110 ? 137.410 155.556 181.539 1.00 85.72 107 GLN N C 1
ATOM 14597 O O . GLN J 1 110 ? 138.555 155.992 181.689 1.00 92.01 107 GLN N O 1
ATOM 14603 N N . LEU J 1 111 ? 136.929 155.147 180.368 1.00 69.66 108 LEU N N 1
ATOM 14604 C CA . LEU J 1 111 ? 137.724 155.163 179.150 1.00 73.10 108 LEU N CA 1
ATOM 14605 C C . LEU J 1 111 ? 137.469 156.445 178.370 1.00 76.36 108 LEU N C 1
ATOM 14606 O O . LEU J 1 111 ? 136.323 156.880 178.224 1.00 82.12 108 LEU N O 1
ATOM 14611 N N . GLY J 1 112 ? 138.545 157.049 177.872 1.00 69.56 109 GLY N N 1
ATOM 14612 C CA . GLY J 1 112 ? 138.435 158.217 177.028 1.00 70.56 109 GLY N CA 1
ATOM 14613 C C . GLY J 1 112 ? 138.144 157.848 175.587 1.00 78.22 109 GLY N C 1
ATOM 14614 O O . GLY J 1 112 ? 137.961 156.684 175.230 1.00 82.60 109 GLY N O 1
ATOM 14615 N N . TYR J 1 113 ? 138.103 158.873 174.740 1.00 70.53 110 TYR N N 1
ATOM 14616 C CA . TYR J 1 113 ? 137.838 158.659 173.323 1.00 66.60 110 TYR N CA 1
ATOM 14617 C C . TYR J 1 113 ? 139.078 158.232 172.550 1.00 71.68 110 TYR N C 1
ATOM 14618 O O . TYR J 1 113 ? 138.968 157.910 171.362 1.00 69.04 110 TYR N O 1
ATOM 14627 N N . LYS J 1 114 ? 140.248 158.209 173.192 1.00 68.25 111 LYS N N 1
ATOM 14628 C CA . LYS J 1 114 ? 141.453 157.665 172.582 1.00 62.68 111 LYS N CA 1
ATOM 14629 C C . LYS J 1 114 ? 141.747 156.236 173.016 1.00 69.16 111 LYS N C 1
ATOM 14630 O O . LYS J 1 114 ? 142.510 155.541 172.336 1.00 73.93 111 LYS N O 1
ATOM 14636 N N . GLY J 1 115 ? 141.156 155.781 174.123 1.00 67.43 112 GLY N N 1
ATOM 14637 C CA . GLY J 1 115 ? 141.310 154.388 174.509 1.00 60.78 112 GLY N CA 1
ATOM 14638 C C . GLY J 1 115 ? 140.692 153.440 173.500 1.00 69.01 112 GLY N C 1
ATOM 14639 O O . GLY J 1 115 ? 141.230 152.362 173.235 1.00 77.19 112 GLY N O 1
ATOM 14640 N N . TYR J 1 116 ? 139.552 153.827 172.925 1.00 65.28 113 TYR N N 1
ATOM 14641 C CA . TYR J 1 116 ? 138.947 153.022 171.869 1.00 59.02 113 TYR N CA 1
ATOM 14642 C C . TYR J 1 116 ? 139.863 152.937 170.655 1.00 61.17 113 TYR N C 1
ATOM 14643 O O . TYR J 1 116 ? 140.001 151.870 170.047 1.00 67.19 113 TYR N O 1
ATOM 14652 N N . ILE J 1 117 ? 140.499 154.053 170.290 1.00 61.09 114 ILE N N 1
ATOM 14653 C CA . ILE J 1 117 ? 141.457 154.045 169.188 1.00 63.81 114 ILE N CA 1
ATOM 14654 C C . ILE J 1 117 ? 142.623 153.119 169.505 1.00 61.90 114 ILE N C 1
ATOM 14655 O O . ILE J 1 117 ? 143.078 152.350 168.649 1.00 65.17 114 ILE N O 1
ATOM 14660 N N . GLN J 1 118 ? 143.126 153.181 170.740 1.00 62.50 115 GLN N N 1
ATOM 14661 C CA . GLN J 1 118 ? 144.243 152.327 171.132 1.00 56.36 115 GLN N CA 1
ATOM 14662 C C . GLN J 1 118 ? 143.868 150.852 171.043 1.00 57.95 115 GLN N C 1
ATOM 14663 O O . GLN J 1 118 ? 144.638 150.037 170.524 1.00 66.10 115 GLN N O 1
ATOM 14669 N N . LEU J 1 119 ? 142.682 150.492 171.539 1.00 54.65 116 LEU N N 1
ATOM 14670 C CA . LEU J 1 119 ? 142.248 149.098 171.473 1.00 52.54 116 LEU N CA 1
ATOM 14671 C C . LEU J 1 119 ? 142.038 148.648 170.030 1.00 61.01 116 LEU N C 1
ATOM 14672 O O . LEU J 1 119 ? 142.408 147.525 169.662 1.00 73.40 116 LEU N O 1
ATOM 14677 N N . ALA J 1 120 ? 141.447 149.509 169.199 1.00 58.71 117 ALA N N 1
ATOM 14678 C CA . ALA J 1 120 ? 141.231 149.158 167.799 1.00 51.07 117 ALA N CA 1
ATOM 14679 C C . ALA J 1 120 ? 142.552 148.942 167.074 1.00 62.85 117 ALA N C 1
ATOM 14680 O O . ALA J 1 120 ? 142.679 148.019 166.262 1.00 64.36 117 ALA N O 1
ATOM 14682 N N . LEU J 1 121 ? 143.547 149.789 167.347 1.00 67.10 118 LEU N N 1
ATOM 14683 C CA . LEU J 1 121 ? 144.857 149.597 166.737 1.00 59.33 118 LEU N CA 1
ATOM 14684 C C . LEU J 1 121 ? 145.549 148.354 167.280 1.00 57.32 118 LEU N C 1
ATOM 14685 O O . LEU J 1 121 ? 146.277 147.680 166.543 1.00 60.34 118 LEU N O 1
ATOM 14690 N N . ARG J 1 122 ? 145.337 148.036 168.560 1.00 63.99 119 ARG N N 1
ATOM 14691 C CA . ARG J 1 122 ? 145.884 146.806 169.122 1.00 57.86 119 ARG N CA 1
ATOM 14692 C C . ARG J 1 122 ? 145.253 145.575 168.487 1.00 65.56 119 ARG N C 1
ATOM 14693 O O . ARG J 1 122 ? 145.886 144.515 168.428 1.00 69.43 119 ARG N O 1
ATOM 14701 N N . THR J 1 123 ? 144.007 145.692 168.020 1.00 81.16 120 THR N N 1
ATOM 14702 C CA . THR J 1 123 ? 143.349 144.564 167.367 1.00 76.81 120 THR N CA 1
ATOM 14703 C C . THR J 1 123 ? 144.119 144.119 166.127 1.00 69.47 120 THR N C 1
ATOM 14704 O O . THR J 1 123 ? 144.343 142.921 165.920 1.00 67.01 120 THR N O 1
ATOM 14708 N N . GLY J 1 124 ? 144.543 145.070 165.300 1.00 69.47 121 GLY N N 1
ATOM 14709 C CA . GLY J 1 124 ? 145.327 144.756 164.123 1.00 67.65 121 GLY N CA 1
ATOM 14710 C C . GLY J 1 124 ? 144.541 144.294 162.918 1.00 70.82 121 GLY N C 1
ATOM 14711 O O . GLY J 1 124 ? 145.101 143.602 162.061 1.00 70.98 121 GLY N O 1
ATOM 14712 N N . GLN J 1 125 ? 143.262 144.655 162.817 1.00 80.71 122 GLN N N 1
ATOM 14713 C CA . GLN J 1 125 ? 142.428 144.250 161.694 1.00 74.38 122 GLN N CA 1
ATOM 14714 C C . GLN J 1 125 ? 141.860 145.428 160.915 1.00 74.16 122 GLN N C 1
ATOM 14715 O O . GLN J 1 125 ? 141.108 145.213 159.958 1.00 74.16 122 GLN N O 1
ATOM 14721 N N . TYR J 1 126 ? 142.195 146.657 161.291 1.00 73.03 123 TYR N N 1
ATOM 14722 C CA . TYR J 1 126 ? 141.628 147.836 160.658 1.00 71.15 123 TYR N CA 1
ATOM 14723 C C . TYR J 1 126 ? 142.445 148.244 159.437 1.00 73.41 123 TYR N C 1
ATOM 14724 O O . TYR J 1 126 ? 143.599 147.845 159.265 1.00 79.90 123 TYR N O 1
ATOM 14733 N N . LYS J 1 127 ? 141.823 149.051 158.580 1.00 78.38 124 LYS N N 1
ATOM 14734 C CA . LYS J 1 127 ? 142.492 149.553 157.387 1.00 70.83 124 LYS N CA 1
ATOM 14735 C C . LYS J 1 127 ? 142.435 151.071 157.294 1.00 73.80 124 LYS N C 1
ATOM 14736 O O . LYS J 1 127 ? 143.407 151.700 156.866 1.00 73.31 124 LYS N O 1
ATOM 14742 N N . SER J 1 128 ? 141.314 151.675 157.685 1.00 72.66 125 SER N N 1
ATOM 14743 C CA . SER J 1 128 ? 141.187 153.124 157.593 1.00 61.82 125 SER N CA 1
ATOM 14744 C C . SER J 1 128 ? 140.152 153.615 158.594 1.00 64.63 125 SER N C 1
ATOM 14745 O O . SER J 1 128 ? 139.117 152.976 158.785 1.00 73.80 125 SER N O 1
ATOM 14748 N N . ILE J 1 129 ? 140.446 154.749 159.228 1.00 59.22 126 ILE N N 1
ATOM 14749 C CA . ILE J 1 129 ? 139.513 155.445 160.110 1.00 60.97 126 ILE N CA 1
ATOM 14750 C C . ILE J 1 129 ? 139.603 156.932 159.801 1.00 60.73 126 ILE N C 1
ATOM 14751 O O . ILE J 1 129 ? 140.707 157.473 159.674 1.00 68.17 126 ILE N O 1
ATOM 14756 N N . ASN J 1 130 ? 138.455 157.598 159.683 1.00 67.35 127 ASN N N 1
ATOM 14757 C CA . ASN J 1 130 ? 138.474 159.023 159.383 1.00 65.98 127 ASN N CA 1
ATOM 14758 C C . ASN J 1 130 ? 137.169 159.666 159.827 1.00 70.56 127 ASN N C 1
ATOM 14759 O O . ASN J 1 130 ? 136.137 159.003 159.961 1.00 80.49 127 ASN N O 1
ATOM 14764 N N . VAL J 1 131 ? 137.235 160.979 160.039 1.00 76.56 128 VAL N N 1
ATOM 14765 C CA . VAL J 1 131 ? 136.073 161.793 160.382 1.00 81.46 128 VAL N CA 1
ATOM 14766 C C . VAL J 1 131 ? 136.330 163.212 159.895 1.00 83.02 128 VAL N C 1
ATOM 14767 O O . VAL J 1 131 ? 137.391 163.787 160.159 1.00 82.94 128 VAL N O 1
ATOM 14771 N N . ILE J 1 132 ? 135.364 163.774 159.168 1.00 94.40 129 ILE N N 1
ATOM 14772 C CA . ILE J 1 132 ? 135.490 165.099 158.575 1.00 90.69 129 ILE N CA 1
ATOM 14773 C C . ILE J 1 132 ? 134.218 165.895 158.845 1.00 97.01 129 ILE N C 1
ATOM 14774 O O . ILE J 1 132 ? 133.219 165.375 159.344 1.00 102.91 129 ILE N O 1
ATOM 14779 N N . GLU J 1 133 ? 134.272 167.179 158.498 1.00 112.08 130 GLU N N 1
ATOM 14780 C CA . GLU J 1 133 ? 133.148 168.093 158.641 1.00 112.42 130 GLU N CA 1
ATOM 14781 C C . GLU J 1 133 ? 132.615 168.460 157.264 1.00 115.14 130 GLU N C 1
ATOM 14782 O O . GLU J 1 133 ? 133.377 168.901 156.396 1.00 116.35 130 GLU N O 1
ATOM 14788 N N . VAL J 1 134 ? 131.313 168.282 157.068 1.00 122.42 131 VAL N N 1
ATOM 14789 C CA . VAL J 1 134 ? 130.645 168.629 155.821 1.00 121.86 131 VAL N CA 1
ATOM 14790 C C . VAL J 1 134 ? 130.091 170.038 155.968 1.00 123.96 131 VAL N C 1
ATOM 14791 O O . VAL J 1 134 ? 129.269 170.303 156.855 1.00 127.70 131 VAL N O 1
ATOM 14795 N N . ARG J 1 135 ? 130.538 170.938 155.098 1.00 144.27 132 ARG N N 1
ATOM 14796 C CA . ARG J 1 135 ? 130.193 172.346 155.182 1.00 142.57 132 ARG N CA 1
ATOM 14797 C C . ARG J 1 135 ? 128.911 172.614 154.394 1.00 144.69 132 ARG N C 1
ATOM 14798 O O . ARG J 1 135 ? 128.206 171.693 153.974 1.00 145.40 132 ARG N O 1
ATOM 14806 N N . GLU J 1 136 ? 128.598 173.891 154.190 1.00 148.59 133 GLU N N 1
ATOM 14807 C CA . GLU J 1 136 ? 127.373 174.264 153.498 1.00 148.08 133 GLU N CA 1
ATOM 14808 C C . GLU J 1 136 ? 127.503 173.994 152.003 1.00 147.27 133 GLU N C 1
ATOM 14809 O O . GLU J 1 136 ? 128.488 174.387 151.371 1.00 147.20 133 GLU N O 1
ATOM 14815 N N . GLY J 1 137 ? 126.503 173.324 151.440 1.00 139.79 134 GLY N N 1
ATOM 14816 C CA . GLY J 1 137 ? 126.496 173.044 150.013 1.00 139.63 134 GLY N CA 1
ATOM 14817 C C . GLY J 1 137 ? 127.584 172.101 149.548 1.00 139.34 134 GLY N C 1
ATOM 14818 O O . GLY J 1 137 ? 128.220 172.354 148.518 1.00 140.20 134 GLY N O 1
ATOM 14819 N N . GLU J 1 138 ? 127.817 171.017 150.285 1.00 140.91 135 GLU N N 1
ATOM 14820 C CA . GLU J 1 138 ? 128.815 170.022 149.915 1.00 142.94 135 GLU N CA 1
ATOM 14821 C C . GLU J 1 138 ? 128.199 168.676 149.566 1.00 141.31 135 GLU N C 1
ATOM 14822 O O . GLU J 1 138 ? 128.457 168.143 148.482 1.00 141.12 135 GLU N O 1
ATOM 14828 N N . LEU J 1 139 ? 127.389 168.111 150.456 1.00 120.17 136 LEU N N 1
ATOM 14829 C CA . LEU J 1 139 ? 126.758 166.826 150.186 1.00 120.32 136 LEU N CA 1
ATOM 14830 C C . LEU J 1 139 ? 125.599 166.997 149.212 1.00 120.25 136 LEU N C 1
ATOM 14831 O O . LEU J 1 139 ? 124.986 168.065 149.130 1.00 122.02 136 LEU N O 1
ATOM 14836 N N . LEU J 1 140 ? 125.303 165.935 148.464 1.00 119.51 137 LEU N N 1
ATOM 14837 C CA . LEU J 1 140 ? 124.209 165.948 147.499 1.00 116.82 137 LEU N CA 1
ATOM 14838 C C . LEU J 1 140 ? 122.990 165.186 148.006 1.00 120.35 137 LEU N C 1
ATOM 14839 O O . LEU J 1 140 ? 121.883 165.730 148.040 1.00 124.36 137 LEU N O 1
ATOM 14844 N N . LYS J 1 141 ? 123.176 163.929 148.404 1.00 115.06 138 LYS N N 1
ATOM 14845 C CA . LYS J 1 141 ? 122.091 163.126 148.946 1.00 115.67 138 LYS N CA 1
ATOM 14846 C C . LYS J 1 141 ? 122.669 162.113 149.923 1.00 117.76 138 LYS N C 1
ATOM 14847 O O . LYS J 1 141 ? 123.858 161.788 149.873 1.00 118.65 138 LYS N O 1
ATOM 14853 N N . TRP J 1 142 ? 121.812 161.616 150.811 1.00 101.92 139 TRP N N 1
ATOM 14854 C CA . TRP J 1 142 ? 122.239 160.652 151.822 1.00 95.52 139 TRP N CA 1
ATOM 14855 C C . TRP J 1 142 ? 121.024 159.880 152.306 1.00 95.89 139 TRP N C 1
ATOM 14856 O O . TRP J 1 142 ? 120.050 160.484 152.767 1.00 98.45 139 TRP N O 1
ATOM 14867 N N . ASN J 1 143 ? 121.079 158.556 152.200 1.00 99.22 140 ASN N N 1
ATOM 14868 C CA . ASN J 1 143 ? 120.034 157.677 152.703 1.00 105.34 140 ASN N CA 1
ATOM 14869 C C . ASN J 1 143 ? 120.637 156.717 153.720 1.00 103.98 140 ASN N C 1
ATOM 14870 O O . ASN J 1 143 ? 121.747 156.212 153.530 1.00 104.99 140 ASN N O 1
ATOM 14875 N N . ARG J 1 144 ? 119.903 156.478 154.805 1.00 94.78 141 ARG N N 1
ATOM 14876 C CA . ARG J 1 144 ? 120.411 155.665 155.902 1.00 96.02 141 ARG N CA 1
ATOM 14877 C C . ARG J 1 144 ? 120.260 154.169 155.663 1.00 100.83 141 ARG N C 1
ATOM 14878 O O . ARG J 1 144 ? 120.770 153.379 156.465 1.00 102.95 141 ARG N O 1
ATOM 14886 N N . LEU J 1 145 ? 119.580 153.758 154.592 1.00 97.72 142 LEU N N 1
ATOM 14887 C CA . LEU J 1 145 ? 119.401 152.334 154.329 1.00 95.29 142 LEU N CA 1
ATOM 14888 C C . LEU J 1 145 ? 120.658 151.719 153.722 1.00 95.70 142 LEU N C 1
ATOM 14889 O O . LEU J 1 145 ? 121.251 150.800 154.295 1.00 100.72 142 LEU N O 1
ATOM 14894 N N . THR J 1 146 ? 121.077 152.217 152.561 1.00 90.96 143 THR N N 1
ATOM 14895 C CA . THR J 1 146 ? 122.243 151.685 151.869 1.00 91.95 143 THR N CA 1
ATOM 14896 C C . THR J 1 146 ? 123.548 152.335 152.309 1.00 96.45 143 THR N C 1
ATOM 14897 O O . THR J 1 146 ? 124.616 151.890 151.875 1.00 100.43 143 THR N O 1
ATOM 14901 N N . GLU J 1 147 ? 123.486 153.366 153.155 1.00 92.39 144 GLU N N 1
ATOM 14902 C CA . GLU J 1 147 ? 124.674 154.056 153.662 1.00 92.98 144 GLU N CA 1
ATOM 14903 C C . GLU J 1 147 ? 125.545 154.580 152.520 1.00 98.11 144 GLU N C 1
ATOM 14904 O O . GLU J 1 147 ? 126.769 154.437 152.525 1.00 98.96 144 GLU N O 1
ATOM 14910 N N . GLU J 1 148 ? 124.901 155.194 151.532 1.00 99.57 145 GLU N N 1
ATOM 14911 C CA . GLU J 1 148 ? 125.583 155.774 150.383 1.00 97.09 145 GLU N CA 1
ATOM 14912 C C . GLU J 1 148 ? 125.486 157.291 150.455 1.00 98.65 145 GLU N C 1
ATOM 14913 O O . GLU J 1 148 ? 124.386 157.841 150.575 1.00 99.17 145 GLU N O 1
ATOM 14915 N N . ILE J 1 149 ? 126.634 157.960 150.384 1.00 106.07 146 ILE N N 1
ATOM 14916 C CA . ILE J 1 149 ? 126.710 159.412 150.483 1.00 106.66 146 ILE N CA 1
ATOM 14917 C C . ILE J 1 149 ? 127.657 159.928 149.409 1.00 110.41 146 ILE N C 1
ATOM 14918 O O . ILE J 1 149 ? 128.737 159.366 149.196 1.00 110.05 146 ILE N O 1
ATOM 14923 N N . GLU J 1 150 ? 127.248 160.997 148.728 1.00 126.14 147 GLU N N 1
ATOM 14924 C CA . GLU J 1 150 ? 128.073 161.647 147.720 1.00 125.47 147 GLU N CA 1
ATOM 14925 C C . GLU J 1 150 ? 128.201 163.127 148.048 1.00 126.19 147 GLU N C 1
ATOM 14926 O O . GLU J 1 150 ? 127.239 163.761 148.494 1.00 125.68 147 GLU N O 1
ATOM 14932 N N . LEU J 1 151 ? 129.397 163.670 147.832 1.00 134.03 148 LEU N N 1
ATOM 14933 C CA . LEU J 1 151 ? 129.685 165.060 148.149 1.00 134.36 148 LEU N CA 1
ATOM 14934 C C . LEU J 1 151 ? 130.486 165.683 147.016 1.00 136.89 148 LEU N C 1
ATOM 14935 O O . LEU J 1 151 ? 131.132 164.990 146.227 1.00 137.27 148 LEU N O 1
ATOM 14940 N N . ASP J 1 152 ? 130.435 167.011 146.948 1.00 157.64 149 ASP N N 1
ATOM 14941 C CA . ASP J 1 152 ? 131.198 167.798 145.982 1.00 159.29 149 ASP N CA 1
ATOM 14942 C C . ASP J 1 152 ? 132.132 168.702 146.782 1.00 158.57 149 ASP N C 1
ATOM 14943 O O . ASP J 1 152 ? 131.789 169.843 147.101 1.00 157.30 149 ASP N O 1
ATOM 14948 N N . LEU J 1 153 ? 133.313 168.185 147.106 1.00 164.93 150 LEU N N 1
ATOM 14949 C CA . LEU J 1 153 ? 134.253 168.912 147.942 1.00 164.98 150 LEU N CA 1
ATOM 14950 C C . LEU J 1 153 ? 134.917 170.043 147.159 1.00 165.94 150 LEU N C 1
ATOM 14951 O O . LEU J 1 153 ? 134.888 170.087 145.926 1.00 165.77 150 LEU N O 1
ATOM 14956 N N . ASP J 1 154 ? 135.513 170.973 147.907 1.00 172.82 151 ASP N N 1
ATOM 14957 C CA . ASP J 1 154 ? 136.224 172.131 147.369 1.00 173.15 151 ASP N CA 1
ATOM 14958 C C . ASP J 1 154 ? 135.324 173.033 146.531 1.00 173.78 151 ASP N C 1
ATOM 14959 O O . ASP J 1 154 ? 135.812 173.773 145.670 1.00 174.06 151 ASP N O 1
ATOM 14964 N N . ASN J 1 155 ? 134.013 172.987 146.765 1.00 170.44 152 ASN N N 1
ATOM 14965 C CA . ASN J 1 155 ? 133.046 173.844 146.079 1.00 169.46 152 ASN N CA 1
ATOM 14966 C C . ASN J 1 155 ? 132.047 174.329 147.124 1.00 169.78 152 ASN N C 1
ATOM 14967 O O . ASN J 1 155 ? 131.050 173.656 147.400 1.00 170.61 152 ASN N O 1
ATOM 14972 N N . ASN J 1 156 ? 132.316 175.498 147.700 1.00 164.67 153 ASN N N 1
ATOM 14973 C CA . ASN J 1 156 ? 131.522 176.028 148.796 1.00 166.13 153 ASN N CA 1
ATOM 14974 C C . ASN J 1 156 ? 131.062 177.443 148.478 1.00 166.57 153 ASN N C 1
ATOM 14975 O O . ASN J 1 156 ? 131.710 178.173 147.722 1.00 165.85 153 ASN N O 1
ATOM 14980 N N . THR J 1 157 ? 129.927 177.821 149.070 1.00 170.65 154 THR N N 1
ATOM 14981 C CA . THR J 1 157 ? 129.380 179.162 148.928 1.00 170.79 154 THR N CA 1
ATOM 14982 C C . THR J 1 157 ? 129.440 179.983 150.207 1.00 170.10 154 THR N C 1
ATOM 14983 O O . THR J 1 157 ? 129.298 181.208 150.141 1.00 169.98 154 THR N O 1
ATOM 14987 N N . SER J 1 158 ? 129.643 179.349 151.358 1.00 162.22 155 SER N N 1
ATOM 14988 C CA . SER J 1 158 ? 129.728 180.046 152.635 1.00 162.30 155 SER N CA 1
ATOM 14989 C C . SER J 1 158 ? 130.889 179.447 153.422 1.00 162.28 155 SER N C 1
ATOM 14990 O O . SER J 1 158 ? 131.702 178.686 152.888 1.00 160.50 155 SER N O 1
ATOM 14993 N N . GLU J 1 159 ? 130.974 179.796 154.706 1.00 155.67 156 GLU N N 1
ATOM 14994 C CA . GLU J 1 159 ? 132.045 179.314 155.570 1.00 155.02 156 GLU N CA 1
ATOM 14995 C C . GLU J 1 159 ? 131.497 178.765 156.883 1.00 155.21 156 GLU N C 1
ATOM 14996 O O . GLU J 1 159 ? 132.179 178.803 157.911 1.00 155.33 156 GLU N O 1
ATOM 15002 N N . LYS J 1 160 ? 130.271 178.252 156.866 1.00 145.09 157 LYS N N 1
ATOM 15003 C CA . LYS J 1 160 ? 129.650 177.663 158.044 1.00 143.43 157 LYS N CA 1
ATOM 15004 C C . LYS J 1 160 ? 129.430 176.173 157.816 1.00 144.13 157 LYS N C 1
ATOM 15005 O O . LYS J 1 160 ? 129.127 175.741 156.699 1.00 142.60 157 LYS N O 1
ATOM 15011 N N . VAL J 1 161 ? 129.603 175.389 158.878 1.00 137.45 158 VAL N N 1
ATOM 15012 C CA . VAL J 1 161 ? 129.484 173.939 158.789 1.00 135.71 158 VAL N CA 1
ATOM 15013 C C . VAL J 1 161 ? 128.017 173.541 158.885 1.00 134.14 158 VAL N C 1
ATOM 15014 O O . VAL J 1 161 ? 127.189 174.251 159.466 1.00 133.65 158 VAL N O 1
ATOM 15018 N N . VAL J 1 162 ? 127.690 172.390 158.300 1.00 121.31 159 VAL N N 1
ATOM 15019 C CA . VAL J 1 162 ? 126.313 171.911 158.275 1.00 118.89 159 VAL N CA 1
ATOM 15020 C C . VAL J 1 162 ? 126.196 170.560 158.972 1.00 119.47 159 VAL N C 1
ATOM 15021 O O . VAL J 1 162 ? 125.178 170.269 159.612 1.00 120.41 159 VAL N O 1
ATOM 15025 N N . GLY J 1 163 ? 127.247 169.746 158.905 1.00 102.96 160 GLY N N 1
ATOM 15026 C CA . GLY J 1 163 ? 127.191 168.430 159.508 1.00 98.62 160 GLY N CA 1
ATOM 15027 C C . GLY J 1 163 ? 128.568 167.820 159.647 1.00 96.76 160 GLY N C 1
ATOM 15028 O O . GLY J 1 163 ? 129.584 168.446 159.344 1.00 100.57 160 GLY N O 1
ATOM 15029 N N . TYR J 1 164 ? 128.589 166.571 160.107 1.00 84.11 161 TYR N N 1
ATOM 15030 C CA . TYR J 1 164 ? 129.831 165.834 160.291 1.00 82.02 161 TYR N CA 1
ATOM 15031 C C . TYR J 1 164 ? 129.655 164.416 159.769 1.00 79.29 161 TYR N C 1
ATOM 15032 O O . TYR J 1 164 ? 128.553 163.863 159.802 1.00 81.50 161 TYR N O 1
ATOM 15041 N N . CYS J 1 165 ? 130.747 163.834 159.276 1.00 74.00 162 CYS N N 1
ATOM 15042 C CA . CYS J 1 165 ? 130.727 162.492 158.713 1.00 71.02 162 CYS N CA 1
ATOM 15043 C C . CYS J 1 165 ? 131.877 161.676 159.283 1.00 76.37 162 CYS N C 1
ATOM 15044 O O . CYS J 1 165 ? 132.960 162.206 159.539 1.00 84.23 162 CYS N O 1
ATOM 15047 N N . GLY J 1 166 ? 131.631 160.388 159.485 1.00 78.42 163 GLY N N 1
ATOM 15048 C CA . GLY J 1 166 ? 132.665 159.478 159.939 1.00 76.62 163 GLY N CA 1
ATOM 15049 C C . GLY J 1 166 ? 132.615 158.190 159.147 1.00 75.99 163 GLY N C 1
ATOM 15050 O O . GLY J 1 166 ? 131.551 157.744 158.717 1.00 85.68 163 GLY N O 1
ATOM 15051 N N . TYR J 1 167 ? 133.789 157.589 158.955 1.00 67.12 164 TYR N N 1
ATOM 15052 C CA . TYR J 1 167 ? 133.885 156.415 158.097 1.00 71.03 164 TYR N CA 1
ATOM 15053 C C . TYR J 1 167 ? 135.082 155.574 158.508 1.00 69.78 164 TYR N C 1
ATOM 15054 O O . TYR J 1 167 ? 136.199 156.091 158.615 1.00 76.57 164 TYR N O 1
ATOM 15063 N N . PHE J 1 168 ? 134.852 154.279 158.726 1.00 58.10 165 PHE N N 1
ATOM 15064 C CA . PHE J 1 168 ? 135.944 153.359 159.008 1.00 55.86 165 PHE N CA 1
ATOM 15065 C C . PHE J 1 168 ? 135.756 152.073 158.216 1.00 65.84 165 PHE N C 1
ATOM 15066 O O . PHE J 1 168 ? 134.644 151.549 158.106 1.00 76.75 165 PHE N O 1
ATOM 15074 N N . GLN J 1 169 ? 136.864 151.569 157.678 1.00 70.01 166 GLN N N 1
ATOM 15075 C CA . GLN J 1 169 ? 136.876 150.391 156.824 1.00 67.02 166 GLN N CA 1
ATOM 15076 C C . GLN J 1 169 ? 137.923 149.409 157.324 1.00 62.59 166 GLN N C 1
ATOM 15077 O O . GLN J 1 169 ? 139.051 149.801 157.646 1.00 69.61 166 GLN N O 1
ATOM 15083 N N . LEU J 1 170 ? 137.543 148.134 157.377 1.00 69.32 167 LEU N N 1
ATOM 15084 C CA . LEU J 1 170 ? 138.415 147.062 157.826 1.00 68.34 167 LEU N CA 1
ATOM 15085 C C . LEU J 1 170 ? 139.202 146.492 156.647 1.00 74.11 167 LEU N C 1
ATOM 15086 O O . LEU J 1 170 ? 139.221 147.051 155.548 1.00 80.41 167 LEU N O 1
ATOM 15091 N N . ILE J 1 171 ? 139.863 145.355 156.879 1.00 81.56 168 ILE N N 1
ATOM 15092 C CA . ILE J 1 171 ? 140.642 144.689 155.838 1.00 83.58 168 ILE N CA 1
ATOM 15093 C C . ILE J 1 171 ? 139.818 143.675 155.054 1.00 85.40 168 ILE N C 1
ATOM 15094 O O . ILE J 1 171 ? 139.995 143.561 153.831 1.00 92.37 168 ILE N O 1
ATOM 15099 N N . ASN J 1 172 ? 138.903 142.961 155.706 1.00 92.67 169 ASN N N 1
ATOM 15100 C CA . ASN J 1 172 ? 138.130 141.906 155.066 1.00 91.73 169 ASN N CA 1
ATOM 15101 C C . ASN J 1 172 ? 136.945 142.438 154.271 1.00 96.52 169 ASN N C 1
ATOM 15102 O O . ASN J 1 172 ? 136.087 141.651 153.859 1.00 101.35 169 ASN N O 1
ATOM 15107 N N . GLY J 1 173 ? 136.874 143.748 154.047 1.00 92.05 170 GLY N N 1
ATOM 15108 C CA . GLY J 1 173 ? 135.843 144.350 153.229 1.00 91.29 170 GLY N CA 1
ATOM 15109 C C . GLY J 1 173 ? 134.752 145.062 154.000 1.00 92.64 170 GLY N C 1
ATOM 15110 O O . GLY J 1 173 ? 133.968 145.801 153.391 1.00 97.81 170 GLY N O 1
ATOM 15111 N N . PHE J 1 174 ? 134.673 144.867 155.313 1.00 73.96 171 PHE N N 1
ATOM 15112 C CA . PHE J 1 174 ? 133.626 145.505 156.099 1.00 74.43 171 PHE N CA 1
ATOM 15113 C C . PHE J 1 174 ? 133.880 147.003 156.204 1.00 75.91 171 PHE N C 1
ATOM 15114 O O . PHE J 1 174 ? 134.988 147.436 156.533 1.00 85.86 171 PHE N O 1
ATOM 15122 N N . GLU J 1 175 ? 132.847 147.796 155.924 1.00 74.30 172 GLU N N 1
ATOM 15123 C CA . GLU J 1 175 ? 132.930 149.247 155.991 1.00 74.45 172 GLU N CA 1
ATOM 15124 C C . GLU J 1 175 ? 131.728 149.783 156.753 1.00 80.03 172 GLU N C 1
ATOM 15125 O O . GLU J 1 175 ? 130.669 149.152 156.801 1.00 84.48 172 GLU N O 1
ATOM 15131 N N . LYS J 1 176 ? 131.899 150.960 157.351 1.00 67.38 173 LYS N N 1
ATOM 15132 C CA . LYS J 1 176 ? 130.824 151.606 158.088 1.00 64.30 173 LYS N CA 1
ATOM 15133 C C . LYS J 1 176 ? 130.957 153.115 157.960 1.00 73.56 173 LYS N C 1
ATOM 15134 O O . LYS J 1 176 ? 132.053 153.667 158.105 1.00 73.33 173 LYS N O 1
ATOM 15140 N N . THR J 1 177 ? 129.833 153.774 157.683 1.00 81.88 174 THR N N 1
ATOM 15141 C CA . THR J 1 177 ? 129.783 155.219 157.514 1.00 78.96 174 THR N CA 1
ATOM 15142 C C . THR J 1 177 ? 128.587 155.776 158.271 1.00 70.54 174 THR N C 1
ATOM 15143 O O . THR J 1 177 ? 127.496 155.202 158.231 1.00 70.12 174 THR N O 1
ATOM 15147 N N . VAL J 1 178 ? 128.800 156.896 158.960 1.00 69.23 175 VAL N N 1
ATOM 15148 C CA . VAL J 1 178 ? 127.751 157.575 159.708 1.00 71.22 175 VAL N CA 1
ATOM 15149 C C . VAL J 1 178 ? 127.803 159.063 159.389 1.00 76.25 175 VAL N C 1
ATOM 15150 O O . VAL J 1 178 ? 128.856 159.609 159.045 1.00 85.31 175 VAL N O 1
ATOM 15154 N N . TYR J 1 179 ? 126.650 159.719 159.512 1.00 83.36 176 TYR N N 1
ATOM 15155 C CA . TYR J 1 179 ? 126.524 161.142 159.223 1.00 85.78 176 TYR N CA 1
ATOM 15156 C C . TYR J 1 179 ? 125.600 161.777 160.250 1.00 82.79 176 TYR N C 1
ATOM 15157 O O . TYR J 1 179 ? 124.475 161.308 160.448 1.00 84.49 176 TYR N O 1
ATOM 15166 N N . TRP J 1 180 ? 126.072 162.839 160.898 1.00 74.12 177 TRP N N 1
ATOM 15167 C CA . TRP J 1 180 ? 125.307 163.557 161.906 1.00 76.66 177 TRP N CA 1
ATOM 15168 C C . TRP J 1 180 ? 125.101 165.001 161.470 1.00 84.00 177 TRP N C 1
ATOM 15169 O O . TRP J 1 180 ? 125.943 165.580 160.776 1.00 87.32 177 TRP N O 1
ATOM 15180 N N . THR J 1 181 ? 123.978 165.577 161.884 1.00 94.61 178 THR N N 1
ATOM 15181 C CA . THR J 1 181 ? 123.678 166.979 161.641 1.00 91.39 178 THR N CA 1
ATOM 15182 C C . THR J 1 181 ? 123.894 167.790 162.915 1.00 92.63 178 THR N C 1
ATOM 15183 O O . THR J 1 181 ? 124.116 167.248 164.000 1.00 100.01 178 THR N O 1
ATOM 15187 N N . ARG J 1 182 ? 123.830 169.115 162.766 1.00 93.82 179 ARG N N 1
ATOM 15188 C CA . ARG J 1 182 ? 124.065 170.000 163.903 1.00 99.11 179 ARG N CA 1
ATOM 15189 C C . ARG J 1 182 ? 122.980 169.851 164.964 1.00 105.24 179 ARG N C 1
ATOM 15190 O O . ARG J 1 182 ? 123.271 169.888 166.165 1.00 107.83 179 ARG N O 1
ATOM 15198 N N . LYS J 1 183 ? 121.724 169.689 164.540 1.00 101.85 180 LYS N N 1
ATOM 15199 C CA . LYS J 1 183 ? 120.624 169.597 165.496 1.00 99.20 180 LYS N CA 1
ATOM 15200 C C . LYS J 1 183 ? 120.758 168.368 166.387 1.00 104.74 180 LYS N C 1
ATOM 15201 O O . LYS J 1 183 ? 120.540 168.447 167.603 1.00 106.71 180 LYS N O 1
ATOM 15207 N N . GLU J 1 184 ? 121.114 167.221 165.802 1.00 97.37 181 GLU N N 1
ATOM 15208 C CA . GLU J 1 184 ? 121.262 166.004 166.593 1.00 93.44 181 GLU N CA 1
ATOM 15209 C C . GLU J 1 184 ? 122.401 166.130 167.596 1.00 96.12 181 GLU N C 1
ATOM 15210 O O . GLU J 1 184 ? 122.276 165.697 168.748 1.00 98.28 181 GLU N O 1
ATOM 15216 N N . ILE J 1 185 ? 123.521 166.721 167.177 1.00 91.99 182 ILE N N 1
ATOM 15217 C CA . ILE J 1 185 ? 124.654 166.898 168.080 1.00 91.69 182 ILE N CA 1
ATOM 15218 C C . ILE J 1 185 ? 124.291 167.852 169.211 1.00 97.66 182 ILE N C 1
ATOM 15219 O O . ILE J 1 185 ? 124.647 167.623 170.374 1.00 101.73 182 ILE N O 1
ATOM 15224 N N . GLU J 1 186 ? 123.573 168.932 168.893 1.00 102.69 183 GLU N N 1
ATOM 15225 C CA . GLU J 1 186 ? 123.137 169.861 169.931 1.00 100.64 183 GLU N CA 1
ATOM 15226 C C . GLU J 1 186 ? 122.198 169.181 170.920 1.00 101.63 183 GLU N C 1
ATOM 15227 O O . GLU J 1 186 ? 122.308 169.388 172.135 1.00 104.14 183 GLU N O 1
ATOM 15233 N N . ALA J 1 187 ? 121.269 168.364 170.418 1.00 90.83 184 ALA N N 1
ATOM 15234 C CA . ALA J 1 187 ? 120.361 167.644 171.305 1.00 92.16 184 ALA N CA 1
ATOM 15235 C C . ALA J 1 187 ? 121.118 166.673 172.202 1.00 93.89 184 ALA N C 1
ATOM 15236 O O . ALA J 1 187 ? 120.833 166.573 173.401 1.00 94.07 184 ALA N O 1
ATOM 15238 N N . HIS J 1 188 ? 122.089 165.950 171.638 1.00 90.95 185 HIS N N 1
ATOM 15239 C CA . HIS J 1 188 ? 122.886 165.022 172.435 1.00 88.26 185 HIS N CA 1
ATOM 15240 C C . HIS J 1 188 ? 123.674 165.757 173.513 1.00 90.94 185 HIS N C 1
ATOM 15241 O O . HIS J 1 188 ? 123.738 165.307 174.664 1.00 89.88 185 HIS N O 1
ATOM 15248 N N . LYS J 1 189 ? 124.283 166.890 173.155 1.00 97.14 186 LYS N N 1
ATOM 15249 C CA . LYS J 1 189 ? 125.043 167.667 174.129 1.00 90.79 186 LYS N CA 1
ATOM 15250 C C . LYS J 1 189 ? 124.143 168.187 175.242 1.00 95.75 186 LYS N C 1
ATOM 15251 O O . LYS J 1 189 ? 124.518 168.155 176.420 1.00 101.20 186 LYS N O 1
ATOM 15257 N N . GLN J 1 190 ? 122.950 168.670 174.889 1.00 104.17 187 GLN N N 1
ATOM 15258 C CA . GLN J 1 190 ? 122.021 169.153 175.905 1.00 103.67 187 GLN N CA 1
ATOM 15259 C C . GLN J 1 190 ? 121.555 168.021 176.813 1.00 105.73 187 GLN N C 1
ATOM 15260 O O . GLN J 1 190 ? 121.399 168.213 178.024 1.00 102.02 187 GLN N O 1
ATOM 15266 N N . LYS J 1 191 ? 121.327 166.834 176.246 1.00 104.59 188 LYS N N 1
ATOM 15267 C CA . LYS J 1 191 ? 120.787 165.730 177.033 1.00 99.66 188 LYS N CA 1
ATOM 15268 C C . LYS J 1 191 ? 121.833 165.131 177.966 1.00 101.64 188 LYS N C 1
ATOM 15269 O O . LYS J 1 191 ? 121.538 164.848 179.133 1.00 100.35 188 LYS N O 1
ATOM 15275 N N . PHE J 1 192 ? 123.058 164.931 177.480 1.00 99.14 189 PHE N N 1
ATOM 15276 C CA . PHE J 1 192 ? 124.057 164.168 178.221 1.00 93.32 189 PHE N CA 1
ATOM 15277 C C . PHE J 1 192 ? 125.112 165.034 178.893 1.00 91.27 189 PHE N C 1
ATOM 15278 O O . PHE J 1 192 ? 125.397 164.844 180.079 1.00 94.02 189 PHE N O 1
ATOM 15286 N N . SER J 1 193 ? 125.709 165.975 178.166 1.00 102.53 190 SER N N 1
ATOM 15287 C CA . SER J 1 193 ? 126.781 166.783 178.732 1.00 104.95 190 SER N CA 1
ATOM 15288 C C . SER J 1 193 ? 126.256 167.679 179.846 1.00 107.97 190 SER N C 1
ATOM 15289 O O . SER J 1 193 ? 125.139 168.199 179.775 1.00 111.84 190 SER N O 1
ATOM 15292 N N . LYS J 1 194 ? 127.075 167.859 180.884 1.00 119.80 191 LYS N N 1
ATOM 15293 C CA . LYS J 1 194 ? 126.720 168.692 182.028 1.00 122.60 191 LYS N CA 1
ATOM 15294 C C . LYS J 1 194 ? 127.720 169.822 182.247 1.00 123.39 191 LYS N C 1
ATOM 15295 O O . LYS J 1 194 ? 127.792 170.377 183.348 1.00 124.21 191 LYS N O 1
ATOM 15301 N N . SER J 1 195 ? 128.493 170.173 181.222 1.00 121.00 192 SER N N 1
ATOM 15302 C CA . SER J 1 195 ? 129.444 171.271 181.300 1.00 118.30 192 SER N CA 1
ATOM 15303 C C . SER J 1 195 ? 129.384 172.068 180.005 1.00 123.45 192 SER N C 1
ATOM 15304 O O . SER J 1 195 ? 128.945 171.570 178.965 1.00 124.36 192 SER N O 1
ATOM 15307 N N . ASP J 1 196 ? 129.832 173.321 180.078 1.00 131.24 193 ASP N N 1
ATOM 15308 C CA . ASP J 1 196 ? 129.754 174.225 178.940 1.00 130.29 193 ASP N CA 1
ATOM 15309 C C . ASP J 1 196 ? 131.051 174.961 178.637 1.00 129.69 193 ASP N C 1
ATOM 15310 O O . ASP J 1 196 ? 131.107 175.677 177.630 1.00 131.29 193 ASP N O 1
ATOM 15315 N N . PHE J 1 197 ? 132.087 174.819 179.465 1.00 117.63 194 PHE N N 1
ATOM 15316 C CA . PHE J 1 197 ? 133.332 175.542 179.222 1.00 115.18 194 PHE N CA 1
ATOM 15317 C C . PHE J 1 197 ? 134.018 175.054 177.952 1.00 115.40 194 PHE N C 1
ATOM 15318 O O . PHE J 1 197 ? 134.427 175.856 177.105 1.00 117.83 194 PHE N O 1
ATOM 15326 N N . GLY J 1 198 ? 134.159 173.735 177.805 1.00 109.67 195 GLY N N 1
ATOM 15327 C CA . GLY J 1 198 ? 134.840 173.201 176.638 1.00 109.86 195 GLY N CA 1
ATOM 15328 C C . GLY J 1 198 ? 134.076 173.429 175.347 1.00 108.56 195 GLY N C 1
ATOM 15329 O O . GLY J 1 198 ? 134.673 173.706 174.303 1.00 109.06 195 GLY N O 1
ATOM 15330 N N . TRP J 1 199 ? 132.748 173.319 175.400 1.00 100.06 196 TRP N N 1
ATOM 15331 C CA . TRP J 1 199 ? 131.925 173.421 174.201 1.00 97.18 196 TRP N CA 1
ATOM 15332 C C . TRP J 1 199 ? 131.851 174.836 173.643 1.00 100.04 196 TRP N C 1
ATOM 15333 O O . TRP J 1 199 ? 131.337 175.017 172.534 1.00 101.07 196 TRP N O 1
ATOM 15344 N N . LYS J 1 200 ? 132.344 175.835 174.373 1.00 117.97 197 LYS N N 1
ATOM 15345 C CA . LYS J 1 200 ? 132.201 177.225 173.958 1.00 120.04 197 LYS N CA 1
ATOM 15346 C C . LYS J 1 200 ? 133.324 177.676 173.028 1.00 119.59 197 LYS N C 1
ATOM 15347 O O . LYS J 1 200 ? 133.059 178.226 171.955 1.00 118.42 197 LYS N O 1
ATOM 15353 N N . LYS J 1 201 ? 134.579 177.455 173.425 1.00 119.18 198 LYS N N 1
ATOM 15354 C CA . LYS J 1 201 ? 135.701 177.980 172.652 1.00 117.81 198 LYS N CA 1
ATOM 15355 C C . LYS J 1 201 ? 135.882 177.232 171.336 1.00 122.21 198 LYS N C 1
ATOM 15356 O O . LYS J 1 201 ? 136.207 177.842 170.311 1.00 122.72 198 LYS N O 1
ATOM 15362 N N . ASP J 1 202 ? 135.678 175.914 171.339 1.00 119.79 199 ASP N N 1
ATOM 15363 C CA . ASP J 1 202 ? 135.903 175.090 170.151 1.00 116.34 199 ASP N CA 1
ATOM 15364 C C . ASP J 1 202 ? 134.760 174.086 170.023 1.00 116.29 199 ASP N C 1
ATOM 15365 O O . ASP J 1 202 ? 134.768 173.033 170.667 1.00 117.32 199 ASP N O 1
ATOM 15370 N N . TYR J 1 203 ? 133.781 174.420 169.181 1.00 106.95 200 TYR N N 1
ATOM 15371 C CA . TYR J 1 203 ? 132.606 173.574 169.011 1.00 107.74 200 TYR N CA 1
ATOM 15372 C C . TYR J 1 203 ? 132.880 172.353 168.140 1.00 107.92 200 TYR N C 1
ATOM 15373 O O . TYR J 1 203 ? 132.253 171.307 168.338 1.00 110.83 200 TYR N O 1
ATOM 15382 N N . ASP J 1 204 ? 133.800 172.461 167.179 1.00 101.22 201 ASP N N 1
ATOM 15383 C CA . ASP J 1 204 ? 133.986 171.386 166.208 1.00 100.76 201 ASP N CA 1
ATOM 15384 C C . ASP J 1 204 ? 134.689 170.181 166.822 1.00 105.74 201 ASP N C 1
ATOM 15385 O O . ASP J 1 204 ? 134.343 169.032 166.516 1.00 110.66 201 ASP N O 1
ATOM 15390 N N . ALA J 1 205 ? 135.682 170.421 167.682 1.00 93.33 202 ALA N N 1
ATOM 15391 C CA . ALA J 1 205 ? 136.470 169.323 168.233 1.00 88.15 202 ALA N CA 1
ATOM 15392 C C . ALA J 1 205 ? 135.610 168.383 169.068 1.00 92.31 202 ALA N C 1
ATOM 15393 O O . ALA J 1 205 ? 135.742 167.157 168.967 1.00 97.77 202 ALA N O 1
ATOM 15395 N N . MET J 1 206 ? 134.722 168.936 169.897 1.00 83.54 203 MET N N 1
ATOM 15396 C CA . MET J 1 206 ? 133.864 168.098 170.727 1.00 84.86 203 MET N CA 1
ATOM 15397 C C . MET J 1 206 ? 132.905 167.271 169.878 1.00 83.10 203 MET N C 1
ATOM 15398 O O . MET J 1 206 ? 132.669 166.092 170.167 1.00 82.06 203 MET N O 1
ATOM 15403 N N . ALA J 1 207 ? 132.341 167.872 168.827 1.00 70.16 204 ALA N N 1
ATOM 15404 C CA . ALA J 1 207 ? 131.446 167.129 167.945 1.00 70.40 204 ALA N CA 1
ATOM 15405 C C . ALA J 1 207 ? 132.180 165.994 167.243 1.00 73.00 204 ALA N C 1
ATOM 15406 O O . ALA J 1 207 ? 131.664 164.870 167.150 1.00 83.28 204 ALA N O 1
ATOM 15408 N N . LYS J 1 208 ? 133.390 166.267 166.747 1.00 68.14 205 LYS N N 1
ATOM 15409 C CA . LYS J 1 208 ? 134.172 165.221 166.097 1.00 75.22 205 LYS N CA 1
ATOM 15410 C C . LYS J 1 208 ? 134.514 164.104 167.074 1.00 77.36 205 LYS N C 1
ATOM 15411 O O . LYS J 1 208 ? 134.440 162.919 166.727 1.00 79.25 205 LYS N O 1
ATOM 15417 N N . LYS J 1 209 ? 134.883 164.465 168.306 1.00 73.52 206 LYS N N 1
ATOM 15418 C CA . LYS J 1 209 ? 135.199 163.458 169.313 1.00 67.44 206 LYS N CA 1
ATOM 15419 C C . LYS J 1 209 ? 133.980 162.603 169.641 1.00 71.28 206 LYS N C 1
ATOM 15420 O O . LYS J 1 209 ? 134.095 161.381 169.792 1.00 79.48 206 LYS N O 1
ATOM 15426 N N . THR J 1 210 ? 132.798 163.221 169.736 1.00 76.92 207 THR N N 1
ATOM 15427 C CA . THR J 1 210 ? 131.593 162.457 170.041 1.00 75.53 207 THR N CA 1
ATOM 15428 C C . THR J 1 210 ? 131.260 161.496 168.910 1.00 71.41 207 THR N C 1
ATOM 15429 O O . THR J 1 210 ? 130.944 160.324 169.150 1.00 73.98 207 THR N O 1
ATOM 15433 N N . VAL J 1 211 ? 131.339 161.974 167.665 1.00 65.07 208 VAL N N 1
ATOM 15434 C CA . VAL J 1 211 ? 131.059 161.111 166.520 1.00 63.53 208 VAL N CA 1
ATOM 15435 C C . VAL J 1 211 ? 132.029 159.937 166.493 1.00 66.51 208 VAL N C 1
ATOM 15436 O O . VAL J 1 211 ? 131.626 158.777 166.330 1.00 71.42 208 VAL N O 1
ATOM 15440 N N . LEU J 1 212 ? 133.323 160.220 166.672 1.00 72.35 209 LEU N N 1
ATOM 15441 C CA . LEU J 1 212 ? 134.330 159.165 166.633 1.00 66.32 209 LEU N CA 1
ATOM 15442 C C . LEU J 1 212 ? 134.101 158.137 167.733 1.00 62.43 209 LEU N C 1
ATOM 15443 O O . LEU J 1 212 ? 134.120 156.927 167.478 1.00 72.20 209 LEU N O 1
ATOM 15448 N N . ARG J 1 213 ? 133.880 158.600 168.967 1.00 63.53 210 ARG N N 1
ATOM 15449 C CA . ARG J 1 213 ? 133.739 157.667 170.078 1.00 65.04 210 ARG N CA 1
ATOM 15450 C C . ARG J 1 213 ? 132.470 156.834 169.942 1.00 66.54 210 ARG N C 1
ATOM 15451 O O . ARG J 1 213 ? 132.487 155.629 170.214 1.00 72.11 210 ARG N O 1
ATOM 15459 N N . ASN J 1 214 ? 131.368 157.440 169.484 1.00 73.73 211 ASN N N 1
ATOM 15460 C CA . ASN J 1 214 ? 130.138 156.674 169.310 1.00 67.45 211 ASN N CA 1
ATOM 15461 C C . ASN J 1 214 ? 130.288 155.635 168.206 1.00 65.16 211 ASN N C 1
ATOM 15462 O O . ASN J 1 214 ? 129.899 154.472 168.381 1.00 64.84 211 ASN N O 1
ATOM 15467 N N . MET J 1 215 ? 130.867 156.031 167.068 1.00 64.64 212 MET N N 1
ATOM 15468 C CA . MET J 1 215 ? 131.037 155.097 165.961 1.00 55.98 212 MET N CA 1
ATOM 15469 C C . MET J 1 215 ? 131.961 153.948 166.343 1.00 51.15 212 MET N C 1
ATOM 15470 O O . MET J 1 215 ? 131.716 152.796 165.970 1.00 54.40 212 MET N O 1
ATOM 15475 N N . LEU J 1 216 ? 133.030 154.240 167.089 1.00 66.37 213 LEU N N 1
ATOM 15476 C CA . LEU J 1 216 ? 133.963 153.184 167.465 1.00 64.04 213 LEU N CA 1
ATOM 15477 C C . LEU J 1 216 ? 133.388 152.275 168.544 1.00 63.06 213 LEU N C 1
ATOM 15478 O O . LEU J 1 216 ? 133.636 151.064 168.529 1.00 65.46 213 LEU N O 1
ATOM 15483 N N . SER J 1 217 ? 132.623 152.830 169.488 1.00 72.11 214 SER N N 1
ATOM 15484 C CA . SER J 1 217 ? 132.089 152.016 170.574 1.00 68.61 214 SER N CA 1
ATOM 15485 C C . SER J 1 217 ? 130.953 151.121 170.097 1.00 75.16 214 SER N C 1
ATOM 15486 O O . SER J 1 217 ? 130.898 149.937 170.449 1.00 74.66 214 SER N O 1
ATOM 15489 N N . LYS J 1 218 ? 130.032 151.665 169.297 1.00 79.08 215 LYS N N 1
ATOM 15490 C CA . LYS J 1 218 ? 128.833 150.905 168.961 1.00 71.78 215 LYS N CA 1
ATOM 15491 C C . LYS J 1 218 ? 129.110 149.798 167.949 1.00 66.27 215 LYS N C 1
ATOM 15492 O O . LYS J 1 218 ? 128.572 148.693 168.078 1.00 62.77 215 LYS N O 1
ATOM 15498 N N . TRP J 1 219 ? 129.942 150.064 166.941 1.00 64.65 216 TRP N N 1
ATOM 15499 C CA . TRP J 1 219 ? 130.125 149.129 165.840 1.00 61.10 216 TRP N CA 1
ATOM 15500 C C . TRP J 1 219 ? 131.540 148.590 165.691 1.00 69.97 216 TRP N C 1
ATOM 15501 O O . TRP J 1 219 ? 131.743 147.663 164.899 1.00 72.50 216 TRP N O 1
ATOM 15512 N N . GLY J 1 220 ? 132.518 149.130 166.414 1.00 66.23 217 GLY N N 1
ATOM 15513 C CA . GLY J 1 220 ? 133.887 148.695 166.242 1.00 61.83 217 GLY N CA 1
ATOM 15514 C C . GLY J 1 220 ? 134.177 147.356 166.895 1.00 66.89 217 GLY N C 1
ATOM 15515 O O . GLY J 1 220 ? 133.404 146.834 167.697 1.00 72.83 217 GLY N O 1
ATOM 15516 N N . ILE J 1 221 ? 135.329 146.796 166.531 1.00 61.13 218 ILE N N 1
ATOM 15517 C CA . ILE J 1 221 ? 135.832 145.552 167.103 1.00 56.09 218 ILE N CA 1
ATOM 15518 C C . ILE J 1 221 ? 137.065 145.881 167.932 1.00 59.07 218 ILE N C 1
ATOM 15519 O O . ILE J 1 221 ? 138.014 146.494 167.429 1.00 72.12 218 ILE N O 1
ATOM 15524 N N . LEU J 1 222 ? 137.049 145.480 169.200 1.00 59.50 219 LEU N N 1
ATOM 15525 C CA . LEU J 1 222 ? 138.080 145.857 170.154 1.00 61.24 219 LEU N CA 1
ATOM 15526 C C . LEU J 1 222 ? 138.783 144.616 170.687 1.00 68.99 219 LEU N C 1
ATOM 15527 O O . LEU J 1 222 ? 138.244 143.506 170.654 1.00 80.39 219 LEU N O 1
ATOM 15532 N N . SER J 1 223 ? 140.000 144.822 171.185 1.00 75.93 220 SER N N 1
ATOM 15533 C CA . SER J 1 223 ? 140.783 143.756 171.794 1.00 78.03 220 SER N CA 1
ATOM 15534 C C . SER J 1 223 ? 141.700 144.369 172.841 1.00 78.11 220 SER N C 1
ATOM 15535 O O . SER J 1 223 ? 141.972 145.571 172.829 1.00 81.62 220 SER N O 1
ATOM 15538 N N . ILE J 1 224 ? 142.178 143.523 173.748 1.00 94.94 221 ILE N N 1
ATOM 15539 C CA . ILE J 1 224 ? 142.996 143.964 174.870 1.00 93.73 221 ILE N CA 1
ATOM 15540 C C . ILE J 1 224 ? 144.472 143.656 174.650 1.00 95.23 221 ILE N C 1
ATOM 15541 O O . ILE J 1 224 ? 145.324 144.523 174.847 1.00 98.37 221 ILE N O 1
ATOM 15546 N N . ASP J 1 225 ? 144.792 142.431 174.241 1.00 108.17 222 ASP N N 1
ATOM 15547 C CA . ASP J 1 225 ? 146.176 142.016 174.060 1.00 109.20 222 ASP N CA 1
ATOM 15548 C C . ASP J 1 225 ? 146.665 142.408 172.671 1.00 109.42 222 ASP N C 1
ATOM 15549 O O . ASP J 1 225 ? 145.991 142.145 171.671 1.00 109.76 222 ASP N O 1
ATOM 15554 N N . MET J 1 226 ? 147.836 143.036 172.617 1.00 109.55 223 MET N N 1
ATOM 15555 C CA . MET J 1 226 ? 148.422 143.427 171.344 1.00 109.60 223 MET N CA 1
ATOM 15556 C C . MET J 1 226 ? 148.898 142.199 170.576 1.00 107.35 223 MET N C 1
ATOM 15557 O O . MET J 1 226 ? 149.380 141.224 171.158 1.00 109.59 223 MET N O 1
ATOM 15562 N N . GLN J 1 227 ? 148.758 142.255 169.255 1.00 108.32 224 GLN N N 1
ATOM 15563 C CA . GLN J 1 227 ? 149.161 141.148 168.395 1.00 111.44 224 GLN N CA 1
ATOM 15564 C C . GLN J 1 227 ? 150.298 141.559 167.466 1.00 116.14 224 GLN N C 1
ATOM 15565 O O . GLN J 1 227 ? 151.195 140.767 167.178 1.00 115.89 224 GLN N O 1
#

Solvent-accessible surface area: 104875 Å² total; per-residue (Å²): 98,100,99,94,170,129,120,113,86,130,74,75,65,143,57,7,42,12,23,12,2,0,48,25,38,36,175,31,38,115,101,118,31,124,168,19,77,96,134,25,20,43,81,8,0,70,62,0,4,68,50,58,1,7,21,9,152,49,12,12,15,1,122,7,46,45,111,210,37,147,11,94,53,72,43,4,59,37,0,36,6,3,11,0,16,19,7,27,79,7,97,36,5,15,11,13,51,3,67,65,44,1,48,122,123,69,54,215,165,103,64,57,39,82,34,68,47,149,94,44,126,41,145,132,30,53,0,1,3,1,50,2,40,22,84,130,46,111,96,30,21,27,31,53,44,110,170,91,4,75,59,60,30,131,165,125,42,184,70,75,159,29,22,148,147,56,42,59,56,40,0,68,58,16,1,8,75,36,5,0,60,154,143,22,81,68,30,87,110,64,161,98,101,97,61,170,128,48,23,88,130,27,61,66,143,57,8,44,13,25,11,3,0,47,28,40,36,179,35,38,114,100,117,30,124,168,18,78,96,129,13,20,43,15,0,0,46,7,0,4,18,20,57,2,7,21,10,150,50,13,11,16,2,122,8,46,45,111,210,37,116,1,60,20,60,13,5,59,38,0,12,8,4,4,0,16,19,2,25,39,6,97,36,3,14,10,13,50,2,68,65,43,2,48,122,123,69,34,67,47,100,42,58,39,83,34,69,47,149,95,43,126,41,144,128,32,53,0,2,4,1,48,0,40,9,83,79,36,12,85,8,20,26,29,53,44,112,169,91,4,75,58,60,30,132,126,123,43,188,72,74,158,31,22,148,147,55,40,59,57,39,0,68,58,15,1,8,73,37,6,1,38,106,37,4,4,14,19,33,74,64,139,97,101,99,59,169,129,49,23,89,132,27,61,69,143,59,8,47,13,23,11,3,0,46,24,39,35,181,33,38,113,101,118,30,125,169,18,77,96,133,12,20,41,16,0,0,44,8,0,4,18,19,56,2,8,20,12,152,51,13,13,15,2,123,7,46,46,113,211,37,118,2,62,24,60,14,5,59,38,0,13,8,3,4,0,19,19,1,27,40,8,97,37,6,15,10,14,51,2,67,65,44,1,49,123,126,67,33,68,43,100,42,58,40,83,34,68,45,149,95,44,126,42,146,132,30,52,0,2,4,1,53,0,42,9,84,80,36,12,86,8,20,25,30,53,45,111,169,91,3,74,58,60,30,130,130,126,43,185,69,76,159,30,20,148,146,58,43,58,57,40,0,67,56,17,1,8,75,36,5,0,38,111,38,4,4,14,21,33,76,65,140,98,101,99,56,169,129,50,22,88,131,27,61,67,144,60,7,48,13,24,11,3,0,48,26,39,35,179,32,38,116,100,120,30,126,169,19,77,94,133,13,20,44,16,0,0,46,7,0,4,19,19,58,2,8,20,12,150,50,12,12,16,2,123,7,47,45,111,211,38,120,2,63,23,61,13,4,60,38,0,13,8,3,3,0,19,18,2,27,41,7,97,38,6,15,10,13,50,2,68,64,44,1,47,123,123,70,35,67,48,103,44,58,40,84,35,69,47,149,95,44,126,42,144,131,31,54,0,1,3,1,51,0,40,9,84,80,35,12,88,8,21,25,31,54,44,113,169,90,3,74,58,58,29,132,133,125,44,185,72,75,160,30,21,148,144,56,43,59,55,41,0,67,59,15,1,8,74,36,5,0,40,111,38,4,6,15,21,32,73,64,139,97,102,98,59,170,128,49,23,90,130,28,60,68,143,60,8,48,14,23,11,3,0,46,25,40,36,178,34,39,115,102,118,31,124,170,19,75,95,132,13,21,44,16,0,0,46,7,0,4,18,19,57,2,8,22,11,152,52,12,14,16,1,124,7,47,44,110,209,37,118,2,61,23,60,14,5,59,38,0,12,8,3,4,0,18,17,1,26,41,8,98,36,4,15,10,14,50,2,66,65,44,2,49,123,122,69,34,67,47,102,44,59,40,82,36,69,46,149,95,43,128,41,145,130,31,53,0,1,4,1,50,0,41,9,82,81,35,13,87,9,22,27,31,53,44,111,170,90,4,74,58,61,30,133,128,122,43,186,71,75,158,29,21,147,146,56,44,59,57,40,0,67,59,16,1,7,74,36,5,0,39,107,38,4,5,16,22,33,76,65,141,97,102,99,58,170,130,48,24,89,130,26,59,69,144,59,8,46,12,22,11,4,0,47,26,41,35,182,33,38,115,102,117,30,123,168,19,76,94,134,14,20,44,16,0,0,46,7,0,4,20,19,58,2,8,20,13,151,53,14,13,16,1,124,7,46,46,112,212,38,119,2,63,22,60,14,5,60,41,0,13,8,4,4,0,18,20,2,28,40,8,96,36,5,15,11,14,51,2,67,64,43,2,49,122,125,67,35,68,47,102,43,57,39,84,36,70,47,151,94,45,124,40,144,130,31,52,0,2,4,1,51,0,40,8,83,78,35,12,87,8,21,26,29,52,45,112,170,90,4,74,59,59,28,133,129,122,43,188,71,75,160,30,22,147,148,57,42,57,57,40,0,67,57,15,1,8,73,36,5,0,39,111,39,4,5,15,21,32,75,64,137,97,101,99,58,169,128,50,22,89,131,26,59,68,146,61,8,49,13,24,12,2,0,46,26,41,36,182,36,39,116,100,119,30,123,169,18,77,95,132,12,20,44,17,0,0,44,8,0,4,20,20,57,2,7,20,12,149,53,13,13,17,1,124,7,47,46,110,208,38,118,2,62,23,60,13,4,58,43,0,13,7,4,4,0,19,19,2,26,40,8,97,35,5,15,10,13,50,3,67,64,44,2,48,122,123,69,36,69,49,103,40,59,39,82,35,69,46,149,95,43,126,41,144,130,31,53,0,1,4,1,53,0,40,9,83,79,36,11,88,8,21,25,30,53,46,113,171,92,3,75,59,60,30,130,131,124,43,188,71,74,159,29,22,147,149,57,43,58,57,40,0,67,59,17,1,7,75,34,6,0,40,109,38,4,5,15,21,35,76,65,138,97,102,98,58,170,129,47,22,89,130,27,60,69,145,60,7,49,14,22,11,4,0,47,27,41,36,180,37,38,116,101,118,31,124,170,18,76,95,136,13,20,42,16,0,0,46,7,0,4,20,21,59,2,8,20,12,150,53,14,12,17,1,122,7,48,45,110,211,37,116,2,62,24,60,14,5,61,43,0,14,9,3,4,0,19,18,1,28,41,8,96,36,5,16,10,14,50,2,66,65,44,2,48,122,124,68,35,67,48,102,44,57,40,83,35,68,44,150,94,43,126,42,145,131,30,53,0,2,4,1,54,0,40,9,84,78,35,12,86,8,21,26,30,54,45,114,171,89,4,74,59,60,29,134,132,123,43,186,70,74,160,30,20,148,147,58,42,59,58,40,0,66,58,16,1,8,73,36,4,0,38,110,39,4,5,16,22,36,76,68,139,97,100,99,54,172,128,49,22,90,130,26,62,68,145,60,8,49,13,21,11,4,0,45,25,39,36,180,34,38,115,102,118,30,123,170,17,75,95,136,13,21,42,18,0,0,46,8,0,4,20,21,58,3,8,21,11,153,50,13,12,16,1,122,6,47,46,112,210,37,121,3,61,24,62,14,5,58,37,0,16,8,3,3,0,18,19,2,26,41,7,98,36,5,14,10,14,50,2,67,66,43,1,49,122,124,68,36,68,49,102,43,59,40,82,32,67,44,147,94,46,125,42,146,131,31,52,0,2,3,1,53,0,40,10,83,79,36,11,86,8,21,24,30,54,44,111,169,89,3,74,59,61,30,131,134,126,44,187,71,74,159,29,22,146,145,56,43,59,56,39,0,65,59,14,1,8,75,36,4,0,40,113,38,5,6,16,22,36,78,66,138,97,100,98,56,171,130,48,22,89,130,26,77,97,148,59,55,92,56,54,111,55,0,71,106,60,36,195,133,46,116,101,119,29,123,168,17,76,95,133,13,20,56,16,0,0,46,8,0,4,19,20,57,1,24,21,28,177,145,68,13,39,2,123,7,48,46,110,210,38,121,2,63,22,62,14,5,76,87,0,14,42,52,4,0,116,28,2,54,40,28,131,46,51,86,24,69,67,2,87,65,42,9,48,122,123,67,33,65,47,103,45,58,41,84,58,69,120,154,94,45,127,41,146,131,32,52,0,2,12,1,74,0,41,8,103,77,34,11,87,8,21,26,30,54,45,114,169,89,4,75,60,60,30,131,132,124,44,188,71,74,159,31,21,149,162,73,42,58,56,41,0,70,58,16,1,19,73,37,5,0,39,109,36,5,5,14,22,34,74,146,154

Secondary structure (DSSP, 8-state):
-HHHHHHHHHHHHHTHHHHHHHHHHHHHS-S--TTS-HHHHHHHHHHHHHTT----TTT--EEEEEETTEEEEEE-TTHHHHHHHHHT-EEEEEEEEEETT-EEEEETTTTEEEE-TT--SSS-EEEEEEEEEESSS-EEEEEEEHHHHHHHHHHH----HHHHH-HHHHHHHHHHHHHHHHH----SS--/-HHHHHHHHHHHHHTHHHHHHHHHHHHHS-S--TTS-HHHHHHHHHHHHHTT----TTT--EEEEEETTEEEEEE-TTHHHHHHHHHT-EEEEEEEEEETT-EEEEETTTTEEEE-TT--SSS-EEEEEEEEEESSS-EEEEEEEHHHHHHHHHHH----HHHHH-HHHHHHHHHHHHHHHHH----SS--/-HHHHHHHHHHHHHTHHHHHHHHHHHHHS-S--TTS-HHHHHHHHHHHHHTT----TTT--EEEEEETTEEEEEE-TTHHHHHHHHHT-EEEEEEEEEETT-EEEEETTTTEEEE-TT--SSS-EEEEEEEEEESSS-EEEEEEEHHHHHHHHHHH----HHHHH-HHHHHHHHHHHHHHHHH----SS--/-HHHHHHHHHHHHHTHHHHHHHHHHHHHS-S--TTS-HHHHHHHHHHHHHTT----TTT--EEEEEETTEEEEEE-TTHHHHHHHHHT-EEEEEEEEEETT-EEEEETTTTEEEE-TT--SSS-EEEEEEEEEESSS-EEEEEEEHHHHHHHHHHH----HHHHH-HHHHHHHHHHHHHHHHH----SS--/-HHHHHHHHHHHHHTHHHHHHHHHHHHHS-S--TTS-HHHHHHHHHHHHHTT----TTT--EEEEEETTEEEEEE-TTHHHHHHHHHT-EEEEEEEEEETT-EEEEETTTTEEEE-TT--SSS-EEEEEEEEEESSS-EEEEEEEHHHHHHHHHHH----HHHHH-HHHHHHHHHHHHHHHHH----SS--/-HHHHHHHHHHHHHTHHHHHHHHHHHHHS-S--TTS-HHHHHHHHHHHHHTT----TTT--EEEEEETTEEEEEE-TTHHHHHHHHHT-EEEEEEEEEETT-EEEEETTTTEEEE-TT--SSS-EEEEEEEEEESSS-EEEEEEEHHHHHHHHHHH----HHHHH-HHHHHHHHHHHHHHHHH----SS--/-HHHHHHHHHHHHHTHHHHHHHHHHHHHS-S--TTS-HHHHHHHHHHHHHTT----TTT--EEEEEETTEEEEEE-TTHHHHHHHHHT-EEEEEEEEEETT-EEEEETTTTEEEE-TT--SSS-EEEEEEEEEESSS-EEEEEEEHHHHHHHHHHH----HHHHH-HHHHHHHHHHHHHHHHH----SS--/-HHHHHHHHHHHHHTHHHHHHHHHHHHHS-S--TTS-HHHHHHHHHHHHHTT----TTT--EEEEEETTEEEEEE-TTHHHHHHHHHT-EEEEEEEEEETT-EEEEETTTTEEEE-TT--SSS-EEEEEEEEEESSS-EEEEEEEHHHHHHHHHHH----HHHHH-HHHHHHHHHHHHHHHHH----SS--/-HHHHHHHHHHHHHTHHHHHHHHHHHHHS-S--TTS-HHHHHHHHHHHHHTT----TTT--EEEEEETTEEEEEE-TTHHHHHHHHHT-EEEEEEEEEETT-EEEEETTTTEEEE-TT--SSS-EEEEEEEEEESSS-EEEEEEEHHHHHHHHHHH----HHHHH-HHHHHHHHHHHHHHHHH----SS--/-HHHHHHHHHHHHHTHHHHHHHHHHHHHS-S--TTS-HHHHHHHHHHHHHTT----TTT--EEEEEETTEEEEEE-TTHHHHHHHHHT-EEEEEEEEEETT-EEEEETTTTEEEE-TT--SSS-EEEEEEEEEESSS-EEEEEEEHHHHHHHHHHH----HHHHH-HHHHHHHHHHHHHHHHH----SS--

Foldseek 3Di:
DVVVVVVVVVLCVVQVVLLVQQVVQVVPDDPDLPQADVVQVSVLSVVCSSLVHHDHPVVQQWHWDDDPRGTDIGGALCVLVVQLVLVVFWDDWDKDFAAPQFWDDADPPVGDTHTHPPDDDDDGTFWMKIKTATDVGDIDIDIGGPVVLVVVCVVPPDDCPVCPPDVPVVSRSVVSSVVSVPDNDGDRHGD/DVVVVVVVVVLCVVQVVLLVQQVVQVVPDDPDLPQADVVQVSVLSVVCSSLVHHDHPVVQQWHWDDDPRGTDIGGALCVLVVQLVLVVFWDDWDKDFAAPQFWDDADPPVGDTHTHPPDDDDDGTFWMKIKTATDVGDIDIDIGGPVVLVVVCVVPPDDCPVCPPDVPVVSRSVVSSVVSVPDNDGDRHGD/DVVVVVVVVVLCVVQVVLLVQQVVQVVPDDPDLPQADVVQVSVLSVVCSSLVHHDHPVVQQWHWDDDPRGTDIGGALCVLVVQLVLVVFWDDWDKDFAAPQFWDDADPPVGDTHTHPPDDDDDGTFWMKIKTATDVGDIDIDIGGPVVLVVVCVVPPDDCPVCPPDVPVVSRSVVSSVVSVPDNDGDRHGD/DVVVVVVVVVLCVVQVVLLVQQVVQVVPDDPDLPQADVVQVSVLSVVCSSLVHHDHPVVQQWHWDDDPRGTHIGGALCVLVVQLVLVVFWDDWDKDFAAPQFWDDADPPVGDTHTHPPDDDDDGTFWMKIKTATDVGDIDIDIGGPVVLVVVCVVPPDDCPVCPPDVPVVSRSVVSSVVSVPDNDGDRHGD/DVVVVVVVVVLCVVQVVLLVQQVVQVVPDDPDLPQADVVQVSVLSVVCSSLVHHDHPVVQQWHWDDDPRGTDIGGALCVLVVQLVLVVFWDDWDKDFAAPQFWDDADPPVGDTHTHPPDDDDDGTFWMKIKTATDVGDIDIDIGGPVVLVVVCVVPPDDCPVCPPDVPVVSRSVVSSVVSVPDNDGDRHGD/DVVVVVVVVVLCVVQVVLLVQQVVQVVPDDPDLPQADVVQVSVLSVVCSSLVHHDHPVVQQWHWDDDPRGTDIGGALCVLVVQLVLVVFWDDWDKDFAAPQFWDDADPPVGDTHTHPPDDDDDGTFWMKIKTATDVGDIDIDIGGPVVLVVVCVVPPDDCPVCPPDVPVVSRSVVSSVVSVPDNDGDRHGD/DVVVVVVVVVLCVVQVVLLVQQVVQVVPDDPDLPQADVVQVSVLSVVCSSLVHHDHPVVQQWHWDDDPRGTDIGGALCVLVVQLVLVVFWDDWDKDFAAPQFWDDADPPVGDTHTHPPDDDDDGTFWMKIKTATDVGDIDIDIGGPVVLVVVCVVPPDDCPVCPPDVPVVSRSVVSSVVSVPDNDGDRHGD/DVVVVVVVVVLCVVQVVLLVQQVVQVVPDDPDLPQADVVQVSVLSVVCSSLVHHDHPVVQQWHWDDDPRGTDIGGALCVLVVQLVLVVFWDDWDKDFAAPQFWDDADPPVGDTHTHPPDDDDDGTFWMKIKTATDVGDIDIDIGGPVVLVVVCVVPPDDCPVCPPDVPVVSRSVVSSVVSVPDNDGDRHGD/DVVVVVVVVVLCVVQVVLLVQQVVQVVVDDPDLPQADVVQVSVLSVVCSSLVHHDHPVVQQWHWDDDPRGTDIGGALCVLVVQLVLVVFWDDWDKDFAAPQFWDDADPPVGDTHTHPPDDDDDGTFWMKIKTATDVGDIDIDIGGPVVLVVVCVVPPDDCPVCPPDVPVVSRSVVSSVVSVPDNDGDRHGD/DVVVVVVVVVLCVVQVVLLVQQVVQVVPDDPDLPQADVVQVSVLSVVCSSLVHHDHPVVQQWHWDDDPRGTDIGGALCVLVVQLVLVVFWDDWDKDFAAPQFWDDADPPVGDTHTHPPDDDDDGTFWMKIKTATDVGDIDIDIGGPVVLVVVCVVPPDDCPVCPPDVPVVSRSVVSSVVSVPDNDGDRHGD

Radius of gyration: 48.4 Å; Cα contacts (8 Å, |Δi|>4): 2808; chains: 10; bounding box: 88×99×151 Å